Protein 7XNZ (pdb70)

CATH classification: 3.40.50.1100 (+1 more: 3.10.580.10)

GO terms:
  GO:0005576 extracellular region (C, HDA)
  GO:0005886 plasma membrane (C, HDA)

Organism: Mycobacterium tuberculosis (strain ATCC 25618 / H37Rv) (NCBI:txid83332)

Solvent-accessible surface area: 71153 Å² total; per-residue (Å²): 86,24,93,9,1,8,85,43,27,25,52,6,31,7,0,70,0,76,61,4,22,75,150,65,28,7,40,0,0,0,0,0,0,34,26,5,1,1,21,2,5,59,0,5,10,0,39,63,1,2,84,32,1,57,96,82,36,118,6,131,120,44,5,17,0,0,1,17,3,65,5,41,2,0,1,0,0,2,0,12,0,37,87,118,50,24,141,9,20,0,0,1,15,76,122,21,59,101,69,50,51,19,4,1,31,4,2,38,5,113,25,55,75,20,62,44,39,16,51,71,155,26,120,26,8,40,82,38,12,0,64,114,23,44,174,108,75,116,38,24,20,51,0,57,21,63,50,28,102,52,7,12,32,2,4,74,77,41,0,0,42,42,0,55,66,53,4,148,26,115,0,35,21,0,0,0,12,1,11,26,2,11,24,0,0,0,0,0,82,46,0,51,116,59,12,65,64,147,0,90,0,0,0,0,0,0,90,21,0,24,13,36,68,38,80,50,55,34,51,25,4,68,53,11,5,20,88,96,134,8,86,14,9,67,86,96,13,18,70,80,46,25,33,11,38,18,29,62,0,8,51,14,0,28,93,0,0,125,65,5,0,1,3,0,0,3,5,0,0,1,0,0,31,0,0,18,116,8,1,78,141,15,39,110,142,6,13,0,0,0,1,0,30,10,23,1,70,51,21,7,60,57,4,1,50,32,22,38,5,19,3,15,53,39,38,138,61,74,18,81,40,90,74,55,113,32,27,0,1,51,0,14,82,130,120,107,52,42,69,51,82,14,24,22,0,1,49,60,45,12,0,66,59,0,5,16,28,2,52,121,138,66,42,61,27,0,1,0,3,30,25,64,45,69,92,36,69,28,120,18,47,1,7,2,24,32,116,61,1,4,19,3,17,30,68,61,139,5,140,25,24,49,22,0,53,76,46,60,38,109,70,20,134,88,24,28,9,73,84,73,11,52,32,0,20,148,31,0,136,96,116,62,6,2,2,0,30,53,150,44,78,4,16,6,19,0,34,22,93,41,1,11,12,31,56,19,122,66,87,24,94,9,1,9,85,43,28,25,52,6,32,6,0,69,0,76,60,4,23,76,150,65,28,7,41,0,0,0,0,0,0,35,26,6,2,2,22,3,5,57,0,5,10,0,39,63,1,2,84,33,1,58,95,81,36,117,6,131,120,45,5,17,0,0,1,17,4,65,5,40,2,0,1,0,0,2,0,11,0,38,88,118,51,24,141,9,20,0,0,1,15,76,122,21,58,101,70,49,50,20,4,1,31,5,2,38,5,114,26,55,74,20,64,45,40,16,50,72,156,26,119,26,8,40,83,38,11,0,64,114,22,44,175,109,75,116,38,23,19,51,0,57,20,63,51,29,103,52,7,13,31,2,5,74,77,41,0,0,42,42,0,56,66,53,4,147,26,115,0,35,20,0,0,0,12,1,11,26,2,11,23,0,0,0,0,0,82,46,0,51,117,60,12,64,64,145,0,90,0,0,0,0,0,0,90,21,0,24,14,37,68,39,81,50,55,34,52,26,4,67,54,11,5,20,88,96,135,7,85,14,8,67,85,96,12,18,70,79,47,25,33,10,38,17,29,62,0,8,51,14,0,28,92,0,0,123,64,4,0,1,3,0,0,3,5,0,0,1,0,0,32,0,0,19,118,8,1,79,141,14,39,110,143,6,14,0,0,0,1,0,30,10,23,1,72,51,20,7,60,55,4,0,49,32,21,38,5,20,2,15,53,40,36,140,61,75,17,77,40,90,75,53,113,32,27,0,2,52,0,19,82,128,113,107,49,48,61,82,65,14,29,25,0,1,49,60,45,12,0,66,58,0,4,15,28,2,52,121,137,66,42,62,28,0,1,0,4,30,24,65,45,69,92,36,69,28,120,17,48,1,7,2,24,32,116,62,1,4,19,3,17,29,67,61,140,4,138,23,23,48,21,0,53,75,46,60,39,108,69,20,134,88,23,28,10,73,83,73,10,52,31,0,19,147,32,0,136,96,116,62,5,2,1,0,30,59,152,44,78,5,22,9,19,0,34,22,94,41,1,12,12,31,56,20,124,66,85,24,96,9,1,9,86,43,27,25,53,6,30,6,0,69,0,78,61,4,23,76,152,68,31,7,41,0,0,0,0,0,0,33,25,5,1,2,20,3,6,58,0,4,10,0,38,62,1,2,84,31,2,58,95,81,37,118,5,132,121,44,6,17,0,0,1,17,4,67,5,41,2,0,1,0,0,3,0,10,0,40,88,116,50,23,142,9,20,0,0,1,14,77,121,22,59,100,70,51,50,19,4,2,30,5,2,37,5,112,24,57,73,20,63,44,39,17,50,73,157,26,118,26,7,40,85,39,12,0,64,114,23,45,172,108,74,117,37,23,19,51,0,56,20,66,51,29,103,52,6,12,31,2,5,73,75,40,0,0,42,41,0,54,66,51,4,147,26,114,0,35,22,0,0,0,12,1,11,26,3,11,21,0,1,0,0,0,85,46,0,50,116,59,12,65,65,146,0,90,0,0,0,0,0,0,88,21,0,23,13,35,69,38,82,50,56,34,53,26,3,67,56,11,5,19,88,96,136,8,85,14,8,67,86,97,12,18,69,80,48,26,32,10,38,17,29,62,0,8,52,15,0,30,94,0,0,127,63,5,0,2,4,0,0,4,6,0,0,1,0,0,33,0,0,19,118,9,1,78,141,15,39,112,142,5,14,0,0,0,1,0,30,11,22,0,68,52,22,7,61,55,4,1,51,30,22,39,5,19,3,15,53,39,37,137,61,73,19,82,40,89,74,55,114,33,27,0,2,53,0,21,76,128,117,110,52,44,79,68,78,12,29,20,0,0,53,61,44,12,0,66,59,0,4,15,30,2,52,121,144,65,38,60,29,0,4,0,0,31,22,64,46,58,91,36,70,29,118,17,46,1,8,2,24,32,115,64,1,4,18,2,16,30,70,62,139,4,139,24,24,50,22,0,52,75,47,62,39,111,72,21,133,91,24,28,8,72,85,73,12,51,32,0,19,148,32,0,137,95,116,64,4,2,1,0,28,57,150,46,76,2,15,13,18,0,33,21,96,42,1,12,14,33,56,18,123,68,86,24,96,9,1,9,86,43,27,25,53,6,30,6,0,70,0,79,62,4,22,75,151,68,30,6,41,0,0,0,0,0,0,33,25,5,1,2,22,3,5,59,0,4,10,0,39,62,1,2,83,32,2,58,95,81,37,119,5,132,121,44,6,17,0,0,1,17,4,67,5,41,2,0,2,0,0,3,0,11,0,42,88,116,50,23,142,8,20,0,0,1,14,77,122,22,59,101,70,50,50,20,4,2,32,6,2,39,5,115,25,58,74,20,64,45,40,16,50,74,158,27,119,25,7,41,85,39,11,0,64,113,22,45,173,109,76,117,36,23,20,51,1,56,19,66,51,29,104,51,6,12,31,2,4,72,74,42,0,0,42,41,0,54,66,52,3,146,26,113,0,35,22,0,0,0,12,1,11,26,3,11,22,0,1,0,0,0,84,46,0,50,116,60,12,65,65,149,0,90,0,0,0,0,0,0,89,21,0,23,14,35,69,39,82,50,56,35,53,26,4,67,56,11,5,19,89,95,136,8,85,13,8,67,86,98,12,18,70,80,48,26,32,10,38,17,29,62,0,9,52,14,0,28,93,0,0,125,63,4,0,1,3,0,0,3,5,0,0,1,0,0,32,0,0,19,118,9,1,79,142,15,40,112,142,6,14,0,0,0,1,0,30,11,22,0,70,52,22,6,61,56,4,1,50,30,23,40,5,19,4,15,53,38,38,138,61,75,20,80,40,82,74,55,120,32,30,0,2,59,0,17,82,127,120,109,54,42,64,56,78,14,24,22,0,0,52,61,45,11,0,67,60,0,4,15,28,2,52,121,138,66,42,59,29,0,0,0,8,30,22,66,46,68,91,37,69,29,120,18,46,1,8,2,24,32,117,64,1,4,19,2,16,29,68,63,139,4,140,24,23,49,20,0,52,76,47,61,40,110,71,22,132,90,24,28,8,69,85,72,10,52,32,0,18,147,33,0,137,96,116,64,5,2,1,0,27,54,150,45,77,8,17,5,18,0,33,22,96,41,2,12,13,35,56,19,123,68

Sequence (1832 aa):
IAQHISELIGGTPLVRLNSVVPDGAGTVAAKVEYLNPGGSSKDRIAVKMIEAAEASGQLKPGGTIVEPTSGNTGVGLALVAQRRGYKCVFVCPDKVSEDKRNVLIAYGAEVVVCPTAVPPHDPASYYSVSDRLVRDIDGAWKPDQYANPEGPASHYVTTGPEIWADTEGKVTHFVAGIGTGGTITGAGRYLKEVSGGRVRIVGADPEGSVYSGGAGRPYLVEGVGEDFWPAAYDPSVPDEIIAVSDSDSFDMTRRLAREEAMLVGGSCGMAVVAALKVAEEAGPDALIVVLLPDGGRGYMSKIFNDAWMSSYGFLRSRLDGSTEQSTVGDVLRRKSGALPALVHTHPSETVRDAIGILREYGVSQMPVVGAEPPVMAGEVAGSVSERELLSAVFEGRAKLADAVSAHMSPPLRMIGAGELVSAAGKALRDWDALMVVEEGKPVGVITRYDLLGFLSEGIAQHISELIGGTPLVRLNSVVPDGAGTVAAKVEYLNPGGSSKDRIAVKMIEAAEASGQLKPGGTIVEPTSGNTGVGLALVAQRRGYKCVFVCPDKVSEDKRNVLIAYGAEVVVCPTAVPPHDPASYYSVSDRLVRDIDGAWKPDQYANPEGPASHYVTTGPEIWADTEGKVTHFVAGIGTGGTITGAGRYLKEVSGGRVRIVGADPEGSVYSGGAGRPYLVEGVGEDFWPAAYDPSVPDEIIAVSDSDSFDMTRRLAREEAMLVGGSCGMAVVAALKVAEEAGPDALIVVLLPDGGRGYMSKIFNDAWMSSYGFLRSRLDGSTEQSTVGDVLRRKSGALPALVHTHPSETVRDAIGILREYGVSQMPVVGAEPPVMAGEVAGSVSERELLSAVFEGRAKLADAVSAHMSPPLRMIGAGELVSAAGKALRDWDALMVVEEGKPVGVITRYDLLGFLSEGIAQHISELIGGTPLVRLNSVVPDGAGTVAAKVEYLNPGGSSKDRIAVKMIEAAEASGQLKPGGTIVEPTSGNTGVGLALVAQRRGYKCVFVCPDKVSEDKRNVLIAYGAEVVVCPTAVPPHDPASYYSVSDRLVRDIDGAWKPDQYANPEGPASHYVTTGPEIWADTEGKVTHFVAGIGTGGTITGAGRYLKEVSGGRVRIVGADPEGSVYSGGAGRPYLVEGVGEDFWPAAYDPSVPDEIIAVSDSDSFDMTRRLAREEAMLVGGSCGMAVVAALKVAEEAGPDALIVVLLPDGGRGYMSKIFNDAWMSSYGFLRSRLDGSTEQSTVGDVLRRKSGALPALVHTHPSETVRDAIGILREYGVSQMPVVGAEPPVMAGEVAGSVSERELLSAVFEGRAKLADAVSAHMSPPLRMIGAGELVSAAGKALRDWDALMVVEEGKPVGVITRYDLLGFLSEGIAQHISELIGGTPLVRLNSVVPDGAGTVAAKVEYLNPGGSSKDRIAVKMIEAAEASGQLKPGGTIVEPTSGNTGVGLALVAQRRGYKCVFVCPDKVSEDKRNVLIAYGAEVVVCPTAVPPHDPASYYSVSDRLVRDIDGAWKPDQYANPEGPASHYVTTGPEIWADTEGKVTHFVAGIGTGGTITGAGRYLKEVSGGRVRIVGADPEGSVYSGGAGRPYLVEGVGEDFWPAAYDPSVPDEIIAVSDSDSFDMTRRLAREEAMLVGGSCGMAVVAALKVAEEAGPDALIVVLLPDGGRGYMSKIFNDAWMSSYGFLRSRLDGSTEQSTVGDVLRRKSGALPALVHTHPSETVRDAIGILREYGVSQMPVVGAEPPVMAGEVAGSVSERELLSAVFEGRAKLADAVSAHMSPPLRMIGAGELVSAAGKALRDWDALMVVEEGKPVGVITRYDLLGFLSEG

Foldseek 3Di:
DDPALLVQQALQDWAWDDPPQDPQFATEIERDRLPRSLRFNLLLLLVLLVVCCVVVVLQPQQEEEEEADQQRNLSNNLRVCVVSVHAYEYEYEPVDDPVSVVSSCVSPYHYHYFYDPPDCPDCGHRNVVSVVCQVPGPSYDYSPCQQHQSQLLSCLVGVQVSVCVSVVNQAQEEEEEAASARNQNSNQVNNCVVNVCRYAYEYEAEPAAVLVPHADDDDDQRGHGDHDNGNRHDNVRHDYHHYDYQLQQLVQQLVCCVRPVAQFGRSLSRRVVVCSVVRVVVGYSHYYYYYRTGGNPVCCVPRLPQLNCQLVVHDPAHNPDDRFQDFQLVLCCPVPSDLDLQQEAAQFAFLLVVLVSCVVVVHFKHFHAHDSPQFDQPPGPAMDGNVQSVVCPVVVVGPRGDGCNVRGHHHFAEDARRHTLVVVVVVLVPPAKHFHAYPRTTRYIGGPVSSSVVSNPD/DDPALLVQQALQDWAWDDPPQDPQFATEIERDRLPRSLRFNLLLLLVLLVVCCVVVVLQPQQEEEEEADQQRNLSNNLRVCVVSVHAYEYEYEPVDDPVSVVSSCVSPYHYHYFYDPPDCPDCGHRNVVSVVCQVPGPSYDYSPCQQHQSQLLSCLVGVQVSVCVSVVNQAQEEEEEAASARNQNSNQVNNCVVNVCRYAYEYEAEPAAVLVPHADDDDDQRGHGDHDNGNRHDNVRHDYHHYDYQLQQLVQQLVCCVRPVAQFGRSLSRRVVVCSVVRVVVGYSHYYYYYRTGGNPVCCVPRLPQLNCQLVVHDPAHNPDDRFQDFQLVLCCPVPSCLVFAQEAAQFAFLLVVLVSCVVVVHFKHFHAHDPPQFDQPPGPAMDGNVQSVVCPVVVVGPRGDGCNVRGHHHFAEDARRHTLVVVVVVLVPPAKHFHAYPRTTRYIGGPVSSSVVSNPD/DDPALLVQQALQDWAWDDPPQDPQFATEIERDRLPRSLRFNLLLLLVLLVVCCVVVVLQPQQEEEEEADQQRNLSNNLRVCVVSVHAYEYEYEPVDDPVSVVSSCVSPYHYHYFYDPPDCPDCGHRNVVSVVCQVPGPSYDYSPCQQHQSQLLSCLVGVQVSVCVSVVNQAQEEEEEAASARNQNSNQVNNCVVNVCRYAYEYEAEPAAVLVPHADDDDDQRGHGDHDNGNRHDNVRHDYHHYDYQLQQLVQQLVCCVRPVAQFGRSLSRRVVVCSVVRVVVGYSHYYYYYRTGGNPVCCVPRLPQLNCQLVVHDPAHNPDDRFQDFQLVLCCPVPSCLDQQLEAAQFAFLLVVLVSCVVVVHFKGFHAHDSPQFAQPPGPAMDGNVQSVVCPVVVVGPRGDGCNVRGHHHFAEDARRHTLVVVVVVLVPPAKHFHAYPRTTRYIGGPVSSSVVSNPD/DDPALLVQQALQDWAWDDPPQDPQFATEIERDRLPRSLRFNLLLLLVLLVVCCVVVVLQPQQEEEEEADQQRNLSNNLRVCVVSVHAYEYEYEPVDDPVSVVSSCVSPYHYHYFYDPPDCPDCGHRNVVSVVCQVPGPSYDYSPCQQHQSQLLSCLVGVQVSVCVSVVNQAQEEEEEAASARNQNSNQVNNCVVNVCRYAYEYEAEPAAVLVPHADDDDDQRGHGDHDNGNRHDNVRHDYHHYDYQLQQLVQQLVCCVRPVAQFGRSLSRRVVVCSVVRVVVGYSHYYYYYRTGGNPVCCVPRLPQLNCQLVVHDPAHNPDDRFQPFQLVLCCPVPSCQDQFQEAAQFAFLLVVLVSCVVVVHFKGFHAHDSRQFDQPPGPAMDGNVQSVVCPVVVVGPRGDGCNVRGHHHFAEDARRDTLVVVVVVLVPPAKHFHAYPRTTRYIGGPVSSSVVSNPD

Radius of gyration: 43.23 Å; Cα contacts (8 Å, |Δi|>4): 4034; chains: 4; bounding box: 70×131×69 Å

Structure (mmCIF, N/CA/C/O backbone):
data_7XNZ
#
_entry.id   7XNZ
#
_cell.length_a   1.00
_cell.length_b   1.00
_cell.length_c   1.00
_cell.angle_alpha   90.00
_cell.angle_beta   90.00
_cell.angle_gamma   90.00
#
_symmetry.space_group_name_H-M   'P 1'
#
loop_
_entity.id
_entity.type
_entity.pdbx_description
1 polymer 'Putative cystathionine beta-synthase Rv1077'
2 non-polymer "PYRIDOXAL-5'-PHOSPHATE"
#
loop_
_atom_site.group_PDB
_atom_site.id
_atom_site.type_symbol
_atom_site.label_atom_id
_atom_site.label_alt_id
_atom_site.label_comp_id
_atom_site.label_asym_id
_atom_site.label_entity_id
_atom_site.label_seq_id
_atom_site.pdbx_PDB_ins_code
_atom_site.Cartn_x
_atom_site.Cartn_y
_atom_site.Cartn_z
_atom_site.occupancy
_atom_site.B_iso_or_equiv
_atom_site.auth_seq_id
_atom_site.auth_comp_id
_atom_site.auth_asym_id
_atom_site.auth_atom_id
_atom_site.pdbx_PDB_model_num
ATOM 1 N N . ILE A 1 4 ? 114.633 70.148 138.189 1.00 46.13 3 ILE B N 1
ATOM 2 C CA . ILE A 1 4 ? 114.308 71.497 138.632 1.00 46.13 3 ILE B CA 1
ATOM 3 C C . ILE A 1 4 ? 115.179 71.899 139.809 1.00 46.13 3 ILE B C 1
ATOM 4 O O . ILE A 1 4 ? 114.970 71.435 140.927 1.00 46.13 3 ILE B O 1
ATOM 9 N N . ALA A 1 5 ? 116.152 72.770 139.557 1.00 49.34 4 ALA B N 1
ATOM 10 C CA . ALA A 1 5 ? 117.011 73.253 140.626 1.00 49.34 4 ALA B CA 1
ATOM 11 C C . ALA A 1 5 ? 116.169 73.881 141.727 1.00 49.34 4 ALA B C 1
ATOM 12 O O . ALA A 1 5 ? 115.056 74.356 141.491 1.00 49.34 4 ALA B O 1
ATOM 14 N N . GLN A 1 6 ? 116.701 73.871 142.946 1.00 50.95 5 GLN B N 1
ATOM 15 C CA . GLN A 1 6 ? 115.973 74.401 144.091 1.00 50.95 5 GLN B CA 1
ATOM 16 C C . GLN A 1 6 ? 116.194 75.893 144.286 1.00 50.95 5 GLN B C 1
ATOM 17 O O . GLN A 1 6 ? 115.263 76.604 144.676 1.00 50.95 5 GLN B O 1
ATOM 23 N N . HIS A 1 7 ? 117.405 76.377 144.031 1.00 47.75 6 HIS B N 1
ATOM 24 C CA . HIS A 1 7 ? 117.721 77.794 144.091 1.00 47.75 6 HIS B CA 1
ATOM 25 C C . HIS A 1 7 ? 118.612 78.128 142.905 1.00 47.75 6 HIS B C 1
ATOM 26 O O . HIS A 1 7 ? 119.158 77.240 142.246 1.00 47.75 6 HIS B O 1
ATOM 33 N N . ILE A 1 8 ? 118.749 79.424 142.621 1.00 45.27 7 ILE B N 1
ATOM 34 C CA . ILE A 1 8 ? 119.608 79.838 141.520 1.00 45.27 7 ILE B CA 1
ATOM 35 C C . ILE A 1 8 ? 121.078 79.605 141.821 1.00 45.27 7 ILE B C 1
ATOM 36 O O . ILE A 1 8 ? 121.889 79.547 140.891 1.00 45.27 7 ILE B O 1
ATOM 41 N N . SER A 1 9 ? 121.449 79.470 143.092 1.00 47.20 8 SER B N 1
ATOM 42 C CA . SER A 1 9 ? 122.834 79.232 143.471 1.00 47.20 8 SER B CA 1
ATOM 43 C C . SER A 1 9 ? 123.186 77.754 143.517 1.00 47.20 8 SER B C 1
ATOM 44 O O . SER A 1 9 ? 124.203 77.391 144.115 1.00 47.20 8 SER B O 1
ATOM 47 N N . GLU A 1 10 ? 122.366 76.893 142.920 1.00 48.93 9 GLU B N 1
ATOM 48 C CA . GLU A 1 10 ? 122.710 75.488 142.765 1.00 48.93 9 GLU B CA 1
ATOM 49 C C . GLU A 1 10 ? 123.364 75.191 141.427 1.00 48.93 9 GLU B C 1
ATOM 50 O O . GLU A 1 10 ? 123.982 74.132 141.277 1.00 48.93 9 GLU B O 1
ATOM 56 N N . LEU A 1 11 ? 123.241 76.095 140.461 1.00 46.57 10 LEU B N 1
ATOM 57 C CA . LEU A 1 11 ? 123.813 75.920 139.136 1.00 46.57 10 LEU B CA 1
ATOM 58 C C . LEU A 1 11 ? 125.240 76.439 139.046 1.00 46.57 10 LEU B C 1
ATOM 59 O O . LEU A 1 11 ? 125.767 76.578 137.938 1.00 46.57 10 LEU B O 1
ATOM 64 N N . ILE A 1 12 ? 125.870 76.732 140.181 1.00 45.58 11 ILE B N 1
ATOM 65 C CA . ILE A 1 12 ? 127.225 77.277 140.204 1.00 45.58 11 ILE B CA 1
ATOM 66 C C . ILE A 1 12 ? 128.204 76.117 140.070 1.00 45.58 11 ILE B C 1
ATOM 67 O O . ILE A 1 12 ? 128.464 75.401 141.040 1.00 45.58 11 ILE B O 1
ATOM 72 N N . GLY A 1 13 ? 128.754 75.933 138.879 1.00 46.90 12 GLY B N 1
ATOM 73 C CA . GLY A 1 13 ? 129.753 74.909 138.651 1.00 46.90 12 GLY B CA 1
ATOM 74 C C . GLY A 1 13 ? 129.562 74.223 137.316 1.00 46.90 12 GLY B C 1
ATOM 75 O O . GLY A 1 13 ? 128.618 74.492 136.572 1.00 46.90 12 GLY B O 1
ATOM 76 N N . GLY A 1 14 ? 130.487 73.316 137.016 1.00 47.30 13 GLY B N 1
ATOM 77 C CA . GLY A 1 14 ? 130.421 72.568 135.772 1.00 47.30 13 GLY B CA 1
ATOM 78 C C . GLY A 1 14 ? 130.426 73.440 134.539 1.00 47.30 13 GLY B C 1
ATOM 79 O O . GLY A 1 14 ? 129.864 73.053 133.508 1.00 47.30 13 GLY B O 1
ATOM 80 N N . THR A 1 15 ? 131.051 74.609 134.616 1.00 45.50 14 THR B N 1
ATOM 81 C CA . THR A 1 15 ? 131.070 75.513 133.481 1.00 45.50 14 THR B CA 1
ATOM 82 C C . THR A 1 15 ? 131.808 74.870 132.310 1.00 45.50 14 THR B C 1
ATOM 83 O O . THR A 1 15 ? 132.792 74.151 132.507 1.00 45.50 14 THR B O 1
ATOM 87 N N . PRO A 1 16 ? 131.362 75.117 131.084 1.00 44.26 15 PRO B N 1
ATOM 88 C CA . PRO A 1 16 ? 131.913 74.396 129.931 1.00 44.26 15 PRO B CA 1
ATOM 89 C C . PRO A 1 16 ? 133.386 74.686 129.712 1.00 44.26 15 PRO B C 1
ATOM 90 O O . PRO A 1 16 ? 133.984 75.520 130.394 1.00 44.26 15 PRO B O 1
ATOM 94 N N . LEU A 1 17 ? 133.976 73.989 128.741 1.00 44.02 16 LEU B N 1
ATOM 95 C CA . LEU A 1 17 ? 135.395 74.113 128.408 1.00 44.02 16 LEU B CA 1
ATOM 96 C C . LEU A 1 17 ? 135.500 74.197 126.889 1.00 44.02 16 LEU B C 1
ATOM 97 O O . LEU A 1 17 ? 135.622 73.176 126.209 1.00 44.02 16 LEU B O 1
ATOM 102 N N . VAL A 1 18 ? 135.457 75.412 126.364 1.00 43.77 17 VAL B N 1
ATOM 103 C CA . VAL A 1 18 ? 135.526 75.638 124.931 1.00 43.77 17 VAL B CA 1
ATOM 104 C C . VAL A 1 18 ? 136.965 75.954 124.551 1.00 43.77 17 VAL B C 1
ATOM 105 O O . VAL A 1 18 ? 137.783 76.352 125.382 1.00 43.77 17 VAL B O 1
ATOM 109 N N . ARG A 1 19 ? 137.282 75.776 123.273 1.00 48.19 18 ARG B N 1
ATOM 110 C CA . ARG A 1 19 ? 138.636 75.956 122.772 1.00 48.19 18 ARG B CA 1
ATOM 111 C C . ARG A 1 19 ? 138.723 77.192 121.889 1.00 48.19 18 ARG B C 1
ATOM 112 O O . ARG A 1 19 ? 137.762 77.553 121.204 1.00 48.19 18 ARG B O 1
ATOM 120 N N . LEU A 1 20 ? 139.887 77.833 121.910 1.00 48.63 19 LEU B N 1
ATOM 121 C CA . LEU A 1 20 ? 140.176 78.970 121.049 1.00 48.63 19 LEU B CA 1
ATOM 122 C C . LEU A 1 20 ? 140.858 78.467 119.785 1.00 48.63 19 LEU B C 1
ATOM 123 O O . LEU A 1 20 ? 141.866 77.759 119.859 1.00 48.63 19 LEU B O 1
ATOM 128 N N . ASN A 1 21 ? 140.313 78.833 118.627 1.00 53.02 20 ASN B N 1
ATOM 129 C CA . ASN A 1 21 ? 140.806 78.300 117.366 1.00 53.02 20 ASN B CA 1
ATOM 130 C C . ASN A 1 21 ? 141.208 79.363 116.354 1.00 53.02 20 ASN B C 1
ATOM 131 O O . ASN A 1 21 ? 141.495 79.015 115.204 1.00 53.02 20 ASN B O 1
ATOM 136 N N . SER A 1 22 ? 141.245 80.637 116.736 1.00 51.94 21 SER B N 1
ATOM 137 C CA . SER A 1 22 ? 141.637 81.688 115.811 1.00 51.94 21 SER B CA 1
ATOM 138 C C . SER A 1 22 ? 142.677 82.648 116.367 1.00 51.94 21 SER B C 1
ATOM 139 O O . SER A 1 22 ? 143.257 83.411 115.588 1.00 51.94 21 SER B O 1
ATOM 142 N N . VAL A 1 23 ? 142.932 82.642 117.671 1.00 51.47 22 VAL B N 1
ATOM 143 C CA . VAL A 1 23 ? 143.934 83.522 118.258 1.00 51.47 22 VAL B CA 1
ATOM 144 C C . VAL A 1 23 ? 145.289 82.834 118.363 1.00 51.47 22 VAL B C 1
ATOM 145 O O . VAL A 1 23 ? 146.324 83.456 118.121 1.00 51.47 22 VAL B O 1
ATOM 149 N N . VAL A 1 24 ? 145.306 81.557 118.721 1.00 54.04 23 VAL B N 1
ATOM 150 C CA . VAL A 1 24 ? 146.576 80.827 118.799 1.00 54.04 23 VAL B CA 1
ATOM 151 C C . VAL A 1 24 ? 147.141 80.656 117.395 1.00 54.04 23 VAL B C 1
ATOM 152 O O . VAL A 1 24 ? 146.383 80.339 116.461 1.00 54.04 23 VAL B O 1
ATOM 156 N N . PRO A 1 25 ? 148.442 80.846 117.191 1.00 61.65 24 PRO B N 1
ATOM 157 C CA . PRO A 1 25 ? 148.998 80.727 115.839 1.00 61.65 24 PRO B CA 1
ATOM 158 C C . PRO A 1 25 ? 148.928 79.299 115.326 1.00 61.65 24 PRO B C 1
ATOM 159 O O . PRO A 1 25 ? 148.523 78.376 116.036 1.00 61.65 24 PRO B O 1
ATOM 163 N N . ASP A 1 26 ? 149.330 79.122 114.072 1.00 69.32 25 ASP B N 1
ATOM 164 C CA . ASP A 1 26 ? 149.358 77.797 113.475 1.00 69.32 25 ASP B CA 1
ATOM 165 C C . ASP A 1 26 ? 150.606 77.045 113.922 1.00 69.32 25 ASP B C 1
ATOM 166 O O . ASP A 1 26 ? 151.645 77.641 114.218 1.00 69.32 25 ASP B O 1
ATOM 171 N N . GLY A 1 27 ? 150.494 75.720 113.972 1.00 72.05 26 GLY B N 1
ATOM 172 C CA . GLY A 1 27 ? 151.607 74.894 114.404 1.00 72.05 26 GLY B CA 1
ATOM 173 C C . GLY A 1 27 ? 151.872 74.933 115.891 1.00 72.05 26 GLY B C 1
ATOM 174 O O . GLY A 1 27 ? 153.028 74.821 116.312 1.00 72.05 26 GLY B O 1
ATOM 175 N N . ALA A 1 28 ? 150.830 75.090 116.703 1.00 69.40 27 ALA B N 1
ATOM 176 C CA . ALA A 1 28 ? 150.959 75.122 118.150 1.00 69.40 27 ALA B CA 1
ATOM 177 C C . ALA A 1 28 ? 149.908 74.215 118.772 1.00 69.40 27 ALA B C 1
ATOM 178 O O . ALA A 1 28 ? 148.924 73.837 118.130 1.00 69.40 27 ALA B O 1
ATOM 180 N N . GLY A 1 29 ? 150.128 73.870 120.036 1.00 63.85 28 GLY B N 1
ATOM 181 C CA . GLY A 1 29 ? 149.237 72.968 120.739 1.00 63.85 28 GLY B CA 1
ATOM 182 C C . GLY A 1 29 ? 147.815 73.484 120.817 1.00 63.85 28 GLY B C 1
ATOM 183 O O . GLY A 1 29 ? 147.489 74.557 120.307 1.00 63.85 28 GLY B O 1
ATOM 184 N N . THR A 1 30 ? 146.953 72.706 121.462 1.00 57.01 29 THR B N 1
ATOM 185 C CA . THR A 1 30 ? 145.555 73.078 121.622 1.00 57.01 29 THR B CA 1
ATOM 186 C C . THR A 1 30 ? 145.396 73.984 122.835 1.00 57.01 29 THR B C 1
ATOM 187 O O . THR A 1 30 ? 146.020 73.760 123.877 1.00 57.01 29 THR B O 1
ATOM 191 N N . VAL A 1 31 ? 144.569 75.014 122.691 1.00 49.92 30 VAL B N 1
ATOM 192 C CA . VAL A 1 31 ? 144.274 75.944 123.771 1.00 49.92 30 VAL B CA 1
ATOM 193 C C . VAL A 1 31 ? 142.783 75.845 124.057 1.00 49.92 30 VAL B C 1
ATOM 194 O O . VAL A 1 31 ? 141.956 76.305 123.263 1.00 49.92 30 VAL B O 1
ATOM 198 N N . ALA A 1 32 ? 142.438 75.244 125.186 1.00 44.94 31 ALA B N 1
ATOM 199 C CA . ALA A 1 32 ? 141.061 75.173 125.649 1.00 44.94 31 ALA B CA 1
ATOM 200 C C . ALA A 1 32 ? 140.862 76.244 126.711 1.00 44.94 31 ALA B C 1
ATOM 201 O O . ALA A 1 32 ? 141.582 76.272 127.714 1.00 44.94 31 ALA B O 1
ATOM 203 N N . ALA A 1 33 ? 139.899 77.128 126.488 1.00 41.46 32 ALA B N 1
ATOM 204 C CA . ALA A 1 33 ? 139.608 78.217 127.408 1.00 41.46 32 ALA B CA 1
ATOM 205 C C . ALA A 1 33 ? 138.390 77.835 128.233 1.00 41.46 32 ALA B C 1
ATOM 206 O O . ALA A 1 33 ? 137.272 77.792 127.712 1.00 41.46 32 ALA B O 1
ATOM 208 N N . LYS A 1 34 ? 138.602 77.559 129.517 1.00 40.25 33 LYS B N 1
ATOM 209 C CA . LYS A 1 34 ? 137.503 77.155 130.390 1.00 40.25 33 LYS B CA 1
ATOM 210 C C . LYS A 1 34 ? 136.658 78.384 130.698 1.00 40.25 33 LYS B C 1
ATOM 211 O O . LYS A 1 34 ? 136.796 79.035 131.736 1.00 40.25 33 LYS B O 1
ATOM 217 N N . VAL A 1 35 ? 135.760 78.703 129.768 1.00 41.12 34 VAL B N 1
ATOM 218 C CA . VAL A 1 35 ? 134.848 79.826 129.934 1.00 41.12 34 VAL B CA 1
ATOM 219 C C . VAL A 1 35 ? 134.146 79.690 131.272 1.00 41.12 34 VAL B C 1
ATOM 220 O O . VAL A 1 35 ? 133.450 78.701 131.525 1.00 41.12 34 VAL B O 1
ATOM 224 N N . GLU A 1 36 ? 134.316 80.686 132.137 1.00 43.98 35 GLU B N 1
ATOM 225 C CA . GLU A 1 36 ? 133.785 80.618 133.490 1.00 43.98 35 GLU B CA 1
ATOM 226 C C . GLU A 1 36 ? 132.843 81.768 133.811 1.00 43.98 35 GLU B C 1
ATOM 227 O O . GLU A 1 36 ? 132.518 81.976 134.982 1.00 43.98 35 GLU B O 1
ATOM 233 N N . TYR A 1 37 ? 132.395 82.517 132.808 1.00 40.98 36 TYR B N 1
ATOM 234 C CA . TYR A 1 37 ? 131.439 83.590 133.028 1.00 40.98 36 TYR B CA 1
ATOM 235 C C . TYR A 1 37 ? 130.003 83.134 132.833 1.00 40.98 36 TYR B C 1
ATOM 236 O O . TYR A 1 37 ? 129.097 83.970 132.813 1.00 40.98 36 TYR B O 1
ATOM 245 N N . LEU A 1 38 ? 129.777 81.830 132.687 1.00 38.95 37 LEU B N 1
ATOM 246 C CA . LEU A 1 38 ? 128.440 81.268 132.577 1.00 38.95 37 LEU B CA 1
ATOM 247 C C . LEU A 1 38 ? 127.835 80.908 133.926 1.00 38.95 37 LEU B C 1
ATOM 248 O O . LEU A 1 38 ? 126.699 80.427 133.971 1.00 38.95 37 LEU B O 1
ATOM 253 N N . ASN A 1 39 ? 128.557 81.117 135.020 1.00 42.38 38 ASN B N 1
ATOM 254 C CA . ASN A 1 39 ? 127.982 80.884 136.331 1.00 42.38 38 ASN B CA 1
ATOM 255 C C . ASN A 1 39 ? 126.820 81.844 136.553 1.00 42.38 38 ASN B C 1
ATOM 256 O O . ASN A 1 39 ? 126.794 82.945 135.999 1.00 42.38 38 ASN B O 1
ATOM 261 N N . PRO A 1 40 ? 125.837 81.451 137.360 1.00 43.04 39 PRO B N 1
ATOM 262 C CA . PRO A 1 40 ? 124.702 82.351 137.602 1.00 43.04 39 PRO B CA 1
ATOM 263 C C . PRO A 1 40 ? 125.118 83.696 138.162 1.00 43.04 39 PRO B C 1
ATOM 264 O O . PRO A 1 40 ? 124.460 84.704 137.876 1.00 43.04 39 PRO B O 1
ATOM 268 N N . GLY A 1 41 ? 126.188 83.747 138.946 1.00 45.79 40 GLY B N 1
ATOM 269 C CA . GLY A 1 41 ? 126.669 84.997 139.491 1.00 45.79 40 GLY B CA 1
ATOM 270 C C . GLY A 1 41 ? 127.520 85.827 138.562 1.00 45.79 40 GLY B C 1
ATOM 271 O O . GLY A 1 41 ? 127.935 86.926 138.938 1.00 45.79 40 GLY B O 1
ATOM 272 N N . GLY A 1 42 ? 127.806 85.333 137.362 1.00 43.34 41 GLY B N 1
ATOM 273 C CA . GLY A 1 42 ? 128.537 86.093 136.373 1.00 43.34 41 GLY B CA 1
ATOM 274 C C . GLY A 1 42 ? 130.028 85.833 136.306 1.00 43.34 41 GLY B C 1
ATOM 275 O O . GLY A 1 42 ? 130.601 85.895 135.216 1.00 43.34 41 GLY B O 1
ATOM 276 N N . SER A 1 43 ? 130.675 85.545 137.430 1.00 45.05 42 SER B N 1
ATOM 277 C CA . SER A 1 43 ? 132.122 85.385 137.460 1.00 45.05 42 SER B CA 1
ATOM 278 C C . SER A 1 43 ? 132.489 84.024 138.036 1.00 45.05 42 SER B C 1
ATOM 279 O O . SER A 1 43 ? 131.629 83.193 138.336 1.00 45.05 42 SER B O 1
ATOM 282 N N . SER A 1 44 ? 133.792 83.806 138.198 1.00 44.73 43 SER B N 1
ATOM 283 C CA . SER A 1 44 ? 134.294 82.583 138.807 1.00 44.73 43 SER B CA 1
ATOM 284 C C . SER A 1 44 ? 134.203 82.605 140.325 1.00 44.73 43 SER B C 1
ATOM 285 O O . SER A 1 44 ? 134.170 81.539 140.951 1.00 44.73 43 SER B O 1
ATOM 288 N N . LYS A 1 45 ? 134.132 83.791 140.930 1.00 46.48 44 LYS B N 1
ATOM 289 C CA . LYS A 1 45 ? 134.162 83.892 142.381 1.00 46.48 44 LYS B CA 1
ATOM 290 C C . LYS A 1 45 ? 133.022 83.136 143.029 1.00 46.48 44 LYS B C 1
ATOM 291 O O . LYS A 1 45 ? 133.140 82.744 144.196 1.00 46.48 44 LYS B O 1
ATOM 297 N N . ASP A 1 46 ? 131.948 82.880 142.286 1.00 47.85 45 ASP B N 1
ATOM 298 C CA . ASP A 1 46 ? 130.845 82.117 142.839 1.00 47.85 45 ASP B CA 1
ATOM 299 C C . ASP A 1 46 ? 131.340 80.838 143.480 1.00 47.85 45 ASP B C 1
ATOM 300 O O . ASP A 1 46 ? 130.962 80.536 144.617 1.00 47.85 45 ASP B O 1
ATOM 305 N N . ARG A 1 47 ? 132.222 80.106 142.794 1.00 45.94 46 ARG B N 1
ATOM 306 C CA . ARG A 1 47 ? 132.727 78.863 143.361 1.00 45.94 46 ARG B CA 1
ATOM 307 C C . ARG A 1 47 ? 133.157 79.073 144.807 1.00 45.94 46 ARG B C 1
ATOM 308 O O . ARG A 1 47 ? 132.529 78.545 145.734 1.00 45.94 46 ARG B O 1
ATOM 316 N N . ILE A 1 48 ? 134.162 79.924 145.026 1.00 47.39 47 ILE B N 1
ATOM 317 C CA . ILE A 1 48 ? 134.657 80.126 146.384 1.00 47.39 47 ILE B CA 1
ATOM 318 C C . ILE A 1 48 ? 133.515 80.549 147.292 1.00 47.39 47 ILE B C 1
ATOM 319 O O . ILE A 1 48 ? 133.324 79.988 148.378 1.00 47.39 47 ILE B O 1
ATOM 324 N N . ALA A 1 49 ? 132.708 81.512 146.837 1.00 48.25 48 ALA B N 1
ATOM 325 C CA . ALA A 1 49 ? 131.597 81.999 147.642 1.00 48.25 48 ALA B CA 1
ATOM 326 C C . ALA A 1 49 ? 130.853 80.839 148.279 1.00 48.25 48 ALA B C 1
ATOM 327 O O . ALA A 1 49 ? 130.820 80.703 149.508 1.00 48.25 48 ALA B O 1
ATOM 329 N N . VAL A 1 50 ? 130.301 79.956 147.444 1.00 49.50 49 VAL B N 1
ATOM 330 C CA . VAL A 1 50 ? 129.525 78.840 147.976 1.00 49.50 49 VAL B CA 1
ATOM 331 C C . VAL A 1 50 ? 130.306 78.164 149.088 1.00 49.50 49 VAL B C 1
ATOM 332 O O . VAL A 1 50 ? 129.882 78.135 150.251 1.00 49.50 49 VAL B O 1
ATOM 336 N N . LYS A 1 51 ? 131.505 77.685 148.757 1.00 51.34 50 LYS B N 1
ATOM 337 C CA . LYS A 1 51 ? 132.293 76.949 149.734 1.00 51.34 50 LYS B CA 1
ATOM 338 C C . LYS A 1 51 ? 132.410 77.739 151.027 1.00 51.34 50 LYS B C 1
ATOM 339 O O . LYS A 1 51 ? 132.095 77.232 152.110 1.00 51.34 50 LYS B O 1
ATOM 345 N N . MET A 1 52 ? 132.804 79.010 150.926 1.00 53.38 51 MET B N 1
ATOM 346 C CA . MET A 1 52 ? 133.008 79.794 152.137 1.00 53.38 51 MET B CA 1
ATOM 347 C C . MET A 1 52 ? 131.758 79.779 153.001 1.00 53.38 51 MET B C 1
ATOM 348 O O . MET A 1 52 ? 131.816 79.458 154.194 1.00 53.38 51 MET B O 1
ATOM 353 N N . ILE A 1 53 ? 130.601 80.062 152.400 1.00 54.75 52 ILE B N 1
ATOM 354 C CA . ILE A 1 53 ? 129.375 80.102 153.188 1.00 54.75 52 ILE B CA 1
ATOM 355 C C . ILE A 1 53 ? 129.167 78.770 153.888 1.00 54.75 52 ILE B C 1
ATOM 356 O O . ILE A 1 53 ? 128.862 78.720 155.086 1.00 54.75 52 ILE B O 1
ATOM 361 N N . GLU A 1 54 ? 129.374 77.669 153.163 1.00 59.39 53 GLU B N 1
ATOM 362 C CA . GLU A 1 54 ? 129.194 76.354 153.762 1.00 59.39 53 GLU B CA 1
ATOM 363 C C . GLU A 1 54 ? 130.001 76.230 155.045 1.00 59.39 53 GLU B C 1
ATOM 364 O O . GLU A 1 54 ? 129.494 75.756 156.068 1.00 59.39 53 GLU B O 1
ATOM 370 N N . ALA A 1 55 ? 131.256 76.682 155.018 1.00 61.32 54 ALA B N 1
ATOM 371 C CA . ALA A 1 55 ? 132.080 76.594 156.216 1.00 61.32 54 ALA B CA 1
ATOM 372 C C . ALA A 1 55 ? 131.407 77.297 157.384 1.00 61.32 54 ALA B C 1
ATOM 373 O O . ALA A 1 55 ? 131.257 76.719 158.468 1.00 61.32 54 ALA B O 1
ATOM 375 N N . ALA A 1 56 ? 130.936 78.525 157.163 1.00 64.88 55 ALA B N 1
ATOM 376 C CA . ALA A 1 56 ? 130.333 79.287 158.247 1.00 64.88 55 ALA B CA 1
ATOM 377 C C . ALA A 1 56 ? 129.107 78.596 158.818 1.00 64.88 55 ALA B C 1
ATOM 378 O O . ALA A 1 56 ? 128.678 78.937 159.926 1.00 64.88 55 ALA B O 1
ATOM 380 N N . GLU A 1 57 ? 128.533 77.641 158.093 1.00 64.42 56 GLU B N 1
ATOM 381 C CA . GLU A 1 57 ? 127.406 76.872 158.598 1.00 64.42 56 GLU B CA 1
ATOM 382 C C . GLU A 1 57 ? 127.830 75.580 159.276 1.00 64.42 56 GLU B C 1
ATOM 383 O O . GLU A 1 57 ? 127.163 75.139 160.217 1.00 64.42 56 GLU B O 1
ATOM 389 N N . ALA A 1 58 ? 128.924 74.963 158.825 1.00 68.96 57 ALA B N 1
ATOM 390 C CA . ALA A 1 58 ? 129.395 73.743 159.469 1.00 68.96 57 ALA B CA 1
ATOM 391 C C . ALA A 1 58 ? 130.204 74.067 160.716 1.00 68.96 57 ALA B C 1
ATOM 392 O O . ALA A 1 58 ? 129.970 73.498 161.788 1.00 68.96 57 ALA B O 1
ATOM 394 N N . SER A 1 59 ? 131.157 74.989 160.597 1.00 73.41 58 SER B N 1
ATOM 395 C CA . SER A 1 59 ? 131.949 75.435 161.734 1.00 73.41 58 SER B CA 1
ATOM 396 C C . SER A 1 59 ? 131.134 76.216 162.752 1.00 73.41 58 SER B C 1
ATOM 397 O O . SER A 1 59 ? 131.690 76.626 163.776 1.00 73.41 58 SER B O 1
ATOM 400 N N . GLY A 1 60 ? 129.848 76.445 162.499 1.00 71.70 59 GLY B N 1
ATOM 401 C CA . GLY A 1 60 ? 129.030 77.182 163.441 1.00 71.70 59 GLY B CA 1
ATOM 402 C C . GLY A 1 60 ? 129.512 78.586 163.705 1.00 71.70 59 GLY B C 1
ATOM 403 O O . GLY A 1 60 ? 129.113 79.195 164.701 1.00 71.70 59 GLY B O 1
ATOM 404 N N . GLN A 1 61 ? 130.361 79.124 162.833 1.00 72.79 60 GLN B N 1
ATOM 405 C CA . GLN A 1 61 ? 130.943 80.443 163.026 1.00 72.79 60 GLN B CA 1
ATOM 406 C C . GLN A 1 61 ? 130.061 81.562 162.494 1.00 72.79 60 GLN B C 1
ATOM 407 O O . GLN A 1 61 ? 130.403 82.735 162.673 1.00 72.79 60 GLN B O 1
ATOM 413 N N . LEU A 1 62 ? 128.942 81.235 161.850 1.00 69.55 61 LEU B N 1
ATOM 414 C CA . LEU A 1 62 ? 128.000 82.223 161.324 1.00 69.55 61 LEU B CA 1
ATOM 415 C C . LEU A 1 62 ? 126.609 81.810 161.793 1.00 69.55 61 LEU B C 1
ATOM 416 O O . LEU A 1 62 ? 125.917 81.043 161.118 1.00 69.55 61 LEU B O 1
ATOM 421 N N . LYS A 1 63 ? 126.204 82.321 162.948 1.00 70.38 62 LYS B N 1
ATOM 422 C CA . LYS A 1 63 ? 124.921 81.942 163.519 1.00 70.38 62 LYS B CA 1
ATOM 423 C C . LYS A 1 63 ? 123.792 82.396 162.600 1.00 70.38 62 LYS B C 1
ATOM 424 O O . LYS A 1 63 ? 123.885 83.467 161.990 1.00 70.38 62 LYS B O 1
ATOM 430 N N . PRO A 1 64 ? 122.717 81.620 162.479 1.00 68.89 63 PRO B N 1
ATOM 431 C CA . PRO A 1 64 ? 121.630 82.004 161.574 1.00 68.89 63 PRO B CA 1
ATOM 432 C C . PRO A 1 64 ? 121.092 83.386 161.912 1.00 68.89 63 PRO B C 1
ATOM 433 O O . PRO A 1 64 ? 120.977 83.762 163.080 1.00 68.89 63 PRO B O 1
ATOM 437 N N . GLY A 1 65 ? 120.763 84.145 160.871 1.00 68.09 64 GLY B N 1
ATOM 438 C CA . GLY A 1 65 ? 120.370 85.526 161.023 1.00 68.09 64 GLY B CA 1
ATOM 439 C C . GLY A 1 65 ? 121.520 86.502 161.112 1.00 68.09 64 GLY B C 1
ATOM 440 O O . GLY A 1 65 ? 121.278 87.712 161.209 1.00 68.09 64 GLY B O 1
ATOM 441 N N . GLY A 1 66 ? 122.758 86.022 161.084 1.00 67.98 65 GLY B N 1
ATOM 442 C CA . GLY A 1 66 ? 123.900 86.903 161.158 1.00 67.98 65 GLY B CA 1
ATOM 443 C C . GLY A 1 66 ? 124.150 87.638 159.858 1.00 67.98 65 GLY B C 1
ATOM 444 O O . GLY A 1 66 ? 123.629 87.300 158.796 1.00 67.98 65 GLY B O 1
ATOM 445 N N . THR A 1 67 ? 124.975 88.673 159.954 1.00 66.32 66 THR B N 1
ATOM 446 C CA . THR A 1 67 ? 125.296 89.527 158.824 1.00 66.32 66 THR B CA 1
ATOM 447 C C . THR A 1 67 ? 126.693 89.212 158.312 1.00 66.32 66 THR B C 1
ATOM 448 O O . THR A 1 67 ? 127.610 88.950 159.094 1.00 66.32 66 THR B O 1
ATOM 452 N N . ILE A 1 68 ? 126.847 89.239 156.994 1.00 60.36 67 ILE B N 1
ATOM 453 C CA . ILE A 1 68 ? 128.140 89.044 156.351 1.00 60.36 67 ILE B CA 1
ATOM 454 C C . ILE A 1 68 ? 128.731 90.410 156.049 1.00 60.36 67 ILE B C 1
ATOM 455 O O . ILE A 1 68 ? 128.122 91.218 155.337 1.00 60.36 67 ILE B O 1
ATOM 460 N N . VAL A 1 69 ? 129.912 90.675 156.594 1.00 64.50 68 VAL B N 1
ATOM 461 C CA . VAL A 1 69 ? 130.638 91.912 156.347 1.00 64.50 68 VAL B CA 1
ATOM 462 C C . VAL A 1 69 ? 131.862 91.580 155.512 1.00 64.50 68 VAL B C 1
ATOM 463 O O . VAL A 1 69 ? 132.526 90.564 155.747 1.00 64.50 68 VAL B O 1
ATOM 467 N N . GLU A 1 70 ? 132.156 92.425 154.536 1.00 65.67 69 GLU B N 1
ATOM 468 C CA . GLU A 1 70 ? 133.259 92.122 153.638 1.00 65.67 69 GLU B CA 1
ATOM 469 C C . GLU A 1 70 ? 133.699 93.358 152.867 1.00 65.67 69 GLU B C 1
ATOM 470 O O . GLU A 1 70 ? 132.863 94.047 152.271 1.00 65.67 69 GLU B O 1
ATOM 476 N N . PRO A 1 71 ? 134.990 93.677 152.858 1.00 67.88 70 PRO B N 1
ATOM 477 C CA . PRO A 1 71 ? 135.483 94.703 151.933 1.00 67.88 70 PRO B CA 1
ATOM 478 C C . PRO A 1 71 ? 135.541 94.129 150.530 1.00 67.88 70 PRO B C 1
ATOM 479 O O . PRO A 1 71 ? 136.440 93.351 150.200 1.00 67.88 70 PRO B O 1
ATOM 483 N N . THR A 1 72 ? 134.587 94.522 149.696 1.00 67.48 71 THR B N 1
ATOM 484 C CA . THR A 1 72 ? 134.374 93.830 148.438 1.00 67.48 71 THR B CA 1
ATOM 485 C C . THR A 1 72 ? 135.270 94.380 147.341 1.00 67.48 71 THR B C 1
ATOM 486 O O . THR A 1 72 ? 135.828 95.475 147.445 1.00 67.48 71 THR B O 1
ATOM 490 N N . SER A 1 73 ? 135.395 93.598 146.273 1.00 68.43 72 SER B N 1
ATOM 491 C CA . SER A 1 73 ? 136.042 94.052 145.053 1.00 68.43 72 SER B CA 1
ATOM 492 C C . SER A 1 73 ? 135.051 94.339 143.934 1.00 68.43 72 SER B C 1
ATOM 493 O O . SER A 1 73 ? 135.279 95.259 143.142 1.00 68.43 72 SER B O 1
ATOM 496 N N . GLY A 1 74 ? 133.949 93.598 143.865 1.00 58.37 73 GLY B N 1
ATOM 497 C CA . GLY A 1 74 ? 132.977 93.796 142.810 1.00 58.37 73 GLY B CA 1
ATOM 498 C C . GLY A 1 74 ? 132.445 92.493 142.257 1.00 58.37 73 GLY B C 1
ATOM 499 O O . GLY A 1 74 ? 131.299 92.424 141.803 1.00 58.37 73 GLY B O 1
ATOM 500 N N . ASN A 1 75 ? 133.272 91.451 142.281 1.00 49.57 74 ASN B N 1
ATOM 501 C CA . ASN A 1 75 ? 132.850 90.119 141.869 1.00 49.57 74 ASN B CA 1
ATOM 502 C C . ASN A 1 75 ? 132.546 89.206 143.043 1.00 49.57 74 ASN B C 1
ATOM 503 O O . ASN A 1 75 ? 131.512 88.533 143.039 1.00 49.57 74 ASN B O 1
ATOM 508 N N . THR A 1 76 ? 133.419 89.167 144.049 1.00 50.77 75 THR B N 1
ATOM 509 C CA . THR A 1 76 ? 133.121 88.380 145.238 1.00 50.77 75 THR B CA 1
ATOM 510 C C . THR A 1 76 ? 131.822 88.840 145.880 1.00 50.77 75 THR B C 1
ATOM 511 O O . THR A 1 76 ? 131.070 88.025 146.428 1.00 50.77 75 THR B O 1
ATOM 515 N N . GLY A 1 77 ? 131.543 90.140 145.823 1.00 51.48 76 GLY B N 1
ATOM 516 C CA . GLY A 1 77 ? 130.281 90.634 146.338 1.00 51.48 76 GLY B CA 1
ATOM 517 C C . GLY A 1 77 ? 129.087 90.035 145.628 1.00 51.48 76 GLY B C 1
ATOM 518 O O . GLY A 1 77 ? 128.092 89.685 146.263 1.00 51.48 76 GLY B O 1
ATOM 519 N N . VAL A 1 78 ? 129.168 89.898 144.304 1.00 50.36 77 VAL B N 1
ATOM 520 C CA . VAL A 1 78 ? 128.043 89.357 143.548 1.00 50.36 77 VAL B CA 1
ATOM 521 C C . VAL A 1 78 ? 127.726 87.941 144.009 1.00 50.36 77 VAL B C 1
ATOM 522 O O . VAL A 1 78 ? 126.576 87.615 144.315 1.00 50.36 77 VAL B O 1
ATOM 526 N N . GLY A 1 79 ? 128.743 87.082 144.082 1.00 49.02 78 GLY B N 1
ATOM 527 C CA . GLY A 1 79 ? 128.503 85.711 144.505 1.00 49.02 78 GLY B CA 1
ATOM 528 C C . GLY A 1 79 ? 128.057 85.613 145.951 1.00 49.02 78 GLY B C 1
ATOM 529 O O . GLY A 1 79 ? 127.129 84.863 146.282 1.00 49.02 78 GLY B O 1
ATOM 530 N N . LEU A 1 80 ? 128.709 86.370 146.837 1.00 47.78 79 LEU B N 1
ATOM 531 C CA . LEU A 1 80 ? 128.322 86.338 148.240 1.00 47.78 79 LEU B CA 1
ATOM 532 C C . LEU A 1 80 ? 126.871 86.755 148.414 1.00 47.78 79 LEU B C 1
ATOM 533 O O . LEU A 1 80 ? 126.125 86.122 149.167 1.00 47.78 79 LEU B O 1
ATOM 538 N N . ALA A 1 81 ? 126.449 87.820 147.732 1.00 46.61 80 ALA B N 1
ATOM 539 C CA . ALA A 1 81 ? 125.051 88.222 147.798 1.00 46.61 80 ALA B CA 1
ATOM 540 C C . ALA A 1 81 ? 124.150 87.138 147.225 1.00 46.61 80 ALA B C 1
ATOM 541 O O . ALA A 1 81 ? 123.154 86.751 147.844 1.00 46.61 80 ALA B O 1
ATOM 543 N N . LEU A 1 82 ? 124.509 86.610 146.054 1.00 44.67 81 LEU B N 1
ATOM 544 C CA . LEU A 1 82 ? 123.671 85.622 145.387 1.00 44.67 81 LEU B CA 1
ATOM 545 C C . LEU A 1 82 ? 123.423 84.403 146.263 1.00 44.67 81 LEU B C 1
ATOM 546 O O . LEU A 1 82 ? 122.367 83.770 146.154 1.00 44.67 81 LEU B O 1
ATOM 551 N N . VAL A 1 83 ? 124.373 84.050 147.123 1.00 45.85 82 VAL B N 1
ATOM 552 C CA . VAL A 1 83 ? 124.218 82.856 147.958 1.00 45.85 82 VAL B CA 1
ATOM 553 C C . VAL A 1 83 ? 123.615 83.190 149.320 1.00 45.85 82 VAL B C 1
ATOM 554 O O . VAL A 1 83 ? 122.647 82.559 149.767 1.00 45.85 82 VAL B O 1
ATOM 558 N N . ALA A 1 84 ? 124.176 84.182 150.011 1.00 49.76 83 ALA B N 1
ATOM 559 C CA . ALA A 1 84 ? 123.631 84.577 151.299 1.00 49.76 83 ALA B CA 1
ATOM 560 C C . ALA A 1 84 ? 122.184 85.020 151.183 1.00 49.76 83 ALA B C 1
ATOM 561 O O . ALA A 1 84 ? 121.467 85.025 152.188 1.00 49.76 83 ALA B O 1
ATOM 563 N N . GLN A 1 85 ? 121.737 85.395 149.985 1.00 47.69 84 GLN B N 1
ATOM 564 C CA . GLN A 1 85 ? 120.327 85.677 149.777 1.00 47.69 84 GLN B CA 1
ATOM 565 C C . GLN A 1 85 ? 119.499 84.403 149.727 1.00 47.69 84 GLN B C 1
ATOM 566 O O . GLN A 1 85 ? 118.312 84.427 150.071 1.00 47.69 84 GLN B O 1
ATOM 572 N N . ARG A 1 86 ? 120.093 83.287 149.301 1.00 52.17 85 ARG B N 1
ATOM 573 C CA . ARG A 1 86 ? 119.391 82.014 149.412 1.00 52.17 85 ARG B CA 1
ATOM 574 C C . ARG A 1 86 ? 119.258 81.604 150.868 1.00 52.17 85 ARG B C 1
ATOM 575 O O . ARG A 1 86 ? 118.175 81.210 151.314 1.00 52.17 85 ARG B O 1
ATOM 583 N N . ARG A 1 87 ? 120.350 81.680 151.626 1.00 57.76 86 ARG B N 1
ATOM 584 C CA . ARG A 1 87 ? 120.236 81.322 153.036 1.00 57.76 86 ARG B CA 1
ATOM 585 C C . ARG A 1 87 ? 119.398 82.330 153.810 1.00 57.76 86 ARG B C 1
ATOM 586 O O . ARG A 1 87 ? 118.700 81.956 154.759 1.00 57.76 86 ARG B O 1
ATOM 594 N N . GLY A 1 88 ? 119.438 83.596 153.417 1.00 56.35 87 GLY B N 1
ATOM 595 C CA . GLY A 1 88 ? 118.735 84.644 154.116 1.00 56.35 87 GLY B CA 1
ATOM 596 C C . GLY A 1 88 ? 119.583 85.480 155.048 1.00 56.35 87 GLY B C 1
ATOM 597 O O . GLY A 1 88 ? 119.030 86.117 155.951 1.00 56.35 87 GLY B O 1
ATOM 598 N N . TYR A 1 89 ? 120.899 85.500 154.863 1.00 60.98 88 TYR B N 1
ATOM 599 C CA . TYR A 1 89 ? 121.795 86.244 155.736 1.00 60.98 88 TYR B CA 1
ATOM 600 C C . TYR A 1 89 ? 121.955 87.660 155.200 1.00 60.98 88 TYR B C 1
ATOM 601 O O . TYR A 1 89 ? 122.348 87.850 154.045 1.00 60.98 88 TYR B O 1
ATOM 610 N N . LYS A 1 90 ? 121.653 88.649 156.035 1.00 61.63 89 LYS B N 1
ATOM 611 C CA . LYS A 1 90 ? 121.856 90.035 155.641 1.00 61.63 89 LYS B CA 1
ATOM 612 C C . LYS A 1 90 ? 123.323 90.263 155.309 1.00 61.63 89 LYS B C 1
ATOM 613 O O . LYS A 1 90 ? 124.211 89.857 156.063 1.00 61.63 89 LYS B O 1
ATOM 619 N N . CYS A 1 91 ? 123.577 90.910 154.177 1.00 57.47 90 CYS B N 1
ATOM 620 C CA . CYS A 1 91 ? 124.928 91.120 153.678 1.00 57.47 90 CYS B CA 1
ATOM 621 C C . CYS A 1 91 ? 125.208 92.611 153.578 1.00 57.47 90 CYS B C 1
ATOM 622 O O . CYS A 1 91 ? 124.396 93.362 153.029 1.00 57.47 90 CYS B O 1
ATOM 625 N N . VAL A 1 92 ? 126.354 93.036 154.108 1.00 54.68 91 VAL B N 1
ATOM 626 C CA . VAL A 1 92 ? 126.748 94.440 154.106 1.00 54.68 91 VAL B CA 1
ATOM 627 C C . VAL A 1 92 ? 128.200 94.539 153.666 1.00 54.68 91 VAL B C 1
ATOM 628 O O . VAL A 1 92 ? 129.087 93.971 154.311 1.00 54.68 91 VAL B O 1
ATOM 632 N N . PHE A 1 93 ? 128.447 95.274 152.588 1.00 57.14 92 PHE B N 1
ATOM 633 C CA . PHE A 1 93 ? 129.783 95.470 152.045 1.00 57.14 92 PHE B CA 1
ATOM 634 C C . PHE A 1 93 ? 130.306 96.857 152.395 1.00 57.14 92 PHE B C 1
ATOM 635 O O . PHE A 1 93 ? 129.551 97.767 152.741 1.00 57.14 92 PHE B O 1
ATOM 643 N N . VAL A 1 94 ? 131.624 97.009 152.294 1.00 70.18 93 VAL B N 1
ATOM 644 C CA . VAL A 1 94 ? 132.281 98.300 152.466 1.00 70.18 93 VAL B CA 1
ATOM 645 C C . VAL A 1 94 ? 133.210 98.498 151.278 1.00 70.18 93 VAL B C 1
ATOM 646 O O . VAL A 1 94 ? 134.266 97.861 151.193 1.00 70.18 93 VAL B O 1
ATOM 650 N N . CYS A 1 95 ? 132.831 99.385 150.366 1.00 84.73 94 CYS B N 1
ATOM 651 C CA . CYS A 1 95 ? 133.483 99.420 149.073 1.00 84.73 94 CYS B CA 1
ATOM 652 C C . CYS A 1 95 ? 134.280 100.704 148.886 1.00 84.73 94 CYS B C 1
ATOM 653 O O . CYS A 1 95 ? 133.853 101.776 149.324 1.00 84.73 94 CYS B O 1
ATOM 656 N N . PRO A 1 96 ? 135.442 100.623 148.243 1.00 89.96 95 PRO B N 1
ATOM 657 C CA . PRO A 1 96 ? 136.168 101.843 147.881 1.00 89.96 95 PRO B CA 1
ATOM 658 C C . PRO A 1 96 ? 135.421 102.618 146.810 1.00 89.96 95 PRO B C 1
ATOM 659 O O . PRO A 1 96 ? 134.854 102.044 145.878 1.00 89.96 95 PRO B O 1
ATOM 663 N N . ASP A 1 97 ? 135.436 103.946 146.943 1.00 90.63 96 ASP B N 1
ATOM 664 C CA . ASP A 1 97 ? 134.755 104.787 145.964 1.00 90.63 96 ASP B CA 1
ATOM 665 C C . ASP A 1 97 ? 135.320 104.629 144.560 1.00 90.63 96 ASP B C 1
ATOM 666 O O . ASP A 1 97 ? 134.747 105.177 143.612 1.00 90.63 96 ASP B O 1
ATOM 671 N N . LYS A 1 98 ? 136.427 103.902 144.401 1.00 86.42 97 LYS B N 1
ATOM 672 C CA . LYS A 1 98 ? 136.976 103.672 143.072 1.00 86.42 97 LYS B CA 1
ATOM 673 C C . LYS A 1 98 ? 136.023 102.870 142.196 1.00 86.42 97 LYS B C 1
ATOM 674 O O . LYS A 1 98 ? 136.104 102.952 140.966 1.00 86.42 97 LYS B O 1
ATOM 680 N N . VAL A 1 99 ? 135.118 102.098 142.800 1.00 76.99 98 VAL B N 1
ATOM 681 C CA . VAL A 1 99 ? 134.187 101.282 142.030 1.00 76.99 98 VAL B CA 1
ATOM 682 C C . VAL A 1 99 ? 133.107 102.164 141.422 1.00 76.99 98 VAL B C 1
ATOM 683 O O . VAL A 1 99 ? 132.597 103.090 142.065 1.00 76.99 98 VAL B O 1
ATOM 687 N N . SER A 1 100 ? 132.747 101.873 140.174 1.00 68.03 99 SER B N 1
ATOM 688 C CA . SER A 1 100 ? 131.786 102.689 139.448 1.00 68.03 99 SER B CA 1
ATOM 689 C C . SER A 1 100 ? 130.402 102.575 140.073 1.00 68.03 99 SER B C 1
ATOM 690 O O . SER A 1 100 ? 130.189 101.836 141.039 1.00 68.03 99 SER B O 1
ATOM 693 N N . GLU A 1 101 ? 129.447 103.321 139.517 1.00 65.72 100 GLU B N 1
ATOM 694 C CA . GLU A 1 101 ? 128.089 103.287 140.044 1.00 65.72 100 GLU B CA 1
ATOM 695 C C . GLU A 1 101 ? 127.355 102.024 139.613 1.00 65.72 100 GLU B C 1
ATOM 696 O O . GLU A 1 101 ? 126.564 101.471 140.381 1.00 65.72 100 GLU B O 1
ATOM 702 N N . ASP A 1 102 ? 127.594 101.557 138.386 1.00 65.23 101 ASP B N 1
ATOM 703 C CA . ASP A 1 102 ? 126.905 100.360 137.916 1.00 65.23 101 ASP B CA 1
ATOM 704 C C . ASP A 1 102 ? 127.284 99.136 138.738 1.00 65.23 101 ASP B C 1
ATOM 705 O O . ASP A 1 102 ? 126.421 98.313 139.065 1.00 65.23 101 ASP B O 1
ATOM 710 N N . LYS A 1 103 ? 128.564 98.993 139.083 1.00 60.52 102 LYS B N 1
ATOM 711 C CA . LYS A 1 103 ? 129.002 97.808 139.812 1.00 60.52 102 LYS B CA 1
ATOM 712 C C . LYS A 1 103 ? 128.321 97.712 141.172 1.00 60.52 102 LYS B C 1
ATOM 713 O O . LYS A 1 103 ? 127.686 96.701 141.495 1.00 60.52 102 LYS B O 1
ATOM 719 N N . ARG A 1 104 ? 128.426 98.763 141.986 1.00 60.62 103 ARG B N 1
ATOM 720 C CA . ARG A 1 104 ? 127.794 98.704 143.296 1.00 60.62 103 ARG B CA 1
ATOM 721 C C . ARG A 1 104 ? 126.280 98.790 143.201 1.00 60.62 103 ARG B C 1
ATOM 722 O O . ARG A 1 104 ? 125.587 98.329 144.110 1.00 60.62 103 ARG B O 1
ATOM 730 N N . ASN A 1 105 ? 125.747 99.340 142.113 1.00 53.23 104 ASN B N 1
ATOM 731 C CA . ASN A 1 105 ? 124.306 99.298 141.911 1.00 53.23 104 ASN B CA 1
ATOM 732 C C . ASN A 1 105 ? 123.831 97.866 141.714 1.00 53.23 104 ASN B C 1
ATOM 733 O O . ASN A 1 105 ? 122.804 97.462 142.270 1.00 53.23 104 ASN B O 1
ATOM 738 N N . VAL A 1 106 ? 124.569 97.082 140.929 1.00 49.70 105 VAL B N 1
ATOM 739 C CA . VAL A 1 106 ? 124.309 95.647 140.857 1.00 49.70 105 VAL B CA 1
ATOM 740 C C . VAL A 1 106 ? 124.429 95.028 142.239 1.00 49.70 105 VAL B C 1
ATOM 741 O O . VAL A 1 106 ? 123.549 94.289 142.694 1.00 49.70 105 VAL B O 1
ATOM 745 N N . LEU A 1 107 ? 125.523 95.339 142.934 1.00 50.32 106 LEU B N 1
ATOM 746 C CA . LEU A 1 107 ? 125.762 94.778 144.257 1.00 50.32 106 LEU B CA 1
ATOM 747 C C . LEU A 1 107 ? 124.605 95.053 145.206 1.00 50.32 106 LEU B C 1
ATOM 748 O O . LEU A 1 107 ? 124.339 94.248 146.104 1.00 50.32 106 LEU B O 1
ATOM 753 N N . ILE A 1 108 ? 123.924 96.182 145.034 1.00 46.85 107 ILE B N 1
ATOM 754 C CA . ILE A 1 108 ? 122.743 96.490 145.833 1.00 46.85 107 ILE B CA 1
ATOM 755 C C . ILE A 1 108 ? 121.532 95.713 145.342 1.00 46.85 107 ILE B C 1
ATOM 756 O O . ILE A 1 108 ? 120.776 95.150 146.139 1.00 46.85 107 ILE B O 1
ATOM 761 N N . ALA A 1 109 ? 121.331 95.667 144.022 1.00 44.41 108 ALA B N 1
ATOM 762 C CA . ALA A 1 109 ? 120.124 95.052 143.482 1.00 44.41 108 ALA B CA 1
ATOM 763 C C . ALA A 1 109 ? 119.953 93.631 143.986 1.00 44.41 108 ALA B C 1
ATOM 764 O O . ALA A 1 109 ? 118.824 93.149 144.126 1.00 44.41 108 ALA B O 1
ATOM 766 N N . TYR A 1 110 ? 121.057 92.945 144.269 1.00 41.64 109 TYR B N 1
ATOM 767 C CA . TYR A 1 110 ? 120.993 91.604 144.828 1.00 41.64 109 TYR B CA 1
ATOM 768 C C . TYR A 1 110 ? 120.583 91.592 146.291 1.00 41.64 109 TYR B C 1
ATOM 769 O O . TYR A 1 110 ? 120.436 90.509 146.865 1.00 41.64 109 TYR B O 1
ATOM 778 N N . GLY A 1 111 ? 120.412 92.753 146.909 1.00 45.50 110 GLY B N 1
ATOM 779 C CA . GLY A 1 111 ? 120.025 92.823 148.300 1.00 45.50 110 GLY B CA 1
ATOM 780 C C . GLY A 1 111 ? 121.174 93.001 149.265 1.00 45.50 110 GLY B C 1
ATOM 781 O O . GLY A 1 111 ? 121.082 92.544 150.409 1.00 45.50 110 GLY B O 1
ATOM 782 N N . ALA A 1 112 ? 122.250 93.649 148.838 1.00 48.15 111 ALA B N 1
ATOM 783 C CA . ALA A 1 112 ? 123.409 93.889 149.683 1.00 48.15 111 ALA B CA 1
ATOM 784 C C . ALA A 1 112 ? 123.458 95.360 150.065 1.00 48.15 111 ALA B C 1
ATOM 785 O O . ALA A 1 112 ? 123.133 96.234 149.258 1.00 48.15 111 ALA B O 1
ATOM 787 N N . GLU A 1 113 ? 123.851 95.626 151.304 1.00 53.55 112 GLU B N 1
ATOM 788 C CA . GLU A 1 113 ? 123.979 96.989 151.802 1.00 53.55 112 GLU B CA 1
ATOM 789 C C . GLU A 1 113 ? 125.429 97.425 151.657 1.00 53.55 112 GLU B C 1
ATOM 790 O O . GLU A 1 113 ? 126.316 96.884 152.325 1.00 53.55 112 GLU B O 1
ATOM 796 N N . VAL A 1 114 ? 125.673 98.392 150.780 1.00 56.85 113 VAL B N 1
ATOM 797 C CA . VAL A 1 114 ? 127.020 98.848 150.462 1.00 56.85 113 VAL B CA 1
ATOM 798 C C . VAL A 1 114 ? 127.229 100.206 151.114 1.00 56.85 113 VAL B C 1
ATOM 799 O O . VAL A 1 114 ? 126.548 101.180 150.773 1.00 56.85 113 VAL B O 1
ATOM 803 N N . VAL A 1 115 ? 128.172 100.272 152.050 1.00 65.59 114 VAL B N 1
ATOM 804 C CA . VAL A 1 115 ? 128.572 101.519 152.691 1.00 65.59 114 VAL B CA 1
ATOM 805 C C . VAL A 1 115 ? 129.934 101.901 152.133 1.00 65.59 114 VAL B C 1
ATOM 806 O O . VAL A 1 115 ? 130.897 101.133 152.243 1.00 65.59 114 VAL B O 1
ATOM 810 N N . VAL A 1 116 ? 130.015 103.077 151.531 1.00 82.55 115 VAL B N 1
ATOM 811 C CA . VAL A 1 116 ? 131.210 103.507 150.816 1.00 82.55 115 VAL B CA 1
ATOM 812 C C . VAL A 1 116 ? 132.087 104.344 151.735 1.00 82.55 115 VAL B C 1
ATOM 813 O O . VAL A 1 116 ? 131.605 105.047 152.631 1.00 82.55 115 VAL B O 1
ATOM 817 N N . CYS A 1 117 ? 133.391 104.263 151.506 1.00 97.01 116 CYS B N 1
ATOM 818 C CA . CYS A 1 117 ? 134.385 105.038 152.228 1.00 97.01 116 CYS B CA 1
ATOM 819 C C . CYS A 1 117 ? 135.410 105.563 151.234 1.00 97.01 116 CYS B C 1
ATOM 820 O O . CYS A 1 117 ? 135.595 104.980 150.161 1.00 97.01 116 CYS B O 1
ATOM 823 N N . PRO A 1 118 ? 136.086 106.662 151.564 1.00 101.93 117 PRO B N 1
ATOM 824 C CA . PRO A 1 118 ? 137.107 107.200 150.657 1.00 101.93 117 PRO B CA 1
ATOM 825 C C . PRO A 1 118 ? 138.204 106.183 150.385 1.00 101.93 117 PRO B C 1
ATOM 826 O O . PRO A 1 118 ? 138.389 105.212 151.124 1.00 101.93 117 PRO B O 1
ATOM 830 N N . THR A 1 119 ? 138.940 106.413 149.302 1.00 100.30 118 THR B N 1
ATOM 831 C CA . THR A 1 119 ? 139.967 105.491 148.841 1.00 100.30 118 THR B CA 1
ATOM 832 C C . THR A 1 119 ? 141.297 106.226 148.712 1.00 100.30 118 THR B C 1
ATOM 833 O O . THR A 1 119 ? 141.392 107.436 148.934 1.00 100.30 118 THR B O 1
ATOM 837 N N . ALA A 1 120 ? 142.337 105.469 148.358 1.00 99.44 119 ALA B N 1
ATOM 838 C CA . ALA A 1 120 ? 143.686 105.990 148.174 1.00 99.44 119 ALA B CA 1
ATOM 839 C C . ALA A 1 120 ? 144.348 106.298 149.510 1.00 99.44 119 ALA B C 1
ATOM 840 O O . ALA A 1 120 ? 145.536 106.634 149.551 1.00 99.44 119 ALA B O 1
ATOM 842 N N . VAL A 1 121 ? 143.600 106.189 150.602 1.00 110.75 120 VAL B N 1
ATOM 843 C CA . VAL A 1 121 ? 144.138 106.367 151.947 1.00 110.75 120 VAL B CA 1
ATOM 844 C C . VAL A 1 121 ? 144.822 105.062 152.340 1.00 110.75 120 VAL B C 1
ATOM 845 O O . VAL A 1 121 ? 144.464 104.000 151.812 1.00 110.75 120 VAL B O 1
ATOM 849 N N . PRO A 1 122 ? 145.804 105.086 153.236 1.00 117.50 121 PRO B N 1
ATOM 850 C CA . PRO A 1 122 ? 146.489 103.848 153.624 1.00 117.50 121 PRO B CA 1
ATOM 851 C C . PRO A 1 122 ? 145.505 102.812 154.137 1.00 117.50 121 PRO B C 1
ATOM 852 O O . PRO A 1 122 ? 144.526 103.148 154.819 1.00 117.50 121 PRO B O 1
ATOM 856 N N . PRO A 1 123 ? 145.727 101.534 153.822 1.00 116.75 122 PRO B N 1
ATOM 857 C CA . PRO A 1 123 ? 144.774 100.502 154.257 1.00 116.75 122 PRO B CA 1
ATOM 858 C C . PRO A 1 123 ? 144.672 100.371 155.766 1.00 116.75 122 PRO B C 1
ATOM 859 O O . PRO A 1 123 ? 143.621 99.966 156.278 1.00 116.75 122 PRO B O 1
ATOM 863 N N . HIS A 1 124 ? 145.735 100.700 156.493 1.00 119.14 123 HIS B N 1
ATOM 864 C CA . HIS A 1 124 ? 145.807 100.470 157.930 1.00 119.14 123 HIS B CA 1
ATOM 865 C C . HIS A 1 124 ? 145.213 101.600 158.759 1.00 119.14 123 HIS B C 1
ATOM 866 O O . HIS A 1 124 ? 145.231 101.510 159.991 1.00 119.14 123 HIS B O 1
ATOM 873 N N . ASP A 1 125 ? 144.697 102.652 158.140 1.00 118.16 124 ASP B N 1
ATOM 874 C CA . ASP A 1 125 ? 144.137 103.781 158.864 1.00 118.16 124 ASP B CA 1
ATOM 875 C C . ASP A 1 125 ? 142.617 103.721 158.874 1.00 118.16 124 ASP B C 1
ATOM 876 O O . ASP A 1 125 ? 142.002 102.951 158.129 1.00 118.16 124 ASP B O 1
ATOM 881 N N . PRO A 1 126 ? 141.971 104.540 159.709 1.00 119.50 125 PRO B N 1
ATOM 882 C CA . PRO A 1 126 ? 140.509 104.460 159.848 1.00 119.50 125 PRO B CA 1
ATOM 883 C C . PRO A 1 126 ? 139.737 104.896 158.613 1.00 119.50 125 PRO B C 1
ATOM 884 O O . PRO A 1 126 ? 138.510 104.741 158.591 1.00 119.50 125 PRO B O 1
ATOM 888 N N . ALA A 1 127 ? 140.402 105.440 157.594 1.00 116.28 126 ALA B N 1
ATOM 889 C CA . ALA A 1 127 ? 139.703 105.899 156.399 1.00 116.28 126 ALA B CA 1
ATOM 890 C C . ALA A 1 127 ? 139.528 104.793 155.367 1.00 116.28 126 ALA B C 1
ATOM 891 O O . ALA A 1 127 ? 138.436 104.641 154.809 1.00 116.28 126 ALA B O 1
ATOM 893 N N . SER A 1 128 ? 140.576 104.014 155.107 1.00 113.31 127 SER B N 1
ATOM 894 C CA . SER A 1 128 ? 140.473 102.919 154.157 1.00 113.31 127 SER B CA 1
ATOM 895 C C . SER A 1 128 ? 139.445 101.901 154.643 1.00 113.31 127 SER B C 1
ATOM 896 O O . SER A 1 128 ? 139.064 101.871 155.816 1.00 113.31 127 SER B O 1
ATOM 899 N N . TYR A 1 129 ? 138.993 101.049 153.722 1.00 97.97 128 TYR B N 1
ATOM 900 C CA . TYR A 1 129 ? 137.854 100.195 154.027 1.00 97.97 128 TYR B CA 1
ATOM 901 C C . TYR A 1 129 ? 138.211 98.971 154.862 1.00 97.97 128 TYR B C 1
ATOM 902 O O . TYR A 1 129 ? 137.305 98.325 155.394 1.00 97.97 128 TYR B O 1
ATOM 911 N N . TYR A 1 130 ? 139.493 98.638 155.012 1.00 100.94 129 TYR B N 1
ATOM 912 C CA . TYR A 1 130 ? 139.853 97.507 155.865 1.00 100.94 129 TYR B CA 1
ATOM 913 C C . TYR A 1 130 ? 139.521 97.794 157.327 1.00 100.94 129 TYR B C 1
ATOM 914 O O . TYR A 1 130 ? 138.864 96.988 158.003 1.00 100.94 129 TYR B O 1
ATOM 923 N N . SER A 1 131 ? 139.962 98.949 157.831 1.00 100.64 130 SER B N 1
ATOM 924 C CA . SER A 1 131 ? 139.689 99.303 159.220 1.00 100.64 130 SER B CA 1
ATOM 925 C C . SER A 1 131 ? 138.196 99.477 159.464 1.00 100.64 130 SER B C 1
ATOM 926 O O . SER A 1 131 ? 137.682 99.076 160.513 1.00 100.64 130 SER B O 1
ATOM 929 N N . VAL A 1 132 ? 137.484 100.082 158.511 1.00 94.23 131 VAL B N 1
ATOM 930 C CA . VAL A 1 132 ? 136.045 100.265 158.674 1.00 94.23 131 VAL B CA 1
ATOM 931 C C . VAL A 1 132 ? 135.331 98.920 158.655 1.00 94.23 131 VAL B C 1
ATOM 932 O O . VAL A 1 132 ? 134.347 98.714 159.375 1.00 94.23 131 VAL B O 1
ATOM 936 N N . SER A 1 133 ? 135.805 97.987 157.829 1.00 92.92 132 SER B N 1
ATOM 937 C CA . SER A 1 133 ? 135.240 96.643 157.840 1.00 92.92 132 SER B CA 1
ATOM 938 C C . SER A 1 133 ? 135.445 95.982 159.195 1.00 92.92 132 SER B C 1
ATOM 939 O O . SER A 1 133 ? 134.536 95.337 159.728 1.00 92.92 132 SER B O 1
ATOM 942 N N . ASP A 1 134 ? 136.638 96.136 159.772 1.00 95.29 133 ASP B N 1
ATOM 943 C CA . ASP A 1 134 ? 136.874 95.594 161.108 1.00 95.29 133 ASP B CA 1
ATOM 944 C C . ASP A 1 134 ? 135.955 96.243 162.139 1.00 95.29 133 ASP B C 1
ATOM 945 O O . ASP A 1 134 ? 135.418 95.563 163.024 1.00 95.29 133 ASP B O 1
ATOM 950 N N . ARG A 1 135 ? 135.762 97.558 162.038 1.00 93.99 134 ARG B N 1
ATOM 951 C CA . ARG A 1 135 ? 134.875 98.251 162.967 1.00 93.99 134 ARG B CA 1
ATOM 952 C C . ARG A 1 135 ? 133.446 97.735 162.851 1.00 93.99 134 ARG B C 1
ATOM 953 O O . ARG A 1 135 ? 132.764 97.535 163.863 1.00 93.99 134 ARG B O 1
ATOM 961 N N . LEU A 1 136 ? 132.972 97.523 161.621 1.00 89.47 135 LEU B N 1
ATOM 962 C CA . LEU A 1 136 ? 131.648 96.941 161.434 1.00 89.47 135 LEU B CA 1
ATOM 963 C C . LEU A 1 136 ? 131.582 95.540 162.025 1.00 89.47 135 LEU B C 1
ATOM 964 O O . LEU A 1 136 ? 130.583 95.166 162.649 1.00 89.47 135 LEU B O 1
ATOM 969 N N . VAL A 1 137 ? 132.641 94.751 161.839 1.00 90.12 136 VAL B N 1
ATOM 970 C CA . VAL A 1 137 ? 132.681 93.420 162.437 1.00 90.12 136 VAL B CA 1
ATOM 971 C C . VAL A 1 137 ? 132.509 93.520 163.944 1.00 90.12 136 VAL B C 1
ATOM 972 O O . VAL A 1 137 ? 131.820 92.701 164.564 1.00 90.12 136 VAL B O 1
ATOM 976 N N . ARG A 1 138 ? 133.143 94.518 164.559 1.00 92.84 137 ARG B N 1
ATOM 977 C CA . ARG A 1 138 ? 133.007 94.694 166.002 1.00 92.84 137 ARG B CA 1
ATOM 978 C C . ARG A 1 138 ? 131.582 95.087 166.381 1.00 92.84 137 ARG B C 1
ATOM 979 O O . ARG A 1 138 ? 130.932 94.409 167.186 1.00 92.84 137 ARG B O 1
ATOM 987 N N . ASP A 1 139 ? 131.075 96.177 165.803 1.00 90.19 138 ASP B N 1
ATOM 988 C CA . ASP A 1 139 ? 129.781 96.712 166.221 1.00 90.19 138 ASP B CA 1
ATOM 989 C C . ASP A 1 139 ? 128.661 95.702 166.002 1.00 90.19 138 ASP B C 1
ATOM 990 O O . ASP A 1 139 ? 128.021 95.249 166.957 1.00 90.19 138 ASP B O 1
ATOM 995 N N . ILE A 1 140 ? 128.408 95.341 164.742 1.00 83.77 139 ILE B N 1
ATOM 996 C CA . ILE A 1 140 ? 127.304 94.442 164.438 1.00 83.77 139 ILE B CA 1
ATOM 997 C C . ILE A 1 140 ? 127.482 93.129 165.195 1.00 83.77 139 ILE B C 1
ATOM 998 O O . ILE A 1 140 ? 128.592 92.746 165.582 1.00 83.77 139 ILE B O 1
ATOM 1003 N N . ASP A 1 141 ? 126.370 92.439 165.418 1.00 82.34 140 ASP B N 1
ATOM 1004 C CA . ASP A 1 141 ? 126.387 91.143 166.077 1.00 82.34 140 ASP B CA 1
ATOM 1005 C C . ASP A 1 141 ? 126.291 90.025 165.046 1.00 82.34 140 ASP B C 1
ATOM 1006 O O . ASP A 1 141 ? 125.714 90.189 163.970 1.00 82.34 140 ASP B O 1
ATOM 1011 N N . GLY A 1 142 ? 126.872 88.878 165.388 1.00 74.72 141 GLY B N 1
ATOM 1012 C CA . GLY A 1 142 ? 126.866 87.743 164.487 1.00 74.72 141 GLY B CA 1
ATOM 1013 C C . GLY A 1 142 ? 127.593 87.993 163.186 1.00 74.72 141 GLY B C 1
ATOM 1014 O O . GLY A 1 142 ? 127.393 87.260 162.215 1.00 74.72 141 GLY B O 1
ATOM 1015 N N . ALA A 1 143 ? 128.444 89.014 163.146 1.00 72.58 142 ALA B N 1
ATOM 1016 C CA . ALA A 1 143 ? 129.193 89.321 161.940 1.00 72.58 142 ALA B CA 1
ATOM 1017 C C . ALA A 1 143 ? 130.187 88.208 161.632 1.00 72.58 142 ALA B C 1
ATOM 1018 O O . ALA A 1 143 ? 130.657 87.494 162.520 1.00 72.58 142 ALA B O 1
ATOM 1020 N N . TRP A 1 144 ? 130.504 88.065 160.348 1.00 67.46 143 TRP B N 1
ATOM 1021 C CA . TRP A 1 144 ? 131.458 87.049 159.909 1.00 67.46 143 TRP B CA 1
ATOM 1022 C C . TRP A 1 144 ? 132.186 87.588 158.684 1.00 67.46 143 TRP B C 1
ATOM 1023 O O . TRP A 1 144 ? 131.681 87.495 157.563 1.00 67.46 143 TRP B O 1
ATOM 1034 N N . LYS A 1 145 ? 133.372 88.145 158.905 1.00 70.03 144 LYS B N 1
ATOM 1035 C CA . LYS A 1 145 ? 134.182 88.674 157.820 1.00 70.03 144 LYS B CA 1
ATOM 1036 C C . LYS A 1 145 ? 134.840 87.514 157.089 1.00 70.03 144 LYS B C 1
ATOM 1037 O O . LYS A 1 145 ? 135.816 86.946 157.598 1.00 70.03 144 LYS B O 1
ATOM 1043 N N . PRO A 1 146 ? 134.353 87.130 155.908 1.00 65.09 145 PRO B N 1
ATOM 1044 C CA . PRO A 1 146 ? 134.911 85.945 155.240 1.00 65.09 145 PRO B CA 1
ATOM 1045 C C . PRO A 1 146 ? 136.397 86.052 154.972 1.00 65.09 145 PRO B C 1
ATOM 1046 O O . PRO A 1 146 ? 137.089 85.027 154.978 1.00 65.09 145 PRO B O 1
ATOM 1050 N N . ASP A 1 147 ? 136.915 87.256 154.743 1.00 66.84 146 ASP B N 1
ATOM 1051 C CA . ASP A 1 147 ? 138.348 87.474 154.569 1.00 66.84 146 ASP B CA 1
ATOM 1052 C C . ASP A 1 147 ? 138.892 86.612 153.426 1.00 66.84 146 ASP B C 1
ATOM 1053 O O . ASP A 1 147 ? 139.697 85.701 153.612 1.00 66.84 146 ASP B O 1
ATOM 1058 N N . GLN A 1 148 ? 138.419 86.938 152.224 1.00 62.57 147 GLN B N 1
ATOM 1059 C CA . GLN A 1 148 ? 138.736 86.146 151.041 1.00 62.57 147 GLN B CA 1
ATOM 1060 C C . GLN A 1 148 ? 140.230 86.053 150.764 1.00 62.57 147 GLN B C 1
ATOM 1061 O O . GLN A 1 148 ? 140.637 85.295 149.877 1.00 62.57 147 GLN B O 1
ATOM 1067 N N . TYR A 1 149 ? 141.057 86.799 151.492 1.00 60.96 148 TYR B N 1
ATOM 1068 C CA . TYR A 1 149 ? 142.492 86.809 151.239 1.00 60.96 148 TYR B CA 1
ATOM 1069 C C . TYR A 1 149 ? 143.277 85.865 152.136 1.00 60.96 148 TYR B C 1
ATOM 1070 O O . TYR A 1 149 ? 144.399 85.491 151.780 1.00 60.96 148 TYR B O 1
ATOM 1079 N N . ALA A 1 150 ? 142.730 85.472 153.281 1.00 59.06 149 ALA B N 1
ATOM 1080 C CA . ALA A 1 150 ? 143.407 84.567 154.204 1.00 59.06 149 ALA B CA 1
ATOM 1081 C C . ALA A 1 150 ? 142.456 83.469 154.652 1.00 59.06 149 ALA B C 1
ATOM 1082 O O . ALA A 1 150 ? 142.353 83.140 155.835 1.00 59.06 149 ALA B O 1
ATOM 1084 N N . ASN A 1 151 ? 141.742 82.885 153.696 1.00 56.45 150 ASN B N 1
ATOM 1085 C CA . ASN A 1 151 ? 140.736 81.867 153.985 1.00 56.45 150 ASN B CA 1
ATOM 1086 C C . ASN A 1 151 ? 141.081 80.592 153.230 1.00 56.45 150 ASN B C 1
ATOM 1087 O O . ASN A 1 151 ? 140.976 80.564 151.988 1.00 56.45 150 ASN B O 1
ATOM 1092 N N . PRO A 1 152 ? 141.494 79.522 153.914 1.00 54.33 151 PRO B N 1
ATOM 1093 C CA . PRO A 1 152 ? 141.838 78.286 153.194 1.00 54.33 151 PRO B CA 1
ATOM 1094 C C . PRO A 1 152 ? 140.688 77.734 152.378 1.00 54.33 151 PRO B C 1
ATOM 1095 O O . PRO A 1 152 ? 140.917 77.111 151.331 1.00 54.33 151 PRO B O 1
ATOM 1099 N N . GLU A 1 153 ? 139.450 77.944 152.829 1.00 54.55 152 GLU B N 1
ATOM 1100 C CA . GLU A 1 153 ? 138.305 77.443 152.082 1.00 54.55 152 GLU B CA 1
ATOM 1101 C C . GLU A 1 153 ? 138.273 78.010 150.671 1.00 54.55 152 GLU B C 1
ATOM 1102 O O . GLU A 1 153 ? 137.777 77.353 149.752 1.00 54.55 152 GLU B O 1
ATOM 1108 N N . GLY A 1 154 ? 138.806 79.212 150.476 1.00 51.69 153 GLY B N 1
ATOM 1109 C CA . GLY A 1 154 ? 138.892 79.800 149.162 1.00 51.69 153 GLY B CA 1
ATOM 1110 C C . GLY A 1 154 ? 139.547 78.864 148.168 1.00 51.69 153 GLY B C 1
ATOM 1111 O O . GLY A 1 154 ? 138.910 78.366 147.236 1.00 51.69 153 GLY B O 1
ATOM 1112 N N . PRO A 1 155 ? 140.844 78.605 148.351 1.00 50.27 154 PRO B N 1
ATOM 1113 C CA . PRO A 1 155 ? 141.526 77.661 147.454 1.00 50.27 154 PRO B CA 1
ATOM 1114 C C . PRO A 1 155 ? 140.994 76.244 147.553 1.00 50.27 154 PRO B C 1
ATOM 1115 O O . PRO A 1 155 ? 141.050 75.507 146.560 1.00 50.27 154 PRO B O 1
ATOM 1119 N N . ALA A 1 156 ? 140.486 75.830 148.715 1.00 51.59 155 ALA B N 1
ATOM 1120 C CA . ALA A 1 156 ? 139.950 74.478 148.828 1.00 51.59 155 ALA B CA 1
ATOM 1121 C C . ALA A 1 156 ? 138.761 74.278 147.897 1.00 51.59 155 ALA B C 1
ATOM 1122 O O . ALA A 1 156 ? 138.576 73.192 147.334 1.00 51.59 155 ALA B O 1
ATOM 1124 N N . SER A 1 157 ? 137.937 75.312 147.726 1.00 50.29 156 SER B N 1
ATOM 1125 C CA . SER A 1 157 ? 136.773 75.187 146.856 1.00 50.29 156 SER B CA 1
ATOM 1126 C C . SER A 1 157 ? 137.189 74.926 145.416 1.00 50.29 156 SER B C 1
ATOM 1127 O O . SER A 1 157 ? 136.596 74.084 144.734 1.00 50.29 156 SER B O 1
ATOM 1130 N N . HIS A 1 158 ? 138.203 75.643 144.930 1.00 49.36 157 HIS B N 1
ATOM 1131 C CA . HIS A 1 158 ? 138.717 75.361 143.596 1.00 49.36 157 HIS B CA 1
ATOM 1132 C C . HIS A 1 158 ? 139.382 73.996 143.535 1.00 49.36 157 HIS B C 1
ATOM 1133 O O . HIS A 1 158 ? 139.310 73.317 142.506 1.00 49.36 157 HIS B O 1
ATOM 1140 N N . TYR A 1 159 ? 140.036 73.580 144.620 1.00 50.86 158 TYR B N 1
ATOM 1141 C CA . TYR A 1 159 ? 140.614 72.243 144.665 1.00 50.86 158 TYR B CA 1
ATOM 1142 C C . TYR A 1 159 ? 139.542 71.174 144.518 1.00 50.86 158 TYR B C 1
ATOM 1143 O O . TYR A 1 159 ? 139.798 70.106 143.954 1.00 50.86 158 TYR B O 1
ATOM 1152 N N . VAL A 1 160 ? 138.342 71.444 145.022 1.00 50.19 159 VAL B N 1
ATOM 1153 C CA . VAL A 1 160 ? 137.276 70.449 144.980 1.00 50.19 159 VAL B CA 1
ATOM 1154 C C . VAL A 1 160 ? 136.519 70.491 143.658 1.00 50.19 159 VAL B C 1
ATOM 1155 O O . VAL A 1 160 ? 136.176 69.445 143.101 1.00 50.19 159 VAL B O 1
ATOM 1159 N N . THR A 1 161 ? 136.237 71.687 143.131 1.00 49.76 160 THR B N 1
ATOM 1160 C CA . THR A 1 161 ? 135.295 71.816 142.024 1.00 49.76 160 THR B CA 1
ATOM 1161 C C . THR A 1 161 ? 135.825 72.659 140.868 1.00 49.76 160 THR B C 1
ATOM 1162 O O . THR A 1 161 ? 135.030 73.221 140.110 1.00 49.76 160 THR B O 1
ATOM 1166 N N . THR A 1 162 ? 137.140 72.772 140.713 1.00 51.34 161 THR B N 1
ATOM 1167 C CA . THR A 1 162 ? 137.705 73.402 139.526 1.00 51.34 161 THR B CA 1
ATOM 1168 C C . THR A 1 162 ? 138.789 72.559 138.879 1.00 51.34 161 THR B C 1
ATOM 1169 O O . THR A 1 162 ? 139.005 72.660 137.669 1.00 51.34 161 THR B O 1
ATOM 1173 N N . GLY A 1 163 ? 139.481 71.738 139.661 1.00 56.17 162 GLY B N 1
ATOM 1174 C CA . GLY A 1 163 ? 140.437 70.801 139.130 1.00 56.17 162 GLY B CA 1
ATOM 1175 C C . GLY A 1 163 ? 139.744 69.602 138.521 1.00 56.17 162 GLY B C 1
ATOM 1176 O O . GLY A 1 163 ? 140.034 69.196 137.391 1.00 56.17 162 GLY B O 1
ATOM 1177 N N . PRO A 1 164 ? 138.804 69.009 139.260 1.00 55.08 163 PRO B N 1
ATOM 1178 C CA . PRO A 1 164 ? 138.066 67.866 138.704 1.00 55.08 163 PRO B CA 1
ATOM 1179 C C . PRO A 1 164 ? 137.400 68.166 137.374 1.00 55.08 163 PRO B C 1
ATOM 1180 O O . PRO A 1 164 ? 137.403 67.307 136.487 1.00 55.08 163 PRO B O 1
ATOM 1184 N N . GLU A 1 165 ? 136.831 69.360 137.199 1.00 56.55 164 GLU B N 1
ATOM 1185 C CA . GLU A 1 165 ? 136.267 69.714 135.901 1.00 56.55 164 GLU B CA 1
ATOM 1186 C C . GLU A 1 165 ? 137.352 69.782 134.836 1.00 56.55 164 GLU B C 1
ATOM 1187 O O . GLU A 1 165 ? 137.188 69.253 133.731 1.00 56.55 164 GLU B O 1
ATOM 1193 N N . ILE A 1 166 ? 138.476 70.426 135.155 1.00 52.57 165 ILE B N 1
ATOM 1194 C CA . ILE A 1 166 ? 139.570 70.524 134.193 1.00 52.57 165 ILE B CA 1
ATOM 1195 C C . ILE A 1 166 ? 140.109 69.143 133.860 1.00 52.57 165 ILE B C 1
ATOM 1196 O O . ILE A 1 166 ? 140.474 68.862 132.713 1.00 52.57 165 ILE B O 1
ATOM 1201 N N . TRP A 1 167 ? 140.177 68.262 134.857 1.00 58.90 166 TRP B N 1
ATOM 1202 C CA . TRP A 1 167 ? 140.750 66.940 134.644 1.00 58.90 166 TRP B CA 1
ATOM 1203 C C . TRP A 1 167 ? 139.789 65.995 133.935 1.00 58.90 166 TRP B C 1
ATOM 1204 O O . TRP A 1 167 ? 140.236 65.046 133.282 1.00 58.90 166 TRP B O 1
ATOM 1215 N N . ALA A 1 168 ? 138.484 66.225 134.049 1.00 61.30 167 ALA B N 1
ATOM 1216 C CA . ALA A 1 168 ? 137.503 65.328 133.453 1.00 61.30 167 ALA B CA 1
ATOM 1217 C C . ALA A 1 168 ? 137.090 65.765 132.055 1.00 61.30 167 ALA B C 1
ATOM 1218 O O . ALA A 1 168 ? 136.939 64.922 131.166 1.00 61.30 167 ALA B O 1
ATOM 1220 N N . ASP A 1 169 ? 136.906 67.067 131.835 1.00 63.17 168 ASP B N 1
ATOM 1221 C CA . ASP A 1 169 ? 136.517 67.540 130.513 1.00 63.17 168 ASP B CA 1
ATOM 1222 C C . ASP A 1 169 ? 137.574 67.238 129.463 1.00 63.17 168 ASP B C 1
ATOM 1223 O O . ASP A 1 169 ? 137.256 67.219 128.269 1.00 63.17 168 ASP B O 1
ATOM 1228 N N . THR A 1 170 ? 138.817 67.003 129.874 1.00 62.94 169 THR B N 1
ATOM 1229 C CA . THR A 1 170 ? 139.892 66.672 128.952 1.00 62.94 169 THR B CA 1
ATOM 1230 C C . THR A 1 170 ? 140.335 65.220 129.049 1.00 62.94 169 THR B C 1
ATOM 1231 O O . THR A 1 170 ? 141.182 64.794 128.258 1.00 62.94 169 THR B O 1
ATOM 1235 N N . GLU A 1 171 ? 139.790 64.452 129.991 1.00 66.56 170 GLU B N 1
ATOM 1236 C CA . GLU A 1 171 ? 140.113 63.035 130.136 1.00 66.56 170 GLU B CA 1
ATOM 1237 C C . GLU A 1 171 ? 141.583 62.838 130.513 1.00 66.56 170 GLU B C 1
ATOM 1238 O O . GLU A 1 171 ? 142.340 62.135 129.845 1.00 66.56 170 GLU B O 1
ATOM 1244 N N . GLY A 1 172 ? 141.976 63.491 131.604 1.00 65.22 171 GLY B N 1
ATOM 1245 C CA . GLY A 1 172 ? 143.297 63.298 132.172 1.00 65.22 171 GLY B CA 1
ATOM 1246 C C . GLY A 1 172 ? 144.441 63.626 131.241 1.00 65.22 171 GLY B C 1
ATOM 1247 O O . GLY A 1 172 ? 145.561 63.153 131.450 1.00 65.22 171 GLY B O 1
ATOM 1248 N N . LYS A 1 173 ? 144.189 64.435 130.214 1.00 62.40 172 LYS B N 1
ATOM 1249 C CA . LYS A 1 173 ? 145.192 64.787 129.210 1.00 62.40 172 LYS B CA 1
ATOM 1250 C C . LYS A 1 173 ? 145.279 66.308 129.126 1.00 62.40 172 LYS B C 1
ATOM 1251 O O . LYS A 1 173 ? 144.620 66.937 128.295 1.00 62.40 172 LYS B O 1
ATOM 1257 N N . VAL A 1 174 ? 146.101 66.897 129.991 1.00 60.11 173 VAL B N 1
ATOM 1258 C CA . VAL A 1 174 ? 146.318 68.340 130.009 1.00 60.11 173 VAL B CA 1
ATOM 1259 C C . VAL A 1 174 ? 147.781 68.600 130.330 1.00 60.11 173 VAL B C 1
ATOM 1260 O O . VAL A 1 174 ? 148.244 68.296 131.435 1.00 60.11 173 VAL B O 1
ATOM 1264 N N . THR A 1 175 ? 148.513 69.161 129.369 1.00 55.87 174 THR B N 1
ATOM 1265 C CA . THR A 1 175 ? 149.937 69.402 129.569 1.00 55.87 174 THR B CA 1
ATOM 1266 C C . THR A 1 175 ? 150.180 70.546 130.546 1.00 55.87 174 THR B C 1
ATOM 1267 O O . THR A 1 175 ? 151.034 70.444 131.431 1.00 55.87 174 THR B O 1
ATOM 1271 N N . HIS A 1 176 ? 149.434 71.639 130.406 1.00 52.12 175 HIS B N 1
ATOM 1272 C CA . HIS A 1 176 ? 149.617 72.819 131.236 1.00 52.12 175 HIS B CA 1
ATOM 1273 C C . HIS A 1 176 ? 148.273 73.316 131.750 1.00 52.12 175 HIS B C 1
ATOM 1274 O O . HIS A 1 176 ? 147.209 72.850 131.338 1.00 52.12 175 HIS B O 1
ATOM 1281 N N . PHE A 1 177 ? 148.337 74.274 132.672 1.00 44.26 176 PHE B N 1
ATOM 1282 C CA . PHE A 1 177 ? 147.140 74.947 133.173 1.00 44.26 176 PHE B CA 1
ATOM 1283 C C . PHE A 1 177 ? 147.540 76.365 133.562 1.00 44.26 176 PHE B C 1
ATOM 1284 O O . PHE A 1 177 ? 148.027 76.591 134.672 1.00 44.26 176 PHE B O 1
ATOM 1292 N N . VAL A 1 178 ? 147.332 77.306 132.653 1.00 41.42 177 VAL B N 1
ATOM 1293 C CA . VAL A 1 178 ? 147.649 78.704 132.896 1.00 41.42 177 VAL B CA 1
ATOM 1294 C C . VAL A 1 178 ? 146.401 79.401 133.412 1.00 41.42 177 VAL B C 1
ATOM 1295 O O . VAL A 1 178 ? 145.290 79.171 132.928 1.00 41.42 177 VAL B O 1
ATOM 1299 N N . ALA A 1 179 ? 146.581 80.265 134.406 1.00 42.28 178 ALA B N 1
ATOM 1300 C CA . ALA A 1 179 ? 145.445 80.927 135.028 1.00 42.28 178 ALA B CA 1
ATOM 1301 C C . ALA A 1 179 ? 145.906 82.204 135.711 1.00 42.28 178 ALA B C 1
ATOM 1302 O O . ALA A 1 179 ? 146.953 82.225 136.360 1.00 42.28 178 ALA B O 1
ATOM 1304 N N . GLY A 1 180 ? 145.117 83.265 135.562 1.00 45.76 179 GLY B N 1
ATOM 1305 C CA . GLY A 1 180 ? 145.451 84.521 136.202 1.00 45.76 179 GLY B CA 1
ATOM 1306 C C . GLY A 1 180 ? 145.569 84.364 137.704 1.00 45.76 179 GLY B C 1
ATOM 1307 O O . GLY A 1 180 ? 144.742 83.713 138.346 1.00 45.76 179 GLY B O 1
ATOM 1308 N N . ILE A 1 181 ? 146.615 84.956 138.271 1.00 49.48 180 ILE B N 1
ATOM 1309 C CA . ILE A 1 181 ? 146.903 84.838 139.696 1.00 49.48 180 ILE B CA 1
ATOM 1310 C C . ILE A 1 181 ? 146.693 86.217 140.311 1.00 49.48 180 ILE B C 1
ATOM 1311 O O . ILE A 1 181 ? 147.548 87.099 140.206 1.00 49.48 180 ILE B O 1
ATOM 1316 N N . GLY A 1 182 ? 145.547 86.404 140.955 1.00 56.00 181 GLY B N 1
ATOM 1317 C CA . GLY A 1 182 ? 145.240 87.646 141.631 1.00 56.00 181 GLY B CA 1
ATOM 1318 C C . GLY A 1 182 ? 145.418 87.530 143.126 1.00 56.00 181 GLY B C 1
ATOM 1319 O O . GLY A 1 182 ? 146.547 87.595 143.623 1.00 56.00 181 GLY B O 1
ATOM 1320 N N . THR A 1 183 ? 144.305 87.364 143.849 1.00 54.60 182 THR B N 1
ATOM 1321 C CA . THR A 1 183 ? 144.379 87.125 145.286 1.00 54.60 182 THR B CA 1
ATOM 1322 C C . THR A 1 183 ? 144.965 85.755 145.594 1.00 54.60 182 THR B C 1
ATOM 1323 O O . THR A 1 183 ? 145.340 85.481 146.745 1.00 54.60 182 THR B O 1
ATOM 1327 N N . GLY A 1 184 ? 145.065 84.892 144.583 1.00 49.93 183 GLY B N 1
ATOM 1328 C CA . GLY A 1 184 ? 145.667 83.591 144.784 1.00 49.93 183 GLY B CA 1
ATOM 1329 C C . GLY A 1 184 ? 144.781 82.503 145.367 1.00 49.93 183 GLY B C 1
ATOM 1330 O O . GLY A 1 184 ? 145.052 81.991 146.463 1.00 49.93 183 GLY B O 1
ATOM 1331 N N . GLY A 1 185 ? 143.701 82.166 144.649 1.00 47.85 184 GLY B N 1
ATOM 1332 C CA . GLY A 1 185 ? 143.046 80.901 144.880 1.00 47.85 184 GLY B CA 1
ATOM 1333 C C . GLY A 1 185 ? 142.950 80.021 143.641 1.00 47.85 184 GLY B C 1
ATOM 1334 O O . GLY A 1 185 ? 143.128 78.803 143.749 1.00 47.85 184 GLY B O 1
ATOM 1335 N N . THR A 1 186 ? 142.764 80.596 142.445 1.00 47.07 185 THR B N 1
ATOM 1336 C CA . THR A 1 186 ? 142.477 79.742 141.294 1.00 47.07 185 THR B CA 1
ATOM 1337 C C . THR A 1 186 ? 143.663 78.869 140.924 1.00 47.07 185 THR B C 1
ATOM 1338 O O . THR A 1 186 ? 143.501 77.664 140.700 1.00 47.07 185 THR B O 1
ATOM 1342 N N . ILE A 1 187 ? 144.861 79.444 140.893 1.00 46.51 186 ILE B N 1
ATOM 1343 C CA . ILE A 1 187 ? 146.057 78.689 140.548 1.00 46.51 186 ILE B CA 1
ATOM 1344 C C . ILE A 1 187 ? 146.423 77.706 141.649 1.00 46.51 186 ILE B C 1
ATOM 1345 O O . ILE A 1 187 ? 146.740 76.550 141.365 1.00 46.51 186 ILE B O 1
ATOM 1350 N N . THR A 1 188 ? 146.362 78.128 142.911 1.00 50.32 187 THR B N 1
ATOM 1351 C CA . THR A 1 188 ? 146.754 77.238 143.995 1.00 50.32 187 THR B CA 1
ATOM 1352 C C . THR A 1 188 ? 145.839 76.023 144.056 1.00 50.32 187 THR B C 1
ATOM 1353 O O . THR A 1 188 ? 146.286 74.881 143.898 1.00 50.32 187 THR B O 1
ATOM 1357 N N . GLY A 1 189 ? 144.544 76.257 144.271 1.00 51.92 188 GLY B N 1
ATOM 1358 C CA . GLY A 1 189 ? 143.607 75.161 144.441 1.00 51.92 188 GLY B CA 1
ATOM 1359 C C . GLY A 1 189 ? 143.414 74.303 143.210 1.00 51.92 188 GLY B C 1
ATOM 1360 O O . GLY A 1 189 ? 142.936 73.171 143.326 1.00 51.92 188 GLY B O 1
ATOM 1361 N N . ALA A 1 190 ? 143.755 74.814 142.028 1.00 53.17 189 ALA B N 1
ATOM 1362 C CA . ALA A 1 190 ? 143.653 74.013 140.817 1.00 53.17 189 ALA B CA 1
ATOM 1363 C C . ALA A 1 190 ? 144.934 73.249 140.514 1.00 53.17 189 ALA B C 1
ATOM 1364 O O . ALA A 1 190 ? 144.886 72.044 140.249 1.00 53.17 189 ALA B O 1
ATOM 1366 N N . GLY A 1 191 ? 146.083 73.926 140.544 1.00 53.16 190 GLY B N 1
ATOM 1367 C CA . GLY A 1 191 ? 147.336 73.254 140.268 1.00 53.16 190 GLY B CA 1
ATOM 1368 C C . GLY A 1 191 ? 147.684 72.213 141.309 1.00 53.16 190 GLY B C 1
ATOM 1369 O O . GLY A 1 191 ? 148.256 71.171 140.982 1.00 53.16 190 GLY B O 1
ATOM 1370 N N . ARG A 1 192 ? 147.351 72.470 142.577 1.00 56.70 191 ARG B N 1
ATOM 1371 C CA . ARG A 1 192 ? 147.616 71.468 143.600 1.00 56.70 191 ARG B CA 1
ATOM 1372 C C . ARG A 1 192 ? 146.953 70.146 143.240 1.00 56.70 191 ARG B C 1
ATOM 1373 O O . ARG A 1 192 ? 147.585 69.085 143.307 1.00 56.70 191 ARG B O 1
ATOM 1381 N N . TYR A 1 193 ? 145.687 70.191 142.825 1.00 54.31 192 TYR B N 1
ATOM 1382 C CA . TYR A 1 193 ? 144.991 68.967 142.441 1.00 54.31 192 TYR B CA 1
ATOM 1383 C C . TYR A 1 193 ? 145.529 68.400 141.134 1.00 54.31 192 TYR B C 1
ATOM 1384 O O . TYR A 1 193 ? 145.692 67.182 141.006 1.00 54.31 192 TYR B O 1
ATOM 1393 N N . LEU A 1 194 ? 145.774 69.253 140.138 1.00 53.14 193 LEU B N 1
ATOM 1394 C CA . LEU A 1 194 ? 146.312 68.749 138.880 1.00 53.14 193 LEU B CA 1
ATOM 1395 C C . LEU A 1 194 ? 147.615 67.994 139.099 1.00 53.14 193 LEU B C 1
ATOM 1396 O O . LEU A 1 194 ? 147.874 66.993 138.421 1.00 53.14 193 LEU B O 1
ATOM 1401 N N . LYS A 1 195 ? 148.433 68.443 140.049 1.00 55.71 194 LYS B N 1
ATOM 1402 C CA . LYS A 1 195 ? 149.669 67.747 140.382 1.00 55.71 194 LYS B CA 1
ATOM 1403 C C . LYS A 1 195 ? 149.428 66.499 141.221 1.00 55.71 194 LYS B C 1
ATOM 1404 O O . LYS A 1 195 ? 150.038 65.456 140.965 1.00 55.71 194 LYS B O 1
ATOM 1410 N N . GLU A 1 196 ? 148.545 66.575 142.220 1.00 59.66 195 GLU B N 1
ATOM 1411 C CA . GLU A 1 196 ? 148.253 65.394 143.024 1.00 59.66 195 GLU B CA 1
ATOM 1412 C C . GLU A 1 196 ? 147.725 64.258 142.161 1.00 59.66 195 GLU B C 1
ATOM 1413 O O . GLU A 1 196 ? 147.953 63.082 142.464 1.00 59.66 195 GLU B O 1
ATOM 1419 N N . VAL A 1 197 ? 147.018 64.587 141.080 1.00 57.25 196 VAL B N 1
ATOM 1420 C CA . VAL A 1 197 ? 146.386 63.572 140.248 1.00 57.25 196 VAL B CA 1
ATOM 1421 C C . VAL A 1 197 ? 147.186 63.273 138.988 1.00 57.25 196 VAL B C 1
ATOM 1422 O O . VAL A 1 197 ? 146.806 62.392 138.209 1.00 57.25 196 VAL B O 1
ATOM 1426 N N . SER A 1 198 ? 148.291 63.984 138.763 1.00 59.27 197 SER B N 1
ATOM 1427 C CA . SER A 1 198 ? 149.114 63.698 137.594 1.00 59.27 197 SER B CA 1
ATOM 1428 C C . SER A 1 198 ? 150.593 63.628 137.945 1.00 59.27 197 SER B C 1
ATOM 1429 O O . SER A 1 198 ? 151.444 63.947 137.108 1.00 59.27 197 SER B O 1
ATOM 1432 N N . GLY A 1 199 ? 150.924 63.212 139.162 1.00 60.37 198 GLY B N 1
ATOM 1433 C CA . GLY A 1 199 ? 152.314 63.219 139.563 1.00 60.37 198 GLY B CA 1
ATOM 1434 C C . GLY A 1 199 ? 152.868 64.626 139.498 1.00 60.37 198 GLY B C 1
ATOM 1435 O O . GLY A 1 199 ? 152.571 65.458 140.359 1.00 60.37 198 GLY B O 1
ATOM 1436 N N . GLY A 1 200 ? 153.682 64.902 138.485 1.00 60.59 199 GLY B N 1
ATOM 1437 C CA . GLY A 1 200 ? 154.165 66.250 138.265 1.00 60.59 199 GLY B CA 1
ATOM 1438 C C . GLY A 1 200 ? 154.129 66.647 136.805 1.00 60.59 199 GLY B C 1
ATOM 1439 O O . GLY A 1 200 ? 154.887 67.521 136.373 1.00 60.59 199 GLY B O 1
ATOM 1440 N N . ARG A 1 201 ? 153.244 66.016 136.033 1.00 60.41 200 ARG B N 1
ATOM 1441 C CA . ARG A 1 201 ? 153.241 66.230 134.590 1.00 60.41 200 ARG B CA 1
ATOM 1442 C C . ARG A 1 201 ? 152.774 67.634 134.234 1.00 60.41 200 ARG B C 1
ATOM 1443 O O . ARG A 1 201 ? 153.530 68.430 133.665 1.00 60.41 200 ARG B O 1
ATOM 1451 N N . VAL A 1 202 ? 151.526 67.958 134.564 1.00 55.59 201 VAL B N 1
ATOM 1452 C CA . VAL A 1 202 ? 150.932 69.205 134.097 1.00 55.59 201 VAL B CA 1
ATOM 1453 C C . VAL A 1 202 ? 151.597 70.365 134.826 1.00 55.59 201 VAL B C 1
ATOM 1454 O O . VAL A 1 202 ? 151.390 70.564 136.028 1.00 55.59 201 VAL B O 1
ATOM 1458 N N . ARG A 1 203 ? 152.401 71.136 134.101 1.00 53.85 202 ARG B N 1
ATOM 1459 C CA . ARG A 1 203 ? 153.137 72.247 134.688 1.00 53.85 202 ARG B CA 1
ATOM 1460 C C . ARG A 1 203 ? 152.201 73.438 134.842 1.00 53.85 202 ARG B C 1
ATOM 1461 O O . ARG A 1 203 ? 151.711 73.984 133.850 1.00 53.85 202 ARG B O 1
ATOM 1469 N N . ILE A 1 204 ? 151.957 73.839 136.086 1.00 49.55 203 ILE B N 1
ATOM 1470 C CA . ILE A 1 204 ? 151.088 74.975 136.364 1.00 49.55 203 ILE B CA 1
ATOM 1471 C C . ILE A 1 204 ? 151.821 76.265 136.035 1.00 49.55 203 ILE B C 1
ATOM 1472 O O . ILE A 1 204 ? 152.977 76.460 136.428 1.00 49.55 203 ILE B O 1
ATOM 1477 N N . VAL A 1 205 ? 151.148 77.156 135.317 1.00 45.54 204 VAL B N 1
ATOM 1478 C CA . VAL A 1 205 ? 151.683 78.469 134.989 1.00 45.54 204 VAL B CA 1
ATOM 1479 C C . VAL A 1 205 ? 150.703 79.520 135.487 1.00 45.54 204 VAL B C 1
ATOM 1480 O O . VAL A 1 205 ? 149.488 79.311 135.496 1.00 45.54 204 VAL B O 1
ATOM 1484 N N . GLY A 1 206 ? 151.240 80.658 135.912 1.00 46.79 205 GLY B N 1
ATOM 1485 C CA . GLY A 1 206 ? 150.394 81.722 136.412 1.00 46.79 205 GLY B CA 1
ATOM 1486 C C . GLY A 1 206 ? 150.745 83.085 135.857 1.00 46.79 205 GLY B C 1
ATOM 1487 O O . GLY A 1 206 ? 151.868 83.561 136.033 1.00 46.79 205 GLY B O 1
ATOM 1488 N N . ALA A 1 207 ? 149.790 83.725 135.188 1.00 47.31 206 ALA B N 1
ATOM 1489 C CA . ALA A 1 207 ? 150.005 85.047 134.621 1.00 47.31 206 ALA B CA 1
ATOM 1490 C C . ALA A 1 207 ? 149.752 86.117 135.671 1.00 47.31 206 ALA B C 1
ATOM 1491 O O . ALA A 1 207 ? 148.839 85.998 136.490 1.00 47.31 206 ALA B O 1
ATOM 1493 N N . ASP A 1 208 ? 150.565 87.170 135.637 1.00 50.98 207 ASP B N 1
ATOM 1494 C CA . ASP A 1 208 ? 150.477 88.249 136.598 1.00 50.98 207 ASP B CA 1
ATOM 1495 C C . ASP A 1 208 ? 150.699 89.571 135.878 1.00 50.98 207 ASP B C 1
ATOM 1496 O O . ASP A 1 208 ? 151.594 89.661 135.023 1.00 50.98 207 ASP B O 1
ATOM 1501 N N . PRO A 1 209 ? 149.922 90.604 136.196 1.00 50.38 208 PRO B N 1
ATOM 1502 C CA . PRO A 1 209 ? 150.121 91.895 135.531 1.00 50.38 208 PRO B CA 1
ATOM 1503 C C . PRO A 1 209 ? 151.538 92.402 135.739 1.00 50.38 208 PRO B C 1
ATOM 1504 O O . PRO A 1 209 ? 152.125 92.239 136.809 1.00 50.38 208 PRO B O 1
ATOM 1508 N N . GLU A 1 210 ? 152.082 93.025 134.696 1.00 55.71 209 GLU B N 1
ATOM 1509 C CA . GLU A 1 210 ? 153.471 93.460 134.717 1.00 55.71 209 GLU B CA 1
ATOM 1510 C C . GLU A 1 210 ? 153.740 94.361 135.912 1.00 55.71 209 GLU B C 1
ATOM 1511 O O . GLU A 1 210 ? 153.045 95.357 136.126 1.00 55.71 209 GLU B O 1
ATOM 1517 N N . GLY A 1 211 ? 154.762 94.011 136.685 1.00 56.51 210 GLY B N 1
ATOM 1518 C CA . GLY A 1 211 ? 155.173 94.828 137.808 1.00 56.51 210 GLY B CA 1
ATOM 1519 C C . GLY A 1 211 ? 154.355 94.644 139.067 1.00 56.51 210 GLY B C 1
ATOM 1520 O O . GLY A 1 211 ? 153.993 95.630 139.716 1.00 56.51 210 GLY B O 1
ATOM 1521 N N . SER A 1 212 ? 154.055 93.405 139.434 1.00 55.77 211 SER B N 1
ATOM 1522 C CA . SER A 1 212 ? 153.345 93.110 140.669 1.00 55.77 211 SER B CA 1
ATOM 1523 C C . SER A 1 212 ? 154.267 92.364 141.624 1.00 55.77 211 SER B C 1
ATOM 1524 O O . SER A 1 212 ? 155.437 92.115 141.329 1.00 55.77 211 SER B O 1
ATOM 1527 N N . VAL A 1 213 ? 153.727 92.007 142.790 1.00 58.74 212 VAL B N 1
ATOM 1528 C CA . VAL A 1 213 ? 154.532 91.312 143.789 1.00 58.74 212 VAL B CA 1
ATOM 1529 C C . VAL A 1 213 ? 154.940 89.938 143.280 1.00 58.74 212 VAL B C 1
ATOM 1530 O O . VAL A 1 213 ? 156.107 89.543 143.375 1.00 58.74 212 VAL B O 1
ATOM 1534 N N . TYR A 1 214 ? 153.984 89.188 142.732 1.00 57.21 213 TYR B N 1
ATOM 1535 C CA . TYR A 1 214 ? 154.275 87.831 142.285 1.00 57.21 213 TYR B CA 1
ATOM 1536 C C . TYR A 1 214 ? 155.305 87.832 141.164 1.00 57.21 213 TYR B C 1
ATOM 1537 O O . TYR A 1 214 ? 156.223 87.005 141.152 1.00 57.21 213 TYR B O 1
ATOM 1546 N N . SER A 1 215 ? 155.173 88.756 140.217 1.00 58.51 214 SER B N 1
ATOM 1547 C CA . SER A 1 215 ? 156.111 88.837 139.107 1.00 58.51 214 SER B CA 1
ATOM 1548 C C . SER A 1 215 ? 157.479 89.352 139.522 1.00 58.51 214 SER B C 1
ATOM 1549 O O . SER A 1 215 ? 158.320 89.582 138.646 1.00 58.51 214 SER B O 1
ATOM 1552 N N . GLY A 1 216 ? 157.725 89.545 140.815 1.00 60.76 215 GLY B N 1
ATOM 1553 C CA . GLY A 1 216 ? 159.027 89.947 141.300 1.00 60.76 215 GLY B CA 1
ATOM 1554 C C . GLY A 1 216 ? 159.249 91.438 141.415 1.00 60.76 215 GLY B C 1
ATOM 1555 O O . GLY A 1 216 ? 160.238 91.854 142.026 1.00 60.76 215 GLY B O 1
ATOM 1556 N N . GLY A 1 217 ? 158.363 92.257 140.857 1.00 58.91 216 GLY B N 1
ATOM 1557 C CA . GLY A 1 217 ? 158.496 93.693 140.919 1.00 58.91 216 GLY B CA 1
ATOM 1558 C C . GLY A 1 217 ? 157.946 94.267 142.208 1.00 58.91 216 GLY B C 1
ATOM 1559 O O . GLY A 1 217 ? 157.623 93.551 143.161 1.00 58.91 216 GLY B O 1
ATOM 1560 N N . ALA A 1 218 ? 157.847 95.591 142.238 1.00 56.98 217 ALA B N 1
ATOM 1561 C CA . ALA A 1 218 ? 157.286 96.314 143.365 1.00 56.98 217 ALA B CA 1
ATOM 1562 C C . ALA A 1 218 ? 155.846 96.708 143.060 1.00 56.98 217 ALA B C 1
ATOM 1563 O O . ALA A 1 218 ? 155.280 96.342 142.028 1.00 56.98 217 ALA B O 1
ATOM 1565 N N . GLY A 1 219 ? 155.250 97.472 143.967 1.00 56.73 218 GLY B N 1
ATOM 1566 C CA . GLY A 1 219 ? 153.878 97.904 143.796 1.00 56.73 218 GLY B CA 1
ATOM 1567 C C . GLY A 1 219 ? 153.666 98.651 142.494 1.00 56.73 218 GLY B C 1
ATOM 1568 O O . GLY A 1 219 ? 154.602 99.014 141.781 1.00 56.73 218 GLY B O 1
ATOM 1569 N N . ARG A 1 220 ? 152.397 98.876 142.177 1.00 55.04 219 ARG B N 1
ATOM 1570 C CA . ARG A 1 220 ? 152.023 99.567 140.951 1.00 55.04 219 ARG B CA 1
ATOM 1571 C C . ARG A 1 220 ? 150.534 99.887 140.969 1.00 55.04 219 ARG B C 1
ATOM 1572 O O . ARG A 1 220 ? 149.746 99.134 141.553 1.00 55.04 219 ARG B O 1
ATOM 1580 N N . PRO A 1 221 ? 150.110 100.989 140.353 1.00 53.95 220 PRO B N 1
ATOM 1581 C CA . PRO A 1 221 ? 148.672 101.217 140.162 1.00 53.95 220 PRO B CA 1
ATOM 1582 C C . PRO A 1 221 ? 148.124 100.248 139.126 1.00 53.95 220 PRO B C 1
ATOM 1583 O O . PRO A 1 221 ? 148.582 100.211 137.983 1.00 53.95 220 PRO B O 1
ATOM 1587 N N . TYR A 1 222 ? 147.135 99.461 139.534 1.00 53.11 221 TYR B N 1
ATOM 1588 C CA . TYR A 1 222 ? 146.612 98.371 138.724 1.00 53.11 221 TYR B CA 1
ATOM 1589 C C . TYR A 1 222 ? 145.326 98.790 138.029 1.00 53.11 221 TYR B C 1
ATOM 1590 O O . TYR A 1 222 ? 144.454 99.416 138.636 1.00 53.11 221 TYR B O 1
ATOM 1599 N N . LEU A 1 223 ? 145.213 98.432 136.752 1.00 50.24 222 LEU B N 1
ATOM 1600 C CA . LEU A 1 223 ? 144.030 98.721 135.952 1.00 50.24 222 LEU B CA 1
ATOM 1601 C C . LEU A 1 223 ? 143.159 97.503 135.699 1.00 50.24 222 LEU B C 1
ATOM 1602 O O . LEU A 1 223 ? 141.934 97.607 135.771 1.00 50.24 222 LEU B O 1
ATOM 1607 N N . VAL A 1 224 ? 143.756 96.352 135.401 1.00 50.36 223 VAL B N 1
ATOM 1608 C CA . VAL A 1 224 ? 142.981 95.140 135.166 1.00 50.36 223 VAL B CA 1
ATOM 1609 C C . VAL A 1 224 ? 142.320 94.743 136.481 1.00 50.36 223 VAL B C 1
ATOM 1610 O O . VAL A 1 224 ? 142.990 94.288 137.412 1.00 50.36 223 VAL B O 1
ATOM 1614 N N . GLU A 1 225 ? 141.004 94.912 136.564 1.00 53.74 224 GLU B N 1
ATOM 1615 C CA . GLU A 1 225 ? 140.299 94.617 137.802 1.00 53.74 224 GLU B CA 1
ATOM 1616 C C . GLU A 1 225 ? 140.436 93.142 138.147 1.00 53.74 224 GLU B C 1
ATOM 1617 O O . GLU A 1 225 ? 140.287 92.270 137.288 1.00 53.74 224 GLU B O 1
ATOM 1623 N N . GLY A 1 226 ? 140.717 92.863 139.416 1.00 52.83 225 GLY B N 1
ATOM 1624 C CA . GLY A 1 226 ? 141.002 91.507 139.835 1.00 52.83 225 GLY B CA 1
ATOM 1625 C C . GLY A 1 226 ? 142.476 91.252 140.076 1.00 52.83 225 GLY B C 1
ATOM 1626 O O . GLY A 1 226 ? 143.007 91.588 141.138 1.00 52.83 225 GLY B O 1
ATOM 1627 N N . VAL A 1 227 ? 143.141 90.653 139.091 1.00 50.24 226 VAL B N 1
ATOM 1628 C CA . VAL A 1 227 ? 144.530 90.222 139.205 1.00 50.24 226 VAL B CA 1
ATOM 1629 C C . VAL A 1 227 ? 145.418 91.352 139.705 1.00 50.24 226 VAL B C 1
ATOM 1630 O O . VAL A 1 227 ? 145.146 92.531 139.458 1.00 50.24 226 VAL B O 1
ATOM 1634 N N . GLY A 1 228 ? 146.476 90.997 140.411 1.00 57.31 227 GLY B N 1
ATOM 1635 C CA . GLY A 1 228 ? 147.457 91.936 140.911 1.00 57.31 227 GLY B CA 1
ATOM 1636 C C . GLY A 1 228 ? 147.338 92.133 142.411 1.00 57.31 227 GLY B C 1
ATOM 1637 O O .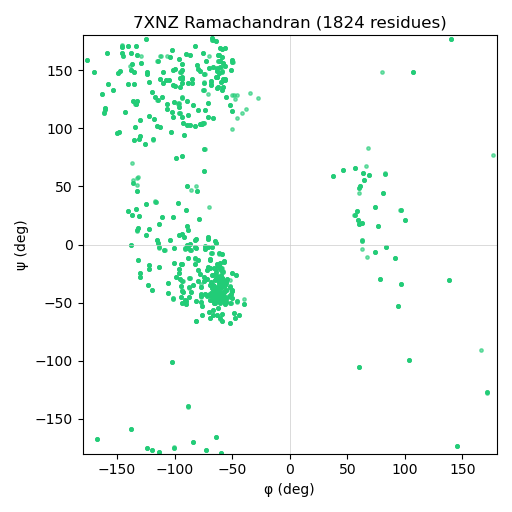 GLY A 1 228 ? 146.252 92.053 142.997 1.00 57.31 227 GLY B O 1
ATOM 1638 N N . GLU A 1 229 ? 148.477 92.396 143.045 1.00 62.26 228 GLU B N 1
ATOM 1639 C CA . GLU A 1 229 ? 148.507 92.620 144.483 1.00 62.26 228 GLU B CA 1
ATOM 1640 C C . GLU A 1 229 ? 149.762 93.397 144.850 1.00 62.26 228 GLU B C 1
ATOM 1641 O O . GLU A 1 229 ? 150.705 93.506 144.063 1.00 62.26 228 GLU B O 1
ATOM 1647 N N . ASP A 1 230 ? 149.752 93.943 146.065 1.00 62.28 229 ASP B N 1
ATOM 1648 C CA . ASP A 1 230 ? 150.895 94.649 146.628 1.00 62.28 229 ASP B CA 1
ATOM 1649 C C . ASP A 1 230 ? 151.503 93.924 147.819 1.00 62.28 229 ASP B C 1
ATOM 1650 O O . ASP A 1 230 ? 152.506 94.392 148.367 1.00 62.28 229 ASP B O 1
ATOM 1655 N N . PHE A 1 231 ? 150.924 92.803 148.235 1.00 62.19 230 PHE B N 1
ATOM 1656 C CA . PHE A 1 231 ? 151.443 92.019 149.345 1.00 62.19 230 PHE B CA 1
ATOM 1657 C C . PHE A 1 231 ? 151.174 90.553 149.049 1.00 62.19 230 PHE B C 1
ATOM 1658 O O . PHE A 1 231 ? 150.453 90.212 148.110 1.00 62.19 230 PHE B O 1
ATOM 1666 N N . TRP A 1 232 ? 151.764 89.680 149.861 1.00 59.45 231 TRP B N 1
ATOM 1667 C CA . TRP A 1 232 ? 151.581 88.249 149.679 1.00 59.45 231 TRP B CA 1
ATOM 1668 C C . TRP A 1 232 ? 150.345 87.806 150.447 1.00 59.45 231 TRP B C 1
ATOM 1669 O O . TRP A 1 232 ? 150.364 87.817 151.687 1.00 59.45 231 TRP B O 1
ATOM 1680 N N . PRO A 1 233 ? 149.268 87.411 149.775 1.00 57.94 232 PRO B N 1
ATOM 1681 C CA . PRO A 1 233 ? 148.082 86.950 150.498 1.00 57.94 232 PRO B CA 1
ATOM 1682 C C . PRO A 1 233 ? 148.402 85.721 151.330 1.00 57.94 232 PRO B C 1
ATOM 1683 O O . PRO A 1 233 ? 149.245 84.899 150.969 1.00 57.94 232 PRO B O 1
ATOM 1687 N N . ALA A 1 234 ? 147.714 85.603 152.459 1.00 58.46 233 ALA B N 1
ATOM 1688 C CA . ALA A 1 234 ? 147.923 84.454 153.327 1.00 58.46 233 ALA B CA 1
ATOM 1689 C C . ALA A 1 234 ? 147.379 83.165 152.739 1.00 58.46 233 ALA B C 1
ATOM 1690 O O . ALA A 1 234 ? 147.535 82.112 153.365 1.00 58.46 233 ALA B O 1
ATOM 1692 N N . ALA A 1 235 ? 146.755 83.207 151.564 1.00 56.94 234 ALA B N 1
ATOM 1693 C CA . ALA A 1 235 ? 146.125 82.036 150.969 1.00 56.94 234 ALA B CA 1
ATOM 1694 C C . ALA A 1 235 ? 146.655 81.768 149.567 1.00 56.94 234 ALA B C 1
ATOM 1695 O O . ALA A 1 235 ? 145.916 81.324 148.687 1.00 56.94 234 ALA B O 1
ATOM 1697 N N . TYR A 1 236 ? 147.939 82.033 149.338 1.00 56.64 235 TYR B N 1
ATOM 1698 C CA . TYR A 1 236 ? 148.583 81.714 148.064 1.00 56.64 235 TYR B CA 1
ATOM 1699 C C . TYR A 1 236 ? 149.920 81.054 148.378 1.00 56.64 235 TYR B C 1
ATOM 1700 O O . TYR A 1 236 ? 150.892 81.739 148.707 1.00 56.64 235 TYR B O 1
ATOM 1709 N N . ASP A 1 237 ? 149.965 79.731 148.276 1.00 58.86 236 ASP B N 1
ATOM 1710 C CA . ASP A 1 237 ? 151.198 79.005 148.540 1.00 58.86 236 ASP B CA 1
ATOM 1711 C C . ASP A 1 237 ? 152.116 79.124 147.332 1.00 58.86 236 ASP B C 1
ATOM 1712 O O . ASP A 1 237 ? 151.909 78.441 146.323 1.00 58.86 236 ASP B O 1
ATOM 1717 N N . PRO A 1 238 ? 153.148 79.969 147.403 1.00 55.57 237 PRO B N 1
ATOM 1718 C CA . PRO A 1 238 ? 153.970 80.236 146.214 1.00 55.57 237 PRO B CA 1
ATOM 1719 C C . PRO A 1 238 ? 154.727 79.028 145.698 1.00 55.57 237 PRO B C 1
ATOM 1720 O O . PRO A 1 238 ? 155.473 79.164 144.721 1.00 55.57 237 PRO B O 1
ATOM 1724 N N . SER A 1 239 ? 154.574 77.858 146.317 1.00 55.09 238 SER B N 1
ATOM 1725 C CA . SER A 1 239 ? 155.283 76.674 145.851 1.00 55.09 238 SER B CA 1
ATOM 1726 C C . SER A 1 239 ? 154.590 75.992 144.681 1.00 55.09 238 SER B C 1
ATOM 1727 O O . SER A 1 239 ? 155.219 75.176 144.001 1.00 55.09 238 SER B O 1
ATOM 1730 N N . VAL A 1 240 ? 153.320 76.296 144.432 1.00 52.90 239 VAL B N 1
ATOM 1731 C CA . VAL A 1 240 ? 152.543 75.577 143.426 1.00 52.90 239 VAL B CA 1
ATOM 1732 C C . VAL A 1 240 ? 152.926 76.028 142.021 1.00 52.90 239 VAL B C 1
ATOM 1733 O O . VAL A 1 240 ? 153.391 75.208 141.218 1.00 52.90 239 VAL B O 1
ATOM 1737 N N . PRO A 1 241 ? 152.750 77.302 141.676 1.00 52.82 240 PRO B N 1
ATOM 1738 C CA . PRO A 1 241 ? 153.025 77.730 140.299 1.00 52.82 240 PRO B CA 1
ATOM 1739 C C . PRO A 1 241 ? 154.473 77.474 139.914 1.00 52.82 240 PRO B C 1
ATOM 1740 O O . PRO A 1 241 ? 155.393 77.682 140.707 1.00 52.82 240 PRO B O 1
ATOM 1744 N N . ASP A 1 242 ? 154.669 77.023 138.676 1.00 53.09 241 ASP B N 1
ATOM 1745 C CA . ASP A 1 242 ? 155.995 76.681 138.182 1.00 53.09 241 ASP B CA 1
ATOM 1746 C C . ASP A 1 242 ? 156.608 77.769 137.317 1.00 53.09 241 ASP B C 1
ATOM 1747 O O . ASP A 1 242 ? 157.818 77.739 137.074 1.00 53.09 241 ASP B O 1
ATOM 1752 N N . GLU A 1 243 ? 155.810 78.719 136.838 1.00 51.88 242 GLU B N 1
ATOM 1753 C CA . GLU A 1 243 ? 156.347 79.846 136.080 1.00 51.88 242 GLU B CA 1
ATOM 1754 C C . GLU A 1 243 ? 155.307 80.960 136.082 1.00 51.88 242 GLU B C 1
ATOM 1755 O O . GLU A 1 243 ? 154.226 80.811 135.507 1.00 51.88 242 GLU B O 1
ATOM 1761 N N . ILE A 1 244 ? 155.635 82.068 136.735 1.00 49.13 243 ILE B N 1
ATOM 1762 C CA . ILE A 1 244 ? 154.772 83.243 136.746 1.00 49.13 243 ILE B CA 1
ATOM 1763 C C . ILE A 1 244 ? 155.198 84.131 135.584 1.00 49.13 243 ILE B C 1
ATOM 1764 O O . ILE A 1 244 ? 156.116 84.945 135.707 1.00 49.13 243 ILE B O 1
ATOM 1769 N N . ILE A 1 245 ? 154.530 83.970 134.445 1.00 48.30 244 ILE B N 1
ATOM 1770 C CA . ILE A 1 245 ? 154.827 84.733 133.237 1.00 48.30 244 ILE B CA 1
ATOM 1771 C C . ILE A 1 245 ? 154.041 86.037 133.299 1.00 48.30 244 ILE B C 1
ATOM 1772 O O . ILE A 1 245 ? 152.834 86.058 133.039 1.00 48.30 244 ILE B O 1
ATOM 1777 N N . ALA A 1 246 ? 154.724 87.125 133.638 1.00 47.58 245 ALA B N 1
ATOM 1778 C CA . ALA A 1 246 ? 154.089 88.429 133.752 1.00 47.58 245 ALA B CA 1
ATOM 1779 C C . ALA A 1 246 ? 153.776 88.999 132.375 1.00 47.58 245 ALA B C 1
ATOM 1780 O O . ALA A 1 246 ? 154.512 88.783 131.410 1.00 47.58 245 ALA B O 1
ATOM 1782 N N . VAL A 1 247 ? 152.672 89.738 132.292 1.00 47.27 246 VAL B N 1
ATOM 1783 C CA . VAL A 1 247 ? 152.221 90.335 131.042 1.00 47.27 246 VAL B CA 1
ATOM 1784 C C . VAL A 1 247 ? 151.810 91.777 131.300 1.00 47.27 246 VAL B C 1
ATOM 1785 O O . VAL A 1 247 ? 151.321 92.116 132.381 1.00 47.27 246 VAL B O 1
ATOM 1789 N N . SER A 1 248 ? 151.996 92.622 130.290 1.00 49.03 247 SER B N 1
ATOM 1790 C CA . SER A 1 248 ? 151.740 94.047 130.425 1.00 49.03 247 SER B CA 1
ATOM 1791 C C . SER A 1 248 ? 150.237 94.314 130.481 1.00 49.03 247 SER B C 1
ATOM 1792 O O . SER A 1 248 ? 149.410 93.399 130.479 1.00 49.03 247 SER B O 1
ATOM 1795 N N . ASP A 1 249 ? 149.878 95.598 130.533 1.00 48.49 248 ASP B N 1
ATOM 1796 C CA . ASP A 1 249 ? 148.473 95.991 130.574 1.00 48.49 248 ASP B CA 1
ATOM 1797 C C . ASP A 1 249 ? 147.910 96.219 129.179 1.00 48.49 248 ASP B C 1
ATOM 1798 O O . ASP A 1 249 ? 146.821 95.731 128.855 1.00 48.49 248 ASP B O 1
ATOM 1803 N N . SER A 1 250 ? 148.631 96.966 128.343 1.00 46.80 249 SER B N 1
ATOM 1804 C CA . SER A 1 250 ? 148.169 97.179 126.978 1.00 46.80 249 SER B CA 1
ATOM 1805 C C . SER A 1 250 ? 147.997 95.852 126.257 1.00 46.80 249 SER B C 1
ATOM 1806 O O . SER A 1 250 ? 147.018 95.650 125.531 1.00 46.80 249 SER B O 1
ATOM 1809 N N . ASP A 1 251 ? 148.942 94.931 126.451 1.00 46.32 250 ASP B N 1
ATOM 1810 C CA . ASP A 1 251 ? 148.831 93.620 125.823 1.00 46.32 250 ASP B CA 1
ATOM 1811 C C . ASP A 1 251 ? 147.573 92.897 126.279 1.00 46.32 250 ASP B C 1
ATOM 1812 O O . ASP A 1 251 ? 146.854 92.317 125.461 1.00 46.32 250 ASP B O 1
ATOM 1817 N N . SER A 1 252 ? 147.289 92.916 127.581 1.00 43.58 251 SER B N 1
ATOM 1818 C CA . SER A 1 252 ? 146.119 92.202 128.078 1.00 43.58 251 SER B CA 1
ATOM 1819 C C . SER A 1 252 ? 144.830 92.814 127.544 1.00 43.58 251 SER B C 1
ATOM 1820 O O . SER A 1 252 ? 143.915 92.092 127.135 1.00 43.58 251 SER B O 1
ATOM 1823 N N . PHE A 1 253 ? 144.734 94.144 127.542 1.00 41.62 252 PHE B N 1
ATOM 1824 C CA . PHE A 1 253 ? 143.524 94.778 127.026 1.00 41.62 252 PHE B CA 1
ATOM 1825 C C . PHE A 1 253 ? 143.336 94.484 125.544 1.00 41.62 252 PHE B C 1
ATOM 1826 O O . PHE A 1 253 ? 142.223 94.167 125.099 1.00 41.62 252 PHE B O 1
ATOM 1834 N N . ASP A 1 254 ? 144.412 94.579 124.760 1.00 43.36 253 ASP B N 1
ATOM 1835 C CA . ASP A 1 254 ? 144.301 94.281 123.339 1.00 43.36 253 ASP B CA 1
ATOM 1836 C C . ASP A 1 254 ? 143.920 92.828 123.113 1.00 43.36 253 ASP B C 1
ATOM 1837 O O . ASP A 1 254 ? 143.138 92.520 122.209 1.00 43.36 253 ASP B O 1
ATOM 1842 N N . MET A 1 255 ? 144.476 91.916 123.911 1.00 43.66 254 MET B N 1
ATOM 1843 C CA . MET A 1 255 ? 144.117 90.513 123.769 1.00 43.66 254 MET B CA 1
ATOM 1844 C C . MET A 1 255 ? 142.654 90.287 124.109 1.00 43.66 254 MET B C 1
ATOM 1845 O O . MET A 1 255 ? 141.981 89.498 123.447 1.00 43.66 254 MET B O 1
ATOM 1850 N N . THR A 1 256 ? 142.140 90.966 125.135 1.00 41.20 255 THR B N 1
ATOM 1851 C CA . THR A 1 256 ? 140.721 90.843 125.456 1.00 41.20 255 THR B CA 1
ATOM 1852 C C . THR A 1 256 ? 139.858 91.308 124.293 1.00 41.20 255 THR B C 1
ATOM 1853 O O . THR A 1 256 ? 138.884 90.643 123.915 1.00 41.20 255 THR B O 1
ATOM 1857 N N . ARG A 1 257 ? 140.196 92.461 123.717 1.00 41.99 256 ARG B N 1
ATOM 1858 C CA . ARG A 1 257 ? 139.402 92.980 122.608 1.00 41.99 256 ARG B CA 1
ATOM 1859 C C . ARG A 1 257 ? 139.457 92.041 121.407 1.00 41.99 256 ARG B C 1
ATOM 1860 O O . ARG A 1 257 ? 138.423 91.695 120.820 1.00 41.99 256 ARG B O 1
ATOM 1868 N N . ARG A 1 258 ? 140.662 91.604 121.036 1.00 44.19 257 ARG B N 1
ATOM 1869 C CA . ARG A 1 258 ? 140.810 90.702 119.900 1.00 44.19 257 ARG B CA 1
ATOM 1870 C C . ARG A 1 258 ? 140.152 89.356 120.162 1.00 44.19 257 ARG B C 1
ATOM 1871 O O . ARG A 1 258 ? 139.688 88.701 119.225 1.00 44.19 257 ARG B O 1
ATOM 1879 N N . LEU A 1 259 ? 140.111 88.923 121.421 1.00 41.15 258 LEU B N 1
ATOM 1880 C CA . LEU A 1 259 ? 139.432 87.683 121.767 1.00 41.15 258 LEU B CA 1
ATOM 1881 C C . LEU A 1 259 ? 137.933 87.819 121.566 1.00 41.15 258 LEU B C 1
ATOM 1882 O O . LEU A 1 259 ? 137.296 86.961 120.948 1.00 41.15 258 LEU B O 1
ATOM 1887 N N . ALA A 1 260 ? 137.353 88.905 122.078 1.00 41.35 259 ALA B N 1
ATOM 1888 C CA . ALA A 1 260 ? 135.931 89.137 121.865 1.00 41.35 259 ALA B CA 1
ATOM 1889 C C . ALA A 1 260 ? 135.603 89.277 120.387 1.00 41.35 259 ALA B C 1
ATOM 1890 O O . ALA A 1 260 ? 134.489 88.953 119.967 1.00 41.35 259 ALA B O 1
ATOM 1892 N N . ARG A 1 261 ? 136.549 89.755 119.581 1.00 46.79 260 ARG B N 1
ATOM 1893 C CA . ARG A 1 261 ? 136.251 89.954 118.168 1.00 46.79 260 ARG B CA 1
ATOM 1894 C C . ARG A 1 261 ? 136.485 88.717 117.309 1.00 46.79 260 ARG B C 1
ATOM 1895 O O . ARG A 1 261 ? 135.816 88.559 116.282 1.00 46.79 260 ARG B O 1
ATOM 1903 N N . GLU A 1 262 ? 137.409 87.835 117.690 1.00 48.01 261 GLU B N 1
ATOM 1904 C CA . GLU A 1 262 ? 137.772 86.695 116.859 1.00 48.01 261 GLU B CA 1
ATOM 1905 C C . GLU A 1 262 ? 137.434 85.347 117.478 1.00 48.01 261 GLU B C 1
ATOM 1906 O O . GLU A 1 262 ? 137.771 84.315 116.891 1.00 48.01 261 GLU B O 1
ATOM 1912 N N . GLU A 1 263 ? 136.788 85.319 118.643 1.00 48.35 262 GLU B N 1
ATOM 1913 C CA . GLU A 1 263 ? 136.388 84.062 119.258 1.00 48.35 262 GLU B CA 1
ATOM 1914 C C . GLU A 1 263 ? 134.991 84.101 119.857 1.00 48.35 262 GLU B C 1
ATOM 1915 O O . GLU A 1 263 ? 134.546 83.090 120.407 1.00 48.35 262 GLU B O 1
ATOM 1921 N N . ALA A 1 264 ? 134.288 85.224 119.773 1.00 46.10 263 ALA B N 1
ATOM 1922 C CA . ALA A 1 264 ? 132.930 85.330 120.290 1.00 46.10 263 ALA B CA 1
ATOM 1923 C C . ALA A 1 264 ? 132.892 85.065 121.794 1.00 46.10 263 ALA B C 1
ATOM 1924 O O . ALA A 1 264 ? 132.103 84.262 122.292 1.00 46.10 263 ALA B O 1
ATOM 1926 N N . MET A 1 265 ? 133.769 85.752 122.520 1.00 41.94 264 MET B N 1
ATOM 1927 C CA . MET A 1 265 ? 133.789 85.694 123.977 1.00 41.94 264 MET B CA 1
ATOM 1928 C C . MET A 1 265 ? 133.970 87.102 124.516 1.00 41.94 264 MET B C 1
ATOM 1929 O O . MET A 1 265 ? 134.948 87.773 124.176 1.00 41.94 264 MET B O 1
ATOM 1934 N N . LEU A 1 266 ? 133.040 87.546 125.360 1.00 40.79 265 LEU B N 1
ATOM 1935 C CA . LEU A 1 266 ? 133.166 88.841 126.026 1.00 40.79 265 LEU B CA 1
ATOM 1936 C C . LEU A 1 266 ? 133.820 88.627 127.386 1.00 40.79 265 LEU B C 1
ATOM 1937 O O . LEU A 1 266 ? 133.181 88.650 128.439 1.00 40.79 265 LEU B O 1
ATOM 1942 N N . VAL A 1 267 ? 135.126 88.405 127.351 1.00 39.82 266 VAL B N 1
ATOM 1943 C CA . VAL A 1 267 ? 135.916 88.239 128.555 1.00 39.82 266 VAL B CA 1
ATOM 1944 C C . VAL A 1 267 ? 136.429 89.603 129.001 1.00 39.82 266 VAL B C 1
ATOM 1945 O O . VAL A 1 267 ? 136.419 90.572 128.244 1.00 39.82 266 VAL B O 1
ATOM 1949 N N . GLY A 1 268 ? 136.880 89.687 130.249 1.00 43.22 267 GLY B N 1
ATOM 1950 C CA . GLY A 1 268 ? 137.312 90.955 130.805 1.00 43.22 267 GLY B CA 1
ATOM 1951 C C . GLY A 1 268 ? 138.769 91.282 130.560 1.00 43.22 267 GLY B C 1
ATOM 1952 O O . GLY A 1 268 ? 139.289 91.050 129.467 1.00 43.22 267 GLY B O 1
ATOM 1953 N N . GLY A 1 269 ? 139.439 91.833 131.568 1.00 42.61 268 GLY B N 1
ATOM 1954 C CA . GLY A 1 269 ? 140.847 92.154 131.453 1.00 42.61 268 GLY B CA 1
ATOM 1955 C C . GLY A 1 269 ? 141.728 91.004 131.888 1.00 42.61 268 GLY B C 1
ATOM 1956 O O . GLY A 1 269 ? 142.635 90.590 131.159 1.00 42.61 268 GLY B O 1
ATOM 1957 N N . SER A 1 270 ? 141.464 90.475 133.082 1.00 42.95 269 SER B N 1
ATOM 1958 C CA . SER A 1 270 ? 142.204 89.309 133.544 1.00 42.95 269 SER B CA 1
ATOM 1959 C C . SER A 1 270 ? 142.082 88.153 132.564 1.00 42.95 269 SER B C 1
ATOM 1960 O O . SER A 1 270 ? 143.017 87.359 132.421 1.00 42.95 269 SER B O 1
ATOM 1963 N N . CYS A 1 271 ? 140.945 88.038 131.880 1.00 42.75 270 CYS B N 1
ATOM 1964 C CA . CYS A 1 271 ? 140.799 86.995 130.872 1.00 42.75 270 CYS B CA 1
ATOM 1965 C C . CYS A 1 271 ? 141.804 87.185 129.747 1.00 42.75 270 CYS B C 1
ATOM 1966 O O . CYS A 1 271 ? 142.459 86.231 129.312 1.00 42.75 270 CYS B O 1
ATOM 1969 N N . GLY A 1 272 ? 141.940 88.417 129.259 1.00 40.04 271 GLY B N 1
ATOM 1970 C CA . GLY A 1 272 ? 142.928 88.681 128.229 1.00 40.04 271 GLY B CA 1
ATOM 1971 C C . GLY A 1 272 ? 144.342 88.434 128.713 1.00 40.04 271 GLY B C 1
ATOM 1972 O O . GLY A 1 272 ? 145.179 87.912 127.975 1.00 40.04 271 GLY B O 1
ATOM 1973 N N . MET A 1 273 ? 144.628 88.804 129.960 1.00 41.62 272 MET B N 1
ATOM 1974 C CA . MET A 1 273 ? 145.952 88.548 130.515 1.00 41.62 272 MET B CA 1
ATOM 1975 C C . MET A 1 273 ? 146.249 87.054 130.544 1.00 41.62 272 MET B C 1
ATOM 1976 O O . MET A 1 273 ? 147.330 86.610 130.139 1.00 41.62 272 MET B O 1
ATOM 1981 N N . ALA A 1 274 ? 145.290 86.257 131.016 1.00 38.28 273 ALA B N 1
ATOM 1982 C CA . ALA A 1 274 ? 145.487 84.814 131.055 1.00 38.28 273 ALA B CA 1
ATOM 1983 C C . ALA A 1 274 ? 145.656 84.246 129.654 1.00 38.28 273 ALA B C 1
ATOM 1984 O O . ALA A 1 274 ? 146.493 83.365 129.431 1.00 38.28 273 ALA B O 1
ATOM 1986 N N . VAL A 1 275 ? 144.870 84.733 128.694 1.00 39.09 274 VAL B N 1
ATOM 1987 C CA . VAL A 1 275 ? 144.960 84.203 127.338 1.00 39.09 274 VAL B CA 1
ATOM 1988 C C . VAL A 1 275 ? 146.304 84.543 126.712 1.00 39.09 274 VAL B C 1
ATOM 1989 O O . VAL A 1 275 ? 146.870 83.740 125.964 1.00 39.09 274 VAL B O 1
ATOM 1993 N N . VAL A 1 276 ? 146.827 85.742 126.976 1.00 40.77 275 VAL B N 1
ATOM 1994 C CA . VAL A 1 276 ? 148.134 86.093 126.429 1.00 40.77 275 VAL B CA 1
ATOM 1995 C C . VAL A 1 276 ? 149.224 85.258 127.085 1.00 40.77 275 VAL B C 1
ATOM 1996 O O . VAL A 1 276 ? 150.143 84.772 126.414 1.00 40.77 275 VAL B O 1
ATOM 2000 N N . ALA A 1 277 ? 149.135 85.061 128.402 1.00 41.84 276 ALA B N 1
ATOM 2001 C CA . ALA A 1 277 ? 150.101 84.196 129.067 1.00 41.84 276 ALA B CA 1
ATOM 2002 C C . ALA A 1 277 ? 150.076 82.798 128.467 1.00 41.84 276 ALA B C 1
ATOM 2003 O O . ALA A 1 277 ? 151.129 82.192 128.233 1.00 41.84 276 ALA B O 1
ATOM 2005 N N . ALA A 1 278 ? 148.881 82.269 128.208 1.00 41.93 277 ALA B N 1
ATOM 2006 C CA . ALA A 1 278 ? 148.780 80.982 127.535 1.00 41.93 277 ALA B CA 1
ATOM 2007 C C . ALA A 1 278 ? 149.460 81.044 126.177 1.00 41.93 277 ALA B C 1
ATOM 2008 O O . ALA A 1 278 ? 150.508 80.433 125.976 1.00 41.93 277 ALA B O 1
ATOM 2010 N N . LEU A 1 279 ? 148.920 81.848 125.259 1.00 45.06 278 LEU B N 1
ATOM 2011 C CA . LEU A 1 279 ? 149.484 81.928 123.915 1.00 45.06 278 LEU B CA 1
ATOM 2012 C C . LEU A 1 279 ? 150.998 82.071 123.933 1.00 45.06 278 LEU B C 1
ATOM 2013 O O . LEU A 1 279 ? 151.669 81.689 122.969 1.00 45.06 278 LEU B O 1
ATOM 2018 N N . LYS A 1 280 ? 151.559 82.620 125.011 1.00 47.53 279 LYS B N 1
ATOM 2019 C CA . LYS A 1 280 ? 153.012 82.643 125.137 1.00 47.53 279 LYS B CA 1
ATOM 2020 C C . LYS A 1 280 ? 153.561 81.274 125.522 1.00 47.53 279 LYS B C 1
ATOM 2021 O O . LYS A 1 280 ? 154.458 80.750 124.855 1.00 47.53 279 LYS B O 1
ATOM 2027 N N . VAL A 1 281 ? 153.035 80.679 126.596 1.00 48.22 280 VAL B N 1
ATOM 2028 C CA . VAL A 1 281 ? 153.558 79.393 127.057 1.00 48.22 280 VAL B CA 1
ATOM 2029 C C . VAL A 1 281 ? 153.353 78.309 126.008 1.00 48.22 280 VAL B C 1
ATOM 2030 O O . VAL A 1 281 ? 154.101 77.326 125.963 1.00 48.22 280 VAL B O 1
ATOM 2034 N N . ALA A 1 282 ? 152.342 78.461 125.163 1.00 50.87 281 ALA B N 1
ATOM 2035 C CA . ALA A 1 282 ? 152.001 77.495 124.129 1.00 50.87 281 ALA B CA 1
ATOM 2036 C C . ALA A 1 282 ? 153.018 77.462 123.004 1.00 50.87 281 ALA B C 1
ATOM 2037 O O . ALA A 1 282 ? 152.799 76.763 122.009 1.00 50.87 281 ALA B O 1
ATOM 2039 N N . GLU A 1 283 ? 154.115 78.206 123.130 1.00 54.90 282 GLU B N 1
ATOM 2040 C CA . GLU A 1 283 ? 155.199 78.146 122.159 1.00 54.90 282 GLU B CA 1
ATOM 2041 C C . GLU A 1 283 ? 156.281 77.163 122.581 1.00 54.90 282 GLU B C 1
ATOM 2042 O O . GLU A 1 283 ? 156.746 76.362 121.765 1.00 54.90 282 GLU B O 1
ATOM 2048 N N . GLU A 1 284 ? 156.684 77.203 123.850 1.00 60.48 283 GLU B N 1
ATOM 2049 C CA . GLU A 1 284 ? 157.672 76.260 124.357 1.00 60.48 283 GLU B CA 1
ATOM 2050 C C . GLU A 1 284 ? 157.099 74.866 124.550 1.00 60.48 283 GLU B C 1
ATOM 2051 O O . GLU A 1 284 ? 157.833 73.963 124.963 1.00 60.48 283 GLU B O 1
ATOM 2057 N N . ALA A 1 285 ? 155.812 74.677 124.280 1.00 59.95 284 ALA B N 1
ATOM 2058 C CA . ALA A 1 285 ? 155.178 73.363 124.273 1.00 59.95 284 ALA B CA 1
ATOM 2059 C C . ALA A 1 285 ? 154.725 73.101 122.842 1.00 59.95 284 ALA B C 1
ATOM 2060 O O . ALA A 1 285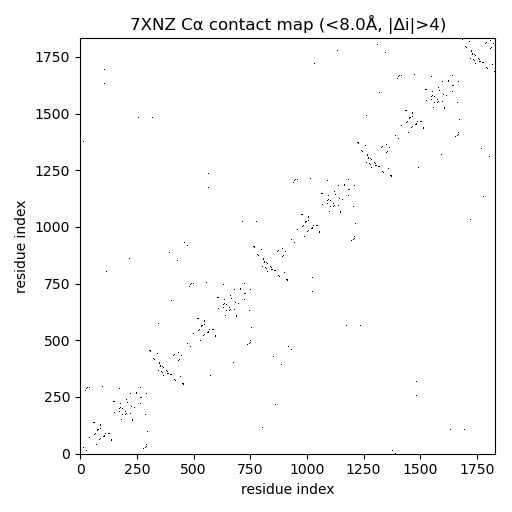 ? 153.705 73.637 122.397 1.00 59.95 284 ALA B O 1
ATOM 2062 N N . GLY A 1 286 ? 155.484 72.280 122.122 1.00 66.06 285 GLY B N 1
ATOM 2063 C CA . GLY A 1 286 ? 155.190 71.997 120.740 1.00 66.06 285 GLY B CA 1
ATOM 2064 C C . GLY A 1 286 ? 153.867 71.280 120.583 1.00 66.06 285 GLY B C 1
ATOM 2065 O O . GLY A 1 286 ? 153.050 71.230 121.506 1.00 66.06 285 GLY B O 1
ATOM 2066 N N . PRO A 1 287 ? 153.627 70.717 119.401 1.00 68.87 286 PRO B N 1
ATOM 2067 C CA . PRO A 1 287 ? 152.362 70.009 119.166 1.00 68.87 286 PRO B CA 1
ATOM 2068 C C . PRO A 1 287 ? 152.051 69.002 120.260 1.00 68.87 286 PRO B C 1
ATOM 2069 O O . PRO A 1 287 ? 152.950 68.561 120.983 1.00 68.87 286 PRO B O 1
ATOM 2073 N N . ASP A 1 288 ? 150.777 68.639 120.390 1.00 69.62 287 ASP B N 1
ATOM 2074 C CA . ASP A 1 288 ? 150.265 67.719 121.401 1.00 69.62 287 ASP B CA 1
ATOM 2075 C C . ASP A 1 288 ? 150.152 68.361 122.776 1.00 69.62 287 ASP B C 1
ATOM 2076 O O . ASP A 1 288 ? 150.027 67.641 123.774 1.00 69.62 287 ASP B O 1
ATOM 2081 N N . ALA A 1 289 ? 150.192 69.685 122.866 1.00 63.05 288 ALA B N 1
ATOM 2082 C CA . ALA A 1 289 ? 150.011 70.383 124.129 1.00 63.05 288 ALA B CA 1
ATOM 2083 C C . ALA A 1 289 ? 148.555 70.799 124.279 1.00 63.05 288 ALA B C 1
ATOM 2084 O O . ALA A 1 289 ? 147.899 71.166 123.300 1.00 63.05 288 ALA B O 1
ATOM 2086 N N . LEU A 1 290 ? 148.052 70.734 125.509 1.00 56.78 289 LEU B N 1
ATOM 2087 C CA . LEU A 1 290 ? 146.663 71.072 125.811 1.00 56.78 289 LEU B CA 1
ATOM 2088 C C . LEU A 1 290 ? 146.666 72.038 126.990 1.00 56.78 289 LEU B C 1
ATOM 2089 O O . LEU A 1 290 ? 146.679 71.616 128.150 1.00 56.78 289 LEU B O 1
ATOM 2094 N N . ILE A 1 291 ? 146.654 73.331 126.688 1.00 49.68 290 ILE B N 1
ATOM 2095 C CA . ILE A 1 291 ? 146.698 74.377 127.702 1.00 49.68 290 ILE B CA 1
ATOM 2096 C C . ILE A 1 291 ? 145.272 74.820 127.984 1.00 49.68 290 ILE B C 1
ATOM 2097 O O . ILE A 1 291 ? 144.586 75.325 127.090 1.00 49.68 290 ILE B O 1
ATOM 2102 N N . VAL A 1 292 ? 144.823 74.645 129.221 1.00 43.79 291 VAL B N 1
ATOM 2103 C CA . VAL A 1 292 ? 143.471 75.021 129.617 1.00 43.79 291 VAL B CA 1
ATOM 2104 C C . VAL A 1 292 ? 143.573 76.323 130.401 1.00 43.79 291 VAL B C 1
ATOM 2105 O O . VAL A 1 292 ? 143.845 76.332 131.605 1.00 43.79 291 VAL B O 1
ATOM 2109 N N . VAL A 1 293 ? 143.340 77.430 129.709 1.00 39.24 292 VAL B N 1
ATOM 2110 C CA . VAL A 1 293 ? 143.295 78.730 130.362 1.00 39.24 292 VAL B CA 1
ATOM 2111 C C . VAL A 1 293 ? 142.011 78.845 131.167 1.00 39.24 292 VAL B C 1
ATOM 2112 O O . VAL A 1 293 ? 141.019 78.157 130.904 1.00 39.24 292 VAL B O 1
ATOM 2116 N N . LEU A 1 294 ? 142.021 79.731 132.156 1.00 38.95 293 LEU B N 1
ATOM 2117 C CA . LEU A 1 294 ? 140.869 79.948 133.025 1.00 38.95 293 LEU B CA 1
ATOM 2118 C C . LEU A 1 294 ? 140.411 81.394 132.867 1.00 38.95 293 LEU B C 1
ATOM 2119 O O . LEU A 1 294 ? 140.874 82.285 133.581 1.00 38.95 293 LEU B O 1
ATOM 2124 N N . LEU A 1 295 ? 139.498 81.622 131.924 1.00 38.97 294 LEU B N 1
ATOM 2125 C CA . LEU A 1 295 ? 138.907 82.938 131.728 1.00 38.97 294 LEU B CA 1
ATOM 2126 C C . LEU A 1 295 ? 137.890 83.173 132.833 1.00 38.97 294 LEU B C 1
ATOM 2127 O O . LEU A 1 295 ? 136.790 82.613 132.783 1.00 38.97 294 LEU B O 1
ATOM 2132 N N . PRO A 1 296 ? 138.205 83.991 133.846 1.00 41.44 295 PRO B N 1
ATOM 2133 C CA . PRO A 1 296 ? 137.398 84.011 135.079 1.00 41.44 295 PRO B CA 1
ATOM 2134 C C . PRO A 1 296 ? 136.326 85.091 135.162 1.00 41.44 295 PRO B C 1
ATOM 2135 O O . PRO A 1 296 ? 135.732 85.236 136.235 1.00 41.44 295 PRO B O 1
ATOM 2139 N N . ASP A 1 297 ? 136.056 85.840 134.098 1.00 44.54 296 ASP B N 1
ATOM 2140 C CA . ASP A 1 297 ? 135.094 86.931 134.176 1.00 44.54 296 ASP B CA 1
ATOM 2141 C C . ASP A 1 297 ? 134.340 87.066 132.864 1.00 44.54 296 ASP B C 1
ATOM 2142 O O . ASP A 1 297 ? 134.730 86.514 131.833 1.00 44.54 296 ASP B O 1
ATOM 2147 N N . GLY A 1 298 ? 133.238 87.810 132.921 1.00 44.62 297 GLY B N 1
ATOM 2148 C CA . GLY A 1 298 ? 132.442 88.126 131.751 1.00 44.62 297 GLY B CA 1
ATOM 2149 C C . GLY A 1 298 ? 132.552 89.607 131.422 1.00 44.62 297 GLY B C 1
ATOM 2150 O O . GLY A 1 298 ? 132.321 90.460 132.279 1.00 44.62 297 GLY B O 1
ATOM 2151 N N . GLY A 1 299 ? 132.902 89.894 130.174 1.00 42.65 298 GLY B N 1
ATOM 2152 C CA . GLY A 1 299 ? 133.191 91.255 129.774 1.00 42.65 298 GLY B CA 1
ATOM 2153 C C . GLY A 1 299 ? 131.979 92.109 129.475 1.00 42.65 298 GLY B C 1
ATOM 2154 O O . GLY A 1 299 ? 131.945 92.809 128.461 1.00 42.65 298 GLY B O 1
ATOM 2155 N N . ARG A 1 300 ? 130.974 92.063 130.344 1.00 43.86 299 ARG B N 1
ATOM 2156 C CA . ARG A 1 300 ? 129.823 92.943 130.198 1.00 43.86 299 ARG B CA 1
ATOM 2157 C C . ARG A 1 300 ? 129.906 94.164 131.098 1.00 43.86 299 ARG B C 1
ATOM 2158 O O . ARG A 1 300 ? 129.347 95.210 130.755 1.00 43.86 299 ARG B O 1
ATOM 2166 N N . GLY A 1 301 ? 130.591 94.057 132.234 1.00 46.28 300 GLY B N 1
ATOM 2167 C CA . GLY A 1 301 ? 130.755 95.206 133.105 1.00 46.28 300 GLY B CA 1
ATOM 2168 C C . GLY A 1 301 ? 131.758 96.208 132.571 1.00 46.28 300 GLY B C 1
ATOM 2169 O O . GLY A 1 301 ? 131.624 97.413 132.800 1.00 46.28 300 GLY B O 1
ATOM 2170 N N . TYR A 1 302 ? 132.772 95.730 131.857 1.00 43.76 301 TYR B N 1
ATOM 2171 C CA . TYR A 1 302 ? 133.785 96.603 131.284 1.00 43.76 301 TYR B CA 1
ATOM 2172 C C . TYR A 1 302 ? 133.341 97.229 129.974 1.00 43.76 301 TYR B C 1
ATOM 2173 O O . TYR A 1 302 ? 134.130 97.944 129.351 1.00 43.76 301 TYR B O 1
ATOM 2182 N N . MET A 1 303 ? 132.102 96.984 129.546 1.00 45.93 302 MET B N 1
ATOM 2183 C CA . MET A 1 303 ? 131.655 97.430 128.233 1.00 45.93 302 MET B CA 1
ATOM 2184 C C . MET A 1 303 ? 131.945 98.901 127.981 1.00 45.93 302 MET B C 1
ATOM 2185 O O . MET A 1 303 ? 132.050 99.310 126.820 1.00 45.93 302 MET B O 1
ATOM 2190 N N . SER A 1 304 ? 132.073 99.708 129.033 1.00 46.21 303 SER B N 1
ATOM 2191 C CA . SER A 1 304 ? 132.455 101.106 128.895 1.00 46.21 303 SER B CA 1
ATOM 2192 C C . SER A 1 304 ? 133.820 101.390 129.505 1.00 46.21 303 SER B C 1
ATOM 2193 O O . SER A 1 304 ? 134.142 102.551 129.771 1.00 46.21 303 SER B O 1
ATOM 2196 N N . LYS A 1 305 ? 134.629 100.360 129.738 1.00 42.59 304 LYS B N 1
ATOM 2197 C CA . LYS A 1 305 ? 135.918 100.550 130.387 1.00 42.59 304 LYS B CA 1
ATOM 2198 C C . LYS A 1 305 ? 137.077 100.101 129.507 1.00 42.59 304 LYS B C 1
ATOM 2199 O O . LYS A 1 305 ? 138.116 100.759 129.485 1.00 42.59 304 LYS B O 1
ATOM 2205 N N . ILE A 1 306 ? 136.937 98.995 128.779 1.00 38.67 305 ILE B N 1
ATOM 2206 C CA . ILE A 1 306 ? 137.990 98.580 127.857 1.00 38.67 305 ILE B CA 1
ATOM 2207 C C . ILE A 1 306 ? 137.511 98.454 126.420 1.00 38.67 305 ILE B C 1
ATOM 2208 O O . ILE A 1 306 ? 138.348 98.428 125.505 1.00 38.67 305 ILE B O 1
ATOM 2213 N N . PHE A 1 307 ? 136.208 98.373 126.179 1.00 39.96 306 PHE B N 1
ATOM 2214 C CA . PHE A 1 307 ? 135.675 98.382 124.826 1.00 39.96 306 PHE B CA 1
ATOM 2215 C C . PHE A 1 307 ? 135.329 99.782 124.354 1.00 39.96 306 PHE B C 1
ATOM 2216 O O . PHE A 1 307 ? 134.753 99.935 123.274 1.00 39.96 306 PHE B O 1
ATOM 2224 N N . ASN A 1 308 ? 135.662 100.801 125.138 1.00 43.66 307 ASN B N 1
ATOM 2225 C CA . ASN A 1 308 ? 135.359 102.187 124.806 1.00 43.66 307 ASN B CA 1
ATOM 2226 C C . ASN A 1 308 ? 136.630 102.850 124.291 1.00 43.66 307 ASN B C 1
ATOM 2227 O O . ASN A 1 308 ? 137.591 103.030 125.044 1.00 43.66 307 ASN B O 1
ATOM 2232 N N . ASP A 1 309 ? 136.632 103.224 123.012 1.00 47.51 308 ASP B N 1
ATOM 2233 C CA . ASP A 1 309 ? 137.835 103.789 122.412 1.00 47.51 308 ASP B CA 1
ATOM 2234 C C . ASP A 1 309 ? 138.290 105.051 123.129 1.00 47.51 308 ASP B C 1
ATOM 2235 O O . ASP A 1 309 ? 139.481 105.379 123.100 1.00 47.51 308 ASP B O 1
ATOM 2240 N N . ALA A 1 310 ? 137.370 105.775 123.767 1.00 43.48 309 ALA B N 1
ATOM 2241 C CA . ALA A 1 310 ? 137.752 106.985 124.486 1.00 43.48 309 ALA B CA 1
ATOM 2242 C C . ALA A 1 310 ? 138.623 106.651 125.689 1.00 43.48 309 ALA B C 1
ATOM 2243 O O . ALA A 1 310 ? 139.776 107.086 125.781 1.00 43.48 309 ALA B O 1
ATOM 2245 N N . TRP A 1 311 ? 138.085 105.871 126.626 1.00 40.02 310 TRP B N 1
ATOM 2246 C CA . TRP A 1 311 ? 138.854 105.462 127.795 1.00 40.02 310 TRP B CA 1
ATOM 2247 C C . TRP A 1 311 ? 140.139 104.760 127.381 1.00 40.02 310 TRP B C 1
ATOM 2248 O O . TRP A 1 311 ? 141.233 105.122 127.824 1.00 40.02 310 TRP B O 1
ATOM 2259 N N . MET A 1 312 ? 140.023 103.764 126.504 1.00 39.76 311 MET B N 1
ATOM 2260 C CA . MET A 1 312 ? 141.187 103.000 126.083 1.00 39.76 311 MET B CA 1
ATOM 2261 C C . MET A 1 312 ? 142.228 103.875 125.408 1.00 39.76 311 MET B C 1
ATOM 2262 O O . MET A 1 312 ? 143.372 103.444 125.248 1.00 39.76 311 MET B O 1
ATOM 2267 N N . SER A 1 313 ? 141.863 105.088 124.997 1.00 42.10 312 SER B N 1
ATOM 2268 C CA . SER A 1 313 ? 142.825 106.007 124.406 1.00 42.10 312 SER B CA 1
ATOM 2269 C C . SER A 1 313 ? 143.397 107.001 125.404 1.00 42.10 312 SER B C 1
ATOM 2270 O O . SER A 1 313 ? 144.496 107.516 125.182 1.00 42.10 312 SER B O 1
ATOM 2273 N N . SER A 1 314 ? 142.681 107.291 126.492 1.00 40.50 313 SER B N 1
ATOM 2274 C CA . SER A 1 314 ? 143.214 108.205 127.495 1.00 40.50 313 SER B CA 1
ATOM 2275 C C . SER A 1 314 ? 144.458 107.633 128.157 1.00 40.50 313 SER B C 1
ATOM 2276 O O . SER A 1 314 ? 145.415 108.365 128.428 1.00 40.50 313 SER B O 1
ATOM 2279 N N . TYR A 1 315 ? 144.464 106.332 128.433 1.00 39.68 314 TYR B N 1
ATOM 2280 C CA . TYR A 1 315 ? 145.611 105.677 129.057 1.00 39.68 314 TYR B CA 1
ATOM 2281 C C . TYR A 1 315 ? 146.619 105.171 128.032 1.00 39.68 314 TYR B C 1
ATOM 2282 O O . TYR A 1 315 ? 147.043 104.020 128.112 1.00 39.68 314 TYR B O 1
ATOM 2291 N N . GLY A 1 316 ? 147.039 106.016 127.095 1.00 40.63 315 GLY B N 1
ATOM 2292 C CA . GLY A 1 316 ? 148.020 105.614 126.102 1.00 40.63 315 GLY B CA 1
ATOM 2293 C C . GLY A 1 316 ? 147.882 104.185 125.613 1.00 40.63 315 GLY B C 1
ATOM 2294 O O . GLY A 1 316 ? 148.823 103.396 125.723 1.00 40.63 315 GLY B O 1
ATOM 2295 N N . PHE A 1 317 ? 146.726 103.852 125.049 1.00 40.78 316 PHE B N 1
ATOM 2296 C CA . PHE A 1 317 ? 146.380 102.489 124.649 1.00 40.78 316 PHE B CA 1
ATOM 2297 C C . PHE A 1 317 ? 145.697 102.577 123.289 1.00 40.78 316 PHE B C 1
ATOM 2298 O O . PHE A 1 317 ? 145.867 103.546 122.542 1.00 40.78 316 PHE B O 1
ATOM 2306 N N . LEU A 1 318 ? 144.930 101.546 122.945 1.00 45.84 317 LEU B N 1
ATOM 2307 C CA . LEU A 1 318 ? 144.098 101.598 121.750 1.00 45.84 317 LEU B CA 1
ATOM 2308 C C . LEU A 1 318 ? 144.904 101.586 120.459 1.00 45.84 317 LEU B C 1
ATOM 2309 O O . LEU A 1 318 ? 144.836 102.534 119.672 1.00 45.84 317 LEU B O 1
ATOM 2314 N N . ARG A 1 319 ? 145.685 100.524 120.250 1.00 49.22 318 ARG B N 1
ATOM 2315 C CA . ARG A 1 319 ? 146.342 100.306 118.965 1.00 49.22 318 ARG B CA 1
ATOM 2316 C C . ARG A 1 319 ? 145.431 100.665 117.799 1.00 49.22 318 ARG B C 1
ATOM 2317 O O . ARG A 1 319 ? 145.818 101.418 116.900 1.00 49.22 318 ARG B O 1
ATOM 2325 N N . SER A 1 320 ? 144.212 100.130 117.797 1.00 53.46 319 SER B N 1
ATOM 2326 C CA . SER A 1 320 ? 143.260 100.378 116.726 1.00 53.46 319 SER B CA 1
ATOM 2327 C C . SER A 1 320 ? 141.872 100.549 117.321 1.00 53.46 319 SER B C 1
ATOM 2328 O O . SER A 1 320 ? 141.644 100.299 118.506 1.00 53.46 319 SER B O 1
ATOM 2331 N N . ARG A 1 321 ? 140.940 100.974 116.478 1.00 63.16 320 ARG B N 1
ATOM 2332 C CA . ARG A 1 321 ? 139.561 101.172 116.891 1.00 63.16 320 ARG B CA 1
ATOM 2333 C C . ARG A 1 321 ? 138.744 99.916 116.610 1.00 63.16 320 ARG B C 1
ATOM 2334 O O . ARG A 1 321 ? 139.081 99.109 115.740 1.00 63.16 320 ARG B O 1
ATOM 2342 N N . LEU A 1 322 ? 137.655 99.755 117.363 1.00 53.69 321 LEU B N 1
ATOM 2343 C CA . LEU A 1 322 ? 136.871 98.527 117.271 1.00 53.69 321 LEU B CA 1
ATOM 2344 C C . LEU A 1 322 ? 136.335 98.308 115.863 1.00 53.69 321 LEU B C 1
ATOM 2345 O O . LEU A 1 322 ? 136.374 97.189 115.340 1.00 53.69 321 LEU B O 1
ATOM 2350 N N . ASP A 1 323 ? 135.828 99.364 115.233 1.00 66.98 322 ASP B N 1
ATOM 2351 C CA . ASP A 1 323 ? 135.037 99.191 114.023 1.00 66.98 322 ASP B CA 1
ATOM 2352 C C . ASP A 1 323 ? 135.882 99.078 112.760 1.00 66.98 322 ASP B C 1
ATOM 2353 O O . ASP A 1 323 ? 135.517 98.330 111.847 1.00 66.98 322 ASP B O 1
ATOM 2358 N N . GLY A 1 324 ? 137.003 99.792 112.674 1.00 69.88 323 GLY B N 1
ATOM 2359 C CA . GLY A 1 324 ? 137.710 99.847 111.408 1.00 69.88 323 GLY B CA 1
ATOM 2360 C C . GLY A 1 324 ? 138.854 100.835 111.318 1.00 69.88 323 GLY B C 1
ATOM 2361 O O . GLY A 1 324 ? 139.765 100.818 112.149 1.00 69.88 323 GLY B O 1
ATOM 2362 N N . SER A 1 325 ? 138.823 101.687 110.291 1.00 82.51 324 SER B N 1
ATOM 2363 C CA . SER A 1 325 ? 139.944 102.563 109.965 1.00 82.51 324 SER B CA 1
ATOM 2364 C C . SER A 1 325 ? 140.435 103.316 111.192 1.00 82.51 324 SER B C 1
ATOM 2365 O O . SER A 1 325 ? 139.697 103.499 112.165 1.00 82.51 324 SER B O 1
ATOM 2368 N N . THR A 1 326 ? 141.694 103.755 111.141 1.00 84.12 325 THR B N 1
ATOM 2369 C CA . THR A 1 326 ? 142.406 104.131 112.359 1.00 84.12 325 THR B CA 1
ATOM 2370 C C . THR A 1 326 ? 142.076 105.546 112.834 1.00 84.12 325 THR B C 1
ATOM 2371 O O . THR A 1 326 ? 141.487 105.726 113.905 1.00 84.12 325 THR B O 1
ATOM 2375 N N . GLU A 1 327 ? 142.455 106.563 112.063 1.00 83.27 326 GLU B N 1
ATOM 2376 C CA . GLU A 1 327 ? 142.510 107.933 112.581 1.00 83.27 326 GLU B CA 1
ATOM 2377 C C . GLU A 1 327 ? 141.913 108.932 111.592 1.00 83.27 326 GLU B C 1
ATOM 2378 O O . GLU A 1 327 ? 142.544 109.922 111.218 1.00 83.27 326 GLU B O 1
ATOM 2384 N N . GLN A 1 328 ? 140.681 108.676 111.152 1.00 84.56 327 GLN B N 1
ATOM 2385 C CA . GLN A 1 328 ? 140.019 109.567 110.203 1.00 84.56 327 GLN B CA 1
ATOM 2386 C C . GLN A 1 328 ? 140.020 111.029 110.662 1.00 84.56 327 GLN B C 1
ATOM 2387 O O . GLN A 1 328 ? 140.013 111.944 109.833 1.00 84.56 327 GLN B O 1
ATOM 2393 N N . SER A 1 329 ? 139.892 111.253 111.957 1.00 76.52 328 SER B N 1
ATOM 2394 C CA . SER A 1 329 ? 139.952 112.627 112.412 1.00 76.52 328 SER B CA 1
ATOM 2395 C C . SER A 1 329 ? 141.362 113.170 112.237 1.00 76.52 328 SER B C 1
ATOM 2396 O O . SER A 1 329 ? 142.353 112.488 112.474 1.00 76.52 328 SER B O 1
ATOM 2399 N N . THR A 1 330 ? 141.422 114.406 111.788 1.00 75.11 329 THR B N 1
ATOM 2400 C CA . THR A 1 330 ? 142.518 115.281 111.401 1.00 75.11 329 THR B CA 1
ATOM 2401 C C . THR A 1 330 ? 142.593 116.422 112.409 1.00 75.11 329 THR B C 1
ATOM 2402 O O . THR A 1 330 ? 141.643 116.679 113.161 1.00 75.11 329 THR B O 1
ATOM 2406 N N . VAL A 1 331 ? 143.738 117.107 112.430 1.00 71.63 330 VAL B N 1
ATOM 2407 C CA . VAL A 1 331 ? 144.011 118.085 113.480 1.00 71.63 330 VAL B CA 1
ATOM 2408 C C . VAL A 1 331 ? 142.986 119.211 113.466 1.00 71.63 330 VAL B C 1
ATOM 2409 O O . VAL A 1 331 ? 142.641 119.759 114.517 1.00 71.63 330 VAL B O 1
ATOM 2413 N N . GLY A 1 332 ? 142.494 119.582 112.285 1.00 73.41 331 GLY B N 1
ATOM 2414 C CA . GLY A 1 332 ? 141.508 120.646 112.217 1.00 73.41 331 GLY B CA 1
ATOM 2415 C C . GLY A 1 332 ? 140.286 120.373 113.071 1.00 73.41 331 GLY B C 1
ATOM 2416 O O . GLY A 1 332 ? 139.690 121.298 113.628 1.00 73.41 331 GLY B O 1
ATOM 2417 N N . ASP A 1 333 ? 139.898 119.102 113.198 1.00 74.89 332 ASP B N 1
ATOM 2418 C CA . ASP A 1 333 ? 138.722 118.780 114.000 1.00 74.89 332 ASP B CA 1
ATOM 2419 C C . ASP A 1 333 ? 138.953 119.071 115.475 1.00 74.89 332 ASP B C 1
ATOM 2420 O O . ASP A 1 333 ? 137.997 119.319 116.217 1.00 74.89 332 ASP B O 1
ATOM 2425 N N . VAL A 1 334 ? 140.210 119.043 115.921 1.00 69.82 333 VAL B N 1
ATOM 2426 C CA . VAL A 1 334 ? 140.509 119.449 117.287 1.00 69.82 333 VAL B CA 1
ATOM 2427 C C . VAL A 1 334 ? 140.054 120.878 117.529 1.00 69.82 333 VAL B C 1
ATOM 2428 O O . VAL A 1 334 ? 139.719 121.245 118.661 1.00 69.82 333 VAL B O 1
ATOM 2432 N N . LEU A 1 335 ? 140.036 121.704 116.484 1.00 74.74 334 LEU B N 1
ATOM 2433 C CA . LEU A 1 335 ? 139.573 123.079 116.594 1.00 74.74 334 LEU B CA 1
ATOM 2434 C C . LEU A 1 335 ? 138.058 123.204 116.521 1.00 74.74 334 LEU B C 1
ATOM 2435 O O . LEU A 1 335 ? 137.525 124.273 116.835 1.00 74.74 334 LEU B O 1
ATOM 2440 N N . ARG A 1 336 ? 137.350 122.146 116.131 1.00 79.07 335 ARG B N 1
ATOM 2441 C CA . ARG A 1 336 ? 135.915 122.224 115.879 1.00 79.07 335 ARG B CA 1
ATOM 2442 C C . ARG A 1 336 ? 135.094 121.929 117.127 1.00 79.07 335 ARG B C 1
ATOM 2443 O O . ARG A 1 336 ? 133.975 121.413 117.029 1.00 79.07 335 ARG B O 1
ATOM 2451 N N . ARG A 1 337 ? 135.630 122.240 118.311 1.00 80.41 336 ARG B N 1
ATOM 2452 C CA . ARG A 1 337 ? 134.881 122.053 119.548 1.00 80.41 336 ARG B CA 1
ATOM 2453 C C . ARG A 1 337 ? 133.578 122.838 119.546 1.00 80.41 336 ARG B C 1
ATOM 2454 O O . ARG A 1 337 ? 132.643 122.479 120.269 1.00 80.41 336 ARG B O 1
ATOM 2462 N N . LYS A 1 338 ? 133.497 123.897 118.741 1.00 87.76 337 LYS B N 1
ATOM 2463 C CA . LYS A 1 338 ? 132.283 124.688 118.592 1.00 87.76 337 LYS B CA 1
ATOM 2464 C C . LYS A 1 338 ? 131.493 124.258 117.365 1.00 87.76 337 LYS B C 1
ATOM 2465 O O . LYS A 1 338 ? 130.890 125.095 116.687 1.00 87.76 337 LYS B O 1
ATOM 2471 N N . SER A 1 339 ? 131.504 122.959 117.067 1.00 88.72 338 SER B N 1
ATOM 2472 C CA . SER A 1 339 ? 130.778 122.399 115.931 1.00 88.72 338 SER B CA 1
ATOM 2473 C C . SER A 1 339 ? 131.316 122.940 114.606 1.00 88.72 338 SER B C 1
ATOM 2474 O O . SER A 1 339 ? 130.598 123.586 113.841 1.00 88.72 338 SER B O 1
ATOM 2477 N N . GLY A 1 340 ? 132.594 122.669 114.339 1.00 89.14 339 GLY B N 1
ATOM 2478 C CA . GLY A 1 340 ? 133.209 123.105 113.099 1.00 89.14 339 GLY B CA 1
ATOM 2479 C C . GLY A 1 340 ? 133.174 124.610 112.947 1.00 89.14 339 GLY B C 1
ATOM 2480 O O . GLY A 1 340 ? 132.788 125.135 111.899 1.00 89.14 339 GLY B O 1
ATOM 2481 N N . ALA A 1 341 ? 133.578 125.313 114.001 1.00 86.98 340 ALA B N 1
ATOM 2482 C CA . ALA A 1 341 ? 133.375 126.751 114.129 1.00 86.98 340 ALA B CA 1
ATOM 2483 C C . ALA A 1 341 ? 134.664 127.438 114.558 1.00 86.98 340 ALA B C 1
ATOM 2484 O O . ALA A 1 341 ? 134.684 128.138 115.574 1.00 86.98 340 ALA B O 1
ATOM 2486 N N . LEU A 1 342 ? 135.735 127.274 113.774 1.00 80.57 341 LEU B N 1
ATOM 2487 C CA . LEU A 1 342 ? 137.041 127.921 114.090 1.00 80.57 341 LEU B CA 1
ATOM 2488 C C . LEU A 1 342 ? 136.808 129.212 114.884 1.00 80.57 341 LEU B C 1
ATOM 2489 O O . LEU A 1 342 ? 136.080 130.090 114.381 1.00 80.57 341 LEU B O 1
ATOM 2494 N N . PRO A 1 343 ? 137.430 129.394 116.070 1.00 80.01 342 PRO B N 1
ATOM 2495 C CA . PRO A 1 343 ? 137.138 130.558 116.938 1.00 80.01 342 PRO B CA 1
ATOM 2496 C C . PRO A 1 343 ? 137.796 131.920 116.651 1.00 80.01 342 PRO B C 1
ATOM 2497 O O . PRO A 1 343 ? 138.359 132.473 117.580 1.00 80.01 342 PRO B O 1
ATOM 2501 N N . ALA A 1 344 ? 137.735 132.423 115.414 1.00 68.23 343 ALA B N 1
ATOM 2502 C CA . ALA A 1 344 ? 138.211 133.799 115.101 1.00 68.23 343 ALA B CA 1
ATOM 2503 C C . ALA A 1 344 ? 139.728 134.001 115.252 1.00 68.23 343 ALA B C 1
ATOM 2504 O O . ALA A 1 344 ? 140.191 135.080 114.834 1.00 68.23 343 ALA B O 1
ATOM 2506 N N . LEU A 1 345 ? 140.471 133.059 115.840 1.00 61.80 344 LEU B N 1
ATOM 2507 C CA . LEU A 1 345 ? 141.923 133.211 115.886 1.00 61.80 344 LEU B CA 1
ATOM 2508 C C . LEU A 1 345 ? 142.317 134.406 116.761 1.00 61.80 344 LEU B C 1
ATOM 2509 O O . LEU A 1 345 ? 142.798 135.434 116.287 1.00 61.80 344 LEU B O 1
ATOM 2514 N N . VAL A 1 346 ? 142.056 134.255 118.061 1.00 54.58 345 VAL B N 1
ATOM 2515 C CA . VAL A 1 346 ? 142.445 135.279 119.024 1.00 54.58 345 VAL B CA 1
ATOM 2516 C C . VAL A 1 346 ? 143.877 135.708 118.744 1.00 54.58 345 VAL B C 1
ATOM 2517 O O . VAL A 1 346 ? 144.775 134.868 118.625 1.00 54.58 345 VAL B O 1
ATOM 2521 N N . HIS A 1 347 ? 144.097 137.015 118.630 1.00 58.01 346 HIS B N 1
ATOM 2522 C CA . HIS A 1 347 ? 145.402 137.531 118.248 1.00 58.01 346 HIS B CA 1
ATOM 2523 C C . HIS A 1 347 ? 145.667 138.850 118.956 1.00 58.01 346 HIS B C 1
ATOM 2524 O O . HIS A 1 347 ? 144.788 139.427 119.599 1.00 58.01 346 HIS B O 1
ATOM 2531 N N . THR A 1 348 ? 146.903 139.319 118.823 1.00 57.11 347 THR B N 1
ATOM 2532 C CA . THR A 1 348 ? 147.317 140.617 119.327 1.00 57.11 347 THR B CA 1
ATOM 2533 C C . THR A 1 348 ? 148.338 141.199 118.364 1.00 57.11 347 THR B C 1
ATOM 2534 O O . THR A 1 348 ? 148.926 140.476 117.556 1.00 57.11 347 THR B O 1
ATOM 2538 N N . HIS A 1 349 ? 148.549 142.502 118.451 1.00 57.83 348 HIS B N 1
ATOM 2539 C CA . HIS A 1 349 ? 149.394 143.192 117.493 1.00 57.83 348 HIS B CA 1
ATOM 2540 C C . HIS A 1 349 ? 150.638 143.751 118.160 1.00 57.83 348 HIS B C 1
ATOM 2541 O O . HIS A 1 349 ? 150.664 143.970 119.376 1.00 57.83 348 HIS B O 1
ATOM 2548 N N . PRO A 1 350 ? 151.695 144.006 117.385 1.00 55.45 349 PRO B N 1
ATOM 2549 C CA . PRO A 1 350 ? 152.954 144.476 117.976 1.00 55.45 349 PRO B CA 1
ATOM 2550 C C . PRO A 1 350 ? 152.862 145.839 118.638 1.00 55.45 349 PRO B C 1
ATOM 2551 O O . PRO A 1 350 ? 153.886 146.340 119.115 1.00 55.45 349 PRO B O 1
ATOM 2555 N N . SER A 1 351 ? 151.684 146.463 118.688 1.00 54.48 350 SER B N 1
ATOM 2556 C CA . SER A 1 351 ? 151.530 147.749 119.352 1.00 54.48 350 SER B CA 1
ATOM 2557 C C . SER A 1 351 ? 150.660 147.697 120.597 1.00 54.48 350 SER B C 1
ATOM 2558 O O . SER A 1 351 ? 150.750 148.609 121.424 1.00 54.48 350 SER B O 1
ATOM 2561 N N . GLU A 1 352 ? 149.826 146.673 120.754 1.00 52.76 351 GLU B N 1
ATOM 2562 C CA . GLU A 1 352 ? 148.983 146.579 121.933 1.00 52.76 351 GLU B CA 1
ATOM 2563 C C . GLU A 1 352 ? 149.835 146.511 123.195 1.00 52.76 351 GLU B C 1
ATOM 2564 O O . GLU A 1 352 ? 151.056 146.344 123.152 1.00 52.76 351 GLU B O 1
ATOM 2570 N N . THR A 1 353 ? 149.171 146.650 124.334 1.00 45.01 352 THR B N 1
ATOM 2571 C CA . THR A 1 353 ? 149.837 146.701 125.625 1.00 45.01 352 THR B CA 1
ATOM 2572 C C . THR A 1 353 ? 149.899 145.311 126.240 1.00 45.01 352 THR B C 1
ATOM 2573 O O . THR A 1 353 ? 148.965 144.517 126.100 1.00 45.01 352 THR B O 1
ATOM 2577 N N . VAL A 1 354 ? 151.005 145.026 126.931 1.00 41.84 353 VAL B N 1
ATOM 2578 C CA . VAL A 1 354 ? 151.152 143.741 127.608 1.00 41.84 353 VAL B CA 1
ATOM 2579 C C . VAL A 1 354 ? 149.924 143.452 128.454 1.00 41.84 353 VAL B C 1
ATOM 2580 O O . VAL A 1 354 ? 149.445 142.313 128.517 1.00 41.84 353 VAL B O 1
ATOM 2584 N N . ARG A 1 355 ? 149.392 144.480 129.116 1.00 39.50 354 ARG B N 1
ATOM 2585 C CA . ARG A 1 355 ? 148.173 144.292 129.892 1.00 39.50 354 ARG B CA 1
ATOM 2586 C C . ARG A 1 355 ? 147.031 143.832 129.001 1.00 39.50 354 ARG B C 1
ATOM 2587 O O . ARG A 1 355 ? 146.253 142.952 129.382 1.00 39.50 354 ARG B O 1
ATOM 2595 N N . ASP A 1 356 ? 146.922 144.402 127.803 1.00 43.05 355 ASP B N 1
ATOM 2596 C CA . ASP A 1 356 ? 145.855 143.997 126.896 1.00 43.05 355 ASP B CA 1
ATOM 2597 C C . ASP A 1 356 ? 146.063 142.584 126.366 1.00 43.05 355 ASP B C 1
ATOM 2598 O O . ASP A 1 356 ? 145.088 141.854 126.150 1.00 43.05 355 ASP B O 1
ATOM 2603 N N . ALA A 1 357 ? 147.313 142.180 126.135 1.00 40.99 356 ALA B N 1
ATOM 2604 C CA . ALA A 1 357 ? 147.570 140.806 125.717 1.00 40.99 356 ALA B CA 1
ATOM 2605 C C . ALA A 1 357 ? 147.171 139.824 126.811 1.00 40.99 356 ALA B C 1
ATOM 2606 O O . ALA A 1 357 ? 146.505 138.814 126.546 1.00 40.99 356 ALA B O 1
ATOM 2608 N N . ILE A 1 358 ? 147.566 140.108 128.052 1.00 37.57 357 ILE B N 1
ATOM 2609 C CA . ILE A 1 358 ? 147.139 139.262 129.160 1.00 37.57 357 ILE B CA 1
ATOM 2610 C C . ILE A 1 358 ? 145.623 139.256 129.259 1.00 37.57 357 ILE B C 1
ATOM 2611 O O . ILE A 1 358 ? 145.011 138.233 129.580 1.00 37.57 357 ILE B O 1
ATOM 2616 N N . GLY A 1 359 ? 144.995 140.397 128.997 1.00 40.15 358 GLY B N 1
ATOM 2617 C CA . GLY A 1 359 ? 143.552 140.483 129.019 1.00 40.15 358 GLY B CA 1
ATOM 2618 C C . GLY A 1 359 ? 142.890 139.566 128.014 1.00 40.15 358 GLY B C 1
ATOM 2619 O O . GLY A 1 359 ? 141.969 138.830 128.365 1.00 40.15 358 GLY B O 1
ATOM 2620 N N . ILE A 1 360 ? 143.343 139.600 126.761 1.00 43.02 359 ILE B N 1
ATOM 2621 C CA . ILE A 1 360 ? 142.760 138.716 125.752 1.00 43.02 359 ILE B CA 1
ATOM 2622 C C . ILE A 1 360 ? 142.990 137.258 126.129 1.00 43.02 359 ILE B C 1
ATOM 2623 O O . ILE A 1 360 ? 142.078 136.422 126.039 1.00 43.02 359 ILE B O 1
ATOM 2628 N N . LEU A 1 361 ? 144.206 136.932 126.574 1.00 41.79 360 LEU B N 1
ATOM 2629 C CA . LEU A 1 361 ? 144.498 135.563 126.987 1.00 41.79 360 LEU B CA 1
ATOM 2630 C C . LEU A 1 361 ? 143.530 135.098 128.067 1.00 41.79 360 LEU B C 1
ATOM 2631 O O . LEU A 1 361 ? 142.940 134.018 127.967 1.00 41.79 360 LEU B O 1
ATOM 2636 N N . ARG A 1 362 ? 143.354 135.905 129.113 1.00 45.11 361 ARG B N 1
ATOM 2637 C CA . ARG A 1 362 ? 142.436 135.529 130.182 1.00 45.11 361 ARG B CA 1
ATOM 2638 C C . ARG A 1 362 ? 141.006 135.420 129.672 1.00 45.11 361 ARG B C 1
ATOM 2639 O O . ARG A 1 362 ? 140.276 134.494 130.043 1.00 45.11 361 ARG B O 1
ATOM 2647 N N . GLU A 1 363 ? 140.586 136.356 128.819 1.00 47.34 362 GLU B N 1
ATOM 2648 C CA . GLU A 1 363 ? 139.184 136.429 128.428 1.00 47.34 362 GLU B CA 1
ATOM 2649 C C . GLU A 1 363 ? 138.778 135.287 127.511 1.00 47.34 362 GLU B C 1
ATOM 2650 O O . GLU A 1 363 ? 137.610 134.886 127.517 1.00 47.34 362 GLU B O 1
ATOM 2656 N N . TYR A 1 364 ? 139.700 134.760 126.711 1.00 47.39 363 TYR B N 1
ATOM 2657 C CA . TYR A 1 364 ? 139.351 133.695 125.780 1.00 47.39 363 TYR B CA 1
ATOM 2658 C C . TYR A 1 364 ? 139.830 132.321 126.231 1.00 47.39 363 TYR B C 1
ATOM 2659 O O . TYR A 1 364 ? 139.663 131.348 125.491 1.00 47.39 363 TYR B O 1
ATOM 2668 N N . GLY A 1 365 ? 140.418 132.215 127.417 1.00 44.09 364 GLY B N 1
ATOM 2669 C CA . GLY A 1 365 ? 140.799 130.923 127.951 1.00 44.09 364 GLY B CA 1
ATOM 2670 C C . GLY A 1 365 ? 142.069 130.361 127.351 1.00 44.09 364 GL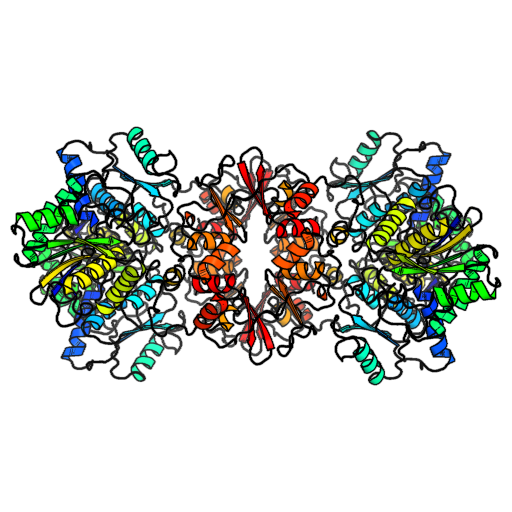Y B C 1
ATOM 2671 O O . GLY A 1 365 ? 142.800 129.620 128.014 1.00 44.09 364 GLY B O 1
ATOM 2672 N N . VAL A 1 366 ? 142.344 130.708 126.092 1.00 42.31 365 VAL B N 1
ATOM 2673 C CA . VAL A 1 366 ? 143.533 130.194 125.429 1.00 42.31 365 VAL B CA 1
ATOM 2674 C C . VAL A 1 366 ? 144.786 130.629 126.186 1.00 42.31 365 VAL B C 1
ATOM 2675 O O . VAL A 1 366 ? 144.786 131.609 126.939 1.00 42.31 365 VAL B O 1
ATOM 2679 N N . SER A 1 367 ? 145.869 129.879 125.982 1.00 42.25 366 SER B N 1
ATOM 2680 C CA . SER A 1 367 ? 147.132 130.146 126.653 1.00 42.25 366 SER B CA 1
ATOM 2681 C C . SER A 1 367 ? 148.254 130.563 125.714 1.00 42.25 366 SER B C 1
ATOM 2682 O O . SER A 1 367 ? 149.377 130.780 126.181 1.00 42.25 366 SER B O 1
ATOM 2685 N N . GLN A 1 368 ? 147.997 130.670 124.415 1.00 44.33 367 GLN B N 1
ATOM 2686 C CA . GLN A 1 368 ? 148.997 131.140 123.469 1.00 44.33 367 GLN B CA 1
ATOM 2687 C C . GLN A 1 368 ? 148.295 131.900 122.358 1.00 44.33 367 GLN B C 1
ATOM 2688 O O . GLN A 1 368 ? 147.152 131.598 122.008 1.00 44.33 367 GLN B O 1
ATOM 2694 N N . MET A 1 369 ? 148.989 132.889 121.796 1.00 48.80 368 MET B N 1
ATOM 2695 C CA . MET A 1 369 ? 148.341 133.701 120.790 1.00 48.80 368 MET B CA 1
ATOM 2696 C C . MET A 1 369 ? 149.367 134.286 119.833 1.00 48.80 368 MET B C 1
ATOM 2697 O O . MET A 1 369 ? 150.387 134.821 120.286 1.00 48.80 368 MET B O 1
ATOM 2702 N N . PRO A 1 370 ? 149.133 134.211 118.522 1.00 51.49 369 PRO B N 1
ATOM 2703 C CA . PRO A 1 370 ? 150.094 134.768 117.562 1.00 51.49 369 PRO B CA 1
ATOM 2704 C C . PRO A 1 370 ? 149.869 136.261 117.375 1.00 51.49 369 PRO B C 1
ATOM 2705 O O . PRO A 1 370 ? 148.792 136.689 116.958 1.00 51.49 369 PRO B O 1
ATOM 2709 N N . VAL A 1 371 ? 150.893 137.054 117.680 1.00 55.25 370 VAL B N 1
ATOM 2710 C CA . VAL A 1 371 ? 150.854 138.478 117.378 1.00 55.25 370 VAL B CA 1
ATOM 2711 C C . VAL A 1 371 ? 151.031 138.654 115.877 1.00 55.25 370 VAL B C 1
ATOM 2712 O O . VAL A 1 371 ? 152.079 138.309 115.315 1.00 55.25 370 VAL B O 1
ATOM 2716 N N . VAL A 1 372 ? 149.997 139.186 115.225 1.00 60.59 371 VAL B N 1
ATOM 2717 C CA . VAL A 1 372 ? 149.918 139.290 113.775 1.00 60.59 371 VAL B CA 1
ATOM 2718 C C . VAL A 1 372 ? 149.724 140.752 113.402 1.00 60.59 371 VAL B C 1
ATOM 2719 O O . VAL A 1 372 ? 148.969 141.481 114.051 1.00 60.59 371 VAL B O 1
ATOM 2723 N N . GLY A 1 373 ? 150.404 141.175 112.341 1.00 65.17 372 GLY B N 1
ATOM 2724 C CA . GLY A 1 373 ? 150.461 142.582 111.991 1.00 65.17 372 GLY B CA 1
ATOM 2725 C C . GLY A 1 373 ? 149.244 143.143 111.283 1.00 65.17 372 GLY B C 1
ATOM 2726 O O . GLY A 1 373 ? 149.342 144.172 110.608 1.00 65.17 372 GLY B O 1
ATOM 2727 N N . ALA A 1 374 ? 148.093 142.489 111.423 1.00 67.34 373 ALA B N 1
ATOM 2728 C CA . ALA A 1 374 ? 146.861 142.996 110.821 1.00 67.34 373 ALA B CA 1
ATOM 2729 C C . ALA A 1 374 ? 145.676 142.353 111.524 1.00 67.34 373 ALA B C 1
ATOM 2730 O O . ALA A 1 374 ? 145.499 141.133 111.442 1.00 67.34 373 ALA B O 1
ATOM 2732 N N . GLU A 1 375 ? 144.865 143.168 112.197 1.00 68.84 374 GLU B N 1
ATOM 2733 C CA . GLU A 1 375 ? 143.681 142.645 112.872 1.00 68.84 374 GLU B CA 1
ATOM 2734 C C . GLU A 1 375 ? 142.838 141.775 111.955 1.00 68.84 374 GLU B C 1
ATOM 2735 O O . GLU A 1 375 ? 142.310 140.756 112.431 1.00 68.84 374 GLU B O 1
ATOM 2741 N N . PRO A 1 376 ? 142.658 142.104 110.680 1.00 77.26 375 PRO B N 1
ATOM 2742 C CA . PRO A 1 376 ? 142.026 141.165 109.757 1.00 77.26 375 PRO B CA 1
ATOM 2743 C C . PRO A 1 376 ? 142.684 139.801 109.852 1.00 77.26 375 PRO B C 1
ATOM 2744 O O . PRO A 1 376 ? 143.872 139.646 109.531 1.00 77.26 375 PRO B O 1
ATOM 2748 N N . PRO A 1 377 ? 141.948 138.790 110.303 1.00 80.39 376 PRO B N 1
ATOM 2749 C CA . PRO A 1 377 ? 142.518 137.441 110.426 1.00 80.39 376 PRO B CA 1
ATOM 2750 C C . PRO A 1 377 ? 142.690 136.755 109.076 1.00 80.39 376 PRO B C 1
ATOM 2751 O O . PRO A 1 377 ? 142.074 135.723 108.798 1.00 80.39 376 PRO B O 1
ATOM 2755 N N . VAL A 1 378 ? 143.534 137.335 108.224 1.00 81.48 377 VAL B N 1
ATOM 2756 C CA . VAL A 1 378 ? 143.783 136.791 106.896 1.00 81.48 377 VAL B CA 1
ATOM 2757 C C . VAL A 1 378 ? 145.273 136.714 106.600 1.00 81.48 377 VAL B C 1
ATOM 2758 O O . VAL A 1 378 ? 145.668 136.526 105.446 1.00 81.48 377 VAL B O 1
ATOM 2762 N N . MET A 1 379 ? 146.107 136.849 107.628 1.00 78.60 378 MET B N 1
ATOM 2763 C CA . MET A 1 379 ? 147.548 136.877 107.423 1.00 78.60 378 MET B CA 1
ATOM 2764 C C . MET A 1 379 ? 148.021 135.610 106.719 1.00 78.60 378 MET B C 1
ATOM 2765 O O . MET A 1 379 ? 147.525 134.509 106.973 1.00 78.60 378 MET B O 1
ATOM 2770 N N . ALA A 1 380 ? 148.983 135.778 105.815 1.00 76.70 379 ALA B N 1
ATOM 2771 C CA . ALA A 1 380 ? 149.559 134.669 105.059 1.00 76.70 379 ALA B CA 1
ATOM 2772 C C . ALA A 1 380 ? 150.877 134.249 105.708 1.00 76.70 379 ALA B C 1
ATOM 2773 O O . ALA A 1 380 ? 151.965 134.532 105.204 1.00 76.70 379 ALA B O 1
ATOM 2775 N N . GLY A 1 381 ? 150.766 133.564 106.842 1.00 73.69 380 GLY B N 1
ATOM 2776 C CA . GLY A 1 381 ? 151.932 133.001 107.498 1.00 73.69 380 GLY B CA 1
ATOM 2777 C C . GLY A 1 381 ? 153.017 134.000 107.828 1.00 73.69 380 GLY B C 1
ATOM 2778 O O . GLY A 1 381 ? 154.186 133.619 107.944 1.00 73.69 380 GLY B O 1
ATOM 2779 N N . GLU A 1 382 ? 152.664 135.276 107.986 1.00 73.44 381 GLU B N 1
ATOM 2780 C CA . GLU A 1 382 ? 153.625 136.318 108.324 1.00 73.44 381 GLU B CA 1
ATOM 2781 C C . GLU A 1 382 ? 153.321 136.941 109.683 1.00 73.44 381 GLU B C 1
ATOM 2782 O O . GLU A 1 382 ? 153.483 138.149 109.873 1.00 73.44 381 GLU B O 1
ATOM 2788 N N . VAL A 1 383 ? 152.872 136.120 110.633 1.00 63.84 382 VAL B N 1
ATOM 2789 C CA . VAL A 1 383 ? 152.611 136.603 111.981 1.00 63.84 382 VAL B CA 1
ATOM 2790 C C . VAL A 1 383 ? 153.912 137.080 112.607 1.00 63.84 382 VAL B C 1
ATOM 2791 O O . VAL A 1 383 ? 154.951 136.414 112.514 1.00 63.84 382 VAL B O 1
ATOM 2795 N N . ALA A 1 384 ? 153.860 138.245 113.254 1.00 58.95 383 ALA B N 1
ATOM 2796 C CA . ALA A 1 384 ? 155.079 138.864 113.761 1.00 58.95 383 ALA B CA 1
ATOM 2797 C C . ALA A 1 384 ? 155.704 138.060 114.894 1.00 58.95 383 ALA B C 1
ATOM 2798 O O . ALA A 1 384 ? 156.933 137.980 114.987 1.00 58.95 383 ALA B O 1
ATOM 2800 N N . GLY A 1 385 ? 154.895 137.471 115.765 1.00 57.56 384 GLY B N 1
ATOM 2801 C CA . GLY A 1 385 ? 155.469 136.735 116.875 1.00 57.56 384 GLY B CA 1
ATOM 2802 C C . GLY A 1 385 ? 154.435 135.893 117.583 1.00 57.56 384 GLY B C 1
ATOM 2803 O O . GLY A 1 385 ? 153.325 135.703 117.091 1.00 57.56 384 GLY B O 1
ATOM 2804 N N . SER A 1 386 ? 154.808 135.396 118.758 1.00 53.33 385 SER B N 1
ATOM 2805 C CA . SER A 1 386 ? 153.894 134.625 119.589 1.00 53.33 385 SER B CA 1
ATOM 2806 C C . SER A 1 386 ? 154.007 135.082 121.032 1.00 53.33 385 SER B C 1
ATOM 2807 O O . SER A 1 386 ? 155.113 135.294 121.536 1.00 53.33 385 SER B O 1
ATOM 2810 N N . VAL A 1 387 ? 152.862 135.212 121.697 1.00 47.74 386 VAL B N 1
ATOM 2811 C CA . VAL A 1 387 ? 152.785 135.605 123.096 1.00 47.74 386 VAL B CA 1
ATOM 2812 C C . VAL A 1 387 ? 152.175 134.452 123.877 1.00 47.74 386 VAL B C 1
ATOM 2813 O O . VAL A 1 387 ? 151.100 133.952 123.522 1.00 47.74 386 VAL B O 1
ATOM 2817 N N . SER A 1 388 ? 152.858 134.034 124.936 1.00 47.45 387 SER B N 1
ATOM 2818 C CA . SER A 1 388 ? 152.411 132.940 125.786 1.00 47.45 387 SER B CA 1
ATOM 2819 C C . SER A 1 388 ? 152.109 133.496 127.168 1.00 47.45 387 SER B C 1
ATOM 2820 O O . SER A 1 388 ? 152.973 134.125 127.788 1.00 47.45 387 SER B O 1
ATOM 2823 N N . GLU A 1 389 ? 150.888 133.259 127.648 1.00 46.82 388 GLU B N 1
ATOM 2824 C CA . GLU A 1 389 ? 150.442 133.859 128.900 1.00 46.82 388 GLU B CA 1
ATOM 2825 C C . GLU A 1 389 ? 151.444 133.628 130.020 1.00 46.82 388 GLU B C 1
ATOM 2826 O O . GLU A 1 389 ? 151.720 134.532 130.815 1.00 46.82 388 GLU B O 1
ATOM 2832 N N . ARG A 1 390 ? 151.987 132.415 130.109 1.00 48.32 389 ARG B N 1
ATOM 2833 C CA . ARG A 1 390 ? 152.982 132.135 131.137 1.00 48.32 389 ARG B CA 1
ATOM 2834 C C . ARG A 1 390 ? 154.174 133.073 131.013 1.00 48.32 389 ARG B C 1
ATOM 2835 O O . ARG A 1 390 ? 154.623 133.663 132.004 1.00 48.32 389 ARG B O 1
ATOM 2843 N N . GLU A 1 391 ? 154.706 133.219 129.799 1.00 48.23 390 GLU B N 1
ATOM 2844 C CA . GLU A 1 391 ? 155.881 134.059 129.604 1.00 48.23 390 GLU B CA 1
ATOM 2845 C C . GLU A 1 391 ? 155.585 135.507 129.967 1.00 48.23 390 GLU B C 1
ATOM 2846 O O . GLU A 1 391 ? 156.401 136.177 130.611 1.00 48.23 390 GLU B O 1
ATOM 2852 N N . LEU A 1 392 ? 154.422 136.010 129.555 1.00 44.76 391 LEU B N 1
ATOM 2853 C CA . LEU A 1 392 ? 154.036 137.366 129.918 1.00 44.76 391 LEU B CA 1
ATOM 2854 C C . LEU A 1 392 ? 153.993 137.517 131.428 1.00 44.76 391 LEU B C 1
ATOM 2855 O O . LEU A 1 392 ? 154.736 138.326 131.984 1.00 44.76 391 LEU B O 1
ATOM 2860 N N . LEU A 1 393 ? 153.156 136.723 132.101 1.00 44.08 392 LEU B N 1
ATOM 2861 C CA . LEU A 1 393 ? 153.031 136.825 133.549 1.00 44.08 392 LEU B CA 1
ATOM 2862 C C . LEU A 1 393 ? 154.388 136.757 134.229 1.00 44.08 392 LEU B C 1
ATOM 2863 O O . LEU A 1 393 ? 154.615 137.453 135.225 1.00 44.08 392 LEU B O 1
ATOM 2868 N N . SER A 1 394 ? 155.301 135.938 133.706 1.00 46.36 393 SER B N 1
ATOM 2869 C CA . SER A 1 394 ? 156.644 135.884 134.272 1.00 46.36 393 SER B CA 1
ATOM 2870 C C . SER A 1 394 ? 157.370 137.212 134.093 1.00 46.36 393 SER B C 1
ATOM 2871 O O . SER A 1 394 ? 157.920 137.764 135.052 1.00 46.36 393 SER B O 1
ATOM 2874 N N . ALA A 1 395 ? 157.379 137.743 132.871 1.00 48.09 394 ALA B N 1
ATOM 2875 C CA . ALA A 1 395 ? 158.074 139.000 132.619 1.00 48.09 394 ALA B CA 1
ATOM 2876 C C . ALA A 1 395 ? 157.390 140.187 133.282 1.00 48.09 394 ALA B C 1
ATOM 2877 O O . ALA A 1 395 ? 157.976 141.272 133.336 1.00 48.09 394 ALA B O 1
ATOM 2879 N N . VAL A 1 396 ? 156.167 140.008 133.767 1.00 46.92 395 VAL B N 1
ATOM 2880 C CA . VAL A 1 396 ? 155.425 141.082 134.411 1.00 46.92 395 VAL B CA 1
ATOM 2881 C C . VAL A 1 396 ? 155.602 141.055 135.921 1.00 46.92 395 VAL B C 1
ATOM 2882 O O . VAL A 1 396 ? 155.651 142.110 136.557 1.00 46.92 395 VAL B O 1
ATOM 2886 N N . PHE A 1 397 ? 155.691 139.867 136.513 1.00 48.02 396 PHE B N 1
ATOM 2887 C CA . PHE A 1 397 ? 155.912 139.750 137.946 1.00 48.02 396 PHE B CA 1
ATOM 2888 C C . PHE A 1 397 ? 157.384 139.730 138.321 1.00 48.02 396 PHE B C 1
ATOM 2889 O O . PHE A 1 397 ? 157.702 139.695 139.513 1.00 48.02 396 PHE B O 1
ATOM 2897 N N . GLU A 1 398 ? 158.285 139.750 137.343 1.00 51.77 397 GLU B N 1
ATOM 2898 C CA . GLU A 1 398 ? 159.712 139.859 137.603 1.00 51.77 397 GLU B CA 1
ATOM 2899 C C . GLU A 1 398 ? 160.282 141.200 137.155 1.00 51.77 397 GLU B C 1
ATOM 2900 O O . GLU A 1 398 ? 161.483 141.302 136.886 1.00 51.77 397 GLU B O 1
ATOM 2906 N N . GLY A 1 399 ? 159.441 142.226 137.064 1.00 53.45 398 GLY B N 1
ATOM 2907 C CA . GLY A 1 399 ? 159.901 143.570 136.772 1.00 53.45 398 GLY B CA 1
ATOM 2908 C C . GLY A 1 399 ? 160.568 143.742 135.427 1.00 53.45 398 GLY B C 1
ATOM 2909 O O . GLY A 1 399 ? 161.043 144.837 135.112 1.00 53.45 398 GLY B O 1
ATOM 2910 N N . ARG A 1 400 ? 160.610 142.689 134.617 1.00 55.09 399 ARG B N 1
ATOM 2911 C CA . ARG A 1 400 ? 161.247 142.759 133.313 1.00 55.09 399 ARG B CA 1
ATOM 2912 C C . ARG A 1 400 ? 160.342 143.358 132.249 1.00 55.09 399 ARG B C 1
ATOM 2913 O O . ARG A 1 400 ? 160.779 143.516 131.105 1.00 55.09 399 ARG B O 1
ATOM 2921 N N . ALA A 1 401 ? 159.102 143.699 132.591 1.00 52.16 400 ALA B N 1
ATOM 2922 C CA . ALA A 1 401 ? 158.194 144.316 131.630 1.00 52.16 400 ALA B CA 1
ATOM 2923 C C . ALA A 1 401 ? 157.082 145.014 132.392 1.00 52.16 400 ALA B C 1
ATOM 2924 O O . ALA A 1 401 ? 156.318 144.357 133.104 1.00 52.16 400 ALA B O 1
ATOM 2926 N N . LYS A 1 402 ? 156.993 146.332 132.253 1.00 50.90 401 LYS B N 1
ATOM 2927 C CA . LYS A 1 402 ? 155.879 147.060 132.838 1.00 50.90 401 LYS B CA 1
ATOM 2928 C C . LYS A 1 402 ? 154.579 146.605 132.194 1.00 50.90 401 LYS B C 1
ATOM 2929 O O . LYS A 1 402 ? 154.549 146.215 131.024 1.00 50.90 401 LYS B O 1
ATOM 2935 N N . LEU A 1 403 ? 153.494 146.649 132.969 1.00 46.16 402 LEU B N 1
ATOM 2936 C CA . LEU A 1 403 ? 152.196 146.273 132.422 1.00 46.16 402 LEU B CA 1
ATOM 2937 C C . LEU A 1 403 ? 151.862 147.076 131.177 1.00 46.16 402 LEU B C 1
ATOM 2938 O O . LEU A 1 403 ? 151.205 146.563 130.266 1.00 46.16 402 LEU B O 1
ATOM 2943 N N . ALA A 1 404 ? 152.306 148.329 131.113 1.00 46.40 403 ALA B N 1
ATOM 2944 C CA . ALA A 1 404 ? 151.949 149.210 130.011 1.00 46.40 403 ALA B CA 1
ATOM 2945 C C . ALA A 1 404 ? 152.900 149.120 128.825 1.00 46.40 403 ALA B C 1
ATOM 2946 O O . ALA A 1 404 ? 152.580 149.653 127.758 1.00 46.40 403 ALA B O 1
ATOM 2948 N N . ASP A 1 405 ? 154.047 148.463 128.976 1.00 50.21 404 ASP B N 1
ATOM 2949 C CA . ASP A 1 405 ? 155.006 148.389 127.884 1.00 50.21 404 ASP B CA 1
ATOM 2950 C C . ASP A 1 405 ? 154.375 147.731 126.664 1.00 50.21 404 ASP B C 1
ATOM 2951 O O . ASP A 1 405 ? 153.496 146.874 126.773 1.00 50.21 404 ASP B O 1
ATOM 2956 N N . ALA A 1 406 ? 154.830 148.147 125.487 1.00 51.29 405 ALA B N 1
ATOM 2957 C CA . ALA A 1 406 ? 154.330 147.557 124.256 1.00 51.29 405 ALA B CA 1
ATOM 2958 C C . ALA A 1 406 ? 154.695 146.081 124.196 1.00 51.29 405 ALA B C 1
ATOM 2959 O O . ALA A 1 406 ? 155.760 145.665 124.658 1.00 51.29 405 ALA B O 1
ATOM 2961 N N . VAL A 1 407 ? 153.792 145.280 123.625 1.00 50.84 406 VAL B N 1
ATOM 2962 C CA . VAL A 1 407 ? 154.004 143.837 123.595 1.00 50.84 406 VAL B CA 1
ATOM 2963 C C . VAL A 1 407 ? 155.182 143.474 122.705 1.00 50.84 406 VAL B C 1
ATOM 2964 O O . VAL A 1 407 ? 155.817 142.433 122.902 1.00 50.84 406 VAL B O 1
ATOM 2968 N N . SER A 1 408 ? 155.498 144.314 121.719 1.00 51.33 407 SER B N 1
ATOM 2969 C CA . SER A 1 408 ? 156.535 143.961 120.755 1.00 51.33 407 SER B CA 1
ATOM 2970 C C . SER A 1 408 ? 157.901 143.803 121.405 1.00 51.33 407 SER B C 1
ATOM 2971 O O . SER A 1 408 ? 158.803 143.223 120.793 1.00 51.33 407 SER B O 1
ATOM 2974 N N . ALA A 1 409 ? 158.082 144.309 122.620 1.00 50.32 408 ALA B N 1
ATOM 2975 C CA . ALA A 1 409 ? 159.362 144.205 123.305 1.00 50.32 408 ALA B CA 1
ATOM 2976 C C . ALA A 1 409 ? 159.478 142.959 124.170 1.00 50.32 408 ALA B C 1
ATOM 2977 O O . ALA A 1 409 ? 160.543 142.727 124.751 1.00 50.32 408 ALA B O 1
ATOM 2979 N N . HIS A 1 410 ? 158.420 142.152 124.274 1.00 52.03 409 HIS B N 1
ATOM 2980 C CA . HIS A 1 410 ? 158.445 140.976 125.135 1.00 52.03 409 HIS B CA 1
ATOM 2981 C C . HIS A 1 410 ? 157.747 139.787 124.487 1.00 52.03 409 HIS B C 1
ATOM 2982 O O . HIS A 1 410 ? 157.199 138.928 125.185 1.00 52.03 409 HIS B O 1
ATOM 2989 N N . MET A 1 411 ? 157.754 139.716 123.160 1.00 55.24 410 MET B N 1
ATOM 2990 C CA . MET A 1 411 ? 157.108 138.630 122.439 1.00 55.24 410 MET B CA 1
ATOM 2991 C C . MET A 1 411 ? 158.157 137.626 121.983 1.00 55.24 410 MET B C 1
ATOM 2992 O O . MET A 1 411 ? 159.229 138.010 121.507 1.00 55.24 410 MET B O 1
ATOM 2997 N N . SER A 1 412 ? 157.842 136.345 122.130 1.00 57.01 411 SER B N 1
ATOM 2998 C CA . SER A 1 412 ? 158.769 135.277 121.800 1.00 57.01 411 SER B CA 1
ATOM 2999 C C . SER A 1 412 ? 158.736 134.983 120.306 1.00 57.01 411 SER B C 1
ATOM 3000 O O . SER A 1 412 ? 157.878 135.485 119.578 1.00 57.01 411 SER B O 1
ATOM 3003 N N . PRO A 1 413 ? 159.662 134.161 119.823 1.00 57.23 412 PRO B N 1
ATOM 3004 C CA . PRO A 1 413 ? 159.689 133.824 118.399 1.00 57.23 412 PRO B CA 1
ATOM 3005 C C . PRO A 1 413 ? 158.414 133.114 117.990 1.00 57.23 412 PRO B C 1
ATOM 3006 O O . PRO A 1 413 ? 157.720 132.530 118.835 1.00 57.23 412 PRO B O 1
ATOM 3010 N N . PRO A 1 414 ? 158.069 133.143 116.705 1.00 58.75 413 PRO B N 1
ATOM 3011 C CA . PRO A 1 414 ? 156.838 132.484 116.258 1.00 58.75 413 PRO B CA 1
ATOM 3012 C C . PRO A 1 414 ? 156.869 130.995 116.560 1.00 58.75 413 PRO B C 1
ATOM 3013 O O . PRO A 1 414 ? 157.928 130.372 116.654 1.00 58.75 413 PRO B O 1
ATOM 3017 N N . LEU A 1 415 ? 155.681 130.427 116.728 1.00 57.89 414 LEU B N 1
ATOM 3018 C CA . LEU A 1 415 ? 155.532 129.003 116.978 1.00 57.89 414 LEU B CA 1
ATOM 3019 C C . LEU A 1 415 ? 155.300 128.269 115.663 1.00 57.89 414 LEU B C 1
ATOM 3020 O O . LEU A 1 415 ? 154.611 128.767 114.770 1.00 57.89 414 LEU B O 1
ATOM 3025 N N . ARG A 1 416 ? 155.887 127.080 115.554 1.00 63.11 415 ARG B N 1
ATOM 3026 C CA . ARG A 1 416 ? 155.891 126.343 114.301 1.00 63.11 415 ARG B CA 1
ATOM 3027 C C . ARG A 1 416 ? 154.464 126.074 113.828 1.00 63.11 415 ARG B C 1
ATOM 3028 O O . ARG A 1 416 ? 153.488 126.261 114.557 1.00 63.11 415 ARG B O 1
ATOM 3036 N N . MET A 1 417 ? 154.350 125.624 112.581 1.00 64.71 416 MET B N 1
ATOM 3037 C CA . MET A 1 417 ? 153.057 125.442 111.942 1.00 64.71 416 MET B CA 1
ATOM 3038 C C . MET A 1 417 ? 152.897 124.009 111.456 1.00 64.71 416 MET B C 1
ATOM 3039 O O . MET A 1 417 ? 153.867 123.345 111.081 1.00 64.71 416 MET B O 1
ATOM 3044 N N . ILE A 1 418 ? 151.651 123.540 111.474 1.00 65.48 417 ILE B N 1
ATOM 3045 C CA . ILE A 1 418 ? 151.286 122.246 110.915 1.00 65.48 417 ILE B CA 1
ATOM 3046 C C . ILE A 1 418 ? 149.979 122.414 110.158 1.00 65.48 417 ILE B C 1
ATOM 3047 O O . ILE A 1 418 ? 149.143 123.251 110.509 1.00 65.48 417 ILE B O 1
ATOM 3052 N N . GLY A 1 419 ? 149.799 121.605 109.121 1.00 68.79 418 GLY B N 1
ATOM 3053 C CA . GLY A 1 419 ? 148.592 121.690 108.324 1.00 68.79 418 GLY B CA 1
ATOM 3054 C C . GLY A 1 419 ? 147.349 121.392 109.137 1.00 68.79 418 GLY B C 1
ATOM 3055 O O . GLY A 1 419 ? 147.403 120.840 110.236 1.00 68.79 418 GLY B O 1
ATOM 3056 N N . ALA A 1 420 ? 146.202 121.780 108.584 1.00 71.70 419 ALA B N 1
ATOM 3057 C CA . ALA A 1 420 ? 144.924 121.549 109.238 1.00 71.70 419 ALA B CA 1
ATOM 3058 C C . ALA A 1 420 ? 144.237 120.275 108.772 1.00 71.70 419 ALA B C 1
ATOM 3059 O O . ALA A 1 420 ? 143.321 119.801 109.452 1.00 71.70 419 ALA B O 1
ATOM 3061 N N . GLY A 1 421 ? 144.649 119.718 107.639 1.00 74.11 420 GLY B N 1
ATOM 3062 C CA . GLY A 1 421 ? 144.068 118.490 107.137 1.00 74.11 420 GLY B CA 1
ATOM 3063 C C . GLY A 1 421 ? 144.939 117.283 107.409 1.00 74.11 420 GLY B C 1
ATOM 3064 O O . GLY A 1 421 ? 144.844 116.270 106.711 1.00 74.11 420 GLY B O 1
ATOM 3065 N N . GLU A 1 422 ? 145.794 117.381 108.420 1.00 76.15 421 GLU B N 1
ATOM 3066 C CA . GLU A 1 422 ? 146.712 116.308 108.765 1.00 76.15 421 GLU B CA 1
ATOM 3067 C C . GLU A 1 422 ? 146.194 115.535 109.972 1.00 76.15 421 GLU B C 1
ATOM 3068 O O . GLU A 1 422 ? 145.508 116.087 110.837 1.00 76.15 421 GLU B O 1
ATOM 3074 N N . LEU A 1 423 ? 146.526 114.249 110.020 1.00 75.27 422 LEU B N 1
ATOM 3075 C CA . LEU A 1 423 ? 145.958 113.359 111.021 1.00 75.27 422 LEU B CA 1
ATOM 3076 C C . LEU A 1 423 ? 146.483 113.682 112.416 1.00 75.27 422 LEU B C 1
ATOM 3077 O O . LEU A 1 423 ? 147.600 114.175 112.588 1.00 75.27 422 LEU B O 1
ATOM 3082 N N . VAL A 1 424 ? 145.658 113.380 113.421 1.00 68.05 423 VAL B N 1
ATOM 3083 C CA . VAL A 1 424 ? 145.991 113.706 114.803 1.00 68.05 423 VAL B CA 1
ATOM 3084 C C . VAL A 1 424 ? 147.261 112.998 115.251 1.00 68.05 423 VAL B C 1
ATOM 3085 O O . VAL A 1 424 ? 147.975 113.496 116.128 1.00 68.05 423 VAL B O 1
ATOM 3089 N N . SER A 1 425 ? 147.562 111.833 114.677 1.00 70.20 424 SER B N 1
ATOM 3090 C CA . SER A 1 425 ? 148.810 111.160 115.020 1.00 70.20 424 SER B CA 1
ATOM 3091 C C . SER A 1 425 ? 150.007 112.018 114.634 1.00 70.20 424 SER B C 1
ATOM 3092 O O . SER A 1 425 ? 150.994 112.101 115.375 1.00 70.20 424 SER B O 1
ATOM 3095 N N . ALA A 1 426 ? 149.938 112.663 113.468 1.00 68.16 425 ALA B N 1
ATOM 3096 C CA . ALA A 1 426 ? 150.987 113.599 113.085 1.00 68.16 425 ALA B CA 1
ATOM 3097 C C . ALA A 1 426 ? 151.074 114.752 114.075 1.00 68.16 425 ALA B C 1
ATOM 3098 O O . ALA A 1 426 ? 152.171 115.221 114.399 1.00 68.16 425 ALA B O 1
ATOM 3100 N N . ALA A 1 427 ? 149.927 115.228 114.563 1.00 67.26 426 ALA B N 1
ATOM 3101 C CA . ALA A 1 427 ? 149.940 116.299 115.552 1.00 67.26 426 ALA B CA 1
ATOM 3102 C C . ALA A 1 427 ? 150.640 115.858 116.829 1.00 67.26 426 ALA B C 1
ATOM 3103 O O . ALA A 1 427 ? 151.392 116.630 117.432 1.00 67.26 426 ALA B O 1
ATOM 3105 N N . GLY A 1 428 ? 150.391 114.626 117.270 1.00 65.30 427 GLY B N 1
ATOM 3106 C CA . GLY A 1 428 ? 151.109 114.118 118.427 1.00 65.30 427 GLY B CA 1
ATOM 3107 C C . GLY A 1 428 ? 152.601 114.032 118.177 1.00 65.30 427 GLY B C 1
ATOM 3108 O O . GLY A 1 428 ? 153.412 114.472 118.998 1.00 65.30 427 GLY B O 1
ATOM 3109 N N . LYS A 1 429 ? 152.983 113.480 117.023 1.00 67.41 428 LYS B N 1
ATOM 3110 C CA . LYS A 1 429 ? 154.398 113.389 116.683 1.00 67.41 428 LYS B CA 1
ATOM 3111 C C . LYS A 1 429 ? 155.054 114.763 116.705 1.00 67.41 428 LYS B C 1
ATOM 3112 O O . LYS A 1 429 ? 156.191 114.909 117.167 1.00 67.41 428 LYS B O 1
ATOM 3118 N N . ALA A 1 430 ? 154.350 115.781 116.210 1.00 64.58 429 ALA B N 1
ATOM 3119 C CA . ALA A 1 430 ? 154.902 117.131 116.181 1.00 64.58 429 ALA B CA 1
ATOM 3120 C C . ALA A 1 430 ? 155.005 117.713 117.585 1.00 64.58 429 ALA B C 1
ATOM 3121 O O . ALA A 1 430 ? 156.093 118.090 118.035 1.00 64.58 429 ALA B O 1
ATOM 3123 N N . LEU A 1 431 ? 153.880 117.790 118.298 1.00 59.91 430 LEU B N 1
ATOM 3124 C CA . LEU A 1 431 ? 153.889 118.331 119.651 1.00 59.91 430 LEU B CA 1
ATOM 3125 C C . LEU A 1 431 ? 154.840 117.582 120.570 1.00 59.91 430 LEU B C 1
ATOM 3126 O O . LEU A 1 431 ? 155.146 118.081 121.658 1.00 59.91 430 LEU B O 1
ATOM 3131 N N . ARG A 1 432 ? 155.311 116.402 120.168 1.00 68.23 431 ARG B N 1
ATOM 3132 C CA . ARG A 1 432 ? 156.308 115.706 120.970 1.00 68.23 431 ARG B CA 1
ATOM 3133 C C . ARG A 1 432 ? 157.562 116.538 121.208 1.00 68.23 431 ARG B C 1
ATOM 3134 O O . ARG A 1 432 ? 158.354 116.199 122.092 1.00 68.23 431 ARG B O 1
ATOM 3142 N N . ASP A 1 433 ? 157.766 117.616 120.453 1.00 67.39 432 ASP B N 1
ATOM 3143 C CA . ASP A 1 433 ? 159.001 118.380 120.545 1.00 67.39 432 ASP B CA 1
ATOM 3144 C C . ASP A 1 433 ? 158.808 119.849 120.903 1.00 67.39 432 ASP B C 1
ATOM 3145 O O . ASP A 1 433 ? 159.757 120.473 121.388 1.00 67.39 432 ASP B O 1
ATOM 3150 N N . TRP A 1 434 ? 157.627 120.418 120.684 1.00 63.26 433 TRP B N 1
ATOM 3151 C CA . TRP A 1 434 ? 157.364 121.809 121.029 1.00 63.26 433 TRP B CA 1
ATOM 3152 C C . TRP A 1 434 ? 156.229 121.867 122.045 1.00 63.26 433 TRP B C 1
ATOM 3153 O O . TRP A 1 434 ? 155.719 120.840 122.499 1.00 63.26 433 TRP B O 1
ATOM 3164 N N . ASP A 1 435 ? 155.834 123.086 122.404 1.00 54.85 434 ASP B N 1
ATOM 3165 C CA . ASP A 1 435 ? 154.798 123.288 123.407 1.00 54.85 434 ASP B CA 1
ATOM 3166 C C . ASP A 1 435 ? 153.415 123.476 122.802 1.00 54.85 434 ASP B C 1
ATOM 3167 O O . ASP A 1 435 ? 152.420 123.116 123.439 1.00 54.85 434 ASP B O 1
ATOM 3172 N N . ALA A 1 436 ? 153.329 124.031 121.599 1.00 52.20 435 ALA B N 1
ATOM 3173 C CA . ALA A 1 436 ? 152.071 124.194 120.885 1.00 52.20 435 ALA B CA 1
ATOM 3174 C C . ALA A 1 436 ? 152.400 124.770 119.518 1.00 52.20 435 ALA B C 1
ATOM 3175 O O . ALA A 1 436 ? 153.463 125.365 119.324 1.00 52.20 435 ALA B O 1
ATOM 3177 N N . LEU A 1 437 ? 151.482 124.593 118.571 1.00 54.91 436 LEU B N 1
ATOM 3178 C CA . LEU A 1 437 ? 151.773 125.026 117.213 1.00 54.91 436 LEU B CA 1
ATOM 3179 C C . LEU A 1 437 ? 150.489 125.442 116.515 1.00 54.91 436 LEU B C 1
ATOM 3180 O O . LEU A 1 437 ? 149.420 124.890 116.780 1.00 54.91 436 LEU B O 1
ATOM 3185 N N . MET A 1 438 ? 150.608 126.422 115.623 1.00 61.27 437 MET B N 1
ATOM 3186 C CA . MET A 1 438 ? 149.462 126.978 114.921 1.00 61.27 437 MET B CA 1
ATOM 3187 C C . MET A 1 438 ? 149.193 126.195 113.647 1.00 61.27 437 MET B C 1
ATOM 3188 O O . MET A 1 438 ? 150.122 125.821 112.925 1.00 61.27 437 MET B O 1
ATOM 3193 N N . VAL A 1 439 ? 147.916 125.960 113.371 1.00 64.19 438 VAL B N 1
ATOM 3194 C CA . VAL A 1 439 ? 147.493 125.176 112.218 1.00 64.19 438 VAL B CA 1
ATOM 3195 C C . VAL A 1 439 ? 147.229 126.136 111.064 1.00 64.19 438 VAL B C 1
ATOM 3196 O O . VAL A 1 439 ? 146.257 126.896 111.080 1.00 64.19 438 VAL B O 1
ATOM 3200 N N . VAL A 1 440 ? 148.099 126.105 110.059 1.00 68.97 439 VAL B N 1
ATOM 3201 C CA . VAL A 1 440 ? 147.989 126.976 108.895 1.00 68.97 439 VAL B CA 1
ATOM 3202 C C . VAL A 1 440 ? 147.122 126.255 107.869 1.00 68.97 439 VAL B C 1
ATOM 3203 O O . VAL A 1 440 ? 147.580 125.343 107.179 1.00 68.97 439 VAL B O 1
ATOM 3207 N N . GLU A 1 441 ? 145.863 126.671 107.763 1.00 75.99 440 GLU B N 1
ATOM 3208 C CA . GLU A 1 441 ? 144.885 126.015 106.900 1.00 75.99 440 GLU B CA 1
ATOM 3209 C C . GLU A 1 441 ? 144.881 126.712 105.544 1.00 75.99 440 GLU B C 1
ATOM 3210 O O . GLU A 1 441 ? 144.337 127.811 105.401 1.00 75.99 440 GLU B O 1
ATOM 3216 N N . GLU A 1 442 ? 145.485 126.065 104.551 1.00 78.13 441 GLU B N 1
ATOM 3217 C CA . GLU A 1 442 ? 145.608 126.590 103.191 1.00 78.13 441 GLU B CA 1
ATOM 3218 C C . GLU A 1 442 ? 146.067 128.050 103.204 1.00 78.13 441 GLU B C 1
ATOM 3219 O O . GLU A 1 442 ? 145.363 128.966 102.779 1.00 78.13 441 GLU B O 1
ATOM 3225 N N . GLY A 1 443 ? 147.278 128.245 103.711 1.00 75.78 442 GLY B N 1
ATOM 3226 C CA . GLY A 1 443 ? 147.916 129.551 103.739 1.00 75.78 442 GLY B CA 1
ATOM 3227 C C . GLY A 1 443 ? 147.735 130.356 105.010 1.00 75.78 442 GLY B C 1
ATOM 3228 O O . GLY A 1 443 ? 148.716 130.810 105.600 1.00 75.78 442 GLY B O 1
ATOM 3229 N N . LYS A 1 444 ? 146.493 130.543 105.442 1.00 76.51 443 LYS B N 1
ATOM 3230 C CA . LYS A 1 444 ? 146.265 131.393 106.602 1.00 76.51 443 LYS B CA 1
ATOM 3231 C C . LYS A 1 444 ? 146.208 130.570 107.885 1.00 76.51 443 LYS B C 1
ATOM 3232 O O . LYS A 1 444 ? 145.809 129.402 107.861 1.00 76.51 443 LYS B O 1
ATOM 3238 N N . PRO A 1 445 ? 146.609 131.152 109.014 1.00 71.00 444 PRO B N 1
ATOM 3239 C CA . PRO A 1 445 ? 146.458 130.460 110.297 1.00 71.00 444 PRO B CA 1
ATOM 3240 C C . PRO A 1 445 ? 145.022 130.526 110.790 1.00 71.00 444 PRO B C 1
ATOM 3241 O O . PRO A 1 445 ? 144.293 131.483 110.524 1.00 71.00 444 PRO B O 1
ATOM 3245 N N . VAL A 1 446 ? 144.617 129.490 111.522 1.00 69.36 445 VAL B N 1
ATOM 3246 C CA . VAL A 1 446 ? 143.243 129.407 112.005 1.00 69.36 445 VAL B CA 1
ATOM 3247 C C . VAL A 1 446 ? 143.190 129.035 113.480 1.00 69.36 445 VAL B C 1
ATOM 3248 O O . VAL A 1 446 ? 142.121 128.704 114.004 1.00 69.36 445 VAL B O 1
ATOM 3252 N N . GLY A 1 447 ? 144.322 129.085 114.159 1.00 63.26 446 GLY B N 1
ATOM 3253 C CA . GLY A 1 447 ? 144.352 128.817 115.582 1.00 63.26 446 GLY B CA 1
ATOM 3254 C C . GLY A 1 447 ? 145.636 128.116 115.972 1.00 63.26 446 GLY B C 1
ATOM 3255 O O . GLY A 1 447 ? 146.550 127.958 115.170 1.00 63.26 446 GLY B O 1
ATOM 3256 N N . VAL A 1 448 ? 145.683 127.704 117.236 1.00 55.35 447 VAL B N 1
ATOM 3257 C CA . VAL A 1 448 ? 146.846 127.029 117.796 1.00 55.35 447 VAL B CA 1
ATOM 3258 C C . VAL A 1 448 ? 146.379 125.792 118.547 1.00 55.35 447 VAL B C 1
ATOM 3259 O O . VAL A 1 448 ? 145.543 125.887 119.453 1.00 55.35 447 VAL B O 1
ATOM 3263 N N . ILE A 1 449 ? 146.910 124.636 118.172 1.00 54.52 448 ILE B N 1
ATOM 3264 C CA . ILE A 1 449 ? 146.666 123.398 118.898 1.00 54.52 448 ILE B CA 1
ATOM 3265 C C . ILE A 1 449 ? 147.813 123.182 119.872 1.00 54.52 448 ILE B C 1
ATOM 3266 O O . ILE A 1 449 ? 148.988 123.355 119.520 1.00 54.52 448 ILE B O 1
ATOM 3271 N N . THR A 1 450 ? 147.477 122.807 121.102 1.00 51.62 449 THR B N 1
ATOM 3272 C CA . THR A 1 450 ? 148.452 122.719 122.175 1.00 51.62 449 THR B CA 1
ATOM 3273 C C . THR A 1 450 ? 148.347 121.363 122.854 1.00 51.62 449 THR B C 1
ATOM 3274 O O . THR A 1 450 ? 147.301 120.712 122.811 1.00 51.62 449 THR B O 1
ATOM 3278 N N . ARG A 1 451 ? 149.447 120.946 123.488 1.00 50.86 450 ARG B N 1
ATOM 3279 C CA . ARG A 1 451 ? 149.497 119.638 124.132 1.00 50.86 450 ARG B CA 1
ATOM 3280 C C . ARG A 1 451 ? 148.249 119.383 124.964 1.00 50.86 450 ARG B C 1
ATOM 3281 O O . ARG A 1 451 ? 147.617 118.327 124.863 1.00 50.86 450 ARG B O 1
ATOM 3289 N N . TYR A 1 452 ? 147.885 120.351 125.800 1.00 50.38 451 TYR B N 1
ATOM 3290 C CA . TYR A 1 452 ? 146.732 120.189 126.674 1.00 50.38 451 TYR B CA 1
ATOM 3291 C C . TYR A 1 452 ? 145.467 119.950 125.864 1.00 50.38 451 TYR B C 1
ATOM 3292 O O . TYR A 1 452 ? 144.659 119.078 126.201 1.00 50.38 451 TYR B O 1
ATOM 3301 N N . ASP A 1 453 ? 145.298 120.688 124.769 1.00 52.97 452 ASP B N 1
ATOM 3302 C CA . ASP A 1 453 ? 144.107 120.537 123.942 1.00 52.97 452 ASP B CA 1
ATOM 3303 C C . ASP A 1 453 ? 144.082 119.195 123.220 1.00 52.97 452 ASP B C 1
ATOM 3304 O O . ASP A 1 453 ? 143.037 118.542 123.161 1.00 52.97 452 ASP B O 1
ATOM 3309 N N . LEU A 1 454 ? 145.212 118.769 122.655 1.00 48.09 453 LEU B N 1
ATOM 3310 C CA . LEU A 1 454 ? 145.236 117.485 121.962 1.00 48.09 453 LEU B CA 1
ATOM 3311 C C . LEU A 1 454 ? 144.954 116.339 122.924 1.00 48.09 453 LEU B C 1
ATOM 3312 O O . LEU A 1 454 ? 144.150 115.446 122.629 1.00 48.09 453 LEU B O 1
ATOM 3317 N N . LEU A 1 455 ? 145.604 116.352 124.088 1.00 47.40 454 LEU B N 1
ATOM 3318 C CA . LEU A 1 455 ? 145.395 115.288 125.059 1.00 47.40 454 LEU B CA 1
ATOM 3319 C C . LEU A 1 455 ? 144.022 115.370 125.710 1.00 47.40 454 LEU B C 1
ATOM 3320 O O . LEU A 1 455 ? 143.560 114.377 126.280 1.00 47.40 454 LEU B O 1
ATOM 3325 N N . GLY A 1 456 ? 143.367 116.529 125.653 1.00 51.68 455 GLY B N 1
ATOM 3326 C CA . GLY A 1 456 ? 141.986 116.611 126.088 1.00 51.68 455 GLY B CA 1
ATOM 3327 C C . GLY A 1 456 ? 141.016 116.102 125.046 1.00 51.68 455 GLY B C 1
ATOM 3328 O O . GLY A 1 456 ? 139.955 115.575 125.386 1.00 51.68 455 GLY B O 1
ATOM 3329 N N . PHE A 1 457 ? 141.362 116.256 123.768 1.00 53.79 456 PHE B N 1
ATOM 3330 C CA . PHE A 1 457 ? 140.505 115.736 122.709 1.00 53.79 456 PHE B CA 1
ATOM 3331 C C . PHE A 1 457 ? 140.595 114.220 122.615 1.00 53.79 456 PHE B C 1
ATOM 3332 O O . PHE A 1 457 ? 139.576 113.543 122.443 1.00 53.79 456 PHE B O 1
ATOM 3340 N N . LEU A 1 458 ? 141.806 113.666 122.718 1.00 50.53 457 LEU B N 1
ATOM 3341 C CA . LEU A 1 458 ? 141.950 112.216 122.632 1.00 50.53 457 LEU B CA 1
ATOM 3342 C C . LEU A 1 458 ? 141.090 111.511 123.671 1.00 50.53 457 LEU B C 1
ATOM 3343 O O . LEU A 1 458 ? 140.546 110.433 123.412 1.00 50.53 457 LEU B O 1
ATOM 3348 N N . SER A 1 459 ? 140.944 112.111 124.847 1.00 53.74 458 SER B N 1
ATOM 3349 C CA . SER A 1 459 ? 140.246 111.489 125.962 1.00 53.74 458 SER B CA 1
ATOM 3350 C C . SER A 1 459 ? 138.732 111.616 125.874 1.00 53.74 458 SER B C 1
ATOM 3351 O O . SER A 1 459 ? 138.042 111.209 126.814 1.00 53.74 458 SER B O 1
ATOM 3354 N N . GLU A 1 460 ? 138.197 112.166 124.790 1.00 58.40 459 GLU B N 1
ATOM 3355 C CA . GLU A 1 460 ? 136.751 112.283 124.648 1.00 58.40 459 GLU B CA 1
ATOM 3356 C C . GLU A 1 460 ? 136.231 111.773 123.315 1.00 58.40 459 GLU B C 1
ATOM 3357 O O . GLU A 1 460 ? 135.061 111.389 123.229 1.00 58.40 459 GLU B O 1
ATOM 3363 N N . GLY A 1 461 ? 137.060 111.756 122.278 1.00 62.59 460 GLY B N 1
ATOM 3364 C CA . GLY A 1 461 ? 136.630 111.306 120.968 1.00 62.59 460 GLY B CA 1
ATOM 3365 C C . GLY A 1 461 ? 137.617 110.367 120.304 1.00 62.59 460 GLY B C 1
ATOM 3366 O O . GLY A 1 461 ? 138.680 110.072 120.848 1.00 62.59 460 GLY B O 1
ATOM 3367 N N . ILE B 1 4 ? 121.594 187.912 125.217 1.00 49.42 3 ILE A N 1
ATOM 3368 C CA . ILE B 1 4 ? 121.113 186.611 124.772 1.00 49.42 3 ILE A CA 1
ATOM 3369 C C . ILE B 1 4 ? 121.932 186.109 123.596 1.00 49.42 3 ILE A C 1
ATOM 3370 O O . ILE B 1 4 ? 121.783 186.596 122.478 1.00 49.42 3 ILE A O 1
ATOM 3375 N N . ALA B 1 5 ? 122.795 185.129 123.850 1.00 49.17 4 ALA A N 1
ATOM 3376 C CA . ALA B 1 5 ? 123.592 184.548 122.782 1.00 49.17 4 ALA A CA 1
ATOM 3377 C C . ALA B 1 5 ? 122.684 184.025 121.678 1.00 49.17 4 ALA A C 1
ATOM 3378 O O . ALA B 1 5 ? 121.522 183.685 121.912 1.00 49.17 4 ALA A O 1
ATOM 3380 N N . GLN B 1 6 ? 123.217 183.972 120.461 1.00 52.18 5 GLN A N 1
ATOM 3381 C CA . GLN B 1 6 ? 122.433 183.533 119.314 1.00 52.18 5 GLN A CA 1
ATOM 3382 C C . GLN B 1 6 ? 122.475 182.025 119.119 1.00 52.18 5 GLN A C 1
ATOM 3383 O O . GLN B 1 6 ? 121.467 181.430 118.726 1.00 52.18 5 GLN A O 1
ATOM 3389 N N . HIS B 1 7 ? 123.620 181.401 119.375 1.00 49.56 6 HIS A N 1
ATOM 3390 C CA . HIS B 1 7 ? 123.766 179.957 119.315 1.00 49.56 6 HIS A CA 1
ATOM 3391 C C . HIS B 1 7 ? 124.608 179.519 120.503 1.00 49.56 6 HIS A C 1
ATOM 3392 O O . HIS B 1 7 ? 125.254 180.335 121.163 1.00 49.56 6 HIS A O 1
ATOM 3399 N N . ILE B 1 8 ? 124.590 178.215 120.785 1.00 47.01 7 ILE A N 1
ATOM 3400 C CA . ILE B 1 8 ? 125.392 177.702 121.888 1.00 47.01 7 ILE A CA 1
ATOM 3401 C C . ILE B 1 8 ? 126.880 177.759 121.590 1.00 47.01 7 ILE A C 1
ATOM 3402 O O . ILE B 1 8 ? 127.690 177.720 122.521 1.00 47.01 7 ILE A O 1
ATOM 3407 N N . SER B 1 9 ? 127.266 177.850 120.320 1.00 50.15 8 SER A N 1
ATOM 3408 C CA . SER B 1 9 ? 128.670 177.921 119.944 1.00 50.15 8 SER A CA 1
ATOM 3409 C C . SER B 1 9 ? 129.196 179.348 119.900 1.00 50.15 8 SER A C 1
ATOM 3410 O O . SER B 1 9 ? 130.250 179.588 119.304 1.00 50.15 8 SER A O 1
ATOM 3413 N N . GLU B 1 10 ? 128.482 180.299 120.496 1.00 52.14 9 GLU A N 1
ATOM 3414 C CA . GLU B 1 10 ? 128.990 181.654 120.653 1.00 52.14 9 GLU A CA 1
ATOM 3415 C C . GLU B 1 10 ? 129.672 181.871 121.992 1.00 52.14 9 GLU A C 1
ATOM 3416 O O . GLU B 1 10 ? 130.412 182.848 122.144 1.00 52.14 9 GLU A O 1
ATOM 3422 N N . LEU B 1 11 ? 129.441 180.987 122.957 1.00 46.83 10 LEU A N 1
ATOM 3423 C CA . LEU B 1 11 ? 130.027 181.092 124.283 1.00 46.83 10 LEU A CA 1
ATOM 3424 C C . LEU B 1 11 ? 131.382 180.407 124.376 1.00 46.83 10 LEU A C 1
ATOM 3425 O O . LEU B 1 11 ? 131.887 180.206 125.485 1.00 46.83 10 LEU A O 1
ATOM 3430 N N . ILE B 1 12 ? 131.975 180.042 123.242 1.00 45.92 11 ILE A N 1
ATOM 3431 C CA . ILE B 1 12 ? 133.255 179.340 123.221 1.00 45.92 11 ILE A CA 1
ATOM 3432 C C . ILE B 1 12 ? 134.366 180.376 123.358 1.00 45.92 11 ILE A C 1
ATOM 3433 O O . ILE B 1 12 ? 134.711 181.056 122.389 1.00 45.92 11 ILE A O 1
ATOM 3438 N N . GLY B 1 13 ? 134.931 180.493 124.550 1.00 48.12 12 GLY A N 1
ATOM 3439 C CA . GLY B 1 13 ? 136.044 181.391 124.781 1.00 48.12 12 GLY A CA 1
ATOM 3440 C C . GLY B 1 13 ? 135.933 182.094 126.116 1.00 48.12 12 GLY A C 1
ATOM 3441 O O . GLY B 1 13 ? 134.963 181.938 126.858 1.00 48.12 12 GLY A O 1
ATOM 3442 N N . GLY B 1 14 ? 136.958 182.884 126.419 1.00 48.64 13 GLY A N 1
ATOM 3443 C CA . GLY B 1 14 ? 136.979 183.635 127.663 1.00 48.64 13 GLY A CA 1
ATOM 3444 C C . GLY B 1 14 ? 136.878 182.767 128.896 1.00 48.64 13 GLY A C 1
ATOM 3445 O O . GLY B 1 14 ? 136.364 183.218 129.926 1.00 48.64 13 GLY A O 1
ATOM 3446 N N . THR B 1 15 ? 137.360 181.532 128.819 1.00 46.86 14 THR A N 1
ATOM 3447 C CA . THR B 1 15 ? 137.269 180.631 129.953 1.00 46.86 14 THR A CA 1
ATOM 3448 C C . THR B 1 15 ? 138.076 181.182 131.125 1.00 46.86 14 THR A C 1
ATOM 3449 O O . THR B 1 15 ? 139.138 181.779 130.931 1.00 46.86 14 THR A O 1
ATOM 3453 N N . PRO B 1 16 ? 137.601 180.989 132.351 1.00 44.34 15 PRO A N 1
ATOM 3454 C CA . PRO B 1 16 ? 138.232 181.639 133.506 1.00 44.34 15 PRO A CA 1
ATOM 3455 C C . PRO B 1 16 ? 139.660 181.176 133.728 1.00 44.34 15 PRO A C 1
ATOM 3456 O O . PRO B 1 16 ? 140.156 180.277 133.045 1.00 44.34 15 PRO A O 1
ATOM 3460 N N . LEU B 1 17 ? 140.325 181.798 134.700 1.00 44.58 16 LEU A N 1
ATOM 3461 C CA . LEU B 1 17 ? 141.720 181.506 135.035 1.00 44.58 16 LEU A CA 1
ATOM 3462 C C . LEU B 1 17 ? 141.811 181.409 136.555 1.00 44.58 16 LEU A C 1
ATOM 3463 O O . LEU B 1 17 ? 142.051 182.409 137.236 1.00 44.58 16 LEU A O 1
ATOM 3468 N N . VAL B 1 18 ? 141.623 180.207 137.079 1.00 43.34 17 VAL A N 1
ATOM 3469 C CA . VAL B 1 18 ? 141.661 179.975 138.511 1.00 43.34 17 VAL A CA 1
ATOM 3470 C C . VAL B 1 18 ? 143.052 179.490 138.895 1.00 43.34 17 VAL A C 1
ATOM 3471 O O . VAL B 1 18 ? 143.819 178.998 138.064 1.00 43.34 17 VAL A O 1
ATOM 3475 N N . ARG B 1 19 ? 143.385 179.628 140.173 1.00 46.28 18 ARG A N 1
ATOM 3476 C CA . ARG B 1 19 ? 144.707 179.288 140.676 1.00 46.28 18 ARG A CA 1
ATOM 3477 C C . ARG B 1 19 ? 144.645 178.050 141.559 1.00 46.28 18 ARG A C 1
ATOM 3478 O O . ARG B 1 19 ? 143.647 177.805 142.242 1.00 46.28 18 ARG A O 1
ATOM 3486 N N . LEU B 1 20 ? 145.725 177.275 141.540 1.00 44.66 19 LEU A N 1
ATOM 3487 C CA . LEU B 1 20 ? 145.875 176.112 142.400 1.00 44.66 19 LEU A CA 1
ATOM 3488 C C . LEU B 1 20 ? 146.609 176.530 143.666 1.00 44.66 19 LEU A C 1
ATOM 3489 O O . LEU B 1 20 ? 147.695 177.113 143.595 1.00 44.66 19 LEU A O 1
ATOM 3494 N N . ASN B 1 21 ? 146.022 176.231 144.823 1.00 50.61 20 ASN A N 1
ATOM 3495 C CA . ASN B 1 21 ? 146.572 176.700 146.085 1.00 50.61 20 ASN A CA 1
ATOM 3496 C C . ASN B 1 21 ? 146.843 175.597 147.097 1.00 50.61 20 ASN A C 1
ATOM 3497 O O . ASN B 1 21 ? 147.167 175.908 148.248 1.00 50.61 20 ASN A O 1
ATOM 3502 N N . SER B 1 22 ? 146.729 174.327 146.714 1.00 51.73 21 SER A N 1
ATOM 3503 C CA . SER B 1 22 ? 146.992 173.237 147.640 1.00 51.73 21 SER A CA 1
ATOM 3504 C C . SER B 1 22 ? 147.912 172.160 147.085 1.00 51.73 21 SER A C 1
ATOM 3505 O O . SER B 1 22 ? 148.396 171.334 147.864 1.00 51.73 21 SER A O 1
ATOM 3508 N N . VAL B 1 23 ? 148.169 172.137 145.781 1.00 51.25 22 VAL A N 1
ATOM 3509 C CA . VAL B 1 23 ? 149.061 171.145 145.195 1.00 51.25 22 VAL A CA 1
ATOM 3510 C C . VAL B 1 23 ? 150.488 171.667 145.093 1.00 51.25 22 VAL A C 1
ATOM 3511 O O . VAL B 1 23 ? 151.441 170.927 145.337 1.00 51.25 22 VAL A O 1
ATOM 3515 N N . VAL B 1 24 ? 150.657 172.933 144.737 1.00 54.99 23 VAL A N 1
ATOM 3516 C CA . VAL B 1 24 ? 152.005 173.507 144.662 1.00 54.99 23 VAL A CA 1
ATOM 3517 C C . VAL B 1 24 ? 152.584 173.610 146.067 1.00 54.99 23 VAL A C 1
ATOM 3518 O O . VAL B 1 24 ? 151.866 174.014 146.999 1.00 54.99 23 VAL A O 1
ATOM 3522 N N . PRO B 1 25 ? 153.852 173.267 146.274 1.00 63.47 24 PRO A N 1
ATOM 3523 C CA . PRO B 1 25 ? 154.415 173.317 147.626 1.00 63.47 24 PRO A CA 1
ATOM 3524 C C . PRO B 1 25 ? 154.515 174.743 148.140 1.00 63.47 24 PRO A C 1
ATOM 3525 O O . PRO B 1 25 ? 154.223 175.709 147.430 1.00 63.47 24 PRO A O 1
ATOM 3529 N N . ASP B 1 26 ? 154.931 174.871 149.396 1.00 71.43 25 ASP A N 1
ATOM 3530 C CA . ASP B 1 26 ? 155.116 176.183 149.993 1.00 71.43 25 ASP A CA 1
ATOM 3531 C C . ASP B 1 26 ? 156.445 176.782 149.549 1.00 71.43 25 ASP A C 1
ATOM 3532 O O . ASP B 1 26 ? 157.407 176.067 149.255 1.00 71.43 25 ASP A O 1
ATOM 3537 N N . GLY B 1 27 ? 156.491 178.110 149.500 1.00 71.39 26 GLY A N 1
ATOM 3538 C CA . GLY B 1 27 ? 157.695 178.799 149.071 1.00 71.39 26 GLY A CA 1
ATOM 3539 C C . GLY B 1 27 ? 157.957 178.729 147.584 1.00 71.39 26 GLY A C 1
ATOM 3540 O O . GLY B 1 27 ? 159.119 178.703 147.166 1.00 71.39 26 GLY A O 1
ATOM 3541 N N . ALA B 1 28 ? 156.905 178.697 146.770 1.00 69.69 27 ALA A N 1
ATOM 3542 C CA . ALA B 1 28 ? 157.033 178.651 145.323 1.00 69.69 27 ALA A CA 1
ATOM 3543 C C . ALA B 1 28 ? 156.097 179.677 144.701 1.00 69.69 27 ALA A C 1
ATOM 3544 O O . ALA B 1 28 ? 155.165 180.169 145.341 1.00 69.69 27 ALA A O 1
ATOM 3546 N N . GLY B 1 29 ? 156.360 179.995 143.437 1.00 61.66 28 GLY A N 1
ATOM 3547 C CA . GLY B 1 29 ? 155.583 180.995 142.733 1.00 61.66 28 GLY A CA 1
ATOM 3548 C C . GLY B 1 29 ? 154.111 180.652 142.651 1.00 61.66 28 GLY A C 1
ATOM 3549 O O . GLY B 1 29 ? 153.659 179.625 143.160 1.00 61.66 28 GLY A O 1
ATOM 3550 N N . THR B 1 30 ? 153.348 181.528 142.005 1.00 54.46 29 THR A N 1
ATOM 3551 C CA . THR B 1 30 ? 151.916 181.324 141.842 1.00 54.46 29 THR A CA 1
ATOM 3552 C C . THR B 1 30 ? 151.653 180.444 140.629 1.00 54.46 29 THR A C 1
ATOM 3553 O O . THR B 1 30 ? 152.302 180.593 139.588 1.00 54.46 29 THR A O 1
ATOM 3557 N N . VAL B 1 31 ? 150.710 179.519 140.770 1.00 46.95 30 VAL A N 1
ATOM 3558 C CA . VAL B 1 31 ? 150.309 178.631 139.689 1.00 46.95 30 VAL A CA 1
ATOM 3559 C C . VAL B 1 31 ? 148.840 178.907 139.400 1.00 46.95 30 VAL A C 1
ATOM 3560 O O . VAL B 1 31 ? 147.963 178.548 140.192 1.00 46.95 30 VAL A O 1
ATOM 3564 N N . ALA B 1 32 ? 148.572 179.546 138.270 1.00 42.87 31 ALA A N 1
ATOM 3565 C CA . ALA B 1 32 ? 147.214 179.779 137.805 1.00 42.87 31 ALA A CA 1
ATOM 3566 C C . ALA B 1 32 ? 146.891 178.740 136.741 1.00 42.87 31 ALA A C 1
ATOM 3567 O O . ALA B 1 32 ? 147.605 178.627 135.741 1.00 42.87 31 ALA A O 1
ATOM 3569 N N . ALA B 1 33 ? 145.829 177.977 136.962 1.00 41.92 32 ALA A N 1
ATOM 3570 C CA . ALA B 1 33 ? 145.414 176.930 136.041 1.00 41.92 32 ALA A CA 1
ATOM 3571 C C . ALA B 1 33 ? 144.251 177.455 135.213 1.00 41.92 32 ALA A C 1
ATOM 3572 O O . ALA B 1 33 ? 143.145 177.630 135.732 1.00 41.92 32 ALA A O 1
ATOM 3574 N N . LYS B 1 34 ? 144.497 177.705 133.930 1.00 40.41 33 LYS A N 1
ATOM 3575 C CA . LYS B 1 34 ? 143.456 178.236 133.056 1.00 40.41 33 LYS A CA 1
ATOM 3576 C C . LYS B 1 34 ? 142.471 177.116 132.745 1.00 40.41 33 LYS A C 1
ATOM 3577 O O . LYS B 1 34 ? 142.533 176.455 131.707 1.00 40.41 33 LYS A O 1
ATOM 3583 N N . VAL B 1 35 ? 141.540 176.906 133.673 1.00 41.64 34 VAL A N 1
ATOM 3584 C CA . VAL B 1 35 ? 140.501 175.899 133.505 1.00 41.64 34 VAL A CA 1
ATOM 3585 C C . VAL B 1 35 ? 139.823 176.118 132.164 1.00 41.64 34 VAL A C 1
ATOM 3586 O O . VAL B 1 35 ? 139.250 177.183 131.912 1.00 41.64 34 VAL A O 1
ATOM 3590 N N . GLU B 1 36 ? 139.876 175.110 131.300 1.00 44.50 35 GLU A N 1
ATOM 3591 C CA . GLU B 1 36 ? 139.359 175.240 129.946 1.00 44.50 35 GLU A CA 1
ATOM 3592 C C . GLU B 1 36 ? 138.288 174.210 129.622 1.00 44.50 35 GLU A C 1
ATOM 3593 O O . GLU B 1 36 ? 137.943 174.043 128.450 1.00 44.50 35 GLU A O 1
ATOM 3599 N N . TYR B 1 37 ? 137.752 173.520 130.623 1.00 39.96 36 TYR A N 1
ATOM 3600 C CA . TYR B 1 37 ? 136.676 172.568 130.400 1.00 39.96 36 TYR A CA 1
ATOM 3601 C C . TYR B 1 37 ? 135.304 173.191 130.593 1.00 39.96 36 TYR A C 1
ATOM 3602 O O . TYR B 1 37 ? 134.305 172.468 130.610 1.00 39.96 36 TYR A O 1
ATOM 3611 N N . LEU B 1 38 ? 135.234 174.513 130.739 1.00 38.91 37 LEU A N 1
ATOM 3612 C CA . LEU B 1 38 ? 133.973 175.229 130.848 1.00 38.91 37 LEU A CA 1
ATOM 3613 C C . LEU B 1 38 ? 133.417 175.660 129.497 1.00 38.91 37 LEU A C 1
ATOM 3614 O O . LEU B 1 38 ? 132.347 176.272 129.450 1.00 38.91 37 LEU A O 1
ATOM 3619 N N . ASN B 1 39 ? 134.112 175.367 128.405 1.00 43.73 38 ASN A N 1
ATOM 3620 C CA . ASN B 1 39 ? 133.572 175.666 127.093 1.00 43.73 38 ASN A CA 1
ATOM 3621 C C . ASN B 1 39 ? 132.304 174.852 126.868 1.00 43.73 38 ASN A C 1
ATOM 3622 O O . ASN B 1 39 ? 132.146 173.761 127.421 1.00 43.73 38 ASN A O 1
ATOM 3627 N N . PRO B 1 40 ? 131.376 175.359 126.059 1.00 43.41 39 PRO A N 1
ATOM 3628 C CA . PRO B 1 40 ? 130.143 174.600 125.815 1.00 43.41 39 PRO A CA 1
ATOM 3629 C C . PRO B 1 40 ? 130.397 173.215 125.254 1.00 43.41 39 PRO A C 1
ATOM 3630 O O . PRO B 1 40 ? 129.624 172.293 125.538 1.00 43.41 39 PRO A O 1
ATOM 3634 N N . GLY B 1 41 ? 131.456 173.038 124.472 1.00 45.25 40 GLY A N 1
ATOM 3635 C CA . GLY B 1 41 ? 131.786 171.740 123.927 1.00 45.25 40 GLY A CA 1
ATOM 3636 C C . GLY B 1 41 ? 132.531 170.814 124.857 1.00 45.25 40 GLY A C 1
ATOM 3637 O O . GLY B 1 41 ? 132.813 169.674 124.481 1.00 45.25 40 GLY A O 1
ATOM 3638 N N . GLY B 1 42 ? 132.871 171.271 126.058 1.00 43.88 41 GLY A N 1
ATOM 3639 C CA . GLY B 1 42 ? 133.504 170.429 127.048 1.00 43.88 41 GLY A CA 1
ATOM 3640 C C . GLY B 1 42 ? 135.015 170.510 127.119 1.00 43.88 41 GLY A C 1
ATOM 3641 O O . GLY B 1 42 ? 135.575 170.380 128.210 1.00 43.88 41 GLY A O 1
ATOM 3642 N N . SER B 1 43 ? 135.694 170.720 125.995 1.00 45.31 42 SER A N 1
ATOM 3643 C CA . SER B 1 43 ? 137.150 170.707 125.969 1.00 45.31 42 SER A CA 1
ATOM 3644 C C . SER B 1 43 ? 137.678 172.015 125.395 1.00 45.31 42 SER A C 1
ATOM 3645 O O . SER B 1 43 ? 136.923 172.942 125.094 1.00 45.31 42 SER A O 1
ATOM 3648 N N . SER B 1 44 ? 138.997 172.077 125.235 1.00 46.32 43 SER A N 1
ATOM 3649 C CA . SER B 1 44 ? 139.642 173.232 124.628 1.00 46.32 43 SER A CA 1
ATOM 3650 C C . SER B 1 44 ? 139.552 173.221 123.110 1.00 46.32 43 SER A C 1
ATOM 3651 O O . SER B 1 44 ? 139.647 174.285 122.485 1.00 46.32 43 SER A O 1
ATOM 3654 N N . LYS B 1 45 ? 139.342 172.053 122.504 1.00 47.48 44 LYS A N 1
ATOM 3655 C CA . LYS B 1 45 ? 139.363 171.950 121.053 1.00 47.48 44 LYS A CA 1
ATOM 3656 C C . LYS B 1 45 ? 138.322 172.836 120.403 1.00 47.48 44 LYS A C 1
ATOM 3657 O O . LYS B 1 45 ? 138.488 173.212 119.237 1.00 47.48 44 LYS A O 1
ATOM 3663 N N . ASP B 1 46 ? 137.284 173.217 121.144 1.00 48.91 45 ASP A N 1
ATOM 3664 C CA . ASP B 1 46 ? 136.281 174.106 120.589 1.00 48.91 45 ASP A CA 1
ATOM 3665 C C . ASP B 1 46 ? 136.926 175.318 119.951 1.00 48.91 45 ASP A C 1
ATOM 3666 O O . ASP B 1 46 ? 136.589 175.662 118.813 1.00 48.91 45 ASP A O 1
ATOM 3671 N N . ARG B 1 47 ? 137.887 175.940 120.639 1.00 47.49 46 ARG A N 1
ATOM 3672 C CA . ARG B 1 47 ? 138.537 177.114 120.073 1.00 47.49 46 ARG A CA 1
ATOM 3673 C C . ARG B 1 47 ? 138.942 176.855 118.629 1.00 47.49 46 ARG A C 1
ATOM 3674 O O . ARG B 1 47 ? 138.383 177.455 117.701 1.00 47.49 46 ARG A O 1
ATOM 3682 N N . ILE B 1 48 ? 139.840 175.891 118.411 1.00 50.52 47 ILE A N 1
ATOM 3683 C CA . ILE B 1 48 ? 140.309 175.632 117.054 1.00 50.52 47 ILE A CA 1
ATOM 3684 C C . ILE B 1 48 ? 139.127 175.348 116.143 1.00 50.52 47 ILE A C 1
ATOM 3685 O O . ILE B 1 48 ? 139.007 175.928 115.057 1.00 50.52 47 ILE A O 1
ATOM 3690 N N . ALA B 1 49 ? 138.211 174.488 116.595 1.00 51.83 48 ALA A N 1
ATOM 3691 C CA . ALA B 1 49 ? 137.051 174.136 115.789 1.00 51.83 48 ALA A CA 1
ATOM 3692 C C . ALA B 1 49 ? 136.452 175.376 115.151 1.00 51.83 48 ALA A C 1
ATOM 3693 O O . ALA B 1 49 ? 136.438 175.516 113.922 1.00 51.83 48 ALA A O 1
ATOM 3695 N N . VAL B 1 50 ? 136.007 176.319 115.985 1.00 52.63 49 VAL A N 1
ATOM 3696 C CA . VAL B 1 50 ? 135.370 177.519 115.453 1.00 52.63 49 VAL A CA 1
ATOM 3697 C C . VAL B 1 50 ? 136.228 178.098 114.342 1.00 52.63 49 VAL A C 1
ATOM 3698 O O . VAL B 1 50 ? 135.813 178.177 113.179 1.00 52.63 49 VAL A O 1
ATOM 3702 N N . LYS B 1 51 ? 137.475 178.431 114.676 1.00 53.62 50 LYS A N 1
ATOM 3703 C CA . LYS B 1 51 ? 138.346 179.069 113.702 1.00 53.62 50 LYS A CA 1
ATOM 3704 C C . LYS B 1 51 ? 138.372 178.272 112.408 1.00 53.62 50 LYS A C 1
ATOM 3705 O O . LYS B 1 51 ? 138.122 178.813 111.325 1.00 53.62 50 LYS A O 1
ATOM 3711 N N . MET B 1 52 ? 138.612 176.962 112.509 1.00 57.19 51 MET A N 1
ATOM 3712 C CA . MET B 1 52 ? 138.724 176.160 111.298 1.00 57.19 51 MET A CA 1
ATOM 3713 C C . MET B 1 52 ? 137.486 176.324 110.431 1.00 57.19 51 MET A C 1
ATOM 3714 O O . MET B 1 52 ? 137.585 176.637 109.239 1.00 57.19 51 MET A O 1
ATOM 3719 N N . ILE B 1 53 ? 136.302 176.180 111.030 1.00 56.65 52 ILE A N 1
ATOM 3720 C CA . ILE B 1 53 ? 135.081 176.286 110.239 1.00 56.65 52 ILE A CA 1
ATOM 3721 C C . ILE B 1 53 ? 135.035 177.634 109.540 1.00 56.65 52 ILE A C 1
ATOM 3722 O O . ILE B 1 53 ? 134.741 177.721 108.341 1.00 56.65 52 ILE A O 1
ATOM 3727 N N . GLU B 1 54 ? 135.370 178.702 110.266 1.00 61.57 53 GLU A N 1
ATOM 3728 C CA . GLU B 1 54 ? 135.348 180.030 109.667 1.00 61.57 53 GLU A CA 1
ATOM 3729 C C . GLU B 1 54 ? 136.167 180.058 108.387 1.00 61.57 53 GLU A C 1
ATOM 3730 O O . GLU B 1 54 ? 135.722 180.589 107.363 1.00 61.57 53 GLU A O 1
ATOM 3736 N N . ALA B 1 55 ? 137.360 179.460 108.415 1.00 61.12 54 ALA A N 1
ATOM 3737 C CA . ALA B 1 55 ? 138.191 179.450 107.219 1.00 61.12 54 ALA A CA 1
ATOM 3738 C C . ALA B 1 55 ? 137.441 178.833 106.049 1.00 61.12 54 ALA A C 1
ATOM 3739 O O . ALA B 1 55 ? 137.363 179.425 104.966 1.00 61.12 54 ALA A O 1
ATOM 3741 N N . ALA B 1 56 ? 136.827 177.669 106.269 1.00 63.13 55 ALA A N 1
ATOM 3742 C CA . ALA B 1 56 ? 136.140 176.984 105.183 1.00 63.13 55 ALA A CA 1
ATOM 3743 C C . ALA B 1 56 ? 135.006 177.816 104.610 1.00 63.13 55 ALA A C 1
ATOM 3744 O O . ALA B 1 56 ? 134.542 177.529 103.501 1.00 63.13 55 ALA A O 1
ATOM 3746 N N . GLU B 1 57 ? 134.548 178.833 105.335 1.00 63.57 56 GLU A N 1
ATOM 3747 C CA . GLU B 1 57 ? 133.522 179.730 104.827 1.00 63.57 56 GLU A CA 1
ATOM 3748 C C . GLU B 1 57 ? 134.097 180.963 104.151 1.00 63.57 56 GLU A C 1
ATOM 3749 O O . GLU B 1 57 ? 133.489 181.480 103.209 1.00 63.57 56 GLU A O 1
ATOM 3755 N N . ALA B 1 58 ? 135.255 181.445 104.605 1.00 62.77 57 ALA A N 1
ATOM 3756 C CA . ALA B 1 58 ? 135.869 182.601 103.963 1.00 62.77 57 ALA A CA 1
ATOM 3757 C C . ALA B 1 58 ? 136.637 182.184 102.717 1.00 62.77 57 ALA A C 1
ATOM 3758 O O . ALA B 1 58 ? 136.474 182.778 101.646 1.00 62.77 57 ALA A O 1
ATOM 3760 N N . SER B 1 59 ? 137.473 181.156 102.838 1.00 64.88 58 SER A N 1
ATOM 3761 C CA . SER B 1 59 ? 138.209 180.619 101.701 1.00 64.88 58 SER A CA 1
ATOM 3762 C C . SER B 1 59 ? 137.309 179.941 100.681 1.00 64.88 58 SER A C 1
ATOM 3763 O O . SER B 1 59 ? 137.815 179.468 99.659 1.00 64.88 58 SER A O 1
ATOM 3766 N N . GLY B 1 60 ? 136.005 179.867 100.932 1.00 65.18 59 GLY A N 1
ATOM 3767 C CA . GLY B 1 60 ? 135.107 179.232 99.988 1.00 65.18 59 GLY A CA 1
ATOM 3768 C C . GLY B 1 60 ? 135.420 177.780 99.724 1.00 65.18 59 GLY A C 1
ATOM 3769 O O . GLY B 1 60 ? 134.953 177.224 98.727 1.00 65.18 59 GLY A O 1
ATOM 3770 N N . GLN B 1 61 ? 136.197 177.146 100.597 1.00 64.83 60 GLN A N 1
ATOM 3771 C CA . GLN B 1 61 ? 136.618 175.767 100.404 1.00 64.83 60 GLN A CA 1
ATOM 3772 C C . GLN B 1 61 ? 135.609 174.760 100.934 1.00 64.83 60 GLN A C 1
ATOM 3773 O O . GLN B 1 61 ? 135.809 173.555 100.754 1.00 64.83 60 GLN A O 1
ATOM 3779 N N . LEU B 1 62 ? 134.535 175.218 101.576 1.00 65.47 61 LEU A N 1
ATOM 3780 C CA . LEU B 1 62 ? 133.482 174.347 102.099 1.00 65.47 61 LEU A CA 1
ATOM 3781 C C . LEU B 1 62 ? 132.150 174.923 101.628 1.00 65.47 61 LEU A C 1
ATOM 3782 O O . LEU B 1 62 ? 131.553 175.767 102.302 1.00 65.47 61 LEU A O 1
ATOM 3787 N N . LYS B 1 63 ? 131.690 174.464 100.471 1.00 68.38 62 LYS A N 1
ATOM 3788 C CA . LYS B 1 63 ? 130.463 174.994 99.898 1.00 68.38 62 LYS A CA 1
ATOM 3789 C C . LYS B 1 63 ? 129.285 174.676 100.814 1.00 68.38 62 LYS A C 1
ATOM 3790 O O . LYS B 1 63 ? 129.250 173.602 101.424 1.00 68.38 62 LYS A O 1
ATOM 3796 N N . PRO B 1 64 ? 128.310 175.574 100.934 1.00 66.73 63 PRO A N 1
ATOM 3797 C CA . PRO B 1 64 ? 127.183 175.322 101.836 1.00 66.73 63 PRO A CA 1
ATOM 3798 C C . PRO B 1 64 ? 126.486 174.014 101.496 1.00 66.73 63 PRO A C 1
ATOM 3799 O O . PRO B 1 64 ? 126.329 173.654 100.328 1.00 66.73 63 PRO A O 1
ATOM 3803 N N . GLY B 1 65 ? 126.067 173.298 102.536 1.00 65.55 64 GLY A N 1
ATOM 3804 C CA . GLY B 1 65 ? 125.513 171.974 102.382 1.00 65.55 64 GLY A CA 1
ATOM 3805 C C . GLY B 1 65 ? 126.539 170.868 102.295 1.00 65.55 64 GLY A C 1
ATOM 3806 O O . GLY B 1 65 ? 126.155 169.696 102.197 1.00 65.55 64 GLY A O 1
ATOM 3807 N N . GLY B 1 66 ? 127.825 171.198 102.325 1.00 65.38 65 GLY A N 1
ATOM 3808 C CA . GLY B 1 66 ? 128.854 170.188 102.253 1.00 65.38 65 GLY A CA 1
ATOM 3809 C C . GLY B 1 66 ? 129.013 169.427 103.553 1.00 65.38 65 GLY A C 1
ATOM 3810 O O . GLY B 1 66 ? 128.534 169.825 104.614 1.00 65.38 65 GLY A O 1
ATOM 3811 N N . THR B 1 67 ? 129.709 168.302 103.458 1.00 66.59 66 THR A N 1
ATOM 3812 C CA . THR B 1 67 ? 129.924 167.415 104.589 1.00 66.59 66 THR A CA 1
ATOM 3813 C C . THR B 1 67 ? 131.348 167.562 105.103 1.00 66.59 66 THR A C 1
ATOM 3814 O O . THR B 1 67 ? 132.291 167.713 104.323 1.00 66.59 66 THR A O 1
ATOM 3818 N N . ILE B 1 68 ? 131.495 167.516 106.422 1.00 60.64 67 ILE A N 1
ATOM 3819 C CA . ILE B 1 68 ? 132.801 167.556 107.067 1.00 60.64 67 ILE A CA 1
ATOM 3820 C C . ILE B 1 68 ? 133.225 166.129 107.369 1.00 60.64 67 ILE A C 1
ATOM 3821 O O . ILE B 1 68 ? 132.523 165.399 108.080 1.00 60.64 67 ILE A O 1
ATOM 3826 N N . VAL B 1 69 ? 134.367 165.726 106.826 1.00 64.81 68 VAL A N 1
ATOM 3827 C CA . VAL B 1 69 ? 134.941 164.411 107.074 1.00 64.81 68 VAL A CA 1
ATOM 3828 C C . VAL B 1 69 ? 136.194 164.596 107.911 1.00 64.81 68 VAL A C 1
ATOM 3829 O O . VAL B 1 69 ? 136.974 165.526 107.679 1.00 64.81 68 VAL A O 1
ATOM 3833 N N . GLU B 1 70 ? 136.384 163.721 108.888 1.00 65.65 69 GLU A N 1
ATOM 3834 C CA . GLU B 1 70 ? 137.512 163.890 109.788 1.00 65.65 69 GLU A CA 1
ATOM 3835 C C . GLU B 1 70 ? 137.801 162.611 110.559 1.00 65.65 69 GLU A C 1
ATOM 3836 O O . GLU B 1 70 ? 136.888 162.025 111.153 1.00 65.65 69 GLU A O 1
ATOM 3842 N N . PRO B 1 71 ? 139.045 162.140 110.570 1.00 69.32 70 PRO A N 1
ATOM 3843 C CA . PRO B 1 71 ? 139.411 161.063 111.495 1.00 69.32 70 PRO A CA 1
ATOM 3844 C C . PRO B 1 71 ? 139.534 161.625 112.898 1.00 69.32 70 PRO A C 1
ATOM 3845 O O . PRO B 1 71 ? 140.518 162.291 113.232 1.00 69.32 70 PRO A O 1
ATOM 3849 N N . THR B 1 72 ? 138.539 161.348 113.730 1.00 68.04 71 THR A N 1
ATOM 3850 C CA . THR B 1 72 ? 138.406 162.060 114.989 1.00 68.04 71 THR A CA 1
ATOM 3851 C C . THR B 1 72 ? 139.228 161.406 116.087 1.00 68.04 71 THR A C 1
ATOM 3852 O O . THR B 1 72 ? 139.653 160.253 115.983 1.00 68.04 71 THR A O 1
ATOM 3856 N N . SER B 1 73 ? 139.443 162.168 117.156 1.00 70.81 72 SER A N 1
ATOM 3857 C CA . SER B 1 73 ? 140.029 161.640 118.377 1.00 70.81 72 SER A CA 1
ATOM 3858 C C . SER B 1 73 ? 139.009 161.472 119.494 1.00 70.81 72 SER A C 1
ATOM 3859 O O . SER B 1 73 ? 139.125 160.531 120.285 1.00 70.81 72 SER A O 1
ATOM 3862 N N . GLY B 1 74 ? 138.002 162.338 119.562 1.00 59.56 73 GLY A N 1
ATOM 3863 C CA . GLY B 1 74 ? 137.012 162.257 120.614 1.00 59.56 73 GLY A CA 1
ATOM 3864 C C . GLY B 1 74 ? 136.637 163.614 121.167 1.00 59.56 73 GLY A C 1
ATOM 3865 O O . GLY B 1 74 ? 135.507 163.818 121.619 1.00 59.56 73 GLY A O 1
ATOM 3866 N N . ASN B 1 75 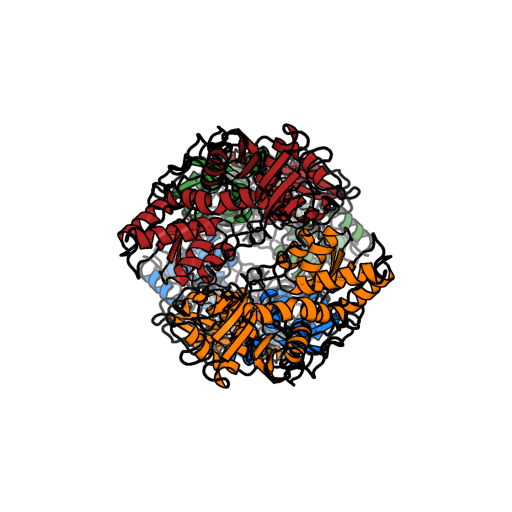? 137.582 164.550 121.145 1.00 49.70 74 ASN A N 1
ATOM 3867 C CA . ASN B 1 75 ? 137.320 165.922 121.557 1.00 49.70 74 ASN A CA 1
ATOM 3868 C C . ASN B 1 75 ? 137.129 166.866 120.384 1.00 49.70 74 ASN A C 1
ATOM 3869 O O . ASN B 1 75 ? 136.182 167.656 120.386 1.00 49.70 74 ASN A O 1
ATOM 3874 N N . THR B 1 76 ? 138.003 166.800 119.379 1.00 49.70 75 THR A N 1
ATOM 3875 C CA . THR B 1 76 ? 137.802 167.619 118.191 1.00 49.70 75 THR A CA 1
ATOM 3876 C C . THR B 1 76 ? 136.460 167.316 117.546 1.00 49.70 75 THR A C 1
ATOM 3877 O O . THR B 1 76 ? 135.811 168.214 116.997 1.00 49.70 75 THR A O 1
ATOM 3881 N N . GLY B 1 77 ? 136.028 166.058 117.601 1.00 49.44 76 GLY A N 1
ATOM 3882 C CA . GLY B 1 77 ? 134.718 165.718 117.083 1.00 49.44 76 GLY A CA 1
ATOM 3883 C C . GLY B 1 77 ? 133.601 166.454 117.791 1.00 49.44 76 GLY A C 1
ATOM 3884 O O . GLY B 1 77 ? 132.656 166.920 117.154 1.00 49.44 76 GLY A O 1
ATOM 3885 N N . VAL B 1 78 ? 133.696 166.579 119.115 1.00 49.06 77 VAL A N 1
ATOM 3886 C CA . VAL B 1 78 ? 132.641 167.250 119.869 1.00 49.06 77 VAL A CA 1
ATOM 3887 C C . VAL B 1 78 ? 132.496 168.694 119.409 1.00 49.06 77 VAL A C 1
ATOM 3888 O O . VAL B 1 78 ? 131.392 169.154 119.101 1.00 49.06 77 VAL A O 1
ATOM 3892 N N . GLY B 1 79 ? 133.608 169.426 119.338 1.00 46.23 78 GLY A N 1
ATOM 3893 C CA . GLY B 1 79 ? 133.533 170.817 118.916 1.00 46.23 78 GLY A CA 1
ATOM 3894 C C . GLY B 1 79 ? 133.104 170.967 117.469 1.00 46.23 78 GLY A C 1
ATOM 3895 O O . GLY B 1 79 ? 132.272 171.822 117.137 1.00 46.23 78 GLY A O 1
ATOM 3896 N N . LEU B 1 80 ? 133.664 170.139 116.585 1.00 45.31 79 LEU A N 1
ATOM 3897 C CA . LEU B 1 80 ? 133.286 170.217 115.180 1.00 45.31 79 LEU A CA 1
ATOM 3898 C C . LEU B 1 80 ? 131.796 169.975 115.004 1.00 45.31 79 LEU A C 1
ATOM 3899 O O . LEU B 1 80 ? 131.132 170.692 114.250 1.00 45.31 79 LEU A O 1
ATOM 3904 N N . ALA B 1 81 ? 131.249 168.968 115.684 1.00 45.18 80 ALA A N 1
ATOM 3905 C CA . ALA B 1 81 ? 129.813 168.734 115.615 1.00 45.18 80 ALA A CA 1
ATOM 3906 C C . ALA B 1 81 ? 129.046 169.917 116.187 1.00 45.18 80 ALA A C 1
ATOM 3907 O O . ALA B 1 81 ? 128.105 170.420 115.566 1.00 45.18 80 ALA A O 1
ATOM 3909 N N . LEU B 1 82 ? 129.463 170.398 117.359 1.00 44.91 81 LEU A N 1
ATOM 3910 C CA . LEU B 1 82 ? 128.747 171.478 118.024 1.00 44.91 81 LEU A CA 1
ATOM 3911 C C . LEU B 1 82 ? 128.647 172.719 117.149 1.00 44.91 81 LEU A C 1
ATOM 3912 O O . LEU B 1 82 ? 127.674 173.473 117.256 1.00 44.91 81 LEU A O 1
ATOM 3917 N N . VAL B 1 83 ? 129.635 172.957 116.291 1.00 46.21 82 VAL A N 1
ATOM 3918 C CA . VAL B 1 83 ? 129.623 174.162 115.457 1.00 46.21 82 VAL A CA 1
ATOM 3919 C C . VAL B 1 83 ? 128.988 173.902 114.094 1.00 46.21 82 VAL A C 1
ATOM 3920 O O . VAL B 1 83 ? 128.103 174.644 113.645 1.00 46.21 82 VAL A O 1
ATOM 3924 N N . ALA B 1 84 ? 129.428 172.850 113.403 1.00 48.25 83 ALA A N 1
ATOM 3925 C CA . ALA B 1 84 ? 128.843 172.524 112.113 1.00 48.25 83 ALA A CA 1
ATOM 3926 C C . ALA B 1 84 ? 127.354 172.256 112.226 1.00 48.25 83 ALA A C 1
ATOM 3927 O O . ALA B 1 84 ? 126.643 172.336 111.220 1.00 48.25 83 ALA A O 1
ATOM 3929 N N . GLN B 1 85 ? 126.863 171.935 113.423 1.00 48.40 84 GLN A N 1
ATOM 3930 C CA . GLN B 1 85 ? 125.429 171.823 113.628 1.00 48.40 84 GLN A CA 1
ATOM 3931 C C . GLN B 1 85 ? 124.758 173.186 113.678 1.00 48.40 84 GLN A C 1
ATOM 3932 O O . GLN B 1 85 ? 123.578 173.304 113.331 1.00 48.40 84 GLN A O 1
ATOM 3938 N N . ARG B 1 86 ? 125.479 174.224 114.105 1.00 51.48 85 ARG A N 1
ATOM 3939 C CA . ARG B 1 86 ? 124.934 175.571 113.994 1.00 51.48 85 ARG A CA 1
ATOM 3940 C C . ARG B 1 86 ? 124.854 175.995 112.539 1.00 51.48 85 ARG A C 1
ATOM 3941 O O . ARG B 1 86 ? 123.826 176.514 112.090 1.00 51.48 85 ARG A O 1
ATOM 3949 N N . ARG B 1 87 ? 125.930 175.790 111.782 1.00 57.81 86 ARG A N 1
ATOM 3950 C CA . ARG B 1 87 ? 125.862 176.160 110.372 1.00 57.81 86 ARG A CA 1
ATOM 3951 C C . ARG B 1 87 ? 124.912 175.258 109.596 1.00 57.81 86 ARG A C 1
ATOM 3952 O O . ARG B 1 87 ? 124.266 175.714 108.646 1.00 57.81 86 ARG A O 1
ATOM 3960 N N . GLY B 1 88 ? 124.801 173.997 109.988 1.00 56.42 87 GLY A N 1
ATOM 3961 C CA . GLY B 1 88 ? 123.980 173.040 109.287 1.00 56.42 87 GLY A CA 1
ATOM 3962 C C . GLY B 1 88 ? 124.724 172.110 108.356 1.00 56.42 87 GLY A C 1
ATOM 3963 O O . GLY B 1 88 ? 124.102 171.544 107.451 1.00 56.42 87 GLY A O 1
ATOM 3964 N N . TYR B 1 89 ? 126.028 171.934 108.543 1.00 59.45 88 TYR A N 1
ATOM 3965 C CA . TYR B 1 89 ? 126.832 171.089 107.672 1.00 59.45 88 TYR A CA 1
ATOM 3966 C C . TYR B 1 89 ? 126.822 169.663 108.207 1.00 59.45 88 TYR A C 1
ATOM 3967 O O . TYR B 1 89 ? 127.187 169.427 109.363 1.00 59.45 88 TYR A O 1
ATOM 3976 N N . LYS B 1 90 ? 126.406 168.718 107.371 1.00 62.72 89 LYS A N 1
ATOM 3977 C CA . LYS B 1 90 ? 126.442 167.318 107.764 1.00 62.72 89 LYS A CA 1
ATOM 3978 C C . LYS B 1 90 ? 127.871 166.917 108.098 1.00 62.72 89 LYS A C 1
ATOM 3979 O O . LYS B 1 90 ? 128.802 167.215 107.346 1.00 62.72 89 LYS A O 1
ATOM 3985 N N . CYS B 1 91 ? 128.044 166.243 109.231 1.00 57.43 90 CYS A N 1
ATOM 3986 C CA . CYS B 1 91 ? 129.359 165.874 109.732 1.00 57.43 90 CYS A CA 1
ATOM 3987 C C . CYS B 1 91 ? 129.460 164.360 109.831 1.00 57.43 90 CYS A C 1
ATOM 3988 O O . CYS B 1 91 ? 128.564 163.711 110.378 1.00 57.43 90 CYS A O 1
ATOM 3991 N N . VAL B 1 92 ? 130.549 163.803 109.303 1.00 57.91 91 VAL A N 1
ATOM 3992 C CA . VAL B 1 92 ? 130.774 162.362 109.305 1.00 57.91 91 VAL A CA 1
ATOM 3993 C C . VAL B 1 92 ? 132.203 162.091 109.748 1.00 57.91 91 VAL A C 1
ATOM 3994 O O . VAL B 1 92 ? 133.152 162.550 109.105 1.00 57.91 91 VAL A O 1
ATOM 3998 N N . PHE B 1 93 ? 132.358 161.331 110.826 1.00 58.06 92 PHE A N 1
ATOM 3999 C CA . PHE B 1 93 ? 133.660 160.978 111.371 1.00 58.06 92 PHE A CA 1
ATOM 4000 C C . PHE B 1 93 ? 134.015 159.539 111.022 1.00 58.06 92 PHE A C 1
ATOM 4001 O O . PHE B 1 93 ? 133.158 158.725 110.673 1.00 58.06 92 PHE A O 1
ATOM 4009 N N . VAL B 1 94 ? 135.306 159.231 111.125 1.00 71.72 93 VAL A N 1
ATOM 4010 C CA . VAL B 1 94 ? 135.806 157.872 110.954 1.00 71.72 93 VAL A CA 1
ATOM 4011 C C . VAL B 1 94 ? 136.702 157.565 112.144 1.00 71.72 93 VAL A C 1
ATOM 4012 O O . VAL B 1 94 ? 137.826 158.072 112.231 1.00 71.72 93 VAL A O 1
ATOM 4016 N N . CYS B 1 95 ? 136.218 156.728 113.054 1.00 87.03 94 CYS A N 1
ATOM 4017 C CA . CYS B 1 95 ? 136.859 156.616 114.348 1.00 87.03 94 CYS A CA 1
ATOM 4018 C C . CYS B 1 95 ? 137.498 155.246 114.536 1.00 87.03 94 CYS A C 1
ATOM 4019 O O . CYS B 1 95 ? 136.947 154.232 114.095 1.00 87.03 94 CYS A O 1
ATOM 4022 N N . PRO B 1 96 ? 138.660 155.188 115.181 1.00 93.13 95 PRO A N 1
ATOM 4023 C CA . PRO B 1 96 ? 139.236 153.890 115.544 1.00 93.13 95 PRO A CA 1
ATOM 4024 C C . PRO B 1 96 ? 138.399 153.208 116.612 1.00 93.13 95 PRO A C 1
ATOM 4025 O O . PRO B 1 96 ? 137.903 153.846 117.543 1.00 93.13 95 PRO A O 1
ATOM 4029 N N . ASP B 1 97 ? 138.257 151.889 116.479 1.00 94.80 96 ASP A N 1
ATOM 4030 C CA . ASP B 1 97 ? 137.479 151.134 117.455 1.00 94.80 96 ASP A CA 1
ATOM 4031 C C . ASP B 1 97 ? 138.056 151.223 118.861 1.00 94.80 96 ASP A C 1
ATOM 4032 O O . ASP B 1 97 ? 137.420 150.746 119.807 1.00 94.80 96 ASP A O 1
ATOM 4037 N N . LYS B 1 98 ? 139.241 151.813 119.022 1.00 90.71 97 LYS A N 1
ATOM 4038 C CA . LYS B 1 98 ? 139.811 151.976 120.353 1.00 90.71 97 LYS A CA 1
ATOM 4039 C C . LYS B 1 98 ? 138.957 152.885 121.227 1.00 90.71 97 LYS A C 1
ATOM 4040 O O . LYS B 1 98 ? 139.025 152.793 122.458 1.00 90.71 97 LYS A O 1
ATOM 4046 N N . VAL B 1 99 ? 138.152 153.759 120.622 1.00 82.06 98 VAL A N 1
ATOM 4047 C CA . VAL B 1 99 ? 137.323 154.680 121.391 1.00 82.06 98 VAL A CA 1
ATOM 4048 C C . VAL B 1 99 ? 136.145 153.931 121.997 1.00 82.06 98 VAL A C 1
ATOM 4049 O O . VAL B 1 99 ? 135.529 153.073 121.352 1.00 82.06 98 VAL A O 1
ATOM 4053 N N . SER B 1 100 ? 135.820 154.263 123.243 1.00 71.51 99 SER A N 1
ATOM 4054 C CA . SER B 1 100 ? 134.766 153.566 123.967 1.00 71.51 99 SER A CA 1
ATOM 4055 C C . SER B 1 100 ? 133.407 153.844 123.339 1.00 71.51 99 SER A C 1
ATOM 4056 O O . SER B 1 100 ? 133.285 154.603 122.374 1.00 71.51 99 SER A O 1
ATOM 4059 N N . GLU B 1 101 ? 132.369 153.217 123.893 1.00 68.08 100 GLU A N 1
ATOM 4060 C CA . GLU B 1 101 ? 131.026 153.412 123.363 1.00 68.08 100 GLU A CA 1
ATOM 4061 C C . GLU B 1 101 ? 130.446 154.752 123.794 1.00 68.08 100 GLU A C 1
ATOM 4062 O O . GLU B 1 101 ? 129.728 155.396 123.025 1.00 68.08 100 GLU A O 1
ATOM 4068 N N . ASP B 1 102 ? 130.736 155.187 125.021 1.00 67.14 101 ASP A N 1
ATOM 4069 C CA . ASP B 1 102 ? 130.193 156.457 125.491 1.00 67.14 101 ASP A CA 1
ATOM 4070 C C . ASP B 1 102 ? 130.716 157.628 124.670 1.00 67.14 101 ASP A C 1
ATOM 4071 O O . ASP B 1 102 ? 129.958 158.548 124.343 1.00 67.14 101 ASP A O 1
ATOM 4076 N N . LYS B 1 103 ? 132.006 157.618 124.329 1.00 62.43 102 LYS A N 1
ATOM 4077 C CA . LYS B 1 103 ? 132.582 158.743 123.601 1.00 62.43 102 LYS A CA 1
ATOM 4078 C C . LYS B 1 103 ? 131.920 158.920 122.239 1.00 62.43 102 LYS A C 1
ATOM 4079 O O . LYS B 1 103 ? 131.410 159.999 121.916 1.00 62.43 102 LYS A O 1
ATOM 4085 N N . ARG B 1 104 ? 131.902 157.864 121.426 1.00 61.58 103 ARG A N 1
ATOM 4086 C CA . ARG B 1 104 ? 131.284 157.999 120.114 1.00 61.58 103 ARG A CA 1
ATOM 4087 C C . ARG B 1 104 ? 129.770 158.093 120.206 1.00 61.58 103 ARG A C 1
ATOM 4088 O O . ARG B 1 104 ? 129.139 158.633 119.296 1.00 61.58 103 ARG A O 1
ATOM 4096 N N . ASN B 1 105 ? 129.174 157.609 121.293 1.00 53.05 104 ASN A N 1
ATOM 4097 C CA . ASN B 1 105 ? 127.747 157.822 121.492 1.00 53.05 104 ASN A CA 1
ATOM 4098 C C . ASN B 1 105 ? 127.445 159.300 121.688 1.00 53.05 104 ASN A C 1
ATOM 4099 O O . ASN B 1 105 ? 126.474 159.824 121.131 1.00 53.05 104 ASN A O 1
ATOM 4104 N N . VAL B 1 106 ? 128.269 159.990 122.476 1.00 51.26 105 VAL A N 1
ATOM 4105 C CA . VAL B 1 106 ? 128.181 161.446 122.549 1.00 51.26 105 VAL A CA 1
ATOM 4106 C C . VAL B 1 106 ? 128.377 162.047 121.167 1.00 51.26 105 VAL A C 1
ATOM 4107 O O . VAL B 1 106 ? 127.591 162.886 120.711 1.00 51.26 105 VAL A O 1
ATOM 4111 N N . LEU B 1 107 ? 129.427 161.609 120.474 1.00 50.10 106 LEU A N 1
ATOM 4112 C CA . LEU B 1 107 ? 129.734 162.138 119.152 1.00 50.10 106 LEU A CA 1
ATOM 4113 C C . LEU B 1 107 ? 128.554 162.004 118.201 1.00 50.10 106 LEU A C 1
ATOM 4114 O O . LEU B 1 107 ? 128.388 162.835 117.302 1.00 50.10 106 LEU A O 1
ATOM 4119 N N . ILE B 1 108 ? 127.744 160.963 118.370 1.00 47.17 107 ILE A N 1
ATOM 4120 C CA . ILE B 1 108 ? 126.536 160.798 117.569 1.00 47.17 107 ILE A CA 1
ATOM 4121 C C . ILE B 1 108 ? 125.426 161.713 118.058 1.00 47.17 107 ILE A C 1
ATOM 4122 O O . ILE B 1 108 ? 124.743 162.362 117.260 1.00 47.17 107 ILE A O 1
ATOM 4127 N N . ALA B 1 109 ? 125.228 161.781 119.377 1.00 41.99 108 ALA A N 1
ATOM 4128 C CA . ALA B 1 109 ? 124.102 162.535 119.916 1.00 41.99 108 ALA A CA 1
ATOM 4129 C C . ALA B 1 109 ? 124.102 163.967 119.412 1.00 41.99 108 ALA A C 1
ATOM 4130 O O . ALA B 1 109 ? 123.038 164.579 119.271 1.00 41.99 108 ALA A O 1
ATOM 4132 N N . TYR B 1 110 ? 125.279 164.517 119.132 1.00 41.66 109 TYR A N 1
ATOM 4133 C CA . TYR B 1 110 ? 125.376 165.857 118.574 1.00 41.66 109 TYR A CA 1
ATOM 4134 C C . TYR B 1 110 ? 124.974 165.918 117.110 1.00 41.66 109 TYR A C 1
ATOM 4135 O O . TYR B 1 110 ? 124.958 167.011 116.537 1.00 41.66 109 TYR A O 1
ATOM 4144 N N . GLY B 1 111 ? 124.668 164.785 116.491 1.00 45.32 110 GLY A N 1
ATOM 4145 C CA . GLY B 1 111 ? 124.278 164.763 115.099 1.00 45.32 110 GLY A CA 1
ATOM 4146 C C . GLY B 1 111 ? 125.400 164.450 114.136 1.00 45.32 110 GLY A C 1
ATOM 4147 O O . GLY B 1 111 ? 125.365 164.916 112.993 1.00 45.32 110 GLY A O 1
ATOM 4148 N N . ALA B 1 112 ? 126.391 163.679 114.565 1.00 49.77 111 ALA A N 1
ATOM 4149 C CA . ALA B 1 112 ? 127.514 163.303 113.722 1.00 49.77 111 ALA A CA 1
ATOM 4150 C C . ALA B 1 112 ? 127.389 161.837 113.339 1.00 49.77 111 ALA A C 1
ATOM 4151 O O . ALA B 1 112 ? 126.961 161.008 114.145 1.00 49.77 111 ALA A O 1
ATOM 4153 N N . GLU B 1 113 ? 127.750 161.527 112.101 1.00 57.99 112 GLU A N 1
ATOM 4154 C CA . GLU B 1 113 ? 127.716 160.159 111.602 1.00 57.99 112 GLU A CA 1
ATOM 4155 C C . GLU B 1 113 ? 129.105 159.554 111.750 1.00 57.99 112 GLU A C 1
ATOM 4156 O O . GLU B 1 113 ? 130.051 159.986 111.084 1.00 57.99 112 GLU A O 1
ATOM 4162 N N . VAL B 1 114 ? 129.230 158.564 112.626 1.00 57.57 113 VAL A N 1
ATOM 4163 C CA . VAL B 1 114 ? 130.513 157.951 112.947 1.00 57.57 113 VAL A CA 1
ATOM 4164 C C . VAL B 1 114 ? 130.561 156.579 112.294 1.00 57.57 113 VAL A C 1
ATOM 4165 O O . VAL B 1 114 ? 129.768 155.692 112.633 1.00 57.57 113 VAL A O 1
ATOM 4169 N N . VAL B 1 115 ? 131.491 156.401 111.360 1.00 66.88 114 VAL A N 1
ATOM 4170 C CA . VAL B 1 115 ? 131.741 155.116 110.719 1.00 66.88 114 VAL A CA 1
ATOM 4171 C C . VAL B 1 115 ? 133.048 154.575 111.279 1.00 66.88 114 VAL A C 1
ATOM 4172 O O . VAL B 1 115 ? 134.095 155.223 111.172 1.00 66.88 114 VAL A O 1
ATOM 4176 N N . VAL B 1 116 ? 132.987 153.397 111.881 1.00 82.22 115 VAL A N 1
ATOM 4177 C CA . VAL B 1 116 ? 134.120 152.828 112.597 1.00 82.22 115 VAL A CA 1
ATOM 4178 C C . VAL B 1 116 ? 134.894 151.893 111.680 1.00 82.22 115 VAL A C 1
ATOM 4179 O O . VAL B 1 116 ? 134.334 151.253 110.782 1.00 82.22 115 VAL A O 1
ATOM 4183 N N . CYS B 1 117 ? 136.198 151.818 111.911 1.00 96.92 116 CYS A N 1
ATOM 4184 C CA . CYS B 1 117 ? 137.095 150.932 111.190 1.00 96.92 116 CYS A CA 1
ATOM 4185 C C . CYS B 1 117 ? 138.048 150.288 112.186 1.00 96.92 116 CYS A C 1
ATOM 4186 O O . CYS B 1 117 ? 138.299 150.844 113.260 1.00 96.92 116 CYS A O 1
ATOM 4189 N N . PRO B 1 118 ? 138.590 149.117 111.856 1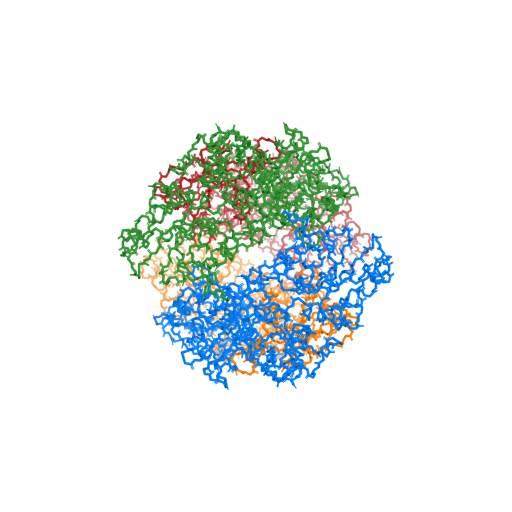.00 103.08 117 PRO A N 1
ATOM 4190 C CA . PRO B 1 118 ? 139.538 148.461 112.765 1.00 103.08 117 PRO A CA 1
ATOM 4191 C C . PRO B 1 118 ? 140.747 149.341 113.040 1.00 103.08 117 PRO A C 1
ATOM 4192 O O . PRO B 1 118 ? 141.048 150.282 112.302 1.00 103.08 117 PRO A O 1
ATOM 4196 N N . THR B 1 119 ? 141.448 149.025 114.125 1.00 103.89 118 THR A N 1
ATOM 4197 C CA . THR B 1 119 ? 142.576 149.817 114.588 1.00 103.89 118 THR A CA 1
ATOM 4198 C C . THR B 1 119 ? 143.810 148.930 114.720 1.00 103.89 118 THR A C 1
ATOM 4199 O O . THR B 1 119 ? 143.760 147.717 114.497 1.00 103.89 118 THR A O 1
ATOM 4203 N N . ALA B 1 120 ? 144.931 149.558 115.075 1.00 104.54 119 ALA A N 1
ATOM 4204 C CA . ALA B 1 120 ? 146.208 148.880 115.262 1.00 104.54 119 ALA A CA 1
ATOM 4205 C C . ALA B 1 120 ? 146.832 148.496 113.928 1.00 104.54 119 ALA A C 1
ATOM 4206 O O . ALA B 1 120 ? 147.972 148.022 113.888 1.00 104.54 119 ALA A O 1
ATOM 4208 N N . VAL B 1 121 ? 146.105 148.694 112.834 1.00 115.04 120 VAL A N 1
ATOM 4209 C CA . VAL B 1 121 ? 146.620 148.455 111.490 1.00 115.04 120 VAL A CA 1
ATOM 4210 C C . VAL B 1 121 ? 147.455 149.668 111.099 1.00 115.04 120 VAL A C 1
ATOM 4211 O O . VAL B 1 121 ? 147.225 150.766 111.628 1.00 115.04 120 VAL A O 1
ATOM 4215 N N . PRO B 1 122 ? 148.429 149.529 110.205 1.00 122.73 121 PRO A N 1
ATOM 4216 C CA . PRO B 1 122 ? 149.257 150.677 109.819 1.00 122.73 121 PRO A CA 1
ATOM 4217 C C . PRO B 1 122 ? 148.405 151.823 109.305 1.00 122.73 121 PRO A C 1
ATOM 4218 O O . PRO B 1 122 ? 147.393 151.605 108.621 1.00 122.73 121 PRO A O 1
ATOM 4222 N N . PRO B 1 123 ? 148.775 153.065 109.621 1.00 122.39 122 PRO A N 1
ATOM 4223 C CA . PRO B 1 123 ? 147.952 154.204 109.186 1.00 122.39 122 PRO A CA 1
ATOM 4224 C C . PRO B 1 123 ? 147.870 154.346 107.676 1.00 122.39 122 PRO A C 1
ATOM 4225 O O . PRO B 1 123 ? 146.876 154.873 107.163 1.00 122.39 122 PRO A O 1
ATOM 4229 N N . HIS B 1 124 ? 148.888 153.894 106.951 1.00 126.31 123 HIS A N 1
ATOM 4230 C CA . HIS B 1 124 ? 148.990 154.114 105.514 1.00 126.31 123 HIS A CA 1
ATOM 4231 C C . HIS B 1 124 ? 148.267 153.063 104.683 1.00 126.31 123 HIS A C 1
ATOM 4232 O O . HIS B 1 124 ? 148.299 153.151 103.452 1.00 126.31 123 HIS A O 1
ATOM 4239 N N . ASP B 1 125 ? 147.629 152.080 105.301 1.00 121.53 124 ASP A N 1
ATOM 4240 C CA . ASP B 1 125 ? 146.940 151.026 104.575 1.00 121.53 124 ASP A CA 1
ATOM 4241 C C . ASP B 1 125 ? 145.438 151.265 104.562 1.00 121.53 124 ASP A C 1
ATOM 4242 O O . ASP B 1 125 ? 144.918 152.103 105.306 1.00 121.53 124 ASP A O 1
ATOM 4247 N N . PRO B 1 126 ? 144.701 150.529 103.725 1.00 120.15 125 PRO A N 1
ATOM 4248 C CA . PRO B 1 126 ? 143.259 150.783 103.583 1.00 120.15 125 PRO A CA 1
ATOM 4249 C C . PRO B 1 126 ? 142.439 150.440 104.816 1.00 120.15 125 PRO A C 1
ATOM 4250 O O . PRO B 1 126 ? 141.239 150.740 104.836 1.00 120.15 125 PRO A O 1
ATOM 4254 N N . ALA B 1 127 ? 143.032 149.821 105.837 1.00 120.00 126 ALA A N 1
ATOM 4255 C CA . ALA B 1 127 ? 142.282 149.447 107.029 1.00 120.00 126 ALA A CA 1
ATOM 4256 C C . ALA B 1 127 ? 142.237 150.566 108.062 1.00 120.00 126 ALA A C 1
ATOM 4257 O O . ALA B 1 127 ? 141.170 150.846 108.617 1.00 120.00 126 ALA A O 1
ATOM 4259 N N . SER B 1 128 ? 143.369 151.215 108.325 1.00 116.18 127 SER A N 1
ATOM 4260 C CA . SER B 1 128 ? 143.395 152.314 109.275 1.00 116.18 127 SER A CA 1
ATOM 4261 C C . SER B 1 128 ? 142.496 153.447 108.788 1.00 116.18 127 SER A C 1
ATOM 4262 O O . SER B 1 128 ? 142.124 153.522 107.614 1.00 116.18 127 SER A O 1
ATOM 4265 N N . TYR B 1 129 ? 142.147 154.346 109.709 1.00 101.40 128 TYR A N 1
ATOM 4266 C CA . TYR B 1 129 ? 141.117 155.330 109.402 1.00 101.40 128 TYR A CA 1
ATOM 4267 C C . TYR B 1 129 ? 141.619 156.503 108.568 1.00 101.40 128 TYR A C 1
ATOM 4268 O O . TYR B 1 129 ? 140.797 157.253 108.035 1.00 101.40 128 TYR A O 1
ATOM 4277 N N . TYR B 1 130 ? 142.932 156.682 108.421 1.00 102.32 129 TYR A N 1
ATOM 4278 C CA . TYR B 1 130 ? 143.425 157.762 107.570 1.00 102.32 129 TYR A CA 1
ATOM 4279 C C . TYR B 1 130 ? 143.065 157.517 106.107 1.00 102.32 129 TYR A C 1
ATOM 4280 O O . TYR B 1 130 ? 142.509 158.396 105.431 1.00 102.32 129 TYR A O 1
ATOM 4289 N N . SER B 1 131 ? 143.366 156.318 105.603 1.00 102.41 130 SER A N 1
ATOM 4290 C CA . SER B 1 131 ? 143.057 156.000 104.213 1.00 102.41 130 SER A CA 1
ATOM 4291 C C . SER B 1 131 ? 141.554 156.004 103.967 1.00 102.41 130 SER A C 1
ATOM 4292 O O . SER B 1 131 ? 141.093 156.464 102.916 1.00 102.41 130 SER A O 1
ATOM 4295 N N . VAL B 1 132 ? 140.772 155.488 104.918 1.00 96.04 131 VAL A N 1
ATOM 4296 C CA . VAL B 1 132 ? 139.322 155.477 104.751 1.00 96.04 131 VAL A CA 1
ATOM 4297 C C . VAL B 1 132 ? 138.773 156.897 104.770 1.00 96.04 131 VAL A C 1
ATOM 4298 O O . VAL B 1 132 ? 137.823 157.219 104.048 1.00 96.04 131 VAL A O 1
ATOM 4302 N N . SER B 1 133 ? 139.353 157.767 105.598 1.00 94.64 132 SER A N 1
ATOM 4303 C CA . SER B 1 133 ? 138.951 159.169 105.587 1.00 94.64 132 SER A CA 1
ATOM 4304 C C . SER B 1 133 ? 139.237 159.802 104.233 1.00 94.64 132 SER A C 1
ATOM 4305 O O . SER B 1 133 ? 138.411 160.550 103.698 1.00 94.64 132 SER A O 1
ATOM 4308 N N . ASP B 1 134 ? 140.403 159.507 103.658 1.00 95.34 133 ASP A N 1
ATOM 4309 C CA . ASP B 1 134 ? 140.706 160.018 102.323 1.00 95.34 133 ASP A CA 1
ATOM 4310 C C . ASP B 1 134 ? 139.718 159.483 101.289 1.00 95.34 133 ASP A C 1
ATOM 4311 O O . ASP B 1 134 ? 139.267 160.222 100.403 1.00 95.34 133 ASP A O 1
ATOM 4316 N N . ARG B 1 135 ? 139.370 158.200 101.389 1.00 95.31 134 ARG A N 1
ATOM 4317 C CA . ARG B 1 135 ? 138.409 157.618 100.457 1.00 95.31 134 ARG A CA 1
ATOM 4318 C C . ARG B 1 135 ? 137.051 158.299 100.572 1.00 95.31 134 ARG A C 1
ATOM 4319 O O . ARG B 1 135 ? 136.400 158.580 99.558 1.00 95.31 134 ARG A O 1
ATOM 4327 N N . LEU B 1 136 ? 136.603 158.566 101.800 1.00 90.53 135 LEU A N 1
ATOM 4328 C CA . LEU B 1 136 ? 135.357 159.301 101.985 1.00 90.53 135 LEU A CA 1
ATOM 4329 C C . LEU B 1 136 ? 135.459 160.700 101.396 1.00 90.53 135 LEU A C 1
ATOM 4330 O O . LEU B 1 136 ? 134.513 161.190 100.769 1.00 90.53 135 LEU A O 1
ATOM 4335 N N . VAL B 1 137 ? 136.604 161.358 101.583 1.00 90.63 136 VAL A N 1
ATOM 4336 C CA . VAL B 1 137 ? 136.802 162.675 100.987 1.00 90.63 136 VAL A CA 1
ATOM 4337 C C . VAL B 1 137 ? 136.623 162.597 99.479 1.00 90.63 136 VAL A C 1
ATOM 4338 O O . VAL B 1 137 ? 136.037 163.492 98.858 1.00 90.63 136 VAL A O 1
ATOM 4342 N N . ARG B 1 138 ? 137.135 161.531 98.865 1.00 94.35 137 ARG A N 1
ATOM 4343 C CA . ARG B 1 138 ? 136.982 161.373 97.421 1.00 94.35 137 ARG A CA 1
ATOM 4344 C C . ARG B 1 138 ? 135.522 161.153 97.039 1.00 94.35 137 ARG A C 1
ATOM 4345 O O . ARG B 1 138 ? 134.958 161.903 96.234 1.00 94.35 137 ARG A O 1
ATOM 4353 N N . ASP B 1 139 ? 134.888 160.130 97.616 1.00 94.21 138 ASP A N 1
ATOM 4354 C CA . ASP B 1 139 ? 133.540 159.753 97.195 1.00 94.21 138 ASP A CA 1
ATOM 4355 C C . ASP B 1 139 ? 132.547 160.888 97.412 1.00 94.21 138 ASP A C 1
ATOM 4356 O O . ASP B 1 139 ? 131.968 161.414 96.456 1.00 94.21 138 ASP A O 1
ATOM 4361 N N . ILE B 1 140 ? 132.337 161.276 98.672 1.00 87.70 139 ILE A N 1
ATOM 4362 C CA . ILE B 1 140 ? 131.346 162.299 98.975 1.00 87.70 139 ILE A CA 1
ATOM 4363 C C . ILE B 1 140 ? 131.681 163.582 98.219 1.00 87.70 139 ILE A C 1
ATOM 4364 O O . ILE B 1 140 ? 132.829 163.831 97.834 1.00 87.70 139 ILE A O 1
ATOM 4369 N N . ASP B 1 141 ? 130.659 164.400 97.994 1.00 84.75 140 ASP A N 1
ATOM 4370 C CA . ASP B 1 141 ? 130.831 165.685 97.336 1.00 84.75 140 ASP A CA 1
ATOM 4371 C C . ASP B 1 141 ? 130.867 166.806 98.368 1.00 84.75 140 ASP A C 1
ATOM 4372 O O . ASP B 1 141 ? 130.271 166.711 99.443 1.00 84.75 140 ASP A O 1
ATOM 4377 N N . GLY B 1 142 ? 131.580 167.875 98.028 1.00 75.89 141 GLY A N 1
ATOM 4378 C CA . GLY B 1 142 ? 131.707 169.003 98.930 1.00 75.89 141 GLY A CA 1
ATOM 4379 C C . GLY B 1 142 ? 132.397 168.668 100.232 1.00 75.89 141 GLY A C 1
ATOM 4380 O O . GLY B 1 142 ? 132.283 169.419 101.203 1.00 75.89 141 GLY A O 1
ATOM 4381 N N . ALA B 1 143 ? 133.120 167.553 100.272 1.00 70.68 142 ALA A N 1
ATOM 4382 C CA . ALA B 1 143 ? 133.825 167.159 101.480 1.00 70.68 142 ALA A CA 1
ATOM 4383 C C . ALA B 1 143 ? 134.943 168.146 101.791 1.00 70.68 142 ALA A C 1
ATOM 4384 O O . ALA B 1 143 ? 135.496 168.800 100.904 1.00 70.68 142 ALA A O 1
ATOM 4386 N N . TRP B 1 144 ? 135.273 168.249 103.075 1.00 65.03 143 TRP A N 1
ATOM 4387 C CA . TRP B 1 144 ? 136.340 169.144 103.517 1.00 65.03 143 TRP A CA 1
ATOM 4388 C C . TRP B 1 144 ? 136.996 168.523 104.743 1.00 65.03 143 TRP A C 1
ATOM 4389 O O . TRP B 1 144 ? 136.503 168.674 105.863 1.00 65.03 143 TRP A O 1
ATOM 4400 N N . LYS B 1 145 ? 138.108 167.829 104.524 1.00 69.81 144 LYS A N 1
ATOM 4401 C CA . LYS B 1 145 ? 138.847 167.206 105.610 1.00 69.81 144 LYS A CA 1
ATOM 4402 C C . LYS B 1 145 ? 139.637 168.280 106.344 1.00 69.81 144 LYS A C 1
ATOM 4403 O O . LYS B 1 145 ? 140.674 168.729 105.837 1.00 69.81 144 LYS A O 1
ATOM 4409 N N . PRO B 1 146 ? 139.196 168.718 107.524 1.00 64.25 145 PRO A N 1
ATOM 4410 C CA . PRO B 1 146 ? 139.889 169.828 108.194 1.00 64.25 145 PRO A CA 1
ATOM 4411 C C . PRO B 1 146 ? 141.352 169.546 108.465 1.00 64.25 145 PRO A C 1
ATOM 4412 O O . PRO B 1 146 ? 142.161 170.482 108.461 1.00 64.25 145 PRO A O 1
ATOM 4416 N N . ASP B 1 147 ? 141.723 168.289 108.694 1.00 65.62 146 ASP A N 1
ATOM 4417 C CA . ASP B 1 147 ? 143.120 167.902 108.870 1.00 65.62 146 ASP A CA 1
ATOM 4418 C C . ASP B 1 147 ? 143.760 168.692 110.015 1.00 65.62 146 ASP A C 1
ATOM 4419 O O . ASP B 1 147 ? 144.667 169.502 109.831 1.00 65.62 146 ASP A O 1
ATOM 4424 N N . GLN B 1 148 ? 143.249 168.424 111.216 1.00 62.11 147 GLN A N 1
ATOM 4425 C CA . GLN B 1 148 ? 143.655 169.172 112.400 1.00 62.11 147 GLN A CA 1
ATOM 4426 C C . GLN B 1 148 ? 145.149 169.088 112.681 1.00 62.11 147 GLN A C 1
ATOM 4427 O O . GLN B 1 148 ? 145.641 169.791 113.569 1.00 62.11 147 GLN A O 1
ATOM 4433 N N . TYR B 1 149 ? 145.883 168.249 111.953 1.00 60.52 148 TYR A N 1
ATOM 4434 C CA . TYR B 1 149 ? 147.306 168.069 112.209 1.00 60.52 148 TYR A CA 1
ATOM 4435 C C . TYR B 1 149 ? 148.199 168.914 111.314 1.00 60.52 148 TYR A C 1
ATOM 4436 O O . TYR B 1 149 ? 149.357 169.151 111.673 1.00 60.52 148 TYR A O 1
ATOM 4445 N N . ALA B 1 150 ? 147.705 169.369 110.168 1.00 60.04 149 ALA A N 1
ATOM 4446 C CA . ALA B 1 150 ? 148.487 170.187 109.248 1.00 60.04 149 ALA A CA 1
ATOM 4447 C C . ALA B 1 150 ? 147.673 171.391 108.798 1.00 60.04 149 ALA A C 1
ATOM 4448 O O . ALA B 1 150 ? 147.613 171.731 107.616 1.00 60.04 149 ALA A O 1
ATOM 4450 N N . ASN B 1 151 ? 147.032 172.055 109.754 1.00 59.22 150 ASN A N 1
ATOM 4451 C CA . ASN B 1 151 ? 146.155 173.186 109.463 1.00 59.22 150 ASN A CA 1
ATOM 4452 C C . ASN B 1 151 ? 146.647 174.410 110.220 1.00 59.22 150 ASN A C 1
ATOM 4453 O O . ASN B 1 151 ? 146.544 174.450 111.462 1.00 59.22 150 ASN A O 1
ATOM 4458 N N . PRO B 1 152 ? 147.185 175.424 109.537 1.00 56.30 151 PRO A N 1
ATOM 4459 C CA . PRO B 1 152 ? 147.672 176.610 110.259 1.00 56.30 151 PRO A CA 1
ATOM 4460 C C . PRO B 1 152 ? 146.594 177.294 111.074 1.00 56.30 151 PRO A C 1
ATOM 4461 O O . PRO B 1 152 ? 146.894 177.885 112.121 1.00 56.30 151 PRO A O 1
ATOM 4465 N N . GLU B 1 153 ? 145.341 177.233 110.620 1.00 56.74 152 GLU A N 1
ATOM 4466 C CA . GLU B 1 153 ? 144.262 177.866 111.365 1.00 56.74 152 GLU A CA 1
ATOM 4467 C C . GLU B 1 153 ? 144.160 177.306 112.775 1.00 56.74 152 GLU A C 1
ATOM 4468 O O . GLU B 1 153 ? 143.743 178.017 113.694 1.00 56.74 152 GLU A O 1
ATOM 4474 N N . GLY B 1 154 ? 144.547 176.049 112.971 1.00 55.76 153 GLY A N 1
ATOM 4475 C CA . GLY B 1 154 ? 144.559 175.455 114.284 1.00 55.76 153 GLY A CA 1
ATOM 4476 C C . GLY B 1 154 ? 145.319 176.306 115.280 1.00 55.76 153 GLY A C 1
ATOM 4477 O O . GLY B 1 154 ? 144.743 176.875 116.211 1.00 55.76 153 GLY A O 1
ATOM 4478 N N . PRO B 1 155 ? 146.638 176.409 115.101 1.00 51.64 154 PRO A N 1
ATOM 4479 C CA . PRO B 1 155 ? 147.425 177.264 115.999 1.00 51.64 154 PRO A CA 1
ATOM 4480 C C . PRO B 1 155 ? 147.066 178.735 115.901 1.00 51.64 154 PRO A C 1
ATOM 4481 O O . PRO B 1 155 ? 147.206 179.460 116.893 1.00 51.64 154 PRO A O 1
ATOM 4485 N N . ALA B 1 156 ? 146.612 179.207 114.737 1.00 52.71 155 ALA A N 1
ATOM 4486 C CA . ALA B 1 156 ? 146.240 180.613 114.624 1.00 52.71 155 ALA A CA 1
ATOM 4487 C C . ALA B 1 156 ? 145.082 180.952 115.553 1.00 52.71 155 ALA A C 1
ATOM 4488 O O . ALA B 1 156 ? 145.026 182.052 116.117 1.00 52.71 155 ALA A O 1
ATOM 4490 N N . SER B 1 157 ? 144.140 180.023 115.721 1.00 52.36 156 SER A N 1
ATOM 4491 C CA . SER B 1 157 ? 142.998 180.285 116.589 1.00 52.36 156 SER A CA 1
ATOM 4492 C C . SER B 1 157 ? 143.439 180.495 118.031 1.00 52.36 156 SER A C 1
ATOM 4493 O O . SER B 1 157 ? 142.948 181.401 118.712 1.00 52.36 156 SER A O 1
ATOM 4496 N N . HIS B 1 158 ? 144.360 179.662 118.518 1.00 50.58 157 HIS A N 1
ATOM 4497 C CA . HIS B 1 158 ? 144.900 179.880 119.854 1.00 50.58 157 HIS A CA 1
ATOM 4498 C C . HIS B 1 158 ? 145.724 181.156 119.916 1.00 50.58 157 HIS A C 1
ATOM 4499 O O . HIS B 1 158 ? 145.730 181.838 120.946 1.00 50.58 157 HIS A O 1
ATOM 4506 N N . TYR B 1 159 ? 146.424 181.492 118.833 1.00 53.00 158 TYR A N 1
ATOM 4507 C CA . TYR B 1 159 ? 147.156 182.752 118.791 1.00 53.00 158 TYR A CA 1
ATOM 4508 C C . TYR B 1 159 ? 146.219 183.940 118.936 1.00 53.00 158 TYR A C 1
ATOM 4509 O O . TYR B 1 159 ? 146.599 184.970 119.501 1.00 53.00 158 TYR A O 1
ATOM 4518 N N . VAL B 1 160 ? 144.997 183.815 118.430 1.00 53.37 159 VAL A N 1
ATOM 4519 C CA . VAL B 1 160 ? 144.056 184.929 118.470 1.00 53.37 159 VAL A CA 1
ATOM 4520 C C . VAL B 1 160 ? 143.297 184.976 119.791 1.00 53.37 159 VAL A C 1
ATOM 4521 O O . VAL B 1 160 ? 143.079 186.056 120.348 1.00 53.37 159 VAL A O 1
ATOM 4525 N N . THR B 1 161 ? 142.873 183.822 120.316 1.00 51.45 160 THR A N 1
ATOM 4526 C CA . THR B 1 161 ? 141.920 183.805 121.421 1.00 51.45 160 THR A CA 1
ATOM 4527 C C . THR B 1 161 ? 142.344 182.905 122.577 1.00 51.45 160 THR A C 1
ATOM 4528 O O . THR B 1 161 ? 141.486 182.441 123.334 1.00 51.45 160 THR A O 1
ATOM 4532 N N . THR B 1 162 ? 143.637 182.637 122.735 1.00 51.37 161 THR A N 1
ATOM 4533 C CA . THR B 1 162 ? 144.120 181.944 123.923 1.00 51.37 161 THR A CA 1
ATOM 4534 C C . THR B 1 162 ? 145.296 182.652 124.572 1.00 51.37 161 THR A C 1
ATOM 4535 O O . THR B 1 162 ? 145.495 182.524 125.782 1.00 51.37 161 THR A O 1
ATOM 4539 N N . GLY B 1 163 ? 146.081 183.385 123.792 1.00 54.59 162 GLY A N 1
ATOM 4540 C CA . GLY B 1 163 ? 147.141 184.201 124.326 1.00 54.59 162 GLY A CA 1
ATOM 4541 C C . GLY B 1 163 ? 146.594 185.474 124.935 1.00 54.59 162 GLY A C 1
ATOM 4542 O O . GLY B 1 163 ? 146.928 185.843 126.065 1.00 54.59 162 GLY A O 1
ATOM 4543 N N . PRO B 1 164 ? 145.733 186.174 124.194 1.00 55.72 163 PRO A N 1
ATOM 4544 C CA . PRO B 1 164 ? 145.134 187.397 124.749 1.00 55.72 163 PRO A CA 1
ATOM 4545 C C . PRO B 1 164 ? 144.434 187.178 126.078 1.00 55.72 163 PRO A C 1
ATOM 4546 O O . PRO B 1 164 ? 144.538 188.030 126.966 1.00 55.72 163 PRO A O 1
ATOM 4550 N N . GLU B 1 165 ? 143.727 186.060 126.251 1.00 54.89 164 GLU A N 1
ATOM 4551 C CA . GLU B 1 165 ? 143.122 185.774 127.547 1.00 54.89 164 GLU A CA 1
ATOM 4552 C C . GLU B 1 165 ? 144.190 185.577 128.615 1.00 54.89 164 GLU A C 1
ATOM 4553 O O . GLU B 1 165 ? 144.088 186.121 129.720 1.00 54.89 164 GLU A O 1
ATOM 4559 N N . ILE B 1 166 ? 145.230 184.805 128.298 1.00 50.19 165 ILE A N 1
ATOM 4560 C CA . ILE B 1 166 ? 146.302 184.577 129.261 1.00 50.19 165 ILE A CA 1
ATOM 4561 C C . ILE B 1 166 ? 147.001 185.884 129.597 1.00 50.19 165 ILE A C 1
ATOM 4562 O O . ILE B 1 166 ? 147.395 186.119 130.745 1.00 50.19 165 ILE A O 1
ATOM 4567 N N . TRP B 1 167 ? 147.175 186.751 128.601 1.00 56.24 166 TRP A N 1
ATOM 4568 C CA . TRP B 1 167 ? 147.900 187.996 128.815 1.00 56.24 166 TRP A CA 1
ATOM 4569 C C . TRP B 1 167 ? 147.058 189.048 129.524 1.00 56.24 166 TRP A C 1
ATOM 4570 O O . TRP B 1 167 ? 147.612 189.937 130.178 1.00 56.24 166 TRP A O 1
ATOM 4581 N N . ALA B 1 168 ? 145.734 188.975 129.406 1.00 57.45 167 ALA A N 1
ATOM 4582 C CA . ALA B 1 168 ? 144.865 189.981 130.001 1.00 57.45 167 ALA A CA 1
ATOM 4583 C C . ALA B 1 168 ? 144.401 189.596 131.399 1.00 57.45 167 ALA A C 1
ATOM 4584 O O . ALA B 1 168 ? 144.349 190.451 132.288 1.00 57.45 167 ALA A O 1
ATOM 4586 N N . ASP B 1 169 ? 144.063 188.324 131.617 1.00 58.50 168 ASP A N 1
ATOM 4587 C CA . ASP B 1 169 ? 143.618 187.900 132.937 1.00 58.50 168 ASP A CA 1
ATOM 4588 C C . ASP B 1 169 ? 144.701 188.074 133.990 1.00 58.50 168 ASP A C 1
ATOM 4589 O O . ASP B 1 169 ? 144.386 188.130 135.183 1.00 58.50 168 ASP A O 1
ATOM 4594 N N . THR B 1 170 ? 145.964 188.161 133.581 1.00 57.95 169 THR A N 1
ATOM 4595 C CA . THR B 1 170 ? 147.069 188.361 134.506 1.00 57.95 169 THR A CA 1
ATOM 4596 C C . THR B 1 170 ? 147.681 189.750 134.411 1.00 57.95 169 THR A C 1
ATOM 4597 O O . THR B 1 170 ? 148.572 190.072 135.204 1.00 57.95 169 THR A O 1
ATOM 4601 N N . GLU B 1 171 ? 147.233 190.578 133.469 1.00 58.60 170 GLU A N 1
ATOM 4602 C CA . GLU B 1 171 ? 147.722 191.946 133.326 1.00 58.60 170 GLU A CA 1
ATOM 4603 C C . GLU B 1 171 ? 149.206 191.967 132.951 1.00 58.60 170 GLU A C 1
ATOM 4604 O O . GLU B 1 171 ? 150.040 192.575 133.622 1.00 58.60 170 GLU A O 1
ATOM 4610 N N . GLY B 1 172 ? 149.521 191.273 131.860 1.00 58.75 171 GLY A N 1
ATOM 4611 C CA . GLY B 1 172 ? 150.857 191.309 131.295 1.00 58.75 171 GLY A CA 1
ATOM 4612 C C . GLY B 1 172 ? 151.952 190.846 132.229 1.00 58.75 171 GLY A C 1
ATOM 4613 O O . GLY B 1 172 ? 153.121 191.183 132.022 1.00 58.75 171 GLY A O 1
ATOM 4614 N N . LYS B 1 173 ? 151.604 190.073 133.254 1.00 58.99 172 LYS A N 1
ATOM 4615 C CA . LYS B 1 173 ? 152.555 189.604 134.260 1.00 58.99 172 LYS A CA 1
ATOM 4616 C C . LYS B 1 173 ? 152.461 188.083 134.343 1.00 58.99 172 LYS A C 1
ATOM 4617 O O . LYS B 1 173 ? 151.731 187.536 135.172 1.00 58.99 172 LYS A O 1
ATOM 4623 N N . VAL B 1 174 ? 153.210 187.400 133.479 1.00 57.23 173 VAL A N 1
ATOM 4624 C CA . VAL B 1 174 ? 153.254 185.943 133.460 1.00 57.23 173 VAL A CA 1
ATOM 4625 C C . VAL B 1 174 ? 154.676 185.511 133.142 1.00 57.23 173 VAL A C 1
ATOM 4626 O O . VAL B 1 174 ? 155.174 185.758 132.039 1.00 57.23 173 VAL A O 1
ATOM 4630 N N . THR B 1 175 ? 155.335 184.866 134.104 1.00 55.02 174 THR A N 1
ATOM 4631 C CA . THR B 1 175 ? 156.720 184.458 133.907 1.00 55.02 174 THR A CA 1
ATOM 4632 C C . THR B 1 175 ? 156.827 183.294 132.930 1.00 55.02 174 THR A C 1
ATOM 4633 O O . THR B 1 175 ? 157.690 183.294 132.046 1.00 55.02 174 THR A O 1
ATOM 4637 N N . HIS B 1 176 ? 155.957 182.297 133.067 1.00 53.48 175 HIS A N 1
ATOM 4638 C CA . HIS B 1 176 ? 156.000 181.104 132.236 1.00 53.48 175 HIS A CA 1
ATOM 4639 C C . HIS B 1 176 ? 154.608 180.771 131.720 1.00 53.48 175 HIS A C 1
ATOM 4640 O O . HIS B 1 176 ? 153.606 181.359 132.130 1.00 53.48 175 HIS A O 1
ATOM 4647 N N . PHE B 1 177 ? 154.560 179.812 130.797 1.00 46.85 176 PHE A N 1
ATOM 4648 C CA . PHE B 1 177 ? 153.292 179.286 130.294 1.00 46.85 176 PHE A CA 1
ATOM 4649 C C . PHE B 1 177 ? 153.522 177.831 129.904 1.00 46.85 176 PHE A C 1
ATOM 4650 O O . PHE B 1 177 ? 153.980 177.549 128.795 1.00 46.85 176 PHE A O 1
ATOM 4658 N N . VAL B 1 178 ? 153.202 176.921 130.812 1.00 44.86 177 VAL A N 1
ATOM 4659 C CA . VAL B 1 178 ? 153.351 175.495 130.569 1.00 44.86 177 VAL A CA 1
ATOM 4660 C C . VAL B 1 178 ? 152.030 174.951 130.050 1.00 44.86 177 VAL A C 1
ATOM 4661 O O . VAL B 1 178 ? 150.953 175.311 130.532 1.00 44.86 177 VAL A O 1
ATOM 4665 N N . ALA B 1 179 ? 152.108 174.072 129.055 1.00 45.95 178 ALA A N 1
ATOM 4666 C CA . ALA B 1 179 ? 150.903 173.550 128.430 1.00 45.95 178 ALA A CA 1
ATOM 4667 C C . ALA B 1 179 ? 151.210 172.228 127.748 1.00 45.95 178 ALA A C 1
ATOM 4668 O O . ALA B 1 179 ? 152.249 172.083 127.100 1.00 45.95 178 ALA A O 1
ATOM 4670 N N . GLY B 1 180 ? 150.301 171.268 127.894 1.00 50.13 179 GLY A N 1
ATOM 4671 C CA . GLY B 1 180 ? 150.484 169.982 127.253 1.00 50.13 179 GLY A CA 1
ATOM 4672 C C . GLY B 1 180 ? 150.623 170.125 125.752 1.00 50.13 179 GLY A C 1
ATOM 4673 O O . GLY B 1 180 ? 149.881 170.869 125.109 1.00 50.13 179 GLY A O 1
ATOM 4674 N N . ILE B 1 181 ? 151.593 169.413 125.187 1.00 52.56 180 ILE A N 1
ATOM 4675 C CA . ILE B 1 181 ? 151.896 169.497 123.762 1.00 52.56 180 ILE A CA 1
ATOM 4676 C C . ILE B 1 181 ? 151.525 168.153 123.146 1.00 52.56 180 ILE A C 1
ATOM 4677 O O . ILE B 1 181 ? 152.269 167.175 123.252 1.00 52.56 180 ILE A O 1
ATOM 4682 N N . GLY B 1 182 ? 150.367 168.103 122.499 1.00 56.93 181 GLY A N 1
ATOM 4683 C CA . GLY B 1 182 ? 149.915 166.906 121.822 1.00 56.93 181 GLY A CA 1
ATOM 4684 C C . GLY B 1 182 ? 150.109 167.002 120.327 1.00 56.93 181 GLY A C 1
ATOM 4685 O O . GLY B 1 182 ? 151.224 166.803 119.832 1.00 56.93 181 GLY A O 1
ATOM 4686 N N . THR B 1 183 ? 149.025 167.298 119.602 1.00 55.52 182 THR A N 1
ATOM 4687 C CA . THR B 1 183 ? 149.130 167.528 118.165 1.00 55.52 182 THR A CA 1
ATOM 4688 C C . THR B 1 183 ? 149.875 168.819 117.860 1.00 55.52 182 THR A C 1
ATOM 4689 O O . THR B 1 183 ? 150.283 169.047 116.710 1.00 55.52 182 THR A O 1
ATOM 4693 N N . GLY B 1 184 ? 150.075 169.663 118.872 1.00 51.02 183 GLY A N 1
ATOM 4694 C CA . GLY B 1 184 ? 150.828 170.884 118.673 1.00 51.02 183 GLY A CA 1
ATOM 4695 C C . GLY B 1 184 ? 150.078 172.069 118.089 1.00 51.02 183 GLY A C 1
ATOM 4696 O O . GLY B 1 184 ? 150.410 172.547 116.994 1.00 51.02 183 GLY A O 1
ATOM 4697 N N . GLY B 1 185 ? 149.044 172.532 118.805 1.00 50.74 184 GLY A N 1
ATOM 4698 C CA . GLY B 1 185 ? 148.545 173.866 118.574 1.00 50.74 184 GLY A CA 1
ATOM 4699 C C . GLY B 1 185 ? 148.551 174.751 119.813 1.00 50.74 184 GLY A C 1
ATOM 4700 O O . GLY B 1 185 ? 148.873 175.939 119.707 1.00 50.74 184 GLY A O 1
ATOM 4701 N N . THR B 1 186 ? 148.295 174.201 121.009 1.00 49.23 185 THR A N 1
ATOM 4702 C CA . THR B 1 186 ? 148.110 175.083 122.160 1.00 49.23 185 THR A CA 1
ATOM 4703 C C . THR B 1 186 ? 149.390 175.809 122.532 1.00 49.23 185 THR A C 1
ATOM 4704 O O . THR B 1 186 ? 149.372 177.024 122.757 1.00 49.23 185 THR A O 1
ATOM 4708 N N . ILE B 1 187 ? 150.511 175.096 122.566 1.00 49.47 186 ILE A N 1
ATOM 4709 C CA . ILE B 1 187 ? 151.788 175.703 122.913 1.00 49.47 186 ILE A CA 1
ATOM 4710 C C . ILE B 1 187 ? 152.270 176.636 121.814 1.00 49.47 186 ILE A C 1
ATOM 4711 O O . ILE B 1 187 ? 152.721 177.746 122.099 1.00 49.47 186 ILE A O 1
ATOM 4716 N N . THR B 1 188 ? 152.162 176.225 120.552 1.00 51.32 187 THR A N 1
ATOM 4717 C CA . THR B 1 188 ? 152.659 177.063 119.469 1.00 51.32 187 THR A CA 1
ATOM 4718 C C . THR B 1 188 ? 151.895 178.378 119.406 1.00 51.32 187 THR A C 1
ATOM 4719 O O . THR B 1 188 ? 152.474 179.458 119.567 1.00 51.32 187 THR A O 1
ATOM 4723 N N . GLY B 1 189 ? 150.582 178.300 119.189 1.00 51.60 188 GLY A N 1
ATOM 4724 C CA . GLY B 1 189 ? 149.782 179.498 119.018 1.00 51.60 188 GLY A CA 1
ATOM 4725 C C . GLY B 1 189 ? 149.689 180.373 120.250 1.00 51.60 188 GLY A C 1
ATOM 4726 O O . GLY B 1 189 ? 149.349 181.554 120.134 1.00 51.60 188 GLY A O 1
ATOM 4727 N N . ALA B 1 190 ? 149.965 179.824 121.431 1.00 52.86 189 ALA A N 1
ATOM 4728 C CA . ALA B 1 190 ? 149.956 180.631 122.643 1.00 52.86 189 ALA A CA 1
ATOM 4729 C C . ALA B 1 190 ? 151.318 181.237 122.950 1.00 52.86 189 ALA A C 1
ATOM 4730 O O . ALA B 1 190 ? 151.414 182.439 123.215 1.00 52.86 189 ALA A O 1
ATOM 4732 N N . GLY B 1 191 ? 152.378 180.429 122.920 1.00 53.65 190 GLY A N 1
ATOM 4733 C CA . GLY B 1 191 ? 153.702 180.947 123.200 1.00 53.65 190 GLY A CA 1
ATOM 4734 C C . GLY B 1 191 ? 154.174 181.940 122.160 1.00 53.65 190 GLY A C 1
ATOM 4735 O O . GLY B 1 191 ? 154.865 182.907 122.490 1.00 53.65 190 GLY A O 1
ATOM 4736 N N . ARG B 1 192 ? 153.815 181.726 120.892 1.00 54.79 191 ARG A N 1
ATOM 4737 C CA . ARG B 1 192 ? 154.199 182.689 119.870 1.00 54.79 191 ARG A CA 1
ATOM 4738 C C . ARG B 1 192 ? 153.697 184.081 120.230 1.00 54.79 191 ARG A C 1
ATOM 4739 O O . ARG B 1 192 ? 154.450 185.059 120.164 1.00 54.79 191 ARG A O 1
ATOM 4747 N N . TYR B 1 193 ? 152.433 184.186 120.642 1.00 53.68 192 TYR A N 1
ATOM 4748 C CA . TYR B 1 193 ? 151.887 185.483 121.025 1.00 53.68 192 TYR A CA 1
ATOM 4749 C C . TYR B 1 193 ? 152.486 185.982 122.334 1.00 53.68 192 TYR A C 1
ATOM 4750 O O . TYR B 1 193 ? 152.793 187.172 122.463 1.00 53.68 192 TYR A O 1
ATOM 4759 N N . LEU B 1 194 ? 152.626 185.105 123.330 1.00 53.53 193 LEU A N 1
ATOM 4760 C CA . LEU B 1 194 ? 153.217 185.542 124.590 1.00 53.53 193 LEU A CA 1
ATOM 4761 C C . LEU B 1 194 ? 154.602 186.136 124.373 1.00 53.53 193 LEU A C 1
ATOM 4762 O O . LEU B 1 194 ? 154.976 187.100 125.052 1.00 53.53 193 LEU A O 1
ATOM 4767 N N . LYS B 1 195 ? 155.363 185.594 123.424 1.00 55.65 194 LYS A N 1
ATOM 4768 C CA . LYS B 1 195 ? 156.673 186.138 123.094 1.00 55.65 194 LYS A CA 1
ATOM 4769 C C . LYS B 1 195 ? 156.583 187.407 122.256 1.00 55.65 194 LYS A C 1
ATOM 4770 O O . LYS B 1 195 ? 157.312 188.370 122.514 1.00 55.65 194 LYS A O 1
ATOM 4776 N N . GLU B 1 196 ? 155.700 187.436 121.256 1.00 59.66 195 GLU A N 1
ATOM 4777 C CA . GLU B 1 196 ? 155.552 188.644 120.452 1.00 59.66 195 GLU A CA 1
ATOM 4778 C C . GLU B 1 196 ? 155.161 189.835 121.315 1.00 59.66 195 GLU A C 1
ATOM 4779 O O . GLU B 1 196 ? 155.526 190.975 121.013 1.00 59.66 195 GLU A O 1
ATOM 4785 N N . VAL B 1 197 ? 154.417 189.591 122.393 1.00 55.94 196 VAL A N 1
ATOM 4786 C CA . VAL B 1 197 ? 153.908 190.674 123.225 1.00 55.94 196 VAL A CA 1
ATOM 4787 C C . VAL B 1 197 ? 154.736 190.875 124.487 1.00 55.94 196 VAL A C 1
ATOM 4788 O O . VAL B 1 197 ? 154.462 191.795 125.266 1.00 55.94 196 VAL A O 1
ATOM 4792 N N . SER B 1 198 ? 155.748 190.037 124.714 1.00 59.55 197 SER A N 1
ATOM 4793 C CA . SER B 1 198 ? 156.597 190.223 125.884 1.00 59.55 197 SER A CA 1
ATOM 4794 C C . SER B 1 198 ? 158.074 190.118 125.536 1.00 59.55 197 SER A C 1
ATOM 4795 O O . SER B 1 198 ? 158.879 189.699 126.375 1.00 59.55 197 SER A O 1
ATOM 4798 N N . GLY B 1 199 ? 158.455 190.492 124.320 1.00 64.69 198 GLY A N 1
ATOM 4799 C CA . GLY B 1 199 ? 159.835 190.320 123.923 1.00 64.69 198 GLY A CA 1
ATOM 4800 C C . GLY B 1 199 ? 160.218 188.858 123.987 1.00 64.69 198 GLY A C 1
ATOM 4801 O O . GLY B 1 199 ? 159.826 188.067 123.125 1.00 64.69 198 GLY A O 1
ATOM 4802 N N . GLY B 1 200 ? 160.991 188.486 125.002 1.00 64.80 199 GLY A N 1
ATOM 4803 C CA . GLY B 1 200 ? 161.310 187.091 125.222 1.00 64.80 199 GLY A CA 1
ATOM 4804 C C . GLY B 1 200 ? 161.224 186.699 126.681 1.00 64.80 199 GLY A C 1
ATOM 4805 O O . GLY B 1 200 ? 161.872 185.742 127.114 1.00 64.80 199 GLY A O 1
ATOM 4806 N N . ARG B 1 201 ? 160.419 187.431 127.452 1.00 63.64 200 ARG A N 1
ATOM 4807 C CA . ARG B 1 201 ? 160.387 187.218 128.895 1.00 63.64 200 ARG A CA 1
ATOM 4808 C C . ARG B 1 201 ? 159.756 185.879 129.249 1.00 63.64 200 ARG A C 1
ATOM 4809 O O . ARG B 1 201 ? 160.411 184.999 129.818 1.00 63.64 200 ARG A O 1
ATOM 4817 N N . VAL B 1 202 ? 158.480 185.705 128.916 1.00 57.67 201 VAL A N 1
ATOM 4818 C CA . VAL B 1 202 ? 157.741 184.537 129.381 1.00 57.67 201 VAL A CA 1
ATOM 4819 C C . VAL B 1 202 ? 158.265 183.307 128.652 1.00 57.67 201 VAL A C 1
ATOM 4820 O O . VAL B 1 202 ? 158.038 183.135 127.450 1.00 57.67 201 VAL A O 1
ATOM 4824 N N . ARG B 1 203 ? 158.970 182.446 129.379 1.00 57.20 202 ARG A N 1
ATOM 4825 C CA . ARG B 1 203 ? 159.570 181.256 128.792 1.00 57.20 202 ARG A CA 1
ATOM 4826 C C . ARG B 1 203 ? 158.500 180.185 128.635 1.00 57.20 202 ARG A C 1
ATOM 4827 O O . ARG B 1 203 ? 157.946 179.700 129.626 1.00 57.20 202 ARG A O 1
ATOM 4835 N N . ILE B 1 204 ? 158.212 179.816 127.390 1.00 52.64 203 ILE A N 1
ATOM 4836 C CA . ILE B 1 204 ? 157.216 178.792 127.110 1.00 52.64 203 ILE A CA 1
ATOM 4837 C C . ILE B 1 204 ? 157.789 177.423 127.439 1.00 52.64 203 ILE A C 1
ATOM 4838 O O . ILE B 1 204 ? 158.915 177.093 127.049 1.00 52.64 203 ILE A O 1
ATOM 4843 N N . VAL B 1 205 ? 157.014 176.618 128.156 1.00 49.90 204 VAL A N 1
ATOM 4844 C CA . VAL B 1 205 ? 157.389 175.251 128.483 1.00 49.90 204 VAL A CA 1
ATOM 4845 C C . VAL B 1 205 ? 156.292 174.323 127.982 1.00 49.90 204 VAL A C 1
ATOM 4846 O O . VAL B 1 205 ? 155.111 174.675 127.971 1.00 49.90 204 VAL A O 1
ATOM 4850 N N . GLY B 1 206 ? 156.691 173.130 127.558 1.00 49.54 205 GLY A N 1
ATOM 4851 C CA . GLY B 1 206 ? 155.726 172.175 127.055 1.00 49.54 205 GLY A CA 1
ATOM 4852 C C . GLY B 1 206 ? 155.911 170.779 127.611 1.00 49.54 205 GLY A C 1
ATOM 4853 O O . GLY B 1 206 ? 156.970 170.173 127.436 1.00 49.54 205 GLY A O 1
ATOM 4854 N N . ALA B 1 207 ? 154.886 170.257 128.277 1.00 50.32 206 ALA A N 1
ATOM 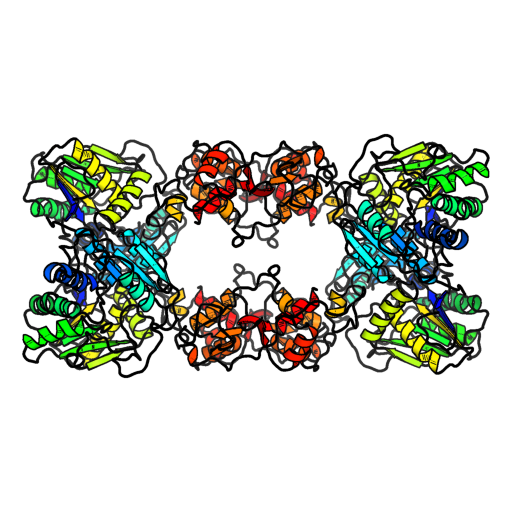4855 C CA . ALA B 1 207 ? 154.941 168.918 128.843 1.00 50.32 206 ALA A CA 1
ATOM 4856 C C . ALA B 1 207 ? 154.565 167.886 127.792 1.00 50.32 206 ALA A C 1
ATOM 4857 O O . ALA B 1 207 ? 153.674 168.113 126.971 1.00 50.32 206 ALA A O 1
ATOM 4859 N N . ASP B 1 208 ? 155.247 166.744 127.827 1.00 53.11 207 ASP A N 1
ATOM 4860 C CA . ASP B 1 208 ? 155.034 165.683 126.865 1.00 53.11 207 ASP A CA 1
ATOM 4861 C C . ASP B 1 208 ? 155.096 164.345 127.585 1.00 53.11 207 ASP A C 1
ATOM 4862 O O . ASP B 1 208 ? 155.971 164.149 128.441 1.00 53.11 207 ASP A O 1
ATOM 4867 N N . PRO B 1 209 ? 154.202 163.411 127.264 1.00 54.25 208 PRO A N 1
ATOM 4868 C CA . PRO B 1 209 ? 154.245 162.105 127.929 1.00 54.25 208 PRO A CA 1
ATOM 4869 C C . PRO B 1 209 ? 155.592 161.434 127.723 1.00 54.25 208 PRO A C 1
ATOM 4870 O O . PRO B 1 209 ? 156.197 161.527 126.654 1.00 54.25 208 PRO A O 1
ATOM 4874 N N . GLU B 1 210 ? 156.056 160.750 128.766 1.00 60.09 209 GLU A N 1
ATOM 4875 C CA . GLU B 1 210 ? 157.384 160.153 128.748 1.00 60.09 209 GLU A CA 1
ATOM 4876 C C . GLU B 1 210 ? 157.547 159.227 127.552 1.00 60.09 209 GLU A C 1
ATOM 4877 O O . GLU B 1 210 ? 156.739 158.320 127.337 1.00 60.09 209 GLU A O 1
ATOM 4883 N N . GLY B 1 211 ? 158.605 159.454 126.782 1.00 59.04 210 GLY A N 1
ATOM 4884 C CA . GLY B 1 211 ? 158.918 158.594 125.659 1.00 59.04 210 GLY A CA 1
ATOM 4885 C C . GLY B 1 211 ? 158.130 158.875 124.399 1.00 59.04 210 GLY A C 1
ATOM 4886 O O . GLY B 1 211 ? 157.655 157.939 123.748 1.00 59.04 210 GLY A O 1
ATOM 4887 N N . SER B 1 212 ? 157.980 160.141 124.032 1.00 58.11 211 SER A N 1
ATOM 4888 C CA . SER B 1 212 ? 157.313 160.519 122.796 1.00 58.11 211 SER A CA 1
ATOM 4889 C C . SER B 1 212 ? 158.319 161.151 121.843 1.00 58.11 211 SER A C 1
ATOM 4890 O O . SER B 1 212 ? 159.509 161.258 122.141 1.00 58.11 211 SER A O 1
ATOM 4893 N N . VAL B 1 213 ? 157.827 161.570 120.677 1.00 59.28 212 VAL A N 1
ATOM 4894 C CA . VAL B 1 213 ? 158.711 162.165 119.679 1.00 59.28 212 VAL A CA 1
ATOM 4895 C C . VAL B 1 213 ? 159.278 163.480 120.190 1.00 59.28 212 VAL A C 1
ATOM 4896 O O . VAL B 1 213 ? 160.484 163.734 120.098 1.00 59.28 212 VAL A O 1
ATOM 4900 N N . TYR B 1 214 ? 158.416 164.338 120.737 1.00 58.51 213 TYR A N 1
ATOM 4901 C CA . TYR B 1 214 ? 158.866 165.651 121.186 1.00 58.51 213 TYR A CA 1
ATOM 4902 C C . TYR B 1 214 ? 159.886 165.527 122.309 1.00 58.51 213 TYR A C 1
ATOM 4903 O O . TYR B 1 214 ? 160.896 166.239 122.324 1.00 58.51 213 TYR A O 1
ATOM 4912 N N . SER B 1 215 ? 159.643 164.625 123.255 1.00 60.22 214 SER A N 1
ATOM 4913 C CA . SER B 1 215 ? 160.563 164.432 124.367 1.00 60.22 214 SER A CA 1
ATOM 4914 C C . SER B 1 215 ? 161.862 163.759 123.954 1.00 60.22 214 SER A C 1
ATOM 4915 O O . SER B 1 215 ? 162.667 163.430 124.831 1.00 60.22 214 SER A O 1
ATOM 4918 N N . GLY B 1 216 ? 162.085 163.539 122.661 1.00 58.72 215 GLY A N 1
ATOM 4919 C CA . GLY B 1 216 ? 163.331 162.985 122.179 1.00 58.72 215 GLY A CA 1
ATOM 4920 C C . GLY B 1 216 ? 163.375 161.478 122.063 1.00 58.72 215 GLY A C 1
ATOM 4921 O O . GLY B 1 216 ? 164.309 160.949 121.454 1.00 58.72 215 GLY A O 1
ATOM 4922 N N . GLY B 1 217 ? 162.396 160.770 122.618 1.00 58.16 216 GLY A N 1
ATOM 4923 C CA . GLY B 1 217 ? 162.359 159.328 122.556 1.00 58.16 216 GLY A CA 1
ATOM 4924 C C . GLY B 1 217 ? 161.747 158.825 121.265 1.00 58.16 216 GLY A C 1
ATOM 4925 O O . GLY B 1 217 ? 161.514 159.575 120.312 1.00 58.16 216 GLY A O 1
ATOM 4926 N N . ALA B 1 218 ? 161.492 157.522 121.234 1.00 59.65 217 ALA A N 1
ATOM 4927 C CA . ALA B 1 218 ? 160.851 156.871 120.105 1.00 59.65 217 ALA A CA 1
ATOM 4928 C C . ALA B 1 218 ? 159.374 156.650 120.407 1.00 59.65 217 ALA A C 1
ATOM 4929 O O . ALA B 1 218 ? 158.853 157.080 121.439 1.00 59.65 217 ALA A O 1
ATOM 4931 N N . GLY B 1 219 ? 158.693 155.964 119.498 1.00 58.37 218 GLY A N 1
ATOM 4932 C CA . GLY B 1 219 ? 157.279 155.697 119.667 1.00 58.37 218 GLY A CA 1
ATOM 4933 C C . GLY B 1 219 ? 156.978 154.979 120.968 1.00 58.37 218 GLY A C 1
ATOM 4934 O O . GLY B 1 219 ? 157.862 154.508 121.682 1.00 58.37 218 GLY A O 1
ATOM 4935 N N . ARG B 1 220 ? 155.690 154.907 121.282 1.00 57.98 219 ARG A N 1
ATOM 4936 C CA . ARG B 1 220 ? 155.234 154.265 122.506 1.00 57.98 219 ARG A CA 1
ATOM 4937 C C . ARG B 1 220 ? 153.718 154.124 122.485 1.00 57.98 219 ARG A C 1
ATOM 4938 O O . ARG B 1 220 ? 153.026 154.965 121.900 1.00 57.98 219 ARG A O 1
ATOM 4946 N N . PRO B 1 221 ? 153.164 153.080 123.100 1.00 55.04 220 PRO A N 1
ATOM 4947 C CA . PRO B 1 221 ? 151.710 153.024 123.287 1.00 55.04 220 PRO A CA 1
ATOM 4948 C C . PRO B 1 221 ? 151.278 154.050 124.323 1.00 55.04 220 PRO A C 1
ATOM 4949 O O . PRO B 1 221 ? 151.735 154.032 125.468 1.00 55.04 220 PRO A O 1
ATOM 4953 N N . TYR B 1 222 ? 150.390 154.949 123.914 1.00 57.55 221 TYR A N 1
ATOM 4954 C CA . TYR B 1 222 ? 149.999 156.093 124.723 1.00 57.55 221 TYR A CA 1
ATOM 4955 C C . TYR B 1 222 ? 148.671 155.830 125.416 1.00 57.55 221 TYR A C 1
ATOM 4956 O O . TYR B 1 222 ? 147.731 155.311 124.806 1.00 57.55 221 TYR A O 1
ATOM 4965 N N . LEU B 1 223 ? 148.599 156.198 126.692 1.00 50.63 222 LEU A N 1
ATOM 4966 C CA . LEU B 1 223 ? 147.388 156.051 127.490 1.00 50.63 222 LEU A CA 1
ATOM 4967 C C . LEU B 1 223 ? 146.667 157.363 127.742 1.00 50.63 222 LEU A C 1
ATOM 4968 O O . LEU B 1 223 ? 145.438 157.406 127.668 1.00 50.63 222 LEU A O 1
ATOM 4973 N N . VAL B 1 224 ? 147.396 158.435 128.043 1.00 52.15 223 VAL A N 1
ATOM 4974 C CA . VAL B 1 224 ? 146.770 159.731 128.277 1.00 52.15 223 VAL A CA 1
ATOM 4975 C C . VAL B 1 224 ? 146.163 160.204 126.961 1.00 52.15 223 VAL A C 1
ATOM 4976 O O . VAL B 1 224 ? 146.885 160.576 126.032 1.00 52.15 223 VAL A O 1
ATOM 4980 N N . GLU B 1 225 ? 144.837 160.192 126.875 1.00 55.72 224 GLU A N 1
ATOM 4981 C CA . GLU B 1 225 ? 144.175 160.570 125.636 1.00 55.72 224 GLU A CA 1
ATOM 4982 C C . GLU B 1 225 ? 144.486 162.018 125.292 1.00 55.72 224 GLU A C 1
ATOM 4983 O O . GLU B 1 225 ? 144.439 162.901 126.151 1.00 55.72 224 GLU A O 1
ATOM 4989 N N . GLY B 1 226 ? 144.800 162.262 124.024 1.00 55.24 225 GLY A N 1
ATOM 4990 C CA . GLY B 1 226 ? 145.246 163.575 123.607 1.00 55.24 225 GLY A CA 1
ATOM 4991 C C . GLY B 1 226 ? 146.739 163.653 123.368 1.00 55.24 225 GLY A C 1
ATOM 4992 O O . GLY B 1 226 ? 147.230 163.257 122.308 1.00 55.24 225 GLY A O 1
ATOM 4993 N N . VAL B 1 227 ? 147.469 164.169 124.355 1.00 53.47 226 VAL A N 1
ATOM 4994 C CA . VAL B 1 227 ? 148.899 164.432 124.244 1.00 53.47 226 VAL A CA 1
ATOM 4995 C C . VAL B 1 227 ? 149.648 163.205 123.745 1.00 53.47 226 VAL A C 1
ATOM 4996 O O . VAL B 1 227 ? 149.238 162.066 123.991 1.00 53.47 226 VAL A O 1
ATOM 5000 N N . GLY B 1 228 ? 150.743 163.432 123.041 1.00 57.34 227 GLY A N 1
ATOM 5001 C CA . GLY B 1 228 ? 151.606 162.384 122.543 1.00 57.34 227 GLY A CA 1
ATOM 5002 C C . GLY B 1 228 ? 151.467 162.203 121.043 1.00 57.34 227 GLY A C 1
ATOM 5003 O O . GLY B 1 228 ? 150.400 162.411 120.455 1.00 57.34 227 GLY A O 1
ATOM 5004 N N . GLU B 1 229 ? 152.569 161.806 120.411 1.00 60.54 228 GLU A N 1
ATOM 5005 C CA . GLU B 1 229 ? 152.575 161.582 118.973 1.00 60.54 228 GLU A CA 1
ATOM 5006 C C . GLU B 1 229 ? 153.729 160.661 118.608 1.00 60.54 228 GLU A C 1
ATOM 5007 O O . GLU B 1 229 ? 154.651 160.441 119.397 1.00 60.54 228 GLU A O 1
ATOM 5013 N N . ASP B 1 230 ? 153.657 160.120 117.392 1.00 64.41 229 ASP A N 1
ATOM 5014 C CA . ASP B 1 230 ? 154.709 159.285 116.830 1.00 64.41 229 ASP A CA 1
ATOM 5015 C C . ASP B 1 230 ? 155.402 159.933 115.642 1.00 64.41 229 ASP A C 1
ATOM 5016 O O . ASP B 1 230 ? 156.344 159.349 115.095 1.00 64.41 229 ASP A O 1
ATOM 5021 N N . PHE B 1 231 ? 154.961 161.114 115.225 1.00 64.58 230 PHE A N 1
ATOM 5022 C CA . PHE B 1 231 ? 155.571 161.832 114.117 1.00 64.58 230 PHE A CA 1
ATOM 5023 C C . PHE B 1 231 ? 155.478 163.320 114.414 1.00 64.58 230 PHE A C 1
ATOM 5024 O O . PHE B 1 231 ? 154.800 163.743 115.352 1.00 64.58 230 PHE A O 1
ATOM 5032 N N . TRP B 1 232 ? 156.169 164.117 113.603 1.00 62.46 231 TRP A N 1
ATOM 5033 C CA . TRP B 1 232 ? 156.156 165.560 113.786 1.00 62.46 231 TRP A CA 1
ATOM 5034 C C . TRP B 1 232 ? 154.984 166.147 113.016 1.00 62.46 231 TRP A C 1
ATOM 5035 O O . TRP B 1 232 ? 155.004 166.134 111.776 1.00 62.46 231 TRP A O 1
ATOM 5046 N N . PRO B 1 233 ? 153.959 166.666 113.686 1.00 59.79 232 PRO A N 1
ATOM 5047 C CA . PRO B 1 233 ? 152.838 167.265 112.961 1.00 59.79 232 PRO A CA 1
ATOM 5048 C C . PRO B 1 233 ? 153.303 168.448 112.130 1.00 59.79 232 PRO A C 1
ATOM 5049 O O . PRO B 1 233 ? 154.238 169.164 112.494 1.00 59.79 232 PRO A O 1
ATOM 5053 N N . ALA B 1 234 ? 152.637 168.647 111.001 1.00 58.05 233 ALA A N 1
ATOM 5054 C CA . ALA B 1 234 ? 152.982 169.763 110.134 1.00 58.05 233 ALA A CA 1
ATOM 5055 C C . ALA B 1 234 ? 152.594 171.108 110.722 1.00 58.05 233 ALA A C 1
ATOM 5056 O O . ALA B 1 234 ? 152.875 172.135 110.097 1.00 58.05 233 ALA A O 1
ATOM 5058 N N . ALA B 1 235 ? 151.967 171.139 111.895 1.00 55.08 234 ALA A N 1
ATOM 5059 C CA . ALA B 1 235 ? 151.479 172.377 112.490 1.00 55.08 234 ALA A CA 1
ATOM 5060 C C . ALA B 1 235 ? 152.035 172.579 113.893 1.00 55.08 234 ALA A C 1
ATOM 5061 O O . ALA B 1 235 ? 151.352 173.107 114.772 1.00 55.08 234 ALA A O 1
ATOM 5063 N N . TYR B 1 236 ? 153.278 172.164 114.125 1.00 57.21 235 TYR A N 1
ATOM 5064 C CA . TYR B 1 236 ? 153.952 172.403 115.400 1.00 57.21 235 TYR A CA 1
ATOM 5065 C C . TYR B 1 236 ? 155.359 172.900 115.089 1.00 57.21 235 TYR A C 1
ATOM 5066 O O . TYR B 1 236 ? 156.244 172.105 114.762 1.00 57.21 235 TYR A O 1
ATOM 5075 N N . ASP B 1 237 ? 155.560 174.209 115.192 1.00 60.55 236 ASP A N 1
ATOM 5076 C CA . ASP B 1 237 ? 156.871 174.783 114.931 1.00 60.55 236 ASP A CA 1
ATOM 5077 C C . ASP B 1 237 ? 157.766 174.555 116.141 1.00 60.55 236 ASP A C 1
ATOM 5078 O O . ASP B 1 237 ? 157.640 175.258 117.150 1.00 60.55 236 ASP A O 1
ATOM 5083 N N . PRO B 1 238 ? 158.690 173.594 116.071 1.00 57.17 237 PRO A N 1
ATOM 5084 C CA . PRO B 1 238 ? 159.473 173.230 117.262 1.00 57.17 237 PRO A CA 1
ATOM 5085 C C . PRO B 1 238 ? 160.367 174.340 117.781 1.00 57.17 237 PRO A C 1
ATOM 5086 O O . PRO B 1 238 ? 161.090 174.116 118.759 1.00 57.17 237 PRO A O 1
ATOM 5090 N N . SER B 1 239 ? 160.355 175.520 117.162 1.00 57.88 238 SER A N 1
ATOM 5091 C CA . SER B 1 239 ? 161.199 176.611 117.630 1.00 57.88 238 SER A CA 1
ATOM 5092 C C . SER B 1 239 ? 160.589 177.370 118.799 1.00 57.88 238 SER A C 1
ATOM 5093 O O . SER B 1 239 ? 161.309 178.105 119.481 1.00 57.88 238 SER A O 1
ATOM 5096 N N . VAL B 1 240 ? 159.292 177.218 119.045 1.00 55.40 239 VAL A N 1
ATOM 5097 C CA . VAL B 1 240 ? 158.603 178.025 120.051 1.00 55.40 239 VAL A CA 1
ATOM 5098 C C . VAL B 1 240 ? 158.927 177.530 121.456 1.00 55.40 239 VAL A C 1
ATOM 5099 O O . VAL B 1 240 ? 159.485 178.289 122.261 1.00 55.40 239 VAL A O 1
ATOM 5103 N N . PRO B 1 241 ? 158.600 176.286 121.800 1.00 54.46 240 PRO A N 1
ATOM 5104 C CA . PRO B 1 241 ? 158.820 175.827 123.177 1.00 54.46 240 PRO A CA 1
ATOM 5105 C C . PRO B 1 241 ? 160.287 175.910 123.564 1.00 54.46 240 PRO A C 1
ATOM 5106 O O . PRO B 1 241 ? 161.178 175.595 122.773 1.00 54.46 240 PRO A O 1
ATOM 5110 N N . ASP B 1 242 ? 160.532 176.333 124.803 1.00 55.36 241 ASP A N 1
ATOM 5111 C CA . ASP B 1 242 ? 161.889 176.516 125.300 1.00 55.36 241 ASP A CA 1
ATOM 5112 C C . ASP B 1 242 ? 162.367 175.362 126.166 1.00 55.36 241 ASP A C 1
ATOM 5113 O O . ASP B 1 242 ? 163.572 175.248 126.411 1.00 55.36 241 ASP A O 1
ATOM 5118 N N . GLU B 1 243 ? 161.461 174.513 126.642 1.00 57.24 242 GLU A N 1
ATOM 5119 C CA . GLU B 1 243 ? 161.858 173.331 127.401 1.00 57.24 242 GLU A CA 1
ATOM 5120 C C . GLU B 1 243 ? 160.693 172.347 127.396 1.00 57.24 242 GLU A C 1
ATOM 5121 O O . GLU B 1 243 ? 159.637 172.623 127.969 1.00 57.24 242 GLU A O 1
ATOM 5127 N N . ILE B 1 244 ? 160.889 171.209 126.742 1.00 53.40 243 ILE A N 1
ATOM 5128 C CA . ILE B 1 244 ? 159.893 170.144 126.729 1.00 53.40 243 ILE A CA 1
ATOM 5129 C C . ILE B 1 244 ? 160.208 169.212 127.891 1.00 53.40 243 ILE A C 1
ATOM 5130 O O . ILE B 1 244 ? 161.023 168.294 127.770 1.00 53.40 243 ILE A O 1
ATOM 5135 N N . ILE B 1 245 ? 159.561 169.450 129.029 1.00 51.40 244 ILE A N 1
ATOM 5136 C CA . ILE B 1 245 ? 159.764 168.656 130.237 1.00 51.40 244 ILE A CA 1
ATOM 5137 C C . ILE B 1 245 ? 158.828 167.455 130.173 1.00 51.40 244 ILE A C 1
ATOM 5138 O O . ILE B 1 245 ? 157.627 167.577 130.430 1.00 51.40 244 ILE A O 1
ATOM 5143 N N . ALA B 1 246 ? 159.378 166.294 129.834 1.00 51.15 245 ALA A N 1
ATOM 5144 C CA . ALA B 1 246 ? 158.593 165.075 129.718 1.00 51.15 245 ALA A CA 1
ATOM 5145 C C . ALA B 1 246 ? 158.211 164.545 131.094 1.00 51.15 245 ALA A C 1
ATOM 5146 O O . ALA B 1 246 ? 158.966 164.672 132.061 1.00 51.15 245 ALA A O 1
ATOM 5148 N N . VAL B 1 247 ? 157.028 163.942 131.174 1.00 51.60 246 VAL A N 1
ATOM 5149 C CA . VAL B 1 247 ? 156.506 163.402 132.423 1.00 51.60 246 VAL A CA 1
ATOM 5150 C C . VAL B 1 247 ? 155.927 162.020 132.163 1.00 51.60 246 VAL A C 1
ATOM 5151 O O . VAL B 1 247 ? 155.404 161.741 131.080 1.00 51.60 246 VAL A O 1
ATOM 5155 N N . SER B 1 248 ? 156.010 161.158 133.172 1.00 52.15 247 SER A N 1
ATOM 5156 C CA . SER B 1 248 ? 155.586 159.773 133.036 1.00 52.15 247 SER A CA 1
ATOM 5157 C C . SER B 1 248 ? 154.062 159.687 132.977 1.00 52.15 247 SER A C 1
ATOM 5158 O O . SER B 1 248 ? 153.350 160.694 132.978 1.00 52.15 247 SER A O 1
ATOM 5161 N N . ASP B 1 249 ? 153.554 158.455 132.923 1.00 51.55 248 ASP A N 1
ATOM 5162 C CA . ASP B 1 249 ? 152.113 158.231 132.879 1.00 51.55 248 ASP A CA 1
ATOM 5163 C C . ASP B 1 249 ? 151.523 158.071 134.273 1.00 51.55 248 ASP A C 1
ATOM 5164 O O . ASP B 1 249 ? 150.500 158.685 134.595 1.00 51.55 248 ASP A O 1
ATOM 5169 N N . SER B 1 250 ? 152.148 157.243 135.109 1.00 48.63 249 SER A N 1
ATOM 5170 C CA . SER B 1 250 ? 151.663 157.086 136.473 1.00 48.63 249 SER A CA 1
ATOM 5171 C C . SER B 1 250 ? 151.647 158.424 137.195 1.00 48.63 249 SER A C 1
ATOM 5172 O O . SER B 1 250 ? 150.697 158.740 137.920 1.00 48.63 249 SER A O 1
ATOM 5175 N N . ASP B 1 251 ? 152.695 159.226 137.004 1.00 48.56 250 ASP A N 1
ATOM 5176 C CA . ASP B 1 251 ? 152.739 160.540 137.632 1.00 48.56 250 ASP A CA 1
ATOM 5177 C C . ASP B 1 251 ? 151.577 161.408 137.175 1.00 48.56 250 ASP A C 1
ATOM 5178 O O . ASP B 1 251 ? 150.930 162.068 137.992 1.00 48.56 250 ASP A O 1
ATOM 5183 N N . SER B 1 252 ? 151.296 161.423 135.872 1.00 45.43 251 SER A N 1
ATOM 5184 C CA . SER B 1 252 ? 150.220 162.272 135.373 1.00 45.43 251 SER A CA 1
ATOM 5185 C C . SER B 1 252 ? 148.867 161.817 135.904 1.00 45.43 251 SER A C 1
ATOM 5186 O O . SER B 1 252 ? 148.042 162.642 136.312 1.00 45.43 251 SER A O 1
ATOM 5189 N N . PHE B 1 253 ? 148.613 160.507 135.905 1.00 42.43 252 PHE A N 1
ATOM 5190 C CA . PHE B 1 253 ? 147.336 160.022 136.418 1.00 42.43 252 PHE A CA 1
ATOM 5191 C C . PHE B 1 253 ? 147.181 160.335 137.900 1.00 42.43 252 PHE A C 1
ATOM 5192 O O . PHE B 1 253 ? 146.112 160.782 138.343 1.00 42.43 252 PHE A O 1
ATOM 5200 N N . ASP B 1 254 ? 148.236 160.112 138.686 1.00 45.27 253 ASP A N 1
ATOM 5201 C CA . ASP B 1 254 ? 148.158 160.421 140.107 1.00 45.27 253 ASP A CA 1
ATOM 5202 C C . ASP B 1 254 ? 147.952 161.908 140.333 1.00 45.27 253 ASP A C 1
ATOM 5203 O O . ASP B 1 254 ? 147.210 162.307 141.236 1.00 45.27 253 ASP A O 1
ATOM 5208 N N . MET B 1 255 ? 148.614 162.748 139.537 1.00 45.02 254 MET A N 1
ATOM 5209 C CA . MET B 1 255 ? 148.423 164.184 139.680 1.00 45.02 254 MET A CA 1
ATOM 5210 C C . MET B 1 255 ? 146.998 164.582 139.336 1.00 45.02 254 MET A C 1
ATOM 5211 O O . MET B 1 255 ? 146.423 165.445 139.999 1.00 45.02 254 MET A O 1
ATOM 5216 N N . THR B 1 256 ? 146.410 163.969 138.309 1.00 41.48 255 THR A N 1
ATOM 5217 C CA . THR B 1 256 ? 145.016 164.260 137.985 1.00 41.48 255 THR A CA 1
ATOM 5218 C C . THR B 1 256 ? 144.101 163.900 139.146 1.00 41.48 255 THR A C 1
ATOM 5219 O O . THR B 1 256 ? 143.213 164.677 139.523 1.00 41.48 255 THR A O 1
ATOM 5223 N N . ARG B 1 257 ? 144.299 162.715 139.723 1.00 42.77 256 ARG A N 1
ATOM 5224 C CA . ARG B 1 257 ? 143.447 162.294 140.830 1.00 42.77 256 ARG A CA 1
ATOM 5225 C C . ARG B 1 257 ? 143.611 163.219 142.031 1.00 42.77 256 ARG A C 1
ATOM 5226 O O . ARG B 1 257 ? 142.623 163.685 142.616 1.00 42.77 256 ARG A O 1
ATOM 5234 N N . ARG B 1 258 ? 144.858 163.510 142.405 1.00 43.84 257 ARG A N 1
ATOM 5235 C CA . ARG B 1 258 ? 145.109 164.387 143.542 1.00 43.84 257 ARG A CA 1
ATOM 5236 C C . ARG B 1 258 ? 144.617 165.802 143.280 1.00 43.84 257 ARG A C 1
ATOM 5237 O O . ARG B 1 258 ? 144.231 166.507 144.216 1.00 43.84 257 ARG A O 1
ATOM 5245 N N . LEU B 1 259 ? 144.630 166.237 142.021 1.00 41.29 258 LEU A N 1
ATOM 5246 C CA . LEU B 1 259 ? 144.104 167.549 141.674 1.00 41.29 258 LEU A CA 1
ATOM 5247 C C . LEU B 1 259 ? 142.599 167.592 141.872 1.00 41.29 258 LEU A C 1
ATOM 5248 O O . LEU B 1 259 ? 142.066 168.520 142.490 1.00 41.29 258 LEU A O 1
ATOM 5253 N N . ALA B 1 260 ? 141.895 166.582 141.358 1.00 43.50 259 ALA A N 1
ATOM 5254 C CA . ALA B 1 260 ? 140.455 166.521 141.568 1.00 43.50 259 ALA A CA 1
ATOM 5255 C C . ALA B 1 260 ? 140.110 166.421 143.046 1.00 43.50 259 ALA A C 1
ATOM 5256 O O . ALA B 1 260 ? 139.040 166.874 143.463 1.00 43.50 259 ALA A O 1
ATOM 5258 N N . ARG B 1 261 ? 140.990 165.833 143.853 1.00 47.52 260 ARG A N 1
ATOM 5259 C CA . ARG B 1 261 ? 140.668 165.670 145.266 1.00 47.52 260 ARG A CA 1
ATOM 5260 C C . ARG B 1 261 ? 141.045 166.870 146.126 1.00 47.52 260 ARG A C 1
ATOM 5261 O O . ARG B 1 261 ? 140.398 167.105 147.152 1.00 47.52 260 ARG A O 1
ATOM 5269 N N . GLU B 1 262 ? 142.068 167.636 145.747 1.00 48.58 261 GLU A N 1
ATOM 5270 C CA . GLU B 1 262 ? 142.563 168.725 146.580 1.00 48.58 261 GLU A CA 1
ATOM 5271 C C . GLU B 1 262 ? 142.388 170.104 145.961 1.00 48.58 261 GLU A C 1
ATOM 5272 O O . GLU B 1 262 ? 142.844 171.088 146.550 1.00 48.58 261 GLU A O 1
ATOM 5278 N N . GLU B 1 263 ? 141.753 170.208 144.795 1.00 47.20 262 GLU A N 1
ATOM 5279 C CA . GLU B 1 263 ? 141.506 171.505 144.180 1.00 47.20 262 GLU A CA 1
ATOM 5280 C C . GLU B 1 263 ? 140.115 171.632 143.578 1.00 47.20 262 GLU A C 1
ATOM 5281 O O . GLU B 1 263 ? 139.794 172.689 143.029 1.00 47.20 262 GLU A O 1
ATOM 5287 N N . ALA B 1 264 ? 139.284 170.600 143.660 1.00 44.59 263 ALA A N 1
ATOM 5288 C CA . ALA B 1 264 ? 137.924 170.657 143.140 1.00 44.59 263 ALA A CA 1
ATOM 5289 C C . ALA B 1 264 ? 137.920 170.925 141.636 1.00 44.59 263 ALA A C 1
ATOM 5290 O O . ALA B 1 264 ? 137.234 171.817 141.138 1.00 44.59 263 ALA A O 1
ATOM 5292 N N . MET B 1 265 ? 138.712 170.139 140.911 1.00 40.88 264 MET A N 1
ATOM 5293 C CA . MET B 1 265 ? 138.741 170.196 139.454 1.00 40.88 264 MET A CA 1
ATOM 5294 C C . MET B 1 265 ? 138.754 168.776 138.915 1.00 40.88 264 MET A C 1
ATOM 5295 O O . MET B 1 265 ? 139.645 167.994 139.257 1.00 40.88 264 MET A O 1
ATOM 5300 N N . LEU B 1 266 ? 137.780 168.446 138.069 1.00 39.88 265 LEU A N 1
ATOM 5301 C CA . LEU B 1 266 ? 137.753 167.146 137.402 1.00 39.88 265 LEU A CA 1
ATOM 5302 C C . LEU B 1 266 ? 138.431 167.281 136.043 1.00 39.88 265 LEU A C 1
ATOM 5303 O O . LEU B 1 266 ? 137.795 167.335 134.989 1.00 39.88 265 LEU A O 1
ATOM 5308 N N . VAL B 1 267 ? 139.754 167.347 136.082 1.00 40.42 266 VAL A N 1
ATOM 5309 C CA . VAL B 1 267 ? 140.560 167.418 134.879 1.00 40.42 266 VAL A CA 1
ATOM 5310 C C . VAL B 1 267 ? 140.909 166.003 134.433 1.00 40.42 266 VAL A C 1
ATOM 5311 O O . VAL B 1 267 ? 140.782 165.042 135.189 1.00 40.42 266 VAL A O 1
ATOM 5315 N N . GLY B 1 268 ? 141.349 165.867 133.186 1.00 42.66 267 GLY A N 1
ATOM 5316 C CA . GLY B 1 268 ? 141.628 164.557 132.630 1.00 42.66 267 GLY A CA 1
ATOM 5317 C C . GLY B 1 268 ? 143.036 164.059 132.877 1.00 42.66 267 GLY A C 1
ATOM 5318 O O . GLY B 1 268 ? 143.577 164.227 133.972 1.00 42.66 267 GLY A O 1
ATOM 5319 N N . GLY B 1 269 ? 143.638 163.432 131.870 1.00 42.51 268 GLY A N 1
ATOM 5320 C CA . GLY B 1 269 ? 144.998 162.947 131.987 1.00 42.51 268 GLY A CA 1
ATOM 5321 C C . GLY B 1 269 ? 146.010 163.985 131.556 1.00 42.51 268 GLY A C 1
ATOM 5322 O O . GLY B 1 269 ? 146.958 164.288 132.287 1.00 42.51 268 GLY A O 1
ATOM 5323 N N . SER B 1 270 ? 145.813 164.542 130.361 1.00 43.78 269 SER A N 1
ATOM 5324 C CA . SER B 1 270 ? 146.687 165.612 129.901 1.00 43.78 269 SER A CA 1
ATOM 5325 C C . SER B 1 270 ? 146.702 166.774 130.882 1.00 43.78 269 SER A C 1
ATOM 5326 O O . SER B 1 270 ? 147.724 167.451 131.027 1.00 43.78 269 SER A O 1
ATOM 5329 N N . CYS B 1 271 ? 145.584 167.023 131.564 1.00 43.02 270 CYS A N 1
ATOM 5330 C CA . CYS B 1 271 ? 145.561 168.075 132.572 1.00 43.02 270 CYS A CA 1
ATOM 5331 C C . CYS B 1 271 ? 146.534 167.766 133.700 1.00 43.02 270 CYS A C 1
ATOM 5332 O O . CYS B 1 271 ? 147.296 168.635 134.136 1.00 43.02 270 CYS A O 1
ATOM 5335 N N . GLY B 1 272 ? 146.522 166.526 134.187 1.00 42.22 271 GLY A N 1
ATOM 5336 C CA . GLY B 1 272 ? 147.470 166.146 135.218 1.00 42.22 271 GLY A CA 1
ATOM 5337 C C . GLY B 1 272 ? 148.904 166.225 134.738 1.00 42.22 271 GLY A C 1
ATOM 5338 O O . GLY B 1 272 ? 149.796 166.643 135.478 1.00 42.22 271 GLY A O 1
ATOM 5339 N N . MET B 1 273 ? 149.146 165.823 133.491 1.00 43.49 272 MET A N 1
ATOM 5340 C CA . MET B 1 273 ? 150.493 165.921 132.939 1.00 43.49 272 MET A CA 1
ATOM 5341 C C . MET B 1 273 ? 150.965 167.369 132.911 1.00 43.49 272 MET A C 1
ATOM 5342 O O . MET B 1 273 ? 152.090 167.681 133.319 1.00 43.49 272 MET A O 1
ATOM 5347 N N . ALA B 1 274 ? 150.108 168.274 132.438 1.00 40.84 273 ALA A N 1
ATOM 5348 C CA . ALA B 1 274 ? 150.475 169.684 132.401 1.00 40.84 273 ALA A CA 1
ATOM 5349 C C . ALA B 1 274 ? 150.707 170.228 133.802 1.00 40.84 273 ALA A C 1
ATOM 5350 O O . ALA B 1 274 ? 151.643 171.002 134.027 1.00 40.84 273 ALA A O 1
ATOM 5352 N N . VAL B 1 275 ? 149.867 169.836 134.761 1.00 40.74 274 VAL A N 1
ATOM 5353 C CA . VAL B 1 275 ? 150.017 170.352 136.117 1.00 40.74 274 VAL A CA 1
ATOM 5354 C C . VAL B 1 275 ? 151.310 169.854 136.745 1.00 40.74 274 VAL A C 1
ATOM 5355 O O . VAL B 1 275 ? 151.965 170.584 137.495 1.00 40.74 274 VAL A O 1
ATOM 5359 N N . VAL B 1 276 ? 151.687 168.602 136.482 1.00 41.63 275 VAL A N 1
ATOM 5360 C CA . VAL B 1 276 ? 152.943 168.097 137.031 1.00 41.63 275 VAL A CA 1
ATOM 5361 C C . VAL B 1 276 ? 154.125 168.798 136.378 1.00 41.63 275 VAL A C 1
ATOM 5362 O O . VAL B 1 276 ? 155.094 169.170 137.051 1.00 41.63 275 VAL A O 1
ATOM 5366 N N . ALA B 1 277 ? 154.062 169.004 135.061 1.00 44.31 276 ALA A N 1
ATOM 5367 C CA . ALA B 1 277 ? 155.126 169.749 134.398 1.00 44.31 276 ALA A CA 1
ATOM 5368 C C . ALA B 1 277 ? 155.265 171.140 134.999 1.00 44.31 276 ALA A C 1
ATOM 5369 O O . ALA B 1 277 ? 156.383 171.616 135.235 1.00 44.31 276 ALA A O 1
ATOM 5371 N N . ALA B 1 278 ? 154.142 171.807 135.256 1.00 44.63 277 ALA A N 1
ATOM 5372 C CA . ALA B 1 278 ? 154.193 173.096 135.930 1.00 44.63 277 ALA A CA 1
ATOM 5373 C C . ALA B 1 278 ? 154.857 172.953 137.289 1.00 44.63 277 ALA A C 1
ATOM 5374 O O . ALA B 1 278 ? 155.970 173.436 137.493 1.00 44.63 277 ALA A O 1
ATOM 5376 N N . LEU B 1 279 ? 154.225 172.218 138.205 1.00 46.52 278 LEU A N 1
ATOM 5377 C CA . LEU B 1 279 ? 154.771 172.072 139.551 1.00 46.52 278 LEU A CA 1
ATOM 5378 C C . LEU B 1 279 ? 156.259 171.750 139.535 1.00 46.52 278 LEU A C 1
ATOM 5379 O O . LEU B 1 279 ? 156.968 172.049 140.501 1.00 46.52 278 LEU A O 1
ATOM 5384 N N . LYS B 1 280 ? 156.752 171.139 138.458 1.00 49.09 279 LYS A N 1
ATOM 5385 C CA . LYS B 1 280 ? 158.192 170.943 138.335 1.00 49.09 279 LYS A CA 1
ATOM 5386 C C . LYS B 1 280 ? 158.901 172.237 137.952 1.00 49.09 279 LYS A C 1
ATOM 5387 O O . LYS B 1 280 ? 159.853 172.651 138.622 1.00 49.09 279 LYS A O 1
ATOM 5393 N N . VAL B 1 281 ? 158.452 172.891 136.878 1.00 50.29 280 VAL A N 1
ATOM 5394 C CA . VAL B 1 281 ? 159.124 174.106 136.419 1.00 50.29 280 VAL A CA 1
ATOM 5395 C C . VAL B 1 281 ? 159.047 175.206 137.468 1.00 50.29 280 VAL A C 1
ATOM 5396 O O . VAL B 1 281 ? 159.906 176.093 137.515 1.00 50.29 280 VAL A O 1
ATOM 5400 N N . ALA B 1 282 ? 158.024 175.176 138.310 1.00 53.46 281 ALA A N 1
ATOM 5401 C CA . ALA B 1 282 ? 157.798 176.175 139.345 1.00 53.46 281 ALA A CA 1
ATOM 5402 C C . ALA B 1 282 ? 158.809 176.086 140.472 1.00 53.46 281 ALA A C 1
ATOM 5403 O O . ALA B 1 282 ? 158.673 176.805 141.467 1.00 53.46 281 ALA A O 1
ATOM 5405 N N . GLU B 1 283 ? 159.810 175.217 140.347 1.00 58.35 282 GLU A N 1
ATOM 5406 C CA . GLU B 1 283 ? 160.891 175.147 141.320 1.00 58.35 282 GLU A CA 1
ATOM 5407 C C . GLU B 1 283 ? 162.084 175.995 140.902 1.00 58.35 282 GLU A C 1
ATOM 5408 O O . GLU B 1 283 ? 162.639 176.735 141.719 1.00 58.35 282 GLU A O 1
ATOM 5414 N N . GLU B 1 284 ? 162.482 175.909 139.633 1.00 63.58 283 GLU A N 1
ATOM 5415 C CA . GLU B 1 284 ? 163.575 176.727 139.129 1.00 63.58 283 GLU A CA 1
ATOM 5416 C C . GLU B 1 284 ? 163.172 178.180 138.936 1.00 63.58 283 GLU A C 1
ATOM 5417 O O . GLU B 1 284 ? 164.010 178.990 138.525 1.00 63.58 283 GLU A O 1
ATOM 5423 N N . ALA B 1 285 ? 161.916 178.520 139.204 1.00 63.52 284 ALA A N 1
ATOM 5424 C CA . ALA B 1 285 ? 161.443 179.901 139.211 1.00 63.52 284 ALA A CA 1
ATOM 5425 C C . ALA B 1 285 ? 161.022 180.213 140.641 1.00 63.52 284 ALA A C 1
ATOM 5426 O O . ALA B 1 285 ? 159.944 179.802 141.083 1.00 63.52 284 ALA A O 1
ATOM 5428 N N . GLY B 1 286 ? 161.871 180.938 141.362 1.00 71.25 285 GLY A N 1
ATOM 5429 C CA . GLY B 1 286 ? 161.610 181.253 142.744 1.00 71.25 285 GLY A CA 1
ATOM 5430 C C . GLY B 1 286 ? 160.381 182.122 142.900 1.00 71.25 285 GLY A C 1
ATOM 5431 O O . GLY B 1 286 ? 159.577 182.269 141.975 1.00 71.25 285 GLY A O 1
ATOM 5432 N N . PRO B 1 287 ? 160.207 182.709 144.081 1.00 71.82 286 PRO A N 1
ATOM 5433 C CA . PRO B 1 287 ? 159.035 183.562 144.314 1.00 71.82 286 PRO A CA 1
ATOM 5434 C C . PRO B 1 287 ? 158.848 184.600 143.220 1.00 71.82 286 PRO A C 1
ATOM 5435 O O . PRO B 1 287 ? 159.794 184.931 142.500 1.00 71.82 286 PRO A O 1
ATOM 5439 N N . ASP B 1 288 ? 157.626 185.112 143.089 1.00 71.56 287 ASP A N 1
ATOM 5440 C CA . ASP B 1 288 ? 157.229 186.086 142.077 1.00 71.56 287 ASP A CA 1
ATOM 5441 C C . ASP B 1 288 ? 157.043 185.463 140.701 1.00 71.56 287 ASP A C 1
ATOM 5442 O O . ASP B 1 288 ? 157.007 186.193 139.703 1.00 71.56 287 ASP A O 1
ATOM 5447 N N . ALA B 1 289 ? 156.926 184.143 140.610 1.00 63.03 288 ALA A N 1
ATOM 5448 C CA . ALA B 1 289 ? 156.666 183.472 139.346 1.00 63.03 288 ALA A CA 1
ATOM 5449 C C . ALA B 1 289 ? 155.172 183.232 139.193 1.00 63.03 288 ALA A C 1
ATOM 5450 O O . ALA B 1 289 ? 154.474 182.945 140.170 1.00 63.03 288 ALA A O 1
ATOM 5452 N N . LEU B 1 290 ? 154.682 183.357 137.962 1.00 55.82 289 LEU A N 1
ATOM 5453 C CA . LEU B 1 290 ? 153.264 183.187 137.658 1.00 55.82 289 LEU A CA 1
ATOM 5454 C C . LEU B 1 290 ? 153.154 182.228 136.477 1.00 55.82 289 LEU A C 1
ATOM 5455 O O . LEU B 1 290 ? 153.220 182.646 135.318 1.00 55.82 289 LEU A O 1
ATOM 5460 N N . ILE B 1 291 ? 152.988 180.945 136.778 1.00 50.05 290 ILE A N 1
ATOM 5461 C CA . ILE B 1 291 ? 152.909 179.902 135.763 1.00 50.05 290 ILE A CA 1
ATOM 5462 C C . ILE B 1 291 ? 151.442 179.631 135.478 1.00 50.05 290 ILE A C 1
ATOM 5463 O O . ILE B 1 291 ? 150.699 179.211 136.371 1.00 50.05 290 ILE A O 1
ATOM 5468 N N . VAL B 1 292 ? 151.019 179.859 134.241 1.00 45.49 291 VAL A N 1
ATOM 5469 C CA . VAL B 1 292 ? 149.633 179.646 133.842 1.00 45.49 291 VAL A CA 1
ATOM 5470 C C . VAL B 1 292 ? 149.581 178.342 133.057 1.00 45.49 291 VAL A C 1
ATOM 5471 O O . VAL B 1 292 ? 149.853 178.301 131.853 1.00 45.49 291 VAL A O 1
ATOM 5475 N N . VAL B 1 293 ? 149.217 177.270 133.747 1.00 41.54 292 VAL A N 1
ATOM 5476 C CA . VAL B 1 293 ? 149.020 175.985 133.094 1.00 41.54 292 VAL A CA 1
ATOM 5477 C C . VAL B 1 293 ? 147.732 176.024 132.287 1.00 41.54 292 VAL A C 1
ATOM 5478 O O . VAL B 1 293 ? 146.829 176.824 132.547 1.00 41.54 292 VAL A O 1
ATOM 5482 N N . LEU B 1 294 ? 147.640 175.143 131.297 1.00 39.62 293 LEU A N 1
ATOM 5483 C CA . LEU B 1 294 ? 146.471 175.065 130.425 1.00 39.62 293 LEU A CA 1
ATOM 5484 C C . LEU B 1 294 ? 145.845 173.683 130.581 1.00 39.62 293 LEU A C 1
ATOM 5485 O O . LEU B 1 294 ? 146.200 172.744 129.867 1.00 39.62 293 LEU A O 1
ATOM 5490 N N . LEU B 1 295 ? 144.909 173.565 131.522 1.00 40.21 294 LEU A N 1
ATOM 5491 C CA . LEU B 1 295 ? 144.165 172.328 131.716 1.00 40.21 294 LEU A CA 1
ATOM 5492 C C . LEU B 1 295 ? 143.130 172.216 130.609 1.00 40.21 294 LEU A C 1
ATOM 5493 O O . LEU B 1 295 ? 142.104 172.903 130.657 1.00 40.21 294 LEU A O 1
ATOM 5498 N N . PRO B 1 296 ? 143.348 171.367 129.596 1.00 41.06 295 PRO A N 1
ATOM 5499 C CA . PRO B 1 296 ? 142.547 171.444 128.361 1.00 41.06 295 PRO A CA 1
ATOM 5500 C C . PRO B 1 296 ? 141.355 170.499 128.275 1.00 41.06 295 PRO A C 1
ATOM 5501 O O . PRO B 1 296 ? 140.750 170.426 127.201 1.00 41.06 295 PRO A O 1
ATOM 5505 N N . ASP B 1 297 ? 140.995 169.786 129.338 1.00 44.80 296 ASP A N 1
ATOM 5506 C CA . ASP B 1 297 ? 139.911 168.818 129.258 1.00 44.80 296 ASP A CA 1
ATOM 5507 C C . ASP B 1 297 ? 139.143 168.772 130.568 1.00 44.80 296 ASP A C 1
ATOM 5508 O O . ASP B 1 297 ? 139.594 169.273 131.600 1.00 44.80 296 ASP A O 1
ATOM 5513 N N . GLY B 1 298 ? 137.961 168.164 130.508 1.00 44.51 297 GLY A N 1
ATOM 5514 C CA . GLY B 1 298 ? 137.130 167.944 131.677 1.00 44.51 297 GLY A CA 1
ATOM 5515 C C . GLY B 1 298 ? 137.063 166.461 132.005 1.00 44.51 297 GLY A C 1
ATOM 5516 O O . GLY B 1 298 ? 136.735 165.642 131.146 1.00 44.51 297 GLY A O 1
ATOM 5517 N N . GLY B 1 299 ? 137.374 166.134 133.252 1.00 43.68 298 GLY A N 1
ATOM 5518 C CA . GLY B 1 299 ? 137.499 164.747 133.652 1.00 43.68 298 GLY A CA 1
ATOM 5519 C C . GLY B 1 299 ? 136.193 164.044 133.948 1.00 43.68 298 GLY A C 1
ATOM 5520 O O . GLY B 1 299 ? 136.075 163.352 134.962 1.00 43.68 298 GLY A O 1
ATOM 5521 N N . ARG B 1 300 ? 135.203 164.209 133.077 1.00 43.85 299 ARG A N 1
ATOM 5522 C CA . ARG B 1 300 ? 133.955 163.472 133.220 1.00 43.85 299 ARG A CA 1
ATOM 5523 C C . ARG B 1 300 ? 133.895 162.249 132.320 1.00 43.85 299 ARG A C 1
ATOM 5524 O O . ARG B 1 300 ? 133.214 161.277 132.661 1.00 43.85 299 ARG A O 1
ATOM 5532 N N . GLY B 1 301 ? 134.590 162.275 131.185 1.00 44.24 300 GLY A N 1
ATOM 5533 C CA . GLY B 1 301 ? 134.619 161.116 130.314 1.00 44.24 300 GLY A CA 1
ATOM 5534 C C . GLY B 1 301 ? 135.494 160.001 130.848 1.00 44.24 300 GLY A C 1
ATOM 5535 O O . GLY B 1 301 ? 135.218 158.821 130.619 1.00 44.24 300 GLY A O 1
ATOM 5536 N N . TYR B 1 302 ? 136.556 160.355 131.565 1.00 44.53 301 TYR A N 1
ATOM 5537 C CA . TYR B 1 302 ? 137.457 159.367 132.140 1.00 44.53 301 TYR A CA 1
ATOM 5538 C C . TYR B 1 302 ? 136.939 158.798 133.448 1.00 44.53 301 TYR A C 1
ATOM 5539 O O . TYR B 1 302 ? 137.636 157.994 134.072 1.00 44.53 301 TYR A O 1
ATOM 5548 N N . MET B 1 303 ? 135.737 159.188 133.874 1.00 45.76 302 MET A N 1
ATOM 5549 C CA . MET B 1 303 ? 135.238 158.797 135.186 1.00 45.76 302 MET A CA 1
ATOM 5550 C C . MET B 1 303 ? 135.350 157.302 135.437 1.00 45.76 302 MET A C 1
ATOM 5551 O O . MET B 1 303 ? 135.404 156.884 136.598 1.00 45.76 302 MET A O 1
ATOM 5556 N N . SER B 1 304 ? 135.384 156.487 134.385 1.00 45.30 303 SER A N 1
ATOM 5557 C CA . SER B 1 304 ? 135.597 155.053 134.523 1.00 45.30 303 SER A CA 1
ATOM 5558 C C . SER B 1 304 ? 136.920 154.610 133.915 1.00 45.30 303 SER A C 1
ATOM 5559 O O . SER B 1 304 ? 137.102 153.419 133.649 1.00 45.30 303 SER A O 1
ATOM 5562 N N . LYS B 1 305 ? 137.846 155.536 133.685 1.00 44.81 304 LYS A N 1
ATOM 5563 C CA . LYS B 1 305 ? 139.104 155.195 133.038 1.00 44.81 304 LYS A CA 1
ATOM 5564 C C . LYS B 1 305 ? 140.307 155.503 133.920 1.00 44.81 304 LYS A C 1
ATOM 5565 O O . LYS B 1 305 ? 141.260 154.726 133.944 1.00 44.81 304 LYS A O 1
ATOM 5571 N N . ILE B 1 306 ? 140.298 156.617 134.649 1.00 41.04 305 ILE A N 1
ATOM 5572 C CA . ILE B 1 306 ? 141.390 156.903 135.573 1.00 41.04 305 ILE A CA 1
ATOM 5573 C C . ILE B 1 306 ? 140.927 157.085 137.009 1.00 41.04 305 ILE A C 1
ATOM 5574 O O . ILE B 1 306 ? 141.759 157.011 137.926 1.00 41.04 305 ILE A O 1
ATOM 5579 N N . PHE B 1 307 ? 139.642 157.320 137.248 1.00 42.16 306 PHE A N 1
ATOM 5580 C CA . PHE B 1 307 ? 139.109 157.373 138.600 1.00 42.16 306 PHE A CA 1
ATOM 5581 C C . PHE B 1 307 ? 138.599 156.024 139.070 1.00 42.16 306 PHE A C 1
ATOM 5582 O O . PHE B 1 307 ? 138.006 155.940 140.149 1.00 42.16 306 PHE A O 1
ATOM 5590 N N . ASN B 1 308 ? 138.810 154.973 138.286 1.00 45.63 307 ASN A N 1
ATOM 5591 C CA . ASN B 1 308 ? 138.344 153.633 138.616 1.00 45.63 307 ASN A CA 1
ATOM 5592 C C . ASN B 1 308 ? 139.526 152.824 139.133 1.00 45.63 307 ASN A C 1
ATOM 5593 O O . ASN B 1 308 ? 140.461 152.531 138.382 1.00 45.63 307 ASN A O 1
ATOM 5598 N N . ASP B 1 309 ? 139.481 152.451 140.413 1.00 49.23 308 ASP A N 1
ATOM 5599 C CA . ASP B 1 309 ? 140.607 151.747 141.014 1.00 49.23 308 ASP A CA 1
ATOM 5600 C C . ASP B 1 309 ? 140.911 150.440 140.298 1.00 49.23 308 ASP A C 1
ATOM 5601 O O . ASP B 1 309 ? 142.054 149.974 140.328 1.00 49.23 308 ASP A O 1
ATOM 5606 N N . ALA B 1 310 ? 139.913 149.831 139.657 1.00 46.05 309 ALA A N 1
ATOM 5607 C CA . ALA B 1 310 ? 140.150 148.584 138.938 1.00 46.05 309 ALA A CA 1
ATOM 5608 C C . ALA B 1 310 ? 141.057 148.813 137.736 1.00 46.05 309 ALA A C 1
ATOM 5609 O O . ALA B 1 310 ? 142.150 148.244 137.647 1.00 46.05 309 ALA A O 1
ATOM 5611 N N . TRP B 1 311 ? 140.617 149.653 136.800 1.00 41.46 310 TRP A N 1
ATOM 5612 C CA . TRP B 1 311 ? 141.432 149.968 135.632 1.00 41.46 310 TRP A CA 1
ATOM 5613 C C . TRP B 1 311 ? 142.789 150.512 136.049 1.00 41.46 310 TRP A C 1
ATOM 5614 O O . TRP B 1 311 ? 143.834 150.023 135.608 1.00 41.46 310 TRP A O 1
ATOM 5625 N N . MET B 1 312 ? 142.791 151.514 136.927 1.00 41.95 311 MET A N 1
ATOM 5626 C CA . MET B 1 312 ? 144.037 152.135 137.351 1.00 41.95 311 MET A CA 1
ATOM 5627 C C . MET B 1 312 ? 144.965 151.141 138.027 1.00 41.95 311 MET A C 1
ATOM 5628 O O . MET B 1 312 ? 146.152 151.434 138.189 1.00 41.95 311 MET A O 1
ATOM 5633 N N . SER B 1 313 ? 144.458 149.981 138.436 1.00 42.03 312 SER A N 1
ATOM 5634 C CA . SER B 1 313 ? 145.303 148.953 139.028 1.00 42.03 312 SER A CA 1
ATOM 5635 C C . SER B 1 313 ? 145.754 147.899 138.031 1.00 42.03 312 SER A C 1
ATOM 5636 O O . SER B 1 313 ? 146.784 147.258 138.255 1.00 42.03 312 SER A O 1
ATOM 5639 N N . SER B 1 314 ? 145.012 147.697 136.941 1.00 40.82 313 SER A N 1
ATOM 5640 C CA . SER B 1 314 ? 145.434 146.726 135.939 1.00 40.82 313 SER A CA 1
ATOM 5641 C C . SER B 1 314 ? 146.739 147.147 135.279 1.00 40.82 313 SER A C 1
ATOM 5642 O O . SER B 1 314 ? 147.603 146.307 135.010 1.00 40.82 313 SER A O 1
ATOM 5645 N N . TYR B 1 315 ? 146.899 148.438 135.005 1.00 40.27 314 TYR A N 1
ATOM 5646 C CA . TYR B 1 315 ? 148.118 148.953 134.383 1.00 40.27 314 TYR A CA 1
ATOM 5647 C C . TYR B 1 315 ? 149.176 149.335 135.411 1.00 40.27 314 TYR A C 1
ATOM 5648 O O . TYR B 1 315 ? 149.734 150.428 135.332 1.00 40.27 314 TYR A O 1
ATOM 5657 N N . GLY B 1 316 ? 149.492 148.446 136.348 1.00 39.67 315 GLY A N 1
ATOM 5658 C CA . GLY B 1 316 ? 150.511 148.728 137.343 1.00 39.67 315 GLY A CA 1
ATOM 5659 C C . GLY B 1 316 ? 150.542 150.163 137.833 1.00 39.67 315 GLY A C 1
ATOM 5660 O O . GLY B 1 316 ? 151.571 150.834 137.725 1.00 39.67 315 GLY A O 1
ATOM 5661 N N . PHE B 1 317 ? 149.433 150.630 138.394 1.00 42.37 316 PHE A N 1
ATOM 5662 C CA . PHE B 1 317 ? 149.250 152.025 138.795 1.00 42.37 316 PHE A CA 1
ATOM 5663 C C . PHE B 1 317 ? 148.560 152.018 140.154 1.00 42.37 316 PHE A C 1
ATOM 5664 O O . PHE B 1 317 ? 148.611 151.035 140.900 1.00 42.37 316 PHE A O 1
ATOM 5672 N N . LEU B 1 318 ? 147.919 153.132 140.496 1.00 48.57 317 LEU A N 1
ATOM 5673 C CA . LEU B 1 318 ? 147.085 153.179 141.690 1.00 48.57 317 LEU A CA 1
ATOM 5674 C C . LEU B 1 318 ? 147.884 153.094 142.983 1.00 48.57 317 LEU A C 1
ATOM 5675 O O . LEU B 1 318 ? 147.702 152.160 143.769 1.00 48.57 317 LEU A O 1
ATOM 5680 N N . ARG B 1 319 ? 148.785 154.056 143.195 1.00 54.46 318 ARG A N 1
ATOM 5681 C CA . ARG B 1 319 ? 149.461 154.194 144.480 1.00 54.46 318 ARG A CA 1
ATOM 5682 C C . ARG B 1 319 ? 148.511 153.945 145.645 1.00 54.46 318 ARG A C 1
ATOM 5683 O O . ARG B 1 319 ? 148.804 153.151 146.544 1.00 54.46 318 ARG A O 1
ATOM 5691 N N . SER B 1 320 ? 147.364 154.621 145.644 1.00 56.24 319 SER A N 1
ATOM 5692 C CA . SER B 1 320 ? 146.388 154.487 146.714 1.00 56.24 319 SER A CA 1
ATOM 5693 C C . SER B 1 320 ? 144.990 154.482 146.116 1.00 56.24 319 SER A C 1
ATOM 5694 O O . SER B 1 320 ? 144.796 154.758 144.930 1.00 56.24 319 SER A O 1
ATOM 5697 N N . ARG B 1 321 ? 144.012 154.170 146.956 1.00 64.79 320 ARG A N 1
ATOM 5698 C CA . ARG B 1 321 ? 142.621 154.138 146.540 1.00 64.79 320 ARG A CA 1
ATOM 5699 C C . ARG B 1 321 ? 141.957 155.482 146.821 1.00 64.79 320 ARG A C 1
ATOM 5700 O O . ARG B 1 321 ? 142.386 156.242 147.692 1.00 64.79 320 ARG A O 1
ATOM 5708 N N . LEU B 1 322 ? 140.896 155.771 146.066 1.00 54.58 321 LEU A N 1
ATOM 5709 C CA . LEU B 1 322 ? 140.264 157.084 146.157 1.00 54.58 321 LEU A CA 1
ATOM 5710 C C . LEU B 1 322 ? 139.755 157.364 147.564 1.00 54.58 321 LEU A C 1
ATOM 5711 O O . LEU B 1 322 ? 139.926 158.470 148.088 1.00 54.58 321 LEU A O 1
ATOM 5716 N N . ASP B 1 323 ? 139.125 156.375 148.193 1.00 65.14 322 ASP A N 1
ATOM 5717 C CA . ASP B 1 323 ? 138.357 156.641 149.402 1.00 65.14 322 ASP A CA 1
ATOM 5718 C C . ASP B 1 323 ? 139.208 156.652 150.666 1.00 65.14 322 ASP A C 1
ATOM 5719 O O . ASP B 1 323 ? 138.932 157.438 151.579 1.00 65.14 322 ASP A O 1
ATOM 5724 N N . GLY B 1 324 ? 140.236 155.810 150.754 1.00 67.03 323 GLY A N 1
ATOM 5725 C CA . GLY B 1 324 ? 140.928 155.671 152.021 1.00 67.03 323 GLY A CA 1
ATOM 5726 C C . GLY B 1 324 ? 141.947 154.554 152.113 1.00 67.03 323 GLY A C 1
ATOM 5727 O O . GLY B 1 324 ? 142.855 154.463 151.283 1.00 67.03 323 GLY A O 1
ATOM 5728 N N . SER B 1 325 ? 141.812 153.710 153.139 1.00 78.48 324 SER A N 1
ATOM 5729 C CA . SER B 1 325 ? 142.821 152.708 153.467 1.00 78.48 324 SER A CA 1
ATOM 5730 C C . SER B 1 325 ? 143.222 151.902 152.239 1.00 78.48 324 SER A C 1
ATOM 5731 O O . SER B 1 325 ? 142.470 151.809 151.265 1.00 78.48 324 SER A O 1
ATOM 5734 N N . THR B 1 326 ? 144.419 151.317 152.293 1.00 83.67 325 THR A N 1
ATOM 5735 C CA . THR B 1 326 ? 145.085 150.859 151.076 1.00 83.67 325 THR A CA 1
ATOM 5736 C C . THR B 1 326 ? 144.590 149.495 150.599 1.00 83.67 325 THR A C 1
ATOM 5737 O O . THR B 1 326 ? 143.986 149.386 149.527 1.00 83.67 325 THR A O 1
ATOM 5741 N N . GLU B 1 327 ? 144.844 148.439 151.371 1.00 84.17 326 GLU A N 1
ATOM 5742 C CA . GLU B 1 327 ? 144.737 147.072 150.852 1.00 84.17 326 GLU A CA 1
ATOM 5743 C C . GLU B 1 327 ? 144.024 146.151 151.838 1.00 84.17 326 GLU A C 1
ATOM 5744 O O . GLU B 1 327 ? 144.532 145.093 152.212 1.00 84.17 326 GLU A O 1
ATOM 5750 N N . GLN B 1 328 ? 142.830 146.551 152.276 1.00 82.01 327 GLN A N 1
ATOM 5751 C CA . GLN B 1 328 ? 142.064 145.745 153.224 1.00 82.01 327 GLN A CA 1
ATOM 5752 C C . GLN B 1 328 ? 141.893 144.293 152.763 1.00 82.01 327 GLN A C 1
ATOM 5753 O O . GLN B 1 328 ? 141.776 143.384 153.592 1.00 82.01 327 GLN A O 1
ATOM 5759 N N . SER B 1 329 ? 141.847 144.055 151.443 1.00 77.76 328 SER A N 1
ATOM 5760 C CA . SER B 1 329 ? 141.726 142.716 150.888 1.00 77.76 328 SER A CA 1
ATOM 5761 C C . SER B 1 329 ? 143.036 141.952 151.094 1.00 77.76 328 SER A C 1
ATOM 5762 O O . SER B 1 329 ? 144.125 142.418 150.770 1.00 77.76 328 SER A O 1
ATOM 5765 N N . THR B 1 330 ? 142.886 140.774 151.637 1.00 75.01 329 THR A N 1
ATOM 5766 C CA . THR B 1 330 ? 143.871 139.775 152.026 1.00 75.01 329 THR A CA 1
ATOM 5767 C C . THR B 1 330 ? 143.812 138.634 151.017 1.00 75.01 329 THR A C 1
ATOM 5768 O O . THR B 1 330 ? 142.839 138.491 150.263 1.00 75.01 329 THR A O 1
ATOM 5772 N N . VAL B 1 331 ? 144.867 137.817 150.997 1.00 69.60 330 VAL A N 1
ATOM 5773 C CA . VAL B 1 331 ? 145.024 136.814 149.947 1.00 69.60 330 VAL A CA 1
ATOM 5774 C C . VAL B 1 331 ? 143.873 135.818 149.959 1.00 69.60 330 VAL A C 1
ATOM 5775 O O . VAL B 1 331 ? 143.467 135.315 148.906 1.00 69.60 330 VAL A O 1
ATOM 5779 N N . GLY B 1 332 ? 143.338 135.507 151.138 1.00 72.21 331 GLY A N 1
ATOM 5780 C CA . GLY B 1 332 ? 142.232 134.568 151.204 1.00 72.21 331 GLY A CA 1
ATOM 5781 C C . GLY B 1 332 ? 141.053 134.985 150.347 1.00 72.21 331 GLY A C 1
ATOM 5782 O O . GLY B 1 332 ? 140.353 134.137 149.789 1.00 72.21 331 GLY A O 1
ATOM 5783 N N . ASP B 1 333 ? 140.819 136.293 150.221 1.00 74.74 332 ASP A N 1
ATOM 5784 C CA . ASP B 1 333 ? 139.691 136.753 149.416 1.00 74.74 332 ASP A CA 1
ATOM 5785 C C . ASP B 1 333 ? 139.889 136.437 147.942 1.00 74.74 332 ASP A C 1
ATOM 5786 O O . ASP B 1 333 ? 138.911 136.304 147.198 1.00 74.74 332 ASP A O 1
ATOM 5791 N N . VAL B 1 334 ? 141.141 136.315 147.499 1.00 68.56 333 VAL A N 1
ATOM 5792 C CA . VAL B 1 334 ? 141.393 135.878 146.133 1.00 68.56 333 VAL A CA 1
ATOM 5793 C C . VAL B 1 334 ? 140.772 134.513 145.889 1.00 68.56 333 VAL A C 1
ATOM 5794 O O . VAL B 1 334 ? 140.398 134.189 144.756 1.00 68.56 333 VAL A O 1
ATOM 5798 N N . LEU B 1 335 ? 140.654 133.695 146.933 1.00 74.53 334 LEU A N 1
ATOM 5799 C CA . LEU B 1 335 ? 140.031 132.384 146.821 1.00 74.53 334 LEU A CA 1
ATOM 5800 C C . LEU B 1 335 ? 138.511 132.439 146.891 1.00 74.53 334 LEU A C 1
ATOM 5801 O O . LEU B 1 335 ? 137.856 131.442 146.575 1.00 74.53 334 LEU A O 1
ATOM 5806 N N . ARG B 1 336 ? 137.933 133.574 147.280 1.00 78.56 335 ARG A N 1
ATOM 5807 C CA . ARG B 1 336 ? 136.499 133.667 147.530 1.00 78.56 335 ARG A CA 1
ATOM 5808 C C . ARG B 1 336 ? 135.722 134.058 146.280 1.00 78.56 335 ARG A C 1
ATOM 5809 O O . ARG B 1 336 ? 134.671 134.703 146.376 1.00 78.56 335 ARG A O 1
ATOM 5817 N N . ARG B 1 337 ? 136.220 133.686 145.097 1.00 81.97 336 ARG A N 1
ATOM 5818 C CA . ARG B 1 337 ? 135.500 133.962 143.859 1.00 81.97 336 ARG A CA 1
ATOM 5819 C C . ARG B 1 337 ? 134.114 133.337 143.858 1.00 81.97 336 ARG A C 1
ATOM 5820 O O . ARG B 1 337 ? 133.229 133.805 143.133 1.00 81.97 336 ARG A O 1
ATOM 5828 N N . LYS B 1 338 ? 133.905 132.295 144.662 1.00 90.18 337 LYS A N 1
ATOM 5829 C CA . LYS B 1 338 ? 132.606 131.653 144.807 1.00 90.18 337 LYS A CA 1
ATOM 5830 C C . LYS B 1 338 ? 131.870 132.173 146.033 1.00 90.18 337 LYS A C 1
ATOM 5831 O O . LYS B 1 338 ? 131.170 131.413 146.710 1.00 90.18 337 LYS A O 1
ATOM 5837 N N . SER B 1 339 ? 132.034 133.462 146.332 1.00 93.15 338 SER A N 1
ATOM 5838 C CA . SER B 1 339 ? 131.378 134.103 147.467 1.00 93.15 338 SER A CA 1
ATOM 5839 C C . SER B 1 339 ? 131.845 133.501 148.793 1.00 93.15 338 SER A C 1
ATOM 5840 O O . SER B 1 339 ? 131.054 132.944 149.556 1.00 93.15 338 SER A O 1
ATOM 5843 N N . GLY B 1 340 ? 133.145 133.618 149.062 1.00 90.72 339 GLY A N 1
ATOM 5844 C CA . GLY B 1 340 ? 133.702 133.112 150.304 1.00 90.72 339 GLY A CA 1
ATOM 5845 C C . GLY B 1 340 ? 133.489 131.621 150.454 1.00 90.72 339 GLY A C 1
ATOM 5846 O O . GLY B 1 340 ? 133.040 131.146 151.501 1.00 90.72 339 GLY A O 1
ATOM 5847 N N . ALA B 1 341 ? 133.739 130.882 149.374 1.00 89.61 340 ALA A N 1
ATOM 5848 C CA . ALA B 1 341 ? 133.491 129.425 149.411 1.00 89.61 340 ALA A CA 1
ATOM 5849 C C . ALA B 1 341 ? 134.651 128.700 148.730 1.00 89.61 340 ALA A C 1
ATOM 5850 O O . ALA B 1 341 ? 134.445 128.178 147.617 1.00 89.61 340 ALA A O 1
ATOM 5852 N N . LEU B 1 342 ? 135.826 128.696 149.365 1.00 82.35 341 LEU A N 1
ATOM 5853 C CA . LEU B 1 342 ? 136.959 127.925 148.799 1.00 82.35 341 LEU A CA 1
ATOM 5854 C C . LEU B 1 342 ? 136.359 126.639 148.238 1.00 82.35 341 LEU A C 1
ATOM 5855 O O . LEU B 1 342 ? 135.806 125.863 149.039 1.00 82.35 341 LEU A O 1
ATOM 5860 N N . PRO B 1 343 ? 136.428 126.375 146.916 1.00 82.01 342 PRO A N 1
ATOM 5861 C CA . PRO B 1 343 ? 135.765 125.208 146.332 1.00 82.01 342 PRO A CA 1
ATOM 5862 C C . PRO B 1 343 ? 135.929 124.027 147.291 1.00 82.01 342 PRO A C 1
ATOM 5863 O O . PRO B 1 343 ? 134.936 123.382 147.573 1.00 82.01 342 PRO A O 1
ATOM 5867 N N . ALA B 1 344 ? 137.149 123.811 147.782 1.00 75.22 343 ALA A N 1
ATOM 5868 C CA . ALA B 1 344 ? 137.467 122.716 148.726 1.00 75.22 343 ALA A CA 1
ATOM 5869 C C . ALA B 1 344 ? 138.987 122.657 148.724 1.00 75.22 343 ALA A C 1
ATOM 5870 O O . ALA B 1 344 ? 139.598 123.402 149.516 1.00 75.22 343 ALA A O 1
ATOM 5872 N N . LEU B 1 345 ? 139.560 121.845 147.835 1.00 66.39 344 LEU A N 1
ATOM 5873 C CA . LEU B 1 345 ? 141.036 121.833 147.655 1.00 66.39 344 LEU A CA 1
ATOM 5874 C C . LEU B 1 345 ? 141.382 120.738 146.644 1.00 66.39 344 LEU A C 1
ATOM 5875 O O . LEU B 1 345 ? 141.804 119.650 147.078 1.00 66.39 344 LEU A O 1
ATOM 5880 N N . VAL B 1 346 ? 141.173 120.993 145.351 1.00 59.32 345 VAL A N 1
ATOM 5881 C CA . VAL B 1 346 ? 141.440 119.930 144.387 1.00 59.32 345 VAL A CA 1
ATOM 5882 C C . VAL B 1 346 ? 142.810 119.335 144.670 1.00 59.32 345 VAL A C 1
ATOM 5883 O O . VAL B 1 346 ? 143.801 120.062 144.791 1.00 59.32 345 VAL A O 1
ATOM 5887 N N . HIS B 1 347 ? 142.873 118.011 144.783 1.00 60.91 346 HIS A N 1
ATOM 5888 C CA . HIS B 1 347 ? 144.107 117.343 145.168 1.00 60.91 346 HIS A CA 1
ATOM 5889 C C . HIS B 1 347 ? 144.215 116.003 144.459 1.00 60.91 346 HIS A C 1
ATOM 5890 O O . HIS B 1 347 ? 143.275 115.534 143.814 1.00 60.91 346 HIS A O 1
ATOM 5897 N N . THR B 1 348 ? 145.386 115.390 144.595 1.00 58.29 347 THR A N 1
ATOM 5898 C CA . THR B 1 348 ? 145.644 114.052 144.090 1.00 58.29 347 THR A CA 1
ATOM 5899 C C . THR B 1 348 ? 146.587 113.353 145.055 1.00 58.29 347 THR A C 1
ATOM 5900 O O . THR B 1 348 ? 147.254 114.000 145.865 1.00 58.29 347 THR A O 1
ATOM 5904 N N . HIS B 1 349 ? 146.642 112.034 144.967 1.00 56.57 348 HIS A N 1
ATOM 5905 C CA . HIS B 1 349 ? 147.397 111.248 145.926 1.00 56.57 348 HIS A CA 1
ATOM 5906 C C . HIS B 1 349 ? 148.568 110.546 145.261 1.00 56.57 348 HIS A C 1
ATOM 5907 O O . HIS B 1 349 ? 148.570 110.326 144.046 1.00 56.57 348 HIS A O 1
ATOM 5914 N N . PRO B 1 350 ? 149.584 110.166 146.038 1.00 54.74 349 PRO A N 1
ATOM 5915 C CA . PRO B 1 350 ? 150.781 109.551 145.449 1.00 54.74 349 PRO A CA 1
ATOM 5916 C C . PRO B 1 350 ? 150.529 108.208 144.787 1.00 54.74 349 PRO A C 1
ATOM 5917 O O . PRO B 1 350 ? 151.487 107.590 144.311 1.00 54.74 349 PRO A O 1
ATOM 5921 N N . SER B 1 351 ? 149.285 107.729 144.734 1.00 55.27 350 SER A N 1
ATOM 5922 C CA . SER B 1 351 ? 148.981 106.471 144.068 1.00 55.27 350 SER A CA 1
ATOM 5923 C C . SER B 1 351 ? 148.125 106.626 142.822 1.00 55.27 350 SER A C 1
ATOM 5924 O O . SER B 1 351 ? 148.109 105.711 141.994 1.00 55.27 350 SER A O 1
ATOM 5927 N N . GLU B 1 352 ? 147.419 107.742 142.664 1.00 52.06 351 GLU A N 1
ATOM 5928 C CA . GLU B 1 352 ? 146.596 107.936 141.483 1.00 52.06 351 GLU A CA 1
ATOM 5929 C C . GLU B 1 352 ? 147.453 107.903 140.222 1.00 52.06 351 GLU A C 1
ATOM 5930 O O . GLU B 1 352 ? 148.684 107.924 140.269 1.00 52.06 351 GLU A O 1
ATOM 5936 N N . THR B 1 353 ? 146.779 107.844 139.082 1.00 46.94 352 THR A N 1
ATOM 5937 C CA . THR B 1 353 ? 147.437 107.716 137.793 1.00 46.94 352 THR A CA 1
ATOM 5938 C C . THR B 1 353 ? 147.665 109.088 137.179 1.00 46.94 352 THR A C 1
ATOM 5939 O O . THR B 1 353 ? 146.832 109.988 137.318 1.00 46.94 352 THR A O 1
ATOM 5943 N N . VAL B 1 354 ? 148.798 109.241 136.491 1.00 42.77 353 VAL A N 1
ATOM 5944 C CA . VAL B 1 354 ? 149.098 110.499 135.815 1.00 42.77 353 VAL A CA 1
ATOM 5945 C C . VAL B 1 354 ? 147.915 110.932 134.966 1.00 42.77 353 VAL A C 1
ATOM 5946 O O . VAL B 1 354 ? 147.575 112.121 134.904 1.00 42.77 353 VAL A O 1
ATOM 5950 N N . ARG B 1 355 ? 147.266 109.975 134.302 1.00 41.61 354 ARG A N 1
ATOM 5951 C CA . ARG B 1 355 ? 146.080 110.307 133.525 1.00 41.61 354 ARG A CA 1
ATOM 5952 C C . ARG B 1 355 ? 144.998 110.899 134.413 1.00 41.61 354 ARG A C 1
ATOM 5953 O O . ARG B 1 355 ? 144.331 111.865 134.032 1.00 41.61 354 ARG A O 1
ATOM 5961 N N . ASP B 1 356 ? 144.820 110.346 135.611 1.00 44.36 355 ASP A N 1
ATOM 5962 C CA . ASP B 1 356 ? 143.807 110.873 136.516 1.00 44.36 355 ASP A CA 1
ATOM 5963 C C . ASP B 1 356 ? 144.180 112.252 137.048 1.00 44.36 355 ASP A C 1
ATOM 5964 O O . ASP B 1 356 ? 143.298 113.092 137.263 1.00 44.36 355 ASP A O 1
ATOM 5969 N N . ALA B 1 357 ? 145.469 112.505 137.282 1.00 42.44 356 ALA A N 1
ATOM 5970 C CA . ALA B 1 357 ? 145.886 113.838 137.701 1.00 42.44 356 ALA A CA 1
ATOM 5971 C C . ALA B 1 357 ? 145.609 114.861 136.607 1.00 42.44 356 ALA A C 1
ATOM 5972 O O . ALA B 1 357 ? 145.067 115.943 136.871 1.00 42.44 356 ALA A O 1
ATOM 5974 N N . ILE B 1 358 ? 145.970 114.533 135.366 1.00 38.75 357 ILE A N 1
ATOM 5975 C CA . ILE B 1 358 ? 145.649 115.424 134.258 1.00 38.75 357 ILE A CA 1
ATOM 5976 C C . ILE B 1 358 ? 144.144 115.609 134.156 1.00 38.75 357 ILE A C 1
ATOM 5977 O O . ILE B 1 358 ? 143.658 116.698 133.835 1.00 38.75 357 ILE A O 1
ATOM 5982 N N . GLY B 1 359 ? 143.384 114.551 134.416 1.00 40.77 358 GLY A N 1
ATOM 5983 C CA . GLY B 1 359 ? 141.941 114.637 134.391 1.00 40.77 358 GLY A CA 1
ATOM 5984 C C . GLY B 1 359 ? 141.391 115.625 135.395 1.00 40.77 358 GLY A C 1
ATOM 5985 O O . GLY B 1 359 ? 140.564 116.466 135.043 1.00 40.77 358 GLY A O 1
ATOM 5986 N N . ILE B 1 360 ? 141.834 115.538 136.649 1.00 43.38 359 ILE A N 1
ATOM 5987 C CA . ILE B 1 360 ? 141.359 116.484 137.658 1.00 43.38 359 ILE A CA 1
ATOM 5988 C C . ILE B 1 360 ? 141.760 117.905 137.282 1.00 43.38 359 ILE A C 1
ATOM 5989 O O . ILE B 1 360 ? 140.954 118.843 137.372 1.00 43.38 359 ILE A O 1
ATOM 5994 N N . LEU B 1 361 ? 143.008 118.085 136.840 1.00 41.88 360 LEU A N 1
ATOM 5995 C CA . LEU B 1 361 ? 143.461 119.409 136.428 1.00 41.88 360 LEU A CA 1
ATOM 5996 C C . LEU B 1 361 ? 142.557 119.986 135.347 1.00 41.88 360 LEU A C 1
ATOM 5997 O O . LEU B 1 361 ? 142.099 121.129 135.447 1.00 41.88 360 LEU A O 1
ATOM 6002 N N . ARG B 1 362 ? 142.289 119.206 134.300 1.00 45.51 361 ARG A N 1
ATOM 6003 C CA . ARG B 1 362 ? 141.424 119.689 133.230 1.00 45.51 361 ARG A CA 1
ATOM 6004 C C . ARG B 1 362 ? 140.016 119.967 133.737 1.00 45.51 361 ARG A C 1
ATOM 6005 O O . ARG B 1 362 ? 139.402 120.973 133.365 1.00 45.51 361 ARG A O 1
ATOM 6013 N N . GLU B 1 363 ? 139.486 119.087 134.588 1.00 48.41 362 GLU A N 1
ATOM 6014 C CA . GLU B 1 363 ? 138.085 119.181 134.976 1.00 48.41 362 GLU A CA 1
ATOM 6015 C C . GLU B 1 363 ? 137.815 120.362 135.893 1.00 48.41 362 GLU A C 1
ATOM 6016 O O . GLU B 1 363 ? 136.703 120.899 135.885 1.00 48.41 362 GLU A O 1
ATOM 6022 N N . TYR B 1 364 ? 138.792 120.776 136.696 1.00 47.68 363 TYR A N 1
ATOM 6023 C CA . TYR B 1 364 ? 138.570 121.874 137.627 1.00 47.68 363 TYR A CA 1
ATOM 6024 C C . TYR B 1 364 ? 139.209 123.181 137.178 1.00 47.68 363 TYR A C 1
ATOM 6025 O O . TYR B 1 364 ? 139.158 124.167 137.918 1.00 47.68 363 TYR A O 1
ATOM 6034 N N . GLY B 1 365 ? 139.808 123.218 135.993 1.00 46.57 364 GLY A N 1
ATOM 6035 C CA . GLY B 1 365 ? 140.341 124.455 135.460 1.00 46.57 364 GLY A CA 1
ATOM 6036 C C . GLY B 1 365 ? 141.668 124.863 136.063 1.00 46.57 364 GLY A C 1
ATOM 6037 O O . GLY B 1 365 ? 142.482 125.512 135.403 1.00 46.57 364 GLY A O 1
ATOM 6038 N N . VAL B 1 366 ? 141.896 124.486 137.323 1.00 43.91 365 VAL A N 1
ATOM 6039 C CA . VAL B 1 366 ? 143.136 124.854 137.989 1.00 43.91 365 VAL A CA 1
ATOM 6040 C C . VAL B 1 366 ? 144.330 124.274 137.234 1.00 43.91 365 VAL A C 1
ATOM 6041 O O . VAL B 1 366 ? 144.216 123.301 136.480 1.00 43.91 365 VAL A O 1
ATOM 6045 N N . SER B 1 367 ? 145.495 124.890 137.441 1.00 43.48 366 SER A N 1
ATOM 6046 C CA . SER B 1 367 ? 146.719 124.475 136.772 1.00 43.48 366 SER A CA 1
ATOM 6047 C C . SER B 1 367 ? 147.781 123.927 137.713 1.00 43.48 366 SER A C 1
ATOM 6048 O O . SER B 1 367 ? 148.871 123.579 137.248 1.00 43.48 366 SER A O 1
ATOM 6051 N N . GLN B 1 368 ? 147.511 123.851 139.012 1.00 44.32 367 GLN A N 1
ATOM 6052 C CA . GLN B 1 368 ? 148.445 123.265 139.958 1.00 44.32 367 GLN A CA 1
ATOM 6053 C C . GLN B 1 368 ? 147.656 122.593 141.068 1.00 44.32 367 GLN A C 1
ATOM 6054 O O . GLN B 1 368 ? 146.557 123.028 141.416 1.00 44.32 367 GLN A O 1
ATOM 6060 N N . MET B 1 369 ? 148.226 121.528 141.630 1.00 50.32 368 MET A N 1
ATOM 6061 C CA . MET B 1 369 ? 147.485 120.799 142.635 1.00 50.32 368 MET A CA 1
ATOM 6062 C C . MET B 1 369 ? 148.432 120.095 143.593 1.00 50.32 368 MET A C 1
ATOM 6063 O O . MET B 1 369 ? 149.382 119.443 143.141 1.00 50.32 368 MET A O 1
ATOM 6068 N N . PRO B 1 370 ? 148.206 120.197 144.903 1.00 53.42 369 PRO A N 1
ATOM 6069 C CA . PRO B 1 370 ? 149.092 119.529 145.865 1.00 53.42 369 PRO A CA 1
ATOM 6070 C C . PRO B 1 370 ? 148.691 118.074 146.051 1.00 53.42 369 PRO A C 1
ATOM 6071 O O . PRO B 1 370 ? 147.570 117.776 146.465 1.00 53.42 369 PRO A O 1
ATOM 6075 N N . VAL B 1 371 ? 149.615 117.165 145.747 1.00 54.97 370 VAL A N 1
ATOM 6076 C CA . VAL B 1 371 ? 149.406 115.755 146.048 1.00 54.97 370 VAL A CA 1
ATOM 6077 C C . VAL B 1 371 ? 149.557 115.559 147.549 1.00 54.97 370 VAL A C 1
ATOM 6078 O O . VAL B 1 371 ? 150.638 115.776 148.114 1.00 54.97 370 VAL A O 1
ATOM 6082 N N . VAL B 1 372 ? 148.467 115.153 148.199 1.00 60.95 371 VAL A N 1
ATOM 6083 C CA . VAL B 1 372 ? 148.373 115.059 149.648 1.00 60.95 371 VAL A CA 1
ATOM 6084 C C . VAL B 1 372 ? 148.006 113.630 150.020 1.00 60.95 371 VAL A C 1
ATOM 6085 O O . VAL B 1 372 ? 147.171 112.996 149.369 1.00 60.95 371 VAL A O 1
ATOM 6089 N N . GLY B 1 373 ? 148.629 113.128 151.082 1.00 67.48 372 GLY A N 1
ATOM 6090 C CA . GLY B 1 373 ? 148.517 111.725 151.432 1.00 67.48 372 GLY A CA 1
ATOM 6091 C C . GLY B 1 373 ? 147.241 111.311 152.137 1.00 67.48 372 GLY A C 1
ATOM 6092 O O . GLY B 1 373 ? 147.215 110.278 152.810 1.00 67.48 372 GLY A O 1
ATOM 6093 N N . ALA B 1 374 ? 146.176 112.097 151.995 1.00 68.88 373 ALA A N 1
ATOM 6094 C CA . ALA B 1 374 ? 144.892 111.740 152.593 1.00 68.88 373 ALA A CA 1
ATOM 6095 C C . ALA B 1 374 ? 143.793 112.520 151.889 1.00 68.88 373 ALA A C 1
ATOM 6096 O O . ALA B 1 374 ? 143.762 113.752 151.971 1.00 68.88 373 ALA A O 1
ATOM 6098 N N . GLU B 1 375 ? 142.892 111.807 151.214 1.00 70.95 374 GLU A N 1
ATOM 6099 C CA . GLU B 1 375 ? 141.780 112.467 150.537 1.00 70.95 374 GLU A CA 1
ATOM 6100 C C . GLU B 1 375 ? 141.044 113.430 151.452 1.00 70.95 374 GLU A C 1
ATOM 6101 O O . GLU B 1 375 ? 140.642 114.506 150.976 1.00 70.95 374 GLU A O 1
ATOM 6107 N N . PRO B 1 376 ? 140.824 113.125 152.727 1.00 80.65 375 PRO A N 1
ATOM 6108 C CA . PRO B 1 376 ? 140.306 114.132 153.649 1.00 80.65 375 PRO A CA 1
ATOM 6109 C C . PRO B 1 376 ? 141.121 115.408 153.557 1.00 80.65 375 PRO A C 1
ATOM 6110 O O . PRO B 1 376 ? 142.319 115.420 153.881 1.00 80.65 375 PRO A O 1
ATOM 6114 N N . PRO B 1 377 ? 140.512 116.500 153.105 1.00 83.46 376 PRO A N 1
ATOM 6115 C CA . PRO B 1 377 ? 141.238 117.771 152.985 1.00 83.46 376 PRO A CA 1
ATOM 6116 C C . PRO B 1 377 ? 141.488 118.431 154.335 1.00 83.46 376 PRO A C 1
ATOM 6117 O O . PRO B 1 377 ? 140.997 119.528 154.612 1.00 83.46 376 PRO A O 1
ATOM 6121 N N . VAL B 1 378 ? 142.255 117.754 155.188 1.00 84.86 377 VAL A N 1
ATOM 6122 C CA . VAL B 1 378 ? 142.563 118.265 156.518 1.00 84.86 377 VAL A CA 1
ATOM 6123 C C . VAL B 1 378 ? 144.051 118.164 156.816 1.00 84.86 377 VAL A C 1
ATOM 6124 O O . VAL B 1 378 ? 144.464 118.303 157.971 1.00 84.86 377 VAL A O 1
ATOM 6128 N N . MET B 1 379 ? 144.866 117.931 155.790 1.00 79.83 378 MET A N 1
ATOM 6129 C CA . MET B 1 379 ? 146.293 117.732 155.997 1.00 79.83 378 MET A CA 1
ATOM 6130 C C . MET B 1 379 ? 146.911 118.934 156.703 1.00 79.83 378 MET A C 1
ATOM 6131 O O . MET B 1 379 ? 146.551 120.086 156.450 1.00 79.83 378 MET A O 1
ATOM 6136 N N . ALA B 1 380 ? 147.845 118.652 157.609 1.00 80.66 379 ALA A N 1
ATOM 6137 C CA . ALA B 1 380 ? 148.547 119.685 158.367 1.00 80.66 379 ALA A CA 1
ATOM 6138 C C . ALA B 1 380 ? 149.907 119.946 157.722 1.00 80.66 379 ALA A C 1
ATOM 6139 O O . ALA B 1 380 ? 150.953 119.535 158.227 1.00 80.66 379 ALA A O 1
ATOM 6141 N N . GLY B 1 381 ? 149.881 120.640 156.587 1.00 77.69 380 GLY A N 1
ATOM 6142 C CA . GLY B 1 381 ? 151.106 121.061 155.934 1.00 77.69 380 GLY A CA 1
ATOM 6143 C C . GLY B 1 381 ? 152.066 119.940 155.605 1.00 77.69 380 GLY A C 1
ATOM 6144 O O . GLY B 1 381 ? 153.272 120.179 155.493 1.00 77.69 380 GLY A O 1
ATOM 6145 N N . GLU B 1 382 ? 151.564 118.716 155.446 1.00 76.00 381 GLU A N 1
ATOM 6146 C CA . GLU B 1 382 ? 152.395 117.566 155.109 1.00 76.00 381 GLU A CA 1
ATOM 6147 C C . GLU B 1 382 ? 152.023 116.985 153.749 1.00 76.00 381 GLU A C 1
ATOM 6148 O O . GLU B 1 382 ? 152.040 115.766 153.558 1.00 76.00 381 GLU A O 1
ATOM 6154 N N . VAL B 1 383 ? 151.676 117.853 152.799 1.00 65.74 382 VAL A N 1
ATOM 6155 C CA . VAL B 1 383 ? 151.362 117.406 151.449 1.00 65.74 382 VAL A CA 1
ATOM 6156 C C . VAL B 1 383 ? 152.599 116.778 150.826 1.00 65.74 382 VAL A C 1
ATOM 6157 O O . VAL B 1 383 ? 153.710 117.315 150.922 1.00 65.74 382 VAL A O 1
ATOM 6161 N N . ALA B 1 384 ? 152.410 115.628 150.178 1.00 59.53 383 ALA A N 1
ATOM 6162 C CA . ALA B 1 384 ? 153.548 114.868 149.673 1.00 59.53 383 ALA A CA 1
ATOM 6163 C C . ALA B 1 384 ? 154.266 115.593 148.542 1.00 59.53 383 ALA A C 1
ATOM 6164 O O . ALA B 1 384 ? 155.497 115.527 148.451 1.00 59.53 383 ALA A O 1
ATOM 6166 N N . GLY B 1 385 ? 153.535 116.275 147.670 1.00 57.36 384 GLY A N 1
ATOM 6167 C CA . GLY B 1 385 ? 154.194 116.938 146.561 1.00 57.36 384 GLY A CA 1
ATOM 6168 C C . GLY B 1 385 ? 153.269 117.897 145.852 1.00 57.36 384 GLY A C 1
ATOM 6169 O O . GLY B 1 385 ? 152.188 118.217 146.342 1.00 57.36 384 GLY A O 1
ATOM 6170 N N . SER B 1 386 ? 153.700 118.347 144.678 1.00 50.67 385 SER A N 1
ATOM 6171 C CA . SER B 1 386 ? 152.886 119.221 143.846 1.00 50.67 385 SER A CA 1
ATOM 6172 C C . SER B 1 386 ? 152.947 118.755 142.403 1.00 50.67 385 SER A C 1
ATOM 6173 O O . SER B 1 386 ? 154.021 118.413 141.901 1.00 50.67 385 SER A O 1
ATOM 6176 N N . VAL B 1 387 ? 151.797 118.762 141.735 1.00 45.36 386 VAL A N 1
ATOM 6177 C CA . VAL B 1 387 ? 151.676 118.382 140.335 1.00 45.36 386 VAL A CA 1
ATOM 6178 C C . VAL B 1 387 ? 151.209 119.599 139.554 1.00 45.36 386 VAL A C 1
ATOM 6179 O O . VAL B 1 387 ? 150.200 120.223 139.908 1.00 45.36 386 VAL A O 1
ATOM 6183 N N . SER B 1 388 ? 151.939 119.934 138.497 1.00 45.51 387 SER A N 1
ATOM 6184 C CA . SER B 1 388 ? 151.627 121.074 137.647 1.00 45.51 387 SER A CA 1
ATOM 6185 C C . SER B 1 388 ? 151.263 120.558 136.264 1.00 45.51 387 SER A C 1
ATOM 6186 O O . SER B 1 388 ? 152.048 119.832 135.646 1.00 45.51 387 SER A O 1
ATOM 6189 N N . GLU B 1 389 ? 150.080 120.938 135.782 1.00 47.81 388 GLU A N 1
ATOM 6190 C CA . GLU B 1 389 ? 149.569 120.397 134.529 1.00 47.81 388 GLU A CA 1
ATOM 6191 C C . GLU B 1 389 ? 150.594 120.508 133.411 1.00 47.81 388 GLU A C 1
ATOM 6192 O O . GLU B 1 389 ? 150.762 119.578 132.616 1.00 47.81 388 GLU A O 1
ATOM 6198 N N . ARG B 1 390 ? 151.277 121.647 133.324 1.00 48.40 389 ARG A N 1
ATOM 6199 C CA . ARG B 1 390 ? 152.300 121.808 132.298 1.00 48.40 389 ARG A CA 1
ATOM 6200 C C . ARG B 1 390 ? 153.373 120.735 132.423 1.00 48.40 389 ARG A C 1
ATOM 6201 O O . ARG B 1 390 ? 153.750 120.097 131.433 1.00 48.40 389 ARG A O 1
ATOM 6209 N N . GLU B 1 391 ? 153.880 120.527 133.639 1.00 47.75 390 GLU A N 1
ATOM 6210 C CA . GLU B 1 391 ? 154.947 119.552 133.835 1.00 47.75 390 GLU A CA 1
ATOM 6211 C C . GLU B 1 391 ? 154.482 118.150 133.471 1.00 47.75 390 GLU A C 1
ATOM 6212 O O . GLU B 1 391 ? 155.214 117.388 132.828 1.00 47.75 390 GLU A O 1
ATOM 6218 N N . LEU B 1 392 ? 153.267 117.788 133.880 1.00 42.18 391 LEU A N 1
ATOM 6219 C CA . LEU B 1 392 ? 152.723 116.489 133.515 1.00 42.18 391 LEU A CA 1
ATOM 6220 C C . LEU B 1 392 ? 152.666 116.344 132.005 1.00 42.18 391 LEU A C 1
ATOM 6221 O O . LEU B 1 392 ? 153.308 115.453 131.450 1.00 42.18 391 LEU A O 1
ATOM 6226 N N . LEU B 1 393 ? 151.930 117.232 131.331 1.00 43.18 392 LEU A N 1
ATOM 6227 C CA . LEU B 1 393 ? 151.797 117.147 129.882 1.00 43.18 392 LEU A CA 1
ATOM 6228 C C . LEU B 1 393 ? 153.154 117.054 129.205 1.00 43.18 392 LEU A C 1
ATOM 6229 O O . LEU B 1 393 ? 153.299 116.336 128.210 1.00 43.18 392 LEU A O 1
ATOM 6234 N N . SER B 1 394 ? 154.157 117.758 129.731 1.00 46.73 393 SER A N 1
ATOM 6235 C CA . SER B 1 394 ? 155.497 117.652 129.168 1.00 46.73 393 SER A CA 1
ATOM 6236 C C . SER B 1 394 ? 156.061 116.248 129.346 1.00 46.73 393 SER A C 1
ATOM 6237 O O . SER B 1 394 ? 156.543 115.635 128.389 1.00 46.73 393 SER A O 1
ATOM 6240 N N . ALA B 1 395 ? 156.004 115.719 130.569 1.00 47.63 394 ALA A N 1
ATOM 6241 C CA . ALA B 1 395 ? 156.544 114.388 130.821 1.00 47.63 394 ALA A CA 1
ATOM 6242 C C . ALA B 1 395 ? 155.726 113.291 130.155 1.00 47.63 394 ALA A C 1
ATOM 6243 O O . ALA B 1 395 ? 156.179 112.144 130.102 1.00 47.63 394 ALA A O 1
ATOM 6245 N N . VAL B 1 396 ? 154.533 113.613 129.668 1.00 45.96 395 VAL A N 1
ATOM 6246 C CA . VAL B 1 396 ? 153.670 112.636 129.022 1.00 45.96 395 VAL A CA 1
ATOM 6247 C C . VAL B 1 396 ? 153.853 112.642 127.512 1.00 45.96 395 VAL A C 1
ATOM 6248 O O . VAL B 1 396 ? 153.777 111.589 126.876 1.00 45.96 395 VAL A O 1
ATOM 6252 N N . PHE B 1 397 ? 154.083 113.812 126.922 1.00 49.85 396 PHE A N 1
ATOM 6253 C CA . PHE B 1 397 ? 154.320 113.902 125.489 1.00 49.85 396 PHE A CA 1
ATOM 6254 C C . PHE B 1 397 ? 155.784 113.748 125.117 1.00 49.85 396 PHE A C 1
ATOM 6255 O O . PHE B 1 397 ? 156.107 113.745 123.925 1.00 49.85 396 PHE A O 1
ATOM 6263 N N . GLU B 1 398 ? 156.674 113.620 126.097 1.00 53.93 397 GLU A N 1
ATOM 6264 C CA . GLU B 1 398 ? 158.079 113.342 125.839 1.00 53.93 397 GLU A CA 1
ATOM 6265 C C . GLU B 1 398 ? 158.485 111.944 126.287 1.00 53.93 397 GLU A C 1
ATOM 6266 O O . GLU B 1 398 ? 159.664 111.700 126.559 1.00 53.93 397 GLU A O 1
ATOM 6272 N N . GLY B 1 399 ? 157.527 111.024 126.376 1.00 53.72 398 GLY A N 1
ATOM 6273 C CA . GLY B 1 399 ? 157.824 109.635 126.668 1.00 53.72 398 GLY A CA 1
ATOM 6274 C C . GLY B 1 399 ? 158.464 109.385 128.015 1.00 53.72 398 GLY A C 1
ATOM 6275 O O . GLY B 1 399 ? 158.805 108.241 128.330 1.00 53.72 398 GLY A O 1
ATOM 6276 N N . ARG B 1 400 ? 158.629 110.424 128.825 1.00 52.48 399 ARG A N 1
ATOM 6277 C CA . ARG B 1 400 ? 159.250 110.279 130.131 1.00 52.48 399 ARG A CA 1
ATOM 6278 C C . ARG B 1 400 ? 158.278 109.791 131.192 1.00 52.48 399 ARG A C 1
ATOM 6279 O O . ARG B 1 400 ? 158.691 109.582 132.337 1.00 52.48 399 ARG A O 1
ATOM 6287 N N . ALA B 1 401 ? 157.008 109.600 130.848 1.00 49.23 400 ALA A N 1
ATOM 6288 C CA . ALA B 1 401 ? 156.030 109.094 131.807 1.00 49.23 400 ALA A CA 1
ATOM 6289 C C . ALA B 1 401 ? 154.845 108.534 131.042 1.00 49.23 400 ALA A C 1
ATOM 6290 O O . ALA B 1 401 ? 154.166 109.277 130.329 1.00 49.23 400 ALA A O 1
ATOM 6292 N N . LYS B 1 402 ? 154.600 107.236 131.179 1.00 47.48 401 LYS A N 1
ATOM 6293 C CA . LYS B 1 402 ? 153.409 106.645 130.591 1.00 47.48 401 LYS A CA 1
ATOM 6294 C C . LYS B 1 402 ? 152.170 107.251 131.233 1.00 47.48 401 LYS A C 1
ATOM 6295 O O . LYS B 1 402 ? 152.185 107.641 132.403 1.00 47.48 401 LYS A O 1
ATOM 6301 N N . LEU B 1 403 ? 151.090 107.337 130.456 1.00 45.10 402 LEU A N 1
ATOM 6302 C CA . LEU B 1 403 ? 149.845 107.864 131.000 1.00 45.10 402 LEU A CA 1
ATOM 6303 C C . LEU B 1 403 ? 149.415 107.105 132.245 1.00 45.10 402 LEU A C 1
ATOM 6304 O O . LEU B 1 403 ? 148.821 107.692 133.155 1.00 45.10 402 LEU A O 1
ATOM 6309 N N . ALA B 1 404 ? 149.707 105.809 132.309 1.00 45.71 403 ALA A N 1
ATOM 6310 C CA . ALA B 1 404 ? 149.246 104.975 133.409 1.00 45.71 403 ALA A CA 1
ATOM 6311 C C . ALA B 1 404 ? 150.198 104.952 134.597 1.00 45.71 403 ALA A C 1
ATOM 6312 O O . ALA B 1 404 ? 149.815 104.460 135.663 1.00 45.71 403 ALA A O 1
ATOM 6314 N N . ASP B 1 405 ? 151.415 105.468 134.449 1.00 48.59 404 ASP A N 1
ATOM 6315 C CA . ASP B 1 405 ? 152.374 105.427 135.542 1.00 48.59 404 ASP A CA 1
ATOM 6316 C C . ASP B 1 405 ? 151.823 106.155 136.762 1.00 48.59 404 ASP A C 1
ATOM 6317 O O . ASP B 1 405 ? 151.052 107.110 136.652 1.00 48.59 404 ASP A O 1
ATOM 6322 N N . ALA B 1 406 ? 152.223 105.687 137.939 1.00 48.02 405 ALA A N 1
ATOM 6323 C CA . ALA B 1 406 ? 151.794 106.331 139.170 1.00 48.02 405 ALA A CA 1
ATOM 6324 C C . ALA B 1 406 ? 152.331 107.754 139.232 1.00 48.02 405 ALA A C 1
ATOM 6325 O O . ALA B 1 406 ? 153.439 108.041 138.773 1.00 48.02 405 ALA A O 1
ATOM 6327 N N . VAL B 1 407 ? 151.529 108.655 139.802 1.00 49.55 406 VAL A N 1
ATOM 6328 C CA . VAL B 1 407 ? 151.910 110.064 139.833 1.00 49.55 406 VAL A CA 1
ATOM 6329 C C . VAL B 1 407 ? 153.121 110.283 140.726 1.00 49.55 406 VAL A C 1
ATOM 6330 O O . VAL B 1 407 ? 153.876 111.242 140.530 1.00 49.55 406 VAL A O 1
ATOM 6334 N N . SER B 1 408 ? 153.334 109.411 141.712 1.00 50.70 407 SER A N 1
ATOM 6335 C CA . SER B 1 408 ? 154.403 109.638 142.678 1.00 50.70 407 SER A CA 1
ATOM 6336 C C . SER B 1 408 ? 155.779 109.634 142.031 1.00 50.70 407 SER A C 1
ATOM 6337 O O . SER B 1 408 ? 156.743 110.102 142.645 1.00 50.70 407 SER A O 1
ATOM 6340 N N . ALA B 1 409 ? 155.902 109.110 140.816 1.00 51.37 408 ALA A N 1
ATOM 6341 C CA . ALA B 1 409 ? 157.186 109.062 140.134 1.00 51.37 408 ALA A CA 1
ATOM 6342 C C . ALA B 1 409 ? 157.451 110.286 139.269 1.00 51.37 408 ALA A C 1
ATOM 6343 O O . ALA B 1 409 ? 158.537 110.390 138.691 1.00 51.37 408 ALA A O 1
ATOM 6345 N N . HIS B 1 410 ? 156.497 111.213 139.164 1.00 51.91 409 HIS A N 1
ATOM 6346 C CA . HIS B 1 410 ? 156.662 112.378 138.304 1.00 51.91 409 HIS A CA 1
ATOM 6347 C C . HIS B 1 410 ? 156.110 113.641 138.952 1.00 51.91 409 HIS A C 1
ATOM 6348 O O . HIS B 1 410 ? 155.669 114.559 138.253 1.00 51.91 409 HIS A O 1
ATOM 6355 N N . MET B 1 411 ? 156.122 113.710 140.278 1.00 53.72 410 MET A N 1
ATOM 6356 C CA . MET B 1 411 ? 155.608 114.865 140.999 1.00 53.72 410 MET A CA 1
ATOM 6357 C C . MET B 1 411 ? 156.768 115.737 141.458 1.00 53.72 410 MET A C 1
ATOM 6358 O O . MET B 1 411 ? 157.786 115.228 141.936 1.00 53.72 410 MET A O 1
ATOM 6363 N N . SER B 1 412 ? 156.608 117.047 141.311 1.00 57.67 411 SER A N 1
ATOM 6364 C CA . SER B 1 412 ? 157.655 117.997 141.644 1.00 57.67 411 SER A CA 1
ATOM 6365 C C . SER B 1 412 ? 157.654 118.292 143.138 1.00 57.67 411 SER A C 1
ATOM 6366 O O . SER B 1 412 ? 156.740 117.894 143.864 1.00 57.67 411 SER A O 1
ATOM 6369 N N . PRO B 1 413 ? 158.669 118.997 143.624 1.00 58.60 412 PRO A N 1
ATOM 6370 C CA . PRO B 1 413 ? 158.733 119.328 145.048 1.00 58.60 412 PRO A CA 1
ATOM 6371 C C . PRO B 1 413 ? 157.551 120.184 145.455 1.00 58.60 412 PRO A C 1
ATOM 6372 O O . PRO B 1 413 ? 156.933 120.847 144.609 1.00 58.60 412 PRO A O 1
ATOM 6376 N N . PRO B 1 414 ? 157.202 120.196 146.739 1.00 58.94 413 PRO A N 1
ATOM 6377 C CA . PRO B 1 414 ? 156.057 120.996 147.184 1.00 58.94 413 PRO A CA 1
ATOM 6378 C C . PRO B 1 414 ? 156.265 122.471 146.883 1.00 58.94 413 PRO A C 1
ATOM 6379 O O . PRO B 1 414 ? 157.391 122.963 146.792 1.00 58.94 413 PRO A O 1
ATOM 6383 N N . LEU B 1 415 ? 155.153 123.176 146.713 1.00 58.87 414 LEU A N 1
ATOM 6384 C CA . LEU B 1 415 ? 155.175 124.608 146.465 1.00 58.87 414 LEU A CA 1
ATOM 6385 C C . LEU B 1 415 ? 155.029 125.364 147.779 1.00 58.87 414 LEU A C 1
ATOM 6386 O O . LEU B 1 415 ? 154.284 124.950 148.670 1.00 58.87 414 LEU A O 1
ATOM 6391 N N . ARG B 1 416 ? 155.753 126.475 147.891 1.00 64.21 415 ARG A N 1
ATOM 6392 C CA . ARG B 1 416 ? 155.842 127.205 149.144 1.00 64.21 415 ARG A CA 1
ATOM 6393 C C . ARG B 1 416 ? 154.455 127.641 149.614 1.00 64.21 415 ARG A C 1
ATOM 6394 O O . ARG B 1 416 ? 153.466 127.572 148.883 1.00 64.21 415 ARG A O 1
ATOM 6402 N N . MET B 1 417 ? 154.393 128.101 150.861 1.00 66.22 416 MET A N 1
ATOM 6403 C CA . MET B 1 417 ? 153.130 128.435 151.498 1.00 66.22 416 MET A CA 1
ATOM 6404 C C . MET B 1 417 ? 153.140 129.877 151.984 1.00 66.22 416 MET A C 1
ATOM 6405 O O . MET B 1 417 ? 154.181 130.421 152.362 1.00 66.22 416 MET A O 1
ATOM 6410 N N . ILE B 1 418 ? 151.958 130.490 151.964 1.00 67.07 417 ILE A N 1
ATOM 6411 C CA . ILE B 1 418 ? 151.749 131.818 152.524 1.00 67.07 417 ILE A CA 1
ATOM 6412 C C . ILE B 1 418 ? 150.429 131.805 153.278 1.00 67.07 417 ILE A C 1
ATOM 6413 O O . ILE B 1 418 ? 149.500 131.075 152.925 1.00 67.07 417 ILE A O 1
ATOM 6418 N N . GLY B 1 419 ? 150.345 132.630 154.316 1.00 73.39 418 GLY A N 1
ATOM 6419 C CA . GLY B 1 419 ? 149.135 132.689 155.110 1.00 73.39 418 GLY A CA 1
ATOM 6420 C C . GLY B 1 419 ? 147.937 133.132 154.295 1.00 73.39 418 GLY A C 1
ATOM 6421 O O . GLY B 1 419 ? 148.058 133.674 153.197 1.00 73.39 418 GLY A O 1
ATOM 6422 N N . ALA B 1 420 ? 146.751 132.883 154.845 1.00 71.58 419 ALA A N 1
ATOM 6423 C CA . ALA B 1 420 ? 145.511 133.265 154.189 1.00 71.58 419 ALA A CA 1
ATOM 6424 C C . ALA B 1 420 ? 144.979 134.611 154.654 1.00 71.58 419 ALA A C 1
ATOM 6425 O O . ALA B 1 420 ? 144.127 135.191 153.973 1.00 71.58 419 ALA A O 1
ATOM 6427 N N . GLY B 1 421 ? 145.452 135.115 155.789 1.00 73.75 420 GLY A N 1
ATOM 6428 C CA . GLY B 1 421 ? 145.019 136.402 156.291 1.00 73.75 420 GLY A CA 1
ATOM 6429 C C . GLY B 1 421 ? 146.028 137.497 156.021 1.00 73.75 420 GLY A C 1
ATOM 6430 O O . GLY B 1 421 ? 146.053 138.514 156.719 1.00 73.75 420 GLY A O 1
ATOM 6431 N N . GLU B 1 422 ? 146.868 137.299 155.011 1.00 75.74 421 GLU A N 1
ATOM 6432 C CA . GLU B 1 422 ? 147.907 138.256 154.669 1.00 75.74 421 GLU A CA 1
ATOM 6433 C C . GLU B 1 422 ? 147.487 139.085 153.461 1.00 75.74 421 GLU A C 1
ATOM 6434 O O . GLU B 1 422 ? 146.742 138.619 152.596 1.00 75.74 421 GLU A O 1
ATOM 6440 N N . LEU B 1 423 ? 147.970 140.323 153.415 1.00 73.94 422 LEU A N 1
ATOM 6441 C CA . LEU B 1 423 ? 147.513 141.275 152.414 1.00 73.94 422 LEU A CA 1
ATOM 6442 C C . LEU B 1 423 ? 147.999 140.892 151.020 1.00 73.94 422 LEU A C 1
ATOM 6443 O O . LEU B 1 423 ? 149.050 140.270 150.849 1.00 73.94 422 LEU A O 1
ATOM 6448 N N . VAL B 1 424 ? 147.218 141.291 150.014 1.00 67.25 423 VAL A N 1
ATOM 6449 C CA . VAL B 1 424 ? 147.513 140.928 148.632 1.00 67.25 423 VAL A CA 1
ATOM 6450 C C . VAL B 1 424 ? 148.859 141.481 148.187 1.00 67.25 423 VAL A C 1
ATOM 6451 O O . VAL B 1 424 ? 149.511 140.902 147.311 1.00 67.25 423 VAL A O 1
ATOM 6455 N N . SER B 1 425 ? 149.294 142.602 148.763 1.00 70.72 424 SER A N 1
ATOM 6456 C CA . SER B 1 425 ? 150.615 143.122 148.423 1.00 70.72 424 SER A CA 1
ATOM 6457 C C . SER B 1 425 ? 151.701 142.128 148.811 1.00 70.72 424 SER A C 1
ATOM 6458 O O . SER B 1 425 ? 152.672 141.928 148.071 1.00 70.72 424 SER A O 1
ATOM 6461 N N . ALA B 1 426 ? 151.553 141.494 149.975 1.00 69.72 425 ALA A N 1
ATOM 6462 C CA . ALA B 1 426 ? 152.483 140.440 150.360 1.00 69.72 425 ALA A CA 1
ATOM 6463 C C . ALA B 1 426 ? 152.435 139.286 149.369 1.00 69.72 425 ALA A C 1
ATOM 6464 O O . ALA B 1 426 ? 153.468 138.690 149.047 1.00 69.72 425 ALA A O 1
ATOM 6466 N N . ALA B 1 427 ? 151.240 138.950 148.878 1.00 67.20 426 ALA A N 1
ATOM 6467 C CA . ALA B 1 427 ? 151.128 137.885 147.889 1.00 67.20 426 ALA A CA 1
ATOM 6468 C C . ALA B 1 427 ? 151.877 138.241 146.613 1.00 67.20 426 ALA A C 1
ATOM 6469 O O . ALA B 1 427 ? 152.533 137.385 146.012 1.00 67.20 426 ALA A O 1
ATOM 6471 N N . GLY B 1 428 ? 151.777 139.494 146.173 1.00 64.81 427 GLY A N 1
ATOM 6472 C CA . GLY B 1 428 ? 152.553 139.913 145.017 1.00 64.81 427 GLY A CA 1
ATOM 6473 C C . GLY B 1 428 ? 154.044 139.822 145.270 1.00 64.81 427 GLY A C 1
ATOM 6474 O O . GLY B 1 428 ? 154.799 139.289 144.451 1.00 64.81 427 GLY A O 1
ATOM 6475 N N . LYS B 1 429 ? 154.486 140.324 146.425 1.00 67.10 428 LYS A N 1
ATOM 6476 C CA . LYS B 1 429 ? 155.902 140.246 146.769 1.00 67.10 428 LYS A CA 1
ATOM 6477 C C . LYS B 1 429 ? 156.390 138.804 146.747 1.00 67.10 428 LYS A C 1
ATOM 6478 O O . LYS B 1 429 ? 157.502 138.524 146.287 1.00 67.10 428 LYS A O 1
ATOM 6484 N N . ALA B 1 430 ? 155.569 137.876 147.240 1.00 64.02 429 ALA A N 1
ATOM 6485 C CA . ALA B 1 430 ? 155.957 136.471 147.269 1.00 64.02 429 ALA A CA 1
ATOM 6486 C C . ALA B 1 430 ? 155.993 135.881 145.864 1.00 64.02 429 ALA A C 1
ATOM 6487 O O . ALA B 1 430 ? 157.029 135.377 145.417 1.00 64.02 429 ALA A O 1
ATOM 6489 N N . LEU B 1 431 ? 154.868 135.938 145.149 1.00 58.42 430 LEU A N 1
ATOM 6490 C CA . LEU B 1 431 ? 154.816 135.401 143.796 1.00 58.42 430 LEU A CA 1
ATOM 6491 C C . LEU B 1 431 ? 155.851 136.032 142.880 1.00 58.42 430 LEU A C 1
ATOM 6492 O O . LEU B 1 431 ? 156.098 135.501 141.792 1.00 58.42 430 LEU A O 1
ATOM 6497 N N . ARG B 1 432 ? 156.458 137.147 143.283 1.00 64.91 431 ARG A N 1
ATOM 6498 C CA . ARG B 1 432 ? 157.532 137.721 142.484 1.00 64.91 431 ARG A CA 1
ATOM 6499 C C . ARG B 1 432 ? 158.679 136.746 142.247 1.00 64.91 431 ARG A C 1
ATOM 6500 O O . ARG B 1 432 ? 159.507 136.989 141.365 1.00 64.91 431 ARG A O 1
ATOM 6508 N N . ASP B 1 433 ? 158.752 135.651 143.002 1.00 65.12 432 ASP A N 1
ATOM 6509 C CA . ASP B 1 433 ? 159.887 134.745 142.912 1.00 65.12 432 ASP A CA 1
ATOM 6510 C C . ASP B 1 433 ? 159.523 133.311 142.553 1.00 65.12 432 ASP A C 1
ATOM 6511 O O . ASP B 1 433 ? 160.392 132.578 142.069 1.00 65.12 432 ASP A O 1
ATOM 6516 N N . TRP B 1 434 ? 158.281 132.885 142.769 1.00 61.11 433 TRP A N 1
ATOM 6517 C CA . TRP B 1 434 ? 157.856 131.536 142.422 1.00 61.11 433 TRP A CA 1
ATOM 6518 C C . TRP B 1 434 ? 156.724 131.613 141.404 1.00 61.11 433 TRP A C 1
ATOM 6519 O O . TRP B 1 434 ? 156.341 132.693 140.950 1.00 61.11 433 TRP A O 1
ATOM 6530 N N . ASP B 1 435 ? 156.189 130.450 141.043 1.00 53.02 434 ASP A N 1
ATOM 6531 C CA . ASP B 1 435 ? 155.138 130.373 140.038 1.00 53.02 434 ASP A CA 1
ATOM 6532 C C . ASP B 1 435 ? 153.741 130.350 140.640 1.00 53.02 434 ASP A C 1
ATOM 6533 O O . ASP B 1 435 ? 152.797 130.826 140.001 1.00 53.02 434 ASP A O 1
ATOM 6538 N N . ALA B 1 436 ? 153.587 129.808 141.843 1.00 51.54 435 ALA A N 1
ATOM 6539 C CA . ALA B 1 436 ? 152.318 129.795 142.554 1.00 51.54 435 ALA A CA 1
ATOM 6540 C C . ALA B 1 436 ? 152.572 129.184 143.921 1.00 51.54 435 ALA A C 1
ATOM 6541 O O . ALA B 1 436 ? 153.557 128.467 144.117 1.00 51.54 435 ALA A O 1
ATOM 6543 N N . LEU B 1 437 ? 151.681 129.468 144.867 1.00 54.57 436 LEU A N 1
ATOM 6544 C CA . LEU B 1 437 ? 151.915 129.003 146.225 1.00 54.57 436 LEU A CA 1
ATOM 6545 C C . LEU B 1 437 ? 150.589 128.742 146.920 1.00 54.57 436 LEU A C 1
ATOM 6546 O O . LEU B 1 437 ? 149.594 129.417 146.653 1.00 54.57 436 LEU A O 1
ATOM 6551 N N . MET B 1 438 ? 150.590 127.755 147.812 1.00 60.40 437 MET A N 1
ATOM 6552 C CA . MET B 1 438 ? 149.384 127.338 148.510 1.00 60.40 437 MET A CA 1
ATOM 6553 C C . MET B 1 438 ? 149.208 128.147 149.785 1.00 60.40 437 MET A C 1
ATOM 6554 O O . MET B 1 438 ? 150.172 128.407 150.509 1.00 60.40 437 MET A O 1
ATOM 6559 N N . VAL B 1 439 ? 147.966 128.532 150.058 1.00 65.45 438 VAL A N 1
ATOM 6560 C CA . VAL B 1 439 ? 147.637 129.360 151.211 1.00 65.45 438 VAL A CA 1
ATOM 6561 C C . VAL B 1 439 ? 147.259 128.437 152.364 1.00 65.45 438 VAL A C 1
ATOM 6562 O O . VAL B 1 439 ? 146.204 127.798 152.345 1.00 65.45 438 VAL A O 1
ATOM 6566 N N . VAL B 1 440 ? 148.124 128.364 153.371 1.00 72.22 439 VAL A N 1
ATOM 6567 C CA . VAL B 1 440 ? 147.909 127.512 154.534 1.00 72.22 439 VAL A CA 1
ATOM 6568 C C . VAL B 1 440 ? 147.131 128.330 155.558 1.00 72.22 439 VAL A C 1
ATOM 6569 O O . VAL B 1 440 ? 147.694 129.181 156.251 1.00 72.22 439 VAL A O 1
ATOM 6573 N N . GLU B 1 441 ? 145.832 128.066 155.662 1.00 79.82 440 GLU A N 1
ATOM 6574 C CA . GLU B 1 441 ? 144.937 128.833 156.523 1.00 79.82 440 GLU A CA 1
ATOM 6575 C C . GLU B 1 441 ? 144.847 128.141 157.879 1.00 79.82 440 GLU A C 1
ATOM 6576 O O . GLU B 1 441 ? 144.177 127.115 158.020 1.00 79.82 440 GLU A O 1
ATOM 6582 N N . GLU B 1 442 ? 145.522 128.711 158.873 1.00 81.89 441 GLU A N 1
ATOM 6583 C CA . GLU B 1 442 ? 145.579 128.174 160.233 1.00 81.89 441 GLU A CA 1
ATOM 6584 C C . GLU B 1 442 ? 145.861 126.670 160.220 1.00 81.89 441 GLU A C 1
ATOM 6585 O O . GLU B 1 442 ? 145.053 125.844 160.644 1.00 81.89 441 GLU A O 1
ATOM 6591 N N . GLY B 1 443 ? 147.042 126.334 159.716 1.00 80.24 442 GLY A N 1
ATOM 6592 C CA . GLY B 1 443 ? 147.521 124.961 159.688 1.00 80.24 442 GLY A CA 1
ATOM 6593 C C . GLY B 1 443 ? 147.248 124.184 158.416 1.00 80.24 442 GLY A C 1
ATOM 6594 O O . GLY B 1 443 ? 148.170 123.617 157.827 1.00 80.24 442 GLY A O 1
ATOM 6595 N N . LYS B 1 444 ? 145.994 124.146 157.981 1.00 79.99 443 LYS A N 1
ATOM 6596 C CA . LYS B 1 444 ? 145.668 123.330 156.820 1.00 79.99 443 LYS A CA 1
ATOM 6597 C C . LYS B 1 444 ? 145.712 124.154 155.537 1.00 79.99 443 LYS A C 1
ATOM 6598 O O . LYS B 1 444 ? 145.454 125.361 155.561 1.00 79.99 443 LYS A O 1
ATOM 6604 N N . PRO B 1 445 ? 146.043 123.529 154.409 1.00 72.49 444 PRO A N 1
ATOM 6605 C CA . PRO B 1 445 ? 145.978 124.235 153.127 1.00 72.49 444 PRO A CA 1
ATOM 6606 C C . PRO B 1 445 ? 144.546 124.340 152.630 1.00 72.49 444 PRO A C 1
ATOM 6607 O O . PRO B 1 445 ? 143.708 123.476 152.894 1.00 72.49 444 PRO A O 1
ATOM 6611 N N . VAL B 1 446 ? 144.268 125.417 151.898 1.00 70.64 445 VAL A N 1
ATOM 6612 C CA . VAL B 1 446 ? 142.915 125.663 151.413 1.00 70.64 445 VAL A CA 1
ATOM 6613 C C . VAL B 1 446 ? 142.909 126.039 149.937 1.00 70.64 445 VAL A C 1
ATOM 6614 O O . VAL B 1 446 ? 141.888 126.495 149.412 1.00 70.64 445 VAL A O 1
ATOM 6618 N N . GLY B 1 447 ? 144.029 125.856 149.261 1.00 63.13 446 GLY A N 1
ATOM 6619 C CA . GLY B 1 447 ? 144.093 126.119 147.838 1.00 63.13 446 GLY A CA 1
ATOM 6620 C C . GLY B 1 447 ? 145.452 126.663 147.451 1.00 63.13 446 GLY A C 1
ATOM 6621 O O . GLY B 1 447 ? 146.377 126.710 148.256 1.00 63.13 446 GLY A O 1
ATOM 6622 N N . VAL B 1 448 ? 145.550 127.067 146.188 1.00 56.62 447 VAL A N 1
ATOM 6623 C CA . VAL B 1 448 ? 146.786 127.600 145.630 1.00 56.62 447 VAL A CA 1
ATOM 6624 C C . VAL B 1 448 ? 146.471 128.883 144.879 1.00 56.62 447 VAL A C 1
ATOM 6625 O O . VAL B 1 448 ? 145.631 128.889 143.972 1.00 56.62 447 VAL A O 1
ATOM 6629 N N . ILE B 1 449 ? 147.135 129.969 145.257 1.00 53.00 448 ILE A N 1
ATOM 6630 C CA . ILE B 1 449 ? 147.041 131.226 144.531 1.00 53.00 448 ILE A CA 1
ATOM 6631 C C . ILE B 1 449 ? 148.207 131.306 143.560 1.00 53.00 448 ILE A C 1
ATOM 6632 O O . ILE B 1 449 ? 149.353 130.994 143.913 1.00 53.00 448 ILE A O 1
ATOM 6637 N N . THR B 1 450 ? 147.920 131.718 142.329 1.00 50.13 449 THR A N 1
ATOM 6638 C CA . THR B 1 450 ? 148.902 131.691 141.258 1.00 50.13 449 THR A CA 1
ATOM 6639 C C . THR B 1 450 ? 148.960 133.050 140.580 1.00 50.13 449 THR A C 1
ATOM 6640 O O . THR B 1 450 ? 147.998 133.821 140.621 1.00 50.13 449 THR A O 1
ATOM 6644 N N . ARG B 1 451 ? 150.102 133.333 139.949 1.00 48.74 450 ARG A N 1
ATOM 6645 C CA . ARG B 1 451 ? 150.309 134.626 139.306 1.00 48.74 450 ARG A CA 1
ATOM 6646 C C . ARG B 1 451 ? 149.102 135.028 138.471 1.00 48.74 450 ARG A C 1
ATOM 6647 O O . ARG B 1 451 ? 148.599 136.152 138.572 1.00 48.74 450 ARG A O 1
ATOM 6655 N N . TYR B 1 452 ? 148.627 134.111 137.634 1.00 47.79 451 TYR A N 1
ATOM 6656 C CA . TYR B 1 452 ? 147.504 134.409 136.757 1.00 47.79 451 TYR A CA 1
ATOM 6657 C C . TYR B 1 452 ? 146.274 134.796 137.565 1.00 47.79 451 TYR A C 1
ATOM 6658 O O . TYR B 1 452 ? 145.576 135.758 137.227 1.00 47.79 451 TYR A O 1
ATOM 6667 N N . ASP B 1 453 ? 146.016 134.083 138.659 1.00 51.07 452 ASP A N 1
ATOM 6668 C CA . ASP B 1 453 ? 144.850 134.374 139.484 1.00 51.07 452 ASP A CA 1
ATOM 6669 C C . ASP B 1 453 ? 144.983 135.708 140.207 1.00 51.07 452 ASP A C 1
ATOM 6670 O O . ASP B 1 453 ? 144.023 136.481 140.265 1.00 51.07 452 ASP A O 1
ATOM 6675 N N . LEU B 1 454 ? 146.155 135.998 140.774 1.00 47.80 453 LEU A N 1
ATOM 6676 C CA . LEU B 1 454 ? 146.329 137.269 141.468 1.00 47.80 453 LEU A CA 1
ATOM 6677 C C . LEU B 1 454 ? 146.187 138.441 140.507 1.00 47.80 453 LEU A C 1
ATOM 6678 O O . LEU B 1 454 ? 145.494 139.423 140.801 1.00 47.80 453 LEU A O 1
ATOM 6683 N N . LEU B 1 455 ? 146.834 138.351 139.344 1.00 45.65 454 LEU A N 1
ATOM 6684 C CA . LEU B 1 455 ? 146.754 139.433 138.373 1.00 45.65 454 LEU A CA 1
ATOM 6685 C C . LEU B 1 455 ? 145.383 139.515 137.720 1.00 45.65 454 LEU A C 1
ATOM 6686 O O . LEU B 1 455 ? 145.043 140.556 137.150 1.00 45.65 454 LEU A O 1
ATOM 6691 N N . GLY B 1 456 ? 144.594 138.442 137.775 1.00 48.70 455 GLY A N 1
ATOM 6692 C CA . GLY B 1 456 ? 143.215 138.525 137.336 1.00 48.70 455 GLY A CA 1
ATOM 6693 C C . GLY B 1 456 ? 142.310 139.145 138.377 1.00 48.70 455 GLY A C 1
ATOM 6694 O O . GLY B 1 456 ? 141.319 139.795 138.035 1.00 48.70 455 GLY A O 1
ATOM 6695 N N . PHE B 1 457 ? 142.632 138.950 139.656 1.00 51.72 456 PHE A N 1
ATOM 6696 C CA . PHE B 1 457 ? 141.840 139.568 140.714 1.00 51.72 456 PHE A CA 1
ATOM 6697 C C . PHE B 1 457 ? 142.110 141.063 140.808 1.00 51.72 456 PHE A C 1
ATOM 6698 O O . PHE B 1 457 ? 141.178 141.855 140.980 1.00 51.72 456 PHE A O 1
ATOM 6706 N N . LEU B 1 458 ? 143.378 141.469 140.709 1.00 46.86 457 LEU A N 1
ATOM 6707 C CA . LEU B 1 458 ? 143.693 142.892 140.796 1.00 46.86 457 LEU A CA 1
ATOM 6708 C C . LEU B 1 458 ? 142.925 143.694 139.756 1.00 46.86 457 LEU A C 1
ATOM 6709 O O . LEU B 1 458 ? 142.512 144.829 140.015 1.00 46.86 457 LEU A O 1
ATOM 6714 N N . SER B 1 459 ? 142.712 143.116 138.579 1.00 50.61 458 SER A N 1
ATOM 6715 C CA . SER B 1 459 ? 142.094 143.817 137.463 1.00 50.61 458 SER A CA 1
ATOM 6716 C C . SER B 1 459 ? 140.576 143.871 137.548 1.00 50.61 458 SER A C 1
ATOM 6717 O O . SER B 1 459 ? 139.941 144.358 136.607 1.00 50.61 458 SER A O 1
ATOM 6720 N N . GLU B 1 460 ? 139.978 143.387 138.631 1.00 53.75 459 GLU A N 1
ATOM 6721 C CA . GLU B 1 460 ? 138.527 143.443 138.769 1.00 53.75 459 GLU A CA 1
ATOM 6722 C C . GLU B 1 460 ? 138.069 144.011 140.102 1.00 53.75 459 GLU A C 1
ATOM 6723 O O . GLU B 1 460 ? 136.952 144.531 140.186 1.00 53.75 459 GLU A O 1
ATOM 6729 N N . GLY B 1 461 ? 138.892 143.928 141.140 1.00 53.70 460 GLY A N 1
ATOM 6730 C CA . GLY B 1 461 ? 138.516 144.426 142.450 1.00 53.70 460 GLY A CA 1
ATOM 6731 C C . GLY B 1 461 ? 139.606 145.240 143.117 1.00 53.70 460 GLY A C 1
ATOM 6732 O O . GLY B 1 461 ? 140.698 145.408 142.575 1.00 53.70 460 GLY A O 1
ATOM 6733 N N . ILE C 1 4 ? 142.171 186.642 138.200 1.00 46.57 3 ILE C N 1
ATOM 6734 C CA . ILE C 1 4 ? 142.496 185.293 138.643 1.00 46.57 3 ILE C CA 1
ATOM 6735 C C . ILE C 1 4 ? 141.625 184.891 139.821 1.00 46.57 3 ILE C C 1
ATOM 6736 O O . ILE C 1 4 ? 141.834 185.356 140.939 1.00 46.57 3 ILE C O 1
ATOM 6741 N N . ALA C 1 5 ? 140.652 184.021 139.568 1.00 49.50 4 ALA C N 1
ATOM 6742 C CA . ALA C 1 5 ? 139.793 183.537 140.637 1.00 49.50 4 ALA C CA 1
ATOM 6743 C C . ALA C 1 5 ? 140.635 182.909 141.739 1.00 49.50 4 ALA C C 1
ATOM 6744 O O . ALA C 1 5 ? 141.748 182.434 141.503 1.00 49.50 4 ALA C O 1
ATOM 6746 N N . GLN C 1 6 ? 140.103 182.919 142.958 1.00 50.53 5 GLN C N 1
ATOM 6747 C CA . GLN C 1 6 ? 140.831 182.389 144.102 1.00 50.53 5 GLN C CA 1
ATOM 6748 C C . GLN C 1 6 ? 140.610 180.897 144.297 1.00 50.53 5 GLN C C 1
ATOM 6749 O O . GLN C 1 6 ? 141.542 180.186 144.688 1.00 50.53 5 GLN C O 1
ATOM 6755 N N . HIS C 1 7 ? 139.400 180.413 144.042 1.00 47.82 6 HIS C N 1
ATOM 6756 C CA . HIS C 1 7 ? 139.083 178.996 144.102 1.00 47.82 6 HIS C CA 1
ATOM 6757 C C . HIS C 1 7 ? 138.192 178.662 142.916 1.00 47.82 6 HIS C C 1
ATOM 6758 O O . HIS C 1 7 ? 137.646 179.550 142.257 1.00 47.82 6 HIS C O 1
ATOM 6765 N N . ILE C 1 8 ? 138.056 177.366 142.633 1.00 45.16 7 ILE C N 1
ATOM 6766 C CA . ILE C 1 8 ? 137.197 176.952 141.532 1.00 45.16 7 ILE C CA 1
ATOM 6767 C C . ILE C 1 8 ? 135.726 177.184 141.832 1.00 45.16 7 ILE C C 1
ATOM 6768 O O . ILE C 1 8 ? 134.916 177.243 140.903 1.00 45.16 7 ILE C O 1
ATOM 6773 N N . SER C 1 9 ? 135.356 177.320 143.103 1.00 46.99 8 SER C N 1
ATOM 6774 C CA . SER C 1 9 ? 133.971 177.557 143.482 1.00 46.99 8 SER C CA 1
ATOM 6775 C C . SER C 1 9 ? 133.618 179.036 143.528 1.00 46.99 8 SER C C 1
ATOM 6776 O O . SER C 1 9 ? 132.601 179.399 144.126 1.00 46.99 8 SER C O 1
ATOM 6779 N N . GLU C 1 10 ? 134.439 179.897 142.931 1.00 48.72 9 GLU C N 1
ATOM 6780 C CA . GLU C 1 10 ? 134.094 181.302 142.776 1.00 48.72 9 GLU C CA 1
ATOM 6781 C C . GLU C 1 10 ? 133.441 181.599 141.438 1.00 48.72 9 GLU C C 1
ATOM 6782 O O . GLU C 1 10 ? 132.822 182.657 141.288 1.00 48.72 9 GLU C O 1
ATOM 6788 N N . LEU C 1 11 ? 133.563 180.695 140.472 1.00 46.15 10 LEU C N 1
ATOM 6789 C CA . LEU C 1 11 ? 132.991 180.870 139.148 1.00 46.15 10 LEU C CA 1
ATOM 6790 C C . LEU C 1 11 ? 131.564 180.351 139.057 1.00 46.15 10 LEU C C 1
ATOM 6791 O O . LEU C 1 11 ? 131.037 180.211 137.949 1.00 46.15 10 LEU C O 1
ATOM 6796 N N . ILE C 1 12 ? 130.934 180.057 140.193 1.00 45.24 11 ILE C N 1
ATOM 6797 C CA . ILE C 1 12 ? 129.580 179.512 140.216 1.00 45.24 11 ILE C CA 1
ATOM 6798 C C . ILE C 1 12 ? 128.600 180.672 140.082 1.00 45.24 11 ILE C C 1
ATOM 6799 O O . ILE C 1 12 ? 128.340 181.388 141.051 1.00 45.24 11 ILE C O 1
ATOM 6804 N N . GLY C 1 13 ? 128.050 180.856 138.890 1.00 46.82 12 GLY C N 1
ATOM 6805 C CA . GLY C 1 13 ? 127.051 181.880 138.662 1.00 46.82 12 GLY C CA 1
ATOM 6806 C C . GLY C 1 13 ? 127.242 182.566 137.327 1.00 46.82 12 GLY C C 1
ATOM 6807 O O . GLY C 1 13 ? 128.186 182.297 136.584 1.00 46.82 12 GLY C O 1
ATOM 6808 N N . GLY C 1 14 ? 126.317 183.473 137.027 1.00 47.17 13 GLY C N 1
ATOM 6809 C CA . GLY C 1 14 ? 126.383 184.222 135.784 1.00 47.17 13 GLY C CA 1
ATOM 6810 C C . GLY C 1 14 ? 126.378 183.350 134.550 1.00 47.17 13 GLY C C 1
ATOM 6811 O O . GLY C 1 14 ? 126.940 183.736 133.519 1.00 47.17 13 GLY C O 1
ATOM 6812 N N . THR C 1 15 ? 125.753 182.180 134.628 1.00 45.14 14 THR C N 1
ATOM 6813 C CA . THR C 1 15 ? 125.734 181.276 133.492 1.00 45.14 14 THR C CA 1
ATOM 6814 C C . THR C 1 15 ? 124.996 181.919 132.322 1.00 45.14 14 THR C C 1
ATOM 6815 O O . THR C 1 15 ? 124.012 182.638 132.519 1.00 45.14 14 THR C O 1
ATOM 6819 N N . PRO C 1 16 ? 125.443 181.672 131.095 1.00 44.52 15 PRO C N 1
ATOM 6820 C CA . PRO C 1 16 ? 124.891 182.394 129.942 1.00 44.52 15 PRO C CA 1
ATOM 6821 C C . PRO C 1 16 ? 123.418 182.103 129.723 1.00 44.52 15 PRO C C 1
ATOM 6822 O O . PRO C 1 16 ? 122.820 181.269 130.406 1.00 44.52 15 PRO C O 1
ATOM 6826 N N . LEU C 1 17 ? 122.828 182.800 128.752 1.00 43.65 16 LEU C N 1
ATOM 6827 C CA . LEU C 1 17 ? 121.409 182.676 128.420 1.00 43.65 16 LEU C CA 1
ATOM 6828 C C . LEU C 1 17 ? 121.304 182.592 126.900 1.00 43.65 16 LEU C C 1
ATOM 6829 O O . LEU C 1 17 ? 121.182 183.613 126.220 1.00 43.65 16 LEU C O 1
ATOM 6834 N N . VAL C 1 18 ? 121.347 181.377 126.375 1.00 43.74 17 VAL C N 1
ATOM 6835 C CA . VAL C 1 18 ? 121.278 181.151 124.943 1.00 43.74 17 VAL C CA 1
ATOM 6836 C C . VAL C 1 18 ? 119.839 180.835 124.562 1.00 43.74 17 VAL C C 1
ATOM 6837 O O . VAL C 1 18 ? 119.021 180.437 125.394 1.00 43.74 17 VAL C O 1
ATOM 6841 N N . ARG C 1 19 ? 119.522 181.012 123.284 1.00 48.14 18 ARG C N 1
ATOM 6842 C CA . ARG C 1 19 ? 118.169 180.833 122.784 1.00 48.14 18 ARG C CA 1
ATOM 6843 C C . ARG C 1 19 ? 118.082 179.597 121.900 1.00 48.14 18 ARG C C 1
ATOM 6844 O O . ARG C 1 19 ? 119.042 179.236 121.215 1.00 48.14 18 ARG C O 1
ATOM 6852 N N . LEU C 1 20 ? 116.918 178.955 121.921 1.00 47.93 19 LEU C N 1
ATOM 6853 C CA . LEU C 1 20 ? 116.628 177.819 121.060 1.00 47.93 19 LEU C CA 1
ATOM 6854 C C . LEU C 1 20 ? 115.946 178.321 119.796 1.00 47.93 19 LEU C C 1
ATOM 6855 O O . LEU C 1 20 ? 114.938 179.030 119.870 1.00 47.93 19 LEU C O 1
ATOM 6860 N N . ASN C 1 21 ? 116.492 177.956 118.638 1.00 52.18 20 ASN C N 1
ATOM 6861 C CA . ASN C 1 21 ? 115.999 178.488 117.378 1.00 52.18 20 ASN C CA 1
ATOM 6862 C C . ASN C 1 21 ? 115.597 177.426 116.365 1.00 52.18 20 ASN C C 1
ATOM 6863 O O . ASN C 1 21 ? 115.310 177.774 115.216 1.00 52.18 20 ASN C O 1
ATOM 6868 N N . SER C 1 22 ? 115.560 176.151 116.747 1.00 51.71 21 SER C N 1
ATOM 6869 C CA . SER C 1 22 ? 115.168 175.101 115.822 1.00 51.71 21 SER C CA 1
ATOM 6870 C C . SER C 1 22 ? 114.128 174.140 116.378 1.00 51.71 21 SER C C 1
ATOM 6871 O O . SER C 1 22 ? 113.548 173.377 115.599 1.00 51.71 21 SER C O 1
ATOM 6874 N N . VAL C 1 23 ? 113.872 174.147 117.682 1.00 51.58 22 VAL C N 1
ATOM 6875 C CA . VAL C 1 23 ? 112.871 173.266 118.269 1.00 51.58 22 VAL C CA 1
ATOM 6876 C C . VAL C 1 23 ? 111.516 173.954 118.375 1.00 51.58 22 VAL C C 1
ATOM 6877 O O . VAL C 1 23 ? 110.481 173.332 118.132 1.00 51.58 22 VAL C O 1
ATOM 6881 N N . VAL C 1 24 ? 111.499 175.231 118.732 1.00 54.85 23 VAL C N 1
ATOM 6882 C CA . VAL C 1 24 ? 110.228 175.961 118.810 1.00 54.85 23 VAL C CA 1
ATOM 6883 C C . VAL C 1 24 ? 109.663 176.133 117.406 1.00 54.85 23 VAL C C 1
ATOM 6884 O O . VAL C 1 24 ? 110.422 176.450 116.473 1.00 54.85 23 VAL C O 1
ATOM 6888 N N . PRO C 1 25 ? 108.363 175.942 117.202 1.00 62.12 24 PRO C N 1
ATOM 6889 C CA . PRO C 1 25 ? 107.807 176.061 115.851 1.00 62.12 24 PRO C CA 1
ATOM 6890 C C . PRO C 1 25 ? 107.876 177.489 115.338 1.00 62.12 24 PRO C C 1
ATOM 6891 O O . PRO C 1 25 ? 108.281 178.412 116.048 1.00 62.12 24 PRO C O 1
ATOM 6895 N N . ASP C 1 26 ? 107.475 177.666 114.083 1.00 69.85 25 ASP C N 1
ATOM 6896 C CA . ASP C 1 26 ? 107.446 178.991 113.487 1.00 69.85 25 ASP C CA 1
ATOM 6897 C C . ASP C 1 26 ? 106.198 179.743 113.934 1.00 69.85 25 ASP C C 1
ATOM 6898 O O . ASP C 1 26 ? 105.159 179.147 114.230 1.00 69.85 25 ASP C O 1
ATOM 6903 N N . GLY C 1 27 ? 106.310 181.068 113.984 1.00 72.19 26 GLY C N 1
ATOM 6904 C CA . GLY C 1 27 ? 105.197 181.894 114.416 1.00 72.19 26 GLY C CA 1
ATOM 6905 C C . GLY C 1 27 ? 104.932 181.854 115.903 1.00 72.19 26 GLY C C 1
ATOM 6906 O O . GLY C 1 27 ? 103.776 181.966 116.323 1.00 72.19 26 GLY C O 1
ATOM 6907 N N . ALA C 1 28 ? 105.974 181.697 116.715 1.00 69.82 27 ALA C N 1
ATOM 6908 C CA . ALA C 1 28 ? 105.845 181.665 118.162 1.00 69.82 27 ALA C CA 1
ATOM 6909 C C . ALA C 1 28 ? 106.897 182.573 118.783 1.00 69.82 27 ALA C C 1
ATOM 6910 O O . ALA C 1 28 ? 107.880 182.951 118.141 1.00 69.82 27 ALA C O 1
ATOM 6912 N N . GLY C 1 29 ? 106.676 182.918 120.048 1.00 63.82 28 GLY C N 1
ATOM 6913 C CA . GLY C 1 29 ? 107.567 183.819 120.750 1.00 63.82 28 GLY C CA 1
ATOM 6914 C C . GLY C 1 29 ? 108.989 183.304 120.829 1.00 63.82 28 GLY C C 1
ATOM 6915 O O . GLY C 1 29 ? 109.315 182.230 120.318 1.00 63.82 28 GLY C O 1
ATOM 6916 N N . THR C 1 30 ? 109.851 184.082 121.474 1.00 56.52 29 THR C N 1
ATOM 6917 C CA . THR C 1 30 ? 111.249 183.710 121.634 1.00 56.52 29 THR C CA 1
ATOM 6918 C C . THR C 1 30 ? 111.408 182.804 122.846 1.00 56.52 29 THR C C 1
ATOM 6919 O O . THR C 1 30 ? 110.784 183.028 123.888 1.00 56.52 29 THR C O 1
ATOM 6923 N N . VAL C 1 31 ? 112.235 181.774 122.702 1.00 49.14 30 VAL C N 1
ATOM 6924 C CA . VAL C 1 31 ? 112.530 180.844 123.783 1.00 49.14 30 VAL C CA 1
ATOM 6925 C C . VAL C 1 31 ? 114.021 180.943 124.068 1.00 49.14 30 VAL C C 1
ATOM 6926 O O . VAL C 1 31 ? 114.849 180.483 123.275 1.00 49.14 30 VAL C O 1
ATOM 6930 N N . ALA C 1 32 ? 114.366 181.545 125.198 1.00 44.38 31 ALA C N 1
ATOM 6931 C CA . ALA C 1 32 ? 115.743 181.615 125.661 1.00 44.38 31 ALA C CA 1
ATOM 6932 C C . ALA C 1 32 ? 115.943 180.544 126.723 1.00 44.38 31 ALA C C 1
ATOM 6933 O O . ALA C 1 32 ? 115.223 180.516 127.725 1.00 44.38 31 ALA C O 1
ATOM 6935 N N . ALA C 1 33 ? 116.906 179.661 126.499 1.00 41.01 32 ALA C N 1
ATOM 6936 C CA . ALA C 1 33 ? 117.196 178.572 127.420 1.00 41.01 32 ALA C CA 1
ATOM 6937 C C . ALA C 1 33 ? 118.414 178.954 128.245 1.00 41.01 32 ALA C C 1
ATOM 6938 O O . ALA C 1 33 ? 119.532 178.997 127.724 1.00 41.01 32 ALA C O 1
ATOM 6940 N N . LYS C 1 34 ? 118.203 179.230 129.529 1.00 39.81 33 LYS C N 1
ATOM 6941 C CA . LYS C 1 34 ? 119.301 179.633 130.401 1.00 39.81 33 LYS C CA 1
ATOM 6942 C C . LYS C 1 34 ? 120.147 178.405 130.709 1.00 39.81 33 LYS C C 1
ATOM 6943 O O . LYS C 1 34 ? 120.009 177.754 131.747 1.00 39.81 33 LYS C O 1
ATOM 6949 N N . VAL C 1 35 ? 121.044 178.086 129.779 1.00 40.89 34 VAL C N 1
ATOM 6950 C CA . VAL C 1 35 ? 121.957 176.962 129.945 1.00 40.89 34 VAL C CA 1
ATOM 6951 C C . VAL C 1 35 ? 122.659 177.099 131.284 1.00 40.89 34 VAL C C 1
ATOM 6952 O O . VAL C 1 35 ? 123.354 178.088 131.536 1.00 40.89 34 VAL C O 1
ATOM 6956 N N . GLU C 1 36 ? 122.489 176.103 132.148 1.00 43.31 35 GLU C N 1
ATOM 6957 C CA . GLU C 1 36 ? 123.020 176.171 133.501 1.00 43.31 35 GLU C CA 1
ATOM 6958 C C . GLU C 1 36 ? 123.962 175.021 133.822 1.00 43.31 35 GLU C C 1
ATOM 6959 O O . GLU C 1 36 ? 124.287 174.812 134.993 1.00 43.31 35 GLU C O 1
ATOM 6965 N N . TYR C 1 37 ? 124.410 174.272 132.819 1.00 40.43 36 TYR C N 1
ATOM 6966 C CA . TYR C 1 37 ? 125.366 173.199 133.039 1.00 40.43 36 TYR C CA 1
ATOM 6967 C C . TYR C 1 37 ? 126.802 173.656 132.844 1.00 40.43 36 TYR C C 1
ATOM 6968 O O . TYR C 1 37 ? 127.708 172.819 132.824 1.00 40.43 36 TYR C O 1
ATOM 6977 N N . LEU C 1 38 ? 127.028 174.959 132.699 1.00 38.41 37 LEU C N 1
ATOM 6978 C CA . LEU C 1 38 ? 128.365 175.522 132.588 1.00 38.41 37 LEU C CA 1
ATOM 6979 C C . LEU C 1 38 ? 128.970 175.882 133.937 1.00 38.41 37 LEU C C 1
ATOM 6980 O O . LEU C 1 38 ? 130.106 176.363 133.983 1.00 38.41 37 LEU C O 1
ATOM 6985 N N . ASN C 1 39 ? 128.248 175.673 135.031 1.00 41.85 38 ASN C N 1
ATOM 6986 C CA . ASN C 1 39 ? 128.823 175.905 136.342 1.00 41.85 38 ASN C CA 1
ATOM 6987 C C . ASN C 1 39 ? 129.985 174.946 136.564 1.00 41.85 38 ASN C C 1
ATOM 6988 O O . ASN C 1 39 ? 130.011 173.844 136.010 1.00 41.85 38 ASN C O 1
ATOM 6993 N N . PRO C 1 40 ? 130.968 175.339 137.372 1.00 42.41 39 PRO C N 1
ATOM 6994 C CA . PRO C 1 40 ? 132.103 174.439 137.613 1.00 42.41 39 PRO C CA 1
ATOM 6995 C C . PRO C 1 40 ? 131.688 173.093 138.173 1.00 42.41 39 PRO C C 1
ATOM 6996 O O . PRO C 1 40 ? 132.346 172.086 137.887 1.00 42.41 39 PRO C O 1
ATOM 7000 N N . GLY C 1 41 ? 130.617 173.042 138.957 1.00 45.10 40 GLY C N 1
ATOM 7001 C CA . GLY C 1 41 ? 130.136 171.792 139.502 1.00 45.10 40 GLY C CA 1
ATOM 7002 C C . GLY C 1 41 ? 129.285 170.962 138.573 1.00 45.10 40 GLY C C 1
ATOM 7003 O O . GLY C 1 41 ? 128.870 169.863 138.949 1.00 45.10 40 GLY C O 1
ATOM 7004 N N . GLY C 1 42 ? 128.999 171.456 137.373 1.00 42.30 41 GLY C N 1
ATOM 7005 C CA . GLY C 1 42 ? 128.268 170.697 136.384 1.00 42.30 41 GLY C CA 1
ATOM 7006 C C . GLY C 1 42 ? 126.778 170.956 136.317 1.00 42.30 41 GLY C C 1
ATOM 7007 O O . GLY C 1 42 ? 126.205 170.894 135.227 1.00 42.30 41 GLY C O 1
ATOM 7008 N N . SER C 1 43 ? 126.130 171.244 137.441 1.00 44.26 42 SER C N 1
ATOM 7009 C CA . SER C 1 43 ? 124.683 171.404 137.471 1.00 44.26 42 SER C CA 1
ATOM 7010 C C . SER C 1 43 ? 124.316 172.765 138.047 1.00 44.26 42 SER C C 1
ATOM 7011 O O . SER C 1 43 ? 125.176 173.596 138.347 1.00 44.26 42 SER C O 1
ATOM 7014 N N . SER C 1 44 ? 123.013 172.983 138.209 1.00 44.23 43 SER C N 1
ATOM 7015 C CA . SER C 1 44 ? 122.511 174.206 138.818 1.00 44.23 43 SER C CA 1
ATOM 7016 C C . SER C 1 44 ? 122.602 174.183 140.336 1.00 44.23 43 SER C C 1
ATOM 7017 O O . SER C 1 44 ? 122.635 175.250 140.962 1.00 44.23 43 SER C O 1
ATOM 7020 N N . LYS C 1 45 ? 122.673 172.998 140.94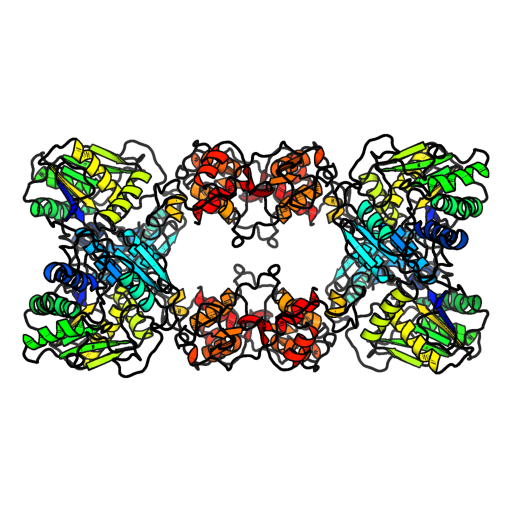1 1.00 45.78 44 LYS C N 1
ATOM 7021 C CA . LYS C 1 45 ? 122.643 172.897 142.392 1.00 45.78 44 LYS C CA 1
ATOM 7022 C C . LYS C 1 45 ? 123.783 173.653 143.040 1.00 45.78 44 LYS C C 1
ATOM 7023 O O . LYS C 1 45 ? 123.665 174.045 144.207 1.00 45.78 44 LYS C O 1
ATOM 7029 N N . ASP C 1 46 ? 124.857 173.908 142.297 1.00 47.17 45 ASP C N 1
ATOM 7030 C CA . ASP C 1 46 ? 125.960 174.672 142.851 1.00 47.17 45 ASP C CA 1
ATOM 7031 C C . ASP C 1 46 ? 125.465 175.951 143.491 1.00 47.17 45 ASP C C 1
ATOM 7032 O O . ASP C 1 46 ? 125.843 176.252 144.629 1.00 47.17 45 ASP C O 1
ATOM 7037 N N . ARG C 1 47 ? 124.583 176.683 142.805 1.00 45.30 46 ARG C N 1
ATOM 7038 C CA . ARG C 1 47 ? 124.077 177.926 143.373 1.00 45.30 46 ARG C CA 1
ATOM 7039 C C . ARG C 1 47 ? 123.648 177.716 144.818 1.00 45.30 46 ARG C C 1
ATOM 7040 O O . ARG C 1 47 ? 124.276 178.244 145.745 1.00 45.30 46 ARG C O 1
ATOM 7048 N N . ILE C 1 48 ? 122.643 176.864 145.037 1.00 46.93 47 ILE C N 1
ATOM 7049 C CA . ILE C 1 48 ? 122.148 176.662 146.395 1.00 46.93 47 ILE C CA 1
ATOM 7050 C C . ILE C 1 48 ? 123.290 176.239 147.304 1.00 46.93 47 ILE C C 1
ATOM 7051 O O . ILE C 1 48 ? 123.480 176.800 148.390 1.00 46.93 47 ILE C O 1
ATOM 7056 N N . ALA C 1 49 ? 124.097 175.276 146.849 1.00 47.79 48 ALA C N 1
ATOM 7057 C CA . ALA C 1 49 ? 125.208 174.789 147.653 1.00 47.79 48 ALA C CA 1
ATOM 7058 C C . ALA C 1 49 ? 125.952 175.949 148.290 1.00 47.79 48 ALA C C 1
ATOM 7059 O O . ALA C 1 49 ? 125.984 176.086 149.519 1.00 47.79 48 ALA C O 1
ATOM 7061 N N . VAL C 1 50 ? 126.504 176.833 147.455 1.00 48.85 49 VAL C N 1
ATOM 7062 C CA . VAL C 1 50 ? 127.280 177.949 147.987 1.00 48.85 49 VAL C CA 1
ATOM 7063 C C . VAL C 1 50 ? 126.498 178.625 149.100 1.00 48.85 49 VAL C C 1
ATOM 7064 O O . VAL C 1 50 ? 126.922 178.653 150.262 1.00 48.85 49 VAL C O 1
ATOM 7068 N N . LYS C 1 51 ? 125.299 179.103 148.769 1.00 50.59 50 LYS C N 1
ATOM 7069 C CA . LYS C 1 51 ? 124.512 179.840 149.745 1.00 50.59 50 LYS C CA 1
ATOM 7070 C C . LYS C 1 51 ? 124.394 179.049 151.038 1.00 50.59 50 LYS C C 1
ATOM 7071 O O . LYS C 1 51 ? 124.709 179.556 152.121 1.00 50.59 50 LYS C O 1
ATOM 7077 N N . MET C 1 52 ? 124.001 177.778 150.937 1.00 53.03 51 MET C N 1
ATOM 7078 C CA . MET C 1 52 ? 123.796 176.994 152.148 1.00 53.03 51 MET C CA 1
ATOM 7079 C C . MET C 1 52 ? 125.047 177.009 153.012 1.00 53.03 51 MET C C 1
ATOM 7080 O O . MET C 1 52 ? 124.988 177.331 154.205 1.00 53.03 51 MET C O 1
ATOM 7085 N N . ILE C 1 53 ? 126.204 176.726 152.411 1.00 54.68 52 ILE C N 1
ATOM 7086 C CA . ILE C 1 53 ? 127.430 176.686 153.199 1.00 54.68 52 ILE C CA 1
ATOM 7087 C C . ILE C 1 53 ? 127.638 178.018 153.899 1.00 54.68 52 ILE C C 1
ATOM 7088 O O . ILE C 1 53 ? 127.943 178.069 155.098 1.00 54.68 52 ILE C O 1
ATOM 7093 N N . GLU C 1 54 ? 127.430 179.119 153.174 1.00 59.33 53 GLU C N 1
ATOM 7094 C CA . GLU C 1 54 ? 127.611 180.435 153.774 1.00 59.33 53 GLU C CA 1
ATOM 7095 C C . GLU C 1 54 ? 126.804 180.558 155.056 1.00 59.33 53 GLU C C 1
ATOM 7096 O O . GLU C 1 54 ? 127.311 181.033 156.079 1.00 59.33 53 GLU C O 1
ATOM 7102 N N . ALA C 1 55 ? 125.548 180.106 155.030 1.00 60.91 54 ALA C N 1
ATOM 7103 C CA . ALA C 1 55 ? 124.724 180.195 156.228 1.00 60.91 54 ALA C CA 1
ATOM 7104 C C . ALA C 1 55 ? 125.398 179.491 157.396 1.00 60.91 54 ALA C C 1
ATOM 7105 O O . ALA C 1 55 ? 125.548 180.069 158.479 1.00 60.91 54 ALA C O 1
ATOM 7107 N N . ALA C 1 56 ? 125.869 178.263 157.174 1.00 64.40 55 ALA C N 1
ATOM 7108 C CA . ALA C 1 56 ? 126.472 177.501 158.258 1.00 64.40 55 ALA C CA 1
ATOM 7109 C C . ALA C 1 56 ? 127.698 178.192 158.830 1.00 64.40 55 ALA C C 1
ATOM 7110 O O . ALA C 1 56 ? 128.127 177.851 159.937 1.00 64.40 55 ALA C O 1
ATOM 7112 N N . GLU C 1 57 ? 128.272 179.148 158.104 1.00 64.17 56 GLU C N 1
ATOM 7113 C CA . GLU C 1 57 ? 129.398 179.916 158.610 1.00 64.17 56 GLU C CA 1
ATOM 7114 C C . GLU C 1 57 ? 128.974 181.209 159.288 1.00 64.17 56 GLU C C 1
ATOM 7115 O O . GLU C 1 57 ? 129.641 181.649 160.229 1.00 64.17 56 GLU C O 1
ATOM 7121 N N . ALA C 1 58 ? 127.881 181.825 158.837 1.00 68.80 57 ALA C N 1
ATOM 7122 C CA . ALA C 1 58 ? 127.410 183.045 159.481 1.00 68.80 57 ALA C CA 1
ATOM 7123 C C . ALA C 1 58 ? 126.600 182.721 160.728 1.00 68.80 57 ALA C C 1
ATOM 7124 O O . ALA C 1 58 ? 126.835 183.290 161.799 1.00 68.80 57 ALA C O 1
ATOM 7126 N N . SER C 1 59 ? 125.648 181.799 160.608 1.00 73.26 58 SER C N 1
ATOM 7127 C CA . SER C 1 59 ? 124.856 181.353 161.746 1.00 73.26 58 SER C CA 1
ATOM 7128 C C . SER C 1 59 ? 125.671 180.572 162.764 1.00 73.26 58 SER C C 1
ATOM 7129 O O . SER C 1 59 ? 125.114 180.162 163.787 1.00 73.26 58 SER C O 1
ATOM 7132 N N . GLY C 1 60 ? 126.957 180.344 162.510 1.00 71.22 59 GLY C N 1
ATOM 7133 C CA . GLY C 1 60 ? 127.774 179.606 163.452 1.00 71.22 59 GLY C CA 1
ATOM 7134 C C . GLY C 1 60 ? 127.293 178.202 163.716 1.00 71.22 59 GLY C C 1
ATOM 7135 O O . GLY C 1 60 ? 127.692 177.593 164.712 1.00 71.22 59 GLY C O 1
ATOM 7136 N N . GLN C 1 61 ? 126.444 177.664 162.845 1.00 71.91 60 GLN C N 1
ATOM 7137 C CA . GLN C 1 61 ? 125.862 176.345 163.037 1.00 71.91 60 GLN C CA 1
ATOM 7138 C C . GLN C 1 61 ? 126.744 175.226 162.505 1.00 71.91 60 GLN C C 1
ATOM 7139 O O . GLN C 1 61 ? 126.403 174.053 162.684 1.00 71.91 60 GLN C O 1
ATOM 7145 N N . LEU C 1 62 ? 127.863 175.554 161.861 1.00 69.08 61 LEU C N 1
ATOM 7146 C CA . LEU C 1 62 ? 128.805 174.565 161.335 1.00 69.08 61 LEU C CA 1
ATOM 7147 C C . LEU C 1 62 ? 130.197 174.978 161.804 1.00 69.08 61 LEU C C 1
ATOM 7148 O O . LEU C 1 62 ? 130.888 175.746 161.129 1.00 69.08 61 LEU C O 1
ATOM 7153 N N . LYS C 1 63 ? 130.601 174.467 162.960 1.00 69.91 62 LYS C N 1
ATOM 7154 C CA . LYS C 1 63 ? 131.884 174.847 163.530 1.00 69.91 62 LYS C CA 1
ATOM 7155 C C . LYS C 1 63 ? 133.014 174.393 162.611 1.00 69.91 62 LYS C C 1
ATOM 7156 O O . LYS C 1 63 ? 132.920 173.322 162.001 1.00 69.91 62 LYS C O 1
ATOM 7162 N N . PRO C 1 64 ? 134.088 175.169 162.490 1.00 68.70 63 PRO C N 1
ATOM 7163 C CA . PRO C 1 64 ? 135.176 174.785 161.585 1.00 68.70 63 PRO C CA 1
ATOM 7164 C C . PRO C 1 64 ? 135.713 173.404 161.923 1.00 68.70 63 PRO C C 1
ATOM 7165 O O . PRO C 1 64 ? 135.829 173.027 163.091 1.00 68.70 63 PRO C O 1
ATOM 7169 N N . GLY C 1 65 ? 136.042 172.644 160.882 1.00 67.14 64 GLY C N 1
ATOM 7170 C CA . GLY C 1 65 ? 136.436 171.263 161.034 1.00 67.14 64 GLY C CA 1
ATOM 7171 C C . GLY C 1 65 ? 135.286 170.287 161.123 1.00 67.14 64 GLY C C 1
ATOM 7172 O O . GLY C 1 65 ? 135.528 169.077 161.219 1.00 67.14 64 GLY C O 1
ATOM 7173 N N . GLY C 1 66 ? 134.048 170.767 161.095 1.00 67.17 65 GLY C N 1
ATOM 7174 C CA . GLY C 1 66 ? 132.906 169.886 161.169 1.00 67.17 65 GLY C CA 1
ATOM 7175 C C . GLY C 1 66 ? 132.656 169.151 159.869 1.00 67.17 65 GLY C C 1
ATOM 7176 O O . GLY C 1 66 ? 133.177 169.489 158.807 1.00 67.17 65 GLY C O 1
ATOM 7177 N N . THR C 1 67 ? 131.831 168.116 159.965 1.00 65.90 66 THR C N 1
ATOM 7178 C CA . THR C 1 67 ? 131.510 167.261 158.834 1.00 65.90 66 THR C CA 1
ATOM 7179 C C . THR C 1 67 ? 130.113 167.576 158.323 1.00 65.90 66 THR C C 1
ATOM 7180 O O . THR C 1 67 ? 129.196 167.838 159.105 1.00 65.90 66 THR C O 1
ATOM 7184 N N . ILE C 1 68 ? 129.959 167.550 157.005 1.00 60.17 67 ILE C N 1
ATOM 7185 C CA . ILE C 1 68 ? 128.666 167.745 156.362 1.00 60.17 67 ILE C CA 1
ATOM 7186 C C . ILE C 1 68 ? 128.075 166.378 156.060 1.00 60.17 67 ILE C C 1
ATOM 7187 O O . ILE C 1 68 ? 128.684 165.571 155.347 1.00 60.17 67 ILE C O 1
ATOM 7192 N N . VAL C 1 69 ? 126.894 166.113 156.605 1.00 63.77 68 VAL C N 1
ATOM 7193 C CA . VAL C 1 69 ? 126.168 164.876 156.357 1.00 63.77 68 VAL C CA 1
ATOM 7194 C C . VAL C 1 69 ? 124.944 165.209 155.523 1.00 63.77 68 VAL C C 1
ATOM 7195 O O . VAL C 1 69 ? 124.280 166.224 155.758 1.00 63.77 68 VAL C O 1
ATOM 7199 N N . GLU C 1 70 ? 124.650 164.363 154.547 1.00 64.86 69 GLU C N 1
ATOM 7200 C CA . GLU C 1 70 ? 123.548 164.666 153.648 1.00 64.86 69 GLU C CA 1
ATOM 7201 C C . GLU C 1 70 ? 123.108 163.430 152.878 1.00 64.86 69 GLU C C 1
ATOM 7202 O O . GLU C 1 70 ? 123.944 162.741 152.281 1.00 64.86 69 GLU C O 1
ATOM 7208 N N . PRO C 1 71 ? 121.816 163.111 152.869 1.00 66.96 70 PRO C N 1
ATOM 7209 C CA . PRO C 1 71 ? 121.323 162.085 151.944 1.00 66.96 70 PRO C CA 1
ATOM 7210 C C . PRO C 1 71 ? 121.265 162.659 150.541 1.00 66.96 70 PRO C C 1
ATOM 7211 O O . PRO C 1 71 ? 120.366 163.437 150.210 1.00 66.96 70 PRO C O 1
ATOM 7215 N N . THR C 1 72 ? 122.219 162.266 149.707 1.00 67.16 71 THR C N 1
ATOM 7216 C CA . THR C 1 72 ? 122.433 162.959 148.449 1.00 67.16 71 THR C CA 1
ATOM 7217 C C . THR C 1 72 ? 121.537 162.408 147.352 1.00 67.16 71 THR C C 1
ATOM 7218 O O . THR C 1 72 ? 120.979 161.313 147.456 1.00 67.16 71 THR C O 1
ATOM 7222 N N . SER C 1 73 ? 121.411 163.190 146.284 1.00 68.75 72 SER C N 1
ATOM 7223 C CA . SER C 1 73 ? 120.764 162.737 145.063 1.00 68.75 72 SER C CA 1
ATOM 7224 C C . SER C 1 73 ? 121.755 162.450 143.944 1.00 68.75 72 SER C C 1
ATOM 7225 O O . SER C 1 73 ? 121.527 161.530 143.153 1.00 68.75 72 SER C O 1
ATOM 7228 N N . GLY C 1 74 ? 122.857 163.190 143.875 1.00 58.63 73 GLY C N 1
ATOM 7229 C CA . GLY C 1 74 ? 123.829 162.993 142.821 1.00 58.63 73 GLY C CA 1
ATOM 7230 C C . GLY C 1 74 ? 124.361 164.296 142.268 1.00 58.63 73 GLY C C 1
ATOM 7231 O O . GLY C 1 74 ? 125.507 164.365 141.813 1.00 58.63 73 GLY C O 1
ATOM 7232 N N . ASN C 1 75 ? 123.534 165.338 142.292 1.00 50.01 74 ASN C N 1
ATOM 7233 C CA . ASN C 1 75 ? 123.956 166.669 141.880 1.00 50.01 74 ASN C CA 1
ATOM 7234 C C . ASN C 1 75 ? 124.260 167.583 143.054 1.00 50.01 74 ASN C C 1
ATOM 7235 O O . ASN C 1 75 ? 125.294 168.256 143.050 1.00 50.01 74 ASN C O 1
ATOM 7240 N N . THR C 1 76 ? 123.386 167.621 144.060 1.00 51.35 75 THR C N 1
ATOM 7241 C CA . THR C 1 76 ? 123.685 168.409 145.249 1.00 51.35 75 THR C CA 1
ATOM 7242 C C . THR C 1 76 ? 124.984 167.949 145.891 1.00 51.35 75 THR C C 1
ATOM 7243 O O . THR C 1 76 ? 125.735 168.763 146.438 1.00 51.35 75 THR C O 1
ATOM 7247 N N . GLY C 1 77 ? 125.263 166.649 145.834 1.00 51.62 76 GLY C N 1
ATOM 7248 C CA . GLY C 1 77 ? 126.525 166.154 146.349 1.00 51.62 76 GLY C CA 1
ATOM 7249 C C . GLY C 1 77 ? 127.719 166.754 145.639 1.00 51.62 76 GLY C C 1
ATOM 7250 O O . GLY C 1 77 ? 128.714 167.104 146.274 1.00 51.62 76 GLY C O 1
ATOM 7251 N N . VAL C 1 78 ? 127.637 166.891 144.315 1.00 50.61 77 VAL C N 1
ATOM 7252 C CA . VAL C 1 78 ? 128.763 167.432 143.559 1.00 50.61 77 VAL C CA 1
ATOM 7253 C C . VAL C 1 78 ? 129.079 168.848 144.020 1.00 50.61 77 VAL C C 1
ATOM 7254 O O . VAL C 1 78 ? 130.230 169.174 144.326 1.00 50.61 77 VAL C O 1
ATOM 7258 N N . GLY C 1 79 ? 128.062 169.707 144.093 1.00 49.37 78 GLY C N 1
ATOM 7259 C CA . GLY C 1 79 ? 128.302 171.078 144.516 1.00 49.37 78 GLY C CA 1
ATOM 7260 C C . GLY C 1 79 ? 128.749 171.176 145.962 1.00 49.37 78 GLY C C 1
ATOM 7261 O O . GLY C 1 79 ? 129.677 171.926 146.293 1.00 49.37 78 GLY C O 1
ATOM 7262 N N . LEU C 1 80 ? 128.096 170.419 146.848 1.00 48.19 79 LEU C N 1
ATOM 7263 C CA . LEU C 1 80 ? 128.483 170.451 148.251 1.00 48.19 79 LEU C CA 1
ATOM 7264 C C . LEU C 1 80 ? 129.935 170.034 148.425 1.00 48.19 79 LEU C C 1
ATOM 7265 O O . LEU C 1 80 ? 130.680 170.667 149.178 1.00 48.19 79 LEU C O 1
ATOM 7270 N N . ALA C 1 81 ? 130.357 168.969 147.743 1.00 46.96 80 ALA C N 1
ATOM 7271 C CA . ALA C 1 81 ? 131.755 168.567 147.808 1.00 46.96 80 ALA C CA 1
ATOM 7272 C C . ALA C 1 81 ? 132.656 169.651 147.236 1.00 46.96 80 ALA C C 1
ATOM 7273 O O . ALA C 1 81 ? 133.652 170.038 147.855 1.00 46.96 80 ALA C O 1
ATOM 7275 N N . LEU C 1 82 ? 132.297 170.179 146.065 1.00 44.72 81 LEU C N 1
ATOM 7276 C CA . LEU C 1 82 ? 133.134 171.167 145.398 1.00 44.72 81 LEU C CA 1
ATOM 7277 C C . LEU C 1 82 ? 133.383 172.386 146.274 1.00 44.72 81 LEU C C 1
ATOM 7278 O O . LEU C 1 82 ? 134.438 173.019 146.165 1.00 44.72 81 LEU C O 1
ATOM 7283 N N . VAL C 1 83 ? 132.432 172.739 147.134 1.00 45.95 82 VAL C N 1
ATOM 7284 C CA . VAL C 1 83 ? 132.587 173.933 147.969 1.00 45.95 82 VAL C CA 1
ATOM 7285 C C . VAL C 1 83 ? 133.190 173.599 149.331 1.00 45.95 82 VAL C C 1
ATOM 7286 O O . VAL C 1 83 ? 134.158 174.230 149.778 1.00 45.95 82 VAL C O 1
ATOM 7290 N N . ALA C 1 84 ? 132.630 172.607 150.022 1.00 50.02 83 ALA C N 1
ATOM 7291 C CA . ALA C 1 84 ? 133.175 172.212 151.310 1.00 50.02 83 ALA C CA 1
ATOM 7292 C C . ALA C 1 84 ? 134.621 171.769 151.194 1.00 50.02 83 ALA C C 1
ATOM 7293 O O . ALA C 1 84 ? 135.338 171.764 152.199 1.00 50.02 83 ALA C O 1
ATOM 7295 N N . GLN C 1 85 ? 135.069 171.394 149.996 1.00 47.86 84 GLN C N 1
ATOM 7296 C CA . GLN C 1 85 ? 136.479 171.113 149.788 1.00 47.86 84 GLN C CA 1
ATOM 7297 C C . GLN C 1 85 ? 137.306 172.387 149.738 1.00 47.86 84 GLN C C 1
ATOM 7298 O O . GLN C 1 85 ? 138.493 172.363 150.082 1.00 47.86 84 GLN C O 1
ATOM 7304 N N . ARG C 1 86 ? 136.713 173.503 149.312 1.00 52.35 85 ARG C N 1
ATOM 7305 C CA . ARG C 1 86 ? 137.414 174.775 149.423 1.00 52.35 85 ARG C CA 1
ATOM 7306 C C . ARG C 1 86 ? 137.547 175.186 150.879 1.00 52.35 85 ARG C C 1
ATOM 7307 O O . ARG C 1 86 ? 138.630 175.579 151.325 1.00 52.35 85 ARG C O 1
ATOM 7315 N N . ARG C 1 87 ? 136.455 175.109 151.637 1.00 57.94 86 ARG C N 1
ATOM 7316 C CA . ARG C 1 87 ? 136.569 175.468 153.047 1.00 57.94 86 ARG C CA 1
ATOM 7317 C C . ARG C 1 87 ? 137.407 174.459 153.821 1.00 57.94 86 ARG C C 1
ATOM 7318 O O . ARG C 1 87 ? 138.105 174.834 154.770 1.00 57.94 86 ARG C O 1
ATOM 7326 N N . GLY C 1 88 ? 137.367 173.194 153.428 1.00 56.61 87 GLY C N 1
ATOM 7327 C CA . GLY C 1 88 ? 138.070 172.145 154.127 1.00 56.61 87 GLY C CA 1
ATOM 7328 C C . GLY C 1 88 ? 137.223 171.309 155.059 1.00 56.61 87 GLY C C 1
ATOM 7329 O O . GLY C 1 88 ? 137.776 170.673 155.962 1.00 56.61 87 GLY C O 1
ATOM 7330 N N . TYR C 1 89 ? 135.907 171.290 154.874 1.00 60.85 88 TYR C N 1
ATOM 7331 C CA . TYR C 1 89 ? 135.010 170.545 155.747 1.00 60.85 88 TYR C CA 1
ATOM 7332 C C . TYR C 1 89 ? 134.851 169.129 155.211 1.00 60.85 88 TYR C C 1
ATOM 7333 O O . TYR C 1 89 ? 134.457 168.939 154.056 1.00 60.85 88 TYR C O 1
ATOM 7342 N N . LYS C 1 90 ? 135.153 168.140 156.046 1.00 61.59 89 LYS C N 1
ATOM 7343 C CA . LYS C 1 90 ? 134.950 166.754 155.652 1.00 61.59 89 LYS C CA 1
ATOM 7344 C C . LYS C 1 90 ? 133.483 166.526 155.320 1.00 61.59 89 LYS C C 1
ATOM 7345 O O . LYS C 1 90 ? 132.595 166.932 156.074 1.00 61.59 89 LYS C O 1
ATOM 7351 N N . CYS C 1 91 ? 133.229 165.879 154.188 1.00 57.84 90 CYS C N 1
ATOM 7352 C CA . CYS C 1 91 ? 131.878 165.669 153.689 1.00 57.84 90 CYS C CA 1
ATOM 7353 C C . CYS C 1 91 ? 131.598 164.178 153.589 1.00 57.84 90 CYS C C 1
ATOM 7354 O O . CYS C 1 91 ? 132.410 163.427 153.040 1.00 57.84 90 CYS C O 1
ATOM 7357 N N . VAL C 1 92 ? 130.453 163.753 154.119 1.00 54.51 91 VAL C N 1
ATOM 7358 C CA . VAL C 1 92 ? 130.058 162.348 154.117 1.00 54.51 91 VAL C CA 1
ATOM 7359 C C . VAL C 1 92 ? 128.606 162.249 153.677 1.00 54.51 91 VAL C C 1
ATOM 7360 O O . VAL C 1 92 ? 127.719 162.817 154.322 1.00 54.51 91 VAL C O 1
ATOM 7364 N N . PHE C 1 93 ? 128.360 161.514 152.598 1.00 56.72 92 PHE C N 1
ATOM 7365 C CA . PHE C 1 93 ? 127.024 161.318 152.056 1.00 56.72 92 PHE C CA 1
ATOM 7366 C C . PHE C 1 93 ? 126.501 159.931 152.405 1.00 56.72 92 PHE C C 1
ATOM 7367 O O . PHE C 1 93 ? 127.256 159.021 152.752 1.00 56.72 92 PHE C O 1
ATOM 7375 N N . VAL C 1 94 ? 125.183 159.779 152.305 1.00 69.14 93 VAL C N 1
ATOM 7376 C CA . VAL C 1 94 ? 124.526 158.489 152.476 1.00 69.14 93 VAL C CA 1
ATOM 7377 C C . VAL C 1 94 ? 123.597 158.291 151.288 1.00 69.14 93 VAL C C 1
ATOM 7378 O O . VAL C 1 94 ? 122.541 158.927 151.204 1.00 69.14 93 VAL C O 1
ATOM 7382 N N . CYS C 1 95 ? 123.976 157.403 150.377 1.00 83.24 94 CYS C N 1
ATOM 7383 C CA . CYS C 1 95 ? 123.324 157.369 149.083 1.00 83.24 94 CYS C CA 1
ATOM 7384 C C . CYS C 1 95 ? 122.527 156.085 148.896 1.00 83.24 94 CYS C C 1
ATOM 7385 O O . CYS C 1 95 ? 122.954 155.012 149.335 1.00 83.24 94 CYS C O 1
ATOM 7388 N N . PRO C 1 96 ? 121.365 156.165 148.253 1.00 88.69 95 PRO C N 1
ATOM 7389 C CA . PRO C 1 96 ? 120.639 154.945 147.891 1.00 88.69 95 PRO C CA 1
ATOM 7390 C C . PRO C 1 96 ? 121.386 154.170 146.820 1.00 88.69 95 PRO C C 1
ATOM 7391 O O . PRO C 1 96 ? 121.953 154.744 145.889 1.00 88.69 95 PRO C O 1
ATOM 7395 N N . ASP C 1 97 ? 121.371 152.842 146.953 1.00 88.91 96 ASP C N 1
ATOM 7396 C CA . ASP C 1 97 ? 122.052 152.002 145.975 1.00 88.91 96 ASP C CA 1
ATOM 7397 C C . ASP C 1 97 ? 121.487 152.160 144.570 1.00 88.91 96 ASP C C 1
ATOM 7398 O O . ASP C 1 97 ? 122.060 151.611 143.623 1.00 88.91 96 ASP C O 1
ATOM 7403 N N . LYS C 1 98 ? 120.381 152.886 144.412 1.00 84.92 97 LYS C N 1
ATOM 7404 C CA . LYS C 1 98 ? 119.831 153.116 143.082 1.00 84.92 97 LYS C CA 1
ATOM 7405 C C . LYS C 1 98 ? 120.785 153.919 142.206 1.00 84.92 97 LYS C C 1
ATOM 7406 O O . LYS C 1 98 ? 120.704 153.836 140.976 1.00 84.92 97 LYS C O 1
ATOM 7412 N N . VAL C 1 99 ? 121.689 154.691 142.810 1.00 76.06 98 VAL C N 1
ATOM 7413 C CA . VAL C 1 99 ? 122.620 155.507 142.040 1.00 76.06 98 VAL C CA 1
ATOM 7414 C C . VAL C 1 99 ? 123.700 154.625 141.432 1.00 76.06 98 VAL C C 1
ATOM 7415 O O . VAL C 1 99 ? 124.211 153.698 142.075 1.00 76.06 98 VAL C O 1
ATOM 7419 N N . SER C 1 100 ? 124.060 154.916 140.184 1.00 67.52 99 SER C N 1
ATOM 7420 C CA . SER C 1 100 ? 125.021 154.100 139.459 1.00 67.52 99 SER C CA 1
ATOM 7421 C C . SER C 1 100 ? 126.405 154.214 140.084 1.00 67.52 99 SER C C 1
ATOM 7422 O O . SER C 1 100 ? 126.618 154.952 141.049 1.00 67.52 99 SER C O 1
ATOM 7425 N N . GLU C 1 101 ? 127.360 153.468 139.527 1.00 65.45 100 GLU C N 1
ATOM 7426 C CA . GLU C 1 101 ? 128.718 153.503 140.054 1.00 65.45 100 GLU C CA 1
ATOM 7427 C C . GLU C 1 101 ? 129.452 154.765 139.623 1.00 65.45 100 GLU C C 1
ATOM 7428 O O . GLU C 1 101 ? 130.243 155.319 140.391 1.00 65.45 100 GLU C O 1
ATOM 7434 N N . ASP C 1 102 ? 129.213 155.232 138.397 1.00 65.29 101 ASP C N 1
ATOM 7435 C CA . ASP C 1 102 ? 129.902 156.429 137.927 1.00 65.29 101 ASP C CA 1
ATOM 7436 C C . ASP C 1 102 ? 129.523 157.654 138.749 1.00 65.29 101 ASP C C 1
ATOM 7437 O O . ASP C 1 102 ? 130.386 158.477 139.075 1.00 65.29 101 ASP C O 1
ATOM 7442 N N . LYS C 1 103 ? 128.242 157.796 139.093 1.00 60.67 102 LYS C N 1
ATOM 7443 C CA . LYS C 1 103 ? 127.805 158.981 139.823 1.00 60.67 102 LYS C CA 1
ATOM 7444 C C . LYS C 1 103 ? 128.486 159.077 141.183 1.00 60.67 102 LYS C C 1
ATOM 7445 O O . LYS C 1 103 ? 129.121 160.088 141.506 1.00 60.67 102 LYS C O 1
ATOM 7451 N N . ARG C 1 104 ? 128.381 158.026 141.996 1.00 59.95 103 ARG C N 1
ATOM 7452 C CA . ARG C 1 104 ? 129.013 158.085 143.307 1.00 59.95 103 ARG C CA 1
ATOM 7453 C C . ARG C 1 104 ? 130.527 157.999 143.212 1.00 59.95 103 ARG C C 1
ATOM 7454 O O . ARG C 1 104 ? 131.220 158.460 144.121 1.00 59.95 103 ARG C O 1
ATOM 7462 N N . ASN C 1 105 ? 131.060 157.449 142.124 1.00 52.73 104 ASN C N 1
ATOM 7463 C CA . ASN C 1 105 ? 132.501 157.491 141.921 1.00 52.73 104 ASN C CA 1
ATOM 7464 C C . ASN C 1 105 ? 132.976 158.923 141.725 1.00 52.73 104 ASN C C 1
ATOM 7465 O O . ASN C 1 105 ? 134.003 159.328 142.281 1.00 52.73 104 ASN C O 1
ATOM 7470 N N . VAL C 1 106 ? 132.237 159.707 140.939 1.00 49.37 105 VAL C N 1
ATOM 7471 C CA . VAL C 1 106 ? 132.498 161.142 140.867 1.00 49.37 105 VAL C CA 1
ATOM 7472 C C . VAL C 1 106 ? 132.377 161.761 142.250 1.00 49.37 105 VAL C C 1
ATOM 7473 O O . VAL C 1 106 ? 133.258 162.500 142.704 1.00 49.37 105 VAL C O 1
ATOM 7477 N N . LEU C 1 107 ? 131.284 161.450 142.944 1.00 50.40 106 LEU C N 1
ATOM 7478 C CA . LEU C 1 107 ? 131.044 162.011 144.268 1.00 50.40 106 LEU C CA 1
ATOM 7479 C C . LEU C 1 107 ? 132.202 161.737 145.216 1.00 50.40 106 LEU C C 1
ATOM 7480 O O . LEU C 1 107 ? 132.467 162.542 146.115 1.00 50.40 106 LEU C O 1
ATOM 7485 N N . ILE C 1 108 ? 132.883 160.608 145.045 1.00 46.77 107 ILE C N 1
ATOM 7486 C CA . ILE C 1 108 ? 134.064 160.299 145.844 1.00 46.77 107 ILE C CA 1
ATOM 7487 C C . ILE C 1 108 ? 135.274 161.077 145.352 1.00 46.77 107 ILE C C 1
ATOM 7488 O O . ILE C 1 108 ? 136.030 161.640 146.149 1.00 46.77 107 ILE C O 1
ATOM 7493 N N . ALA C 1 109 ? 135.476 161.122 144.033 1.00 44.32 108 ALA C N 1
ATOM 7494 C CA . ALA C 1 109 ? 136.682 161.738 143.493 1.00 44.32 108 ALA C CA 1
ATOM 7495 C C . ALA C 1 109 ? 136.853 163.159 143.997 1.00 44.32 108 ALA C C 1
ATOM 7496 O O . ALA C 1 109 ? 137.982 163.641 144.136 1.00 44.32 108 ALA C O 1
ATOM 7498 N N . TYR C 1 110 ? 135.750 163.845 144.280 1.00 41.82 109 TYR C N 1
ATOM 7499 C CA . TYR C 1 110 ? 135.813 165.186 144.838 1.00 41.82 109 TYR C CA 1
ATOM 7500 C C . TYR C 1 110 ? 136.223 165.198 146.302 1.00 41.82 109 TYR C C 1
ATOM 7501 O O . TYR C 1 110 ? 136.370 166.281 146.876 1.00 41.82 109 TYR C O 1
ATOM 7510 N N . GLY C 1 111 ? 136.394 164.036 146.919 1.00 45.61 110 GLY C N 1
ATOM 7511 C CA . GLY C 1 111 ? 136.781 163.967 148.311 1.00 45.61 110 GLY C CA 1
ATOM 7512 C C . GLY C 1 111 ? 135.632 163.789 149.276 1.00 45.61 110 GLY C C 1
ATOM 7513 O O . GLY C 1 111 ? 135.724 164.246 150.419 1.00 45.61 110 GLY C O 1
ATOM 7514 N N . ALA C 1 112 ? 134.556 163.141 148.849 1.00 48.30 111 ALA C N 1
ATOM 7515 C CA . ALA C 1 112 ? 133.397 162.900 149.693 1.00 48.30 111 ALA C CA 1
ATOM 7516 C C . ALA C 1 112 ? 133.349 161.429 150.076 1.00 48.30 111 ALA C C 1
ATOM 7517 O O . ALA C 1 112 ? 133.674 160.556 149.268 1.00 48.30 111 ALA C O 1
ATOM 7519 N N . GLU C 1 113 ? 132.956 161.163 151.315 1.00 53.23 112 GLU C N 1
ATOM 7520 C CA . GLU C 1 113 ? 132.828 159.800 151.812 1.00 53.23 112 GLU C CA 1
ATOM 7521 C C . GLU C 1 113 ? 131.378 159.364 151.667 1.00 53.23 112 GLU C C 1
ATOM 7522 O O . GLU C 1 113 ? 130.491 159.905 152.335 1.00 53.23 112 GLU C O 1
ATOM 7528 N N . VAL C 1 114 ? 131.134 158.397 150.791 1.00 56.34 113 VAL C N 1
ATOM 7529 C CA . VAL C 1 114 ? 129.787 157.941 150.472 1.00 56.34 113 VAL C CA 1
ATOM 7530 C C . VAL C 1 114 ? 129.578 156.583 151.125 1.00 56.34 113 VAL C C 1
ATOM 7531 O O . VAL C 1 114 ? 130.260 155.609 150.783 1.00 56.34 113 VAL C O 1
ATOM 7535 N N . VAL C 1 115 ? 128.635 156.517 152.060 1.00 64.54 114 VAL C N 1
ATOM 7536 C CA . VAL C 1 115 ? 128.235 155.270 152.701 1.00 64.54 114 VAL C CA 1
ATOM 7537 C C . VAL C 1 115 ? 126.873 154.888 152.143 1.00 64.54 114 VAL C C 1
ATOM 7538 O O . VAL C 1 115 ? 125.910 155.656 152.253 1.00 64.54 114 VAL C O 1
ATOM 7542 N N . VAL C 1 116 ? 126.793 153.712 151.541 1.00 80.66 115 VAL C N 1
ATOM 7543 C CA . VAL C 1 116 ? 125.598 153.281 150.827 1.00 80.66 115 VAL C CA 1
ATOM 7544 C C . VAL C 1 116 ? 124.721 152.445 151.745 1.00 80.66 115 VAL C C 1
ATOM 7545 O O . VAL C 1 116 ? 125.202 151.742 152.641 1.00 80.66 115 VAL C O 1
ATOM 7549 N N . CYS C 1 117 ? 123.417 152.525 151.516 1.00 94.49 116 CYS C N 1
ATOM 7550 C CA . CYS C 1 117 ? 122.422 151.750 152.238 1.00 94.49 116 CYS C CA 1
ATOM 7551 C C . CYS C 1 117 ? 121.398 151.225 151.244 1.00 94.49 116 CYS C C 1
ATOM 7552 O O . CYS C 1 117 ? 121.213 151.808 150.171 1.00 94.49 116 CYS C O 1
ATOM 7555 N N . PRO C 1 118 ? 120.721 150.126 151.575 1.00 99.54 117 PRO C N 1
ATOM 7556 C CA . PRO C 1 118 ? 119.700 149.588 150.667 1.00 99.54 117 PRO C CA 1
ATOM 7557 C C . PRO C 1 118 ? 118.603 150.605 150.395 1.00 99.54 117 PRO C C 1
ATOM 7558 O O . PRO C 1 118 ? 118.418 151.575 151.134 1.00 99.54 117 PRO C O 1
ATOM 7562 N N . THR C 1 119 ? 117.868 150.375 149.312 1.00 99.19 118 THR C N 1
ATOM 7563 C CA . THR C 1 119 ? 116.841 151.296 148.851 1.00 99.19 118 THR C CA 1
ATOM 7564 C C . THR C 1 119 ? 115.511 150.562 148.722 1.00 99.19 118 THR C C 1
ATOM 7565 O O . THR C 1 119 ? 115.416 149.351 148.944 1.00 99.19 118 THR C O 1
ATOM 7569 N N . ALA C 1 120 ? 114.471 151.319 148.369 1.00 98.47 119 ALA C N 1
ATOM 7570 C CA . ALA C 1 120 ? 113.122 150.797 148.184 1.00 98.47 119 ALA C CA 1
ATOM 7571 C C . ALA C 1 120 ? 112.459 150.489 149.520 1.00 98.47 119 ALA C C 1
ATOM 7572 O O . ALA C 1 120 ? 111.271 150.153 149.562 1.00 98.47 119 ALA C O 1
ATOM 7574 N N . VAL C 1 121 ? 113.208 150.598 150.612 1.00 108.91 120 VAL C N 1
ATOM 7575 C CA . VAL C 1 121 ? 112.670 150.420 151.957 1.00 108.91 120 VAL C CA 1
ATOM 7576 C C . VAL C 1 121 ? 111.986 151.724 152.350 1.00 108.91 120 VAL C C 1
ATOM 7577 O O . VAL C 1 121 ? 112.343 152.787 151.822 1.00 108.91 120 VAL C O 1
ATOM 7581 N N . PRO C 1 122 ? 111.004 151.700 153.247 1.00 115.24 121 PRO C N 1
ATOM 7582 C CA . PRO C 1 122 ? 110.319 152.939 153.634 1.00 115.24 121 PRO C CA 1
ATOM 7583 C C . PRO C 1 122 ? 111.302 153.975 154.148 1.00 115.24 121 PRO C C 1
ATOM 7584 O O . PRO C 1 122 ? 112.282 153.639 154.830 1.00 115.24 121 PRO C O 1
ATOM 7588 N N . PRO C 1 123 ? 111.080 155.252 153.833 1.00 114.17 122 PRO C N 1
ATOM 7589 C CA . PRO C 1 123 ? 112.033 156.285 154.267 1.00 114.17 122 PRO C CA 1
ATOM 7590 C C . PRO C 1 123 ? 112.135 156.416 155.776 1.00 114.17 122 PRO C C 1
ATOM 7591 O O . PRO C 1 123 ? 113.186 156.821 156.288 1.00 114.17 122 PRO C O 1
ATOM 7595 N N . HIS C 1 124 ? 111.072 156.087 156.503 1.00 116.95 123 HIS C N 1
ATOM 7596 C CA . HIS C 1 124 ? 111.000 156.317 157.941 1.00 116.95 123 HIS C CA 1
ATOM 7597 C C . HIS C 1 124 ? 111.595 155.186 158.769 1.00 116.95 123 HIS C C 1
ATOM 7598 O O . HIS C 1 124 ? 111.576 155.276 160.002 1.00 116.95 123 HIS C O 1
ATOM 7605 N N . ASP C 1 125 ? 112.110 154.135 158.151 1.00 115.94 124 ASP C N 1
ATOM 7606 C CA . ASP C 1 125 ? 112.671 153.006 158.874 1.00 115.94 124 ASP C CA 1
ATOM 7607 C C . ASP C 1 125 ? 114.190 153.066 158.884 1.00 115.94 124 ASP C C 1
ATOM 7608 O O . ASP C 1 125 ? 114.805 153.836 158.140 1.00 115.94 124 ASP C O 1
ATOM 7613 N N . PRO C 1 126 ? 114.837 152.247 159.719 1.00 117.52 125 PRO C N 1
ATOM 7614 C CA . PRO C 1 126 ? 116.299 152.327 159.858 1.00 117.52 125 PRO C CA 1
ATOM 7615 C C . PRO C 1 126 ? 117.070 151.891 158.623 1.00 117.52 125 PRO C C 1
ATOM 7616 O O . PRO C 1 126 ? 118.298 152.047 158.601 1.00 117.52 125 PRO C O 1
ATOM 7620 N N . ALA C 1 127 ? 116.406 151.347 157.604 1.00 114.34 126 ALA C N 1
ATOM 7621 C CA . ALA C 1 127 ? 117.104 150.888 156.410 1.00 114.34 126 ALA C CA 1
ATOM 7622 C C . ALA C 1 127 ? 117.279 151.994 155.377 1.00 114.34 126 ALA C C 1
ATOM 7623 O O . ALA C 1 127 ? 118.371 152.147 154.820 1.00 114.34 126 ALA C O 1
ATOM 7625 N N . SER C 1 128 ? 116.232 152.773 155.117 1.00 111.39 127 SER C N 1
ATOM 7626 C CA . SER C 1 128 ? 116.335 153.868 154.167 1.00 111.39 127 SER C CA 1
ATOM 7627 C C . SER C 1 128 ? 117.362 154.887 154.653 1.00 111.39 127 SER C C 1
ATOM 7628 O O . SER C 1 128 ? 117.743 154.916 155.826 1.00 111.39 127 SER C O 1
ATOM 7631 N N . TYR C 1 129 ? 117.814 155.739 153.732 1.00 96.59 128 TYR C N 1
ATOM 7632 C CA . TYR C 1 129 ? 118.953 156.593 154.038 1.00 96.59 128 TYR C CA 1
ATOM 7633 C C . TYR C 1 129 ? 118.596 157.816 154.873 1.00 96.59 128 TYR C C 1
ATOM 7634 O O . TYR C 1 129 ? 119.502 158.463 155.405 1.00 96.59 128 TYR C O 1
ATOM 7643 N N . TYR C 1 130 ? 117.314 158.150 155.023 1.00 100.20 129 TYR C N 1
ATOM 7644 C CA . TYR C 1 130 ? 116.954 159.280 155.875 1.00 100.20 129 TYR C CA 1
ATOM 7645 C C . TYR C 1 130 ? 117.286 158.993 157.338 1.00 100.20 129 TYR C C 1
ATOM 7646 O O . TYR C 1 130 ? 117.943 159.799 158.013 1.00 100.20 129 TYR C O 1
ATOM 7655 N N . SER C 1 131 ? 116.845 157.838 157.841 1.00 98.75 130 SER C N 1
ATOM 7656 C CA . SER C 1 131 ? 117.118 157.485 159.230 1.00 98.75 130 SER C CA 1
ATOM 7657 C C . SER C 1 131 ? 118.611 157.310 159.474 1.00 98.75 130 SER C C 1
ATOM 7658 O O . SER C 1 131 ? 119.125 157.711 160.524 1.00 98.75 130 SER C O 1
ATOM 7661 N N . VAL C 1 132 ? 119.324 156.706 158.521 1.00 92.99 131 VAL C N 1
ATOM 7662 C CA . VAL C 1 132 ? 120.763 156.523 158.685 1.00 92.99 131 VAL C CA 1
ATOM 7663 C C . VAL C 1 132 ? 121.476 157.867 158.666 1.00 92.99 131 VAL C C 1
ATOM 7664 O O . VAL C 1 132 ? 122.460 158.074 159.386 1.00 92.99 131 VAL C O 1
ATOM 7668 N N . SER C 1 133 ? 121.002 158.801 157.840 1.00 91.71 132 SER C N 1
ATOM 7669 C CA . SER C 1 133 ? 121.567 160.145 157.850 1.00 91.71 132 SER C CA 1
ATOM 7670 C C . SER C 1 133 ? 121.361 160.806 159.205 1.00 91.71 132 SER C C 1
ATOM 7671 O O . SER C 1 133 ? 122.271 161.451 159.738 1.00 91.71 132 SER C O 1
ATOM 7674 N N . ASP C 1 134 ? 120.169 160.651 159.782 1.00 93.60 133 ASP C N 1
ATOM 7675 C CA . ASP C 1 134 ? 119.932 161.194 161.118 1.00 93.60 133 ASP C CA 1
ATOM 7676 C C . ASP C 1 134 ? 120.852 160.545 162.149 1.00 93.60 133 ASP C C 1
ATOM 7677 O O . ASP C 1 134 ? 121.389 161.224 163.035 1.00 93.60 133 ASP C O 1
ATOM 7682 N N . ARG C 1 135 ? 121.045 159.229 162.049 1.00 92.87 134 ARG C N 1
ATOM 7683 C CA . ARG C 1 135 ? 121.932 158.536 162.978 1.00 92.87 134 ARG C CA 1
ATOM 7684 C C . ARG C 1 135 ? 123.361 159.052 162.861 1.00 92.87 134 ARG C C 1
ATOM 7685 O O . ARG C 1 135 ? 124.043 159.253 163.873 1.00 92.87 134 ARG C O 1
ATOM 7693 N N . LEU C 1 136 ? 123.835 159.264 161.632 1.00 88.83 135 LEU C N 1
ATOM 7694 C CA . LEU C 1 136 ? 125.159 159.847 161.445 1.00 88.83 135 LEU C CA 1
ATOM 7695 C C . LEU C 1 136 ? 125.224 161.248 162.035 1.00 88.83 135 LEU C C 1
ATOM 7696 O O . LEU C 1 136 ? 126.224 161.622 162.660 1.00 88.83 135 LEU C O 1
ATOM 7701 N N . VAL C 1 137 ? 124.166 162.037 161.850 1.00 89.77 136 VAL C N 1
ATOM 7702 C CA . VAL C 1 137 ? 124.126 163.367 162.448 1.00 89.77 136 VAL C CA 1
ATOM 7703 C C . VAL C 1 137 ? 124.297 163.268 163.955 1.00 89.77 136 VAL C C 1
ATOM 7704 O O . VAL C 1 137 ? 124.987 164.086 164.575 1.00 89.77 136 VAL C O 1
ATOM 7708 N N . ARG C 1 138 ? 123.664 162.270 164.570 1.00 92.40 137 ARG C N 1
ATOM 7709 C CA . ARG C 1 138 ? 123.800 162.094 166.013 1.00 92.40 137 ARG C CA 1
ATOM 7710 C C . ARG C 1 138 ? 125.225 161.701 166.392 1.00 92.40 137 ARG C C 1
ATOM 7711 O O . ARG C 1 138 ? 125.875 162.379 167.197 1.00 92.40 137 ARG C O 1
ATOM 7719 N N . ASP C 1 139 ? 125.732 160.611 165.814 1.00 89.74 138 ASP C N 1
ATOM 7720 C CA . ASP C 1 139 ? 127.026 160.076 166.232 1.00 89.74 138 ASP C CA 1
ATOM 7721 C C . ASP C 1 139 ? 128.146 161.086 166.012 1.00 89.74 138 ASP C C 1
ATOM 7722 O O . ASP C 1 139 ? 128.786 161.539 166.968 1.00 89.74 138 ASP C O 1
ATOM 7727 N N . ILE C 1 140 ? 128.399 161.447 164.753 1.00 83.24 139 ILE C N 1
ATOM 7728 C CA . ILE C 1 140 ? 129.503 162.346 164.448 1.00 83.24 139 ILE C CA 1
ATOM 7729 C C . ILE C 1 140 ? 129.324 163.659 165.206 1.00 83.24 139 ILE C C 1
ATOM 7730 O O . ILE C 1 140 ? 128.214 164.042 165.593 1.00 83.24 139 ILE C O 1
ATOM 7735 N N . ASP C 1 141 ? 130.437 164.350 165.428 1.00 81.97 140 ASP C N 1
ATOM 7736 C CA . ASP C 1 141 ? 130.419 165.646 166.088 1.00 81.97 140 ASP C CA 1
ATOM 7737 C C . ASP C 1 141 ? 130.515 166.764 165.057 1.00 81.97 140 ASP C C 1
ATOM 7738 O O . ASP C 1 141 ? 131.092 166.599 163.981 1.00 81.97 140 ASP C O 1
ATOM 7743 N N . GLY C 1 142 ? 129.934 167.910 165.398 1.00 74.61 141 GLY C N 1
ATOM 7744 C CA . GLY C 1 142 ? 129.940 169.046 164.498 1.00 74.61 141 GLY C CA 1
ATOM 7745 C C . GLY C 1 142 ? 129.212 168.796 163.197 1.00 74.61 141 GLY C C 1
ATOM 7746 O O . GLY C 1 142 ? 129.413 169.529 162.226 1.00 74.61 141 GLY C O 1
ATOM 7747 N N . ALA C 1 143 ? 128.362 167.774 163.157 1.00 72.61 142 ALA C N 1
ATOM 7748 C CA . ALA C 1 143 ? 127.613 167.467 161.951 1.00 72.61 142 ALA C CA 1
ATOM 7749 C C . ALA C 1 143 ? 126.619 168.580 161.643 1.00 72.61 142 ALA C C 1
ATOM 7750 O O . ALA C 1 143 ? 126.149 169.294 162.531 1.00 72.61 142 ALA C O 1
ATOM 7752 N N . TRP C 1 144 ? 126.302 168.723 160.359 1.00 67.15 143 TRP C N 1
ATOM 7753 C CA . TRP C 1 144 ? 125.347 169.739 159.920 1.00 67.15 143 TRP C CA 1
ATOM 7754 C C . TRP C 1 144 ? 124.619 169.200 158.695 1.00 67.15 143 TRP C C 1
ATOM 7755 O O . TRP C 1 144 ? 125.125 169.293 157.574 1.00 67.15 143 TRP C O 1
ATOM 7766 N N . LYS C 1 145 ? 123.434 168.643 158.916 1.00 69.46 144 LYS C N 1
ATOM 7767 C CA . LYS C 1 145 ? 122.624 168.113 157.831 1.00 69.46 144 LYS C CA 1
ATOM 7768 C C . LYS C 1 145 ? 121.965 169.274 157.100 1.00 69.46 144 LYS C C 1
ATOM 7769 O O . LYS C 1 145 ? 120.990 169.842 157.609 1.00 69.46 144 LYS C O 1
ATOM 7775 N N . PRO C 1 146 ? 122.453 169.658 155.919 1.00 64.85 145 PRO C N 1
ATOM 7776 C CA . PRO C 1 146 ? 121.895 170.842 155.251 1.00 64.85 145 PRO C CA 1
ATOM 7777 C C . PRO C 1 146 ? 120.408 170.736 154.983 1.00 64.85 145 PRO C C 1
ATOM 7778 O O . PRO C 1 146 ? 119.716 171.761 154.989 1.00 64.85 145 PRO C O 1
ATOM 7782 N N . ASP C 1 147 ? 119.891 169.532 154.754 1.00 67.01 146 ASP C N 1
ATOM 7783 C CA . ASP C 1 147 ? 118.457 169.314 154.580 1.00 67.01 146 ASP C CA 1
ATOM 7784 C C . ASP C 1 147 ? 117.913 170.175 153.437 1.00 67.01 146 ASP C C 1
ATOM 7785 O O . ASP C 1 147 ? 117.109 171.087 153.623 1.00 67.01 146 ASP C O 1
ATOM 7790 N N . GLN C 1 148 ? 118.386 169.849 152.235 1.00 62.76 147 GLN C N 1
ATOM 7791 C CA . GLN C 1 148 ? 118.070 170.641 151.052 1.00 62.76 147 GLN C CA 1
ATOM 7792 C C . GLN C 1 148 ? 116.575 170.735 150.775 1.00 62.76 147 GLN C C 1
ATOM 7793 O O . GLN C 1 148 ? 116.169 171.492 149.888 1.00 62.76 147 GLN C O 1
ATOM 7799 N N . TYR C 1 149 ? 115.748 169.988 151.503 1.00 61.10 148 TYR C N 1
ATOM 7800 C CA . TYR C 1 149 ? 114.314 169.979 151.250 1.00 61.10 148 TYR C CA 1
ATOM 7801 C C . TYR C 1 149 ? 113.529 170.922 152.147 1.00 61.10 148 TYR C C 1
ATOM 7802 O O . TYR C 1 149 ? 112.407 171.296 151.791 1.00 61.10 148 TYR C O 1
ATOM 7811 N N . ALA C 1 150 ? 114.076 171.315 153.292 1.00 59.12 149 ALA C N 1
ATOM 7812 C CA . ALA C 1 150 ? 113.398 172.220 154.215 1.00 59.12 149 ALA C CA 1
ATOM 7813 C C . ALA C 1 150 ? 114.350 173.318 154.663 1.00 59.12 149 ALA C C 1
ATOM 7814 O O . ALA C 1 150 ? 114.452 173.647 155.846 1.00 59.12 149 ALA C O 1
ATOM 7816 N N . ASN C 1 151 ? 115.063 173.902 153.707 1.00 56.63 150 ASN C N 1
ATOM 7817 C CA . ASN C 1 151 ? 116.069 174.920 153.996 1.00 56.63 150 ASN C CA 1
ATOM 7818 C C . ASN C 1 151 ? 115.724 176.195 153.241 1.00 56.63 150 ASN C C 1
ATOM 7819 O O . ASN C 1 151 ? 115.829 176.223 152.000 1.00 56.63 150 ASN C O 1
ATOM 7824 N N . PRO C 1 152 ? 115.311 177.265 153.926 1.00 54.28 151 PRO C N 1
ATOM 7825 C CA . PRO C 1 152 ? 114.967 178.501 153.205 1.00 54.28 151 PRO C CA 1
ATOM 7826 C C . PRO C 1 152 ? 116.117 179.053 152.389 1.00 54.28 151 PRO C C 1
ATOM 7827 O O . PRO C 1 152 ? 115.887 179.676 151.342 1.00 54.28 151 PRO C O 1
ATOM 7831 N N . GLU C 1 153 ? 117.354 178.844 152.840 1.00 54.06 152 GLU C N 1
ATOM 7832 C CA . GLU C 1 153 ? 118.500 179.345 152.093 1.00 54.06 152 GLU C CA 1
ATOM 7833 C C . GLU C 1 153 ? 118.532 178.777 150.683 1.00 54.06 152 GLU C C 1
ATOM 7834 O O . GLU C 1 153 ? 119.028 179.435 149.763 1.00 54.06 152 GLU C O 1
ATOM 7840 N N . GLY C 1 154 ? 117.998 177.575 150.487 1.00 51.13 153 GLY C N 1
ATOM 7841 C CA . GLY C 1 154 ? 117.913 176.988 149.173 1.00 51.13 153 GLY C CA 1
ATOM 7842 C C . GLY C 1 154 ? 117.258 177.924 148.179 1.00 51.13 153 GLY C C 1
ATOM 7843 O O . GLY C 1 154 ? 117.895 178.422 147.247 1.00 51.13 153 GLY C O 1
ATOM 7844 N N . PRO C 1 155 ? 115.961 178.182 148.362 1.00 49.66 154 PRO C N 1
ATOM 7845 C CA . PRO C 1 155 ? 115.278 179.126 147.465 1.00 49.66 154 PRO C CA 1
ATOM 7846 C C . PRO C 1 155 ? 115.810 180.544 147.564 1.00 49.66 154 PRO C C 1
ATOM 7847 O O . PRO C 1 155 ? 115.755 181.281 146.572 1.00 49.66 154 PRO C O 1
ATOM 7851 N N . ALA C 1 156 ? 116.319 180.957 148.727 1.00 50.69 155 ALA C N 1
ATOM 7852 C CA . ALA C 1 156 ? 116.855 182.310 148.840 1.00 50.69 155 ALA C CA 1
ATOM 7853 C C . ALA C 1 156 ? 118.043 182.510 147.908 1.00 50.69 155 ALA C C 1
ATOM 7854 O O . ALA C 1 156 ? 118.228 183.595 147.346 1.00 50.69 155 ALA C O 1
ATOM 7856 N N . SER C 1 157 ? 118.868 181.476 147.738 1.00 49.57 156 SER C N 1
ATOM 7857 C CA . SER C 1 157 ? 120.031 181.601 146.868 1.00 49.57 156 SER C CA 1
ATOM 7858 C C . SER C 1 157 ? 119.615 181.862 145.427 1.00 49.57 156 SER C C 1
ATOM 7859 O O . SER C 1 157 ? 120.209 182.704 144.745 1.00 49.57 156 SER C O 1
ATOM 7862 N N . HIS C 1 158 ? 118.601 181.145 144.942 1.00 48.79 157 HIS C N 1
ATOM 7863 C CA . HIS C 1 158 ? 118.088 181.426 143.607 1.00 48.79 157 HIS C CA 1
ATOM 7864 C C . HIS C 1 158 ? 117.422 182.792 143.547 1.00 48.79 157 HIS C C 1
ATOM 7865 O O . HIS C 1 158 ? 117.494 183.471 142.517 1.00 48.79 157 HIS C O 1
ATOM 7872 N N . TYR C 1 159 ? 116.768 183.207 144.632 1.00 50.76 158 TYR C N 1
ATOM 7873 C CA . TYR C 1 159 ? 116.190 184.545 144.676 1.00 50.76 158 TYR C CA 1
ATOM 7874 C C . TYR C 1 159 ? 117.262 185.613 144.530 1.00 50.76 158 TYR C C 1
ATOM 7875 O O . TYR C 1 159 ? 117.006 186.682 143.966 1.00 50.76 158 TYR C O 1
ATOM 7884 N N . VAL C 1 160 ? 118.462 185.344 145.033 1.00 49.97 159 VAL C N 1
ATOM 7885 C CA . VAL C 1 160 ? 119.528 186.339 144.992 1.00 49.97 159 VAL C CA 1
ATOM 7886 C C . VAL C 1 160 ? 120.285 186.297 143.669 1.00 49.97 159 VAL C C 1
ATOM 7887 O O . VAL C 1 160 ? 120.628 187.343 143.113 1.00 49.97 159 VAL C O 1
ATOM 7891 N N . THR C 1 161 ? 120.567 185.101 143.142 1.00 49.00 160 THR C N 1
ATOM 7892 C CA . THR C 1 161 ? 121.509 184.972 142.035 1.00 49.00 160 THR C CA 1
ATOM 7893 C C . THR C 1 161 ? 120.979 184.129 140.880 1.00 49.00 160 THR C C 1
ATOM 7894 O O . THR C 1 161 ? 121.775 183.568 140.121 1.00 49.00 160 THR C O 1
ATOM 7898 N N . THR C 1 162 ? 119.664 184.016 140.725 1.00 50.93 161 THR C N 1
ATOM 7899 C CA . THR C 1 162 ? 119.099 183.386 139.537 1.00 50.93 161 THR C CA 1
ATOM 7900 C C . THR C 1 162 ? 118.015 184.229 138.891 1.00 50.93 161 THR C C 1
ATOM 7901 O O . THR C 1 162 ? 117.799 184.128 137.681 1.00 50.93 161 THR C O 1
ATOM 7905 N N . GLY C 1 163 ? 117.323 185.050 139.673 1.00 55.70 162 GLY C N 1
ATOM 7906 C CA . GLY C 1 163 ? 116.367 185.987 139.142 1.00 55.70 162 GLY C CA 1
ATOM 7907 C C . GLY C 1 163 ? 117.059 187.186 138.533 1.00 55.70 162 GLY C C 1
ATOM 7908 O O . GLY C 1 163 ? 116.770 187.592 137.403 1.00 55.70 162 GLY C O 1
ATOM 7909 N N . PRO C 1 164 ? 117.999 187.779 139.272 1.00 54.48 163 PRO C N 1
ATOM 7910 C CA . PRO C 1 164 ? 118.738 188.922 138.716 1.00 54.48 163 PRO C CA 1
ATOM 7911 C C . PRO C 1 164 ? 119.404 188.622 137.385 1.00 54.48 163 PRO C C 1
ATOM 7912 O O . PRO C 1 164 ? 119.400 189.482 136.499 1.00 54.48 163 PRO C O 1
ATOM 7916 N N . GLU C 1 165 ? 119.973 187.429 137.211 1.00 56.31 164 GLU C N 1
ATOM 7917 C CA . GLU C 1 165 ? 120.537 187.074 135.913 1.00 56.31 164 GLU C CA 1
ATOM 7918 C C . GLU C 1 165 ? 119.451 187.006 134.848 1.00 56.31 164 GLU C C 1
ATOM 7919 O O . GLU C 1 165 ? 119.616 187.536 133.743 1.00 56.31 164 GLU C O 1
ATOM 7925 N N . ILE C 1 166 ? 118.327 186.363 135.166 1.00 52.02 165 ILE C N 1
ATOM 7926 C CA . ILE C 1 166 ? 117.234 186.264 134.205 1.00 52.02 165 ILE C CA 1
ATOM 7927 C C . ILE C 1 166 ? 116.694 187.645 133.871 1.00 52.02 165 ILE C C 1
ATOM 7928 O O . ILE C 1 166 ? 116.329 187.926 132.724 1.00 52.02 165 ILE C O 1
ATOM 7933 N N . TRP C 1 167 ? 116.626 188.526 134.868 1.00 58.87 166 TRP C N 1
ATOM 7934 C CA . TRP C 1 167 ? 116.054 189.848 134.656 1.00 58.87 166 TRP C CA 1
ATOM 7935 C C . TRP C 1 167 ? 117.014 190.793 133.946 1.00 58.87 166 TRP C C 1
ATOM 7936 O O . TRP C 1 167 ? 116.567 191.742 133.294 1.00 58.87 166 TRP C O 1
ATOM 7947 N N . ALA C 1 168 ? 118.320 190.564 134.061 1.00 61.55 167 ALA C N 1
ATOM 7948 C CA . ALA C 1 168 ? 119.300 191.461 133.465 1.00 61.55 167 ALA C CA 1
ATOM 7949 C C . ALA C 1 168 ? 119.713 191.024 132.066 1.00 61.55 167 ALA C C 1
ATOM 7950 O O . ALA C 1 168 ? 119.865 191.867 131.177 1.00 61.55 167 ALA C O 1
ATOM 7952 N N . ASP C 1 169 ? 119.897 189.721 131.847 1.00 63.15 168 ASP C N 1
ATOM 7953 C CA . ASP C 1 169 ? 120.287 189.249 130.525 1.00 63.15 168 ASP C CA 1
ATOM 7954 C C . ASP C 1 169 ? 119.230 189.551 129.474 1.00 63.15 168 ASP C C 1
ATOM 7955 O O . ASP C 1 169 ? 119.547 189.570 128.281 1.00 63.15 168 ASP C O 1
ATOM 7960 N N . THR C 1 170 ? 117.986 189.786 129.886 1.00 62.74 169 THR C N 1
ATOM 7961 C CA . THR C 1 170 ? 116.912 190.117 128.964 1.00 62.74 169 THR C CA 1
ATOM 7962 C C . THR C 1 170 ? 116.468 191.568 129.061 1.00 62.74 169 THR C C 1
ATOM 7963 O O . THR C 1 170 ? 115.621 191.994 128.270 1.00 62.74 169 THR C O 1
ATOM 7967 N N . GLU C 1 171 ? 117.013 192.336 130.003 1.00 67.03 170 GLU C N 1
ATOM 7968 C CA . GLU C 1 171 ? 116.690 193.753 130.148 1.00 67.03 170 GLU C CA 1
ATOM 7969 C C . GLU C 1 171 ? 115.220 193.950 130.525 1.00 67.03 170 GLU C C 1
ATOM 7970 O O . GLU C 1 171 ? 114.463 194.653 129.857 1.00 67.03 170 GLU C O 1
ATOM 7976 N N . GLY C 1 172 ? 114.827 193.297 131.616 1.00 65.53 171 GLY C N 1
ATOM 7977 C CA . GLY C 1 172 ? 113.506 193.490 132.184 1.00 65.53 171 GLY C CA 1
ATOM 7978 C C . GLY C 1 172 ? 112.362 193.162 131.253 1.00 65.53 171 GLY C C 1
ATOM 7979 O O . GLY C 1 172 ? 111.242 193.635 131.462 1.00 65.53 171 GLY C O 1
ATOM 7980 N N . LYS C 1 173 ? 112.614 192.353 130.226 1.00 63.14 172 LYS C N 1
ATOM 7981 C CA . LYS C 1 173 ? 111.611 192.001 129.222 1.00 63.14 172 LYS C CA 1
ATOM 7982 C C . LYS C 1 173 ? 111.525 190.480 129.138 1.00 63.14 172 LYS C C 1
ATOM 7983 O O . LYS C 1 173 ? 112.183 189.851 128.307 1.00 63.14 172 LYS C O 1
ATOM 7989 N N . VAL C 1 174 ? 110.702 189.890 130.003 1.00 59.94 173 VAL C N 1
ATOM 7990 C CA . VAL C 1 174 ? 110.486 188.448 130.021 1.00 59.94 173 VAL C CA 1
ATOM 7991 C C . VAL C 1 174 ? 109.022 188.188 130.342 1.00 59.94 173 VAL C C 1
ATOM 7992 O O . VAL C 1 174 ? 108.560 188.491 131.446 1.00 59.94 173 VAL C O 1
ATOM 7996 N N . THR C 1 175 ? 108.290 187.627 129.381 1.00 55.37 174 THR C N 1
ATOM 7997 C CA . THR C 1 175 ? 106.866 187.386 129.581 1.00 55.37 174 THR C CA 1
ATOM 7998 C C . THR C 1 175 ? 106.624 186.241 130.557 1.00 55.37 174 THR C C 1
ATOM 7999 O O . THR C 1 175 ? 105.769 186.343 131.443 1.00 55.37 174 THR C O 1
ATOM 8003 N N . HIS C 1 176 ? 107.369 185.149 130.418 1.00 51.46 175 HIS C N 1
ATOM 8004 C CA . HIS C 1 176 ? 107.187 183.968 131.248 1.00 51.46 175 HIS C CA 1
ATOM 8005 C C . HIS C 1 176 ? 108.531 183.472 131.761 1.00 51.46 175 HIS C C 1
ATOM 8006 O O . HIS C 1 176 ? 109.595 183.938 131.350 1.00 51.46 175 HIS C O 1
ATOM 8013 N N . PHE C 1 177 ? 108.467 182.513 132.684 1.00 44.17 176 PHE C N 1
ATOM 8014 C CA . PHE C 1 177 ? 109.664 181.841 133.184 1.00 44.17 176 PHE C CA 1
ATOM 8015 C C . PHE C 1 177 ? 109.264 180.423 133.573 1.00 44.17 176 PHE C C 1
ATOM 8016 O O . PHE C 1 177 ? 108.778 180.196 134.684 1.00 44.17 176 PHE C O 1
ATOM 8024 N N . VAL C 1 178 ? 109.473 179.482 132.664 1.00 41.37 177 VAL C N 1
ATOM 8025 C CA . VAL C 1 178 ? 109.156 178.083 132.907 1.00 41.37 177 VAL C CA 1
ATOM 8026 C C . VAL C 1 178 ? 110.404 177.386 133.423 1.00 41.37 177 VAL C C 1
ATOM 8027 O O . VAL C 1 178 ? 111.515 177.616 132.939 1.00 41.37 177 VAL C O 1
ATOM 8031 N N . ALA C 1 179 ? 110.224 176.522 134.417 1.00 42.29 178 ALA C N 1
ATOM 8032 C CA . ALA C 1 179 ? 111.360 175.860 135.039 1.00 42.29 178 ALA C CA 1
ATOM 8033 C C . ALA C 1 179 ? 110.899 174.583 135.722 1.00 42.29 178 ALA C C 1
ATOM 8034 O O . ALA C 1 179 ? 109.852 174.562 136.371 1.00 42.29 178 ALA C O 1
ATOM 8036 N N . GLY C 1 180 ? 111.688 173.523 135.573 1.00 45.37 179 GLY C N 1
ATOM 8037 C CA . GLY C 1 180 ? 111.355 172.267 136.213 1.00 45.37 179 GLY C CA 1
ATOM 8038 C C . GLY C 1 180 ? 111.237 172.424 137.715 1.00 45.37 179 GLY C C 1
ATOM 8039 O O . GLY C 1 180 ? 112.063 173.074 138.357 1.00 45.37 179 GLY C O 1
ATOM 8040 N N . ILE C 1 181 ? 110.190 171.831 138.282 1.00 49.12 180 ILE C N 1
ATOM 8041 C CA . ILE C 1 181 ? 109.903 171.950 139.708 1.00 49.12 180 ILE C CA 1
ATOM 8042 C C . ILE C 1 181 ? 110.112 170.571 140.322 1.00 49.12 180 ILE C C 1
ATOM 8043 O O . ILE C 1 181 ? 109.257 169.688 140.217 1.00 49.12 180 ILE C O 1
ATOM 8048 N N . GLY C 1 182 ? 111.258 170.383 140.966 1.00 55.47 181 GLY C N 1
ATOM 8049 C CA . GLY C 1 182 ? 111.566 169.141 141.642 1.00 55.47 181 GLY C CA 1
ATOM 8050 C C . GLY C 1 182 ? 111.388 169.258 143.137 1.00 55.47 181 GLY C C 1
ATOM 8051 O O . GLY C 1 182 ? 110.258 169.192 143.635 1.00 55.47 181 GLY C O 1
ATOM 8052 N N . THR C 1 183 ? 112.501 169.423 143.860 1.00 54.19 182 THR C N 1
ATOM 8053 C CA . THR C 1 183 ? 112.427 169.663 145.298 1.00 54.19 182 THR C CA 1
ATOM 8054 C C . THR C 1 183 ? 111.841 171.032 145.605 1.00 54.19 182 THR C C 1
ATOM 8055 O O . THR C 1 183 ? 111.465 171.306 146.756 1.00 54.19 182 THR C O 1
ATOM 8059 N N . GLY C 1 184 ? 111.740 171.895 144.594 1.00 49.71 183 GLY C N 1
ATOM 8060 C CA . GLY C 1 184 ? 111.138 173.196 144.795 1.00 49.71 183 GLY C CA 1
ATOM 8061 C C . GLY C 1 184 ? 112.024 174.284 145.378 1.00 49.71 183 GLY C C 1
ATOM 8062 O O . GLY C 1 184 ? 111.753 174.796 146.475 1.00 49.71 183 GLY C O 1
ATOM 8063 N N . GLY C 1 185 ? 113.104 174.621 144.660 1.00 47.37 184 GLY C N 1
ATOM 8064 C CA . GLY C 1 185 ? 113.759 175.887 144.891 1.00 47.37 184 GLY C CA 1
ATOM 8065 C C . GLY C 1 185 ? 113.855 176.767 143.652 1.00 47.37 184 GLY C C 1
ATOM 8066 O O . GLY C 1 185 ? 113.676 177.984 143.760 1.00 47.37 184 GLY C O 1
ATOM 8067 N N . THR C 1 186 ? 114.041 176.192 142.456 1.00 46.37 185 THR C N 1
ATOM 8068 C CA . THR C 1 186 ? 114.328 177.046 141.305 1.00 46.37 185 THR C CA 1
ATOM 8069 C C . THR C 1 186 ? 113.141 177.919 140.935 1.00 46.37 185 THR C C 1
ATOM 8070 O O . THR C 1 186 ? 113.304 179.124 140.711 1.00 46.37 185 THR C O 1
ATOM 8074 N N . ILE C 1 187 ? 111.944 177.344 140.904 1.00 46.17 186 ILE C N 1
ATOM 8075 C CA . ILE C 1 187 ? 110.747 178.098 140.560 1.00 46.17 186 ILE C CA 1
ATOM 8076 C C . ILE C 1 187 ? 110.382 179.081 141.660 1.00 46.17 186 ILE C C 1
ATOM 8077 O O . ILE C 1 187 ? 110.065 180.237 141.376 1.00 46.17 186 ILE C O 1
ATOM 8082 N N . THR C 1 188 ? 110.443 178.659 142.922 1.00 50.22 187 THR C N 1
ATOM 8083 C CA . THR C 1 188 ? 110.051 179.550 144.007 1.00 50.22 187 THR C CA 1
ATOM 8084 C C . THR C 1 188 ? 110.966 180.764 144.068 1.00 50.22 187 THR C C 1
ATOM 8085 O O . THR C 1 188 ? 110.518 181.906 143.909 1.00 50.22 187 THR C O 1
ATOM 8089 N N . GLY C 1 189 ? 112.261 180.531 144.283 1.00 51.60 188 GLY C N 1
ATOM 8090 C CA . GLY C 1 189 ? 113.197 181.626 144.453 1.00 51.60 188 GLY C CA 1
ATOM 8091 C C . GLY C 1 189 ? 113.391 182.485 143.221 1.00 51.60 188 GLY C C 1
ATOM 8092 O O . GLY C 1 189 ? 113.869 183.617 143.337 1.00 51.60 188 GLY C O 1
ATOM 8093 N N . ALA C 1 190 ? 113.049 181.973 142.040 1.00 52.92 189 ALA C N 1
ATOM 8094 C CA . ALA C 1 190 ? 113.151 182.774 140.828 1.00 52.92 189 ALA C CA 1
ATOM 8095 C C . ALA C 1 190 ? 111.870 183.538 140.525 1.00 52.92 189 ALA C C 1
ATOM 8096 O O . ALA C 1 190 ? 111.918 184.743 140.261 1.00 52.92 189 ALA C O 1
ATOM 8098 N N . GLY C 1 191 ? 110.722 182.861 140.556 1.00 52.55 190 GLY C N 1
ATOM 8099 C CA . GLY C 1 191 ? 109.468 183.533 140.280 1.00 52.55 190 GLY C CA 1
ATOM 8100 C C . GLY C 1 191 ? 109.120 184.574 141.321 1.00 52.55 190 GLY C C 1
ATOM 8101 O O . GLY C 1 191 ? 108.547 185.616 140.993 1.00 52.55 190 GLY C O 1
ATOM 8102 N N . ARG C 1 192 ? 109.453 184.317 142.588 1.00 55.90 191 ARG C N 1
ATOM 8103 C CA . ARG C 1 192 ? 109.188 185.319 143.611 1.00 55.90 191 ARG C CA 1
ATOM 8104 C C . ARG C 1 192 ? 109.850 186.642 143.251 1.00 55.90 191 ARG C C 1
ATOM 8105 O O . ARG C 1 192 ? 109.219 187.702 143.319 1.00 55.90 191 ARG C O 1
ATOM 8113 N N . TYR C 1 193 ? 111.117 186.596 142.836 1.00 53.95 192 TYR C N 1
ATOM 8114 C CA . TYR C 1 193 ? 111.812 187.820 142.453 1.00 53.95 192 TYR C CA 1
ATOM 8115 C C . TYR C 1 193 ? 111.275 188.388 141.146 1.00 53.95 192 TYR C C 1
ATOM 8116 O O . TYR C 1 193 ? 111.111 189.606 141.018 1.00 53.95 192 TYR C O 1
ATOM 8125 N N . LEU C 1 194 ? 111.030 187.534 140.150 1.00 52.79 193 LEU C N 1
ATOM 8126 C CA . LEU C 1 194 ? 110.492 188.039 138.891 1.00 52.79 193 LEU C CA 1
ATOM 8127 C C . LEU C 1 194 ? 109.188 188.793 139.111 1.00 52.79 193 LEU C C 1
ATOM 8128 O O . LEU C 1 194 ? 108.929 189.795 138.433 1.00 52.79 193 LEU C O 1
ATOM 8133 N N . LYS C 1 195 ? 108.370 188.344 140.061 1.00 55.24 194 LYS C N 1
ATOM 8134 C CA . LYS C 1 195 ? 107.134 189.039 140.394 1.00 55.24 194 LYS C CA 1
ATOM 8135 C C . LYS C 1 195 ? 107.376 190.288 141.233 1.00 55.24 194 LYS C C 1
ATOM 8136 O O . LYS C 1 195 ? 106.766 191.331 140.977 1.00 55.24 194 LYS C O 1
ATOM 8142 N N . GLU C 1 196 ? 108.258 190.212 142.232 1.00 59.27 195 GLU C N 1
ATOM 8143 C CA . GLU C 1 196 ? 108.550 191.393 143.036 1.00 59.27 195 GLU C CA 1
ATOM 8144 C C . GLU C 1 196 ? 109.078 192.529 142.173 1.00 59.27 195 GLU C C 1
ATOM 8145 O O . GLU C 1 196 ? 108.850 193.705 142.476 1.00 59.27 195 GLU C O 1
ATOM 8151 N N . VAL C 1 197 ? 109.785 192.200 141.092 1.00 57.14 196 VAL C N 1
ATOM 8152 C CA . VAL C 1 197 ? 110.417 193.216 140.260 1.00 57.14 196 VAL C CA 1
ATOM 8153 C C . VAL C 1 197 ? 109.617 193.514 139.000 1.00 57.14 196 VAL C C 1
ATOM 8154 O O . VAL C 1 197 ? 109.997 194.396 138.221 1.00 57.14 196 VAL C O 1
ATOM 8158 N N . SER C 1 198 ? 108.512 192.803 138.775 1.00 59.41 197 SER C N 1
ATOM 8159 C CA . SER C 1 198 ? 107.689 193.089 137.606 1.00 59.41 197 SER C CA 1
ATOM 8160 C C . SER C 1 198 ? 106.210 193.159 137.957 1.00 59.41 197 SER C C 1
ATOM 8161 O O . SER C 1 198 ? 105.359 192.840 137.120 1.00 59.41 197 SER C O 1
ATOM 8164 N N . GLY C 1 199 ? 105.879 193.575 139.175 1.00 60.46 198 GLY C N 1
ATOM 8165 C CA . GLY C 1 199 ? 104.489 193.567 139.575 1.00 60.46 198 GLY C CA 1
ATOM 8166 C C . GLY C 1 199 ? 103.935 192.161 139.510 1.00 60.46 198 GLY C C 1
ATOM 8167 O O . GLY C 1 199 ? 104.232 191.329 140.371 1.00 60.46 198 GLY C O 1
ATOM 8168 N N . GLY C 1 200 ? 103.122 191.884 138.497 1.00 60.58 199 GLY C N 1
ATOM 8169 C CA . GLY C 1 200 ? 102.638 190.537 138.276 1.00 60.58 199 GLY C CA 1
ATOM 8170 C C . GLY C 1 200 ? 102.675 190.139 136.817 1.00 60.58 199 GLY C C 1
ATOM 8171 O O . GLY C 1 200 ? 101.917 189.266 136.385 1.00 60.58 199 GLY C O 1
ATOM 8172 N N . ARG C 1 201 ? 103.559 190.771 136.045 1.00 60.98 200 ARG C N 1
ATOM 8173 C CA . ARG C 1 201 ? 103.563 190.557 134.602 1.00 60.98 200 ARG C CA 1
ATOM 8174 C C . ARG C 1 201 ? 104.030 189.153 134.246 1.00 60.98 200 ARG C C 1
ATOM 8175 O O . ARG C 1 201 ? 103.274 188.357 133.677 1.00 60.98 200 ARG C O 1
ATOM 8183 N N . VAL C 1 202 ? 105.277 188.828 134.576 1.00 55.27 201 VAL C N 1
ATOM 8184 C CA . VAL C 1 202 ? 105.872 187.582 134.109 1.00 55.27 201 VAL C CA 1
ATOM 8185 C C . VAL C 1 202 ? 105.206 186.422 134.838 1.00 55.27 201 VAL C C 1
ATOM 8186 O O . VAL C 1 202 ? 105.414 186.223 136.039 1.00 55.27 201 VAL C O 1
ATOM 8190 N N . ARG C 1 203 ? 104.403 185.651 134.112 1.00 53.57 202 ARG C N 1
ATOM 8191 C CA . ARG C 1 203 ? 103.667 184.540 134.700 1.00 53.57 202 ARG C CA 1
ATOM 8192 C C . ARG C 1 203 ? 104.603 183.349 134.854 1.00 53.57 202 ARG C C 1
A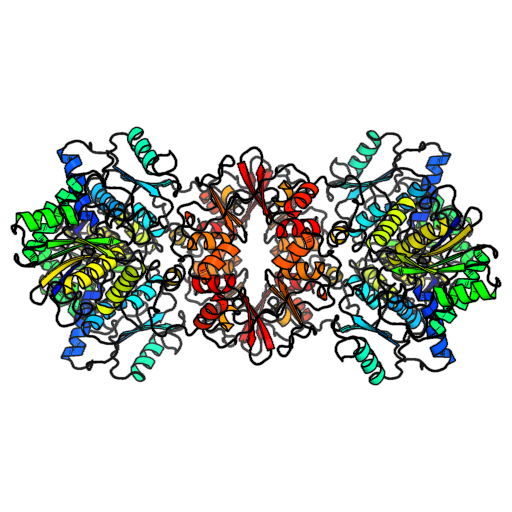TOM 8193 O O . ARG C 1 203 ? 105.093 182.803 133.861 1.00 53.57 202 ARG C O 1
ATOM 8201 N N . ILE C 1 204 ? 104.847 182.948 136.098 1.00 49.37 203 ILE C N 1
ATOM 8202 C CA . ILE C 1 204 ? 105.716 181.812 136.375 1.00 49.37 203 ILE C CA 1
ATOM 8203 C C . ILE C 1 204 ? 104.984 180.522 136.047 1.00 49.37 203 ILE C C 1
ATOM 8204 O O . ILE C 1 204 ? 103.827 180.327 136.439 1.00 49.37 203 ILE C O 1
ATOM 8209 N N . VAL C 1 205 ? 105.657 179.630 135.328 1.00 45.31 204 VAL C N 1
ATOM 8210 C CA . VAL C 1 205 ? 105.121 178.318 135.001 1.00 45.31 204 VAL C CA 1
ATOM 8211 C C . VAL C 1 205 ? 106.101 177.267 135.499 1.00 45.31 204 VAL C C 1
ATOM 8212 O O . VAL C 1 205 ? 107.316 177.476 135.508 1.00 45.31 204 VAL C O 1
ATOM 8216 N N . GLY C 1 206 ? 105.565 176.129 135.924 1.00 46.14 205 GLY C N 1
ATOM 8217 C CA . GLY C 1 206 ? 106.411 175.065 136.424 1.00 46.14 205 GLY C CA 1
ATOM 8218 C C . GLY C 1 206 ? 106.060 173.702 135.868 1.00 46.14 205 GLY C C 1
ATOM 8219 O O . GLY C 1 206 ? 104.937 173.226 136.045 1.00 46.14 205 GLY C O 1
ATOM 8220 N N . ALA C 1 207 ? 107.015 173.062 135.199 1.00 47.12 206 ALA C N 1
ATOM 8221 C CA . ALA C 1 207 ? 106.800 171.740 134.632 1.00 47.12 206 ALA C CA 1
ATOM 8222 C C . ALA C 1 207 ? 107.054 170.670 135.682 1.00 47.12 206 ALA C C 1
ATOM 8223 O O . ALA C 1 207 ? 107.967 170.789 136.502 1.00 47.12 206 ALA C O 1
ATOM 8225 N N . ASP C 1 208 ? 106.240 169.617 135.648 1.00 50.99 207 ASP C N 1
ATOM 8226 C CA . ASP C 1 208 ? 106.328 168.538 136.609 1.00 50.99 207 ASP C CA 1
ATOM 8227 C C . ASP C 1 208 ? 106.106 167.216 135.889 1.00 50.99 207 ASP C C 1
ATOM 8228 O O . ASP C 1 208 ? 105.212 167.126 135.034 1.00 50.99 207 ASP C O 1
ATOM 8233 N N . PRO C 1 209 ? 106.884 166.183 136.207 1.00 50.39 208 PRO C N 1
ATOM 8234 C CA . PRO C 1 209 ? 106.685 164.892 135.541 1.00 50.39 208 PRO C CA 1
ATOM 8235 C C . PRO C 1 209 ? 105.268 164.385 135.749 1.00 50.39 208 PRO C C 1
ATOM 8236 O O . PRO C 1 209 ? 104.681 164.548 136.820 1.00 50.39 208 PRO C O 1
ATOM 8240 N N . GLU C 1 210 ? 104.724 163.762 134.707 1.00 55.36 209 GLU C N 1
ATOM 8241 C CA . GLU C 1 210 ? 103.335 163.327 134.728 1.00 55.36 209 GLU C CA 1
ATOM 8242 C C . GLU C 1 210 ? 103.066 162.426 135.923 1.00 55.36 209 GLU C C 1
ATOM 8243 O O . GLU C 1 210 ? 103.761 161.429 136.137 1.00 55.36 209 GLU C O 1
ATOM 8249 N N . GLY C 1 211 ? 102.044 162.776 136.696 1.00 56.27 210 GLY C N 1
ATOM 8250 C CA . GLY C 1 211 ? 101.633 161.958 137.819 1.00 56.27 210 GLY C CA 1
ATOM 8251 C C . GLY C 1 211 ? 102.451 162.142 139.078 1.00 56.27 210 GLY C C 1
ATOM 8252 O O . GLY C 1 211 ? 102.813 161.156 139.727 1.00 56.27 210 GLY C O 1
ATOM 8253 N N . SER C 1 212 ? 102.751 163.382 139.445 1.00 55.85 211 SER C N 1
ATOM 8254 C CA . SER C 1 212 ? 103.461 163.677 140.680 1.00 55.85 211 SER C CA 1
ATOM 8255 C C . SER C 1 212 ? 102.539 164.422 141.635 1.00 55.85 211 SER C C 1
ATOM 8256 O O . SER C 1 212 ? 101.369 164.671 141.340 1.00 55.85 211 SER C O 1
ATOM 8259 N N . VAL C 1 213 ? 103.079 164.779 142.801 1.00 58.54 212 VAL C N 1
ATOM 8260 C CA . VAL C 1 213 ? 102.274 165.475 143.800 1.00 58.54 212 VAL C CA 1
ATOM 8261 C C . VAL C 1 213 ? 101.866 166.848 143.291 1.00 58.54 212 VAL C C 1
ATOM 8262 O O . VAL C 1 213 ? 100.699 167.243 143.386 1.00 58.54 212 VAL C O 1
ATOM 8266 N N . TYR C 1 214 ? 102.822 167.598 142.743 1.00 56.73 213 TYR C N 1
ATOM 8267 C CA . TYR C 1 214 ? 102.530 168.955 142.296 1.00 56.73 213 TYR C CA 1
ATOM 8268 C C . TYR C 1 214 ? 101.501 168.954 141.175 1.00 56.73 213 TYR C C 1
ATOM 8269 O O . TYR C 1 214 ? 100.583 169.781 141.163 1.00 56.73 213 TYR C O 1
ATOM 8278 N N . SER C 1 215 ? 101.633 168.031 140.228 1.00 57.86 214 SER C N 1
ATOM 8279 C CA . SER C 1 215 ? 100.695 167.949 139.118 1.00 57.86 214 SER C CA 1
ATOM 8280 C C . SER C 1 215 ? 99.326 167.434 139.533 1.00 57.86 214 SER C C 1
ATOM 8281 O O . SER C 1 215 ? 98.486 167.204 138.657 1.00 57.86 214 SER C O 1
ATOM 8284 N N . GLY C 1 216 ? 99.081 167.241 140.826 1.00 60.23 215 GLY C N 1
ATOM 8285 C CA . GLY C 1 216 ? 97.779 166.839 141.311 1.00 60.23 215 GLY C CA 1
ATOM 8286 C C . GLY C 1 216 ? 97.557 165.348 141.426 1.00 60.23 215 GLY C C 1
ATOM 8287 O O . GLY C 1 216 ? 96.568 164.932 142.037 1.00 60.23 215 GLY C O 1
ATOM 8288 N N . GLY C 1 217 ? 98.444 164.528 140.868 1.00 58.27 216 GLY C N 1
ATOM 8289 C CA . GLY C 1 217 ? 98.310 163.093 140.930 1.00 58.27 216 GLY C CA 1
ATOM 8290 C C . GLY C 1 217 ? 98.860 162.519 142.219 1.00 58.27 216 GLY C C 1
ATOM 8291 O O . GLY C 1 217 ? 99.183 163.235 143.172 1.00 58.27 216 GLY C O 1
ATOM 8292 N N . ALA C 1 218 ? 98.959 161.195 142.248 1.00 56.08 217 ALA C N 1
ATOM 8293 C CA . ALA C 1 218 ? 99.520 160.472 143.376 1.00 56.08 217 ALA C CA 1
ATOM 8294 C C . ALA C 1 218 ? 100.961 160.078 143.071 1.00 56.08 217 ALA C C 1
ATOM 8295 O O . ALA C 1 218 ? 101.526 160.444 142.038 1.00 56.08 217 ALA C O 1
ATOM 8297 N N . GLY C 1 219 ? 101.556 159.315 143.978 1.00 56.40 218 GLY C N 1
ATOM 8298 C CA . GLY C 1 219 ? 102.929 158.882 143.806 1.00 56.40 218 GLY C CA 1
ATOM 8299 C C . GLY C 1 219 ? 103.140 158.135 142.504 1.00 56.40 218 GLY C C 1
ATOM 8300 O O . GLY C 1 219 ? 102.205 157.772 141.792 1.00 56.40 218 GLY C O 1
ATOM 8301 N N . ARG C 1 220 ? 104.410 157.911 142.187 1.00 55.20 219 ARG C N 1
ATOM 8302 C CA . ARG C 1 220 ? 104.784 157.220 140.962 1.00 55.20 219 ARG C CA 1
ATOM 8303 C C . ARG C 1 220 ? 106.272 156.900 140.980 1.00 55.20 219 ARG C C 1
ATOM 8304 O O . ARG C 1 220 ? 107.061 157.653 141.564 1.00 55.20 219 ARG C O 1
ATOM 8312 N N . PRO C 1 221 ? 106.697 155.798 140.364 1.00 54.15 220 PRO C N 1
ATOM 8313 C CA . PRO C 1 221 ? 108.135 155.570 140.173 1.00 54.15 220 PRO C CA 1
ATOM 8314 C C . PRO C 1 221 ? 108.683 156.539 139.137 1.00 54.15 220 PRO C C 1
ATOM 8315 O O . PRO C 1 221 ? 108.225 156.576 137.993 1.00 54.15 220 PRO C O 1
ATOM 8319 N N . TYR C 1 222 ? 109.672 157.326 139.545 1.00 53.23 221 TYR C N 1
ATOM 8320 C CA . TYR C 1 222 ? 110.194 158.416 138.735 1.00 53.23 221 TYR C CA 1
ATOM 8321 C C . TYR C 1 222 ? 111.481 157.998 138.040 1.00 53.23 221 TYR C C 1
ATOM 8322 O O . TYR C 1 222 ? 112.353 157.371 138.647 1.00 53.23 221 TYR C O 1
ATOM 8331 N N . LEU C 1 223 ? 111.594 158.355 136.763 1.00 49.65 222 LEU C N 1
ATOM 8332 C CA . LEU C 1 223 ? 112.777 158.067 135.963 1.00 49.65 222 LEU C CA 1
ATOM 8333 C C . LEU C 1 223 ? 113.647 159.285 135.710 1.00 49.65 222 LEU C C 1
ATOM 8334 O O . LEU C 1 223 ? 114.873 159.181 135.781 1.00 49.65 222 LEU C O 1
ATOM 8339 N N . VAL C 1 224 ? 113.050 160.435 135.412 1.00 49.57 223 VAL C N 1
ATOM 8340 C CA . VAL C 1 224 ? 113.825 161.648 135.177 1.00 49.57 223 VAL C CA 1
ATOM 8341 C C . VAL C 1 224 ? 114.486 162.045 136.492 1.00 49.57 223 VAL C C 1
ATOM 8342 O O . VAL C 1 224 ? 113.816 162.499 137.423 1.00 49.57 223 VAL C O 1
ATOM 8346 N N . GLU C 1 225 ? 115.802 161.876 136.574 1.00 53.48 224 GLU C N 1
ATOM 8347 C CA . GLU C 1 225 ? 116.507 162.171 137.813 1.00 53.48 224 GLU C CA 1
ATOM 8348 C C . GLU C 1 225 ? 116.370 163.646 138.158 1.00 53.48 224 GLU C C 1
ATOM 8349 O O . GLU C 1 225 ? 116.519 164.518 137.299 1.00 53.48 224 GLU C O 1
ATOM 8355 N N . GLY C 1 226 ? 116.089 163.924 139.427 1.00 53.17 225 GLY C N 1
ATOM 8356 C CA . GLY C 1 226 ? 115.804 165.281 139.846 1.00 53.17 225 GLY C CA 1
ATOM 8357 C C . GLY C 1 226 ? 114.330 165.535 140.087 1.00 53.17 225 GLY C C 1
ATOM 8358 O O . GLY C 1 226 ? 113.799 165.199 141.149 1.00 53.17 225 GLY C O 1
ATOM 8359 N N . VAL C 1 227 ? 113.665 166.134 139.102 1.00 50.15 226 VAL C N 1
ATOM 8360 C CA . VAL C 1 227 ? 112.276 166.566 139.216 1.00 50.15 226 VAL C CA 1
ATOM 8361 C C . VAL C 1 227 ? 111.388 165.435 139.716 1.00 50.15 226 VAL C C 1
ATOM 8362 O O . VAL C 1 227 ? 111.660 164.256 139.469 1.00 50.15 226 VAL C O 1
ATOM 8366 N N . GLY C 1 228 ? 110.330 165.791 140.422 1.00 57.14 227 GLY C N 1
ATOM 8367 C CA . GLY C 1 228 ? 109.349 164.852 140.922 1.00 57.14 227 GLY C CA 1
ATOM 8368 C C . GLY C 1 228 ? 109.468 164.654 142.422 1.00 57.14 227 GLY C C 1
ATOM 8369 O O . GLY C 1 228 ? 110.554 164.734 143.007 1.00 57.14 227 GLY C O 1
ATOM 8370 N N . GLU C 1 229 ? 108.329 164.391 143.056 1.00 62.16 228 GLU C N 1
ATOM 8371 C CA . GLU C 1 229 ? 108.299 164.167 144.494 1.00 62.16 228 GLU C CA 1
ATOM 8372 C C . GLU C 1 229 ? 107.044 163.389 144.861 1.00 62.16 228 GLU C C 1
ATOM 8373 O O . GLU C 1 229 ? 106.101 163.281 144.074 1.00 62.16 228 GLU C O 1
ATOM 8379 N N . ASP C 1 230 ? 107.054 162.843 146.076 1.00 62.48 229 ASP C N 1
ATOM 8380 C CA . ASP C 1 230 ? 105.912 162.138 146.639 1.00 62.48 229 ASP C CA 1
ATOM 8381 C C . ASP C 1 230 ? 105.303 162.862 147.830 1.00 62.48 229 ASP C C 1
ATOM 8382 O O . ASP C 1 230 ? 104.300 162.394 148.378 1.00 62.48 229 ASP C O 1
ATOM 8387 N N . PHE C 1 231 ? 105.882 163.983 148.246 1.00 62.21 230 PHE C N 1
ATOM 8388 C CA . PHE C 1 231 ? 105.364 164.767 149.356 1.00 62.21 230 PHE C CA 1
ATOM 8389 C C . PHE C 1 231 ? 105.632 166.233 149.060 1.00 62.21 230 PHE C C 1
ATOM 8390 O O . PHE C 1 231 ? 106.353 166.575 148.121 1.00 62.21 230 PHE C O 1
ATOM 8398 N N . TRP C 1 232 ? 105.042 167.106 149.872 1.00 59.10 231 TRP C N 1
ATOM 8399 C CA . TRP C 1 232 ? 105.225 168.538 149.690 1.00 59.10 231 TRP C CA 1
ATOM 8400 C C . TRP C 1 232 ? 106.460 168.981 150.458 1.00 59.10 231 TRP C C 1
ATOM 8401 O O . TRP C 1 232 ? 106.442 168.970 151.698 1.00 59.10 231 TRP C O 1
ATOM 8412 N N . PRO C 1 233 ? 107.538 169.375 149.786 1.00 57.98 232 PRO C N 1
ATOM 8413 C CA . PRO C 1 233 ? 108.723 169.837 150.509 1.00 57.98 232 PRO C CA 1
ATOM 8414 C C . PRO C 1 233 ? 108.404 171.065 151.341 1.00 57.98 232 PRO C C 1
ATOM 8415 O O . PRO C 1 233 ? 107.560 171.888 150.980 1.00 57.98 232 PRO C O 1
ATOM 8419 N N . ALA C 1 234 ? 109.091 171.184 152.470 1.00 58.63 233 ALA C N 1
ATOM 8420 C CA . ALA C 1 234 ? 108.882 172.332 153.338 1.00 58.63 233 ALA C CA 1
ATOM 8421 C C . ALA C 1 234 ? 109.426 173.622 152.750 1.00 58.63 233 ALA C C 1
ATOM 8422 O O . ALA C 1 234 ? 109.270 174.674 153.376 1.00 58.63 233 ALA C O 1
ATOM 8424 N N . ALA C 1 235 ? 110.050 173.579 151.575 1.00 56.88 234 ALA C N 1
ATOM 8425 C CA . ALA C 1 235 ? 110.680 174.751 150.980 1.00 56.88 234 ALA C CA 1
ATOM 8426 C C . ALA C 1 235 ? 110.150 175.019 149.578 1.00 56.88 234 ALA C C 1
ATOM 8427 O O . ALA C 1 235 ? 110.889 175.463 148.699 1.00 56.88 234 ALA C O 1
ATOM 8429 N N . TYR C 1 236 ? 108.866 174.754 149.349 1.00 56.51 235 TYR C N 1
ATOM 8430 C CA . TYR C 1 236 ? 108.222 175.072 148.075 1.00 56.51 235 TYR C CA 1
ATOM 8431 C C . TYR C 1 236 ? 106.885 175.733 148.389 1.00 56.51 235 TYR C C 1
ATOM 8432 O O . TYR C 1 236 ? 105.913 175.048 148.718 1.00 56.51 235 TYR C O 1
ATOM 8441 N N . ASP C 1 237 ? 106.840 177.056 148.287 1.00 58.53 236 ASP C N 1
ATOM 8442 C CA . ASP C 1 237 ? 105.607 177.782 148.551 1.00 58.53 236 ASP C CA 1
ATOM 8443 C C . ASP C 1 237 ? 104.689 177.662 147.344 1.00 58.53 236 ASP C C 1
ATOM 8444 O O . ASP C 1 237 ? 104.895 178.346 146.334 1.00 58.53 236 ASP C O 1
ATOM 8449 N N . PRO C 1 238 ? 103.657 176.817 147.414 1.00 55.43 237 PRO C N 1
ATOM 8450 C CA . PRO C 1 238 ? 102.835 176.550 146.225 1.00 55.43 237 PRO C CA 1
ATOM 8451 C C . PRO C 1 238 ? 102.077 177.758 145.709 1.00 55.43 237 PRO C C 1
ATOM 8452 O O . PRO C 1 238 ? 101.332 177.622 144.732 1.00 55.43 237 PRO C O 1
ATOM 8456 N N . SER C 1 239 ? 102.230 178.928 146.328 1.00 54.88 238 SER C N 1
ATOM 8457 C CA . SER C 1 239 ? 101.521 180.112 145.863 1.00 54.88 238 SER C CA 1
ATOM 8458 C C . SER C 1 239 ? 102.214 180.794 144.692 1.00 54.88 238 SER C C 1
ATOM 8459 O O . SER C 1 239 ? 101.585 181.610 144.012 1.00 54.88 238 SER C O 1
ATOM 8462 N N . VAL C 1 240 ? 103.484 180.490 144.444 1.00 52.73 239 VAL C N 1
ATOM 8463 C CA . VAL C 1 240 ? 104.261 181.210 143.437 1.00 52.73 239 VAL C CA 1
ATOM 8464 C C . VAL C 1 240 ? 103.879 180.758 142.033 1.00 52.73 239 VAL C C 1
ATOM 8465 O O . VAL C 1 240 ? 103.413 181.578 141.229 1.00 52.73 239 VAL C O 1
ATOM 8469 N N . PRO C 1 241 ? 104.054 179.484 141.687 1.00 52.64 240 PRO C N 1
ATOM 8470 C CA . PRO C 1 241 ? 103.780 179.056 140.310 1.00 52.64 240 PRO C CA 1
ATOM 8471 C C . PRO C 1 241 ? 102.331 179.313 139.926 1.00 52.64 240 PRO C C 1
ATOM 8472 O O . PRO C 1 241 ? 101.412 179.105 140.719 1.00 52.64 240 PRO C O 1
ATOM 8476 N N . ASP C 1 242 ? 102.136 179.763 138.688 1.00 53.04 241 ASP C N 1
ATOM 8477 C CA . ASP C 1 242 ? 100.810 180.105 138.194 1.00 53.04 241 ASP C CA 1
ATOM 8478 C C . ASP C 1 242 ? 100.196 179.017 137.329 1.00 53.04 241 ASP C C 1
ATOM 8479 O O . ASP C 1 242 ? 98.986 179.047 137.085 1.00 53.04 241 ASP C O 1
ATOM 8484 N N . GLU C 1 243 ? 100.994 178.067 136.850 1.00 51.56 242 GLU C N 1
ATOM 8485 C CA . GLU C 1 243 ? 100.458 176.941 136.091 1.00 51.56 242 GLU C CA 1
ATOM 8486 C C . GLU C 1 243 ? 101.498 175.826 136.093 1.00 51.56 242 GLU C C 1
ATOM 8487 O O . GLU C 1 243 ? 102.579 175.975 135.518 1.00 51.56 242 GLU C O 1
ATOM 8493 N N . ILE C 1 244 ? 101.170 174.719 136.747 1.00 48.64 243 ILE C N 1
ATOM 8494 C CA . ILE C 1 244 ? 102.033 173.543 136.758 1.00 48.64 243 ILE C CA 1
ATOM 8495 C C . ILE C 1 244 ? 101.607 172.655 135.595 1.00 48.64 243 ILE C C 1
ATOM 8496 O O . ILE C 1 244 ? 100.689 171.841 135.718 1.00 48.64 243 ILE C O 1
ATOM 8501 N N . ILE C 1 245 ? 102.275 172.817 134.456 1.00 47.87 244 ILE C N 1
ATOM 8502 C CA . ILE C 1 245 ? 101.978 172.053 133.249 1.00 47.87 244 ILE C CA 1
ATOM 8503 C C . ILE C 1 245 ? 102.764 170.749 133.310 1.00 47.87 244 ILE C C 1
ATOM 8504 O O . ILE C 1 245 ? 103.971 170.729 133.050 1.00 47.87 244 ILE C O 1
ATOM 8509 N N . ALA C 1 246 ? 102.081 169.661 133.649 1.00 46.88 245 ALA C N 1
ATOM 8510 C CA . ALA C 1 246 ? 102.717 168.357 133.763 1.00 46.88 245 ALA C CA 1
ATOM 8511 C C . ALA C 1 246 ? 103.030 167.787 132.386 1.00 46.88 245 ALA C C 1
ATOM 8512 O O . ALA C 1 246 ? 102.293 168.004 131.421 1.00 46.88 245 ALA C O 1
ATOM 8514 N N . VAL C 1 247 ? 104.133 167.048 132.303 1.00 47.01 246 VAL C N 1
ATOM 8515 C CA . VAL C 1 247 ? 104.585 166.452 131.053 1.00 47.01 246 VAL C CA 1
ATOM 8516 C C . VAL C 1 247 ? 104.996 165.010 131.310 1.00 47.01 246 VAL C C 1
ATOM 8517 O O . VAL C 1 247 ? 105.485 164.671 132.392 1.00 47.01 246 VAL C O 1
ATOM 8521 N N . SER C 1 248 ? 104.810 164.165 130.301 1.00 48.82 247 SER C N 1
ATOM 8522 C CA . SER C 1 248 ? 105.067 162.740 130.436 1.00 48.82 247 SER C CA 1
ATOM 8523 C C . SER C 1 248 ? 106.570 162.473 130.491 1.00 48.82 247 SER C C 1
ATOM 8524 O O . SER C 1 248 ? 107.396 163.388 130.489 1.00 48.82 247 SER C O 1
ATOM 8527 N N . ASP C 1 249 ? 106.929 161.189 130.544 1.00 48.40 248 ASP C N 1
ATOM 8528 C CA . ASP C 1 249 ? 108.333 160.797 130.585 1.00 48.40 248 ASP C CA 1
ATOM 8529 C C . ASP C 1 249 ? 108.897 160.568 129.189 1.00 48.40 248 ASP C C 1
ATOM 8530 O O . ASP C 1 249 ? 109.985 161.057 128.866 1.00 48.40 248 ASP C O 1
ATOM 8535 N N . SER C 1 250 ? 108.176 159.821 128.354 1.00 46.71 249 SER C N 1
ATOM 8536 C CA . SER C 1 250 ? 108.637 159.609 126.989 1.00 46.71 249 SER C CA 1
ATOM 8537 C C . SER C 1 250 ? 108.809 160.936 126.268 1.00 46.71 249 SER C C 1
ATOM 8538 O O . SER C 1 250 ? 109.789 161.137 125.541 1.00 46.71 249 SER C O 1
ATOM 8541 N N . ASP C 1 251 ? 107.864 161.857 126.461 1.00 45.70 250 ASP C N 1
ATOM 8542 C CA . ASP C 1 251 ? 107.975 163.167 125.834 1.00 45.70 250 ASP C CA 1
ATOM 8543 C C . ASP C 1 251 ? 109.233 163.891 126.289 1.00 45.70 250 ASP C C 1
ATOM 8544 O O . ASP C 1 251 ? 109.952 164.470 125.472 1.00 45.70 250 ASP C O 1
ATOM 8549 N N . SER C 1 252 ? 109.517 163.872 127.592 1.00 42.93 251 SER C N 1
ATOM 8550 C CA . SER C 1 252 ? 110.687 164.586 128.089 1.00 42.93 251 SER C CA 1
ATOM 8551 C C . SER C 1 252 ? 111.976 163.974 127.555 1.00 42.93 251 SER C C 1
ATOM 8552 O O . SER C 1 252 ? 112.891 164.696 127.146 1.00 42.93 251 SER C O 1
ATOM 8555 N N . PHE C 1 253 ? 112.072 162.644 127.553 1.00 41.33 252 PHE C N 1
ATOM 8556 C CA . PHE C 1 253 ? 113.282 162.010 127.037 1.00 41.33 252 PHE C CA 1
ATOM 8557 C C . PHE C 1 253 ? 113.470 162.305 125.555 1.00 41.33 252 PHE C C 1
ATOM 8558 O O . PHE C 1 253 ? 114.583 162.622 125.110 1.00 41.33 252 PHE C O 1
ATOM 8566 N N . ASP C 1 254 ? 112.394 162.209 124.771 1.00 42.89 253 ASP C N 1
ATOM 8567 C CA . ASP C 1 254 ? 112.505 162.507 123.350 1.00 42.89 253 ASP C CA 1
ATOM 8568 C C . ASP C 1 254 ? 112.886 163.960 123.124 1.00 42.89 253 ASP C C 1
ATOM 8569 O O . ASP C 1 254 ? 113.668 164.268 122.220 1.00 42.89 253 ASP C O 1
ATOM 8574 N N . MET C 1 255 ? 112.330 164.872 123.922 1.00 42.98 254 MET C N 1
ATOM 8575 C CA . MET C 1 255 ? 112.689 166.275 123.780 1.00 42.98 254 MET C CA 1
ATOM 8576 C C . MET C 1 255 ? 114.152 166.501 124.120 1.00 42.98 254 MET C C 1
ATOM 8577 O O . MET C 1 255 ? 114.824 167.290 123.457 1.00 42.98 254 MET C O 1
ATOM 8582 N N . THR C 1 256 ? 114.666 165.822 125.146 1.00 40.73 255 THR C N 1
ATOM 8583 C CA . THR C 1 256 ? 116.085 165.945 125.467 1.00 40.73 255 THR C CA 1
ATOM 8584 C C . THR C 1 256 ? 116.948 165.480 124.304 1.00 40.73 255 THR C C 1
ATOM 8585 O O . THR C 1 256 ? 117.922 166.146 123.926 1.00 40.73 255 THR C O 1
ATOM 8589 N N . ARG C 1 257 ? 116.610 164.328 123.727 1.00 41.33 256 ARG C N 1
ATOM 8590 C CA . ARG C 1 257 ? 117.404 163.809 122.618 1.00 41.33 256 ARG C CA 1
ATOM 8591 C C . ARG C 1 257 ? 117.349 164.748 121.418 1.00 41.33 256 ARG C C 1
ATOM 8592 O O . ARG C 1 257 ? 118.383 165.094 120.831 1.00 41.33 256 ARG C O 1
ATOM 8600 N N . ARG C 1 258 ? 116.144 165.185 121.047 1.00 44.02 257 ARG C N 1
ATOM 8601 C CA . ARG C 1 258 ? 115.996 166.087 119.911 1.00 44.02 257 ARG C CA 1
ATOM 8602 C C . ARG C 1 258 ? 116.653 167.433 120.173 1.00 44.02 257 ARG C C 1
ATOM 8603 O O . ARG C 1 258 ? 117.118 168.088 119.236 1.00 44.02 257 ARG C O 1
ATOM 8611 N N . LEU C 1 259 ? 116.694 167.866 121.432 1.00 40.78 258 LEU C N 1
ATOM 8612 C CA . LEU C 1 259 ? 117.373 169.106 121.778 1.00 40.78 258 LEU C CA 1
ATOM 8613 C C . LEU C 1 259 ? 118.872 168.969 121.577 1.00 40.78 258 LEU C C 1
ATOM 8614 O O . LEU C 1 259 ? 119.510 169.828 120.959 1.00 40.78 258 LEU C O 1
ATOM 8619 N N . ALA C 1 260 ? 119.452 167.884 122.089 1.00 40.91 259 ALA C N 1
ATOM 8620 C CA . ALA C 1 260 ? 120.875 167.652 121.876 1.00 40.91 259 ALA C CA 1
ATOM 8621 C C . ALA C 1 260 ? 121.202 167.512 120.398 1.00 40.91 259 ALA C C 1
ATOM 8622 O O . ALA C 1 260 ? 122.317 167.836 119.978 1.00 40.91 259 ALA C O 1
ATOM 8624 N N . ARG C 1 261 ? 120.257 167.034 119.592 1.00 46.24 260 ARG C N 1
ATOM 8625 C CA . ARG C 1 261 ? 120.555 166.835 118.178 1.00 46.24 260 ARG C CA 1
ATOM 8626 C C . ARG C 1 261 ? 120.321 168.072 117.320 1.00 46.24 260 ARG C C 1
ATOM 8627 O O . ARG C 1 261 ? 120.989 168.230 116.293 1.00 46.24 260 ARG C O 1
ATOM 8635 N N . GLU C 1 262 ? 119.396 168.954 117.701 1.00 47.40 261 GLU C N 1
ATOM 8636 C CA . GLU C 1 262 ? 119.033 170.094 116.870 1.00 47.40 261 GLU C CA 1
ATOM 8637 C C . GLU C 1 262 ? 119.372 171.442 117.489 1.00 47.40 261 GLU C C 1
ATOM 8638 O O . GLU C 1 262 ? 119.034 172.474 116.902 1.00 47.40 261 GLU C O 1
ATOM 8644 N N . GLU C 1 263 ? 120.017 171.470 118.654 1.00 47.88 262 GLU C N 1
ATOM 8645 C CA . GLU C 1 263 ? 120.417 172.727 119.269 1.00 47.88 262 GLU C CA 1
ATOM 8646 C C . GLU C 1 263 ? 121.814 172.688 119.868 1.00 47.88 262 GLU C C 1
ATOM 8647 O O . GLU C 1 263 ? 122.259 173.699 120.418 1.00 47.88 262 GLU C O 1
ATOM 8653 N N . ALA C 1 264 ? 122.517 171.565 119.784 1.00 45.27 263 ALA C N 1
ATOM 8654 C CA . ALA C 1 264 ? 123.875 171.460 120.301 1.00 45.27 263 ALA C CA 1
ATOM 8655 C C . ALA C 1 264 ? 123.914 171.724 121.806 1.00 45.27 263 ALA C C 1
ATOM 8656 O O . ALA C 1 264 ? 124.702 172.528 122.303 1.00 45.27 263 ALA C O 1
ATOM 8658 N N . MET C 1 265 ? 123.036 171.037 122.531 1.00 41.49 264 MET C N 1
ATOM 8659 C CA . MET C 1 265 ? 123.016 171.096 123.988 1.00 41.49 264 MET C CA 1
ATOM 8660 C C . MET C 1 265 ? 122.836 169.687 124.527 1.00 41.49 264 MET C C 1
ATOM 8661 O O . MET C 1 265 ? 121.858 169.016 124.187 1.00 41.49 264 MET C O 1
ATOM 8666 N N . LEU C 1 266 ? 123.766 169.243 125.371 1.00 40.51 265 LEU C N 1
ATOM 8667 C CA . LEU C 1 266 ? 123.640 167.948 126.037 1.00 40.51 265 LEU C CA 1
ATOM 8668 C C . LEU C 1 266 ? 122.986 168.162 127.397 1.00 40.51 265 LEU C C 1
ATOM 8669 O O . LEU C 1 266 ? 123.625 168.139 128.450 1.00 40.51 265 LEU C O 1
ATOM 8674 N N . VAL C 1 267 ? 121.679 168.384 127.361 1.00 39.59 266 VAL C N 1
ATOM 8675 C CA . VAL C 1 267 ? 120.890 168.550 128.566 1.00 39.59 266 VAL C CA 1
ATOM 8676 C C . VAL C 1 267 ? 120.377 167.186 129.012 1.00 39.59 266 VAL C C 1
ATOM 8677 O O . VAL C 1 267 ? 120.387 166.217 128.255 1.00 39.59 266 VAL C O 1
ATOM 8681 N N . GLY C 1 268 ? 119.926 167.101 130.259 1.00 42.97 267 GLY C N 1
ATOM 8682 C CA . GLY C 1 268 ? 119.494 165.834 130.816 1.00 42.97 267 GLY C CA 1
ATOM 8683 C C . GLY C 1 268 ? 118.036 165.507 130.571 1.00 42.97 267 GLY C C 1
ATOM 8684 O O . GLY C 1 268 ? 117.517 165.739 129.478 1.00 42.97 267 GLY C O 1
ATOM 8685 N N . GLY C 1 269 ? 117.367 164.955 131.579 1.00 41.61 268 GLY C N 1
ATOM 8686 C CA . GLY C 1 269 ? 115.959 164.635 131.464 1.00 41.61 268 GLY C CA 1
ATOM 8687 C C . GLY C 1 269 ? 115.078 165.784 131.898 1.00 41.61 268 GLY C C 1
ATOM 8688 O O . GLY C 1 269 ? 114.171 166.198 131.170 1.00 41.61 268 GLY C O 1
ATOM 8689 N N . SER C 1 270 ? 115.342 166.313 133.093 1.00 42.34 269 SER C N 1
ATOM 8690 C CA . SER C 1 270 ? 114.602 167.479 133.555 1.00 42.34 269 SER C CA 1
ATOM 8691 C C . SER C 1 270 ? 114.723 168.635 132.575 1.00 42.34 269 SER C C 1
ATOM 8692 O O . SER C 1 270 ? 113.788 169.429 132.432 1.00 42.34 269 SER C O 1
ATOM 8695 N N . CYS C 1 271 ? 115.861 168.750 131.891 1.00 42.22 270 CYS C N 1
ATOM 8696 C CA . CYS C 1 271 ? 116.007 169.793 130.883 1.00 42.22 270 CYS C CA 1
ATOM 8697 C C . CYS C 1 271 ? 115.001 169.603 129.758 1.00 42.22 270 CYS C C 1
ATOM 8698 O O . CYS C 1 271 ? 114.347 170.557 129.323 1.00 42.22 270 CYS C O 1
ATOM 8701 N N . GLY C 1 272 ? 114.865 168.371 129.270 1.00 39.46 271 GLY C N 1
ATOM 8702 C CA . GLY C 1 272 ? 113.877 168.107 128.240 1.00 39.46 271 GLY C CA 1
ATOM 8703 C C . GLY C 1 272 ? 112.464 168.354 128.724 1.00 39.46 271 GLY C C 1
ATOM 8704 O O . GLY C 1 272 ? 111.626 168.876 127.986 1.00 39.46 271 GLY C O 1
ATOM 8705 N N . MET C 1 273 ? 112.178 167.983 129.971 1.00 41.29 272 MET C N 1
ATOM 8706 C CA . MET C 1 273 ? 110.854 168.240 130.526 1.00 41.29 272 MET C CA 1
ATOM 8707 C C . MET C 1 273 ? 110.557 169.734 130.555 1.00 41.29 272 MET C C 1
ATOM 8708 O O . MET C 1 273 ? 109.475 170.177 130.150 1.00 41.29 272 MET C O 1
ATOM 8713 N N . ALA C 1 274 ? 111.515 170.531 131.027 1.00 37.85 273 ALA C N 1
ATOM 8714 C CA . ALA C 1 274 ? 111.319 171.974 131.066 1.00 37.85 273 ALA C CA 1
ATOM 8715 C C . ALA C 1 274 ? 111.149 172.542 129.665 1.00 37.85 273 ALA C C 1
ATOM 8716 O O . ALA C 1 274 ? 110.312 173.422 129.443 1.00 37.85 273 ALA C O 1
ATOM 8718 N N . VAL C 1 275 ? 111.935 172.054 128.705 1.00 38.53 274 VAL C N 1
ATOM 8719 C CA . VAL C 1 275 ? 111.845 172.585 127.349 1.00 38.53 274 VAL C CA 1
ATOM 8720 C C . VAL C 1 275 ? 110.501 172.245 126.723 1.00 38.53 274 VAL C C 1
ATOM 8721 O O . VAL C 1 275 ? 109.935 173.048 125.975 1.00 38.53 274 VAL C O 1
ATOM 8725 N N . VAL C 1 276 ? 109.979 171.046 126.987 1.00 40.49 275 VAL C N 1
ATOM 8726 C CA . VAL C 1 276 ? 108.671 170.695 126.440 1.00 40.49 275 VAL C CA 1
ATOM 8727 C C . VAL C 1 276 ? 107.581 171.530 127.096 1.00 40.49 275 VAL C C 1
ATOM 8728 O O . VAL C 1 276 ? 106.662 172.015 126.425 1.00 40.49 275 VAL C O 1
ATOM 8732 N N . ALA C 1 277 ? 107.671 171.726 128.413 1.00 41.58 276 ALA C N 1
ATOM 8733 C CA . ALA C 1 277 ? 106.704 172.592 129.078 1.00 41.58 276 ALA C CA 1
ATOM 8734 C C . ALA C 1 277 ? 106.729 173.989 128.479 1.00 41.58 276 ALA C C 1
ATOM 8735 O O . ALA C 1 277 ? 105.676 174.595 128.245 1.00 41.58 276 ALA C O 1
ATOM 8737 N N . ALA C 1 278 ? 107.924 174.519 128.219 1.00 42.17 277 ALA C N 1
ATOM 8738 C CA . ALA C 1 278 ? 108.025 175.806 127.546 1.00 42.17 277 ALA C CA 1
ATOM 8739 C C . ALA C 1 278 ? 107.345 175.744 126.188 1.00 42.17 277 ALA C C 1
ATOM 8740 O O . ALA C 1 278 ? 106.297 176.355 125.987 1.00 42.17 277 ALA C O 1
ATOM 8742 N N . LEU C 1 279 ? 107.884 174.939 125.270 1.00 45.18 278 LEU C N 1
ATOM 8743 C CA . LEU C 1 279 ? 107.321 174.860 123.926 1.00 45.18 278 LEU C CA 1
ATOM 8744 C C . LEU C 1 279 ? 105.807 174.717 123.945 1.00 45.18 278 LEU C C 1
ATOM 8745 O O . LEU C 1 279 ? 105.136 175.098 122.980 1.00 45.18 278 LEU C O 1
ATOM 8750 N N . LYS C 1 280 ? 105.246 174.167 125.023 1.00 47.73 279 LYS C N 1
ATOM 8751 C CA . LYS C 1 280 ? 103.793 174.144 125.148 1.00 47.73 279 LYS C CA 1
ATOM 8752 C C . LYS C 1 280 ? 103.244 175.513 125.534 1.00 47.73 279 LYS C C 1
ATOM 8753 O O . LYS C 1 280 ? 102.346 176.037 124.866 1.00 47.73 279 LYS C O 1
ATOM 8759 N N . VAL C 1 281 ? 103.770 176.108 126.607 1.00 48.30 280 VAL C N 1
ATOM 8760 C CA . VAL C 1 281 ? 103.247 177.394 127.068 1.00 48.30 280 VAL C CA 1
ATOM 8761 C C . VAL C 1 281 ? 103.451 178.478 126.019 1.00 48.30 280 VAL C C 1
ATOM 8762 O O . VAL C 1 281 ? 102.704 179.461 125.975 1.00 48.30 280 VAL C O 1
ATOM 8766 N N . ALA C 1 282 ? 104.463 178.327 125.175 1.00 51.43 281 ALA C N 1
ATOM 8767 C CA . ALA C 1 282 ? 104.803 179.293 124.140 1.00 51.43 281 ALA C CA 1
ATOM 8768 C C . ALA C 1 282 ? 103.787 179.325 123.015 1.00 51.43 281 ALA C C 1
ATOM 8769 O O . ALA C 1 282 ? 104.005 180.024 122.020 1.00 51.43 281 ALA C O 1
ATOM 8771 N N . GLU C 1 283 ? 102.690 178.581 123.142 1.00 56.10 282 GLU C N 1
ATOM 8772 C CA . GLU C 1 283 ? 101.606 178.641 122.171 1.00 56.10 282 GLU C CA 1
ATOM 8773 C C . GLU C 1 283 ? 100.523 179.624 122.593 1.00 56.10 282 GLU C C 1
ATOM 8774 O O . GLU C 1 283 ? 100.058 180.424 121.777 1.00 56.10 282 GLU C O 1
ATOM 8780 N N . GLU C 1 284 ? 100.120 179.584 123.861 1.00 61.77 283 GLU C N 1
ATOM 8781 C CA . GLU C 1 284 ? 99.133 180.526 124.369 1.00 61.77 283 GLU C CA 1
ATOM 8782 C C . GLU C 1 284 ? 99.705 181.921 124.561 1.00 61.77 283 GLU C C 1
ATOM 8783 O O . GLU C 1 284 ? 98.971 182.824 124.974 1.00 61.77 283 GLU C O 1
ATOM 8789 N N . ALA C 1 285 ? 100.992 182.110 124.292 1.00 60.18 284 ALA C N 1
ATOM 8790 C CA . ALA C 1 285 ? 101.626 183.424 124.284 1.00 60.18 284 ALA C CA 1
ATOM 8791 C C . ALA C 1 285 ? 102.079 183.686 122.853 1.00 60.18 284 ALA C C 1
ATOM 8792 O O . ALA C 1 285 ? 103.099 183.150 122.409 1.00 60.18 284 ALA C O 1
ATOM 8794 N N . GLY C 1 286 ? 101.320 184.507 122.134 1.00 65.84 285 GLY C N 1
ATOM 8795 C CA . GLY C 1 286 ? 101.614 184.790 120.752 1.00 65.84 285 GLY C CA 1
ATOM 8796 C C . GLY C 1 286 ? 102.936 185.507 120.594 1.00 65.84 285 GLY C C 1
ATOM 8797 O O . GLY C 1 286 ? 103.754 185.557 121.517 1.00 65.84 285 GLY C O 1
ATOM 8798 N N . PRO C 1 287 ? 103.177 186.071 119.413 1.00 68.52 286 PRO C N 1
ATOM 8799 C CA . PRO C 1 287 ? 104.441 186.779 119.178 1.00 68.52 286 PRO C CA 1
ATOM 8800 C C . PRO C 1 287 ? 104.752 187.786 120.272 1.00 68.52 286 PRO C C 1
ATOM 8801 O O . PRO C 1 287 ? 103.853 188.226 120.995 1.00 68.52 286 PRO C O 1
ATOM 8805 N N . ASP C 1 288 ? 106.026 188.149 120.401 1.00 69.79 287 ASP C N 1
ATOM 8806 C CA . ASP C 1 288 ? 106.539 189.069 121.412 1.00 69.79 287 ASP C CA 1
ATOM 8807 C C . ASP C 1 288 ? 106.651 188.426 122.787 1.00 69.79 287 ASP C C 1
ATOM 8808 O O . ASP C 1 288 ? 106.776 189.147 123.786 1.00 69.79 287 ASP C O 1
ATOM 8813 N N . ALA C 1 289 ? 106.611 187.102 122.878 1.00 62.77 288 ALA C N 1
ATOM 8814 C CA . ALA C 1 289 ? 106.793 186.405 124.141 1.00 62.77 288 ALA C CA 1
ATOM 8815 C C . ALA C 1 289 ? 108.248 185.988 124.291 1.00 62.77 288 ALA C C 1
ATOM 8816 O O . ALA C 1 289 ? 108.905 185.621 123.312 1.00 62.77 288 ALA C O 1
ATOM 8818 N N . LEU C 1 290 ? 108.751 186.054 125.520 1.00 56.61 289 LEU C N 1
ATOM 8819 C CA . LEU C 1 290 ? 110.140 185.716 125.822 1.00 56.61 289 LEU C CA 1
ATOM 8820 C C . LEU C 1 290 ? 110.138 184.750 127.002 1.00 56.61 289 LEU C C 1
ATOM 8821 O O . LEU C 1 290 ? 110.125 185.172 128.162 1.00 56.61 289 LEU C O 1
ATOM 8826 N N . ILE C 1 291 ? 110.150 183.457 126.700 1.00 49.29 290 ILE C N 1
ATOM 8827 C CA . ILE C 1 291 ? 110.106 182.411 127.714 1.00 49.29 290 ILE C CA 1
ATOM 8828 C C . ILE C 1 291 ? 111.532 181.968 127.996 1.00 49.29 290 ILE C C 1
ATOM 8829 O O . ILE C 1 291 ? 112.218 181.463 127.102 1.00 49.29 290 ILE C O 1
ATOM 8834 N N . VAL C 1 292 ? 111.981 182.143 129.232 1.00 43.39 291 VAL C N 1
ATOM 8835 C CA . VAL C 1 292 ? 113.333 181.767 129.628 1.00 43.39 291 VAL C CA 1
ATOM 8836 C C . VAL C 1 292 ? 113.232 180.465 130.413 1.00 43.39 291 VAL C C 1
ATOM 8837 O O . VAL C 1 292 ? 112.959 180.456 131.617 1.00 43.39 291 VAL C O 1
ATOM 8841 N N . VAL C 1 293 ? 113.465 179.358 129.721 1.00 38.74 292 VAL C N 1
ATOM 8842 C CA . VAL C 1 293 ? 113.509 178.058 130.373 1.00 38.74 292 VAL C CA 1
ATOM 8843 C C . VAL C 1 293 ? 114.794 177.943 131.178 1.00 38.74 292 VAL C C 1
ATOM 8844 O O . VAL C 1 293 ? 115.785 178.632 130.916 1.00 38.74 292 VAL C O 1
ATOM 8848 N N . LEU C 1 294 ? 114.784 177.057 132.167 1.00 38.49 293 LEU C N 1
ATOM 8849 C CA . LEU C 1 294 ? 115.936 176.841 133.037 1.00 38.49 293 LEU C CA 1
ATOM 8850 C C . LEU C 1 294 ? 116.393 175.394 132.878 1.00 38.49 293 LEU C C 1
ATOM 8851 O O . LEU C 1 294 ? 115.931 174.503 133.593 1.00 38.49 293 LEU C O 1
ATOM 8856 N N . LEU C 1 295 ? 117.307 175.166 131.935 1.00 38.62 294 LEU C N 1
ATOM 8857 C CA . LEU C 1 295 ? 117.899 173.850 131.739 1.00 38.62 294 LEU C CA 1
ATOM 8858 C C . LEU C 1 295 ? 118.915 173.616 132.844 1.00 38.62 294 LEU C C 1
ATOM 8859 O O . LEU C 1 295 ? 120.015 174.176 132.794 1.00 38.62 294 LEU C O 1
ATOM 8864 N N . PRO C 1 296 ? 118.601 172.797 133.857 1.00 41.28 295 PRO C N 1
ATOM 8865 C CA . PRO C 1 296 ? 119.407 172.778 135.090 1.00 41.28 295 PRO C CA 1
ATOM 8866 C C . PRO C 1 296 ? 120.479 171.698 135.173 1.00 41.28 295 PRO C C 1
ATOM 8867 O O . PRO C 1 296 ? 121.073 171.553 136.246 1.00 41.28 295 PRO C O 1
ATOM 8871 N N . ASP C 1 297 ? 120.749 170.948 134.109 1.00 44.47 296 ASP C N 1
ATOM 8872 C CA . ASP C 1 297 ? 121.711 169.858 134.187 1.00 44.47 296 ASP C CA 1
ATOM 8873 C C . ASP C 1 297 ? 122.466 169.723 132.875 1.00 44.47 296 ASP C C 1
ATOM 8874 O O . ASP C 1 297 ? 122.075 170.275 131.844 1.00 44.47 296 ASP C O 1
ATOM 8879 N N . GLY C 1 298 ? 123.567 168.979 132.932 1.00 44.84 297 GLY C N 1
ATOM 8880 C CA . GLY C 1 298 ? 124.364 168.663 131.762 1.00 44.84 297 GLY C CA 1
ATOM 8881 C C . GLY C 1 298 ? 124.254 167.183 131.433 1.00 44.84 297 GLY C C 1
ATOM 8882 O O . GLY C 1 298 ? 124.485 166.329 132.290 1.00 44.84 297 GLY C O 1
ATOM 8883 N N . GLY C 1 299 ? 123.904 166.896 130.185 1.00 42.58 298 GLY C N 1
ATOM 8884 C CA . GLY C 1 299 ? 123.615 165.534 129.785 1.00 42.58 298 GLY C CA 1
ATOM 8885 C C . GLY C 1 299 ? 124.827 164.681 129.486 1.00 42.58 298 GLY C C 1
ATOM 8886 O O . GLY C 1 299 ? 124.861 163.980 128.472 1.00 42.58 298 GLY C O 1
ATOM 8887 N N . ARG C 1 300 ? 125.832 164.726 130.355 1.00 43.68 299 ARG C N 1
ATOM 8888 C CA . ARG C 1 300 ? 126.983 163.847 130.209 1.00 43.68 299 ARG C CA 1
ATOM 8889 C C . ARG C 1 300 ? 126.900 162.625 131.108 1.00 43.68 299 ARG C C 1
ATOM 8890 O O . ARG C 1 300 ? 127.460 161.579 130.766 1.00 43.68 299 ARG C O 1
ATOM 8898 N N . GLY C 1 301 ? 126.215 162.732 132.245 1.00 46.21 300 GLY C N 1
ATOM 8899 C CA . GLY C 1 301 ? 126.051 161.584 133.116 1.00 46.21 300 GLY C CA 1
ATOM 8900 C C . GLY C 1 301 ? 125.048 160.581 132.582 1.00 46.21 300 GLY C C 1
ATOM 8901 O O . GLY C 1 301 ? 125.183 159.376 132.811 1.00 46.21 300 GLY C O 1
ATOM 8902 N N . TYR C 1 302 ? 124.034 161.059 131.867 1.00 43.93 301 TYR C N 1
ATOM 8903 C CA . TYR C 1 302 ? 123.022 160.186 131.295 1.00 43.93 301 TYR C CA 1
ATOM 8904 C C . TYR C 1 302 ? 123.466 159.560 129.985 1.00 43.93 301 TYR C C 1
ATOM 8905 O O . TYR C 1 302 ? 122.677 158.845 129.361 1.00 43.93 301 TYR C O 1
ATOM 8914 N N . MET C 1 303 ? 124.705 159.805 129.557 1.00 45.56 302 MET C N 1
ATOM 8915 C CA . MET C 1 303 ? 125.151 159.359 128.243 1.00 45.56 302 MET C CA 1
ATOM 8916 C C . MET C 1 303 ? 124.862 157.888 127.992 1.00 45.56 302 MET C C 1
ATOM 8917 O O . MET C 1 303 ? 124.757 157.480 126.831 1.00 45.56 302 MET C O 1
ATOM 8922 N N . SER C 1 304 ? 124.734 157.082 129.043 1.00 45.97 303 SER C N 1
ATOM 8923 C CA . SER C 1 304 ? 124.352 155.683 128.905 1.00 45.97 303 SER C CA 1
ATOM 8924 C C . SER C 1 304 ? 122.987 155.400 129.515 1.00 45.97 303 SER C C 1
ATOM 8925 O O . SER C 1 304 ? 122.665 154.238 129.782 1.00 45.97 303 SER C O 1
ATOM 8928 N N . LYS C 1 305 ? 122.178 156.429 129.748 1.00 41.97 304 LYS C N 1
ATOM 8929 C CA . LYS C 1 305 ? 120.889 156.239 130.397 1.00 41.97 304 LYS C CA 1
ATOM 8930 C C . LYS C 1 305 ? 119.730 156.688 129.518 1.00 41.97 304 LYS C C 1
ATOM 8931 O O . LYS C 1 305 ? 118.691 156.029 129.496 1.00 41.97 304 LYS C O 1
ATOM 8937 N N . ILE C 1 306 ? 119.870 157.793 128.790 1.00 38.24 305 ILE C N 1
ATOM 8938 C CA . ILE C 1 306 ? 118.817 158.208 127.868 1.00 38.24 305 ILE C CA 1
ATOM 8939 C C . ILE C 1 306 ? 119.296 158.335 126.431 1.00 38.24 305 ILE C C 1
ATOM 8940 O O . ILE C 1 306 ? 118.459 158.361 125.516 1.00 38.24 305 ILE C O 1
ATOM 8945 N N . PHE C 1 307 ? 120.599 158.416 126.190 1.00 39.48 306 PHE C N 1
ATOM 8946 C CA . PHE C 1 307 ? 121.132 158.407 124.836 1.00 39.48 306 PHE C CA 1
ATOM 8947 C C . PHE C 1 307 ? 121.478 157.007 124.364 1.00 39.48 306 PHE C C 1
ATOM 8948 O O . PHE C 1 307 ? 122.054 156.854 123.285 1.00 39.48 306 PHE C O 1
ATOM 8956 N N . ASN C 1 308 ? 121.145 155.988 125.149 1.00 43.41 307 ASN C N 1
ATOM 8957 C CA . ASN C 1 308 ? 121.448 154.602 124.816 1.00 43.41 307 ASN C CA 1
ATOM 8958 C C . ASN C 1 308 ? 120.177 153.939 124.302 1.00 43.41 307 ASN C C 1
ATOM 8959 O O . ASN C 1 308 ? 119.216 153.759 125.054 1.00 43.41 307 ASN C O 1
ATOM 8964 N N . ASP C 1 309 ? 120.176 153.565 123.022 1.00 47.41 308 ASP C N 1
ATOM 8965 C CA . ASP C 1 309 ? 118.972 153.000 122.423 1.00 47.41 308 ASP C CA 1
ATOM 8966 C C . ASP C 1 309 ? 118.517 151.737 123.139 1.00 47.41 308 ASP C C 1
ATOM 8967 O O . ASP C 1 309 ? 117.327 151.410 123.111 1.00 47.41 308 ASP C O 1
ATOM 8972 N N . ALA C 1 310 ? 119.437 151.014 123.777 1.00 43.28 309 ALA C N 1
ATOM 8973 C CA . ALA C 1 310 ? 119.056 149.803 124.496 1.00 43.28 309 ALA C CA 1
ATOM 8974 C C . ALA C 1 310 ? 118.184 150.137 125.699 1.00 43.28 309 ALA C C 1
ATOM 8975 O O . ALA C 1 310 ? 117.031 149.702 125.791 1.00 43.28 309 ALA C O 1
ATOM 8977 N N . TRP C 1 311 ? 118.723 150.918 126.636 1.00 39.72 310 TRP C N 1
ATOM 8978 C CA . TRP C 1 311 ? 117.953 151.327 127.805 1.00 39.72 310 TRP C CA 1
ATOM 8979 C C . TRP C 1 311 ? 116.669 152.028 127.392 1.00 39.72 310 TRP C C 1
ATOM 8980 O O . TRP C 1 311 ? 115.574 151.666 127.834 1.00 39.72 310 TRP C O 1
ATOM 8991 N N . MET C 1 312 ? 116.785 153.024 126.514 1.00 39.44 311 MET C N 1
ATOM 8992 C CA . MET C 1 312 ? 115.620 153.789 126.093 1.00 39.44 311 MET C CA 1
ATOM 8993 C C . MET C 1 312 ? 114.579 152.913 125.418 1.00 39.44 311 MET C C 1
ATOM 8994 O O . MET C 1 312 ? 113.435 153.344 125.258 1.00 39.44 311 MET C O 1
ATOM 8999 N N . SER C 1 313 ? 114.944 151.701 125.008 1.00 41.68 312 SER C N 1
ATOM 9000 C CA . SER C 1 313 ? 113.983 150.781 124.416 1.00 41.68 312 SER C CA 1
ATOM 9001 C C . SER C 1 313 ? 113.411 149.787 125.414 1.00 41.68 312 SER C C 1
ATOM 9002 O O . SER C 1 313 ? 112.312 149.272 125.192 1.00 41.68 312 SER C O 1
ATOM 9005 N N . SER C 1 314 ? 114.126 149.498 126.502 1.00 40.04 313 SER C N 1
ATOM 9006 C CA . SER C 1 314 ? 113.594 148.583 127.505 1.00 40.04 313 SER C CA 1
ATOM 9007 C C . SER C 1 314 ? 112.349 149.155 128.168 1.00 40.04 313 SER C C 1
ATOM 9008 O O . SER C 1 314 ? 111.392 148.423 128.438 1.00 40.04 313 SER C O 1
ATOM 9011 N N . TYR C 1 315 ? 112.344 150.456 128.443 1.00 39.22 314 TYR C N 1
ATOM 9012 C CA . TYR C 1 315 ? 111.197 151.111 129.067 1.00 39.22 314 TYR C CA 1
ATOM 9013 C C . TYR C 1 315 ? 110.189 151.616 128.042 1.00 39.22 314 TYR C C 1
ATOM 9014 O O . TYR C 1 315 ? 109.764 152.768 128.122 1.00 39.22 314 TYR C O 1
ATOM 9023 N N . GLY C 1 316 ? 109.768 150.772 127.105 1.00 40.19 315 GLY C N 1
ATOM 9024 C CA . GLY C 1 316 ? 108.788 151.174 126.112 1.00 40.19 315 GLY C CA 1
ATOM 9025 C C . GLY C 1 316 ? 108.926 152.603 125.623 1.00 40.19 315 GLY C C 1
ATOM 9026 O O . GLY C 1 316 ? 107.984 153.391 125.734 1.00 40.19 315 GLY C O 1
ATOM 9027 N N . PHE C 1 317 ? 110.081 152.935 125.060 1.00 40.62 316 PHE C N 1
ATOM 9028 C CA . PHE C 1 317 ? 110.428 154.299 124.660 1.00 40.62 316 PHE C CA 1
ATOM 9029 C C . PHE C 1 317 ? 111.110 154.211 123.300 1.00 40.62 316 PHE C C 1
ATOM 9030 O O . PHE C 1 317 ? 110.940 153.242 122.552 1.00 40.62 316 PHE C O 1
ATOM 9038 N N . LEU C 1 318 ? 111.877 155.242 122.956 1.00 45.66 317 LEU C N 1
ATOM 9039 C CA . LEU C 1 318 ? 112.709 155.190 121.761 1.00 45.66 317 LEU C CA 1
ATOM 9040 C C . LEU C 1 318 ? 111.903 155.202 120.470 1.00 45.66 317 LEU C C 1
ATOM 9041 O O . LEU C 1 318 ? 111.971 154.254 119.682 1.00 45.66 317 LEU C O 1
ATOM 9046 N N . ARG C 1 319 ? 111.122 156.264 120.260 1.00 49.01 318 ARG C N 1
ATOM 9047 C CA . ARG C 1 319 ? 110.465 156.483 118.976 1.00 49.01 318 ARG C CA 1
ATOM 9048 C C . ARG C 1 319 ? 111.376 156.123 117.809 1.00 49.01 318 ARG C C 1
ATOM 9049 O O . ARG C 1 319 ? 110.989 155.370 116.910 1.00 49.01 318 ARG C O 1
ATOM 9057 N N . SER C 1 320 ? 112.595 156.658 117.808 1.00 53.45 319 SER C N 1
ATOM 9058 C CA . SER C 1 320 ? 113.546 156.411 116.736 1.00 53.45 319 SER C CA 1
ATOM 9059 C C . SER C 1 320 ? 114.935 156.240 117.331 1.00 53.45 319 SER C C 1
ATOM 9060 O O . SER C 1 320 ? 115.163 156.490 118.516 1.00 53.45 319 SER C O 1
ATOM 9063 N N . ARG C 1 321 ? 115.867 155.814 116.488 1.00 62.54 320 ARG C N 1
ATOM 9064 C CA . ARG C 1 321 ? 117.246 155.617 116.902 1.00 62.54 320 ARG C CA 1
ATOM 9065 C C . ARG C 1 321 ? 118.063 156.873 116.620 1.00 62.54 320 ARG C C 1
ATOM 9066 O O . ARG C 1 321 ? 117.726 157.680 115.751 1.00 62.54 320 ARG C O 1
ATOM 9074 N N . LEU C 1 322 ? 119.152 157.034 117.374 1.00 53.45 321 LEU C N 1
ATOM 9075 C CA . LEU C 1 322 ? 119.936 158.262 117.281 1.00 53.45 321 LEU C CA 1
ATOM 9076 C C . LEU C 1 322 ? 120.471 158.481 115.874 1.00 53.45 321 LEU C C 1
ATOM 9077 O O . LEU C 1 322 ? 120.432 159.600 115.351 1.00 53.45 321 LEU C O 1
ATOM 9082 N N . ASP C 1 323 ? 120.979 157.425 115.243 1.00 67.13 322 ASP C N 1
ATOM 9083 C CA . ASP C 1 323 ? 121.770 157.599 114.033 1.00 67.13 322 ASP C CA 1
ATOM 9084 C C . ASP C 1 323 ? 120.924 157.712 112.770 1.00 67.13 322 ASP C C 1
ATOM 9085 O O . ASP C 1 323 ? 121.290 158.460 111.857 1.00 67.13 322 ASP C O 1
ATOM 9090 N N . GLY C 1 324 ? 119.804 156.998 112.684 1.00 69.42 323 GLY C N 1
ATOM 9091 C CA . GLY C 1 324 ? 119.097 156.943 111.418 1.00 69.42 323 GLY C CA 1
ATOM 9092 C C . GLY C 1 324 ? 117.953 155.955 111.328 1.00 69.42 323 GLY C C 1
ATOM 9093 O O . GLY C 1 324 ? 117.042 155.971 112.160 1.00 69.42 323 GLY C O 1
ATOM 9094 N N . SER C 1 325 ? 117.984 155.102 110.302 1.00 81.58 324 SER C N 1
ATOM 9095 C CA . SER C 1 325 ? 116.863 154.227 109.975 1.00 81.58 324 SER C CA 1
ATOM 9096 C C . SER C 1 325 ? 116.372 153.473 111.203 1.00 81.58 324 SER C C 1
ATOM 9097 O O . SER C 1 325 ? 117.110 153.290 112.176 1.00 81.58 324 SER C O 1
ATOM 9100 N N . THR C 1 326 ? 115.114 153.034 111.152 1.00 83.52 325 THR C N 1
ATOM 9101 C CA . THR C 1 326 ? 114.401 152.657 112.369 1.00 83.52 325 THR C CA 1
ATOM 9102 C C . THR C 1 326 ? 114.732 151.243 112.845 1.00 83.52 325 THR C C 1
ATOM 9103 O O . THR C 1 326 ? 115.321 151.063 113.915 1.00 83.52 325 THR C O 1
ATOM 9107 N N . GLU C 1 327 ? 114.352 150.225 112.073 1.00 82.91 326 GLU C N 1
ATOM 9108 C CA . GLU C 1 327 ? 114.298 148.856 112.591 1.00 82.91 326 GLU C CA 1
ATOM 9109 C C . GLU C 1 327 ? 114.895 147.857 111.603 1.00 82.91 326 GLU C C 1
ATOM 9110 O O . GLU C 1 327 ? 114.264 146.867 111.229 1.00 82.91 326 GLU C O 1
ATOM 9116 N N . GLN C 1 328 ? 116.127 148.113 111.162 1.00 84.78 327 GLN C N 1
ATOM 9117 C CA . GLN C 1 328 ? 116.789 147.222 110.213 1.00 84.78 327 GLN C CA 1
ATOM 9118 C C . GLN C 1 328 ? 116.788 145.760 110.672 1.00 84.78 327 GLN C C 1
ATOM 9119 O O . GLN C 1 328 ? 116.795 144.845 109.843 1.00 84.78 327 GLN C O 1
ATOM 9125 N N . SER C 1 329 ? 116.910 145.533 111.969 1.00 76.93 328 SER C N 1
ATOM 9126 C CA . SER C 1 329 ? 116.849 144.162 112.433 1.00 76.93 328 SER C CA 1
ATOM 9127 C C . SER C 1 329 ? 115.441 143.615 112.254 1.00 76.93 328 SER C C 1
ATOM 9128 O O . SER C 1 329 ? 114.447 144.293 112.491 1.00 76.93 328 SER C O 1
ATOM 9131 N N . THR C 1 330 ? 115.387 142.383 111.798 1.00 75.65 329 THR C N 1
ATOM 9132 C CA . THR C 1 330 ? 114.290 141.508 111.411 1.00 75.65 329 THR C CA 1
ATOM 9133 C C . THR C 1 330 ? 114.216 140.367 112.418 1.00 75.65 329 THR C C 1
ATOM 9134 O O . THR C 1 330 ? 115.166 140.110 113.171 1.00 75.65 329 THR C O 1
ATOM 9138 N N . VAL C 1 331 ? 113.071 139.681 112.440 1.00 72.21 330 VAL C N 1
ATOM 9139 C CA . VAL C 1 331 ? 112.798 138.704 113.490 1.00 72.21 330 VAL C CA 1
ATOM 9140 C C . VAL C 1 331 ? 113.823 137.578 113.476 1.00 72.21 330 VAL C C 1
ATOM 9141 O O . VAL C 1 331 ? 114.168 137.029 114.527 1.00 72.21 330 VAL C O 1
ATOM 9145 N N . GLY C 1 332 ? 114.315 137.207 112.295 1.00 73.76 331 GLY C N 1
ATOM 9146 C CA . GLY C 1 332 ? 115.301 136.143 112.227 1.00 73.76 331 GLY C CA 1
ATOM 9147 C C . GLY C 1 332 ? 116.523 136.416 113.081 1.00 73.76 331 GLY C C 1
ATOM 9148 O O . GLY C 1 332 ? 117.119 135.491 113.638 1.00 73.76 331 GLY C O 1
ATOM 9149 N N . ASP C 1 333 ? 116.911 137.687 113.208 1.00 75.68 332 ASP C N 1
ATOM 9150 C CA . ASP C 1 333 ? 118.087 138.009 114.010 1.00 75.68 332 ASP C CA 1
ATOM 9151 C C . ASP C 1 333 ? 117.856 137.718 115.484 1.00 75.68 332 ASP C C 1
ATOM 9152 O O . ASP C 1 333 ? 118.812 137.470 116.226 1.00 75.68 332 ASP C O 1
ATOM 9157 N N . VAL C 1 334 ? 116.599 137.745 115.931 1.00 70.53 333 VAL C N 1
ATOM 9158 C CA . VAL C 1 334 ? 116.300 137.340 117.297 1.00 70.53 333 VAL C CA 1
ATOM 9159 C C . VAL C 1 334 ? 116.755 135.911 117.539 1.00 70.53 333 VAL C C 1
ATOM 9160 O O . VAL C 1 334 ? 117.090 135.544 118.671 1.00 70.53 333 VAL C O 1
ATOM 9164 N N . LEU C 1 335 ? 116.773 135.085 116.493 1.00 75.82 334 LEU C N 1
ATOM 9165 C CA . LEU C 1 335 ? 117.237 133.710 116.604 1.00 75.82 334 LEU C CA 1
ATOM 9166 C C . LEU C 1 335 ? 118.752 133.585 116.530 1.00 75.82 334 LEU C C 1
ATOM 9167 O O . LEU C 1 335 ? 119.285 132.516 116.845 1.00 75.82 334 LEU C O 1
ATOM 9172 N N . ARG C 1 336 ? 119.459 134.643 116.141 1.00 80.54 335 ARG C N 1
ATOM 9173 C CA . ARG C 1 336 ? 120.894 134.565 115.889 1.00 80.54 335 ARG C CA 1
ATOM 9174 C C . ARG C 1 336 ? 121.715 134.860 117.137 1.00 80.54 335 ARG C C 1
ATOM 9175 O O . ARG C 1 336 ? 122.834 135.376 117.038 1.00 80.54 335 ARG C O 1
ATOM 9183 N N . ARG C 1 337 ? 121.179 134.549 118.320 1.00 82.33 336 ARG C N 1
ATOM 9184 C CA . ARG C 1 337 ? 121.929 134.737 119.557 1.00 82.33 336 ARG C CA 1
ATOM 9185 C C . ARG C 1 337 ? 123.231 133.952 119.555 1.00 82.33 336 ARG C C 1
ATOM 9186 O O . ARG C 1 337 ? 124.167 134.311 120.278 1.00 82.33 336 ARG C O 1
ATOM 9194 N N . LYS C 1 338 ? 123.313 132.893 118.750 1.00 90.01 337 LYS C N 1
ATOM 9195 C CA . LYS C 1 338 ? 124.526 132.102 118.602 1.00 90.01 337 LYS C CA 1
ATOM 9196 C C . LYS C 1 338 ? 125.316 132.532 117.375 1.00 90.01 337 LYS C C 1
ATOM 9197 O O . LYS C 1 338 ? 125.920 131.694 116.696 1.00 90.01 337 LYS C O 1
ATOM 9203 N N . SER C 1 339 ? 125.306 133.831 117.077 1.00 90.79 338 SER C N 1
ATOM 9204 C CA . SER C 1 339 ? 126.031 134.391 115.941 1.00 90.79 338 SER C CA 1
ATOM 9205 C C . SER C 1 339 ? 125.493 133.849 114.615 1.00 90.79 338 SER C C 1
ATOM 9206 O O . SER C 1 339 ? 126.211 133.204 113.851 1.00 90.79 338 SER C O 1
ATOM 9209 N N . GLY C 1 340 ? 124.216 134.120 114.349 1.00 91.72 339 GLY C N 1
ATOM 9210 C CA . GLY C 1 340 ? 123.600 133.685 113.108 1.00 91.72 339 GLY C CA 1
ATOM 9211 C C . GLY C 1 340 ? 123.635 132.180 112.957 1.00 91.72 339 GLY C C 1
ATOM 9212 O O . GLY C 1 340 ? 124.022 131.655 111.909 1.00 91.72 339 GLY C O 1
ATOM 9213 N N . ALA C 1 341 ? 123.231 131.477 114.010 1.00 90.64 340 ALA C N 1
ATOM 9214 C CA . ALA C 1 341 ? 123.435 130.039 114.138 1.00 90.64 340 ALA C CA 1
ATOM 9215 C C . ALA C 1 341 ? 122.145 129.351 114.567 1.00 90.64 340 ALA C C 1
ATOM 9216 O O . ALA C 1 341 ? 122.126 128.652 115.583 1.00 90.64 340 ALA C O 1
ATOM 9218 N N . LEU C 1 342 ? 121.052 129.634 113.853 1.00 88.23 341 LEU C N 1
ATOM 9219 C CA . LEU C 1 342 ? 119.737 129.063 114.243 1.00 88.23 341 LEU C CA 1
ATOM 9220 C C . LEU C 1 342 ? 119.926 127.575 114.537 1.00 88.23 341 LEU C C 1
ATOM 9221 O O . LEU C 1 342 ? 120.143 126.810 113.580 1.00 88.23 341 LEU C O 1
ATOM 9226 N N . PRO C 1 343 ? 119.855 127.130 115.810 1.00 84.03 342 PRO C N 1
ATOM 9227 C CA . PRO C 1 343 ? 120.117 125.729 116.145 1.00 84.03 342 PRO C CA 1
ATOM 9228 C C . PRO C 1 343 ? 118.994 124.818 115.633 1.00 84.03 342 PRO C C 1
ATOM 9229 O O . PRO C 1 343 ? 117.924 125.321 115.338 1.00 84.03 342 PRO C O 1
ATOM 9233 N N . ALA C 1 344 ? 119.261 123.513 115.539 1.00 75.93 343 ALA C N 1
ATOM 9234 C CA . ALA C 1 344 ? 118.220 122.556 115.097 1.00 75.93 343 ALA C CA 1
ATOM 9235 C C . ALA C 1 344 ? 116.926 122.835 115.864 1.00 75.93 343 ALA C C 1
ATOM 9236 O O . ALA C 1 344 ? 116.969 122.846 117.107 1.00 75.93 343 ALA C O 1
ATOM 9238 N N . LEU C 1 345 ? 115.827 123.063 115.145 1.00 69.28 344 LEU C N 1
ATOM 9239 C CA . LEU C 1 345 ? 114.530 123.353 115.806 1.00 69.28 344 LEU C CA 1
ATOM 9240 C C . LEU C 1 345 ? 114.274 122.282 116.868 1.00 69.28 344 LEU C C 1
ATOM 9241 O O . LEU C 1 345 ? 113.840 121.182 116.489 1.00 69.28 344 LEU C O 1
ATOM 9246 N N . VAL C 1 346 ? 114.554 122.582 118.140 1.00 59.00 345 VAL C N 1
ATOM 9247 C CA . VAL C 1 346 ? 114.223 121.610 119.220 1.00 59.00 345 VAL C CA 1
ATOM 9248 C C . VAL C 1 346 ? 112.843 121.045 118.883 1.00 59.00 345 VAL C C 1
ATOM 9249 O O . VAL C 1 346 ? 111.875 121.829 118.881 1.00 59.00 345 VAL C O 1
ATOM 9253 N N . HIS C 1 347 ? 112.758 119.754 118.555 1.00 62.07 346 HIS C N 1
ATOM 9254 C CA . HIS C 1 347 ? 111.453 119.204 118.105 1.00 62.07 346 HIS C CA 1
ATOM 9255 C C . HIS C 1 347 ? 111.183 117.821 118.691 1.00 62.07 346 HIS C C 1
ATOM 9256 O O . HIS C 1 347 ? 112.153 117.110 118.999 1.00 62.07 346 HIS C O 1
ATOM 9263 N N . THR C 1 348 ? 109.908 117.469 118.832 1.00 58.65 347 THR C N 1
ATOM 9264 C CA . THR C 1 348 ? 109.494 116.171 119.336 1.00 58.65 347 THR C CA 1
ATOM 9265 C C . THR C 1 348 ? 108.474 115.589 118.373 1.00 58.65 347 THR C C 1
ATOM 9266 O O . THR C 1 348 ? 107.886 116.312 117.565 1.00 58.65 347 THR C O 1
ATOM 9270 N N . HIS C 1 349 ? 108.262 114.286 118.460 1.00 59.02 348 HIS C N 1
ATOM 9271 C CA . HIS C 1 349 ? 107.418 113.596 117.502 1.00 59.02 348 HIS C CA 1
ATOM 9272 C C . HIS C 1 349 ? 106.173 113.037 118.169 1.00 59.02 348 HIS C C 1
ATOM 9273 O O . HIS C 1 349 ? 106.147 112.818 119.384 1.00 59.02 348 HIS C O 1
ATOM 9280 N N . PRO C 1 350 ? 105.117 112.781 117.394 1.00 56.65 349 PRO C N 1
ATOM 9281 C CA . PRO C 1 350 ? 103.857 112.312 117.985 1.00 56.65 349 PRO C CA 1
ATOM 9282 C C . PRO C 1 350 ? 103.950 110.948 118.646 1.00 56.65 349 PRO C C 1
ATOM 9283 O O . PRO C 1 350 ? 102.926 110.447 119.124 1.00 56.65 349 PRO C O 1
ATOM 9287 N N . SER C 1 351 ? 105.128 110.325 118.696 1.00 55.17 350 SER C N 1
ATOM 9288 C CA . SER C 1 351 ? 105.282 109.039 119.361 1.00 55.17 350 SER C CA 1
ATOM 9289 C C . SER C 1 351 ? 106.152 109.090 120.606 1.00 55.17 350 SER C C 1
ATOM 9290 O O . SER C 1 351 ? 106.062 108.179 121.433 1.00 55.17 350 SER C O 1
ATOM 9293 N N . GLU C 1 352 ? 106.986 110.115 120.763 1.00 53.41 351 GLU C N 1
ATOM 9294 C CA . GLU C 1 352 ? 107.829 110.209 121.942 1.00 53.41 351 GLU C CA 1
ATOM 9295 C C . GLU C 1 352 ? 106.976 110.277 123.204 1.00 53.41 351 GLU C C 1
ATOM 9296 O O . GLU C 1 352 ? 105.756 110.444 123.161 1.00 53.41 351 GLU C O 1
ATOM 9302 N N . THR C 1 353 ? 107.641 110.137 124.343 1.00 45.34 352 THR C N 1
ATOM 9303 C CA . THR C 1 353 ? 106.975 110.087 125.634 1.00 45.34 352 THR C CA 1
ATOM 9304 C C . THR C 1 353 ? 106.913 111.476 126.249 1.00 45.34 352 THR C C 1
ATOM 9305 O O . THR C 1 353 ? 107.846 112.271 126.108 1.00 45.34 352 THR C O 1
ATOM 9309 N N . VAL C 1 354 ? 105.807 111.761 126.939 1.00 42.30 353 VAL C N 1
ATOM 9310 C CA . VAL C 1 354 ? 105.659 113.046 127.617 1.00 42.30 353 VAL C CA 1
ATOM 9311 C C . VAL C 1 354 ? 106.888 113.335 128.463 1.00 42.30 353 VAL C C 1
ATOM 9312 O O . VAL C 1 354 ? 107.366 114.475 128.526 1.00 42.30 353 VAL C O 1
ATOM 9316 N N . ARG C 1 355 ? 107.420 112.307 129.125 1.00 39.95 354 ARG C N 1
ATOM 9317 C CA . ARG C 1 355 ? 108.639 112.496 129.900 1.00 39.95 354 ARG C CA 1
ATOM 9318 C C . ARG C 1 355 ? 109.781 112.956 129.010 1.00 39.95 354 ARG C C 1
ATOM 9319 O O . ARG C 1 355 ? 110.558 113.836 129.391 1.00 39.95 354 ARG C O 1
ATOM 9327 N N . ASP C 1 356 ? 109.890 112.386 127.812 1.00 43.53 355 ASP C N 1
ATOM 9328 C CA . ASP C 1 356 ? 110.957 112.790 126.905 1.00 43.53 355 ASP C CA 1
ATOM 9329 C C . ASP C 1 356 ? 110.748 114.204 126.375 1.00 43.53 355 ASP C C 1
ATOM 9330 O O . ASP C 1 356 ? 111.723 114.934 126.158 1.00 43.53 355 ASP C O 1
ATOM 9335 N N . ALA C 1 357 ? 109.499 114.608 126.143 1.00 41.24 356 ALA C N 1
ATOM 9336 C CA . ALA C 1 357 ? 109.242 115.982 125.726 1.00 41.24 356 ALA C CA 1
ATOM 9337 C C . ALA C 1 357 ? 109.640 116.964 126.820 1.00 41.24 356 ALA C C 1
ATOM 9338 O O . ALA C 1 357 ? 110.306 117.974 126.555 1.00 41.24 356 ALA C O 1
ATOM 9340 N N . ILE C 1 358 ? 109.245 116.680 128.061 1.00 37.75 357 ILE C N 1
ATOM 9341 C CA . ILE C 1 358 ? 109.672 117.526 129.169 1.00 37.75 357 ILE C CA 1
ATOM 9342 C C . ILE C 1 358 ? 111.188 117.531 129.268 1.00 37.75 357 ILE C C 1
ATOM 9343 O O . ILE C 1 358 ? 111.800 118.555 129.589 1.00 37.75 357 ILE C O 1
ATOM 9348 N N . GLY C 1 359 ? 111.816 116.391 129.006 1.00 40.21 358 GLY C N 1
ATOM 9349 C CA . GLY C 1 359 ? 113.260 116.305 129.028 1.00 40.21 358 GLY C CA 1
ATOM 9350 C C . GLY C 1 359 ? 113.921 117.222 128.023 1.00 40.21 358 GLY C C 1
ATOM 9351 O O . GLY C 1 359 ? 114.843 117.958 128.374 1.00 40.21 358 GLY C O 1
ATOM 9352 N N . ILE C 1 360 ? 113.468 117.188 126.770 1.00 43.10 359 ILE C N 1
ATOM 9353 C CA . ILE C 1 360 ? 114.051 118.072 125.761 1.00 43.10 359 ILE C CA 1
ATOM 9354 C C . ILE C 1 360 ? 113.821 119.530 126.138 1.00 43.10 359 ILE C C 1
ATOM 9355 O O . ILE C 1 360 ? 114.733 120.367 126.048 1.00 43.10 359 ILE C O 1
ATOM 9360 N N . LEU C 1 361 ? 112.605 119.856 126.583 1.00 41.91 360 LEU C N 1
ATOM 9361 C CA . LEU C 1 361 ? 112.313 121.225 126.996 1.00 41.91 360 LEU C CA 1
ATOM 9362 C C . LEU C 1 361 ? 113.280 121.690 128.076 1.00 41.91 360 LEU C C 1
ATOM 9363 O O . LEU C 1 361 ? 113.871 122.770 127.976 1.00 41.91 360 LEU C O 1
ATOM 9368 N N . ARG C 1 362 ? 113.457 120.883 129.122 1.00 45.00 361 ARG C N 1
ATOM 9369 C CA . ARG C 1 362 ? 114.374 121.259 130.191 1.00 45.00 361 ARG C CA 1
ATOM 9370 C C . ARG C 1 362 ? 115.805 121.368 129.681 1.00 45.00 361 ARG C C 1
ATOM 9371 O O . ARG C 1 362 ? 116.534 122.294 130.052 1.00 45.00 361 ARG C O 1
ATOM 9379 N N . GLU C 1 363 ? 116.225 120.433 128.828 1.00 46.98 362 GLU C N 1
ATOM 9380 C CA . GLU C 1 363 ? 117.627 120.359 128.437 1.00 46.98 362 GLU C CA 1
ATOM 9381 C C . GLU C 1 363 ? 118.033 121.501 127.520 1.00 46.98 362 GLU C C 1
ATOM 9382 O O . GLU C 1 363 ? 119.200 121.903 127.526 1.00 46.98 362 GLU C O 1
ATOM 9388 N N . TYR C 1 364 ? 117.110 122.028 126.720 1.00 46.72 363 TYR C N 1
ATOM 9389 C CA . TYR C 1 364 ? 117.459 123.093 125.789 1.00 46.72 363 TYR C CA 1
ATOM 9390 C C . TYR C 1 364 ? 116.980 124.467 126.240 1.00 46.72 363 TYR C C 1
ATOM 9391 O O . TYR C 1 364 ? 117.147 125.441 125.500 1.00 46.72 363 TYR C O 1
ATOM 9400 N N . GLY C 1 365 ? 116.392 124.573 127.426 1.00 44.04 364 GLY C N 1
ATOM 9401 C CA . GLY C 1 365 ? 116.011 125.865 127.961 1.00 44.04 364 GLY C CA 1
ATOM 9402 C C . GLY C 1 365 ? 114.741 126.427 127.361 1.00 44.04 364 GLY C C 1
ATOM 9403 O O . GLY C 1 365 ? 114.010 127.168 128.023 1.00 44.04 364 GLY C O 1
ATOM 9404 N N . VAL C 1 366 ? 114.466 126.081 126.101 1.00 42.67 365 VAL C N 1
ATOM 9405 C CA . VAL C 1 366 ? 113.277 126.595 125.438 1.00 42.67 365 VAL C CA 1
ATOM 9406 C C . VAL C 1 366 ? 112.024 126.159 126.195 1.00 42.67 365 VAL C C 1
ATOM 9407 O O . VAL C 1 366 ? 112.024 125.179 126.949 1.00 42.67 365 VAL C O 1
ATOM 9411 N N . SER C 1 367 ? 110.941 126.909 125.991 1.00 42.70 366 SER C N 1
ATOM 9412 C CA . SER C 1 367 ? 109.678 126.641 126.663 1.00 42.70 366 SER C CA 1
ATOM 9413 C C . SER C 1 367 ? 108.556 126.225 125.723 1.00 42.70 366 SER C C 1
ATOM 9414 O O . SER C 1 367 ? 107.434 126.008 126.190 1.00 42.70 366 SER C O 1
ATOM 9417 N N . GLN C 1 368 ? 108.813 126.118 124.424 1.00 45.41 367 GLN C N 1
ATOM 9418 C CA . GLN C 1 368 ? 107.814 125.648 123.479 1.00 45.41 367 GLN C CA 1
ATOM 9419 C C . GLN C 1 368 ? 108.515 124.887 122.367 1.00 45.41 367 GLN C C 1
ATOM 9420 O O . GLN C 1 368 ? 109.658 125.190 122.017 1.00 45.41 367 GLN C O 1
ATOM 9426 N N . MET C 1 369 ? 107.822 123.899 121.805 1.00 49.98 368 MET C N 1
ATOM 9427 C CA . MET C 1 369 ? 108.469 123.087 120.799 1.00 49.98 368 MET C CA 1
ATOM 9428 C C . MET C 1 369 ? 107.444 122.501 119.842 1.00 49.98 368 MET C C 1
ATOM 9429 O O . MET C 1 369 ? 106.424 121.966 120.296 1.00 49.98 368 MET C O 1
ATOM 9434 N N . PRO C 1 370 ? 107.678 122.576 118.532 1.00 52.24 369 PRO C N 1
ATOM 9435 C CA . PRO C 1 370 ? 106.717 122.019 117.571 1.00 52.24 369 PRO C CA 1
ATOM 9436 C C . PRO C 1 370 ? 106.941 120.527 117.384 1.00 52.24 369 PRO C C 1
ATOM 9437 O O . PRO C 1 370 ? 108.019 120.099 116.967 1.00 52.24 369 PRO C O 1
ATOM 9441 N N . VAL C 1 371 ? 105.918 119.734 117.689 1.00 55.95 370 VAL C N 1
ATOM 9442 C CA . VAL C 1 371 ? 105.957 118.309 117.387 1.00 55.95 370 VAL C CA 1
ATOM 9443 C C . VAL C 1 371 ? 105.780 118.134 115.886 1.00 55.95 370 VAL C C 1
ATOM 9444 O O . VAL C 1 371 ? 104.732 118.478 115.324 1.00 55.95 370 VAL C O 1
ATOM 9448 N N . VAL C 1 372 ? 106.814 117.601 115.234 1.00 61.99 371 VAL C N 1
ATOM 9449 C CA . VAL C 1 372 ? 106.893 117.498 113.784 1.00 61.99 371 VAL C CA 1
ATOM 9450 C C . VAL C 1 372 ? 107.087 116.036 113.411 1.00 61.99 371 VAL C C 1
ATOM 9451 O O . VAL C 1 372 ? 107.842 115.307 114.059 1.00 61.99 371 VAL C O 1
ATOM 9455 N N . GLY C 1 373 ? 106.407 115.613 112.350 1.00 66.81 372 GLY C N 1
ATOM 9456 C CA . GLY C 1 373 ? 106.351 114.206 111.999 1.00 66.81 372 GLY C CA 1
ATOM 9457 C C . GLY C 1 373 ? 107.567 113.645 111.291 1.00 66.81 372 GLY C C 1
ATOM 9458 O O . GLY C 1 373 ? 107.470 112.617 110.617 1.00 66.81 372 GLY C O 1
ATOM 9459 N N . ALA C 1 374 ? 108.718 114.299 111.432 1.00 68.54 373 ALA C N 1
ATOM 9460 C CA . ALA C 1 374 ? 109.950 113.792 110.830 1.00 68.54 373 ALA C CA 1
ATOM 9461 C C . ALA C 1 374 ? 111.135 114.436 111.533 1.00 68.54 373 ALA C C 1
ATOM 9462 O O . ALA C 1 374 ? 111.312 115.656 111.451 1.00 68.54 373 ALA C O 1
ATOM 9464 N N . GLU C 1 375 ? 111.946 113.620 112.205 1.00 70.26 374 GLU C N 1
ATOM 9465 C CA . GLU C 1 375 ? 113.131 114.143 112.881 1.00 70.26 374 GLU C CA 1
ATOM 9466 C C . GLU C 1 375 ? 113.973 115.014 111.964 1.00 70.26 374 GLU C C 1
ATOM 9467 O O . GLU C 1 375 ? 114.502 116.033 112.440 1.00 70.26 374 GLU C O 1
ATOM 9473 N N . PRO C 1 376 ? 114.153 114.685 110.689 1.00 78.56 375 PRO C N 1
ATOM 9474 C CA . PRO C 1 376 ? 114.785 115.624 109.766 1.00 78.56 375 PRO C CA 1
ATOM 9475 C C . PRO C 1 376 ? 114.127 116.988 109.861 1.00 78.56 375 PRO C C 1
ATOM 9476 O O . PRO C 1 376 ? 112.939 117.143 109.540 1.00 78.56 375 PRO C O 1
ATOM 9480 N N . PRO C 1 377 ? 114.863 117.999 110.312 1.00 80.66 376 PRO C N 1
ATOM 9481 C CA . PRO C 1 377 ? 114.293 119.347 110.435 1.00 80.66 376 PRO C CA 1
ATOM 9482 C C . PRO C 1 377 ? 114.120 120.034 109.086 1.00 80.66 376 PRO C C 1
ATOM 9483 O O . PRO C 1 377 ? 114.737 121.066 108.807 1.00 80.66 376 PRO C O 1
ATOM 9487 N N . VAL C 1 378 ? 113.277 119.453 108.233 1.00 82.65 377 VAL C N 1
ATOM 9488 C CA . VAL C 1 378 ? 113.028 119.998 106.905 1.00 82.65 377 VAL C CA 1
ATOM 9489 C C . VAL C 1 378 ? 111.538 120.074 106.609 1.00 82.65 377 VAL C C 1
ATOM 9490 O O . VAL C 1 378 ? 111.143 120.263 105.455 1.00 82.65 377 VAL C O 1
ATOM 9494 N N . MET C 1 379 ? 110.704 119.939 107.637 1.00 79.74 378 MET C N 1
ATOM 9495 C CA . MET C 1 379 ? 109.263 119.911 107.433 1.00 79.74 378 MET C CA 1
ATOM 9496 C C . MET C 1 379 ? 108.790 121.178 106.728 1.00 79.74 378 MET C C 1
ATOM 9497 O O . MET C 1 379 ? 109.285 122.280 106.982 1.00 79.74 378 MET C O 1
ATOM 9502 N N . ALA C 1 380 ? 107.827 121.010 105.825 1.00 78.30 379 ALA C N 1
ATOM 9503 C CA . ALA C 1 380 ? 107.251 122.119 105.068 1.00 78.30 379 ALA C CA 1
ATOM 9504 C C . ALA C 1 380 ? 105.933 122.539 105.717 1.00 78.30 379 ALA C C 1
ATOM 9505 O O . ALA C 1 380 ? 104.845 122.256 105.213 1.00 78.30 379 ALA C O 1
ATOM 9507 N N . GLY C 1 381 ? 106.044 123.224 106.852 1.00 75.30 380 GLY C N 1
ATOM 9508 C CA . GLY C 1 381 ? 104.879 123.787 107.508 1.00 75.30 380 GLY C CA 1
ATOM 9509 C C . GLY C 1 381 ? 103.793 122.788 107.837 1.00 75.30 380 GLY C C 1
ATOM 9510 O O . GLY C 1 381 ? 102.624 123.168 107.953 1.00 75.30 380 GLY C O 1
ATOM 9511 N N . GLU C 1 382 ? 104.147 121.512 107.995 1.00 74.69 381 GLU C N 1
ATOM 9512 C CA . GLU C 1 382 ? 103.186 120.469 108.333 1.00 74.69 381 GLU C CA 1
ATOM 9513 C C . GLU C 1 382 ? 103.489 119.847 109.692 1.00 74.69 381 GLU C C 1
ATOM 9514 O O . GLU C 1 382 ? 103.328 118.639 109.883 1.00 74.69 381 GLU C O 1
ATOM 9520 N N . VAL C 1 383 ? 103.939 120.667 110.642 1.00 64.04 382 VAL C N 1
ATOM 9521 C CA . VAL C 1 383 ? 104.200 120.185 111.991 1.00 64.04 382 VAL C CA 1
ATOM 9522 C C . VAL C 1 383 ? 102.898 119.708 112.617 1.00 64.04 382 VAL C C 1
ATOM 9523 O O . VAL C 1 383 ? 101.859 120.373 112.523 1.00 64.04 382 VAL C O 1
ATOM 9527 N N . ALA C 1 384 ? 102.951 118.543 113.263 1.00 59.36 383 ALA C N 1
ATOM 9528 C CA . ALA C 1 384 ? 101.732 117.923 113.770 1.00 59.36 383 ALA C CA 1
ATOM 9529 C C . ALA C 1 384 ? 101.107 118.727 114.903 1.00 59.36 383 ALA C C 1
ATOM 9530 O O . ALA C 1 384 ? 99.877 118.807 114.996 1.00 59.36 383 ALA C O 1
ATOM 9532 N N . GLY C 1 385 ? 101.915 119.316 115.774 1.00 58.04 384 GLY C N 1
ATOM 9533 C CA . GLY C 1 385 ? 101.342 120.052 116.884 1.00 58.04 384 GLY C CA 1
ATOM 9534 C C . GLY C 1 385 ? 102.376 120.894 117.592 1.00 58.04 384 GLY C C 1
ATOM 9535 O O . GLY C 1 385 ? 103.486 121.084 117.100 1.00 58.04 384 GLY C O 1
ATOM 9536 N N . SER C 1 386 ? 102.003 121.391 118.768 1.00 53.90 385 SER C N 1
ATOM 9537 C CA . SER C 1 386 ? 102.917 122.162 119.598 1.00 53.90 385 SER C CA 1
ATOM 9538 C C . SER C 1 386 ? 102.804 121.705 121.041 1.00 53.90 385 SER C C 1
ATOM 9539 O O . SER C 1 386 ? 101.698 121.493 121.545 1.00 53.90 385 SER C O 1
ATOM 9542 N N . VAL C 1 387 ? 103.948 121.575 121.706 1.00 48.41 386 VAL C N 1
ATOM 9543 C CA . VAL C 1 387 ? 104.026 121.183 123.106 1.00 48.41 386 VAL C CA 1
ATOM 9544 C C . VAL C 1 387 ? 104.636 122.335 123.886 1.00 48.41 386 VAL C C 1
ATOM 9545 O O . VAL C 1 387 ? 105.710 122.836 123.531 1.00 48.41 386 VAL C O 1
ATOM 9549 N N . SER C 1 388 ? 103.953 122.753 124.945 1.00 48.08 387 SER C N 1
ATOM 9550 C CA . SER C 1 388 ? 104.399 123.847 125.796 1.00 48.08 387 SER C CA 1
ATOM 9551 C C . SER C 1 388 ? 104.702 123.291 127.177 1.00 48.08 387 SER C C 1
ATOM 9552 O O . SER C 1 388 ? 103.838 122.662 127.797 1.00 48.08 387 SER C O 1
ATOM 9555 N N . GLU C 1 389 ? 105.923 123.528 127.657 1.00 47.41 388 GLU C N 1
ATOM 9556 C CA . GLU C 1 389 ? 106.369 122.929 128.909 1.00 47.41 388 GLU C CA 1
ATOM 9557 C C . GLU C 1 389 ? 105.367 123.159 130.029 1.00 47.41 388 GLU C C 1
ATOM 9558 O O . GLU C 1 389 ? 105.091 122.255 130.824 1.00 47.41 388 GLU C O 1
ATOM 9564 N N . ARG C 1 390 ? 104.823 124.372 130.118 1.00 48.32 389 ARG C N 1
ATOM 9565 C CA . ARG C 1 390 ? 103.828 124.652 131.147 1.00 48.32 389 ARG C CA 1
ATOM 9566 C C . ARG C 1 390 ? 102.636 123.714 131.023 1.00 48.32 389 ARG C C 1
ATOM 9567 O O . ARG C 1 390 ? 102.188 123.124 132.013 1.00 48.32 389 ARG C O 1
ATOM 9575 N N . GLU C 1 391 ? 102.105 123.568 129.808 1.00 48.64 390 GLU C N 1
ATOM 9576 C CA . GLU C 1 391 ? 100.929 122.727 129.614 1.00 48.64 390 GLU C CA 1
ATOM 9577 C C . GLU C 1 391 ? 101.226 121.280 129.976 1.00 48.64 390 GLU C C 1
ATOM 9578 O O . GLU C 1 391 ? 100.410 120.609 130.620 1.00 48.64 390 GLU C O 1
ATOM 9584 N N . LEU C 1 392 ? 102.388 120.776 129.564 1.00 44.99 391 LEU C N 1
ATOM 9585 C CA . LEU C 1 392 ? 102.775 119.421 129.927 1.00 44.99 391 LEU C CA 1
ATOM 9586 C C . LEU C 1 392 ? 102.818 119.270 131.437 1.00 44.99 391 LEU C C 1
ATOM 9587 O O . LEU C 1 392 ? 102.075 118.460 131.993 1.00 44.99 391 LEU C O 1
ATOM 9592 N N . LEU C 1 393 ? 103.655 120.064 132.110 1.00 44.34 392 LEU C N 1
ATOM 9593 C CA . LEU C 1 393 ? 103.780 119.962 133.558 1.00 44.34 392 LEU C CA 1
ATOM 9594 C C . LEU C 1 393 ? 102.423 120.030 134.238 1.00 44.34 392 LEU C C 1
ATOM 9595 O O . LEU C 1 393 ? 102.196 119.334 135.234 1.00 44.34 392 LEU C O 1
ATOM 9600 N N . SER C 1 394 ? 101.509 120.849 133.715 1.00 46.92 393 SER C N 1
ATOM 9601 C CA . SER C 1 394 ? 100.167 120.902 134.281 1.00 46.92 393 SER C CA 1
ATOM 9602 C C . SER C 1 394 ? 99.441 119.575 134.103 1.00 46.92 393 SER C C 1
ATOM 9603 O O . SER C 1 394 ? 98.891 119.023 135.061 1.00 46.92 393 SER C O 1
ATOM 9606 N N . ALA C 1 395 ? 99.432 119.044 132.880 1.00 48.36 394 ALA C N 1
ATOM 9607 C CA . ALA C 1 395 ? 98.737 117.786 132.628 1.00 48.36 394 ALA C CA 1
ATOM 9608 C C . ALA C 1 395 ? 99.421 116.600 133.291 1.00 48.36 394 ALA C C 1
ATOM 9609 O O . ALA C 1 395 ? 98.835 115.514 133.345 1.00 48.36 394 ALA C O 1
ATOM 9611 N N . VAL C 1 396 ? 100.644 116.778 133.776 1.00 47.16 395 VAL C N 1
ATOM 9612 C CA . VAL C 1 396 ? 101.387 115.705 134.420 1.00 47.16 395 VAL C CA 1
ATOM 9613 C C . VAL C 1 396 ? 101.209 115.731 135.930 1.00 47.16 395 VAL C C 1
ATOM 9614 O O . VAL C 1 396 ? 101.161 114.676 136.565 1.00 47.16 395 VAL C O 1
ATOM 9618 N N . PHE C 1 397 ? 101.121 116.919 136.522 1.00 48.58 396 PHE C N 1
ATOM 9619 C CA . PHE C 1 397 ? 100.899 117.036 137.955 1.00 48.58 396 PHE C CA 1
ATOM 9620 C C . PHE C 1 397 ? 99.427 117.056 138.330 1.00 48.58 396 PHE C C 1
ATOM 9621 O O . PHE C 1 397 ? 99.109 117.091 139.522 1.00 48.58 396 PHE C O 1
ATOM 9629 N N . GLU C 1 398 ? 98.526 117.036 137.352 1.00 52.20 397 GLU C N 1
ATOM 9630 C CA . GLU C 1 398 ? 97.099 116.927 137.612 1.00 52.20 397 GLU C CA 1
ATOM 9631 C C . GLU C 1 398 ? 96.530 115.586 137.164 1.00 52.20 397 GLU C C 1
ATOM 9632 O O . GLU C 1 398 ? 95.329 115.484 136.895 1.00 52.20 397 GLU C O 1
ATOM 9638 N N . GLY C 1 399 ? 97.371 114.560 137.073 1.00 53.78 398 GLY C N 1
ATOM 9639 C CA . GLY C 1 399 ? 96.911 113.216 136.781 1.00 53.78 398 GLY C CA 1
ATOM 9640 C C . GLY C 1 399 ? 96.244 113.044 135.436 1.00 53.78 398 GLY C C 1
ATOM 9641 O O . GLY C 1 399 ? 95.768 111.949 135.121 1.00 53.78 398 GLY C O 1
ATOM 9642 N N . ARG C 1 400 ? 96.201 114.097 134.626 1.00 55.49 399 ARG C N 1
ATOM 9643 C CA . ARG C 1 400 ? 95.565 114.027 133.322 1.00 55.49 399 ARG C CA 1
ATOM 9644 C C . ARG C 1 400 ? 96.469 113.428 132.258 1.00 55.49 399 ARG C C 1
ATOM 9645 O O . ARG C 1 400 ? 96.033 113.270 131.114 1.00 55.49 399 ARG C O 1
ATOM 9653 N N . ALA C 1 401 ? 97.709 113.088 132.600 1.00 52.49 400 ALA C N 1
ATOM 9654 C CA . ALA C 1 401 ? 98.618 112.470 131.638 1.00 52.49 400 ALA C CA 1
ATOM 9655 C C . ALA C 1 401 ? 99.730 111.773 132.401 1.00 52.49 400 ALA C C 1
ATOM 9656 O O . ALA C 1 401 ? 100.494 112.429 133.113 1.00 52.49 400 ALA C O 1
ATOM 9658 N N . LYS C 1 402 ? 99.819 110.455 132.262 1.00 51.07 401 LYS C N 1
ATOM 9659 C CA . LYS C 1 402 ? 100.933 109.726 132.847 1.00 51.07 401 LYS C CA 1
ATOM 9660 C C . LYS C 1 402 ? 102.233 110.182 132.203 1.00 51.07 401 LYS C C 1
ATOM 9661 O O . LYS C 1 402 ? 102.262 110.572 131.033 1.00 51.07 401 LYS C O 1
ATOM 9667 N N . LEU C 1 403 ? 103.318 110.138 132.977 1.00 46.40 402 LEU C N 1
ATOM 9668 C CA . LEU C 1 403 ? 104.615 110.514 132.431 1.00 46.40 402 LEU C CA 1
ATOM 9669 C C . LEU C 1 403 ? 104.950 109.711 131.185 1.00 46.40 402 LEU C C 1
ATOM 9670 O O . LEU C 1 403 ? 105.607 110.224 130.274 1.00 46.40 402 LEU C O 1
ATOM 9675 N N . ALA C 1 404 ? 104.506 108.458 131.121 1.00 46.37 403 ALA C N 1
ATOM 9676 C CA . ALA C 1 404 ? 104.863 107.577 130.020 1.00 46.37 403 ALA C CA 1
ATOM 9677 C C . ALA C 1 404 ? 103.912 107.667 128.834 1.00 46.37 403 ALA C C 1
ATOM 9678 O O . ALA C 1 404 ? 104.232 107.134 127.767 1.00 46.37 403 ALA C O 1
ATOM 9680 N N . ASP C 1 405 ? 102.765 108.324 128.985 1.00 50.28 404 ASP C N 1
ATOM 9681 C CA . ASP C 1 405 ? 101.806 108.398 127.893 1.00 50.28 404 ASP C CA 1
ATOM 9682 C C . ASP C 1 405 ? 102.437 109.056 126.673 1.00 50.28 404 ASP C C 1
ATOM 9683 O O . ASP C 1 405 ? 103.315 109.913 126.782 1.00 50.28 404 ASP C O 1
ATOM 9688 N N . ALA C 1 406 ? 101.982 108.640 125.496 1.00 52.20 405 ALA C N 1
ATOM 9689 C CA . ALA C 1 406 ? 102.482 109.230 124.264 1.00 52.20 405 ALA C CA 1
ATOM 9690 C C . ALA C 1 406 ? 102.117 110.706 124.204 1.00 52.20 405 ALA C C 1
ATOM 9691 O O . ALA C 1 406 ? 101.052 111.122 124.666 1.00 52.20 405 ALA C O 1
ATOM 9693 N N . VAL C 1 407 ? 103.019 111.507 123.633 1.00 51.72 406 VAL C N 1
ATOM 9694 C CA . VAL C 1 407 ? 102.808 112.950 123.604 1.00 51.72 406 VAL C CA 1
ATOM 9695 C C . VAL C 1 407 ? 101.630 113.313 122.714 1.00 51.72 406 VAL C C 1
ATOM 9696 O O . VAL C 1 407 ? 100.994 114.354 122.911 1.00 51.72 406 VAL C O 1
ATOM 9700 N N . SER C 1 408 ? 101.313 112.473 121.728 1.00 52.29 407 SER C N 1
ATOM 9701 C CA . SER C 1 408 ? 100.277 112.826 120.764 1.00 52.29 407 SER C CA 1
ATOM 9702 C C . SER C 1 408 ? 98.911 112.984 121.414 1.00 52.29 407 SER C C 1
ATOM 9703 O O . SER C 1 408 ? 98.009 113.564 120.802 1.00 52.29 407 SER C O 1
ATOM 9706 N N . ALA C 1 409 ? 98.730 112.478 122.629 1.00 51.59 408 ALA C N 1
ATOM 9707 C CA . ALA C 1 409 ? 97.449 112.581 123.313 1.00 51.59 408 ALA C CA 1
ATOM 9708 C C . ALA C 1 409 ? 97.333 113.827 124.179 1.00 51.59 408 ALA C C 1
ATOM 9709 O O . ALA C 1 409 ? 96.268 114.059 124.759 1.00 51.59 408 ALA C O 1
ATOM 9711 N N . HIS C 1 410 ? 98.391 114.635 124.283 1.00 52.87 409 HIS C N 1
ATOM 9712 C CA . HIS C 1 410 ? 98.367 115.811 125.144 1.00 52.87 409 HIS C CA 1
ATOM 9713 C C . HIS C 1 410 ? 99.064 116.999 124.496 1.00 52.87 409 HIS C C 1
ATOM 9714 O O . HIS C 1 410 ? 99.612 117.858 125.194 1.00 52.87 409 HIS C O 1
ATOM 9721 N N . MET C 1 411 ? 99.057 117.071 123.170 1.00 56.57 410 MET C N 1
ATOM 9722 C CA . MET C 1 411 ? 99.703 118.157 122.448 1.00 56.57 410 MET C CA 1
ATOM 9723 C C . MET C 1 411 ? 98.654 119.161 121.992 1.00 56.57 410 MET C C 1
ATOM 9724 O O . MET C 1 411 ? 97.582 118.776 121.516 1.00 56.57 410 MET C O 1
ATOM 9729 N N . SER C 1 412 ? 98.969 120.442 122.140 1.00 57.85 411 SER C N 1
ATOM 9730 C CA . SER C 1 412 ? 98.041 121.510 121.809 1.00 57.85 411 SER C CA 1
ATOM 9731 C C . SER C 1 412 ? 98.074 121.804 120.316 1.00 57.85 411 SER C C 1
ATOM 9732 O O . SER C 1 412 ? 98.932 121.302 119.588 1.00 57.85 411 SER C O 1
ATOM 9735 N N . PRO C 1 413 ? 97.149 122.625 119.832 1.00 57.91 412 PRO C N 1
ATOM 9736 C CA . PRO C 1 413 ? 97.121 122.962 118.409 1.00 57.91 412 PRO C CA 1
ATOM 9737 C C . PRO C 1 413 ? 98.396 123.673 117.999 1.00 57.91 412 PRO C C 1
ATOM 9738 O O . PRO C 1 413 ? 99.090 124.257 118.844 1.00 57.91 412 PRO C O 1
ATOM 9742 N N . PRO C 1 414 ? 98.742 123.644 116.714 1.00 58.91 413 PRO C N 1
ATOM 9743 C CA . PRO C 1 414 ? 99.972 124.303 116.267 1.00 58.91 413 PRO C CA 1
ATOM 9744 C C . PRO C 1 414 ? 99.941 125.792 116.569 1.00 58.91 413 PRO C C 1
ATOM 9745 O O . PRO C 1 414 ? 98.882 126.414 116.664 1.00 58.91 413 PRO C O 1
ATOM 9749 N N . LEU C 1 415 ? 101.130 126.360 116.738 1.00 58.13 414 LEU C N 1
ATOM 9750 C CA . LEU C 1 415 ? 101.278 127.784 116.987 1.00 58.13 414 LEU C CA 1
ATOM 9751 C C . LEU C 1 415 ? 101.510 128.518 115.673 1.00 58.13 414 LEU C C 1
ATOM 9752 O O . LEU C 1 415 ? 102.199 128.020 114.780 1.00 58.13 414 LEU C O 1
ATOM 9757 N N . ARG C 1 416 ? 100.922 129.707 115.563 1.00 62.67 415 ARG C N 1
ATOM 9758 C CA . ARG C 1 416 ? 100.919 130.444 114.310 1.00 62.67 415 ARG C CA 1
ATOM 9759 C C . ARG C 1 416 ? 102.346 130.713 113.838 1.00 62.67 415 ARG C C 1
ATOM 9760 O O . ARG C 1 416 ? 103.321 130.527 114.567 1.00 62.67 415 ARG C O 1
ATOM 9768 N N . MET C 1 417 ? 102.459 131.163 112.591 1.00 65.39 416 MET C N 1
ATOM 9769 C CA . MET C 1 417 ? 103.752 131.346 111.952 1.00 65.39 416 MET C CA 1
ATOM 9770 C C . MET C 1 417 ? 103.912 132.779 111.466 1.00 65.39 416 MET C C 1
ATOM 9771 O O . MET C 1 417 ? 102.943 133.443 111.091 1.00 65.39 416 MET C O 1
ATOM 9776 N N . ILE C 1 418 ? 105.158 133.248 111.484 1.00 65.75 417 ILE C N 1
ATOM 9777 C CA . ILE C 1 418 ? 105.523 134.542 110.924 1.00 65.75 417 ILE C CA 1
ATOM 9778 C C . ILE C 1 418 ? 106.830 134.374 110.168 1.00 65.75 417 ILE C C 1
ATOM 9779 O O . ILE C 1 418 ? 107.667 133.537 110.519 1.00 65.75 417 ILE C O 1
ATOM 9784 N N . GLY C 1 419 ? 107.010 135.183 109.131 1.00 68.53 418 GLY C N 1
ATOM 9785 C CA . GLY C 1 419 ? 108.217 135.099 108.334 1.00 68.53 418 GLY C CA 1
ATOM 9786 C C . GLY C 1 419 ? 109.460 135.396 109.147 1.00 68.53 418 GLY C C 1
ATOM 9787 O O . GLY C 1 419 ? 109.406 135.948 110.245 1.00 68.53 418 GLY C O 1
ATOM 9788 N N . ALA C 1 420 ? 110.607 135.008 108.594 1.00 72.00 419 ALA C N 1
ATOM 9789 C CA . ALA C 1 420 ? 111.885 135.240 109.247 1.00 72.00 419 ALA C CA 1
ATOM 9790 C C . ALA C 1 420 ? 112.572 136.514 108.782 1.00 72.00 419 ALA C C 1
ATOM 9791 O O . ALA C 1 420 ? 113.488 136.988 109.462 1.00 72.00 419 ALA C O 1
ATOM 9793 N N . GLY C 1 421 ? 112.160 137.071 107.649 1.00 74.23 420 GLY C N 1
ATOM 9794 C CA . GLY C 1 421 ? 112.741 138.298 107.147 1.00 74.23 420 GLY C CA 1
ATOM 9795 C C . GLY C 1 421 ? 111.870 139.505 107.419 1.00 74.23 420 GLY C C 1
ATOM 9796 O O . GLY C 1 421 ? 111.964 140.519 106.721 1.00 74.23 420 GLY C O 1
ATOM 9797 N N . GLU C 1 422 ? 111.014 139.407 108.430 1.00 76.21 421 GLU C N 1
ATOM 9798 C CA . GLU C 1 422 ? 110.097 140.481 108.775 1.00 76.21 421 GLU C CA 1
ATOM 9799 C C . GLU C 1 422 ? 110.614 141.253 109.982 1.00 76.21 421 GLU C C 1
ATOM 9800 O O . GLU C 1 422 ? 111.301 140.701 110.846 1.00 76.21 421 GLU C O 1
ATOM 9806 N N . LEU C 1 423 ? 110.282 142.540 110.030 1.00 75.85 422 LEU C N 1
ATOM 9807 C CA . LEU C 1 423 ? 110.851 143.430 111.031 1.00 75.85 422 LEU C CA 1
ATOM 9808 C C . LEU C 1 423 ? 110.326 143.106 112.426 1.00 75.85 422 LEU C C 1
ATOM 9809 O O . LEU C 1 423 ? 109.208 142.613 112.598 1.00 75.85 422 LEU C O 1
ATOM 9814 N N . VAL C 1 424 ? 111.150 143.408 113.431 1.00 67.98 423 VAL C N 1
ATOM 9815 C CA . VAL C 1 424 ? 110.817 143.082 114.813 1.00 67.98 423 VAL C CA 1
ATOM 9816 C C . VAL C 1 424 ? 109.547 143.790 115.261 1.00 67.98 423 VAL C C 1
ATOM 9817 O O . VAL C 1 424 ? 108.833 143.292 116.138 1.00 67.98 423 VAL C O 1
ATOM 9821 N N . SER C 1 425 ? 109.246 144.956 114.687 1.00 69.52 424 SER C N 1
ATOM 9822 C CA . SER C 1 425 ? 107.998 145.628 115.030 1.00 69.52 424 SER C CA 1
ATOM 9823 C C . SER C 1 425 ? 106.801 144.770 114.644 1.00 69.52 424 SER C C 1
ATOM 9824 O O . SER C 1 425 ? 105.814 144.687 115.385 1.00 69.52 424 SER C O 1
ATOM 9827 N N . ALA C 1 426 ? 106.870 144.125 113.478 1.00 67.65 425 ALA C N 1
ATOM 9828 C CA . ALA C 1 426 ? 105.821 143.189 113.095 1.00 67.65 425 ALA C CA 1
ATOM 9829 C C . ALA C 1 426 ? 105.734 142.036 114.085 1.00 67.65 425 ALA C C 1
ATOM 9830 O O . ALA C 1 426 ? 104.637 141.567 114.409 1.00 67.65 425 ALA C O 1
ATOM 9832 N N . ALA C 1 427 ? 106.881 141.560 114.573 1.00 66.58 426 ALA C N 1
ATOM 9833 C CA . ALA C 1 427 ? 106.868 140.488 115.562 1.00 66.58 426 ALA C CA 1
ATOM 9834 C C . ALA C 1 427 ? 106.169 140.930 116.839 1.00 66.58 426 ALA C C 1
ATOM 9835 O O . ALA C 1 427 ? 105.417 140.157 117.442 1.00 66.58 426 ALA C O 1
ATOM 9837 N N . GLY C 1 428 ? 106.418 142.162 117.280 1.00 64.50 427 GLY C N 1
ATOM 9838 C CA . GLY C 1 428 ? 105.700 142.670 118.437 1.00 64.50 427 GLY C CA 1
ATOM 9839 C C . GLY C 1 428 ? 104.207 142.756 118.187 1.00 64.50 427 GLY C C 1
ATOM 9840 O O . GLY C 1 428 ? 103.396 142.315 119.008 1.00 64.50 427 GLY C O 1
ATOM 9841 N N . LYS C 1 429 ? 103.825 143.308 117.033 1.00 66.40 428 LYS C N 1
ATOM 9842 C CA . LYS C 1 429 ? 102.410 143.398 116.693 1.00 66.40 428 LYS C CA 1
ATOM 9843 C C . LYS C 1 429 ? 101.754 142.025 116.715 1.00 66.40 428 LYS C C 1
ATOM 9844 O O . LYS C 1 429 ? 100.618 141.878 117.177 1.00 66.40 428 LYS C O 1
ATOM 9850 N N . ALA C 1 430 ? 102.459 141.006 116.220 1.00 63.53 429 ALA C N 1
ATOM 9851 C CA . ALA C 1 430 ? 101.907 139.657 116.191 1.00 63.53 429 ALA C CA 1
ATOM 9852 C C . ALA C 1 430 ? 101.803 139.074 117.595 1.00 63.53 429 ALA C C 1
ATOM 9853 O O . ALA C 1 430 ? 100.716 138.697 118.045 1.00 63.53 429 ALA C O 1
ATOM 9855 N N . LEU C 1 431 ? 102.929 138.997 118.308 1.00 58.76 430 LEU C N 1
ATOM 9856 C CA . LEU C 1 431 ? 102.920 138.457 119.661 1.00 58.76 430 LEU C CA 1
ATOM 9857 C C . LEU C 1 431 ? 101.969 139.205 120.580 1.00 58.76 430 LEU C C 1
ATOM 9858 O O . LEU C 1 431 ? 101.663 138.706 121.667 1.00 58.76 430 LEU C O 1
ATOM 9863 N N . ARG C 1 432 ? 101.497 140.385 120.178 1.00 66.66 431 ARG C N 1
ATOM 9864 C CA . ARG C 1 432 ? 100.500 141.081 120.980 1.00 66.66 431 ARG C CA 1
ATOM 9865 C C . ARG C 1 432 ? 99.247 140.249 121.218 1.00 66.66 431 ARG C C 1
ATOM 9866 O O . ARG C 1 432 ? 98.455 140.588 122.102 1.00 66.66 431 ARG C O 1
ATOM 9874 N N . ASP C 1 433 ? 99.043 139.171 120.463 1.00 65.89 432 ASP C N 1
ATOM 9875 C CA . ASP C 1 433 ? 97.808 138.406 120.555 1.00 65.89 432 ASP C CA 1
ATOM 9876 C C . ASP C 1 433 ? 98.001 136.938 120.913 1.00 65.89 432 ASP C C 1
ATOM 9877 O O . ASP C 1 433 ? 97.052 136.313 121.398 1.00 65.89 432 ASP C O 1
ATOM 9882 N N . TRP C 1 434 ? 99.182 136.369 120.694 1.00 62.17 433 TRP C N 1
ATOM 9883 C CA . TRP C 1 434 ? 99.446 134.978 121.039 1.00 62.17 433 TRP C CA 1
ATOM 9884 C C . TRP C 1 434 ? 100.580 134.920 122.055 1.00 62.17 433 TRP C C 1
ATOM 9885 O O . TRP C 1 434 ? 101.090 135.946 122.509 1.00 62.17 433 TRP C O 1
ATOM 9896 N N . ASP C 1 435 ? 100.975 133.701 122.414 1.00 54.37 434 ASP C N 1
ATOM 9897 C CA . ASP C 1 435 ? 102.011 133.499 123.417 1.00 54.37 434 ASP C CA 1
ATOM 9898 C C . ASP C 1 435 ? 103.394 133.311 122.812 1.00 54.37 434 ASP C C 1
ATOM 9899 O O . ASP C 1 435 ? 104.389 133.671 123.449 1.00 54.37 434 ASP C O 1
ATOM 9904 N N . ALA C 1 436 ? 103.480 132.756 121.608 1.00 52.15 435 ALA C N 1
ATOM 9905 C CA . ALA C 1 436 ? 104.738 132.593 120.894 1.00 52.15 435 ALA C CA 1
ATOM 9906 C C . ALA C 1 436 ? 104.410 132.017 119.527 1.00 52.15 435 ALA C C 1
ATOM 9907 O O . ALA C 1 436 ? 103.347 131.422 119.334 1.00 52.15 435 ALA C O 1
ATOM 9909 N N . LEU C 1 437 ? 105.327 132.194 118.581 1.00 55.20 436 LEU C N 1
ATOM 9910 C CA . LEU C 1 437 ? 105.037 131.761 117.222 1.00 55.20 436 LEU C CA 1
ATOM 9911 C C . LEU C 1 437 ? 106.321 131.346 116.524 1.00 55.20 436 LEU C C 1
ATOM 9912 O O . LEU C 1 437 ? 107.389 131.898 116.790 1.00 55.20 436 LEU C O 1
ATOM 9917 N N . MET C 1 438 ? 106.201 130.366 115.632 1.00 61.59 437 MET C N 1
ATOM 9918 C CA . MET C 1 438 ? 107.348 129.810 114.931 1.00 61.59 437 MET C CA 1
ATOM 9919 C C . MET C 1 438 ? 107.616 130.593 113.656 1.00 61.59 437 MET C C 1
ATOM 9920 O O . MET C 1 438 ? 106.688 130.967 112.935 1.00 61.59 437 MET C O 1
ATOM 9925 N N . VAL C 1 439 ? 108.894 130.828 113.381 1.00 64.51 438 VAL C N 1
ATOM 9926 C CA . VAL C 1 439 ? 109.316 131.612 112.228 1.00 64.51 438 VAL C CA 1
ATOM 9927 C C . VAL C 1 439 ? 109.580 130.652 111.073 1.00 64.51 438 VAL C C 1
ATOM 9928 O O . VAL C 1 439 ? 110.552 129.892 111.090 1.00 64.51 438 VAL C O 1
ATOM 9932 N N . VAL C 1 440 ? 108.710 130.683 110.068 1.00 69.33 439 VAL C N 1
ATOM 9933 C CA . VAL C 1 440 ? 108.821 129.812 108.904 1.00 69.33 439 VAL C CA 1
ATOM 9934 C C . VAL C 1 440 ? 109.688 130.533 107.879 1.00 69.33 439 VAL C C 1
ATOM 9935 O O . VAL C 1 440 ? 109.229 131.446 107.188 1.00 69.33 439 VAL C O 1
ATOM 9939 N N . GLU C 1 441 ? 110.947 130.118 107.772 1.00 76.63 440 GLU C N 1
ATOM 9940 C CA . GLU C 1 441 ? 111.925 130.774 106.910 1.00 76.63 440 GLU C CA 1
ATOM 9941 C C . GLU C 1 441 ? 111.929 130.077 105.553 1.00 76.63 440 GLU C C 1
ATOM 9942 O O . GLU C 1 441 ? 112.473 128.978 105.411 1.00 76.63 440 GLU C O 1
ATOM 9948 N N . GLU C 1 442 ? 111.324 130.723 104.561 1.00 79.51 441 GLU C N 1
ATOM 9949 C CA . GLU C 1 442 ? 111.202 130.198 103.201 1.00 79.51 441 GLU C CA 1
ATOM 9950 C C . GLU C 1 442 ? 110.743 128.738 103.214 1.00 79.51 441 GLU C C 1
ATOM 9951 O O . GLU C 1 442 ? 111.447 127.823 102.788 1.00 79.51 441 GLU C O 1
ATOM 9957 N N . GLY C 1 443 ? 109.531 128.544 103.720 1.00 76.83 442 GLY C N 1
ATOM 9958 C CA . GLY C 1 443 ? 108.894 127.237 103.748 1.00 76.83 442 GLY C CA 1
ATOM 9959 C C . GLY C 1 443 ? 109.075 126.433 105.019 1.00 76.83 442 GLY C C 1
ATOM 9960 O O . GLY C 1 443 ? 108.094 125.979 105.610 1.00 76.83 442 GLY C O 1
ATOM 9961 N N . LYS C 1 444 ? 110.317 126.246 105.451 1.00 77.16 443 LYS C N 1
ATOM 9962 C CA . LYS C 1 444 ? 110.545 125.396 106.611 1.00 77.16 443 LYS C CA 1
ATOM 9963 C C . LYS C 1 444 ? 110.602 126.219 107.895 1.00 77.16 443 LYS C C 1
ATOM 9964 O O . LYS C 1 444 ? 111.001 127.386 107.871 1.00 77.16 443 LYS C O 1
ATOM 9970 N N . PRO C 1 445 ? 110.201 125.636 109.023 1.00 71.41 444 PRO C N 1
ATOM 9971 C CA . PRO C 1 445 ? 110.352 126.329 110.306 1.00 71.41 444 PRO C CA 1
ATOM 9972 C C . PRO C 1 445 ? 111.788 126.262 110.800 1.00 71.41 444 PRO C C 1
ATOM 9973 O O . PRO C 1 445 ? 112.517 125.305 110.533 1.00 71.41 444 PRO C O 1
ATOM 9977 N N . VAL C 1 446 ? 112.193 127.299 111.532 1.00 70.32 445 VAL C N 1
ATOM 9978 C CA . VAL C 1 446 ? 113.567 127.381 112.014 1.00 70.32 445 VAL C CA 1
ATOM 9979 C C . VAL C 1 446 ? 113.620 127.754 113.490 1.00 70.32 445 VAL C C 1
ATOM 9980 O O . VAL C 1 446 ? 114.689 128.085 114.014 1.00 70.32 445 VAL C O 1
ATOM 9984 N N . GLY C 1 447 ? 112.488 127.704 114.169 1.00 63.36 446 GLY C N 1
ATOM 9985 C CA . GLY C 1 447 ? 112.458 127.971 115.592 1.00 63.36 446 GLY C CA 1
ATOM 9986 C C . GLY C 1 447 ? 111.174 128.673 115.982 1.00 63.36 446 GLY C C 1
ATOM 9987 O O . GLY C 1 447 ? 110.259 128.830 115.179 1.00 63.36 446 GLY C O 1
ATOM 9988 N N . VAL C 1 448 ? 111.127 129.085 117.246 1.00 54.76 447 VAL C N 1
ATOM 9989 C CA . VAL C 1 448 ? 109.964 129.759 117.806 1.00 54.76 447 VAL C CA 1
ATOM 9990 C C . VAL C 1 448 ? 110.431 130.996 118.557 1.00 54.76 447 VAL C C 1
ATOM 9991 O O . VAL C 1 448 ? 111.267 130.901 119.462 1.00 54.76 447 VAL C O 1
ATOM 9995 N N . ILE C 1 449 ? 109.900 132.152 118.181 1.00 53.95 448 ILE C N 1
ATOM 9996 C CA . ILE C 1 449 ? 110.143 133.390 118.908 1.00 53.95 448 ILE C CA 1
ATOM 9997 C C . ILE C 1 449 ? 108.996 133.606 119.881 1.00 53.95 448 ILE C C 1
ATOM 9998 O O . ILE C 1 449 ? 107.821 133.433 119.530 1.00 53.95 448 ILE C O 1
ATOM 10003 N N . THR C 1 450 ? 109.333 133.980 121.111 1.00 51.34 449 THR C N 1
ATOM 10004 C CA . THR C 1 450 ? 108.357 134.069 122.184 1.00 51.34 449 THR C CA 1
ATOM 10005 C C . THR C 1 450 ? 108.462 135.425 122.864 1.00 51.34 449 THR C C 1
ATOM 10006 O O . THR C 1 450 ? 109.508 136.076 122.821 1.00 51.34 449 THR C O 1
ATOM 10010 N N . ARG C 1 451 ? 107.362 135.841 123.497 1.00 50.55 450 ARG C N 1
ATOM 10011 C CA . ARG C 1 451 ? 107.312 137.149 124.142 1.00 50.55 450 ARG C CA 1
ATOM 10012 C C . ARG C 1 451 ? 108.560 137.404 124.974 1.00 50.55 450 ARG C C 1
ATOM 10013 O O . ARG C 1 451 ? 109.192 138.461 124.873 1.00 50.55 450 ARG C O 1
ATOM 10021 N N . TYR C 1 452 ? 108.924 136.437 125.810 1.00 50.49 451 TYR C N 1
ATOM 10022 C CA . TYR C 1 452 ? 110.077 136.598 126.684 1.00 50.49 451 TYR C CA 1
ATOM 10023 C C . TYR C 1 452 ? 111.342 136.838 125.874 1.00 50.49 451 TYR C C 1
ATOM 10024 O O . TYR C 1 452 ? 112.149 137.710 126.211 1.00 50.49 451 TYR C O 1
ATOM 10033 N N . ASP C 1 453 ? 111.511 136.100 124.779 1.00 52.67 452 ASP C N 1
ATOM 10034 C CA . ASP C 1 453 ? 112.702 136.251 123.952 1.00 52.67 452 ASP C CA 1
ATOM 10035 C C . ASP C 1 453 ? 112.727 137.593 123.230 1.00 52.67 452 ASP C C 1
ATOM 10036 O O . ASP C 1 453 ? 113.772 138.246 123.171 1.00 52.67 452 ASP C O 1
ATOM 10041 N N . LEU C 1 454 ? 111.597 138.020 122.665 1.00 48.18 453 LEU C N 1
ATOM 10042 C CA . LEU C 1 454 ? 111.573 139.303 121.972 1.00 48.18 453 LEU C CA 1
ATOM 10043 C C . LEU C 1 454 ? 111.855 140.449 122.934 1.00 48.18 453 LEU C C 1
ATOM 10044 O O . LEU C 1 454 ? 112.659 141.342 122.638 1.00 48.18 453 LEU C O 1
ATOM 10049 N N . LEU C 1 455 ? 111.204 140.436 124.098 1.00 47.40 454 LEU C N 1
ATOM 10050 C CA . LEU C 1 455 ? 111.414 141.500 125.069 1.00 47.40 454 LEU C CA 1
ATOM 10051 C C . LEU C 1 455 ? 112.786 141.418 125.719 1.00 47.40 454 LEU C C 1
ATOM 10052 O O . LEU C 1 455 ? 113.248 142.411 126.290 1.00 47.40 454 LEU C O 1
ATOM 10057 N N . GLY C 1 456 ? 113.442 140.259 125.662 1.00 52.03 455 GLY C N 1
ATOM 10058 C CA . GLY C 1 456 ? 114.822 140.177 126.098 1.00 52.03 455 GLY C CA 1
ATOM 10059 C C . GLY C 1 456 ? 115.792 140.686 125.056 1.00 52.03 455 GLY C C 1
ATOM 10060 O O . GLY C 1 456 ? 116.854 141.214 125.396 1.00 52.03 455 GLY C O 1
ATOM 10061 N N . PHE C 1 457 ? 115.447 140.532 123.777 1.00 54.11 456 PHE C N 1
ATOM 10062 C CA . PHE C 1 457 ? 116.304 141.053 122.719 1.00 54.11 456 PHE C CA 1
ATOM 10063 C C . PHE C 1 457 ? 116.213 142.569 122.625 1.00 54.11 456 PHE C C 1
ATOM 10064 O O . PHE C 1 457 ? 117.232 143.245 122.453 1.00 54.11 456 PHE C O 1
ATOM 10072 N N . LEU C 1 458 ? 115.003 143.122 122.728 1.00 50.37 457 LEU C N 1
ATOM 10073 C CA . LEU C 1 458 ? 114.858 144.573 122.642 1.00 50.37 457 LEU C CA 1
ATOM 10074 C C . LEU C 1 458 ? 115.718 145.277 123.681 1.00 50.37 457 LEU C C 1
ATOM 10075 O O . LEU C 1 458 ? 116.262 146.356 123.422 1.00 50.37 457 LEU C O 1
ATOM 10080 N N . SER C 1 459 ? 115.864 144.677 124.857 1.00 53.29 458 SER C N 1
ATOM 10081 C CA . SER C 1 459 ? 116.562 145.299 125.972 1.00 53.29 458 SER C CA 1
ATOM 10082 C C . SER C 1 459 ? 118.076 145.173 125.884 1.00 53.29 458 SER C C 1
ATOM 10083 O O . SER C 1 459 ? 118.766 145.580 126.824 1.00 53.29 458 SER C O 1
ATOM 10086 N N . GLU C 1 460 ? 118.611 144.622 124.800 1.00 57.74 459 GLU C N 1
ATOM 10087 C CA . GLU C 1 460 ? 120.057 144.505 124.658 1.00 57.74 459 GLU C CA 1
ATOM 10088 C C . GLU C 1 460 ? 120.577 145.016 123.325 1.00 57.74 459 GLU C C 1
ATOM 10089 O O . GLU C 1 460 ? 121.747 145.400 123.239 1.00 57.74 459 GLU C O 1
ATOM 10095 N N . GLY C 1 461 ? 119.748 145.033 122.288 1.00 61.90 460 GLY C N 1
ATOM 10096 C CA . GLY C 1 461 ? 120.178 145.483 120.978 1.00 61.90 460 GLY C CA 1
ATOM 10097 C C . GLY C 1 461 ? 119.191 146.421 120.314 1.00 61.90 460 GLY C C 1
ATOM 10098 O O . GLY C 1 461 ? 118.128 146.717 120.858 1.00 61.90 460 GLY C O 1
ATOM 10099 N N . ILE D 1 4 ? 135.196 68.891 125.220 1.00 48.99 3 ILE D N 1
ATOM 10100 C CA . ILE D 1 4 ? 135.677 70.192 124.774 1.00 48.99 3 ILE D CA 1
ATOM 10101 C C . ILE D 1 4 ? 134.858 70.693 123.598 1.00 48.99 3 ILE D C 1
ATOM 10102 O O . ILE D 1 4 ? 135.007 70.207 122.481 1.00 48.99 3 ILE D O 1
ATOM 10107 N N . ALA D 1 5 ? 133.995 71.674 123.852 1.00 49.36 4 ALA D N 1
ATOM 10108 C CA . ALA D 1 5 ? 133.197 72.254 122.785 1.00 49.36 4 ALA D CA 1
ATOM 10109 C C . ALA D 1 5 ? 134.105 72.777 121.681 1.00 49.36 4 ALA D C 1
ATOM 10110 O O . ALA D 1 5 ? 135.267 73.117 121.914 1.00 49.36 4 ALA D O 1
ATOM 10112 N N . GLN D 1 6 ? 133.572 72.830 120.463 1.00 52.71 5 GLN D N 1
ATOM 10113 C CA . GLN D 1 6 ? 134.355 73.269 119.317 1.00 52.71 5 GLN D CA 1
ATOM 10114 C C . GLN D 1 6 ? 134.313 74.777 119.121 1.00 52.71 5 GLN D C 1
ATOM 10115 O O . GLN D 1 6 ? 135.321 75.372 118.727 1.00 52.71 5 GLN D O 1
ATOM 10121 N N . HIS D 1 7 ? 133.169 75.401 119.378 1.00 50.02 6 HIS D N 1
ATOM 10122 C CA . HIS D 1 7 ? 133.022 76.845 119.317 1.00 50.02 6 HIS D CA 1
ATOM 10123 C C . HIS D 1 7 ? 132.180 77.283 120.505 1.00 50.02 6 HIS D C 1
ATOM 10124 O O . HIS D 1 7 ? 131.534 76.467 121.166 1.00 50.02 6 HIS D O 1
ATOM 10131 N N . ILE D 1 8 ? 132.199 78.587 120.787 1.00 47.30 7 ILE D N 1
ATOM 10132 C CA . ILE D 1 8 ? 131.397 79.100 121.890 1.00 47.30 7 ILE D CA 1
ATOM 10133 C C . ILE D 1 8 ? 129.909 79.044 121.593 1.00 47.30 7 ILE D C 1
ATOM 10134 O O . ILE D 1 8 ? 129.099 79.082 122.524 1.00 47.30 7 ILE D O 1
ATOM 10139 N N . SER D 1 9 ? 129.522 78.952 120.323 1.00 50.56 8 SER D N 1
ATOM 10140 C CA . SER D 1 9 ? 128.118 78.881 119.947 1.00 50.56 8 SER D CA 1
ATOM 10141 C C . SER D 1 9 ? 127.593 77.454 119.904 1.00 50.56 8 SER D C 1
ATOM 10142 O O . SER D 1 9 ? 126.538 77.214 119.308 1.00 50.56 8 SER D O 1
ATOM 10145 N N . GLU D 1 10 ? 128.306 76.502 120.499 1.00 52.68 9 GLU D N 1
ATOM 10146 C CA . GLU D 1 10 ? 127.798 75.148 120.657 1.00 52.68 9 GLU D CA 1
ATOM 10147 C C . GLU D 1 10 ? 127.117 74.931 121.996 1.00 52.68 9 GLU D C 1
ATOM 10148 O O . GLU D 1 10 ? 126.377 73.954 122.149 1.00 52.68 9 GLU D O 1
ATOM 10154 N N . LEU D 1 11 ? 127.348 75.815 122.961 1.00 47.14 10 LEU D N 1
ATOM 10155 C CA . LEU D 1 11 ? 126.763 75.711 124.287 1.00 47.14 10 LEU D CA 1
ATOM 10156 C C . LEU D 1 11 ? 125.408 76.395 124.380 1.00 47.14 10 LEU D C 1
ATOM 10157 O O . LEU D 1 11 ? 124.903 76.597 125.490 1.00 47.14 10 LEU D O 1
ATOM 10162 N N . ILE D 1 12 ? 124.814 76.761 123.246 1.00 46.23 11 ILE D N 1
ATOM 10163 C CA . ILE D 1 12 ? 123.534 77.462 123.226 1.00 46.23 11 ILE D CA 1
ATOM 10164 C C . ILE D 1 12 ? 122.424 76.427 123.363 1.00 46.23 11 ILE D C 1
ATOM 10165 O O . ILE D 1 12 ? 122.079 75.746 122.395 1.00 46.23 11 ILE D O 1
ATOM 10170 N N . GLY D 1 13 ? 121.859 76.310 124.556 1.00 48.69 12 GLY D N 1
ATOM 10171 C CA . GLY D 1 13 ? 120.746 75.412 124.787 1.00 48.69 12 GLY D CA 1
ATOM 10172 C C . GLY D 1 13 ? 120.857 74.709 126.122 1.00 48.69 12 GLY D C 1
ATOM 10173 O O . GLY D 1 13 ? 121.828 74.865 126.863 1.00 48.69 12 GLY D O 1
ATOM 10174 N N . GLY D 1 14 ? 119.832 73.918 126.425 1.00 49.05 13 GLY D N 1
ATOM 10175 C CA . GLY D 1 14 ? 119.812 73.168 127.669 1.00 49.05 13 GLY D CA 1
ATOM 10176 C C . GLY D 1 14 ? 119.913 74.036 128.902 1.00 49.05 13 GLY D C 1
ATOM 10177 O O . GLY D 1 14 ? 120.428 73.586 129.932 1.00 49.05 13 GLY D O 1
ATOM 10178 N N . THR D 1 15 ? 119.431 75.271 128.825 1.00 47.32 14 THR D N 1
ATOM 10179 C CA . THR D 1 15 ? 119.522 76.172 129.959 1.00 47.32 14 THR D CA 1
ATOM 10180 C C . THR D 1 15 ? 118.716 75.622 131.132 1.00 47.32 14 THR D C 1
ATOM 10181 O O . THR D 1 15 ? 117.653 75.024 130.938 1.00 47.32 14 THR D O 1
ATOM 10185 N N . PRO D 1 16 ? 119.191 75.814 132.357 1.00 44.57 15 PRO D N 1
ATOM 10186 C CA . PRO D 1 16 ? 118.561 75.164 133.512 1.00 44.57 15 PRO D CA 1
ATOM 10187 C C . PRO D 1 16 ? 117.133 75.628 133.735 1.00 44.57 15 PRO D C 1
ATOM 10188 O O . PRO D 1 16 ? 116.636 76.527 133.053 1.00 44.57 15 PRO D O 1
ATOM 10192 N N . LEU D 1 17 ? 116.467 75.006 134.708 1.00 44.55 16 LEU D N 1
ATOM 10193 C CA . LEU D 1 17 ? 115.073 75.298 135.043 1.00 44.55 16 LEU D CA 1
ATOM 10194 C C . LEU D 1 17 ? 114.982 75.395 136.563 1.00 44.55 16 LEU D C 1
ATOM 10195 O O . LEU D 1 17 ? 114.742 74.396 137.244 1.00 44.55 16 LEU D O 1
ATOM 10200 N N . VAL D 1 18 ? 115.171 76.597 137.086 1.00 43.86 17 VAL D N 1
ATOM 10201 C CA . VAL D 1 18 ? 115.132 76.830 138.519 1.00 43.86 17 VAL D CA 1
ATOM 10202 C C . VAL D 1 18 ? 113.742 77.315 138.903 1.00 43.86 17 VAL D C 1
ATOM 10203 O O . VAL D 1 18 ? 112.975 77.806 138.072 1.00 43.86 17 VAL D O 1
ATOM 10207 N N . ARG D 1 19 ? 113.409 77.177 140.181 1.00 46.74 18 ARG D N 1
ATOM 10208 C CA . ARG D 1 19 ? 112.088 77.517 140.684 1.00 46.74 18 ARG D CA 1
ATOM 10209 C C . ARG D 1 19 ? 112.150 78.755 141.567 1.00 46.74 18 ARG D C 1
ATOM 10210 O O . ARG D 1 19 ? 113.148 79.000 142.250 1.00 46.74 18 ARG D O 1
ATOM 10218 N N . LEU D 1 20 ? 111.070 79.530 141.548 1.00 44.67 19 LEU D N 1
ATOM 10219 C CA . LEU D 1 20 ? 110.920 80.693 142.408 1.00 44.67 19 LEU D CA 1
ATOM 10220 C C . LEU D 1 20 ? 110.186 80.276 143.675 1.00 44.67 19 LEU D C 1
ATOM 10221 O O . LEU D 1 20 ? 109.101 79.692 143.604 1.00 44.67 19 LEU D O 1
ATOM 10226 N N . ASN D 1 21 ? 110.774 80.575 144.831 1.00 50.60 20 ASN D N 1
ATOM 10227 C CA . ASN D 1 21 ? 110.224 80.106 146.093 1.00 50.60 20 ASN D CA 1
ATOM 10228 C C . ASN D 1 21 ? 109.953 81.209 147.105 1.00 50.60 20 ASN D C 1
ATOM 10229 O O . ASN D 1 21 ? 109.630 80.898 148.256 1.00 50.60 20 ASN D O 1
ATOM 10234 N N . SER D 1 22 ? 110.067 82.479 146.722 1.00 51.59 21 SER D N 1
ATOM 10235 C CA . SER D 1 22 ? 109.804 83.569 147.647 1.00 51.59 21 SER D CA 1
ATOM 10236 C C . SER D 1 22 ? 108.884 84.645 147.093 1.00 51.59 21 SER D C 1
ATOM 10237 O O . SER D 1 22 ? 108.400 85.472 147.872 1.00 51.59 21 SER D O 1
ATOM 10240 N N . VAL D 1 23 ? 108.627 84.668 145.789 1.00 51.20 22 VAL D N 1
ATOM 10241 C CA . VAL D 1 23 ? 107.735 85.661 145.203 1.00 51.20 22 VAL D CA 1
ATOM 10242 C C . VAL D 1 23 ? 106.308 85.139 145.102 1.00 51.20 22 VAL D C 1
ATOM 10243 O O . VAL D 1 23 ? 105.354 85.879 145.346 1.00 51.20 22 VAL D O 1
ATOM 10247 N N . VAL D 1 24 ? 106.139 83.873 144.745 1.00 54.66 23 VAL D N 1
ATOM 10248 C CA . VAL D 1 24 ? 104.790 83.298 144.671 1.00 54.66 23 VAL D CA 1
ATOM 10249 C C . VAL D 1 24 ? 104.212 83.196 146.076 1.00 54.66 23 VAL D C 1
ATOM 10250 O O . VAL D 1 24 ? 104.930 82.792 147.009 1.00 54.66 23 VAL D O 1
ATOM 10254 N N . PRO D 1 25 ? 102.944 83.539 146.284 1.00 62.45 24 PRO D N 1
ATOM 10255 C CA . PRO D 1 25 ? 102.381 83.488 147.636 1.00 62.45 24 PRO D CA 1
ATOM 10256 C C . PRO D 1 25 ? 102.282 82.063 148.150 1.00 62.45 24 PRO D C 1
ATOM 10257 O O . PRO D 1 25 ? 102.573 81.097 147.441 1.00 62.45 24 PRO D O 1
ATOM 10261 N N . ASP D 1 26 ? 101.865 81.935 149.406 1.00 70.67 25 ASP D N 1
ATOM 10262 C CA . ASP D 1 26 ? 101.681 80.623 150.004 1.00 70.67 25 ASP D CA 1
ATOM 10263 C C . ASP D 1 26 ? 100.352 80.024 149.561 1.00 70.67 25 ASP D C 1
ATOM 10264 O O . ASP D 1 26 ? 99.390 80.739 149.266 1.00 70.67 25 ASP D O 1
ATOM 10269 N N . GLY D 1 27 ? 100.306 78.696 149.512 1.00 70.34 26 GLY D N 1
ATOM 10270 C CA . GLY D 1 27 ? 99.102 78.007 149.083 1.00 70.34 26 GLY D CA 1
ATOM 10271 C C . GLY D 1 27 ? 98.840 78.076 147.596 1.00 70.34 26 GLY D C 1
ATOM 10272 O O . GLY D 1 27 ? 97.677 78.102 147.179 1.00 70.34 26 GLY D O 1
ATOM 10273 N N . ALA D 1 28 ? 99.891 78.108 146.782 1.00 69.46 27 ALA D N 1
ATOM 10274 C CA . ALA D 1 28 ? 99.763 78.154 145.335 1.00 69.46 27 ALA D CA 1
ATOM 10275 C C . ALA D 1 28 ? 100.698 77.128 144.712 1.00 69.46 27 ALA D C 1
ATOM 10276 O O . ALA D 1 28 ? 101.631 76.637 145.353 1.00 69.46 27 ALA D O 1
ATOM 10278 N N . GLY D 1 29 ? 100.435 76.810 143.448 1.00 61.56 28 GLY D N 1
ATOM 10279 C CA . GLY D 1 29 ? 101.212 75.809 142.745 1.00 61.56 28 GLY D CA 1
ATOM 10280 C C . GLY D 1 29 ? 102.684 76.152 142.662 1.00 61.56 28 GLY D C 1
ATOM 10281 O O . GLY D 1 29 ? 103.137 77.180 143.171 1.00 61.56 28 GLY D O 1
ATOM 10282 N N . THR D 1 30 ? 103.447 75.277 142.017 1.00 54.80 29 THR D N 1
ATOM 10283 C CA . THR D 1 30 ? 104.878 75.481 141.853 1.00 54.80 29 THR D CA 1
ATOM 10284 C C . THR D 1 30 ? 105.141 76.361 140.639 1.00 54.80 29 THR D C 1
ATOM 10285 O O . THR D 1 30 ? 104.492 76.212 139.599 1.00 54.80 29 THR D O 1
ATOM 10289 N N . VAL D 1 31 ? 106.084 77.285 140.781 1.00 47.31 30 VAL D N 1
ATOM 10290 C CA . VAL D 1 31 ? 106.485 78.173 139.699 1.00 47.31 30 VAL D CA 1
ATOM 10291 C C . VAL D 1 31 ? 107.954 77.898 139.410 1.00 47.31 30 VAL D C 1
ATOM 10292 O O . VAL D 1 31 ? 108.831 78.257 140.201 1.00 47.31 30 VAL D O 1
ATOM 10296 N N . ALA D 1 32 ? 108.222 77.259 138.280 1.00 43.48 31 ALA D N 1
ATOM 10297 C CA . ALA D 1 32 ? 109.579 77.025 137.814 1.00 43.48 31 ALA D CA 1
ATOM 10298 C C . ALA D 1 32 ? 109.903 78.064 136.750 1.00 43.48 31 ALA D C 1
ATOM 10299 O O . ALA D 1 32 ? 109.188 78.176 135.750 1.00 43.48 31 ALA D O 1
ATOM 10301 N N . ALA D 1 33 ? 110.964 78.827 136.971 1.00 42.13 32 ALA D N 1
ATOM 10302 C CA . ALA D 1 33 ? 111.379 79.874 136.049 1.00 42.13 32 ALA D CA 1
ATOM 10303 C C . ALA D 1 33 ? 112.542 79.349 135.221 1.00 42.13 32 ALA D C 1
ATOM 10304 O O . ALA D 1 33 ? 113.648 79.174 135.740 1.00 42.13 32 ALA D O 1
ATOM 10306 N N . LYS D 1 34 ? 112.295 79.099 133.938 1.00 40.81 33 LYS D N 1
ATOM 10307 C CA . LYS D 1 34 ? 113.336 78.568 133.063 1.00 40.81 33 LYS D CA 1
ATOM 10308 C C . LYS D 1 34 ? 114.321 79.687 132.752 1.00 40.81 33 LYS D C 1
ATOM 10309 O O . LYS D 1 34 ? 114.259 80.349 131.714 1.00 40.81 33 LYS D O 1
ATOM 10315 N N . VAL D 1 35 ? 115.252 79.898 133.680 1.00 41.95 34 VAL D N 1
ATOM 10316 C CA . VAL D 1 35 ? 116.291 80.905 133.511 1.00 41.95 34 VAL D CA 1
ATOM 10317 C C . VAL D 1 35 ? 116.969 80.686 132.171 1.00 41.95 34 VAL D C 1
ATOM 10318 O O . VAL D 1 35 ? 117.541 79.621 131.918 1.00 41.95 34 VAL D O 1
ATOM 10322 N N . GLU D 1 36 ? 116.916 81.694 131.306 1.00 45.09 35 GLU D N 1
ATOM 10323 C CA . GLU D 1 36 ? 117.432 81.563 129.952 1.00 45.09 35 GLU D CA 1
ATOM 10324 C C . GLU D 1 36 ? 118.503 82.593 129.627 1.00 45.09 35 GLU D C 1
ATOM 10325 O O . GLU D 1 36 ? 118.847 82.760 128.455 1.00 45.09 35 GLU D O 1
ATOM 10331 N N . TYR D 1 37 ? 119.039 83.284 130.628 1.00 40.36 36 TYR D N 1
ATOM 10332 C CA . TYR D 1 37 ? 120.115 84.236 130.405 1.00 40.36 36 TYR D CA 1
ATOM 10333 C C . TYR D 1 37 ? 121.487 83.612 130.597 1.00 40.36 36 TYR D C 1
ATOM 10334 O O . TYR D 1 37 ? 122.486 84.335 130.614 1.00 40.36 36 TYR D O 1
ATOM 10343 N N . LEU D 1 38 ? 121.557 82.291 130.744 1.00 39.35 37 LEU D N 1
ATOM 10344 C CA . LEU D 1 38 ? 122.818 81.574 130.852 1.00 39.35 37 LEU D CA 1
ATOM 10345 C C . LEU D 1 38 ? 123.374 81.144 129.501 1.00 39.35 37 LEU D C 1
ATOM 10346 O O . LEU D 1 38 ? 124.444 80.531 129.454 1.00 39.35 37 LEU D O 1
ATOM 10351 N N . ASN D 1 39 ? 122.679 81.436 128.409 1.00 44.00 38 ASN D N 1
ATOM 10352 C CA . ASN D 1 39 ? 123.219 81.137 127.097 1.00 44.00 38 ASN D CA 1
ATOM 10353 C C . ASN D 1 39 ? 124.486 81.951 126.872 1.00 44.00 38 ASN D C 1
ATOM 10354 O O . ASN D 1 39 ? 124.644 83.042 127.424 1.00 44.00 38 ASN D O 1
ATOM 10359 N N . PRO D 1 40 ? 125.414 81.444 126.062 1.00 43.52 39 PRO D N 1
ATOM 10360 C CA . PRO D 1 40 ? 126.647 82.202 125.818 1.00 43.52 39 PRO D CA 1
ATOM 10361 C C . PRO D 1 40 ? 126.392 83.588 125.257 1.00 43.52 39 PRO D C 1
ATOM 10362 O O . PRO D 1 40 ? 127.166 84.510 125.540 1.00 43.52 39 PRO D O 1
ATOM 10366 N N . GLY D 1 41 ? 125.333 83.764 124.475 1.00 45.59 40 GLY D N 1
ATOM 10367 C CA . GLY D 1 41 ? 125.003 85.062 123.930 1.00 45.59 40 GLY D CA 1
ATOM 10368 C C . GLY D 1 41 ? 124.259 85.988 124.860 1.00 45.59 40 GLY D C 1
ATOM 10369 O O . GLY D 1 41 ? 123.976 87.128 124.484 1.00 45.59 40 GLY D O 1
ATOM 10370 N N . GLY D 1 42 ? 123.919 85.532 126.061 1.00 44.39 41 GLY D N 1
ATOM 10371 C CA . GLY D 1 42 ? 123.286 86.374 127.051 1.00 44.39 41 GLY D CA 1
ATOM 10372 C C . GLY D 1 42 ? 121.775 86.293 127.122 1.00 44.39 41 GLY D C 1
ATOM 10373 O O . GLY D 1 42 ? 121.216 86.423 128.213 1.00 44.39 41 GLY D O 1
ATOM 10374 N N . SER D 1 43 ? 121.095 86.083 125.999 1.00 46.34 42 SER D N 1
ATOM 10375 C CA . SER D 1 43 ? 119.639 86.096 125.973 1.00 46.34 42 SER D CA 1
ATOM 10376 C C . SER D 1 43 ? 119.112 84.788 125.399 1.00 46.34 42 SER D C 1
ATOM 10377 O O . SER D 1 43 ? 119.866 83.861 125.099 1.00 46.34 42 SER D O 1
ATOM 10380 N N . SER D 1 44 ? 117.792 84.726 125.240 1.00 47.56 43 SER D N 1
ATOM 10381 C CA . SER D 1 44 ? 117.147 83.570 124.634 1.00 47.56 43 SER D CA 1
ATOM 10382 C C . SER D 1 44 ? 117.237 83.581 123.116 1.00 47.56 43 SER D C 1
ATOM 10383 O O . SER D 1 44 ? 117.142 82.517 122.491 1.00 47.56 43 SER D O 1
ATOM 10386 N N . LYS D 1 45 ? 117.446 84.749 122.510 1.00 48.06 44 LYS D N 1
ATOM 10387 C CA . LYS D 1 45 ? 117.425 84.852 121.058 1.00 48.06 44 LYS D CA 1
ATOM 10388 C C . LYS D 1 45 ? 118.466 83.966 120.409 1.00 48.06 44 LYS D C 1
ATOM 10389 O O . LYS D 1 45 ? 118.300 83.589 119.242 1.00 48.06 44 LYS D O 1
ATOM 10395 N N . ASP D 1 46 ? 119.504 83.585 121.149 1.00 49.68 45 ASP D N 1
ATOM 10396 C CA . ASP D 1 46 ? 120.507 82.695 120.594 1.00 49.68 45 ASP D CA 1
ATOM 10397 C C . ASP D 1 46 ? 119.862 81.484 119.956 1.00 49.68 45 ASP D C 1
ATOM 10398 O O . ASP D 1 46 ? 120.199 81.139 118.818 1.00 49.68 45 ASP D O 1
ATOM 10403 N N . ARG D 1 47 ? 118.901 80.862 120.645 1.00 48.25 46 ARG D N 1
ATOM 10404 C CA . ARG D 1 47 ? 118.251 79.687 120.079 1.00 48.25 46 ARG D CA 1
ATOM 10405 C C . ARG D 1 47 ? 117.846 79.946 118.635 1.00 48.25 46 ARG D C 1
ATOM 10406 O O . ARG D 1 47 ? 118.404 79.346 117.707 1.00 48.25 46 ARG D O 1
ATOM 10414 N N . ILE D 1 48 ? 116.948 80.911 118.417 1.00 51.02 47 ILE D N 1
ATOM 10415 C CA . ILE D 1 48 ? 116.478 81.169 117.060 1.00 51.02 47 ILE D CA 1
ATOM 10416 C C . ILE D 1 48 ? 117.659 81.453 116.148 1.00 51.02 47 ILE D C 1
ATOM 10417 O O . ILE D 1 48 ? 117.779 80.872 115.063 1.00 51.02 47 ILE D O 1
ATOM 10422 N N . ALA D 1 49 ? 118.576 82.313 116.601 1.00 52.38 48 ALA D N 1
ATOM 10423 C CA . ALA D 1 49 ? 119.735 82.665 115.794 1.00 52.38 48 ALA D CA 1
ATOM 10424 C C . ALA D 1 49 ? 120.335 81.424 115.156 1.00 52.38 48 ALA D C 1
ATOM 10425 O O . ALA D 1 49 ? 120.348 81.284 113.927 1.00 52.38 48 ALA D O 1
ATOM 10427 N N . VAL D 1 50 ? 120.780 80.482 115.990 1.00 53.26 49 VAL D N 1
ATOM 10428 C CA . VAL D 1 50 ? 121.417 79.282 115.458 1.00 53.26 49 VAL D CA 1
ATOM 10429 C C . VAL D 1 50 ? 120.558 78.702 114.348 1.00 53.26 49 VAL D C 1
ATOM 10430 O O . VAL D 1 50 ? 120.973 78.623 113.184 1.00 53.26 49 VAL D O 1
ATOM 10434 N N . LYS D 1 51 ? 119.312 78.369 114.682 1.00 54.01 50 LYS D N 1
ATOM 10435 C CA . LYS D 1 51 ? 118.440 77.731 113.708 1.00 54.01 50 LYS D CA 1
ATOM 10436 C C . LYS D 1 51 ? 118.414 78.528 112.414 1.00 54.01 50 LYS D C 1
ATOM 10437 O O . LYS D 1 51 ? 118.664 77.987 111.331 1.00 54.01 50 LYS D O 1
ATOM 10443 N N . MET D 1 52 ? 118.174 79.838 112.515 1.00 57.62 51 MET D N 1
ATOM 10444 C CA . MET D 1 52 ? 118.061 80.639 111.304 1.00 57.62 51 MET D CA 1
ATOM 10445 C C . MET D 1 52 ? 119.299 80.475 110.437 1.00 57.62 51 MET D C 1
ATOM 10446 O O . MET D 1 52 ? 119.200 80.163 109.244 1.00 57.62 51 MET D O 1
ATOM 10451 N N . ILE D 1 53 ? 120.483 80.620 111.035 1.00 57.15 52 ILE D N 1
ATOM 10452 C CA . ILE D 1 53 ? 121.704 80.514 110.244 1.00 57.15 52 ILE D CA 1
ATOM 10453 C C . ILE D 1 53 ? 121.750 79.166 109.545 1.00 57.15 52 ILE D C 1
ATOM 10454 O O . ILE D 1 53 ? 122.044 79.079 108.346 1.00 57.15 52 ILE D O 1
ATOM 10459 N N . GLU D 1 54 ? 121.415 78.098 110.272 1.00 61.91 53 GLU D N 1
ATOM 10460 C CA . GLU D 1 54 ? 121.437 76.769 109.673 1.00 61.91 53 GLU D CA 1
ATOM 10461 C C . GLU D 1 54 ? 120.618 76.742 108.392 1.00 61.91 53 GLU D C 1
ATOM 10462 O O . GLU D 1 54 ? 121.063 76.210 107.369 1.00 61.91 53 GLU D O 1
ATOM 10468 N N . ALA D 1 55 ? 119.425 77.339 108.421 1.00 61.52 54 ALA D N 1
ATOM 10469 C CA . ALA D 1 55 ? 118.594 77.349 107.225 1.00 61.52 54 ALA D CA 1
ATOM 10470 C C . ALA D 1 55 ? 119.343 77.966 106.055 1.00 61.52 54 ALA D C 1
ATOM 10471 O O . ALA D 1 55 ? 119.421 77.374 104.972 1.00 61.52 54 ALA D O 1
ATOM 10473 N N . ALA D 1 56 ? 119.957 79.130 106.274 1.00 63.45 55 ALA D N 1
ATOM 10474 C CA . ALA D 1 56 ? 120.644 79.814 105.188 1.00 63.45 55 ALA D CA 1
ATOM 10475 C C . ALA D 1 56 ? 121.777 78.982 104.615 1.00 63.45 55 ALA D C 1
ATOM 10476 O O . ALA D 1 56 ? 122.241 79.269 103.506 1.00 63.45 55 ALA D O 1
ATOM 10478 N N . GLU D 1 57 ? 122.236 77.966 105.340 1.00 63.91 56 GLU D N 1
ATOM 10479 C CA . GLU D 1 57 ? 123.262 77.069 104.832 1.00 63.91 56 GLU D CA 1
ATOM 10480 C C . GLU D 1 57 ? 122.686 75.835 104.157 1.00 63.91 56 GLU D C 1
ATOM 10481 O O . GLU D 1 57 ? 123.294 75.318 103.214 1.00 63.91 56 GLU D O 1
ATOM 10487 N N . ALA D 1 58 ? 121.528 75.354 104.611 1.00 63.71 57 ALA D N 1
ATOM 10488 C CA . ALA D 1 58 ? 120.914 74.197 103.969 1.00 63.71 57 ALA D CA 1
ATOM 10489 C C . ALA D 1 58 ? 120.146 74.614 102.723 1.00 63.71 57 ALA D C 1
ATOM 10490 O O . ALA D 1 58 ? 120.309 74.020 101.652 1.00 63.71 57 ALA D O 1
ATOM 10492 N N . SER D 1 59 ? 119.310 75.642 102.844 1.00 65.68 58 SER D N 1
ATOM 10493 C CA . SER D 1 59 ? 118.574 76.179 101.708 1.00 65.68 58 SER D CA 1
ATOM 10494 C C . SER D 1 59 ? 119.473 76.857 100.687 1.00 65.68 58 SER D C 1
ATOM 10495 O O . SER D 1 59 ? 118.967 77.329 99.665 1.00 65.68 58 SER D O 1
ATOM 10498 N N . GLY D 1 60 ? 120.778 76.931 100.938 1.00 65.74 59 GLY D N 1
ATOM 10499 C CA . GLY D 1 60 ? 121.675 77.566 99.993 1.00 65.74 59 GLY D CA 1
ATOM 10500 C C . GLY D 1 60 ? 121.363 79.017 99.729 1.00 65.74 59 GLY D C 1
ATOM 10501 O O . GLY D 1 60 ? 121.828 79.573 98.731 1.00 65.74 59 GLY D O 1
ATOM 10502 N N . GLN D 1 61 ? 120.585 79.652 100.602 1.00 65.61 60 GLN D N 1
ATOM 10503 C CA . GLN D 1 61 ? 120.164 81.031 100.409 1.00 65.61 60 GLN D CA 1
ATOM 10504 C C . GLN D 1 61 ? 121.173 82.038 100.938 1.00 65.61 60 GLN D C 1
ATOM 10505 O O . GLN D 1 61 ? 120.973 83.243 100.758 1.00 65.61 60 GLN D O 1
ATOM 10511 N N . LEU D 1 62 ? 122.247 81.581 101.580 1.00 66.22 61 LEU D N 1
ATOM 10512 C CA . LEU D 1 62 ? 123.301 82.451 102.103 1.00 66.22 61 LEU D CA 1
ATOM 10513 C C . LEU D 1 62 ? 124.632 81.875 101.631 1.00 66.22 61 LEU D C 1
ATOM 10514 O O . LEU D 1 62 ? 125.230 81.032 102.305 1.00 66.22 61 LEU D O 1
ATOM 10519 N N . LYS D 1 63 ? 125.092 82.334 100.474 1.00 69.79 62 LYS D N 1
ATOM 10520 C CA . LYS D 1 63 ? 126.319 81.804 99.901 1.00 69.79 62 LYS D CA 1
ATOM 10521 C C . LYS D 1 63 ? 127.497 82.122 100.817 1.00 69.79 62 LYS D C 1
ATOM 10522 O O . LYS D 1 63 ? 127.533 83.197 101.427 1.00 69.79 62 LYS D O 1
ATOM 10528 N N . PRO D 1 64 ? 128.472 81.224 100.937 1.00 68.13 63 PRO D N 1
ATOM 10529 C CA . PRO D 1 64 ? 129.600 81.477 101.839 1.00 68.13 63 PRO D CA 1
ATOM 10530 C C . PRO D 1 64 ? 130.297 82.785 101.498 1.00 68.13 63 PRO D C 1
ATOM 10531 O O . PRO D 1 64 ? 130.453 83.144 100.330 1.00 68.13 63 PRO D O 1
ATOM 10535 N N . GLY D 1 65 ? 130.716 83.500 102.538 1.00 66.85 64 GLY D N 1
ATOM 10536 C CA . GLY D 1 65 ? 131.270 84.825 102.383 1.00 66.85 64 GLY D CA 1
ATOM 10537 C C . GLY D 1 65 ? 130.244 85.931 102.296 1.00 66.85 64 GLY D C 1
ATOM 10538 O O . GLY D 1 65 ? 130.627 87.103 102.198 1.00 66.85 64 GLY D O 1
ATOM 10539 N N . GLY D 1 66 ? 128.957 85.601 102.327 1.00 66.66 65 GLY D N 1
ATOM 10540 C CA . GLY D 1 66 ? 127.928 86.611 102.255 1.00 66.66 65 GLY D CA 1
ATOM 10541 C C . GLY D 1 66 ? 127.770 87.372 103.555 1.00 66.66 65 GLY D C 1
ATOM 10542 O O . GLY D 1 66 ? 128.250 86.974 104.616 1.00 66.66 65 GLY D O 1
ATOM 10543 N N . THR D 1 67 ? 127.073 88.497 103.460 1.00 67.67 66 THR D N 1
ATOM 10544 C CA . THR D 1 67 ? 126.859 89.384 104.590 1.00 67.67 66 THR D CA 1
ATOM 10545 C C . THR D 1 67 ? 125.436 89.237 105.105 1.00 67.67 66 THR D C 1
ATOM 10546 O O . THR D 1 67 ? 124.492 89.085 104.325 1.00 67.67 66 THR D O 1
ATOM 10550 N N . ILE D 1 68 ? 125.288 89.283 106.424 1.00 61.61 67 ILE D N 1
ATOM 10551 C CA . ILE D 1 68 ? 123.983 89.243 107.070 1.00 61.61 67 ILE D CA 1
ATOM 10552 C C . ILE D 1 68 ? 123.559 90.670 107.372 1.00 61.61 67 ILE D C 1
ATOM 10553 O O . ILE D 1 68 ? 124.261 91.400 108.082 1.00 61.61 67 ILE D O 1
ATOM 10558 N N . VAL D 1 69 ? 122.417 91.073 106.829 1.00 65.73 68 VAL D N 1
ATOM 10559 C CA . VAL D 1 69 ? 121.843 92.388 107.077 1.00 65.73 68 VAL D CA 1
ATOM 10560 C C . VAL D 1 69 ? 120.590 92.203 107.914 1.00 65.73 68 VAL D C 1
ATOM 10561 O O . VAL D 1 69 ? 119.810 91.273 107.682 1.00 65.73 68 VAL D O 1
ATOM 10565 N N . GLU D 1 70 ? 120.401 93.079 108.891 1.00 66.77 69 GLU D N 1
ATOM 10566 C CA . GLU D 1 70 ? 119.272 92.909 109.792 1.00 66.77 69 GLU D CA 1
ATOM 10567 C C . GLU D 1 70 ? 118.984 94.189 110.562 1.00 66.77 69 GLU D C 1
ATOM 10568 O O . GLU D 1 70 ? 119.897 94.775 111.156 1.00 66.77 69 GLU D O 1
ATOM 10574 N N . PRO D 1 71 ? 117.739 94.659 110.573 1.00 70.50 70 PRO D N 1
ATOM 10575 C CA . PRO D 1 71 ? 117.373 95.737 111.498 1.00 70.50 70 PRO D CA 1
ATOM 10576 C C . PRO D 1 71 ? 117.251 95.175 112.902 1.00 70.50 70 PRO D C 1
ATOM 10577 O O . PRO D 1 71 ? 116.267 94.509 113.236 1.00 70.50 70 PRO D O 1
ATOM 10581 N N . THR D 1 72 ? 118.247 95.452 113.734 1.00 68.87 71 THR D N 1
ATOM 10582 C CA . THR D 1 72 ? 118.380 94.740 114.992 1.00 68.87 71 THR D CA 1
ATOM 10583 C C . THR D 1 72 ? 117.558 95.394 116.090 1.00 68.87 71 THR D C 1
ATOM 10584 O O . THR D 1 72 ? 117.133 96.547 115.987 1.00 68.87 71 THR D O 1
ATOM 10588 N N . SER D 1 73 ? 117.343 94.633 117.159 1.00 71.23 72 SER D N 1
ATOM 10589 C CA . SER D 1 73 ? 116.757 95.161 118.381 1.00 71.23 72 SER D CA 1
ATOM 10590 C C . SER D 1 73 ? 117.778 95.329 119.497 1.00 71.23 72 SER D C 1
ATOM 10591 O O . SER D 1 73 ? 117.663 96.271 120.289 1.00 71.23 72 SER D O 1
ATOM 10594 N N . GLY D 1 74 ? 118.785 94.463 119.565 1.00 60.07 73 GLY D N 1
ATOM 10595 C CA . GLY D 1 74 ? 119.776 94.545 120.617 1.00 60.07 73 GLY D CA 1
ATOM 10596 C C . GLY D 1 74 ? 120.151 93.188 121.170 1.00 60.07 73 GLY D C 1
ATOM 10597 O O . GLY D 1 74 ? 121.281 92.984 121.622 1.00 60.07 73 GLY D O 1
ATOM 10598 N N . ASN D 1 75 ? 119.206 92.252 121.149 1.00 50.04 74 ASN D N 1
ATOM 10599 C CA . ASN D 1 75 ? 119.468 90.880 121.561 1.00 50.04 74 ASN D CA 1
ATOM 10600 C C . ASN D 1 75 ? 119.659 89.936 120.388 1.00 50.04 74 ASN D C 1
ATOM 10601 O O . ASN D 1 75 ? 120.606 89.145 120.389 1.00 50.04 74 ASN D O 1
ATOM 10606 N N . THR D 1 76 ? 118.785 90.001 119.383 1.00 50.03 75 THR D N 1
ATOM 10607 C CA . THR D 1 76 ? 118.985 89.183 118.195 1.00 50.03 75 THR D CA 1
ATOM 10608 C C . THR D 1 76 ? 120.327 89.485 117.549 1.00 50.03 75 THR D C 1
ATOM 10609 O O . THR D 1 76 ? 120.976 88.587 117.001 1.00 50.03 75 THR D O 1
ATOM 10613 N N . GLY D 1 77 ? 120.759 90.743 117.604 1.00 49.92 76 GLY D N 1
ATOM 10614 C CA . GLY D 1 77 ? 122.069 91.084 117.086 1.00 49.92 76 GLY D CA 1
ATOM 10615 C C . GLY D 1 77 ? 123.186 90.347 117.794 1.00 49.92 76 GLY D C 1
ATOM 10616 O O . GLY D 1 77 ? 124.131 89.881 117.157 1.00 49.92 76 GLY D O 1
ATOM 10617 N N . VAL D 1 78 ? 123.092 90.222 119.118 1.00 49.62 77 VAL D N 1
ATOM 10618 C CA . VAL D 1 78 ? 124.147 89.552 119.872 1.00 49.62 77 VAL D CA 1
ATOM 10619 C C . VAL D 1 78 ? 124.292 88.108 119.412 1.00 49.62 77 VAL D C 1
ATOM 10620 O O . VAL D 1 78 ? 125.395 87.648 119.103 1.00 49.62 77 VAL D O 1
ATOM 10624 N N . GLY D 1 79 ? 123.180 87.375 119.342 1.00 46.98 78 GLY D N 1
ATOM 10625 C CA . GLY D 1 79 ? 123.255 85.985 118.919 1.00 46.98 78 GLY D CA 1
ATOM 10626 C C . GLY D 1 79 ? 123.683 85.834 117.472 1.00 46.98 78 GLY D C 1
ATOM 10627 O O . GLY D 1 79 ? 124.515 84.979 117.140 1.00 46.98 78 GLY D O 1
ATOM 10628 N N . LEU D 1 80 ? 123.123 86.662 116.588 1.00 46.10 79 LEU D N 1
ATOM 10629 C CA . LEU D 1 80 ? 123.500 86.584 115.183 1.00 46.10 79 LEU D CA 1
ATOM 10630 C C . LEU D 1 80 ? 124.990 86.825 115.006 1.00 46.10 79 LEU D C 1
ATOM 10631 O O . LEU D 1 80 ? 125.654 86.108 114.252 1.00 46.10 79 LEU D O 1
ATOM 10636 N N . ALA D 1 81 ? 125.537 87.833 115.686 1.00 45.76 80 ALA D N 1
ATOM 10637 C CA . ALA D 1 81 ? 126.973 88.067 115.617 1.00 45.76 80 ALA D CA 1
ATOM 10638 C C . ALA D 1 81 ? 127.740 86.884 116.188 1.00 45.76 80 ALA D C 1
ATOM 10639 O O . ALA D 1 81 ? 128.682 86.381 115.568 1.00 45.76 80 ALA D O 1
ATOM 10641 N N . LEU D 1 82 ? 127.324 86.403 117.361 1.00 45.49 81 LEU D N 1
ATOM 10642 C CA . LEU D 1 82 ? 128.040 85.323 118.026 1.00 45.49 81 LEU D CA 1
ATOM 10643 C C . LEU D 1 82 ? 128.140 84.083 117.151 1.00 45.49 81 LEU D C 1
ATOM 10644 O O . LEU D 1 82 ? 129.113 83.329 117.258 1.00 45.49 81 LEU D O 1
ATOM 10649 N N . VAL D 1 83 ? 127.152 83.844 116.294 1.00 47.10 82 VAL D N 1
ATOM 10650 C CA . VAL D 1 83 ? 127.163 82.639 115.460 1.00 47.10 82 VAL D CA 1
ATOM 10651 C C . VAL D 1 83 ? 127.798 82.899 114.096 1.00 47.10 82 VAL D C 1
ATOM 10652 O O . VAL D 1 83 ? 128.683 82.157 113.647 1.00 47.10 82 VAL D O 1
ATOM 10656 N N . ALA D 1 84 ? 127.357 83.950 113.405 1.00 48.68 83 ALA D N 1
ATOM 10657 C CA . ALA D 1 84 ? 127.942 84.277 112.115 1.00 48.68 83 ALA D CA 1
ATOM 10658 C C . ALA D 1 84 ? 129.432 84.545 112.228 1.00 48.68 83 ALA D C 1
ATOM 10659 O O . ALA D 1 84 ? 130.142 84.464 111.222 1.00 48.68 83 ALA D O 1
ATOM 10661 N N . GLN D 1 85 ? 129.923 84.865 113.424 1.00 48.74 84 GLN D N 1
ATOM 10662 C CA . GLN D 1 85 ? 131.357 84.978 113.629 1.00 48.74 84 GLN D CA 1
ATOM 10663 C C . GLN D 1 85 ? 132.028 83.615 113.679 1.00 48.74 84 GLN D C 1
ATOM 10664 O O . GLN D 1 85 ? 133.208 83.497 113.332 1.00 48.74 84 GLN D O 1
ATOM 10670 N N . ARG D 1 86 ? 131.307 82.577 114.107 1.00 51.40 85 ARG D N 1
ATOM 10671 C CA . ARG D 1 86 ? 131.852 81.230 113.995 1.00 51.40 85 ARG D CA 1
ATOM 10672 C C . ARG D 1 86 ? 131.932 80.806 112.540 1.00 51.40 85 ARG D C 1
ATOM 10673 O O . ARG D 1 86 ? 132.960 80.286 112.091 1.00 51.40 85 ARG D O 1
ATOM 10681 N N . ARG D 1 87 ? 130.855 81.010 111.784 1.00 57.80 86 ARG D N 1
ATOM 10682 C CA . ARG D 1 87 ? 130.923 80.640 110.374 1.00 57.80 86 ARG D CA 1
ATOM 10683 C C . ARG D 1 87 ? 131.873 81.542 109.598 1.00 57.80 86 ARG D C 1
ATOM 10684 O O . ARG D 1 87 ? 132.519 81.086 108.647 1.00 57.80 86 ARG D O 1
ATOM 10692 N N . GLY D 1 88 ? 131.984 82.803 109.989 1.00 56.88 87 GLY D N 1
ATOM 10693 C CA . GLY D 1 88 ? 132.805 83.760 109.287 1.00 56.88 87 GLY D CA 1
ATOM 10694 C C . GLY D 1 88 ? 132.060 84.690 108.357 1.00 56.88 87 GLY D C 1
ATOM 10695 O O . GLY D 1 88 ? 132.682 85.256 107.451 1.00 56.88 87 GLY D O 1
ATOM 10696 N N . TYR D 1 89 ? 130.756 84.866 108.545 1.00 60.11 88 TYR D N 1
ATOM 10697 C CA . TYR D 1 89 ? 129.952 85.711 107.673 1.00 60.11 88 TYR D CA 1
ATOM 10698 C C . TYR D 1 89 ? 129.963 87.136 108.208 1.00 60.11 88 TYR D C 1
ATOM 10699 O O . TYR D 1 89 ? 129.598 87.372 109.364 1.00 60.11 88 TYR D O 1
ATOM 10708 N N . LYS D 1 90 ? 130.378 88.082 107.372 1.00 63.84 89 LYS D N 1
ATOM 10709 C CA . LYS D 1 90 ? 130.342 89.482 107.765 1.00 63.84 89 LYS D CA 1
ATOM 10710 C C . LYS D 1 90 ? 128.913 89.883 108.099 1.00 63.84 89 LYS D C 1
ATOM 10711 O O . LYS D 1 90 ? 127.982 89.584 107.348 1.00 63.84 89 LYS D O 1
ATOM 10717 N N . CYS D 1 91 ? 128.741 90.557 109.232 1.00 58.61 90 CYS D N 1
ATOM 10718 C CA . CYS D 1 91 ? 127.425 90.926 109.733 1.00 58.61 90 CYS D CA 1
ATOM 10719 C C . CYS D 1 91 ? 127.324 92.440 109.832 1.00 58.61 90 CYS D C 1
ATOM 10720 O O . CYS D 1 91 ? 128.221 93.089 110.379 1.00 58.61 90 CYS D O 1
ATOM 10723 N N . VAL D 1 92 ? 126.236 92.997 109.304 1.00 59.07 91 VAL D N 1
ATOM 10724 C CA . VAL D 1 92 ? 126.011 94.438 109.306 1.00 59.07 91 VAL D CA 1
ATOM 10725 C C . VAL D 1 92 ? 124.581 94.709 109.749 1.00 59.07 91 VAL D C 1
ATOM 10726 O O . VAL D 1 92 ? 123.632 94.250 109.107 1.00 59.07 91 VAL D O 1
ATOM 10730 N N . PHE D 1 93 ? 124.426 95.469 110.827 1.00 59.06 92 PHE D N 1
ATOM 10731 C CA . PHE D 1 93 ? 123.125 95.822 111.373 1.00 59.06 92 PHE D CA 1
ATOM 10732 C C . PHE D 1 93 ? 122.769 97.261 111.023 1.00 59.06 92 PHE D C 1
ATOM 10733 O O . PHE D 1 93 ? 123.626 98.075 110.674 1.00 59.06 92 PHE D O 1
ATOM 10741 N N . VAL D 1 94 ? 121.479 97.569 111.127 1.00 72.96 93 VAL D N 1
ATOM 10742 C CA . VAL D 1 94 ? 120.979 98.928 110.955 1.00 72.96 93 VAL D CA 1
ATOM 10743 C C . VAL D 1 94 ? 120.082 99.235 112.145 1.00 72.96 93 VAL D C 1
ATOM 10744 O O . VAL D 1 94 ? 118.959 98.728 112.233 1.00 72.96 93 VAL D O 1
ATOM 10748 N N . CYS D 1 95 ? 120.567 100.072 113.055 1.00 87.58 94 CYS D N 1
ATOM 10749 C CA . CYS D 1 95 ? 119.926 100.185 114.350 1.00 87.58 94 CYS D CA 1
ATOM 10750 C C . CYS D 1 95 ? 119.287 101.554 114.538 1.00 87.58 94 CYS D C 1
ATOM 10751 O O . CYS D 1 95 ? 119.838 102.568 114.097 1.00 87.58 94 CYS D O 1
ATOM 10754 N N . PRO D 1 96 ? 118.125 101.613 115.183 1.00 93.77 95 PRO D N 1
ATOM 10755 C CA . PRO D 1 96 ? 117.550 102.910 115.545 1.00 93.77 95 PRO D CA 1
ATOM 10756 C C . PRO D 1 96 ? 118.387 103.592 116.614 1.00 93.77 95 PRO D C 1
ATOM 10757 O O . PRO D 1 96 ? 118.884 102.955 117.545 1.00 93.77 95 PRO D O 1
ATOM 10761 N N . ASP D 1 97 ? 118.529 104.912 116.480 1.00 95.69 96 ASP D N 1
ATOM 10762 C CA . ASP D 1 97 ? 119.307 105.667 117.456 1.00 95.69 96 ASP D CA 1
ATOM 10763 C C . ASP D 1 97 ? 118.730 105.578 118.862 1.00 95.69 96 ASP D C 1
ATOM 10764 O O . ASP D 1 97 ? 119.367 106.056 119.807 1.00 95.69 96 ASP D O 1
ATOM 10769 N N . LYS D 1 98 ? 117.546 104.988 119.024 1.00 91.95 97 LYS D N 1
ATOM 10770 C CA . LYS D 1 98 ? 116.976 104.825 120.354 1.00 91.95 97 LYS D CA 1
ATOM 10771 C C . LYS D 1 98 ? 117.830 103.916 121.229 1.00 91.95 97 LYS D C 1
ATOM 10772 O O . LYS D 1 98 ? 117.762 104.009 122.459 1.00 91.95 97 LYS D O 1
ATOM 10778 N N . VAL D 1 99 ? 118.635 103.042 120.624 1.00 82.61 98 VAL D N 1
ATOM 10779 C CA . VAL D 1 99 ? 119.464 102.122 121.393 1.00 82.61 98 VAL D CA 1
ATOM 10780 C C . VAL D 1 99 ? 120.643 102.871 121.998 1.00 82.61 98 VAL D C 1
ATOM 10781 O O . VAL D 1 99 ? 121.258 103.729 121.352 1.00 82.61 98 VAL D O 1
ATOM 10785 N N . SER D 1 100 ? 120.969 102.539 123.244 1.00 71.91 99 SER D N 1
ATOM 10786 C CA . SER D 1 100 ? 122.022 103.236 123.967 1.00 71.91 99 SER D CA 1
ATOM 10787 C C . SER D 1 100 ? 123.381 102.958 123.339 1.00 71.91 99 SER D C 1
ATOM 10788 O O . SER D 1 100 ? 123.502 102.199 122.374 1.00 71.91 99 SER D O 1
ATOM 10791 N N . GLU D 1 101 ? 124.419 103.586 123.893 1.00 68.21 100 GLU D N 1
ATOM 10792 C CA . GLU D 1 101 ? 125.762 103.391 123.362 1.00 68.21 100 GLU D CA 1
ATOM 10793 C C . GLU D 1 101 ? 126.342 102.051 123.793 1.00 68.21 100 GLU D C 1
ATOM 10794 O O . GLU D 1 101 ? 127.060 101.406 123.024 1.00 68.21 100 GLU D O 1
ATOM 10800 N N . ASP D 1 102 ? 126.052 101.616 125.021 1.00 66.81 101 ASP D N 1
ATOM 10801 C CA . ASP D 1 102 ? 126.596 100.346 125.491 1.00 66.81 101 ASP D CA 1
ATOM 10802 C C . ASP D 1 102 ? 126.072 99.174 124.670 1.00 66.81 101 ASP D C 1
ATOM 10803 O O . ASP D 1 102 ? 126.830 98.255 124.343 1.00 66.81 101 ASP D O 1
ATOM 10808 N N . LYS D 1 103 ? 124.783 99.185 124.329 1.00 62.59 102 LYS D N 1
ATOM 10809 C CA . LYS D 1 103 ? 124.206 98.059 123.602 1.00 62.59 102 LYS D CA 1
ATOM 10810 C C . LYS D 1 103 ? 124.868 97.882 122.240 1.00 62.59 102 LYS D C 1
ATOM 10811 O O . LYS D 1 103 ? 125.377 96.803 121.917 1.00 62.59 102 LYS D O 1
ATOM 10817 N N . ARG D 1 104 ? 124.886 98.938 121.426 1.00 61.56 103 ARG D N 1
ATOM 10818 C CA . ARG D 1 104 ? 125.503 98.803 120.114 1.00 61.56 103 ARG D CA 1
ATOM 10819 C C . ARG D 1 104 ? 127.017 98.709 120.206 1.00 61.56 103 ARG D C 1
ATOM 10820 O O . ARG D 1 104 ? 127.649 98.168 119.296 1.00 61.56 103 ARG D O 1
ATOM 10828 N N . ASN D 1 105 ? 127.614 99.193 121.292 1.00 53.18 104 ASN D N 1
ATOM 10829 C CA . ASN D 1 105 ? 129.041 98.980 121.491 1.00 53.18 104 ASN D CA 1
ATOM 10830 C C . ASN D 1 105 ? 129.343 97.502 121.688 1.00 53.18 104 ASN D C 1
ATOM 10831 O O . ASN D 1 105 ? 130.314 96.979 121.130 1.00 53.18 104 ASN D O 1
ATOM 10836 N N . VAL D 1 106 ? 128.519 96.812 122.476 1.00 51.11 105 VAL D N 1
ATOM 10837 C CA . VAL D 1 106 ? 128.607 95.356 122.549 1.00 51.11 105 VAL D CA 1
ATOM 10838 C C . VAL D 1 106 ? 128.411 94.755 121.167 1.00 51.11 105 VAL D C 1
ATOM 10839 O O . VAL D 1 106 ? 129.197 93.916 120.711 1.00 51.11 105 VAL D O 1
ATOM 10843 N N . LEU D 1 107 ? 127.361 95.193 120.475 1.00 50.18 106 LEU D N 1
ATOM 10844 C CA . LEU D 1 107 ? 127.053 94.663 119.153 1.00 50.18 106 LEU D CA 1
ATOM 10845 C C . LEU D 1 107 ? 128.233 94.798 118.201 1.00 50.18 106 LEU D C 1
ATOM 10846 O O . LEU D 1 107 ? 128.398 93.967 117.303 1.00 50.18 106 LEU D O 1
ATOM 10851 N N . ILE D 1 108 ? 129.043 95.838 118.370 1.00 47.64 107 ILE D N 1
ATOM 10852 C CA . ILE D 1 108 ? 130.250 96.004 117.568 1.00 47.64 107 ILE D CA 1
ATOM 10853 C C . ILE D 1 108 ? 131.361 95.089 118.057 1.00 47.64 107 ILE D C 1
ATOM 10854 O O . ILE D 1 108 ? 132.043 94.439 117.259 1.00 47.64 107 ILE D O 1
ATOM 10859 N N . ALA D 1 109 ? 131.559 95.021 119.376 1.00 42.57 108 ALA D N 1
ATOM 10860 C CA . ALA D 1 109 ? 132.685 94.267 119.915 1.00 42.57 108 ALA D CA 1
ATOM 10861 C C . ALA D 1 109 ? 132.686 92.835 119.411 1.00 42.57 108 ALA D C 1
ATOM 10862 O O . ALA D 1 109 ? 133.749 92.223 119.270 1.00 42.57 108 ALA D O 1
ATOM 10864 N N . TYR D 1 110 ? 131.508 92.285 119.132 1.00 42.12 109 TYR D N 1
ATOM 10865 C CA . TYR D 1 110 ? 131.411 90.945 118.574 1.00 42.12 109 TYR D CA 1
ATOM 10866 C C . TYR D 1 110 ? 131.812 90.884 117.110 1.00 42.12 109 TYR D C 1
ATOM 10867 O O . TYR D 1 110 ? 131.829 89.790 116.537 1.00 42.12 109 TYR D O 1
ATOM 10876 N N . GLY D 1 111 ? 132.119 92.016 116.491 1.00 45.59 110 GLY D N 1
ATOM 10877 C CA . GLY D 1 111 ? 132.508 92.038 115.099 1.00 45.59 110 GLY D CA 1
ATOM 10878 C C . GLY D 1 111 ? 131.386 92.350 114.136 1.00 45.59 110 GLY D C 1
ATOM 10879 O O . GLY D 1 111 ? 131.420 91.885 112.993 1.00 45.59 110 GLY D O 1
ATOM 10880 N N . ALA D 1 112 ? 130.395 93.122 114.564 1.00 50.03 111 ALA D N 1
ATOM 10881 C CA . ALA D 1 112 ? 129.271 93.498 113.723 1.00 50.03 111 ALA D CA 1
ATOM 10882 C C . ALA D 1 112 ? 129.396 94.963 113.339 1.00 50.03 111 ALA D C 1
ATOM 10883 O O . ALA D 1 112 ? 129.825 95.793 114.145 1.00 50.03 111 ALA D O 1
ATOM 10885 N N . GLU D 1 113 ? 129.035 95.274 112.100 1.00 58.39 112 GLU D N 1
ATOM 10886 C CA . GLU D 1 113 ? 129.068 96.641 111.602 1.00 58.39 112 GLU D CA 1
ATOM 10887 C C . GLU D 1 113 ? 127.680 97.247 111.750 1.00 58.39 112 GLU D C 1
ATOM 10888 O O . GLU D 1 113 ? 126.734 96.815 111.084 1.00 58.39 112 GLU D O 1
ATOM 10894 N N . VAL D 1 114 ? 127.555 98.237 112.626 1.00 58.43 113 VAL D N 1
ATOM 10895 C CA . VAL D 1 114 ? 126.272 98.849 112.947 1.00 58.43 113 VAL D CA 1
ATOM 10896 C C . VAL D 1 114 ? 126.224 100.222 112.294 1.00 58.43 113 VAL D C 1
ATOM 10897 O O . VAL D 1 114 ? 127.017 101.109 112.632 1.00 58.43 113 VAL D O 1
ATOM 10901 N N . VAL D 1 115 ? 125.294 100.399 111.360 1.00 67.59 114 VAL D N 1
ATOM 10902 C CA . VAL D 1 115 ? 125.043 101.684 110.719 1.00 67.59 114 VAL D CA 1
ATOM 10903 C C . VAL D 1 115 ? 123.737 102.225 111.279 1.00 67.59 114 VAL D C 1
ATOM 10904 O O . VAL D 1 115 ? 122.689 101.577 111.173 1.00 67.59 114 VAL D O 1
ATOM 10908 N N . VAL D 1 116 ? 123.798 103.403 111.880 1.00 83.20 115 VAL D N 1
ATOM 10909 C CA . VAL D 1 116 ? 122.664 103.972 112.597 1.00 83.20 115 VAL D CA 1
ATOM 10910 C C . VAL D 1 116 ? 121.891 104.907 111.680 1.00 83.20 115 VAL D C 1
ATOM 10911 O O . VAL D 1 116 ? 122.450 105.547 110.782 1.00 83.20 115 VAL D O 1
ATOM 10915 N N . CYS D 1 117 ? 120.587 104.982 111.911 1.00 97.60 116 CYS D N 1
ATOM 10916 C CA . CYS D 1 117 ? 119.689 105.868 111.191 1.00 97.60 116 CYS D CA 1
ATOM 10917 C C . CYS D 1 117 ? 118.736 106.512 112.187 1.00 97.60 116 CYS D C 1
ATOM 10918 O O . CYS D 1 117 ? 118.486 105.956 113.261 1.00 97.60 116 CYS D O 1
ATOM 10921 N N . PRO D 1 118 ? 118.194 107.683 111.857 1.00 103.45 117 PRO D N 1
ATOM 10922 C CA . PRO D 1 118 ? 117.247 108.339 112.766 1.00 103.45 117 PRO D CA 1
ATOM 10923 C C . PRO D 1 118 ? 116.037 107.459 113.041 1.00 103.45 117 PRO D C 1
ATOM 10924 O O . PRO D 1 118 ? 115.737 106.517 112.304 1.00 103.45 117 PRO D O 1
ATOM 10928 N N . THR D 1 119 ? 115.337 107.776 114.127 1.00 104.33 118 THR D N 1
ATOM 10929 C CA . THR D 1 119 ? 114.209 106.983 114.590 1.00 104.33 118 THR D CA 1
ATOM 10930 C C . THR D 1 119 ? 112.976 107.870 114.722 1.00 104.33 118 THR D C 1
ATOM 10931 O O . THR D 1 119 ? 113.025 109.083 114.499 1.00 104.33 118 THR D O 1
ATOM 10935 N N . ALA D 1 120 ? 111.855 107.242 115.078 1.00 104.68 119 ALA D N 1
ATOM 10936 C CA . ALA D 1 120 ? 110.577 107.920 115.265 1.00 104.68 119 ALA D CA 1
ATOM 10937 C C . ALA D 1 120 ? 109.953 108.304 113.931 1.00 104.68 119 ALA D C 1
ATOM 10938 O O . ALA D 1 120 ? 108.813 108.778 113.891 1.00 104.68 119 ALA D O 1
ATOM 10940 N N . VAL D 1 121 ? 110.680 108.106 112.837 1.00 114.87 120 VAL D N 1
ATOM 10941 C CA . VAL D 1 121 ? 110.164 108.345 111.493 1.00 114.87 120 VAL D CA 1
ATOM 10942 C C . VAL D 1 121 ? 109.329 107.131 111.103 1.00 114.87 120 VAL D C 1
ATOM 10943 O O . VAL D 1 121 ? 109.559 106.034 111.631 1.00 114.87 120 VAL D O 1
ATOM 10947 N N . PRO D 1 122 ? 108.355 107.271 110.209 1.00 123.07 121 PRO D N 1
ATOM 10948 C CA . PRO D 1 122 ? 107.527 106.122 109.824 1.00 123.07 121 PRO D CA 1
ATOM 10949 C C . PRO D 1 122 ? 108.379 104.976 109.309 1.00 123.07 121 PRO D C 1
ATOM 10950 O O . PRO D 1 122 ? 109.390 105.193 108.625 1.00 123.07 121 PRO D O 1
ATOM 10954 N N . PRO D 1 123 ? 108.008 103.734 109.626 1.00 122.69 122 PRO D N 1
ATOM 10955 C CA . PRO D 1 123 ? 108.831 102.595 109.190 1.00 122.69 122 PRO D CA 1
ATOM 10956 C C . PRO D 1 123 ? 108.914 102.452 107.681 1.00 122.69 122 PRO D C 1
ATOM 10957 O O . PRO D 1 123 ? 109.907 101.925 107.167 1.00 122.69 122 PRO D O 1
ATOM 10961 N N . HIS D 1 124 ? 107.895 102.904 106.956 1.00 126.74 123 HIS D N 1
ATOM 10962 C CA . HIS D 1 124 ? 107.793 102.684 105.519 1.00 126.74 123 HIS D CA 1
ATOM 10963 C C . HIS D 1 124 ? 108.515 103.735 104.688 1.00 126.74 123 HIS D C 1
ATOM 10964 O O . HIS D 1 124 ? 108.483 103.647 103.456 1.00 126.74 123 HIS D O 1
ATOM 10971 N N . ASP D 1 125 ? 109.153 104.719 105.305 1.00 121.94 124 ASP D N 1
ATOM 10972 C CA . ASP D 1 125 ? 109.842 105.772 104.578 1.00 121.94 124 ASP D CA 1
ATOM 10973 C C . ASP D 1 125 ? 111.344 105.533 104.565 1.00 121.94 124 ASP D C 1
ATOM 10974 O O . ASP D 1 125 ? 111.865 104.696 105.309 1.00 121.94 124 ASP D O 1
ATOM 10979 N N . PRO D 1 126 ? 112.081 106.269 103.728 1.00 120.51 125 PRO D N 1
ATOM 10980 C CA . PRO D 1 126 ? 113.523 106.015 103.586 1.00 120.51 125 PRO D CA 1
ATOM 10981 C C . PRO D 1 126 ? 114.344 106.358 104.818 1.00 120.51 125 PRO D C 1
ATOM 10982 O O . PRO D 1 126 ? 115.544 106.058 104.838 1.00 120.51 125 PRO D O 1
ATOM 10986 N N . ALA D 1 127 ? 113.750 106.978 105.839 1.00 120.17 126 ALA D N 1
ATOM 10987 C CA . ALA D 1 127 ? 114.501 107.351 107.031 1.00 120.17 126 ALA D CA 1
ATOM 10988 C C . ALA D 1 127 ? 114.546 106.233 108.065 1.00 120.17 126 ALA D C 1
ATOM 10989 O O . ALA D 1 127 ? 115.614 105.953 108.619 1.00 120.17 126 ALA D O 1
ATOM 10991 N N . SER D 1 128 ? 113.414 105.584 108.327 1.00 116.63 127 SER D N 1
ATOM 10992 C CA . SER D 1 128 ? 113.389 104.485 109.278 1.00 116.63 127 SER D CA 1
ATOM 10993 C C . SER D 1 128 ? 114.288 103.352 108.791 1.00 116.63 127 SER D C 1
ATOM 10994 O O . SER D 1 128 ? 114.659 103.277 107.617 1.00 116.63 127 SER D O 1
ATOM 10997 N N . TYR D 1 129 ? 114.637 102.453 109.712 1.00 102.39 128 TYR D N 1
ATOM 10998 C CA . TYR D 1 129 ? 115.667 101.469 109.404 1.00 102.39 128 TYR D CA 1
ATOM 10999 C C . TYR D 1 129 ? 115.165 100.296 108.571 1.00 102.39 128 TYR D C 1
ATOM 11000 O O . TYR D 1 129 ? 115.987 99.547 108.038 1.00 102.39 128 TYR D O 1
ATOM 11009 N N . TYR D 1 130 ? 113.852 100.118 108.425 1.00 103.50 129 TYR D N 1
ATOM 11010 C CA . TYR D 1 130 ? 113.358 99.037 107.574 1.00 103.50 129 TYR D CA 1
ATOM 11011 C C . TYR D 1 130 ? 113.718 99.281 106.111 1.00 103.50 129 TYR D C 1
ATOM 11012 O O . TYR D 1 130 ? 114.273 98.403 105.434 1.00 103.50 129 TYR D O 1
ATOM 11021 N N . SER D 1 131 ? 113.417 100.480 105.607 1.00 103.23 130 SER D N 1
ATOM 11022 C CA . SER D 1 131 ? 113.726 100.798 104.217 1.00 103.23 130 SER D CA 1
ATOM 11023 C C . SER D 1 131 ? 115.229 100.794 103.970 1.00 103.23 130 SER D C 1
ATOM 11024 O O . SER D 1 131 ? 115.689 100.334 102.919 1.00 103.23 130 SER D O 1
ATOM 11027 N N . VAL D 1 132 ? 116.010 101.310 104.920 1.00 96.81 131 VAL D N 1
ATOM 11028 C CA . VAL D 1 132 ? 117.460 101.321 104.753 1.00 96.81 131 VAL D CA 1
ATOM 11029 C C . VAL D 1 132 ? 118.010 99.902 104.772 1.00 96.81 131 VAL D C 1
ATOM 11030 O O . VAL D 1 132 ? 118.960 99.579 104.050 1.00 96.81 131 VAL D O 1
ATOM 11034 N N . SER D 1 133 ? 117.430 99.032 105.600 1.00 95.68 132 SER D N 1
ATOM 11035 C CA . SER D 1 133 ? 117.832 97.630 105.589 1.00 95.68 132 SER D CA 1
ATOM 11036 C C . SER D 1 133 ? 117.546 96.997 104.236 1.00 95.68 132 SER D C 1
ATOM 11037 O O . SER D 1 133 ? 118.371 96.248 103.701 1.00 95.68 132 SER D O 1
ATOM 11040 N N . ASP D 1 134 ? 116.379 97.291 103.661 1.00 96.20 133 ASP D N 1
ATOM 11041 C CA . ASP D 1 134 ? 116.076 96.780 102.326 1.00 96.20 133 ASP D CA 1
ATOM 11042 C C . ASP D 1 134 ? 117.064 97.314 101.292 1.00 96.20 133 ASP D C 1
ATOM 11043 O O . ASP D 1 134 ? 117.515 96.576 100.407 1.00 96.20 133 ASP D O 1
ATOM 11048 N N . ARG D 1 135 ? 117.412 98.598 101.391 1.00 96.15 134 ARG D N 1
ATOM 11049 C CA . ARG D 1 135 ? 118.373 99.180 100.460 1.00 96.15 134 ARG D CA 1
ATOM 11050 C C . ARG D 1 135 ? 119.731 98.499 100.574 1.00 96.15 134 ARG D C 1
ATOM 11051 O O . ARG D 1 135 ? 120.381 98.218 99.560 1.00 96.15 134 ARG D O 1
ATOM 11059 N N . LEU D 1 136 ? 120.179 98.233 101.802 1.00 91.78 135 LEU D N 1
ATOM 11060 C CA . LEU D 1 136 ? 121.425 97.497 101.987 1.00 91.78 135 LEU D CA 1
ATOM 11061 C C . LEU D 1 136 ? 121.323 96.098 101.398 1.00 91.78 135 LEU D C 1
ATOM 11062 O O . LEU D 1 136 ? 122.269 95.608 100.771 1.00 91.78 135 LEU D O 1
ATOM 11067 N N . VAL D 1 137 ? 120.178 95.440 101.586 1.00 91.28 136 VAL D N 1
ATOM 11068 C CA . VAL D 1 137 ? 119.979 94.123 100.990 1.00 91.28 136 VAL D CA 1
ATOM 11069 C C . VAL D 1 137 ? 120.158 94.201 99.482 1.00 91.28 136 VAL D C 1
ATOM 11070 O O . VAL D 1 137 ? 120.744 93.306 98.861 1.00 91.28 136 VAL D O 1
ATOM 11074 N N . ARG D 1 138 ? 119.646 95.266 98.867 1.00 95.31 137 ARG D N 1
ATOM 11075 C CA . ARG D 1 138 ? 119.798 95.424 97.424 1.00 95.31 137 ARG D CA 1
ATOM 11076 C C . ARG D 1 138 ? 121.259 95.645 97.041 1.00 95.31 137 ARG D C 1
ATOM 11077 O O . ARG D 1 138 ? 121.822 94.895 96.236 1.00 95.31 137 ARG D O 1
ATOM 11085 N N . ASP D 1 139 ? 121.893 96.668 97.617 1.00 94.81 138 ASP D N 1
ATOM 11086 C CA . ASP D 1 139 ? 123.240 97.045 97.196 1.00 94.81 138 ASP D CA 1
ATOM 11087 C C . ASP D 1 139 ? 124.233 95.909 97.414 1.00 94.81 138 ASP D C 1
ATOM 11088 O O . ASP D 1 139 ? 124.813 95.383 96.457 1.00 94.81 138 ASP D O 1
ATOM 11093 N N . ILE D 1 140 ? 124.444 95.522 98.673 1.00 88.64 139 ILE D N 1
ATOM 11094 C CA . ILE D 1 140 ? 125.435 94.499 98.976 1.00 88.64 139 ILE D CA 1
ATOM 11095 C C . ILE D 1 140 ? 125.100 93.216 98.220 1.00 88.64 139 ILE D C 1
ATOM 11096 O O . ILE D 1 140 ? 123.952 92.967 97.836 1.00 88.64 139 ILE D O 1
ATOM 11101 N N . ASP D 1 141 ? 126.122 92.398 97.996 1.00 85.74 140 ASP D N 1
ATOM 11102 C CA . ASP D 1 141 ? 125.949 91.112 97.338 1.00 85.74 140 ASP D CA 1
ATOM 11103 C C . ASP D 1 141 ? 125.915 89.992 98.369 1.00 85.74 140 ASP D C 1
ATOM 11104 O O . ASP D 1 141 ? 126.510 90.087 99.444 1.00 85.74 140 ASP D O 1
ATOM 11109 N N . GLY D 1 142 ? 125.201 88.922 98.030 1.00 76.44 141 GLY D N 1
ATOM 11110 C CA . GLY D 1 142 ? 125.075 87.795 98.932 1.00 76.44 141 GLY D CA 1
ATOM 11111 C C . GLY D 1 142 ? 124.385 88.130 100.234 1.00 76.44 141 GLY D C 1
ATOM 11112 O O . GLY D 1 142 ? 124.499 87.379 101.206 1.00 76.44 141 GLY D O 1
ATOM 11113 N N . ALA D 1 143 ? 123.662 89.245 100.275 1.00 71.22 142 ALA D N 1
ATOM 11114 C CA . ALA D 1 143 ? 122.957 89.640 101.483 1.00 71.22 142 ALA D CA 1
ATOM 11115 C C . ALA D 1 143 ? 121.839 88.653 101.794 1.00 71.22 142 ALA D C 1
ATOM 11116 O O . ALA D 1 143 ? 121.286 87.998 100.908 1.00 71.22 142 ALA D O 1
ATOM 11118 N N . TRP D 1 144 ? 121.510 88.549 103.079 1.00 66.09 143 TRP D N 1
ATOM 11119 C CA . TRP D 1 144 ? 120.443 87.654 103.521 1.00 66.09 143 TRP D CA 1
ATOM 11120 C C . TRP D 1 144 ? 119.787 88.276 104.747 1.00 66.09 143 TRP D C 1
ATOM 11121 O O . TRP D 1 144 ? 120.280 88.125 105.867 1.00 66.09 143 TRP D O 1
ATOM 11132 N N . LYS D 1 145 ? 118.675 88.969 104.528 1.00 71.01 144 LYS D N 1
ATOM 11133 C CA . LYS D 1 145 ? 117.936 89.592 105.615 1.00 71.01 144 LYS D CA 1
ATOM 11134 C C . LYS D 1 145 ? 117.147 88.519 106.348 1.00 71.01 144 LYS D C 1
ATOM 11135 O O . LYS D 1 145 ? 116.109 88.070 105.842 1.00 71.01 144 LYS D O 1
ATOM 11141 N N . PRO D 1 146 ? 117.588 88.081 107.529 1.00 65.26 145 PRO D N 1
ATOM 11142 C CA . PRO D 1 146 ? 116.895 86.971 108.199 1.00 65.26 145 PRO D CA 1
ATOM 11143 C C . PRO D 1 146 ? 115.432 87.253 108.470 1.00 65.26 145 PRO D C 1
ATOM 11144 O O . PRO D 1 146 ? 114.624 86.317 108.467 1.00 65.26 145 PRO D O 1
ATOM 11148 N N . ASP D 1 147 ? 115.062 88.510 108.700 1.00 66.75 146 ASP D N 1
ATOM 11149 C CA . ASP D 1 147 ? 113.665 88.897 108.876 1.00 66.75 146 ASP D CA 1
ATOM 11150 C C . ASP D 1 147 ? 113.025 88.107 110.021 1.00 66.75 146 ASP D C 1
ATOM 11151 O O . ASP D 1 147 ? 112.118 87.297 109.838 1.00 66.75 146 ASP D O 1
ATOM 11156 N N . GLN D 1 148 ? 113.536 88.375 111.222 1.00 62.77 147 GLN D N 1
ATOM 11157 C CA . GLN D 1 148 ? 113.131 87.627 112.406 1.00 62.77 147 GLN D CA 1
ATOM 11158 C C . GLN D 1 148 ? 111.636 87.712 112.687 1.00 62.77 147 GLN D C 1
ATOM 11159 O O . GLN D 1 148 ? 111.145 87.008 113.576 1.00 62.77 147 GLN D O 1
ATOM 11165 N N . TYR D 1 149 ? 110.902 88.551 111.960 1.00 61.25 148 TYR D N 1
ATOM 11166 C CA . TYR D 1 149 ? 109.480 88.730 112.216 1.00 61.25 148 TYR D CA 1
ATOM 11167 C C . TYR D 1 149 ? 108.586 87.886 111.321 1.00 61.25 148 TYR D C 1
ATOM 11168 O O . TYR D 1 149 ? 107.429 87.648 111.680 1.00 61.25 148 TYR D O 1
ATOM 11177 N N . ALA D 1 150 ? 109.080 87.430 110.176 1.00 60.05 149 ALA D N 1
ATOM 11178 C CA . ALA D 1 150 ? 108.298 86.612 109.256 1.00 60.05 149 ALA D CA 1
ATOM 11179 C C . ALA D 1 150 ? 109.111 85.408 108.806 1.00 60.05 149 ALA D C 1
ATOM 11180 O O . ALA D 1 150 ? 109.171 85.068 107.624 1.00 60.05 149 ALA D O 1
ATOM 11182 N N . ASN D 1 151 ? 109.753 84.744 109.761 1.00 59.13 150 ASN D N 1
ATOM 11183 C CA . ASN D 1 151 ? 110.630 83.614 109.471 1.00 59.13 150 ASN D CA 1
ATOM 11184 C C . ASN D 1 151 ? 110.138 82.389 110.228 1.00 59.13 150 ASN D C 1
ATOM 11185 O O . ASN D 1 151 ? 110.242 82.349 111.469 1.00 59.13 150 ASN D O 1
ATOM 11190 N N . PRO D 1 152 ? 109.600 81.375 109.545 1.00 56.45 151 PRO D N 1
ATOM 11191 C CA . PRO D 1 152 ? 109.113 80.189 110.268 1.00 56.45 151 PRO D CA 1
ATOM 11192 C C . PRO D 1 152 ? 110.191 79.505 111.082 1.00 56.45 151 PRO D C 1
ATOM 11193 O O . PRO D 1 152 ? 109.892 78.914 112.130 1.00 56.45 151 PRO D O 1
ATOM 11197 N N . GLU D 1 153 ? 111.444 79.566 110.628 1.00 56.84 152 GLU D N 1
ATOM 11198 C CA . GLU D 1 153 ? 112.524 78.933 111.373 1.00 56.84 152 GLU D CA 1
ATOM 11199 C C . GLU D 1 153 ? 112.626 79.494 112.783 1.00 56.84 152 GLU D C 1
ATOM 11200 O O . GLU D 1 153 ? 113.043 78.783 113.702 1.00 56.84 152 GLU D O 1
ATOM 11206 N N . GLY D 1 154 ? 112.239 80.751 112.978 1.00 56.46 153 GLY D N 1
ATOM 11207 C CA . GLY D 1 154 ? 112.227 81.345 114.292 1.00 56.46 153 GLY D CA 1
ATOM 11208 C C . GLY D 1 154 ? 111.468 80.495 115.288 1.00 56.46 153 GLY D C 1
ATOM 11209 O O . GLY D 1 154 ? 112.044 79.925 116.219 1.00 56.46 153 GLY D O 1
ATOM 11210 N N . PRO D 1 155 ? 110.149 80.391 115.109 1.00 52.40 154 PRO D N 1
ATOM 11211 C CA . PRO D 1 155 ? 109.362 79.536 116.008 1.00 52.40 154 PRO D CA 1
ATOM 11212 C C . PRO D 1 155 ? 109.721 78.065 115.909 1.00 52.40 154 PRO D C 1
ATOM 11213 O O . PRO D 1 155 ? 109.581 77.340 116.903 1.00 52.40 154 PRO D O 1
ATOM 11217 N N . ALA D 1 156 ? 110.175 77.593 114.746 1.00 53.17 155 ALA D N 1
ATOM 11218 C CA . ALA D 1 156 ? 110.546 76.187 114.633 1.00 53.17 155 ALA D CA 1
ATOM 11219 C C . ALA D 1 156 ? 111.705 75.848 115.562 1.00 53.17 155 ALA D C 1
ATOM 11220 O O . ALA D 1 156 ? 111.761 74.748 116.125 1.00 53.17 155 ALA D O 1
ATOM 11222 N N . SER D 1 157 ? 112.647 76.777 115.729 1.00 53.13 156 SER D N 1
ATOM 11223 C CA . SER D 1 157 ? 113.789 76.516 116.597 1.00 53.13 156 SER D CA 1
ATOM 11224 C C . SER D 1 157 ? 113.348 76.306 118.039 1.00 53.13 156 SER D C 1
ATOM 11225 O O . SER D 1 157 ? 113.839 75.400 118.720 1.00 53.13 156 SER D O 1
ATOM 11228 N N . HIS D 1 158 ? 112.428 77.139 118.526 1.00 51.42 157 HIS D N 1
ATOM 11229 C CA . HIS D 1 158 ? 111.888 76.921 119.862 1.00 51.42 157 HIS D CA 1
ATOM 11230 C C . HIS D 1 158 ? 111.065 75.645 119.925 1.00 51.42 157 HIS D C 1
ATOM 11231 O O . HIS D 1 158 ? 111.058 74.963 120.955 1.00 51.42 157 HIS D O 1
ATOM 11238 N N . TYR D 1 159 ? 110.364 75.309 118.842 1.00 53.63 158 TYR D N 1
ATOM 11239 C CA . TYR D 1 159 ? 109.632 74.049 118.800 1.00 53.63 158 TYR D CA 1
ATOM 11240 C C . TYR D 1 159 ? 110.570 72.861 118.945 1.00 53.63 158 TYR D C 1
ATOM 11241 O O . TYR D 1 159 ? 110.190 71.831 119.511 1.00 53.63 158 TYR D O 1
ATOM 11250 N N . VAL D 1 160 ? 111.791 72.986 118.439 1.00 53.84 159 VAL D N 1
ATOM 11251 C CA . VAL D 1 160 ? 112.732 71.872 118.479 1.00 53.84 159 VAL D CA 1
ATOM 11252 C C . VAL D 1 160 ? 113.492 71.825 119.800 1.00 53.84 159 VAL D C 1
ATOM 11253 O O . VAL D 1 160 ? 113.710 70.746 120.357 1.00 53.84 159 VAL D O 1
ATOM 11257 N N . THR D 1 161 ? 113.915 72.979 120.325 1.00 52.36 160 THR D N 1
ATOM 11258 C CA . THR D 1 161 ? 114.869 72.996 121.430 1.00 52.36 160 THR D CA 1
ATOM 11259 C C . THR D 1 161 ? 114.445 73.897 122.585 1.00 52.36 160 THR D C 1
ATOM 11260 O O . THR D 1 161 ? 115.303 74.360 123.342 1.00 52.36 160 THR D O 1
ATOM 11264 N N . THR D 1 162 ? 113.152 74.165 122.743 1.00 52.40 161 THR D N 1
ATOM 11265 C CA . THR D 1 162 ? 112.670 74.858 123.931 1.00 52.40 161 THR D CA 1
ATOM 11266 C C . THR D 1 162 ? 111.494 74.150 124.581 1.00 52.40 161 THR D C 1
ATOM 11267 O O . THR D 1 162 ? 111.295 74.278 125.792 1.00 52.40 161 THR D O 1
ATOM 11271 N N . GLY D 1 163 ? 110.708 73.417 123.802 1.00 55.59 162 GLY D N 1
ATOM 11272 C CA . GLY D 1 163 ? 109.649 72.601 124.336 1.00 55.59 162 GLY D CA 1
ATOM 11273 C C . GLY D 1 163 ? 110.196 71.328 124.945 1.00 55.59 162 GLY D C 1
ATOM 11274 O O . GLY D 1 163 ? 109.863 70.960 126.075 1.00 55.59 162 GLY D O 1
ATOM 11275 N N . PRO D 1 164 ? 111.057 70.628 124.204 1.00 56.39 163 PRO D N 1
ATOM 11276 C CA . PRO D 1 164 ? 111.656 69.405 124.759 1.00 56.39 163 PRO D CA 1
ATOM 11277 C C . PRO D 1 164 ? 112.356 69.625 126.088 1.00 56.39 163 PRO D C 1
ATOM 11278 O O . PRO D 1 164 ? 112.253 68.772 126.975 1.00 56.39 163 PRO D O 1
ATOM 11282 N N . GLU D 1 165 ? 113.063 70.743 126.260 1.00 55.19 164 GLU D N 1
ATOM 11283 C CA . GLU D 1 165 ? 113.668 71.029 127.556 1.00 55.19 164 GLU D CA 1
ATOM 11284 C C . GLU D 1 165 ? 112.601 71.225 128.624 1.00 55.19 164 GLU D C 1
ATOM 11285 O O . GLU D 1 165 ? 112.704 70.681 129.729 1.00 55.19 164 GLU D O 1
ATOM 11291 N N . ILE D 1 166 ? 111.561 71.998 128.307 1.00 50.35 165 ILE D N 1
ATOM 11292 C CA . ILE D 1 166 ? 110.489 72.226 129.271 1.00 50.35 165 ILE D CA 1
ATOM 11293 C C . ILE D 1 166 ? 109.790 70.919 129.607 1.00 50.35 165 ILE D C 1
ATOM 11294 O O . ILE D 1 166 ? 109.397 70.684 130.755 1.00 50.35 165 ILE D O 1
ATOM 11299 N N . TRP D 1 167 ? 109.616 70.051 128.611 1.00 56.65 166 TRP D N 1
ATOM 11300 C CA . TRP D 1 167 ? 108.891 68.806 128.826 1.00 56.65 166 TRP D CA 1
ATOM 11301 C C . TRP D 1 167 ? 109.734 67.755 129.535 1.00 56.65 166 TRP D C 1
ATOM 11302 O O . TRP D 1 167 ? 109.180 66.866 130.189 1.00 56.65 166 TRP D O 1
ATOM 11313 N N . ALA D 1 168 ? 111.057 67.828 129.417 1.00 57.16 167 ALA D N 1
ATOM 11314 C CA . ALA D 1 168 ? 111.926 66.822 130.012 1.00 57.16 167 ALA D CA 1
ATOM 11315 C C . ALA D 1 168 ? 112.391 67.207 131.409 1.00 57.16 167 ALA D C 1
ATOM 11316 O O . ALA D 1 168 ? 112.444 66.353 132.298 1.00 57.16 167 ALA D O 1
ATOM 11318 N N . ASP D 1 169 ? 112.729 68.479 131.626 1.00 58.40 168 ASP D N 1
ATOM 11319 C CA . ASP D 1 169 ? 113.175 68.903 132.947 1.00 58.40 168 ASP D CA 1
ATOM 11320 C C . ASP D 1 169 ? 112.092 68.729 134.000 1.00 58.40 168 ASP D C 1
ATOM 11321 O O . ASP D 1 169 ? 112.408 68.674 135.193 1.00 58.40 168 ASP D O 1
ATOM 11326 N N . THR D 1 170 ? 110.828 68.643 133.592 1.00 58.18 169 THR D N 1
ATOM 11327 C CA . THR D 1 170 ? 109.724 68.443 134.516 1.00 58.18 169 THR D CA 1
ATOM 11328 C C . THR D 1 170 ? 109.112 67.054 134.422 1.00 58.18 169 THR D C 1
ATOM 11329 O O . THR D 1 170 ? 108.222 66.732 135.215 1.00 58.18 169 THR D O 1
ATOM 11333 N N . GLU D 1 171 ? 109.560 66.226 133.480 1.00 58.72 170 GLU D N 1
ATOM 11334 C CA . GLU D 1 171 ? 109.071 64.857 133.337 1.00 58.72 170 GLU D CA 1
ATOM 11335 C C . GLU D 1 171 ? 107.587 64.836 132.963 1.00 58.72 170 GLU D C 1
ATOM 11336 O O . GLU D 1 171 ? 106.753 64.228 133.634 1.00 58.72 170 GLU D O 1
ATOM 11342 N N . GLY D 1 172 ? 107.271 65.530 131.872 1.00 59.74 171 GLY D N 1
ATOM 11343 C CA . GLY D 1 172 ? 105.935 65.494 131.307 1.00 59.74 171 GLY D CA 1
ATOM 11344 C C . GLY D 1 172 ? 104.841 65.957 132.241 1.00 59.74 171 GLY D C 1
ATOM 11345 O O . GLY D 1 172 ? 103.672 65.620 132.035 1.00 59.74 171 GLY D O 1
ATOM 11346 N N . LYS D 1 173 ? 105.189 66.730 133.266 1.00 59.65 172 LYS D N 1
ATOM 11347 C CA . LYS D 1 173 ? 104.238 67.200 134.273 1.00 59.65 172 LYS D CA 1
ATOM 11348 C C . LYS D 1 173 ? 104.332 68.720 134.355 1.00 59.65 172 LYS D C 1
ATOM 11349 O O . LYS D 1 173 ? 105.062 69.267 135.184 1.00 59.65 172 LYS D O 1
ATOM 11355 N N . VAL D 1 174 ? 103.583 69.403 133.491 1.00 58.05 173 VAL D N 1
ATOM 11356 C CA . VAL D 1 174 ? 103.539 70.861 133.472 1.00 58.05 173 VAL D CA 1
ATOM 11357 C C . VAL D 1 174 ? 102.116 71.292 133.155 1.00 58.05 173 VAL D C 1
ATOM 11358 O O . VAL D 1 174 ? 101.618 71.045 132.051 1.00 58.05 173 VAL D O 1
ATOM 11362 N N . THR D 1 175 ? 101.458 71.937 134.117 1.00 55.42 174 THR D N 1
ATOM 11363 C CA . THR D 1 175 ? 100.072 72.345 133.920 1.00 55.42 174 THR D CA 1
ATOM 11364 C C . THR D 1 175 ? 99.965 73.509 132.943 1.00 55.42 174 THR D C 1
ATOM 11365 O O . THR D 1 175 ? 99.102 73.509 132.059 1.00 55.42 174 THR D O 1
ATOM 11369 N N . HIS D 1 176 ? 100.835 74.506 133.079 1.00 53.98 175 HIS D N 1
ATOM 11370 C CA . HIS D 1 176 ? 100.792 75.699 132.248 1.00 53.98 175 HIS D CA 1
ATOM 11371 C C . HIS D 1 176 ? 102.184 76.032 131.731 1.00 53.98 175 HIS D C 1
ATOM 11372 O O . HIS D 1 176 ? 103.187 75.444 132.141 1.00 53.98 175 HIS D O 1
ATOM 11379 N N . PHE D 1 177 ? 102.232 76.991 130.808 1.00 47.26 176 PHE D N 1
ATOM 11380 C CA . PHE D 1 177 ? 103.499 77.516 130.305 1.00 47.26 176 PHE D CA 1
ATOM 11381 C C . PHE D 1 177 ? 103.269 78.972 129.915 1.00 47.26 176 PHE D C 1
ATOM 11382 O O . PHE D 1 177 ? 102.810 79.253 128.805 1.00 47.26 176 PHE D O 1
ATOM 11390 N N . VAL D 1 178 ? 103.590 79.882 130.823 1.00 44.83 177 VAL D N 1
ATOM 11391 C CA . VAL D 1 178 ? 103.441 81.308 130.579 1.00 44.83 177 VAL D CA 1
ATOM 11392 C C . VAL D 1 178 ? 104.761 81.851 130.059 1.00 44.83 177 VAL D C 1
ATOM 11393 O O . VAL D 1 178 ? 105.838 81.492 130.541 1.00 44.83 177 VAL D O 1
ATOM 11397 N N . ALA D 1 179 ? 104.682 82.730 129.065 1.00 45.46 178 ALA D N 1
ATOM 11398 C CA . ALA D 1 179 ? 105.887 83.252 128.439 1.00 45.46 178 ALA D CA 1
ATOM 11399 C C . ALA D 1 179 ? 105.580 84.574 127.757 1.00 45.46 178 ALA D C 1
ATOM 11400 O O . ALA D 1 179 ? 104.541 84.719 127.109 1.00 45.46 178 ALA D O 1
ATOM 11402 N N . GLY D 1 180 ? 106.489 85.534 127.903 1.00 49.16 179 GLY D N 1
ATOM 11403 C CA . GLY D 1 180 ? 106.306 86.820 127.262 1.00 49.16 179 GLY D CA 1
ATOM 11404 C C . GLY D 1 180 ? 106.166 86.677 125.761 1.00 49.16 179 GLY D C 1
ATOM 11405 O O . GLY D 1 180 ? 106.908 85.933 125.117 1.00 49.16 179 GLY D O 1
ATOM 11406 N N . ILE D 1 181 ? 105.196 87.389 125.195 1.00 52.37 180 ILE D N 1
ATOM 11407 C CA . ILE D 1 181 ? 104.893 87.305 123.770 1.00 52.37 180 ILE D CA 1
ATOM 11408 C C . ILE D 1 181 ? 105.263 88.648 123.154 1.00 52.37 180 ILE D C 1
ATOM 11409 O O . ILE D 1 181 ? 104.519 89.626 123.261 1.00 52.37 180 ILE D O 1
ATOM 11414 N N . GLY D 1 182 ? 106.422 88.698 122.507 1.00 57.36 181 GLY D N 1
ATOM 11415 C CA . GLY D 1 182 ? 106.873 89.895 121.829 1.00 57.36 181 GLY D CA 1
ATOM 11416 C C . GLY D 1 182 ? 106.679 89.799 120.335 1.00 57.36 181 GLY D C 1
ATOM 11417 O O . GLY D 1 182 ? 105.564 89.998 119.840 1.00 57.36 181 GLY D O 1
ATOM 11418 N N . THR D 1 183 ? 107.762 89.503 119.609 1.00 55.65 182 THR D N 1
ATOM 11419 C CA . THR D 1 183 ? 107.657 89.272 118.173 1.00 55.65 182 THR D CA 1
ATOM 11420 C C . THR D 1 183 ? 106.912 87.982 117.867 1.00 55.65 182 THR D C 1
ATOM 11421 O O . THR D 1 183 ? 106.504 87.753 116.718 1.00 55.65 182 THR D O 1
ATOM 11425 N N . GLY D 1 184 ? 106.713 87.137 118.880 1.00 51.29 183 GLY D N 1
ATOM 11426 C CA . GLY D 1 184 ? 105.960 85.916 118.681 1.00 51.29 183 GLY D CA 1
ATOM 11427 C C . GLY D 1 184 ? 106.710 84.731 118.098 1.00 51.29 183 GLY D C 1
ATOM 11428 O O . GLY D 1 184 ? 106.377 84.254 117.002 1.00 51.29 183 GLY D O 1
ATOM 11429 N N . GLY D 1 185 ? 107.744 84.268 118.813 1.00 51.40 184 GLY D N 1
ATOM 11430 C CA . GLY D 1 185 ? 108.243 82.934 118.582 1.00 51.40 184 GLY D CA 1
ATOM 11431 C C . GLY D 1 185 ? 108.237 82.050 119.822 1.00 51.40 184 GLY D C 1
ATOM 11432 O O . GLY D 1 185 ? 107.915 80.862 119.716 1.00 51.40 184 GLY D O 1
ATOM 11433 N N . THR D 1 186 ? 108.493 82.600 121.017 1.00 49.57 185 THR D N 1
ATOM 11434 C CA . THR D 1 186 ? 108.679 81.718 122.168 1.00 49.57 185 THR D CA 1
ATOM 11435 C C . THR D 1 186 ? 107.398 80.993 122.541 1.00 49.57 185 THR D C 1
ATOM 11436 O O . THR D 1 186 ? 107.417 79.777 122.767 1.00 49.57 185 THR D O 1
ATOM 11440 N N . ILE D 1 187 ? 106.277 81.706 122.575 1.00 49.72 186 ILE D N 1
ATOM 11441 C CA . ILE D 1 187 ? 105.001 81.098 122.923 1.00 49.72 186 ILE D CA 1
ATOM 11442 C C . ILE D 1 187 ? 104.519 80.165 121.824 1.00 49.72 186 ILE D C 1
ATOM 11443 O O . ILE D 1 187 ? 104.068 79.055 122.110 1.00 49.72 186 ILE D O 1
ATOM 11448 N N . THR D 1 188 ? 104.626 80.576 120.562 1.00 51.76 187 THR D N 1
ATOM 11449 C CA . THR D 1 188 ? 104.129 79.738 119.479 1.00 51.76 187 THR D CA 1
ATOM 11450 C C . THR D 1 188 ? 104.893 78.423 119.417 1.00 51.76 187 THR D C 1
ATOM 11451 O O . THR D 1 188 ? 104.314 77.342 119.577 1.00 51.76 187 THR D O 1
ATOM 11455 N N . GLY D 1 189 ? 106.206 78.501 119.199 1.00 52.25 188 GLY D N 1
ATOM 11456 C CA . GLY D 1 189 ? 107.006 77.302 119.028 1.00 52.25 188 GLY D CA 1
ATOM 11457 C C . GLY D 1 189 ? 107.099 76.428 120.260 1.00 52.25 188 GLY D C 1
ATOM 11458 O O . GLY D 1 189 ? 107.439 75.247 120.144 1.00 52.25 188 GLY D O 1
ATOM 11459 N N . ALA D 1 190 ? 106.824 76.977 121.441 1.00 53.76 189 ALA D N 1
ATOM 11460 C CA . ALA D 1 190 ? 106.833 76.170 122.653 1.00 53.76 189 ALA D CA 1
ATOM 11461 C C . ALA D 1 190 ? 105.471 75.564 122.960 1.00 53.76 189 ALA D C 1
ATOM 11462 O O . ALA D 1 190 ? 105.376 74.362 123.226 1.00 53.76 189 ALA D O 1
ATOM 11464 N N . GLY D 1 191 ? 104.411 76.372 122.931 1.00 54.65 190 GLY D N 1
ATOM 11465 C CA . GLY D 1 191 ? 103.087 75.854 123.211 1.00 54.65 190 GLY D CA 1
ATOM 11466 C C . GLY D 1 191 ? 102.615 74.861 122.171 1.00 54.65 190 GLY D C 1
ATOM 11467 O O . GLY D 1 191 ? 101.924 73.894 122.502 1.00 54.65 190 GLY D O 1
ATOM 11468 N N . ARG D 1 192 ? 102.974 75.075 120.903 1.00 56.04 191 ARG D N 1
ATOM 11469 C CA . ARG D 1 192 ? 102.590 74.111 119.882 1.00 56.04 191 ARG D CA 1
ATOM 11470 C C . ARG D 1 192 ? 103.091 72.720 120.242 1.00 56.04 191 ARG D C 1
ATOM 11471 O O . ARG D 1 192 ? 102.338 71.742 120.176 1.00 56.04 191 ARG D O 1
ATOM 11479 N N . TYR D 1 193 ? 104.355 72.615 120.654 1.00 54.58 192 TYR D N 1
ATOM 11480 C CA . TYR D 1 193 ? 104.902 71.318 121.037 1.00 54.58 192 TYR D CA 1
ATOM 11481 C C . TYR D 1 193 ? 104.304 70.819 122.346 1.00 54.58 192 TYR D C 1
ATOM 11482 O O . TYR D 1 193 ? 103.997 69.629 122.475 1.00 54.58 192 TYR D O 1
ATOM 11491 N N . LEU D 1 194 ? 104.164 71.696 123.342 1.00 54.40 193 LEU D N 1
ATOM 11492 C CA . LEU D 1 194 ? 103.573 71.260 124.602 1.00 54.40 193 LEU D CA 1
ATOM 11493 C C . LEU D 1 194 ? 102.188 70.665 124.386 1.00 54.40 193 LEU D C 1
ATOM 11494 O O . LEU D 1 194 ? 101.814 69.702 125.065 1.00 54.40 193 LEU D O 1
ATOM 11499 N N . LYS D 1 195 ? 101.427 71.207 123.437 1.00 57.06 194 LYS D N 1
ATOM 11500 C CA . LYS D 1 195 ? 100.117 70.663 123.107 1.00 57.06 194 LYS D CA 1
ATOM 11501 C C . LYS D 1 195 ? 100.206 69.394 122.270 1.00 57.06 194 LYS D C 1
ATOM 11502 O O . LYS D 1 195 ? 99.477 68.431 122.528 1.00 57.06 194 LYS D O 1
ATOM 11508 N N . GLU D 1 196 ? 101.089 69.365 121.269 1.00 61.06 195 GLU D N 1
ATOM 11509 C CA . GLU D 1 196 ? 101.237 68.156 120.465 1.00 61.06 195 GLU D CA 1
ATOM 11510 C C . GLU D 1 196 ? 101.628 66.966 121.328 1.00 61.06 195 GLU D C 1
ATOM 11511 O O . GLU D 1 196 ? 101.263 65.825 121.027 1.00 61.06 195 GLU D O 1
ATOM 11517 N N . VAL D 1 197 ? 102.373 67.210 122.406 1.00 56.83 196 VAL D N 1
ATOM 11518 C CA . VAL D 1 197 ? 102.881 66.127 123.238 1.00 56.83 196 VAL D CA 1
ATOM 11519 C C . VAL D 1 197 ? 102.054 65.927 124.501 1.00 56.83 196 VAL D C 1
ATOM 11520 O O . VAL D 1 197 ? 102.329 65.007 125.279 1.00 56.83 196 VAL D O 1
ATOM 11524 N N . SER D 1 198 ? 101.043 66.764 124.728 1.00 60.88 197 SER D N 1
ATOM 11525 C CA . SER D 1 198 ? 100.194 66.578 125.898 1.00 60.88 197 SER D CA 1
ATOM 11526 C C . SER D 1 198 ? 98.716 66.684 125.551 1.00 60.88 197 SER D C 1
ATOM 11527 O O . SER D 1 198 ? 97.911 67.102 126.389 1.00 60.88 197 SER D O 1
ATOM 11530 N N . GLY D 1 199 ? 98.335 66.309 124.334 1.00 66.00 198 GLY D N 1
ATOM 11531 C CA . GLY D 1 199 ? 96.955 66.481 123.937 1.00 66.00 198 GLY D CA 1
ATOM 11532 C C . GLY D 1 199 ? 96.572 67.943 124.002 1.00 66.00 198 GLY D C 1
ATOM 11533 O O . GLY D 1 199 ? 96.964 68.734 123.140 1.00 66.00 198 GLY D O 1
ATOM 11534 N N . GLY D 1 200 ? 95.800 68.315 125.017 1.00 66.35 199 GLY D N 1
ATOM 11535 C CA . GLY D 1 200 ? 95.480 69.711 125.237 1.00 66.35 199 GLY D CA 1
ATOM 11536 C C . GLY D 1 200 ? 95.567 70.102 126.696 1.00 66.35 199 GLY D C 1
ATOM 11537 O O . GLY D 1 200 ? 94.919 71.060 127.129 1.00 66.35 199 GLY D O 1
ATOM 11538 N N . ARG D 1 201 ? 96.372 69.371 127.467 1.00 64.53 200 ARG D N 1
ATOM 11539 C CA . ARG D 1 201 ? 96.404 69.584 128.910 1.00 64.53 200 ARG D CA 1
ATOM 11540 C C . ARG D 1 201 ? 97.035 70.923 129.263 1.00 64.53 200 ARG D C 1
ATOM 11541 O O . ARG D 1 201 ? 96.380 71.803 129.832 1.00 64.53 200 ARG D O 1
ATOM 11549 N N . VAL D 1 202 ? 98.312 71.097 128.930 1.00 58.10 201 VAL D N 1
ATOM 11550 C CA . VAL D 1 202 ? 99.051 72.265 129.394 1.00 58.10 201 VAL D CA 1
ATOM 11551 C C . VAL D 1 202 ? 98.526 73.495 128.665 1.00 58.10 201 VAL D C 1
ATOM 11552 O O . VAL D 1 202 ? 98.753 73.667 127.463 1.00 58.10 201 VAL D O 1
ATOM 11556 N N . ARG D 1 203 ? 97.821 74.356 129.392 1.00 57.63 202 ARG D N 1
ATOM 11557 C CA . ARG D 1 203 ? 97.221 75.546 128.805 1.00 57.63 202 ARG D CA 1
ATOM 11558 C C . ARG D 1 203 ? 98.291 76.617 128.648 1.00 57.63 202 ARG D C 1
ATOM 11559 O O . ARG D 1 203 ? 98.845 77.102 129.638 1.00 57.63 202 ARG D O 1
ATOM 11567 N N . ILE D 1 204 ? 98.578 76.986 127.403 1.00 53.11 203 ILE D N 1
ATOM 11568 C CA . ILE D 1 204 ? 99.575 78.010 127.122 1.00 53.11 203 ILE D CA 1
ATOM 11569 C C . ILE D 1 204 ? 99.001 79.379 127.451 1.00 53.11 203 ILE D C 1
ATOM 11570 O O . ILE D 1 204 ? 97.875 79.709 127.061 1.00 53.11 203 ILE D O 1
ATOM 11575 N N . VAL D 1 205 ? 99.777 80.184 128.167 1.00 50.10 204 VAL D N 1
ATOM 11576 C CA . VAL D 1 205 ? 99.402 81.551 128.494 1.00 50.10 204 VAL D CA 1
ATOM 11577 C C . VAL D 1 205 ? 100.498 82.479 127.993 1.00 50.10 204 VAL D C 1
ATOM 11578 O O . VAL D 1 205 ? 101.680 82.127 127.982 1.00 50.10 204 VAL D O 1
ATOM 11582 N N . GLY D 1 206 ? 100.099 83.671 127.569 1.00 49.48 205 GLY D N 1
ATOM 11583 C CA . GLY D 1 206 ? 101.064 84.627 127.066 1.00 49.48 205 GLY D CA 1
ATOM 11584 C C . GLY D 1 206 ? 100.879 86.023 127.621 1.00 49.48 205 GLY D C 1
ATOM 11585 O O . GLY D 1 206 ? 99.820 86.629 127.446 1.00 49.48 205 GLY D O 1
ATOM 11586 N N . ALA D 1 207 ? 101.904 86.545 128.287 1.00 49.93 206 ALA D N 1
ATOM 11587 C CA . ALA D 1 207 ? 101.849 87.884 128.853 1.00 49.93 206 ALA D CA 1
ATOM 11588 C C . ALA D 1 207 ? 102.225 88.916 127.801 1.00 49.93 206 ALA D C 1
ATOM 11589 O O . ALA D 1 207 ? 103.116 88.689 126.980 1.00 49.93 206 ALA D O 1
ATOM 11591 N N . ASP D 1 208 ? 101.543 90.058 127.836 1.00 53.12 207 ASP D N 1
ATOM 11592 C CA . ASP D 1 208 ? 101.756 91.119 126.874 1.00 53.12 207 ASP D CA 1
ATOM 11593 C C . ASP D 1 208 ? 101.694 92.457 127.593 1.00 53.12 207 ASP D C 1
ATOM 11594 O O . ASP D 1 208 ? 100.819 92.654 128.449 1.00 53.12 207 ASP D O 1
ATOM 11599 N N . PRO D 1 209 ? 102.587 93.391 127.272 1.00 54.10 208 PRO D N 1
ATOM 11600 C CA . PRO D 1 209 ? 102.545 94.697 127.937 1.00 54.10 208 PRO D CA 1
ATOM 11601 C C . PRO D 1 209 ? 101.198 95.368 127.732 1.00 54.10 208 PRO D C 1
ATOM 11602 O O . PRO D 1 209 ? 100.592 95.275 126.663 1.00 54.10 208 PRO D O 1
ATOM 11606 N N . GLU D 1 210 ? 100.734 96.052 128.774 1.00 60.01 209 GLU D N 1
ATOM 11607 C CA . GLU D 1 210 ? 99.406 96.649 128.757 1.00 60.01 209 GLU D CA 1
ATOM 11608 C C . GLU D 1 210 ? 99.243 97.575 127.561 1.00 60.01 209 GLU D C 1
ATOM 11609 O O . GLU D 1 210 ? 100.050 98.481 127.345 1.00 60.01 209 GLU D O 1
ATOM 11615 N N . GLY D 1 211 ? 98.185 97.348 126.791 1.00 59.45 210 GLY D N 1
ATOM 11616 C CA . GLY D 1 211 ? 97.871 98.207 125.668 1.00 59.45 210 GLY D CA 1
ATOM 11617 C C . GLY D 1 211 ? 98.658 97.927 124.407 1.00 59.45 210 GLY D C 1
ATOM 11618 O O . GLY D 1 211 ? 99.133 98.862 123.757 1.00 59.45 210 GLY D O 1
ATOM 11619 N N . SER D 1 212 ? 98.809 96.660 124.040 1.00 58.49 211 SER D N 1
ATOM 11620 C CA . SER D 1 212 ? 99.475 96.282 122.805 1.00 58.49 211 SER D CA 1
ATOM 11621 C C . SER D 1 212 ? 98.469 95.650 121.852 1.00 58.49 211 SER D C 1
ATOM 11622 O O . SER D 1 212 ? 97.279 95.542 122.150 1.00 58.49 211 SER D O 1
ATOM 11625 N N . VAL D 1 213 ? 98.961 95.231 120.685 1.00 59.96 212 VAL D N 1
ATOM 11626 C CA . VAL D 1 213 ? 98.077 94.635 119.689 1.00 59.96 212 VAL D CA 1
ATOM 11627 C C . VAL D 1 213 ? 97.509 93.320 120.200 1.00 59.96 212 VAL D C 1
ATOM 11628 O O . VAL D 1 213 ? 96.303 93.066 120.108 1.00 59.96 212 VAL D O 1
ATOM 11632 N N . TYR D 1 214 ? 98.371 92.463 120.747 1.00 59.27 213 TYR D N 1
ATOM 11633 C CA . TYR D 1 214 ? 97.922 91.150 121.196 1.00 59.27 213 TYR D CA 1
ATOM 11634 C C . TYR D 1 214 ? 96.902 91.274 122.319 1.00 59.27 213 TYR D C 1
ATOM 11635 O O . TYR D 1 214 ? 95.893 90.561 122.334 1.00 59.27 213 TYR D O 1
ATOM 11644 N N . SER D 1 215 ? 97.145 92.176 123.265 1.00 61.04 214 SER D N 1
ATOM 11645 C CA . SER D 1 215 ? 96.226 92.369 124.377 1.00 61.04 214 SER D CA 1
ATOM 11646 C C . SER D 1 215 ? 94.927 93.042 123.965 1.00 61.04 214 SER D C 1
ATOM 11647 O O . SER D 1 215 ? 94.122 93.371 124.842 1.00 61.04 214 SER D O 1
ATOM 11650 N N . GLY D 1 216 ? 94.703 93.262 122.672 1.00 59.28 215 GLY D N 1
ATOM 11651 C CA . GLY D 1 216 ? 93.457 93.816 122.190 1.00 59.28 215 GLY D CA 1
ATOM 11652 C C . GLY D 1 216 ? 93.414 95.322 122.074 1.00 59.28 215 GLY D C 1
ATOM 11653 O O . GLY D 1 216 ? 92.479 95.852 121.465 1.00 59.28 215 GLY D O 1
ATOM 11654 N N . GLY D 1 217 ? 94.392 96.031 122.629 1.00 58.74 216 GLY D N 1
ATOM 11655 C CA . GLY D 1 217 ? 94.429 97.472 122.566 1.00 58.74 216 GLY D CA 1
ATOM 11656 C C . GLY D 1 217 ? 95.041 97.976 121.274 1.00 58.74 216 GLY D C 1
ATOM 11657 O O . GLY D 1 217 ? 95.274 97.226 120.322 1.00 58.74 216 GLY D O 1
ATOM 11658 N N . ALA D 1 218 ? 95.296 99.279 121.244 1.00 60.19 217 ALA D N 1
ATOM 11659 C CA . ALA D 1 218 ? 95.936 99.929 120.114 1.00 60.19 217 ALA D CA 1
ATOM 11660 C C . ALA D 1 218 ? 97.414 100.150 120.415 1.00 60.19 217 ALA D C 1
ATOM 11661 O O . ALA D 1 218 ? 97.934 99.720 121.447 1.00 60.19 217 ALA D O 1
ATOM 11663 N N . GLY D 1 219 ? 98.094 100.837 119.507 1.00 58.57 218 GLY D N 1
ATOM 11664 C CA . GLY D 1 219 ? 99.508 101.104 119.674 1.00 58.57 218 GLY D CA 1
ATOM 11665 C C . GLY D 1 219 ? 99.810 101.821 120.975 1.00 58.57 218 GLY D C 1
ATOM 11666 O O . GLY D 1 219 ? 98.925 102.293 121.690 1.00 58.57 218 GLY D O 1
ATOM 11667 N N . ARG D 1 220 ? 101.098 101.894 121.289 1.00 58.77 219 ARG D N 1
ATOM 11668 C CA . ARG D 1 220 ? 101.554 102.536 122.513 1.00 58.77 219 ARG D CA 1
ATOM 11669 C C . ARG D 1 220 ? 103.070 102.678 122.492 1.00 58.77 219 ARG D C 1
ATOM 11670 O O . ARG D 1 220 ? 103.762 101.836 121.907 1.00 58.77 219 ARG D O 1
ATOM 11678 N N . PRO D 1 221 ? 103.624 103.721 123.106 1.00 56.08 220 PRO D N 1
ATOM 11679 C CA . PRO D 1 221 ? 105.078 103.778 123.293 1.00 56.08 220 PRO D CA 1
ATOM 11680 C C . PRO D 1 221 ? 105.510 102.752 124.329 1.00 56.08 220 PRO D C 1
ATOM 11681 O O . PRO D 1 221 ? 105.054 102.770 125.473 1.00 56.08 220 PRO D O 1
ATOM 11685 N N . TYR D 1 222 ? 106.398 101.852 123.919 1.00 58.07 221 TYR D N 1
ATOM 11686 C CA . TYR D 1 222 ? 106.789 100.709 124.729 1.00 58.07 221 TYR D CA 1
ATOM 11687 C C . TYR D 1 222 ? 108.118 100.972 125.421 1.00 58.07 221 TYR D C 1
ATOM 11688 O O . TYR D 1 222 ? 109.057 101.491 124.811 1.00 58.07 221 TYR D O 1
ATOM 11697 N N . LEU D 1 223 ? 108.191 100.605 126.697 1.00 51.02 222 LEU D N 1
ATOM 11698 C CA . LEU D 1 223 ? 109.402 100.751 127.495 1.00 51.02 222 LEU D CA 1
ATOM 11699 C C . LEU D 1 223 ? 110.122 99.439 127.747 1.00 51.02 222 LEU D C 1
ATOM 11700 O O . LEU D 1 223 ? 111.351 99.396 127.673 1.00 51.02 222 LEU D O 1
ATOM 11705 N N . VAL D 1 224 ? 109.394 98.368 128.048 1.00 53.14 223 VAL D N 1
ATOM 11706 C CA . VAL D 1 224 ? 110.020 97.072 128.282 1.00 53.14 223 VAL D CA 1
ATOM 11707 C C . VAL D 1 224 ? 110.626 96.599 126.966 1.00 53.14 223 VAL D C 1
ATOM 11708 O O . VAL D 1 224 ? 109.905 96.226 126.037 1.00 53.14 223 VAL D O 1
ATOM 11712 N N . GLU D 1 225 ? 111.953 96.611 126.880 1.00 56.24 224 GLU D N 1
ATOM 11713 C CA . GLU D 1 225 ? 112.614 96.232 125.641 1.00 56.24 224 GLU D CA 1
ATOM 11714 C C . GLU D 1 225 ? 112.303 94.784 125.297 1.00 56.24 224 GLU D C 1
ATOM 11715 O O . GLU D 1 225 ? 112.350 93.902 126.157 1.00 56.24 224 GLU D O 1
ATOM 11721 N N . GLY D 1 226 ? 111.988 94.540 124.029 1.00 55.59 225 GLY D N 1
ATOM 11722 C CA . GLY D 1 226 ? 111.543 93.227 123.612 1.00 55.59 225 GLY D CA 1
ATOM 11723 C C . GLY D 1 226 ? 110.049 93.148 123.374 1.00 55.59 225 GLY D C 1
ATOM 11724 O O . GLY D 1 226 ? 109.559 93.544 122.314 1.00 55.59 225 GLY D O 1
ATOM 11725 N N . VAL D 1 227 ? 109.320 92.633 124.362 1.00 53.74 226 VAL D N 1
ATOM 11726 C CA . VAL D 1 227 ? 107.889 92.370 124.251 1.00 53.74 226 VAL D CA 1
ATOM 11727 C C . VAL D 1 227 ? 107.141 93.597 123.752 1.00 53.74 226 VAL D C 1
ATOM 11728 O O . VAL D 1 227 ? 107.551 94.735 123.998 1.00 53.74 226 VAL D O 1
ATOM 11732 N N . GLY D 1 228 ? 106.045 93.369 123.049 1.00 57.92 227 GLY D N 1
ATOM 11733 C CA . GLY D 1 228 ? 105.182 94.417 122.550 1.00 57.92 227 GLY D CA 1
ATOM 11734 C C . GLY D 1 228 ? 105.320 94.598 121.050 1.00 57.92 227 GLY D C 1
ATOM 11735 O O . GLY D 1 228 ? 106.388 94.390 120.462 1.00 57.92 227 GLY D O 1
ATOM 11736 N N . GLU D 1 229 ? 104.219 94.994 120.418 1.00 61.40 228 GLU D N 1
ATOM 11737 C CA . GLU D 1 229 ? 104.212 95.219 118.980 1.00 61.40 228 GLU D CA 1
ATOM 11738 C C . GLU D 1 229 ? 103.058 96.140 118.615 1.00 61.40 228 GLU D C 1
ATOM 11739 O O . GLU D 1 229 ? 102.136 96.360 119.404 1.00 61.40 228 GLU D O 1
ATOM 11745 N N . ASP D 1 230 ? 103.129 96.680 117.399 1.00 65.11 229 ASP D N 1
ATOM 11746 C CA . ASP D 1 230 ? 102.077 97.515 116.838 1.00 65.11 229 ASP D CA 1
ATOM 11747 C C . ASP D 1 230 ? 101.384 96.867 115.650 1.00 65.11 229 ASP D C 1
ATOM 11748 O O . ASP D 1 230 ? 100.442 97.451 115.103 1.00 65.11 229 ASP D O 1
ATOM 11753 N N . PHE D 1 231 ? 101.825 95.685 115.233 1.00 64.97 230 PHE D N 1
ATOM 11754 C CA . PHE D 1 231 ? 101.215 94.967 114.126 1.00 64.97 230 PHE D CA 1
ATOM 11755 C C . PHE D 1 231 ? 101.308 93.480 114.422 1.00 64.97 230 PHE D C 1
ATOM 11756 O O . PHE D 1 231 ? 101.986 93.056 115.360 1.00 64.97 230 PHE D O 1
ATOM 11764 N N . TRP D 1 232 ? 100.617 92.683 113.612 1.00 62.72 231 TRP D N 1
ATOM 11765 C CA . TRP D 1 232 ? 100.629 91.240 113.795 1.00 62.72 231 TRP D CA 1
ATOM 11766 C C . TRP D 1 232 ? 101.802 90.653 113.025 1.00 62.72 231 TRP D C 1
ATOM 11767 O O . TRP D 1 232 ? 101.781 90.665 111.785 1.00 62.72 231 TRP D O 1
ATOM 11778 N N . PRO D 1 233 ? 102.826 90.134 113.695 1.00 60.22 232 PRO D N 1
ATOM 11779 C CA . PRO D 1 233 ? 103.947 89.535 112.969 1.00 60.22 232 PRO D CA 1
ATOM 11780 C C . PRO D 1 233 ? 103.482 88.352 112.139 1.00 60.22 232 PRO D C 1
ATOM 11781 O O . PRO D 1 233 ? 102.548 87.635 112.503 1.00 60.22 232 PRO D O 1
ATOM 11785 N N . ALA D 1 234 ? 104.148 88.152 111.009 1.00 58.21 233 ALA D N 1
ATOM 11786 C CA . ALA D 1 234 ? 103.803 87.036 110.143 1.00 58.21 233 ALA D CA 1
ATOM 11787 C C . ALA D 1 234 ? 104.191 85.691 110.731 1.00 58.21 233 ALA D C 1
ATOM 11788 O O . ALA D 1 234 ? 103.910 84.664 110.106 1.00 58.21 233 ALA D O 1
ATOM 11790 N N . ALA D 1 235 ? 104.818 85.660 111.904 1.00 55.27 234 ALA D N 1
ATOM 11791 C CA . ALA D 1 235 ? 105.306 84.423 112.499 1.00 55.27 234 ALA D CA 1
ATOM 11792 C C . ALA D 1 235 ? 104.751 84.220 113.903 1.00 55.27 234 ALA D C 1
ATOM 11793 O O . ALA D 1 235 ? 105.434 83.693 114.781 1.00 55.27 234 ALA D O 1
ATOM 11795 N N . TYR D 1 236 ? 103.509 84.636 114.135 1.00 57.84 235 TYR D N 1
ATOM 11796 C CA . TYR D 1 236 ? 102.835 84.397 115.410 1.00 57.84 235 TYR D CA 1
ATOM 11797 C C . TYR D 1 236 ? 101.427 83.899 115.099 1.00 57.84 235 TYR D C 1
ATOM 11798 O O . TYR D 1 236 ? 100.543 84.695 114.772 1.00 57.84 235 TYR D O 1
ATOM 11807 N N . ASP D 1 237 ? 101.227 82.591 115.203 1.00 60.98 236 ASP D N 1
ATOM 11808 C CA . ASP D 1 237 ? 99.915 82.016 114.942 1.00 60.98 236 ASP D CA 1
ATOM 11809 C C . ASP D 1 237 ? 99.021 82.245 116.152 1.00 60.98 236 ASP D C 1
ATOM 11810 O O . ASP D 1 237 ? 99.147 81.542 117.162 1.00 60.98 236 ASP D O 1
ATOM 11815 N N . PRO D 1 238 ? 98.096 83.206 116.083 1.00 57.06 237 PRO D N 1
ATOM 11816 C CA . PRO D 1 238 ? 97.314 83.570 117.273 1.00 57.06 237 PRO D CA 1
ATOM 11817 C C . PRO D 1 238 ? 96.420 82.460 117.793 1.00 57.06 237 PRO D C 1
ATOM 11818 O O . PRO D 1 238 ? 95.698 82.684 118.771 1.00 57.06 237 PRO D O 1
ATOM 11822 N N . SER D 1 239 ? 96.432 81.280 117.174 1.00 58.26 238 SER D N 1
ATOM 11823 C CA . SER D 1 239 ? 95.589 80.189 117.642 1.00 58.26 238 SER D CA 1
ATOM 11824 C C . SER D 1 239 ? 96.199 79.430 118.812 1.00 58.26 238 SER D C 1
ATOM 11825 O O . SER D 1 239 ? 95.479 78.695 119.495 1.00 58.26 238 SER D O 1
ATOM 11828 N N . VAL D 1 240 ? 97.496 79.582 119.057 1.00 55.86 239 VAL D N 1
ATOM 11829 C CA . VAL D 1 240 ? 98.185 78.776 120.063 1.00 55.86 239 VAL D CA 1
ATOM 11830 C C . VAL D 1 240 ? 97.862 79.271 121.468 1.00 55.86 239 VAL D C 1
ATOM 11831 O O . VAL D 1 240 ? 97.304 78.512 122.273 1.00 55.86 239 VAL D O 1
ATOM 11835 N N . PRO D 1 241 ? 98.188 80.515 121.811 1.00 54.91 240 PRO D N 1
ATOM 11836 C CA . PRO D 1 241 ? 97.969 80.974 123.189 1.00 54.91 240 PRO D CA 1
ATOM 11837 C C . PRO D 1 241 ? 96.502 80.891 123.577 1.00 54.91 240 PRO D C 1
ATOM 11838 O O . PRO D 1 241 ? 95.611 81.206 122.786 1.00 54.91 240 PRO D O 1
ATOM 11842 N N . ASP D 1 242 ? 96.257 80.468 124.816 1.00 55.56 241 ASP D N 1
ATOM 11843 C CA . ASP D 1 242 ? 94.901 80.285 125.313 1.00 55.56 241 ASP D CA 1
ATOM 11844 C C . ASP D 1 242 ? 94.423 81.440 126.179 1.00 55.56 241 ASP D C 1
ATOM 11845 O O . ASP D 1 242 ? 93.218 81.553 126.425 1.00 55.56 241 ASP D O 1
ATOM 11850 N N . GLU D 1 243 ? 95.329 82.288 126.655 1.00 57.35 242 GLU D N 1
ATOM 11851 C CA . GLU D 1 243 ? 94.932 83.471 127.413 1.00 57.35 242 GLU D CA 1
ATOM 11852 C C . GLU D 1 243 ? 96.097 84.454 127.408 1.00 57.35 242 GLU D C 1
ATOM 11853 O O . GLU D 1 243 ? 97.154 84.178 127.981 1.00 57.35 242 GLU D O 1
ATOM 11859 N N . ILE D 1 244 ? 95.901 85.592 126.754 1.00 53.50 243 ILE D N 1
ATOM 11860 C CA . ILE D 1 244 ? 96.897 86.657 126.740 1.00 53.50 243 ILE D CA 1
ATOM 11861 C C . ILE D 1 244 ? 96.582 87.590 127.902 1.00 53.50 243 ILE D C 1
ATOM 11862 O O . ILE D 1 244 ? 95.767 88.507 127.781 1.00 53.50 243 ILE D O 1
ATOM 11867 N N . ILE D 1 245 ? 97.229 87.352 129.040 1.00 51.00 244 ILE D N 1
ATOM 11868 C CA . ILE D 1 245 ? 97.027 88.146 130.247 1.00 51.00 244 ILE D CA 1
ATOM 11869 C C . ILE D 1 245 ? 97.962 89.347 130.183 1.00 51.00 244 ILE D C 1
ATOM 11870 O O . ILE D 1 245 ? 99.164 89.225 130.440 1.00 51.00 244 ILE D O 1
ATOM 11875 N N . ALA D 1 246 ? 97.412 90.509 129.844 1.00 50.72 245 ALA D N 1
ATOM 11876 C CA . ALA D 1 246 ? 98.198 91.728 129.727 1.00 50.72 245 ALA D CA 1
ATOM 11877 C C . ALA D 1 246 ? 98.580 92.258 131.104 1.00 50.72 245 ALA D C 1
ATOM 11878 O O . ALA D 1 246 ? 97.825 92.131 132.071 1.00 50.72 245 ALA D O 1
ATOM 11880 N N . VAL D 1 247 ? 99.763 92.861 131.183 1.00 51.43 246 VAL D N 1
ATOM 11881 C CA . VAL D 1 247 ? 100.285 93.401 132.432 1.00 51.43 246 VAL D CA 1
ATOM 11882 C C . VAL D 1 247 ? 100.864 94.783 132.172 1.00 51.43 246 VAL D C 1
ATOM 11883 O O . VAL D 1 247 ? 101.387 95.061 131.089 1.00 51.43 246 VAL D O 1
ATOM 11887 N N . SER D 1 248 ? 100.781 95.645 133.180 1.00 51.63 247 SER D N 1
ATOM 11888 C CA . SER D 1 248 ? 101.205 97.030 133.044 1.00 51.63 247 SER D CA 1
ATOM 11889 C C . SER D 1 248 ? 102.729 97.116 132.985 1.00 51.63 247 SER D C 1
ATOM 11890 O O . SER D 1 248 ? 103.441 96.109 132.986 1.00 51.63 247 SER D O 1
ATOM 11893 N N . ASP D 1 249 ? 103.238 98.348 132.930 1.00 51.12 248 ASP D N 1
ATOM 11894 C CA . ASP D 1 249 ? 104.678 98.572 132.885 1.00 51.12 248 ASP D CA 1
ATOM 11895 C C . ASP D 1 249 ? 105.268 98.732 134.280 1.00 51.12 248 ASP D C 1
ATOM 11896 O O . ASP D 1 249 ? 106.292 98.119 134.601 1.00 51.12 248 ASP D O 1
ATOM 11901 N N . SER D 1 250 ? 104.643 99.560 135.116 1.00 48.32 249 SER D N 1
ATOM 11902 C CA . SER D 1 250 ? 105.130 99.718 136.480 1.00 48.32 249 SER D CA 1
ATOM 11903 C C . SER D 1 250 ? 105.145 98.380 137.201 1.00 48.32 249 SER D C 1
ATOM 11904 O O . SER D 1 250 ? 106.095 98.064 137.926 1.00 48.32 249 SER D O 1
ATOM 11907 N N . ASP D 1 251 ? 104.097 97.578 137.011 1.00 48.17 250 ASP D N 1
ATOM 11908 C CA . ASP D 1 251 ? 104.053 96.264 137.640 1.00 48.17 250 ASP D CA 1
ATOM 11909 C C . ASP D 1 251 ? 105.215 95.396 137.182 1.00 48.17 250 ASP D C 1
ATOM 11910 O O . ASP D 1 251 ? 105.863 94.736 137.999 1.00 48.17 250 ASP D O 1
ATOM 11915 N N . SER D 1 252 ? 105.496 95.380 135.879 1.00 45.42 251 SER D N 1
ATOM 11916 C CA . SER D 1 252 ? 106.572 94.532 135.380 1.00 45.42 251 SER D CA 1
ATOM 11917 C C . SER D 1 252 ? 107.926 94.987 135.910 1.00 45.42 251 SER D C 1
ATOM 11918 O O . SER D 1 252 ? 108.750 94.162 136.318 1.00 45.42 251 SER D O 1
ATOM 11921 N N . PHE D 1 253 ? 108.179 96.296 135.911 1.00 42.59 252 PHE D N 1
ATOM 11922 C CA . PHE D 1 253 ? 109.457 96.782 136.424 1.00 42.59 252 PHE D CA 1
ATOM 11923 C C . PHE D 1 253 ? 109.612 96.469 137.906 1.00 42.59 252 PHE D C 1
ATOM 11924 O O . PHE D 1 253 ? 110.681 96.022 138.348 1.00 42.59 252 PHE D O 1
ATOM 11932 N N . ASP D 1 254 ? 108.557 96.692 138.691 1.00 45.53 253 ASP D N 1
ATOM 11933 C CA . ASP D 1 254 ? 108.635 96.384 140.112 1.00 45.53 253 ASP D CA 1
ATOM 11934 C C . ASP D 1 254 ? 108.842 94.896 140.339 1.00 45.53 253 ASP D C 1
ATOM 11935 O O . ASP D 1 254 ? 109.584 94.498 141.242 1.00 45.53 253 ASP D O 1
ATOM 11940 N N . MET D 1 255 ? 108.180 94.056 139.543 1.00 45.52 254 MET D N 1
ATOM 11941 C CA . MET D 1 255 ? 108.370 92.620 139.686 1.00 45.52 254 MET D CA 1
ATOM 11942 C C . MET D 1 255 ? 109.795 92.222 139.343 1.00 45.52 254 MET D C 1
ATOM 11943 O O . MET D 1 255 ? 110.371 91.360 140.005 1.00 45.52 254 MET D O 1
ATOM 11948 N N . THR D 1 256 ? 110.383 92.835 138.315 1.00 42.03 255 THR D N 1
ATOM 11949 C CA . THR D 1 256 ? 111.777 92.544 137.991 1.00 42.03 255 THR D CA 1
ATOM 11950 C C . THR D 1 256 ? 112.692 92.904 139.151 1.00 42.03 255 THR D C 1
ATOM 11951 O O . THR D 1 256 ? 113.581 92.128 139.528 1.00 42.03 255 THR D O 1
ATOM 11955 N N . ARG D 1 257 ? 112.495 94.089 139.728 1.00 43.14 256 ARG D N 1
ATOM 11956 C CA . ARG D 1 257 ? 113.347 94.511 140.834 1.00 43.14 256 ARG D CA 1
ATOM 11957 C C . ARG D 1 257 ? 113.184 93.586 142.036 1.00 43.14 256 ARG D C 1
ATOM 11958 O O . ARG D 1 257 ? 114.171 93.120 142.621 1.00 43.14 256 ARG D O 1
ATOM 11966 N N . ARG D 1 258 ? 111.937 93.295 142.411 1.00 43.76 257 ARG D N 1
ATOM 11967 C CA . ARG D 1 258 ? 111.685 92.418 143.548 1.00 43.76 257 ARG D CA 1
ATOM 11968 C C . ARG D 1 258 ? 112.178 91.003 143.285 1.00 43.76 257 ARG D C 1
ATOM 11969 O O . ARG D 1 258 ? 112.564 90.298 144.222 1.00 43.76 257 ARG D O 1
ATOM 11977 N N . LEU D 1 259 ? 112.164 90.568 142.027 1.00 41.16 258 LEU D N 1
ATOM 11978 C CA . LEU D 1 259 ? 112.690 89.256 141.680 1.00 41.16 258 LEU D CA 1
ATOM 11979 C C . LEU D 1 259 ? 114.195 89.214 141.877 1.00 41.16 258 LEU D C 1
ATOM 11980 O O . LEU D 1 259 ? 114.728 88.286 142.495 1.00 41.16 258 LEU D O 1
ATOM 11985 N N . ALA D 1 260 ? 114.899 90.223 141.363 1.00 43.14 259 ALA D N 1
ATOM 11986 C CA . ALA D 1 260 ? 116.340 90.284 141.573 1.00 43.14 259 ALA D CA 1
ATOM 11987 C C . ALA D 1 260 ? 116.685 90.385 143.050 1.00 43.14 259 ALA D C 1
ATOM 11988 O O . ALA D 1 260 ? 117.754 89.932 143.467 1.00 43.14 259 ALA D O 1
ATOM 11990 N N . ARG D 1 261 ? 115.805 90.973 143.857 1.00 46.98 260 ARG D N 1
ATOM 11991 C CA . ARG D 1 261 ? 116.127 91.136 145.270 1.00 46.98 260 ARG D CA 1
ATOM 11992 C C . ARG D 1 261 ? 115.751 89.936 146.130 1.00 46.98 260 ARG D C 1
ATOM 11993 O O . ARG D 1 261 ? 116.398 89.701 147.157 1.00 46.98 260 ARG D O 1
ATOM 12001 N N . GLU D 1 262 ? 114.727 89.170 145.753 1.00 47.77 261 GLU D N 1
ATOM 12002 C CA . GLU D 1 262 ? 114.233 88.081 146.585 1.00 47.77 261 GLU D CA 1
ATOM 12003 C C . GLU D 1 262 ? 114.408 86.702 145.967 1.00 47.77 261 GLU D C 1
ATOM 12004 O O . GLU D 1 262 ? 113.952 85.718 146.556 1.00 47.77 261 GLU D O 1
ATOM 12010 N N . GLU D 1 263 ? 115.043 86.597 144.800 1.00 46.71 262 GLU D N 1
ATOM 12011 C CA . GLU D 1 263 ? 115.289 85.301 144.186 1.00 46.71 262 GLU D CA 1
ATOM 12012 C C . GLU D 1 263 ? 116.680 85.173 143.584 1.00 46.71 262 GLU D C 1
ATOM 12013 O O . GLU D 1 263 ? 117.001 84.117 143.034 1.00 46.71 262 GLU D O 1
ATOM 12019 N N . ALA D 1 264 ? 117.511 86.206 143.665 1.00 44.23 263 ALA D N 1
ATOM 12020 C CA . ALA D 1 264 ? 118.871 86.149 143.145 1.00 44.23 263 ALA D CA 1
ATOM 12021 C C . ALA D 1 264 ? 118.874 85.880 141.641 1.00 44.23 263 ALA D C 1
ATOM 12022 O O . ALA D 1 264 ? 119.561 84.989 141.142 1.00 44.23 263 ALA D O 1
ATOM 12024 N N . MET D 1 265 ? 118.083 86.666 140.916 1.00 40.79 264 MET D N 1
ATOM 12025 C CA . MET D 1 265 ? 118.052 86.609 139.459 1.00 40.79 264 MET D CA 1
ATOM 12026 C C . MET D 1 265 ? 118.039 88.029 138.920 1.00 40.79 264 MET D C 1
ATOM 12027 O O . MET D 1 265 ? 117.148 88.811 139.261 1.00 40.79 264 MET D O 1
ATOM 12032 N N . LEU D 1 266 ? 119.013 88.359 138.073 1.00 39.72 265 LEU D N 1
ATOM 12033 C CA . LEU D 1 266 ? 119.040 89.659 137.406 1.00 39.72 265 LEU D CA 1
ATOM 12034 C C . LEU D 1 266 ? 118.362 89.523 136.047 1.00 39.72 265 LEU D C 1
ATOM 12035 O O . LEU D 1 266 ? 118.997 89.470 134.993 1.00 39.72 265 LEU D O 1
ATOM 12040 N N . VAL D 1 267 ? 117.038 89.458 136.086 1.00 40.36 266 VAL D N 1
ATOM 12041 C CA . VAL D 1 267 ? 116.232 89.386 134.884 1.00 40.36 266 VAL D CA 1
ATOM 12042 C C . VAL D 1 267 ? 115.883 90.801 134.438 1.00 40.36 266 VAL D C 1
ATOM 12043 O O . VAL D 1 267 ? 116.010 91.762 135.193 1.00 40.36 266 VAL D O 1
ATOM 12047 N N . GLY D 1 268 ? 115.442 90.937 133.191 1.00 43.09 267 GLY D N 1
ATOM 12048 C CA . GLY D 1 268 ? 115.163 92.247 132.634 1.00 43.09 267 GLY D CA 1
ATOM 12049 C C . GLY D 1 268 ? 113.755 92.745 132.882 1.00 43.09 267 GLY D C 1
ATOM 12050 O O . GLY D 1 268 ? 113.214 92.577 133.977 1.00 43.09 267 GLY D O 1
ATOM 12051 N N . GLY D 1 269 ? 113.153 93.371 131.875 1.00 42.73 268 GLY D N 1
ATOM 12052 C CA . GLY D 1 269 ? 111.793 93.856 131.993 1.00 42.73 268 GLY D CA 1
ATOM 12053 C C . GLY D 1 269 ? 110.781 92.818 131.562 1.00 42.73 268 GLY D C 1
ATOM 12054 O O . GLY D 1 269 ? 109.833 92.516 132.293 1.00 42.73 268 GLY D O 1
ATOM 12055 N N . SER D 1 270 ? 110.978 92.261 130.367 1.00 44.16 269 SER D N 1
ATOM 12056 C CA . SER D 1 270 ? 110.104 91.191 129.908 1.00 44.16 269 SER D CA 1
ATOM 12057 C C . SER D 1 270 ? 110.089 90.029 130.889 1.00 44.16 269 SER D C 1
ATOM 12058 O O . SER D 1 270 ? 109.067 89.352 131.034 1.00 44.16 269 SER D O 1
ATOM 12061 N N . CYS D 1 271 ? 111.207 89.781 131.570 1.00 43.59 270 CYS D N 1
ATOM 12062 C CA . CYS D 1 271 ? 111.231 88.728 132.579 1.00 43.59 270 CYS D CA 1
ATOM 12063 C C . CYS D 1 271 ? 110.258 89.038 133.707 1.00 43.59 270 CYS D C 1
ATOM 12064 O O . CYS D 1 271 ? 109.496 88.168 134.143 1.00 43.59 270 CYS D O 1
ATOM 12067 N N . GLY D 1 272 ? 110.270 90.277 134.193 1.00 42.58 271 GLY D N 1
ATOM 12068 C CA . GLY D 1 272 ? 109.322 90.658 135.225 1.00 42.58 271 GLY D CA 1
ATOM 12069 C C . GLY D 1 272 ? 107.888 90.579 134.745 1.00 42.58 271 GLY D C 1
ATOM 12070 O O . GLY D 1 272 ? 106.997 90.161 135.486 1.00 42.58 271 GLY D O 1
ATOM 12071 N N . MET D 1 273 ? 107.646 90.980 133.498 1.00 43.69 272 MET D N 1
ATOM 12072 C CA . MET D 1 273 ? 106.299 90.882 132.946 1.00 43.69 272 MET D CA 1
ATOM 12073 C C . MET D 1 273 ? 105.827 89.434 132.919 1.00 43.69 272 MET D C 1
ATOM 12074 O O . MET D 1 273 ? 104.702 89.122 133.328 1.00 43.69 272 MET D O 1
ATOM 12079 N N . ALA D 1 274 ? 106.683 88.529 132.446 1.00 41.01 273 ALA D N 1
ATOM 12080 C CA . ALA D 1 274 ? 106.317 87.119 132.409 1.00 41.01 273 ALA D CA 1
ATOM 12081 C C . ALA D 1 274 ? 106.085 86.576 133.811 1.00 41.01 273 ALA D C 1
ATOM 12082 O O . ALA D 1 274 ? 105.149 85.801 134.036 1.00 41.01 273 ALA D O 1
ATOM 12084 N N . VAL D 1 275 ? 106.925 86.968 134.769 1.00 41.15 274 VAL D N 1
ATOM 12085 C CA . VAL D 1 275 ? 106.776 86.452 136.125 1.00 41.15 274 VAL D CA 1
ATOM 12086 C C . VAL D 1 275 ? 105.483 86.950 136.754 1.00 41.15 274 VAL D C 1
ATOM 12087 O O . VAL D 1 275 ? 104.828 86.220 137.504 1.00 41.15 274 VAL D O 1
ATOM 12091 N N . VAL D 1 276 ? 105.106 88.202 136.490 1.00 41.59 275 VAL D N 1
ATOM 12092 C CA . VAL D 1 276 ? 103.850 88.706 137.039 1.00 41.59 275 VAL D CA 1
ATOM 12093 C C . VAL D 1 276 ? 102.668 88.006 136.387 1.00 41.59 275 VAL D C 1
ATOM 12094 O O . VAL D 1 276 ? 101.699 87.634 137.060 1.00 41.59 275 VAL D O 1
ATOM 12098 N N . ALA D 1 277 ? 102.730 87.799 135.070 1.00 44.17 276 ALA D N 1
ATOM 12099 C CA . ALA D 1 277 ? 101.667 87.054 134.408 1.00 44.17 276 ALA D CA 1
ATOM 12100 C C . ALA D 1 277 ? 101.527 85.664 135.009 1.00 44.17 276 ALA D C 1
ATOM 12101 O O . ALA D 1 277 ? 100.410 85.188 135.246 1.00 44.17 276 ALA D O 1
ATOM 12103 N N . ALA D 1 278 ? 102.651 84.997 135.266 1.00 44.56 277 ALA D N 1
ATOM 12104 C CA . ALA D 1 278 ? 102.600 83.707 135.940 1.00 44.56 277 ALA D CA 1
ATOM 12105 C C . ALA D 1 278 ? 101.936 83.850 137.299 1.00 44.56 277 ALA D C 1
ATOM 12106 O O . ALA D 1 278 ? 100.823 83.368 137.503 1.00 44.56 277 ALA D O 1
ATOM 12108 N N . LEU D 1 279 ? 102.569 84.586 138.215 1.00 46.58 278 LEU D N 1
ATOM 12109 C CA . LEU D 1 279 ? 102.022 84.732 139.561 1.00 46.58 278 LEU D CA 1
ATOM 12110 C C . LEU D 1 279 ? 100.535 85.054 139.545 1.00 46.58 278 LEU D C 1
ATOM 12111 O O . LEU D 1 279 ? 99.827 84.756 140.512 1.00 46.58 278 LEU D O 1
ATOM 12116 N N . LYS D 1 280 ? 100.042 85.665 138.468 1.00 49.38 279 LYS D N 1
ATOM 12117 C CA . LYS D 1 280 ? 98.601 85.861 138.346 1.00 49.38 279 LYS D CA 1
ATOM 12118 C C . LYS D 1 280 ? 97.893 84.566 137.963 1.00 49.38 279 LYS D C 1
ATOM 12119 O O . LYS D 1 280 ? 96.941 84.153 138.633 1.00 49.38 279 LYS D O 1
ATOM 12125 N N . VAL D 1 281 ? 98.341 83.912 136.889 1.00 50.43 280 VAL D N 1
ATOM 12126 C CA . VAL D 1 281 ? 97.669 82.697 136.430 1.00 50.43 280 VAL D CA 1
ATOM 12127 C C . VAL D 1 281 ? 97.746 81.597 137.480 1.00 50.43 280 VAL D C 1
ATOM 12128 O O . VAL D 1 281 ? 96.887 80.710 137.527 1.00 50.43 280 VAL D O 1
ATOM 12132 N N . ALA D 1 282 ? 98.770 81.628 138.322 1.00 53.56 281 ALA D N 1
ATOM 12133 C CA . ALA D 1 282 ? 98.996 80.629 139.357 1.00 53.56 281 ALA D CA 1
ATOM 12134 C C . ALA D 1 282 ? 97.985 80.718 140.484 1.00 53.56 281 ALA D C 1
ATOM 12135 O O . ALA D 1 282 ? 98.122 79.999 141.479 1.00 53.56 281 ALA D O 1
ATOM 12137 N N . GLU D 1 283 ? 96.984 81.587 140.359 1.00 58.10 282 GLU D N 1
ATOM 12138 C CA . GLU D 1 283 ? 95.903 81.657 141.333 1.00 58.10 282 GLU D CA 1
ATOM 12139 C C . GLU D 1 283 ? 94.711 80.809 140.914 1.00 58.10 282 GLU D C 1
ATOM 12140 O O . GLU D 1 283 ? 94.155 80.070 141.732 1.00 58.10 282 GLU D O 1
ATOM 12146 N N . GLU D 1 284 ? 94.312 80.895 139.646 1.00 63.31 283 GLU D N 1
ATOM 12147 C CA . GLU D 1 284 ? 93.219 80.076 139.143 1.00 63.31 283 GLU D CA 1
ATOM 12148 C C . GLU D 1 284 ? 93.622 78.624 138.950 1.00 63.31 283 GLU D C 1
ATOM 12149 O O . GLU D 1 284 ? 92.784 77.814 138.539 1.00 63.31 283 GLU D O 1
ATOM 12155 N N . ALA D 1 285 ? 94.878 78.283 139.217 1.00 63.87 284 ALA D N 1
ATOM 12156 C CA . ALA D 1 285 ? 95.351 76.903 139.224 1.00 63.87 284 ALA D CA 1
ATOM 12157 C C . ALA D 1 285 ? 95.773 76.591 140.654 1.00 63.87 284 ALA D C 1
ATOM 12158 O O . ALA D 1 285 ? 96.850 77.002 141.096 1.00 63.87 284 ALA D O 1
ATOM 12160 N N . GLY D 1 286 ? 94.924 75.866 141.376 1.00 71.62 285 GLY D N 1
ATOM 12161 C CA . GLY D 1 286 ? 95.185 75.551 142.758 1.00 71.62 285 GLY D CA 1
ATOM 12162 C C . GLY D 1 286 ? 96.414 74.683 142.913 1.00 71.62 285 GLY D C 1
ATOM 12163 O O . GLY D 1 286 ? 97.218 74.535 141.988 1.00 71.62 285 GLY D O 1
ATOM 12164 N N . PRO D 1 287 ? 96.589 74.095 144.094 1.00 72.71 286 PRO D N 1
ATOM 12165 C CA . PRO D 1 287 ? 97.761 73.243 144.328 1.00 72.71 286 PRO D CA 1
ATOM 12166 C C . PRO D 1 287 ? 97.948 72.205 143.234 1.00 72.71 286 PRO D C 1
ATOM 12167 O O . PRO D 1 287 ? 97.001 71.873 142.513 1.00 72.71 286 PRO D O 1
ATOM 12171 N N . ASP D 1 288 ? 99.169 71.693 143.102 1.00 72.22 287 ASP D N 1
ATOM 12172 C CA . ASP D 1 288 ? 99.567 70.718 142.090 1.00 72.22 287 ASP D CA 1
ATOM 12173 C C . ASP D 1 288 ? 99.751 71.342 140.715 1.00 72.22 287 ASP D C 1
ATOM 12174 O O . ASP D 1 288 ? 99.787 70.611 139.716 1.00 72.22 287 ASP D O 1
ATOM 12179 N N . ALA D 1 289 ? 99.869 72.661 140.623 1.00 63.72 288 ALA D N 1
ATOM 12180 C CA . ALA D 1 289 ? 100.128 73.332 139.359 1.00 63.72 288 ALA D CA 1
ATOM 12181 C C . ALA D 1 289 ? 101.623 73.572 139.205 1.00 63.72 288 ALA D C 1
ATOM 12182 O O . ALA D 1 289 ? 102.321 73.859 140.182 1.00 63.72 288 ALA D O 1
ATOM 12184 N N . LEU D 1 290 ? 102.111 73.447 137.974 1.00 56.45 289 LEU D N 1
ATOM 12185 C CA . LEU D 1 290 ? 103.530 73.617 137.669 1.00 56.45 289 LEU D CA 1
ATOM 12186 C C . LEU D 1 290 ? 103.640 74.576 136.488 1.00 56.45 289 LEU D C 1
ATOM 12187 O O . LEU D 1 290 ? 103.573 74.158 135.329 1.00 56.45 289 LEU D O 1
ATOM 12192 N N . ILE D 1 291 ? 103.805 75.859 136.789 1.00 50.59 290 ILE D N 1
ATOM 12193 C CA . ILE D 1 291 ? 103.884 76.902 135.774 1.00 50.59 290 ILE D CA 1
ATOM 12194 C C . ILE D 1 291 ? 105.351 77.173 135.489 1.00 50.59 290 ILE D C 1
ATOM 12195 O O . ILE D 1 291 ? 106.094 77.593 136.381 1.00 50.59 290 ILE D O 1
ATOM 12200 N N . VAL D 1 292 ? 105.773 76.945 134.251 1.00 46.10 291 VAL D N 1
ATOM 12201 C CA . VAL D 1 292 ? 107.159 77.157 133.852 1.00 46.10 291 VAL D CA 1
ATOM 12202 C C . VAL D 1 292 ? 107.211 78.461 133.067 1.00 46.10 291 VAL D C 1
ATOM 12203 O O . VAL D 1 292 ? 106.939 78.502 131.863 1.00 46.10 291 VAL D O 1
ATOM 12207 N N . VAL D 1 293 ? 107.575 79.533 133.757 1.00 41.60 292 VAL D N 1
ATOM 12208 C CA . VAL D 1 293 ? 107.772 80.819 133.103 1.00 41.60 292 VAL D CA 1
ATOM 12209 C C . VAL D 1 293 ? 109.060 80.780 132.295 1.00 41.60 292 VAL D C 1
ATOM 12210 O O . VAL D 1 293 ? 109.963 79.979 132.556 1.00 41.60 292 VAL D O 1
ATOM 12214 N N . LEU D 1 294 ? 109.152 81.660 131.305 1.00 39.79 293 LEU D N 1
ATOM 12215 C CA . LEU D 1 294 ? 110.320 81.738 130.433 1.00 39.79 293 LEU D CA 1
ATOM 12216 C C . LEU D 1 294 ? 110.946 83.120 130.589 1.00 39.79 293 LEU D C 1
ATOM 12217 O O . LEU D 1 294 ? 110.591 84.059 129.874 1.00 39.79 293 LEU D O 1
ATOM 12222 N N . LEU D 1 295 ? 111.883 83.238 131.530 1.00 40.44 294 LEU D N 1
ATOM 12223 C CA . LEU D 1 295 ? 112.626 84.475 131.723 1.00 40.44 294 LEU D CA 1
ATOM 12224 C C . LEU D 1 295 ? 113.661 84.587 130.616 1.00 40.44 294 LEU D C 1
ATOM 12225 O O . LEU D 1 295 ? 114.687 83.900 130.663 1.00 40.44 294 LEU D O 1
ATOM 12230 N N . PRO D 1 296 ? 113.443 85.436 129.603 1.00 41.36 295 PRO D N 1
ATOM 12231 C CA . PRO D 1 296 ? 114.243 85.359 128.367 1.00 41.36 295 PRO D CA 1
ATOM 12232 C C . PRO D 1 296 ? 115.436 86.304 128.280 1.00 41.36 295 PRO D C 1
ATOM 12233 O O . PRO D 1 296 ? 116.040 86.377 127.206 1.00 41.36 295 PRO D O 1
ATOM 12237 N N . ASP D 1 297 ? 115.795 87.017 129.344 1.00 45.05 296 ASP D N 1
ATOM 12238 C CA . ASP D 1 297 ? 116.879 87.985 129.262 1.00 45.05 296 ASP D CA 1
ATOM 12239 C C . ASP D 1 297 ? 117.648 88.032 130.573 1.00 45.05 296 ASP D C 1
ATOM 12240 O O . ASP D 1 297 ? 117.197 87.530 131.604 1.00 45.05 296 ASP D O 1
ATOM 12245 N N . GLY D 1 298 ? 118.829 88.639 130.512 1.00 45.04 297 GLY D N 1
ATOM 12246 C CA . GLY D 1 298 ? 119.661 88.860 131.680 1.00 45.04 297 GLY D CA 1
ATOM 12247 C C . GLY D 1 298 ? 119.728 90.343 132.008 1.00 45.04 297 GLY D C 1
ATOM 12248 O O . GLY D 1 298 ? 120.056 91.162 131.150 1.00 45.04 297 GLY D O 1
ATOM 12249 N N . GLY D 1 299 ? 119.418 90.670 133.256 1.00 44.37 298 GLY D N 1
ATOM 12250 C CA . GLY D 1 299 ? 119.293 92.057 133.656 1.00 44.37 298 GLY D CA 1
ATOM 12251 C C . GLY D 1 299 ? 120.598 92.760 133.951 1.00 44.37 298 GLY D C 1
ATOM 12252 O O . GLY D 1 299 ? 120.718 93.453 134.964 1.00 44.37 298 GLY D O 1
ATOM 12253 N N . ARG D 1 300 ? 121.589 92.595 133.080 1.00 44.28 299 ARG D N 1
ATOM 12254 C CA . ARG D 1 300 ? 122.836 93.332 133.223 1.00 44.28 299 ARG D CA 1
ATOM 12255 C C . ARG D 1 300 ? 122.897 94.555 132.322 1.00 44.28 299 ARG D C 1
ATOM 12256 O O . ARG D 1 300 ? 123.577 95.527 132.662 1.00 44.28 299 ARG D O 1
ATOM 12264 N N . GLY D 1 301 ? 122.201 94.529 131.187 1.00 44.83 300 GLY D N 1
ATOM 12265 C CA . GLY D 1 301 ? 122.172 95.688 130.316 1.00 44.83 300 GLY D CA 1
ATOM 12266 C C . GLY D 1 301 ? 121.297 96.803 130.850 1.00 44.83 300 GLY D C 1
ATOM 12267 O O . GLY D 1 301 ? 121.573 97.983 130.620 1.00 44.83 300 GLY D O 1
ATOM 12268 N N . TYR D 1 302 ? 120.235 96.449 131.568 1.00 45.16 301 TYR D N 1
ATOM 12269 C CA . TYR D 1 302 ? 119.334 97.437 132.142 1.00 45.16 301 TYR D CA 1
ATOM 12270 C C . TYR D 1 302 ? 119.852 98.006 133.450 1.00 45.16 301 TYR D C 1
ATOM 12271 O O . TYR D 1 302 ? 119.155 98.810 134.075 1.00 45.16 301 TYR D O 1
ATOM 12280 N N . MET D 1 303 ? 121.055 97.616 133.875 1.00 46.74 302 MET D N 1
ATOM 12281 C CA . MET D 1 303 ? 121.554 98.007 135.188 1.00 46.74 302 MET D CA 1
ATOM 12282 C C . MET D 1 303 ? 121.442 99.502 135.439 1.00 46.74 302 MET D C 1
ATOM 12283 O O . MET D 1 303 ? 121.389 99.921 136.599 1.00 46.74 302 MET D O 1
ATOM 12288 N N . SER D 1 304 ? 121.408 100.317 134.386 1.00 46.28 303 SER D N 1
ATOM 12289 C CA . SER D 1 304 ? 121.194 101.751 134.524 1.00 46.28 303 SER D CA 1
ATOM 12290 C C . SER D 1 304 ? 119.872 102.194 133.916 1.00 46.28 303 SER D C 1
ATOM 12291 O O . SER D 1 304 ? 119.689 103.385 133.650 1.00 46.28 303 SER D O 1
ATOM 12294 N N . LYS D 1 305 ? 118.945 101.268 133.686 1.00 45.33 304 LYS D N 1
ATOM 12295 C CA . LYS D 1 305 ? 117.687 101.609 133.040 1.00 45.33 304 LYS D CA 1
ATOM 12296 C C . LYS D 1 305 ? 116.484 101.301 133.923 1.00 45.33 304 LYS D C 1
ATOM 12297 O O . LYS D 1 305 ? 115.531 102.078 133.946 1.00 45.33 304 LYS D O 1
ATOM 12303 N N . ILE D 1 306 ? 116.494 100.187 134.651 1.00 41.46 305 ILE D N 1
ATOM 12304 C CA . ILE D 1 306 ? 115.402 99.901 135.576 1.00 41.46 305 ILE D CA 1
ATOM 12305 C C . ILE D 1 306 ? 115.865 99.720 137.012 1.00 41.46 305 ILE D C 1
ATOM 12306 O O . ILE D 1 306 ? 115.034 99.794 137.929 1.00 41.46 305 ILE D O 1
ATOM 12311 N N . PHE D 1 307 ? 117.150 99.485 137.251 1.00 42.76 306 PHE D N 1
ATOM 12312 C CA . PHE D 1 307 ? 117.684 99.431 138.602 1.00 42.76 306 PHE D CA 1
ATOM 12313 C C . PHE D 1 307 ? 118.194 100.781 139.072 1.00 42.76 306 PHE D C 1
ATOM 12314 O O . PHE D 1 307 ? 118.787 100.865 140.151 1.00 42.76 306 PHE D O 1
ATOM 12322 N N . ASN D 1 308 ? 117.983 101.832 138.288 1.00 45.94 307 ASN D N 1
ATOM 12323 C CA . ASN D 1 308 ? 118.448 103.172 138.618 1.00 45.94 307 ASN D CA 1
ATOM 12324 C C . ASN D 1 308 ? 117.267 103.981 139.135 1.00 45.94 307 ASN D C 1
ATOM 12325 O O . ASN D 1 308 ? 116.332 104.274 138.384 1.00 45.94 307 ASN D O 1
ATOM 12330 N N . ASP D 1 309 ? 117.312 104.354 140.414 1.00 49.51 308 ASP D N 1
ATOM 12331 C CA . ASP D 1 309 ? 116.186 105.058 141.016 1.00 49.51 308 ASP D CA 1
ATOM 12332 C C . ASP D 1 309 ? 115.882 106.365 140.299 1.00 49.51 308 ASP D C 1
ATOM 12333 O O . ASP D 1 309 ? 114.739 106.831 140.330 1.00 49.51 308 ASP D O 1
ATOM 12338 N N . ALA D 1 310 ? 116.880 106.974 139.658 1.00 46.48 309 ALA D N 1
ATOM 12339 C CA . ALA D 1 310 ? 116.643 108.221 138.939 1.00 46.48 309 ALA D CA 1
ATOM 12340 C C . ALA D 1 310 ? 115.735 107.991 137.738 1.00 46.48 309 ALA D C 1
ATOM 12341 O O . ALA D 1 310 ? 114.642 108.560 137.649 1.00 46.48 309 ALA D O 1
ATOM 12343 N N . TRP D 1 311 ? 116.175 107.152 136.801 1.00 41.60 310 TRP D N 1
ATOM 12344 C CA . TRP D 1 311 ? 115.360 106.836 135.634 1.00 41.60 310 TRP D CA 1
ATOM 12345 C C . TRP D 1 311 ? 114.002 106.292 136.051 1.00 41.60 310 TRP D C 1
ATOM 12346 O O . TRP D 1 311 ? 112.957 106.782 135.611 1.00 41.60 310 TRP D O 1
ATOM 12357 N N . MET D 1 312 ? 114.001 105.290 136.929 1.00 42.00 311 MET D N 1
ATOM 12358 C CA . MET D 1 312 ? 112.755 104.670 137.354 1.00 42.00 311 MET D CA 1
ATOM 12359 C C . MET D 1 312 ? 111.827 105.663 138.030 1.00 42.00 311 MET D C 1
ATOM 12360 O O . MET D 1 312 ? 110.641 105.371 138.193 1.00 42.00 311 MET D O 1
ATOM 12365 N N . SER D 1 313 ? 112.334 106.824 138.439 1.00 42.41 312 SER D N 1
ATOM 12366 C CA . SER D 1 313 ? 111.490 107.851 139.031 1.00 42.41 312 SER D CA 1
ATOM 12367 C C . SER D 1 313 ? 111.038 108.905 138.033 1.00 42.41 312 SER D C 1
ATOM 12368 O O . SER D 1 313 ? 110.008 109.547 138.258 1.00 42.41 312 SER D O 1
ATOM 12371 N N . SER D 1 314 ? 111.780 109.107 136.944 1.00 41.46 313 SER D N 1
ATOM 12372 C CA . SER D 1 314 ? 111.357 110.078 135.941 1.00 41.46 313 SER D CA 1
ATOM 12373 C C . SER D 1 314 ? 110.052 109.657 135.282 1.00 41.46 313 SER D C 1
ATOM 12374 O O . SER D 1 314 ? 109.188 110.497 135.013 1.00 41.46 313 SER D O 1
ATOM 12377 N N . TYR D 1 315 ? 109.892 108.366 135.008 1.00 40.59 314 TYR D N 1
ATOM 12378 C CA . TYR D 1 315 ? 108.673 107.851 134.387 1.00 40.59 314 TYR D CA 1
ATOM 12379 C C . TYR D 1 315 ? 107.615 107.469 135.415 1.00 40.59 314 TYR D C 1
ATOM 12380 O O . TYR D 1 315 ? 107.057 106.376 135.337 1.00 40.59 314 TYR D O 1
ATOM 12389 N N . GLY D 1 316 ? 107.300 108.358 136.352 1.00 39.57 315 GLY D N 1
ATOM 12390 C CA . GLY D 1 316 ? 106.281 108.076 137.347 1.00 39.57 315 GLY D CA 1
ATOM 12391 C C . GLY D 1 316 ? 106.250 106.641 137.837 1.00 39.57 315 GLY D C 1
ATOM 12392 O O . GLY D 1 316 ? 105.221 105.970 137.730 1.00 39.57 315 GLY D O 1
ATOM 12393 N N . PHE D 1 317 ? 107.359 106.174 138.399 1.00 42.18 316 PHE D N 1
ATOM 12394 C CA . PHE D 1 317 ? 107.542 104.779 138.799 1.00 42.18 316 PHE D CA 1
ATOM 12395 C C . PHE D 1 317 ? 108.233 104.787 140.158 1.00 42.18 316 PHE D C 1
ATOM 12396 O O . PHE D 1 317 ? 108.182 105.769 140.904 1.00 42.18 316 PHE D O 1
ATOM 12404 N N . LEU D 1 318 ? 108.874 103.672 140.501 1.00 48.15 317 LEU D N 1
ATOM 12405 C CA . LEU D 1 318 ? 109.708 103.626 141.694 1.00 48.15 317 LEU D CA 1
ATOM 12406 C C . LEU D 1 318 ? 108.910 103.711 142.987 1.00 48.15 317 LEU D C 1
ATOM 12407 O O . LEU D 1 318 ? 109.092 104.645 143.773 1.00 48.15 317 LEU D O 1
ATOM 12412 N N . ARG D 1 319 ? 108.009 102.749 143.199 1.00 53.60 318 ARG D N 1
ATOM 12413 C CA . ARG D 1 319 ? 107.334 102.611 144.485 1.00 53.60 318 ARG D CA 1
ATOM 12414 C C . ARG D 1 319 ? 108.284 102.861 145.650 1.00 53.60 318 ARG D C 1
ATOM 12415 O O . ARG D 1 319 ? 107.991 103.655 146.549 1.00 53.60 318 ARG D O 1
ATOM 12423 N N . SER D 1 320 ? 109.431 102.185 145.649 1.00 55.37 319 SER D N 1
ATOM 12424 C CA . SER D 1 320 ? 110.408 102.319 146.718 1.00 55.37 319 SER D CA 1
ATOM 12425 C C . SER D 1 320 ? 111.805 102.324 146.120 1.00 55.37 319 SER D C 1
ATOM 12426 O O . SER D 1 320 ? 111.999 102.048 144.934 1.00 55.37 319 SER D O 1
ATOM 12429 N N . ARG D 1 321 ? 112.783 102.636 146.960 1.00 64.67 320 ARG D N 1
ATOM 12430 C CA . ARG D 1 321 ? 114.174 102.668 146.543 1.00 64.67 320 ARG D CA 1
ATOM 12431 C C . ARG D 1 321 ? 114.838 101.324 146.824 1.00 64.67 320 ARG D C 1
ATOM 12432 O O . ARG D 1 321 ? 114.409 100.564 147.695 1.00 64.67 320 ARG D O 1
ATOM 12440 N N . LEU D 1 322 ? 115.899 101.035 146.068 1.00 54.61 321 LEU D N 1
ATOM 12441 C CA . LEU D 1 322 ? 116.531 99.723 146.160 1.00 54.61 321 LEU D CA 1
ATOM 12442 C C . LEU D 1 322 ? 117.040 99.443 147.567 1.00 54.61 321 LEU D C 1
ATOM 12443 O O . LEU D 1 322 ? 116.870 98.336 148.091 1.00 54.61 321 LEU D O 1
ATOM 12448 N N . ASP D 1 323 ? 117.671 100.432 148.195 1.00 65.46 322 ASP D N 1
ATOM 12449 C CA . ASP D 1 323 ? 118.439 100.166 149.404 1.00 65.46 322 ASP D CA 1
ATOM 12450 C C . ASP D 1 323 ? 117.589 100.155 150.668 1.00 65.46 322 ASP D C 1
ATOM 12451 O O . ASP D 1 323 ? 117.865 99.370 151.581 1.00 65.46 322 ASP D O 1
ATOM 12456 N N . GLY D 1 324 ? 116.561 100.997 150.756 1.00 67.68 323 GLY D N 1
ATOM 12457 C CA . GLY D 1 324 ? 115.869 101.136 152.024 1.00 67.68 323 GLY D CA 1
ATOM 12458 C C . GLY D 1 324 ? 114.850 102.253 152.116 1.00 67.68 323 GLY D C 1
ATOM 12459 O O . GLY D 1 324 ? 113.941 102.344 151.286 1.00 67.68 323 GLY D O 1
ATOM 12460 N N . SER D 1 325 ? 114.985 103.097 153.141 1.00 78.49 324 SER D N 1
ATOM 12461 C CA . SER D 1 325 ? 113.976 104.099 153.469 1.00 78.49 324 SER D CA 1
ATOM 12462 C C . SER D 1 325 ? 113.575 104.905 152.242 1.00 78.49 324 SER D C 1
ATOM 12463 O O . SER D 1 325 ? 114.327 104.998 151.267 1.00 78.49 324 SER D O 1
ATOM 12466 N N . THR D 1 326 ? 112.377 105.490 152.296 1.00 83.78 325 THR D N 1
ATOM 12467 C CA . THR D 1 326 ? 111.711 105.948 151.079 1.00 83.78 325 THR D CA 1
ATOM 12468 C C . THR D 1 326 ? 112.206 107.312 150.601 1.00 83.78 325 THR D C 1
ATOM 12469 O O . THR D 1 326 ? 112.810 107.420 149.530 1.00 83.78 325 THR D O 1
ATOM 12473 N N . GLU D 1 327 ? 111.952 108.368 151.373 1.00 85.26 326 GLU D N 1
ATOM 12474 C CA . GLU D 1 327 ? 112.059 109.734 150.854 1.00 85.26 326 GLU D CA 1
ATOM 12475 C C . GLU D 1 327 ? 112.773 110.656 151.840 1.00 85.26 326 GLU D C 1
ATOM 12476 O O . GLU D 1 327 ? 112.264 111.714 152.214 1.00 85.26 326 GLU D O 1
ATOM 12482 N N . GLN D 1 328 ? 113.989 110.273 152.231 1.00 83.30 327 GLN D N 1
ATOM 12483 C CA . GLN D 1 328 ? 114.792 111.170 153.102 1.00 83.30 327 GLN D CA 1
ATOM 12484 C C . GLN D 1 328 ? 115.212 112.379 152.259 1.00 83.30 327 GLN D C 1
ATOM 12485 O O . GLN D 1 328 ? 116.306 112.919 152.510 1.00 83.30 327 GLN D O 1
ATOM 12491 N N . SER D 1 329 ? 114.372 112.782 151.299 1.00 78.60 328 SER D N 1
ATOM 12492 C CA . SER D 1 329 ? 114.722 113.897 150.378 1.00 78.60 328 SER D CA 1
ATOM 12493 C C . SER D 1 329 ? 114.464 115.255 151.040 1.00 78.60 328 SER D C 1
ATOM 12494 O O . SER D 1 329 ? 115.452 115.980 151.241 1.00 78.60 328 SER D O 1
ATOM 12497 N N . THR D 1 330 ? 113.198 115.585 151.328 1.00 76.76 329 THR D N 1
ATOM 12498 C CA . THR D 1 330 ? 112.826 116.897 151.939 1.00 76.76 329 THR D CA 1
ATOM 12499 C C . THR D 1 330 ? 112.794 117.980 150.852 1.00 76.76 329 THR D C 1
ATOM 12500 O O . THR D 1 330 ? 113.589 117.874 149.898 1.00 76.76 329 THR D O 1
ATOM 12504 N N . VAL D 1 331 ? 111.929 118.990 150.998 1.00 70.74 330 VAL D N 1
ATOM 12505 C CA . VAL D 1 331 ? 111.771 119.992 149.948 1.00 70.74 330 VAL D CA 1
ATOM 12506 C C . VAL D 1 331 ? 112.922 120.989 149.959 1.00 70.74 330 VAL D C 1
ATOM 12507 O O . VAL D 1 331 ? 113.328 121.491 148.906 1.00 70.74 330 VAL D O 1
ATOM 12511 N N . GLY D 1 332 ? 113.458 121.300 151.138 1.00 73.17 331 GLY D N 1
ATOM 12512 C CA . GLY D 1 332 ? 114.563 122.239 151.203 1.00 73.17 331 GLY D CA 1
ATOM 12513 C C . GLY D 1 332 ? 115.742 121.822 150.346 1.00 73.17 331 GLY D C 1
ATOM 12514 O O . GLY D 1 332 ? 116.442 122.670 149.787 1.00 73.17 331 GLY D O 1
ATOM 12515 N N . ASP D 1 333 ? 115.977 120.514 150.220 1.00 75.72 332 ASP D N 1
ATOM 12516 C CA . ASP D 1 333 ? 117.104 120.054 149.415 1.00 75.72 332 ASP D CA 1
ATOM 12517 C C . ASP D 1 333 ? 116.905 120.370 147.941 1.00 75.72 332 ASP D C 1
ATOM 12518 O O . ASP D 1 333 ? 117.883 120.502 147.197 1.00 75.72 332 ASP D O 1
ATOM 12523 N N . VAL D 1 334 ? 115.653 120.491 147.498 1.00 69.78 333 VAL D N 1
ATOM 12524 C CA . VAL D 1 334 ? 115.402 120.928 146.132 1.00 69.78 333 VAL D CA 1
ATOM 12525 C C . VAL D 1 334 ? 116.022 122.293 145.887 1.00 69.78 333 VAL D C 1
ATOM 12526 O O . VAL D 1 334 ? 116.396 122.617 144.754 1.00 69.78 333 VAL D O 1
ATOM 12530 N N . LEU D 1 335 ? 116.140 123.111 146.932 1.00 74.92 334 LEU D N 1
ATOM 12531 C CA . LEU D 1 335 ? 116.763 124.422 146.819 1.00 74.92 334 LEU D CA 1
ATOM 12532 C C . LEU D 1 335 ? 118.283 124.367 146.889 1.00 74.92 334 LEU D C 1
ATOM 12533 O O . LEU D 1 335 ? 118.938 125.365 146.572 1.00 74.92 334 LEU D O 1
ATOM 12538 N N . ARG D 1 336 ? 118.861 123.232 147.278 1.00 78.33 335 ARG D N 1
ATOM 12539 C CA . ARG D 1 336 ? 120.295 123.140 147.527 1.00 78.33 335 ARG D CA 1
ATOM 12540 C C . ARG D 1 336 ? 121.073 122.749 146.277 1.00 78.33 335 ARG D C 1
ATOM 12541 O O . ARG D 1 336 ? 122.123 122.104 146.373 1.00 78.33 335 ARG D O 1
ATOM 12549 N N . ARG D 1 337 ? 120.574 123.120 145.095 1.00 82.25 336 ARG D N 1
ATOM 12550 C CA . ARG D 1 337 ? 121.293 122.844 143.856 1.00 82.25 336 ARG D CA 1
ATOM 12551 C C . ARG D 1 337 ? 122.680 123.469 143.854 1.00 82.25 336 ARG D C 1
ATOM 12552 O O . ARG D 1 337 ? 123.564 123.001 143.129 1.00 82.25 336 ARG D O 1
ATOM 12560 N N . LYS D 1 338 ? 122.888 124.512 144.658 1.00 90.17 337 LYS D N 1
ATOM 12561 C CA . LYS D 1 338 ? 124.187 125.153 144.803 1.00 90.17 337 LYS D CA 1
ATOM 12562 C C . LYS D 1 338 ? 124.923 124.634 146.029 1.00 90.17 337 LYS D C 1
ATOM 12563 O O . LYS D 1 338 ? 125.624 125.394 146.705 1.00 90.17 337 LYS D O 1
ATOM 12569 N N . SER D 1 339 ? 124.760 123.345 146.328 1.00 92.92 338 SER D N 1
ATOM 12570 C CA . SER D 1 339 ? 125.416 122.704 147.463 1.00 92.92 338 SER D CA 1
ATOM 12571 C C . SER D 1 339 ? 124.950 123.306 148.789 1.00 92.92 338 SER D C 1
ATOM 12572 O O . SER D 1 339 ? 125.741 123.863 149.552 1.00 92.92 338 SER D O 1
ATOM 12575 N N . GLY D 1 340 ? 123.650 123.189 149.059 1.00 89.66 339 GLY D N 1
ATOM 12576 C CA . GLY D 1 340 ? 123.093 123.695 150.300 1.00 89.66 339 GLY D CA 1
ATOM 12577 C C . GLY D 1 340 ? 123.306 125.186 150.450 1.00 89.66 339 GLY D C 1
ATOM 12578 O O . GLY D 1 340 ? 123.755 125.661 151.497 1.00 89.66 339 GLY D O 1
ATOM 12579 N N . ALA D 1 341 ? 122.986 125.931 149.397 1.00 88.86 340 ALA D N 1
ATOM 12580 C CA . ALA D 1 341 ? 123.359 127.334 149.267 1.00 88.86 340 ALA D CA 1
ATOM 12581 C C . ALA D 1 341 ? 122.159 128.169 148.840 1.00 88.86 340 ALA D C 1
ATOM 12582 O O . ALA D 1 341 ? 122.220 128.866 147.824 1.00 88.86 340 ALA D O 1
ATOM 12584 N N . LEU D 1 342 ? 121.074 128.122 149.620 1.00 79.49 341 LEU D N 1
ATOM 12585 C CA . LEU D 1 342 ? 119.866 128.936 149.307 1.00 79.49 341 LEU D CA 1
ATOM 12586 C C . LEU D 1 342 ? 120.301 130.271 148.690 1.00 79.49 341 LEU D C 1
ATOM 12587 O O . LEU D 1 342 ? 121.160 130.944 149.293 1.00 79.49 341 LEU D O 1
ATOM 12592 N N . PRO D 1 343 ? 119.732 130.706 147.544 1.00 78.30 342 PRO D N 1
ATOM 12593 C CA . PRO D 1 343 ? 120.212 131.915 146.843 1.00 78.30 342 PRO D CA 1
ATOM 12594 C C . PRO D 1 343 ? 119.664 133.291 147.260 1.00 78.30 342 PRO D C 1
ATOM 12595 O O . PRO D 1 343 ? 119.299 134.038 146.371 1.00 78.30 342 PRO D O 1
ATOM 12599 N N . ALA D 1 344 ? 119.605 133.599 148.560 1.00 70.60 343 ALA D N 1
ATOM 12600 C CA . ALA D 1 344 ? 119.214 134.956 149.031 1.00 70.60 343 ALA D CA 1
ATOM 12601 C C . ALA D 1 344 ? 117.778 135.348 148.650 1.00 70.60 343 ALA D C 1
ATOM 12602 O O . ALA D 1 344 ? 117.369 136.455 149.049 1.00 70.60 343 ALA D O 1
ATOM 12604 N N . LEU D 1 345 ? 117.055 134.513 147.900 1.00 64.00 344 LEU D N 1
ATOM 12605 C CA . LEU D 1 345 ? 115.624 134.784 147.577 1.00 64.00 344 LEU D CA 1
ATOM 12606 C C . LEU D 1 345 ? 115.468 135.998 146.658 1.00 64.00 344 LEU D C 1
ATOM 12607 O O . LEU D 1 345 ? 115.210 137.098 147.180 1.00 64.00 344 LEU D O 1
ATOM 12612 N N . VAL D 1 346 ? 115.620 135.813 145.347 1.00 57.79 345 VAL D N 1
ATOM 12613 C CA . VAL D 1 346 ? 115.353 136.875 144.384 1.00 57.79 345 VAL D CA 1
ATOM 12614 C C . VAL D 1 346 ? 113.983 137.471 144.667 1.00 57.79 345 VAL D C 1
ATOM 12615 O O . VAL D 1 346 ? 112.992 136.744 144.788 1.00 57.79 345 VAL D O 1
ATOM 12619 N N . HIS D 1 347 ? 113.919 138.795 144.780 1.00 59.85 346 HIS D N 1
ATOM 12620 C CA . HIS D 1 347 ? 112.686 139.462 145.164 1.00 59.85 346 HIS D CA 1
ATOM 12621 C C . HIS D 1 347 ? 112.578 140.803 144.456 1.00 59.85 346 HIS D C 1
ATOM 12622 O O . HIS D 1 347 ? 113.517 141.272 143.811 1.00 59.85 346 HIS D O 1
ATOM 12629 N N . THR D 1 348 ? 111.407 141.416 144.592 1.00 57.45 347 THR D N 1
ATOM 12630 C CA . THR D 1 348 ? 111.148 142.753 144.086 1.00 57.45 347 THR D CA 1
ATOM 12631 C C . THR D 1 348 ? 110.206 143.453 145.052 1.00 57.45 347 THR D C 1
ATOM 12632 O O . THR D 1 348 ? 109.538 142.805 145.862 1.00 57.45 347 THR D O 1
ATOM 12636 N N . HIS D 1 349 ? 110.150 144.772 144.963 1.00 56.16 348 HIS D N 1
ATOM 12637 C CA . HIS D 1 349 ? 109.396 145.558 145.923 1.00 56.16 348 HIS D CA 1
ATOM 12638 C C . HIS D 1 349 ? 108.225 146.260 145.258 1.00 56.16 348 HIS D C 1
ATOM 12639 O O . HIS D 1 349 ? 108.222 146.479 144.043 1.00 56.16 348 HIS D O 1
ATOM 12646 N N . PRO D 1 350 ? 107.208 146.639 146.035 1.00 54.97 349 PRO D N 1
ATOM 12647 C CA . PRO D 1 350 ? 106.012 147.254 145.447 1.00 54.97 349 PRO D CA 1
ATOM 12648 C C . PRO D 1 350 ? 106.264 148.597 144.784 1.00 54.97 349 PRO D C 1
ATOM 12649 O O . PRO D 1 350 ? 105.305 149.215 144.308 1.00 54.97 349 PRO D O 1
ATOM 12653 N N . SER D 1 351 ? 107.507 149.076 144.730 1.00 55.14 350 SER D N 1
ATOM 12654 C CA . SER D 1 351 ? 107.812 150.334 144.065 1.00 55.14 350 SER D CA 1
ATOM 12655 C C . SER D 1 351 ? 108.666 150.179 142.818 1.00 55.14 350 SER D C 1
ATOM 12656 O O . SER D 1 351 ? 108.683 151.094 141.990 1.00 55.14 350 SER D O 1
ATOM 12659 N N . GLU D 1 352 ? 109.372 149.063 142.660 1.00 51.71 351 GLU D N 1
ATOM 12660 C CA . GLU D 1 352 ? 110.196 148.869 141.478 1.00 51.71 351 GLU D CA 1
ATOM 12661 C C . GLU D 1 352 ? 109.338 148.902 140.218 1.00 51.71 351 GLU D C 1
ATOM 12662 O O . GLU D 1 352 ? 108.106 148.881 140.265 1.00 51.71 351 GLU D O 1
ATOM 12668 N N . THR D 1 353 ? 110.012 148.960 139.078 1.00 46.80 352 THR D N 1
ATOM 12669 C CA . THR D 1 353 ? 109.353 149.088 137.789 1.00 46.80 352 THR D CA 1
ATOM 12670 C C . THR D 1 353 ? 109.125 147.716 137.175 1.00 46.80 352 THR D C 1
ATOM 12671 O O . THR D 1 353 ? 109.958 146.816 137.314 1.00 46.80 352 THR D O 1
ATOM 12675 N N . VAL D 1 354 ? 107.992 147.563 136.487 1.00 42.56 353 VAL D N 1
ATOM 12676 C CA . VAL D 1 354 ? 107.691 146.305 135.811 1.00 42.56 353 VAL D CA 1
ATOM 12677 C C . VAL D 1 354 ? 108.875 145.871 134.963 1.00 42.56 353 VAL D C 1
ATOM 12678 O O . VAL D 1 354 ? 109.215 144.683 134.900 1.00 42.56 353 VAL D O 1
ATOM 12682 N N . ARG D 1 355 ? 109.523 146.828 134.298 1.00 41.31 354 ARG D N 1
ATOM 12683 C CA . ARG D 1 355 ? 110.709 146.496 133.521 1.00 41.31 354 ARG D CA 1
ATOM 12684 C C . ARG D 1 355 ? 111.791 145.905 134.409 1.00 41.31 354 ARG D C 1
ATOM 12685 O O . ARG D 1 355 ? 112.458 144.939 134.028 1.00 41.31 354 ARG D O 1
ATOM 12693 N N . ASP D 1 356 ? 111.970 146.458 135.607 1.00 44.05 355 ASP D N 1
ATOM 12694 C CA . ASP D 1 356 ? 112.983 145.931 136.511 1.00 44.05 355 ASP D CA 1
ATOM 12695 C C . ASP D 1 356 ? 112.610 144.552 137.043 1.00 44.05 355 ASP D C 1
ATOM 12696 O O . ASP D 1 356 ? 113.492 143.713 137.258 1.00 44.05 355 ASP D O 1
ATOM 12701 N N . ALA D 1 357 ? 111.322 144.300 137.278 1.00 42.40 356 ALA D N 1
ATOM 12702 C CA . ALA D 1 357 ? 110.905 142.966 137.697 1.00 42.40 356 ALA D CA 1
ATOM 12703 C C . ALA D 1 357 ? 111.181 141.943 136.604 1.00 42.40 356 ALA D C 1
ATOM 12704 O O . ALA D 1 357 ? 111.724 140.861 136.868 1.00 42.40 356 ALA D O 1
ATOM 12706 N N . ILE D 1 358 ? 110.820 142.271 135.363 1.00 38.63 357 ILE D N 1
ATOM 12707 C CA . ILE D 1 358 ? 111.141 141.380 134.254 1.00 38.63 357 ILE D CA 1
ATOM 12708 C C . ILE D 1 358 ? 112.645 141.194 134.152 1.00 38.63 357 ILE D C 1
ATOM 12709 O O . ILE D 1 358 ? 113.131 140.105 133.831 1.00 38.63 357 ILE D O 1
ATOM 12714 N N . GLY D 1 359 ? 113.405 142.253 134.412 1.00 40.98 358 GLY D N 1
ATOM 12715 C CA . GLY D 1 359 ? 114.848 142.167 134.387 1.00 40.98 358 GLY D CA 1
ATOM 12716 C C . GLY D 1 359 ? 115.399 141.179 135.390 1.00 40.98 358 GLY D C 1
ATOM 12717 O O . GLY D 1 359 ? 116.226 140.338 135.038 1.00 40.98 358 GLY D O 1
ATOM 12718 N N . ILE D 1 360 ? 114.956 141.266 136.645 1.00 43.56 359 ILE D N 1
ATOM 12719 C CA . ILE D 1 360 ? 115.432 140.320 137.653 1.00 43.56 359 ILE D CA 1
ATOM 12720 C C . ILE D 1 360 ? 115.030 138.900 137.278 1.00 43.56 359 ILE D C 1
ATOM 12721 O O . ILE D 1 360 ? 115.837 137.961 137.367 1.00 43.56 359 ILE D O 1
ATOM 12726 N N . LEU D 1 361 ? 113.783 138.720 136.837 1.00 42.01 360 LEU D N 1
ATOM 12727 C CA . LEU D 1 361 ? 113.329 137.395 136.425 1.00 42.01 360 LEU D CA 1
ATOM 12728 C C . LEU D 1 361 ? 114.233 136.818 135.344 1.00 42.01 360 LEU D C 1
ATOM 12729 O O . LEU D 1 361 ? 114.691 135.675 135.444 1.00 42.01 360 LEU D O 1
ATOM 12734 N N . ARG D 1 362 ? 114.501 137.598 134.297 1.00 45.27 361 ARG D N 1
ATOM 12735 C CA . ARG D 1 362 ? 115.365 137.114 133.226 1.00 45.27 361 ARG D CA 1
ATOM 12736 C C . ARG D 1 362 ? 116.773 136.837 133.733 1.00 45.27 361 ARG D C 1
ATOM 12737 O O . ARG D 1 362 ? 117.387 135.831 133.361 1.00 45.27 361 ARG D O 1
ATOM 12745 N N . GLU D 1 363 ? 117.304 137.717 134.584 1.00 48.17 362 GLU D N 1
ATOM 12746 C CA . GLU D 1 363 ? 118.705 137.624 134.971 1.00 48.17 362 GLU D CA 1
ATOM 12747 C C . GLU D 1 363 ? 118.975 136.442 135.888 1.00 48.17 362 GLU D C 1
ATOM 12748 O O . GLU D 1 363 ? 120.087 135.905 135.880 1.00 48.17 362 GLU D O 1
ATOM 12754 N N . TYR D 1 364 ? 117.999 136.029 136.692 1.00 48.02 363 TYR D N 1
ATOM 12755 C CA . TYR D 1 364 ? 118.221 134.931 137.623 1.00 48.02 363 TYR D CA 1
ATOM 12756 C C . TYR D 1 364 ? 117.582 133.623 137.174 1.00 48.02 363 TYR D C 1
ATOM 12757 O O . TYR D 1 364 ? 117.633 132.637 137.915 1.00 48.02 363 TYR D O 1
ATOM 12766 N N . GLY D 1 365 ? 116.983 133.587 135.989 1.00 47.03 364 GLY D N 1
ATOM 12767 C CA . GLY D 1 365 ? 116.450 132.349 135.457 1.00 47.03 364 GLY D CA 1
ATOM 12768 C C . GLY D 1 365 ? 115.123 131.941 136.061 1.00 47.03 364 GLY D C 1
ATOM 12769 O O . GLY D 1 365 ? 114.308 131.292 135.400 1.00 47.03 364 GLY D O 1
ATOM 12770 N N . VAL D 1 366 ? 114.894 132.319 137.320 1.00 43.21 365 VAL D N 1
ATOM 12771 C CA . VAL D 1 366 ? 113.655 131.950 137.987 1.00 43.21 365 VAL D CA 1
ATOM 12772 C C . VAL D 1 366 ? 112.460 132.531 137.232 1.00 43.21 365 VAL D C 1
ATOM 12773 O O . VAL D 1 366 ? 112.574 133.503 136.477 1.00 43.21 365 VAL D O 1
ATOM 12777 N N . SER D 1 367 ? 111.296 131.915 137.439 1.00 42.64 366 SER D N 1
ATOM 12778 C CA . SER D 1 367 ? 110.072 132.329 136.770 1.00 42.64 366 SER D CA 1
ATOM 12779 C C . SER D 1 367 ? 109.010 132.877 137.712 1.00 42.64 366 SER D C 1
ATOM 12780 O O . SER D 1 367 ? 107.920 133.225 137.247 1.00 42.64 366 SER D O 1
ATOM 12783 N N . GLN D 1 368 ? 109.281 132.953 139.010 1.00 43.46 367 GLN D N 1
ATOM 12784 C CA . GLN D 1 368 ? 108.346 133.540 139.957 1.00 43.46 367 GLN D CA 1
ATOM 12785 C C . GLN D 1 368 ? 109.136 134.212 141.067 1.00 43.46 367 GLN D C 1
ATOM 12786 O O . GLN D 1 368 ? 110.235 133.777 141.414 1.00 43.46 367 GLN D O 1
ATOM 12792 N N . MET D 1 369 ? 108.566 135.276 141.629 1.00 49.76 368 MET D N 1
ATOM 12793 C CA . MET D 1 369 ? 109.307 136.006 142.633 1.00 49.76 368 MET D CA 1
ATOM 12794 C C . MET D 1 369 ? 108.360 136.710 143.592 1.00 49.76 368 MET D C 1
ATOM 12795 O O . MET D 1 369 ? 107.410 137.362 143.140 1.00 49.76 368 MET D O 1
ATOM 12800 N N . PRO D 1 370 ? 108.587 136.609 144.902 1.00 52.45 369 PRO D N 1
ATOM 12801 C CA . PRO D 1 370 ? 107.701 137.277 145.863 1.00 52.45 369 PRO D CA 1
ATOM 12802 C C . PRO D 1 370 ? 108.102 138.732 146.049 1.00 52.45 369 PRO D C 1
ATOM 12803 O O . PRO D 1 370 ? 109.223 139.029 146.463 1.00 52.45 369 PRO D O 1
ATOM 12807 N N . VAL D 1 371 ? 107.178 139.641 145.745 1.00 54.23 370 VAL D N 1
ATOM 12808 C CA . VAL D 1 371 ? 107.387 141.051 146.046 1.00 54.23 370 VAL D CA 1
ATOM 12809 C C . VAL D 1 371 ? 107.236 141.247 147.547 1.00 54.23 370 VAL D C 1
ATOM 12810 O O . VAL D 1 371 ? 106.156 141.030 148.112 1.00 54.23 370 VAL D O 1
ATOM 12814 N N . VAL D 1 372 ? 108.327 141.654 148.196 1.00 60.23 371 VAL D N 1
ATOM 12815 C CA . VAL D 1 372 ? 108.422 141.748 149.646 1.00 60.23 371 VAL D CA 1
ATOM 12816 C C . VAL D 1 372 ? 108.788 143.177 150.017 1.00 60.23 371 VAL D C 1
ATOM 12817 O O . VAL D 1 372 ? 109.623 143.810 149.366 1.00 60.23 371 VAL D O 1
ATOM 12821 N N . GLY D 1 373 ? 108.166 143.679 151.079 1.00 67.05 372 GLY D N 1
ATOM 12822 C CA . GLY D 1 373 ? 108.277 145.082 151.428 1.00 67.05 372 GLY D CA 1
ATOM 12823 C C . GLY D 1 373 ? 109.553 145.496 152.133 1.00 67.05 372 GLY D C 1
ATOM 12824 O O . GLY D 1 373 ? 109.580 146.529 152.807 1.00 67.05 372 GLY D O 1
ATOM 12825 N N . ALA D 1 374 ? 110.618 144.710 151.991 1.00 68.71 373 ALA D N 1
ATOM 12826 C CA . ALA D 1 374 ? 111.903 145.067 152.589 1.00 68.71 373 ALA D CA 1
ATOM 12827 C C . ALA D 1 374 ? 113.001 144.287 151.884 1.00 68.71 373 ALA D C 1
ATOM 12828 O O . ALA D 1 374 ? 113.033 143.055 151.967 1.00 68.71 373 ALA D O 1
ATOM 12830 N N . GLU D 1 375 ? 113.902 145.000 151.209 1.00 70.66 374 GLU D N 1
ATOM 12831 C CA . GLU D 1 375 ? 115.015 144.340 150.532 1.00 70.66 374 GLU D CA 1
ATOM 12832 C C . GLU D 1 375 ? 115.750 143.377 151.447 1.00 70.66 374 GLU D C 1
ATOM 12833 O O . GLU D 1 375 ? 116.153 142.301 150.972 1.00 70.66 374 GLU D O 1
ATOM 12839 N N . PRO D 1 376 ? 115.971 143.683 152.722 1.00 80.04 375 PRO D N 1
ATOM 12840 C CA . PRO D 1 376 ? 116.489 142.676 153.644 1.00 80.04 375 PRO D CA 1
ATOM 12841 C C . PRO D 1 376 ? 115.674 141.399 153.552 1.00 80.04 375 PRO D C 1
ATOM 12842 O O . PRO D 1 376 ? 114.477 141.387 153.876 1.00 80.04 375 PRO D O 1
ATOM 12846 N N . PRO D 1 377 ? 116.284 140.308 153.101 1.00 82.01 376 PRO D N 1
ATOM 12847 C CA . PRO D 1 377 ? 115.557 139.037 152.980 1.00 82.01 376 PRO D CA 1
ATOM 12848 C C . PRO D 1 377 ? 115.308 138.377 154.331 1.00 82.01 376 PRO D C 1
ATOM 12849 O O . PRO D 1 377 ? 115.798 137.279 154.608 1.00 82.01 376 PRO D O 1
ATOM 12853 N N . VAL D 1 378 ? 114.541 139.054 155.184 1.00 84.50 377 VAL D N 1
ATOM 12854 C CA . VAL D 1 378 ? 114.233 138.543 156.514 1.00 84.50 377 VAL D CA 1
ATOM 12855 C C . VAL D 1 378 ? 112.745 138.644 156.813 1.00 84.50 377 VAL D C 1
ATOM 12856 O O . VAL D 1 378 ? 112.333 138.505 157.968 1.00 84.50 377 VAL D O 1
ATOM 12860 N N . MET D 1 379 ? 111.930 138.877 155.787 1.00 79.08 378 MET D N 1
ATOM 12861 C CA . MET D 1 379 ? 110.503 139.075 155.994 1.00 79.08 378 MET D CA 1
ATOM 12862 C C . MET D 1 379 ? 109.885 137.874 156.701 1.00 79.08 378 MET D C 1
ATOM 12863 O O . MET D 1 379 ? 110.246 136.721 156.448 1.00 79.08 378 MET D O 1
ATOM 12868 N N . ALA D 1 380 ? 108.951 138.156 157.607 1.00 80.10 379 ALA D N 1
ATOM 12869 C CA . ALA D 1 380 ? 108.250 137.123 158.366 1.00 80.10 379 ALA D CA 1
ATOM 12870 C C . ALA D 1 380 ? 106.890 136.862 157.720 1.00 80.10 379 ALA D C 1
ATOM 12871 O O . ALA D 1 380 ? 105.844 137.273 158.226 1.00 80.10 379 ALA D O 1
ATOM 12873 N N . GLY D 1 381 ? 106.916 136.168 156.586 1.00 76.95 380 GLY D N 1
ATOM 12874 C CA . GLY D 1 381 ? 105.690 135.747 155.933 1.00 76.95 380 GLY D CA 1
ATOM 12875 C C . GLY D 1 381 ? 104.730 136.868 155.605 1.00 76.95 380 GLY D C 1
ATOM 12876 O O . GLY D 1 381 ? 103.524 136.628 155.493 1.00 76.95 380 GLY D O 1
ATOM 12877 N N . GLU D 1 382 ? 105.232 138.092 155.445 1.00 75.13 381 GLU D N 1
ATOM 12878 C CA . GLU D 1 382 ? 104.401 139.241 155.108 1.00 75.13 381 GLU D CA 1
ATOM 12879 C C . GLU D 1 382 ? 104.773 139.822 153.748 1.00 75.13 381 GLU D C 1
ATOM 12880 O O . GLU D 1 382 ? 104.755 141.041 153.557 1.00 75.13 381 GLU D O 1
ATOM 12886 N N . VAL D 1 383 ? 105.120 138.954 152.798 1.00 65.44 382 VAL D N 1
ATOM 12887 C CA . VAL D 1 383 ? 105.433 139.400 151.448 1.00 65.44 382 VAL D CA 1
ATOM 12888 C C . VAL D 1 383 ? 104.196 140.028 150.825 1.00 65.44 382 VAL D C 1
ATOM 12889 O O . VAL D 1 383 ? 103.085 139.491 150.921 1.00 65.44 382 VAL D O 1
ATOM 12893 N N . ALA D 1 384 ? 104.385 141.178 150.177 1.00 59.26 383 ALA D N 1
ATOM 12894 C CA . ALA D 1 384 ? 103.246 141.938 149.672 1.00 59.26 383 ALA D CA 1
ATOM 12895 C C . ALA D 1 384 ? 102.528 141.213 148.541 1.00 59.26 383 ALA D C 1
ATOM 12896 O O . ALA D 1 384 ? 101.297 141.279 148.451 1.00 59.26 383 ALA D O 1
ATOM 12898 N N . GLY D 1 385 ? 103.259 140.531 147.669 1.00 57.28 384 GLY D N 1
ATOM 12899 C CA . GLY D 1 385 ? 102.599 139.868 146.561 1.00 57.28 384 GLY D CA 1
ATOM 12900 C C . GLY D 1 385 ? 103.524 138.908 145.852 1.00 57.28 384 GLY D C 1
ATOM 12901 O O . GLY D 1 385 ? 104.605 138.589 146.341 1.00 57.28 384 GLY D O 1
ATOM 12902 N N . SER D 1 386 ? 103.092 138.458 144.677 1.00 50.33 385 SER D N 1
ATOM 12903 C CA . SER D 1 386 ? 103.906 137.584 143.846 1.00 50.33 385 SER D CA 1
ATOM 12904 C C . SER D 1 386 ? 103.845 138.050 142.402 1.00 50.33 385 SER D C 1
ATOM 12905 O O . SER D 1 386 ? 102.771 138.392 141.901 1.00 50.33 385 SER D O 1
ATOM 12908 N N . VAL D 1 387 ? 104.995 138.043 141.734 1.00 44.51 386 VAL D N 1
ATOM 12909 C CA . VAL D 1 387 ? 105.115 138.422 140.335 1.00 44.51 386 VAL D CA 1
ATOM 12910 C C . VAL D 1 387 ? 105.583 137.205 139.554 1.00 44.51 386 VAL D C 1
ATOM 12911 O O . VAL D 1 387 ? 106.591 136.581 139.907 1.00 44.51 386 VAL D O 1
ATOM 12915 N N . SER D 1 388 ? 104.852 136.870 138.497 1.00 44.90 387 SER D N 1
ATOM 12916 C CA . SER D 1 388 ? 105.164 135.730 137.646 1.00 44.90 387 SER D CA 1
ATOM 12917 C C . SER D 1 388 ? 105.527 136.246 136.264 1.00 44.90 387 SER D C 1
ATOM 12918 O O . SER D 1 388 ? 104.742 136.972 135.645 1.00 44.90 387 SER D O 1
ATOM 12921 N N . GLU D 1 389 ? 106.710 135.866 135.781 1.00 47.18 388 GLU D N 1
ATOM 12922 C CA . GLU D 1 389 ? 107.221 136.407 134.528 1.00 47.18 388 GLU D CA 1
ATOM 12923 C C . GLU D 1 389 ? 106.196 136.296 133.410 1.00 47.18 388 GLU D C 1
ATOM 12924 O O . GLU D 1 389 ? 106.028 137.225 132.615 1.00 47.18 388 GLU D O 1
ATOM 12930 N N . ARG D 1 390 ? 105.512 135.156 133.323 1.00 48.37 389 ARG D N 1
ATOM 12931 C CA . ARG D 1 390 ? 104.489 134.995 132.298 1.00 48.37 389 ARG D CA 1
ATOM 12932 C C . ARG D 1 390 ? 103.417 136.068 132.423 1.00 48.37 389 ARG D C 1
ATOM 12933 O O . ARG D 1 390 ? 103.039 136.706 131.433 1.00 48.37 389 ARG D O 1
ATOM 12941 N N . GLU D 1 391 ? 102.909 136.277 133.639 1.00 47.65 390 GLU D N 1
ATOM 12942 C CA . GLU D 1 391 ? 101.842 137.251 133.835 1.00 47.65 390 GLU D CA 1
ATOM 12943 C C . GLU D 1 391 ? 102.308 138.653 133.471 1.00 47.65 390 GLU D C 1
ATOM 12944 O O . GLU D 1 391 ? 101.575 139.415 132.828 1.00 47.65 390 GLU D O 1
ATOM 12950 N N . LEU D 1 392 ? 103.522 139.015 133.879 1.00 41.79 391 LEU D N 1
ATOM 12951 C CA . LEU D 1 392 ? 104.066 140.315 133.514 1.00 41.79 391 LEU D CA 1
ATOM 12952 C C . LEU D 1 392 ? 104.123 140.458 132.004 1.00 41.79 391 LEU D C 1
ATOM 12953 O O . LEU D 1 392 ? 103.480 141.350 131.449 1.00 41.79 391 LEU D O 1
ATOM 12958 N N . LEU D 1 393 ? 104.858 139.570 131.330 1.00 43.26 392 LEU D N 1
ATOM 12959 C CA . LEU D 1 393 ? 104.991 139.656 129.881 1.00 43.26 392 LEU D CA 1
ATOM 12960 C C . LEU D 1 393 ? 103.634 139.749 129.205 1.00 43.26 392 LEU D C 1
ATOM 12961 O O . LEU D 1 393 ? 103.489 140.466 128.209 1.00 43.26 392 LEU D O 1
ATOM 12966 N N . SER D 1 394 ? 102.631 139.045 129.731 1.00 47.09 393 SER D N 1
ATOM 12967 C CA . SER D 1 394 ? 101.291 139.150 129.168 1.00 47.09 393 SER D CA 1
ATOM 12968 C C . SER D 1 394 ? 100.727 140.554 129.346 1.00 47.09 393 SER D C 1
ATOM 12969 O O . SER D 1 394 ? 100.244 141.167 128.389 1.00 47.09 393 SER D O 1
ATOM 12972 N N . ALA D 1 395 ? 100.784 141.084 130.568 1.00 48.09 394 ALA D N 1
ATOM 12973 C CA . ALA D 1 395 ? 100.244 142.415 130.821 1.00 48.09 394 ALA D CA 1
ATOM 12974 C C . ALA D 1 395 ? 101.062 143.512 130.155 1.00 48.09 394 ALA D C 1
ATOM 12975 O O . ALA D 1 395 ? 100.609 144.659 130.101 1.00 48.09 394 ALA D O 1
ATOM 12977 N N . VAL D 1 396 ? 102.255 143.189 129.667 1.00 46.51 395 VAL D N 1
ATOM 12978 C CA . VAL D 1 396 ? 103.117 144.166 129.021 1.00 46.51 395 VAL D CA 1
ATOM 12979 C C . VAL D 1 396 ? 102.935 144.160 127.511 1.00 46.51 395 VAL D C 1
ATOM 12980 O O . VAL D 1 396 ? 103.010 145.213 126.875 1.00 46.51 395 VAL D O 1
ATOM 12984 N N . PHE D 1 397 ? 102.704 142.990 126.921 1.00 50.40 396 PHE D N 1
ATOM 12985 C CA . PHE D 1 397 ? 102.467 142.900 125.488 1.00 50.40 396 PHE D CA 1
ATOM 12986 C C . PHE D 1 397 ? 101.002 143.054 125.116 1.00 50.40 396 PHE D C 1
ATOM 12987 O O . PHE D 1 397 ? 100.679 143.056 123.925 1.00 50.40 396 PHE D O 1
ATOM 12995 N N . GLU D 1 398 ? 100.113 143.181 126.097 1.00 54.29 397 GLU D N 1
ATOM 12996 C CA . GLU D 1 398 ? 98.707 143.459 125.839 1.00 54.29 397 GLU D CA 1
ATOM 12997 C C . GLU D 1 398 ? 98.302 144.858 126.287 1.00 54.29 397 GLU D C 1
ATOM 12998 O O . GLU D 1 398 ? 97.123 145.102 126.559 1.00 54.29 397 GLU D O 1
ATOM 13004 N N . GLY D 1 399 ? 99.259 145.777 126.376 1.00 54.00 398 GLY D N 1
ATOM 13005 C CA . GLY D 1 399 ? 98.962 147.167 126.667 1.00 54.00 398 GLY D CA 1
ATOM 13006 C C . GLY D 1 399 ? 98.324 147.417 128.014 1.00 54.00 398 GLY D C 1
ATOM 13007 O O . GLY D 1 399 ? 97.982 148.561 128.329 1.00 54.00 398 GLY D O 1
ATOM 13008 N N . ARG D 1 400 ? 98.159 146.378 128.824 1.00 52.42 399 ARG D N 1
ATOM 13009 C CA . ARG D 1 400 ? 97.538 146.523 130.131 1.00 52.42 399 ARG D CA 1
ATOM 13010 C C . ARG D 1 400 ? 98.510 147.012 131.192 1.00 52.42 399 ARG D C 1
ATOM 13011 O O . ARG D 1 400 ? 98.098 147.221 132.337 1.00 52.42 399 ARG D O 1
ATOM 13019 N N . ALA D 1 401 ? 99.780 147.202 130.847 1.00 49.60 400 ALA D N 1
ATOM 13020 C CA . ALA D 1 401 ? 100.758 147.708 131.805 1.00 49.60 400 ALA D CA 1
ATOM 13021 C C . ALA D 1 401 ? 101.943 148.269 131.040 1.00 49.60 400 ALA D C 1
ATOM 13022 O O . ALA D 1 401 ? 102.622 147.526 130.327 1.00 49.60 400 ALA D O 1
ATOM 13024 N N . LYS D 1 402 ? 102.189 149.567 131.177 1.00 47.63 401 LYS D N 1
ATOM 13025 C CA . LYS D 1 402 ? 103.379 150.158 130.589 1.00 47.63 401 LYS D CA 1
ATOM 13026 C C . LYS D 1 402 ? 104.618 149.552 131.231 1.00 47.63 401 LYS D C 1
ATOM 13027 O O . LYS D 1 402 ? 104.604 149.162 132.401 1.00 47.63 401 LYS D O 1
ATOM 13033 N N . LEU D 1 403 ? 105.698 149.466 130.453 1.00 45.10 402 LEU D N 1
ATOM 13034 C CA . LEU D 1 403 ? 106.943 148.939 130.997 1.00 45.10 402 LEU D CA 1
ATOM 13035 C C . LEU D 1 403 ? 107.374 149.698 132.241 1.00 45.10 402 LEU D C 1
ATOM 13036 O O . LEU D 1 403 ? 107.968 149.111 133.151 1.00 45.10 402 LEU D O 1
ATOM 13041 N N . ALA D 1 404 ? 107.081 150.994 132.305 1.00 45.93 403 ALA D N 1
ATOM 13042 C CA . ALA D 1 404 ? 107.543 151.828 133.405 1.00 45.93 403 ALA D CA 1
ATOM 13043 C C . ALA D 1 404 ? 106.591 151.852 134.593 1.00 45.93 403 ALA D C 1
ATOM 13044 O O . ALA D 1 404 ? 106.975 152.344 135.659 1.00 45.93 403 ALA D O 1
ATOM 13046 N N . ASP D 1 405 ? 105.374 151.336 134.446 1.00 48.26 404 ASP D N 1
ATOM 13047 C CA . ASP D 1 405 ? 104.416 151.377 135.539 1.00 48.26 404 ASP D CA 1
ATOM 13048 C C . ASP D 1 405 ? 104.966 150.649 136.759 1.00 48.26 404 ASP D C 1
ATOM 13049 O O . ASP D 1 405 ? 105.737 149.694 136.649 1.00 48.26 404 ASP D O 1
ATOM 13054 N N . ALA D 1 406 ? 104.568 151.117 137.936 1.00 47.88 405 ALA D N 1
ATOM 13055 C CA . ALA D 1 406 ? 104.997 150.473 139.167 1.00 47.88 405 ALA D CA 1
ATOM 13056 C C . ALA D 1 406 ? 104.459 149.050 139.230 1.00 47.88 405 ALA D C 1
ATOM 13057 O O . ALA D 1 406 ? 103.351 148.764 138.770 1.00 47.88 405 ALA D O 1
ATOM 13059 N N . VAL D 1 407 ? 105.262 148.149 139.799 1.00 49.30 406 VAL D N 1
ATOM 13060 C CA . VAL D 1 407 ? 104.881 146.741 139.831 1.00 49.30 406 VAL D CA 1
ATOM 13061 C C . VAL D 1 407 ? 103.670 146.521 140.724 1.00 49.30 406 VAL D C 1
ATOM 13062 O O . VAL D 1 407 ? 102.915 145.563 140.529 1.00 49.30 406 VAL D O 1
ATOM 13066 N N . SER D 1 408 ? 103.458 147.393 141.710 1.00 50.59 407 SER D N 1
ATOM 13067 C CA . SER D 1 408 ? 102.389 147.167 142.676 1.00 50.59 407 SER D CA 1
ATOM 13068 C C . SER D 1 408 ? 101.012 147.171 142.030 1.00 50.59 407 SER D C 1
ATOM 13069 O O . SER D 1 408 ? 100.049 146.702 142.644 1.00 50.59 407 SER D O 1
ATOM 13072 N N . ALA D 1 409 ? 100.890 147.694 140.815 1.00 51.95 408 ALA D N 1
ATOM 13073 C CA . ALA D 1 409 ? 99.605 147.743 140.133 1.00 51.95 408 ALA D CA 1
ATOM 13074 C C . ALA D 1 409 ? 99.339 146.518 139.269 1.00 51.95 408 ALA D C 1
ATOM 13075 O O . ALA D 1 409 ? 98.253 146.414 138.691 1.00 51.95 408 ALA D O 1
ATOM 13077 N N . HIS D 1 410 ? 100.294 145.591 139.164 1.00 52.29 409 HIS D N 1
ATOM 13078 C CA . HIS D 1 410 ? 100.128 144.426 138.303 1.00 52.29 409 HIS D CA 1
ATOM 13079 C C . HIS D 1 410 ? 100.681 143.163 138.951 1.00 52.29 409 HIS D C 1
ATOM 13080 O O . HIS D 1 410 ? 101.122 142.245 138.253 1.00 52.29 409 HIS D O 1
ATOM 13087 N N . MET D 1 411 ? 100.669 143.094 140.278 1.00 54.10 410 MET D N 1
ATOM 13088 C CA . MET D 1 411 ? 101.184 141.940 140.999 1.00 54.10 410 MET D CA 1
ATOM 13089 C C . MET D 1 411 ? 100.024 141.068 141.458 1.00 54.10 410 MET D C 1
ATOM 13090 O O . MET D 1 411 ? 99.006 141.577 141.936 1.00 54.10 410 MET D O 1
ATOM 13095 N N . SER D 1 412 ? 100.184 139.758 141.311 1.00 57.67 411 SER D N 1
ATOM 13096 C CA . SER D 1 412 ? 99.137 138.808 141.645 1.00 57.67 411 SER D CA 1
ATOM 13097 C C . SER D 1 412 ? 99.139 138.513 143.139 1.00 57.67 411 SER D C 1
ATOM 13098 O O . SER D 1 412 ? 100.052 138.911 143.864 1.00 57.67 411 SER D O 1
ATOM 13101 N N . PRO D 1 413 ? 98.123 137.808 143.625 1.00 58.93 412 PRO D N 1
ATOM 13102 C CA . PRO D 1 413 ? 98.060 137.477 145.049 1.00 58.93 412 PRO D CA 1
ATOM 13103 C C . PRO D 1 413 ? 99.242 136.621 145.457 1.00 58.93 412 PRO D C 1
ATOM 13104 O O . PRO D 1 413 ? 99.860 135.958 144.610 1.00 58.93 412 PRO D O 1
ATOM 13108 N N . PRO D 1 414 ? 99.592 136.609 146.741 1.00 59.37 413 PRO D N 1
ATOM 13109 C CA . PRO D 1 414 ? 100.737 135.810 147.185 1.00 59.37 413 PRO D CA 1
ATOM 13110 C C . PRO D 1 414 ? 100.529 134.335 146.885 1.00 59.37 413 PRO D C 1
ATOM 13111 O O . PRO D 1 414 ? 99.403 133.842 146.793 1.00 59.37 413 PRO D O 1
ATOM 13115 N N . LEU D 1 415 ? 101.641 133.630 146.714 1.00 59.92 414 LEU D N 1
ATOM 13116 C CA . LEU D 1 415 ? 101.619 132.198 146.466 1.00 59.92 414 LEU D CA 1
ATOM 13117 C C . LEU D 1 415 ? 101.765 131.442 147.780 1.00 59.92 414 LEU D C 1
ATOM 13118 O O . LEU D 1 415 ? 102.511 131.856 148.671 1.00 59.92 414 LEU D O 1
ATOM 13123 N N . ARG D 1 416 ? 101.041 130.331 147.893 1.00 65.13 415 ARG D N 1
ATOM 13124 C CA . ARG D 1 416 ? 100.953 129.601 149.146 1.00 65.13 415 ARG D CA 1
ATOM 13125 C C . ARG D 1 416 ? 102.340 129.165 149.616 1.00 65.13 415 ARG D C 1
ATOM 13126 O O . ARG D 1 416 ? 103.328 129.234 148.885 1.00 65.13 415 ARG D O 1
ATOM 13134 N N . MET D 1 417 ? 102.402 128.706 150.863 1.00 67.40 416 MET D N 1
ATOM 13135 C CA . MET D 1 417 ? 103.665 128.371 151.499 1.00 67.40 416 MET D CA 1
ATOM 13136 C C . MET D 1 417 ? 103.655 126.930 151.986 1.00 67.40 416 MET D C 1
ATOM 13137 O O . MET D 1 417 ? 102.615 126.386 152.364 1.00 67.40 416 MET D O 1
ATOM 13142 N N . ILE D 1 418 ? 104.837 126.317 151.966 1.00 68.32 417 ILE D N 1
ATOM 13143 C CA . ILE D 1 418 ? 105.047 124.989 152.526 1.00 68.32 417 ILE D CA 1
ATOM 13144 C C . ILE D 1 418 ? 106.367 125.001 153.279 1.00 68.32 417 ILE D C 1
ATOM 13145 O O . ILE D 1 418 ? 107.296 125.732 152.926 1.00 68.32 417 ILE D O 1
ATOM 13150 N N . GLY D 1 419 ? 106.452 124.177 154.317 1.00 74.54 418 GLY D N 1
ATOM 13151 C CA . GLY D 1 419 ? 107.662 124.119 155.111 1.00 74.54 418 GLY D CA 1
ATOM 13152 C C . GLY D 1 419 ? 108.859 123.675 154.296 1.00 74.54 418 GLY D C 1
ATOM 13153 O O . GLY D 1 419 ? 108.738 123.133 153.197 1.00 74.54 418 GLY D O 1
ATOM 13154 N N . ALA D 1 420 ? 110.045 123.925 154.846 1.00 73.35 419 ALA D N 1
ATOM 13155 C CA . ALA D 1 420 ? 111.286 123.543 154.189 1.00 73.35 419 ALA D CA 1
ATOM 13156 C C . ALA D 1 420 ? 111.818 122.197 154.654 1.00 73.35 419 ALA D C 1
ATOM 13157 O O . ALA D 1 420 ? 112.669 121.617 153.973 1.00 73.35 419 ALA D O 1
ATOM 13159 N N . GLY D 1 421 ? 111.345 121.693 155.789 1.00 75.44 420 GLY D N 1
ATOM 13160 C CA . GLY D 1 421 ? 111.778 120.406 156.291 1.00 75.44 420 GLY D CA 1
ATOM 13161 C C . GLY D 1 421 ? 110.769 119.311 156.022 1.00 75.44 420 GLY D C 1
ATOM 13162 O O . GLY D 1 421 ? 110.744 118.294 156.720 1.00 75.44 420 GLY D O 1
ATOM 13163 N N . GLU D 1 422 ? 109.929 119.509 155.013 1.00 77.45 421 GLU D N 1
ATOM 13164 C CA . GLU D 1 422 ? 108.889 118.551 154.671 1.00 77.45 421 GLU D CA 1
ATOM 13165 C C . GLU D 1 422 ? 109.309 117.722 153.463 1.00 77.45 421 GLU D C 1
ATOM 13166 O O . GLU D 1 422 ? 110.054 118.188 152.597 1.00 77.45 421 GLU D O 1
ATOM 13172 N N . LEU D 1 423 ? 108.826 116.484 153.417 1.00 75.22 422 LEU D N 1
ATOM 13173 C CA . LEU D 1 423 ? 109.283 115.532 152.416 1.00 75.22 422 LEU D CA 1
ATOM 13174 C C . LEU D 1 423 ? 108.797 115.915 151.022 1.00 75.22 422 LEU D C 1
ATOM 13175 O O . LEU D 1 423 ? 107.746 116.537 150.852 1.00 75.22 422 LEU D O 1
ATOM 13180 N N . VAL D 1 424 ? 109.577 115.516 150.016 1.00 68.58 423 VAL D N 1
ATOM 13181 C CA . VAL D 1 424 ? 109.282 115.878 148.634 1.00 68.58 423 VAL D CA 1
ATOM 13182 C C . VAL D 1 424 ? 107.936 115.326 148.189 1.00 68.58 423 VAL D C 1
ATOM 13183 O O . VAL D 1 424 ? 107.284 115.904 147.313 1.00 68.58 423 VAL D O 1
ATOM 13187 N N . SER D 1 425 ? 107.501 114.204 148.765 1.00 71.84 424 SER D N 1
ATOM 13188 C CA . SER D 1 425 ? 106.180 113.684 148.426 1.00 71.84 424 SER D CA 1
ATOM 13189 C C . SER D 1 425 ? 105.095 114.679 148.814 1.00 71.84 424 SER D C 1
ATOM 13190 O O . SER D 1 425 ? 104.123 114.878 148.075 1.00 71.84 424 SER D O 1
ATOM 13193 N N . ALA D 1 426 ? 105.242 115.312 149.978 1.00 70.47 425 ALA D N 1
ATOM 13194 C CA . ALA D 1 426 ? 104.313 116.366 150.363 1.00 70.47 425 ALA D CA 1
ATOM 13195 C C . ALA D 1 426 ? 104.361 117.521 149.372 1.00 70.47 425 ALA D C 1
ATOM 13196 O O . ALA D 1 426 ? 103.327 118.116 149.050 1.00 70.47 425 ALA D O 1
ATOM 13198 N N . ALA D 1 427 ? 105.555 117.856 148.881 1.00 68.53 426 ALA D N 1
ATOM 13199 C CA . ALA D 1 427 ? 105.667 118.921 147.891 1.00 68.53 426 ALA D CA 1
ATOM 13200 C C . ALA D 1 427 ? 104.917 118.565 146.616 1.00 68.53 426 ALA D C 1
ATOM 13201 O O . ALA D 1 427 ? 104.261 119.421 146.014 1.00 68.53 426 ALA D O 1
ATOM 13203 N N . GLY D 1 428 ? 105.017 117.312 146.176 1.00 66.21 427 GLY D N 1
ATOM 13204 C CA . GLY D 1 428 ? 104.241 116.892 145.021 1.00 66.21 427 GLY D CA 1
ATOM 13205 C C . GLY D 1 428 ? 102.750 116.984 145.274 1.00 66.21 427 GLY D C 1
ATOM 13206 O O . GLY D 1 428 ? 101.995 117.516 144.455 1.00 66.21 427 GLY D O 1
ATOM 13207 N N . LYS D 1 429 ? 102.308 116.481 146.429 1.00 68.85 428 LYS D N 1
ATOM 13208 C CA . LYS D 1 429 ? 100.892 116.560 146.773 1.00 68.85 428 LYS D CA 1
ATOM 13209 C C . LYS D 1 429 ? 100.404 118.001 146.752 1.00 68.85 428 LYS D C 1
ATOM 13210 O O . LYS D 1 429 ? 99.292 118.282 146.292 1.00 68.85 428 LYS D O 1
ATOM 13216 N N . ALA D 1 430 ? 101.226 118.929 147.244 1.00 65.68 429 ALA D N 1
ATOM 13217 C CA . ALA D 1 430 ? 100.837 120.335 147.273 1.00 65.68 429 ALA D CA 1
ATOM 13218 C C . ALA D 1 430 ? 100.801 120.925 145.868 1.00 65.68 429 ALA D C 1
ATOM 13219 O O . ALA D 1 430 ? 99.765 121.428 145.420 1.00 65.68 429 ALA D O 1
ATOM 13221 N N . LEU D 1 431 ? 101.926 120.867 145.153 1.00 60.06 430 LEU D N 1
ATOM 13222 C CA . LEU D 1 431 ? 101.977 121.404 143.799 1.00 60.06 430 LEU D CA 1
ATOM 13223 C C . LEU D 1 431 ? 100.942 120.773 142.883 1.00 60.06 430 LEU D C 1
ATOM 13224 O O . LEU D 1 431 ? 100.695 121.303 141.796 1.00 60.06 430 LEU D O 1
ATOM 13229 N N . ARG D 1 432 ? 100.335 119.658 143.287 1.00 66.87 431 ARG D N 1
ATOM 13230 C CA . ARG D 1 432 ? 99.261 119.084 142.488 1.00 66.87 431 ARG D CA 1
ATOM 13231 C C . ARG D 1 432 ? 98.114 120.059 142.252 1.00 66.87 431 ARG D C 1
ATOM 13232 O O . ARG D 1 432 ? 97.285 119.815 141.370 1.00 66.87 431 ARG D O 1
ATOM 13240 N N . ASP D 1 433 ? 98.041 121.153 143.007 1.00 67.04 432 ASP D N 1
ATOM 13241 C CA . ASP D 1 433 ? 96.906 122.059 142.916 1.00 67.04 432 ASP D CA 1
ATOM 13242 C C . ASP D 1 433 ? 97.270 123.494 142.557 1.00 67.04 432 ASP D C 1
ATOM 13243 O O . ASP D 1 433 ? 96.401 124.226 142.073 1.00 67.04 432 ASP D O 1
ATOM 13248 N N . TRP D 1 434 ? 98.512 123.919 142.772 1.00 62.71 433 TRP D N 1
ATOM 13249 C CA . TRP D 1 434 ? 98.937 125.269 142.426 1.00 62.71 433 TRP D CA 1
ATOM 13250 C C . TRP D 1 434 ? 100.068 125.191 141.407 1.00 62.71 433 TRP D C 1
ATOM 13251 O O . TRP D 1 434 ? 100.451 124.111 140.953 1.00 62.71 433 TRP D O 1
ATOM 13262 N N . ASP D 1 435 ? 100.604 126.355 141.046 1.00 54.06 434 ASP D N 1
ATOM 13263 C CA . ASP D 1 435 ? 101.654 126.432 140.040 1.00 54.06 434 ASP D CA 1
ATOM 13264 C C . ASP D 1 435 ? 103.051 126.454 140.642 1.00 54.06 434 ASP D C 1
ATOM 13265 O O . ASP D 1 435 ? 103.995 125.979 140.003 1.00 54.06 434 ASP D O 1
ATOM 13270 N N . ALA D 1 436 ? 103.205 126.997 141.845 1.00 52.38 435 ALA D N 1
ATOM 13271 C CA . ALA D 1 436 ? 104.475 127.010 142.556 1.00 52.38 435 ALA D CA 1
ATOM 13272 C C . ALA D 1 436 ? 104.221 127.621 143.923 1.00 52.38 435 ALA D C 1
ATOM 13273 O O . ALA D 1 436 ? 103.236 128.338 144.118 1.00 52.38 435 ALA D O 1
ATOM 13275 N N . LEU D 1 437 ? 105.113 127.337 144.868 1.00 55.70 436 LEU D N 1
ATOM 13276 C CA . LEU D 1 437 ? 104.879 127.803 146.226 1.00 55.70 436 LEU D CA 1
ATOM 13277 C C . LEU D 1 437 ? 106.205 128.063 146.921 1.00 55.70 436 LEU D C 1
ATOM 13278 O O . LEU D 1 437 ? 107.200 127.389 146.653 1.00 55.70 436 LEU D O 1
ATOM 13283 N N . MET D 1 438 ? 106.204 129.051 147.812 1.00 61.56 437 MET D N 1
ATOM 13284 C CA . MET D 1 438 ? 107.411 129.468 148.510 1.00 61.56 437 MET D CA 1
ATOM 13285 C C . MET D 1 438 ? 107.587 128.660 149.785 1.00 61.56 437 MET D C 1
ATOM 13286 O O . MET D 1 438 ? 106.623 128.399 150.509 1.00 61.56 437 MET D O 1
ATOM 13291 N N . VAL D 1 439 ? 108.829 128.275 150.058 1.00 66.71 438 VAL D N 1
ATOM 13292 C CA . VAL D 1 439 ? 109.158 127.447 151.211 1.00 66.71 438 VAL D CA 1
ATOM 13293 C C . VAL D 1 439 ? 109.537 128.370 152.364 1.00 66.71 438 VAL D C 1
ATOM 13294 O O . VAL D 1 439 ? 110.592 129.009 152.345 1.00 66.71 438 VAL D O 1
ATOM 13298 N N . VAL D 1 440 ? 108.671 128.443 153.371 1.00 73.20 439 VAL D N 1
ATOM 13299 C CA . VAL D 1 440 ? 108.887 129.296 154.534 1.00 73.20 439 VAL D CA 1
ATOM 13300 C C . VAL D 1 440 ? 109.665 128.477 155.558 1.00 73.20 439 VAL D C 1
ATOM 13301 O O . VAL D 1 440 ? 109.103 127.626 156.250 1.00 73.20 439 VAL D O 1
ATOM 13305 N N . GLU D 1 441 ? 110.964 128.741 155.661 1.00 81.91 440 GLU D N 1
ATOM 13306 C CA . GLU D 1 441 ? 111.860 127.974 156.522 1.00 81.91 440 GLU D CA 1
ATOM 13307 C C . GLU D 1 441 ? 111.950 128.667 157.878 1.00 81.91 440 GLU D C 1
ATOM 13308 O O . GLU D 1 441 ? 112.620 129.694 158.018 1.00 81.91 440 GLU D O 1
ATOM 13314 N N . GLU D 1 442 ? 111.275 128.097 158.873 1.00 84.19 441 GLU D N 1
ATOM 13315 C CA . GLU D 1 442 ? 111.219 128.634 160.232 1.00 84.19 441 GLU D CA 1
ATOM 13316 C C . GLU D 1 442 ? 110.937 130.138 160.219 1.00 84.19 441 GLU D C 1
ATOM 13317 O O . GLU D 1 442 ? 111.745 130.964 160.642 1.00 84.19 441 GLU D O 1
ATOM 13323 N N . GLY D 1 443 ? 109.755 130.475 159.715 1.00 81.21 442 GLY D N 1
ATOM 13324 C CA . GLY D 1 443 ? 109.277 131.847 159.687 1.00 81.21 442 GLY D CA 1
ATOM 13325 C C . GLY D 1 443 ? 109.549 132.624 158.415 1.00 81.21 442 GLY D C 1
ATOM 13326 O O . GLY D 1 443 ? 108.627 133.191 157.826 1.00 81.21 442 GLY D O 1
ATOM 13327 N N . LYS D 1 444 ? 110.803 132.662 157.980 1.00 80.67 443 LYS D N 1
ATOM 13328 C CA . LYS D 1 444 ? 111.128 133.478 156.819 1.00 80.67 443 LYS D CA 1
ATOM 13329 C C . LYS D 1 444 ? 111.084 132.654 155.536 1.00 80.67 443 LYS D C 1
ATOM 13330 O O . LYS D 1 444 ? 111.342 131.447 155.560 1.00 80.67 443 LYS D O 1
ATOM 13336 N N . PRO D 1 445 ? 110.753 133.278 154.407 1.00 72.94 444 PRO D N 1
ATOM 13337 C CA . PRO D 1 445 ? 110.817 132.572 153.125 1.00 72.94 444 PRO D CA 1
ATOM 13338 C C . PRO D 1 445 ? 112.249 132.467 152.628 1.00 72.94 444 PRO D C 1
ATOM 13339 O O . PRO D 1 445 ? 113.087 133.331 152.892 1.00 72.94 444 PRO D O 1
ATOM 13343 N N . VAL D 1 446 ? 112.527 131.390 151.896 1.00 71.03 445 VAL D N 1
ATOM 13344 C CA . VAL D 1 446 ? 113.880 131.144 151.411 1.00 71.03 445 VAL D CA 1
ATOM 13345 C C . VAL D 1 446 ? 113.886 130.767 149.935 1.00 71.03 445 VAL D C 1
ATOM 13346 O O . VAL D 1 446 ? 114.906 130.311 149.409 1.00 71.03 445 VAL D O 1
ATOM 13350 N N . GLY D 1 447 ? 112.766 130.951 149.259 1.00 63.74 446 GLY D N 1
ATOM 13351 C CA . GLY D 1 447 ? 112.701 130.688 147.836 1.00 63.74 446 GLY D CA 1
ATOM 13352 C C . GLY D 1 447 ? 111.342 130.143 147.450 1.00 63.74 446 GLY D C 1
ATOM 13353 O O . GLY D 1 447 ? 110.417 130.096 148.255 1.00 63.74 446 GLY D O 1
ATOM 13354 N N . VAL D 1 448 ? 111.243 129.739 146.186 1.00 57.77 447 VAL D N 1
ATOM 13355 C CA . VAL D 1 448 ? 110.007 129.206 145.630 1.00 57.77 447 VAL D CA 1
ATOM 13356 C C . VAL D 1 448 ? 110.323 127.922 144.879 1.00 57.77 447 VAL D C 1
ATOM 13357 O O . VAL D 1 448 ? 111.162 127.916 143.971 1.00 57.77 447 VAL D O 1
ATOM 13361 N N . ILE D 1 449 ? 109.659 126.837 145.257 1.00 54.61 448 ILE D N 1
ATOM 13362 C CA . ILE D 1 449 ? 109.753 125.579 144.531 1.00 54.61 448 ILE D CA 1
ATOM 13363 C C . ILE D 1 449 ? 108.586 125.499 143.560 1.00 54.61 448 ILE D C 1
ATOM 13364 O O . ILE D 1 449 ? 107.440 125.811 143.914 1.00 54.61 448 ILE D O 1
ATOM 13369 N N . THR D 1 450 ? 108.872 125.087 142.330 1.00 51.52 449 THR D N 1
ATOM 13370 C CA . THR D 1 450 ? 107.891 125.114 141.259 1.00 51.52 449 THR D CA 1
ATOM 13371 C C . THR D 1 450 ? 107.832 123.755 140.581 1.00 51.52 449 THR D C 1
ATOM 13372 O O . THR D 1 450 ? 108.794 122.984 140.622 1.00 51.52 449 THR D O 1
ATOM 13376 N N . ARG D 1 451 ? 106.690 123.471 139.950 1.00 49.85 450 ARG D N 1
ATOM 13377 C CA . ARG D 1 451 ? 106.483 122.178 139.307 1.00 49.85 450 ARG D CA 1
ATOM 13378 C C . ARG D 1 451 ? 107.690 121.776 138.472 1.00 49.85 450 ARG D C 1
ATOM 13379 O O . ARG D 1 451 ? 108.193 120.653 138.573 1.00 49.85 450 ARG D O 1
ATOM 13387 N N . TYR D 1 452 ? 108.165 122.693 137.635 1.00 48.95 451 TYR D N 1
ATOM 13388 C CA . TYR D 1 452 ? 109.287 122.395 136.758 1.00 48.95 451 TYR D CA 1
ATOM 13389 C C . TYR D 1 452 ? 110.518 122.008 137.566 1.00 48.95 451 TYR D C 1
ATOM 13390 O O . TYR D 1 452 ? 111.215 121.046 137.228 1.00 48.95 451 TYR D O 1
ATOM 13399 N N . ASP D 1 453 ? 110.775 122.722 138.660 1.00 52.71 452 ASP D N 1
ATOM 13400 C CA . ASP D 1 453 ? 111.942 122.431 139.484 1.00 52.71 452 ASP D CA 1
ATOM 13401 C C . ASP D 1 453 ? 111.809 121.096 140.207 1.00 52.71 452 ASP D C 1
ATOM 13402 O O . ASP D 1 453 ? 112.770 120.324 140.265 1.00 52.71 452 ASP D O 1
ATOM 13407 N N . LEU D 1 454 ? 110.638 120.807 140.775 1.00 49.34 453 LEU D N 1
ATOM 13408 C CA . LEU D 1 454 ? 110.464 119.536 141.469 1.00 49.34 453 LEU D CA 1
ATOM 13409 C C . LEU D 1 454 ? 110.605 118.364 140.508 1.00 49.34 453 LEU D C 1
ATOM 13410 O O . LEU D 1 454 ? 111.299 117.382 140.803 1.00 49.34 453 LEU D O 1
ATOM 13415 N N . LEU D 1 455 ? 109.959 118.453 139.345 1.00 46.86 454 LEU D N 1
ATOM 13416 C CA . LEU D 1 455 ? 110.038 117.371 138.375 1.00 46.86 454 LEU D CA 1
ATOM 13417 C C . LEU D 1 455 ? 111.409 117.289 137.721 1.00 46.86 454 LEU D C 1
ATOM 13418 O O . LEU D 1 455 ? 111.748 116.248 137.151 1.00 46.86 454 LEU D O 1
ATOM 13423 N N . GLY D 1 456 ? 112.198 118.362 137.776 1.00 50.67 455 GLY D N 1
ATOM 13424 C CA . GLY D 1 456 ? 113.577 118.280 137.337 1.00 50.67 455 GLY D CA 1
ATOM 13425 C C . GLY D 1 456 ? 114.482 117.660 138.378 1.00 50.67 455 GLY D C 1
ATOM 13426 O O . GLY D 1 456 ? 115.473 117.010 138.035 1.00 50.67 455 GLY D O 1
ATOM 13427 N N . PHE D 1 457 ? 114.161 117.855 139.656 1.00 53.37 456 PHE D N 1
ATOM 13428 C CA . PHE D 1 457 ? 114.952 117.237 140.714 1.00 53.37 456 PHE D CA 1
ATOM 13429 C C . PHE D 1 457 ? 114.683 115.743 140.809 1.00 53.37 456 PHE D C 1
ATOM 13430 O O . PHE D 1 457 ? 115.615 114.950 140.980 1.00 53.37 456 PHE D O 1
ATOM 13438 N N . LEU D 1 458 ? 113.415 115.336 140.710 1.00 48.34 457 LEU D N 1
ATOM 13439 C CA . LEU D 1 458 ? 113.100 113.913 140.797 1.00 48.34 457 LEU D CA 1
ATOM 13440 C C . LEU D 1 458 ? 113.868 113.111 139.757 1.00 48.34 457 LEU D C 1
ATOM 13441 O O . LEU D 1 458 ? 114.281 111.976 140.016 1.00 48.34 457 LEU D O 1
ATOM 13446 N N . SER D 1 459 ? 114.081 113.689 138.580 1.00 52.29 458 SER D N 1
ATOM 13447 C CA . SER D 1 459 ? 114.698 112.987 137.464 1.00 52.29 458 SER D CA 1
ATOM 13448 C C . SER D 1 459 ? 116.216 112.934 137.548 1.00 52.29 458 SER D C 1
ATOM 13449 O O . SER D 1 459 ? 116.850 112.447 136.608 1.00 52.29 458 SER D O 1
ATOM 13452 N N . GLU D 1 460 ? 116.815 113.418 138.631 1.00 56.03 459 GLU D N 1
ATOM 13453 C CA . GLU D 1 460 ? 118.265 113.362 138.769 1.00 56.03 459 GLU D CA 1
ATOM 13454 C C . GLU D 1 460 ? 118.724 112.794 140.102 1.00 56.03 459 GLU D C 1
ATOM 13455 O O . GLU D 1 460 ? 119.840 112.275 140.186 1.00 56.03 459 GLU D O 1
ATOM 13461 N N . GLY D 1 461 ? 117.901 112.877 141.140 1.00 56.60 460 GLY D N 1
ATOM 13462 C CA . GLY D 1 461 ? 118.278 112.380 142.450 1.00 56.60 460 GLY D CA 1
ATOM 13463 C C . GLY D 1 461 ? 117.188 111.566 143.118 1.00 56.60 460 GLY D C 1
ATOM 13464 O O . GLY D 1 461 ? 116.096 111.398 142.576 1.00 56.60 460 GLY D O 1
#

InterPro domains:
  IPR000644 CBS domain [PF00571] (343-396)
  IPR000644 CBS domain [PF00571] (407-458)
  IPR000644 CBS domain [PS51371] (340-402)
  IPR000644 CBS domain [SM00116] (343-396)
  IPR000644 CBS domain [SM00116] (413-458)
  IPR001926 Tryptophan synthase beta chain-like, PALP domain [PF00291] (7-296)
  IPR005857 Cystathionine beta-synthase [TIGR01137] (3-458)
  IPR036052 Tryptophan synthase beta chain-like, PALP domain superfamily [G3DSA:3.40.50.1100] (9-303)
  IPR036052 Tryptophan synthase beta chain-like, PALP domain superfamily [G3DSA:3.40.50.1100] (45-149)
  IPR036052 Tryptophan synthase beta chain-like, PALP domain superfamily [SSF53686] (1-317)
  IPR046342 CBS domain superfamily [G3DSA:3.10.580.10] (313-461)
  IPR046342 CBS domain superfamily [SSF54631] (329-459)
  IPR046353 Cystathionine beta-synthase, C-terminal domain [cd04608] (334-456)
  IPR050214 Cysteine synthase/Cystathionine beta-synthase [PTHR10314] (3-311)

Nearest PDB structures (foldseek):
  7xoy-assembly1_A  TM=9.909E-01  e=1.690E-86  Mycobacterium tuberculosis H37Rv
  5mms-assembly4_E  TM=9.561E-01  e=2.055E-37  Homo sapiens
  6vju-assembly1_B  TM=9.554E-01  e=2.055E-37  Legionella pneumophila
  5d87-assembly1_A-2  TM=9.322E-01  e=6.508E-31  Staphylococcus aureus subsp. aureus str. Newman
  5d84-assembly1_A  TM=9.307E-01  e=3.607E-30  Staphylococcus aureus subsp. aureus str. Newman

Secondary structure (DSSP, 8-state):
-BSSGGGS-S----EEE-SSS-TT--EEEE---TTSTTSSSHHHHHHHHHHHHHHSS-S-TT--EEE---SSHHHHHHHHHHHHT--EEEEEETTS-HHHHHHHHHTTEEEEEE--SS-TTSSSSHHHHHHHHHHHSSS-----TTS-THHHHHHHHHTHHHHHHHTTS--SEEEEE-SSSSHHHHHHHHHHHTSTT-SEEEEEEETTSTTTT-------SSSS--SS--TT--TTS-SB--EE-HHHHHHHHHHHHHHSS----HHHHHHHHHHHHHTTSS-TT-EEEEB----TTGGGGTTS-HHHHHHTT--SS-SSS-S---BHHHHTGGGTS-------B-TTSBHHHHHHHHHHH--SEEEE-S-SSS---S---EEEEHHHHHHHHHTSSS-TTSBGGGSPBPPPPEEESSSBHHHHHHHHTTSSEEEEEETTEEEEEEEHHHHHHHHTT-/-BSSGGGS-S----EEE-SSS-TT--EEEE---TTSTTSSSHHHHHHHHHHHHHHSS-S-TT--EEE---SSHHHHHHHHHHHHT--EEEEEETTS-HHHHHHHHHTTEEEEEE--SS-TTSSSSHHHHHHHHHHHSSS-----TTS-THHHHHHHHHTHHHHHHHTTS--SEEEEE-SSSSHHHHHHHHHHHTSTT-SEEEEEEETTSTTTT-------SSSS--SS--TT--TTS-SB--EE-HHHHHHHHHHHHHHSS----HHHHHHHHHHHHHTTSS-TT-EEEEB----TTGGGGTTS-HHHHHHTT--SS-SSS-S---BHHHHTGGGTS-------B-TTSBHHHHHHHHHHH--SEEEE-S-SSS---S---EEEEHHHHHHHHHTSSS-TTSBGGGSPBPPPPEEESSSBHHHHHHHHTTSSEEEEEETTEEEEEEEHHHHHHHHTT-/-BSSGGGS-S----EEE-SSS-TT--EEEE---TTSTTSSSHHHHHHHHHHHHHHSS-S-TT--EEE---SSHHHHHHHHHHHHT--EEEEEETTS-HHHHHHHHHTTEEEEEE--SS-TTSSSSHHHHHHHHHHHSSS-----TTS-THHHHHHHHHTHHHHHHHTTS--SEEEEE-SSSSHHHHHHHHHHHTSTT-SEEEEEEETTSTTTT-------SSSS--SS--TT--TTS-SB--EE-HHHHHHHHHHHHHHSS----HHHHHHHHHHHHHTTSS-TT-EEEEB----TTGGGGTTS-HHHHHHTT--SS-SSS-S---BHHHHTGGGTS-------B-TTSBHHHHHHHHHHH--SEEEE-S-SSS---S---EEEEHHHHHHHHHTSSS-TTSBGGGSPBPPPPEEESSSBHHHHHHHHTTSSEEEEEETTEEEEEEEHHHHHHHHTT-/-BSSGGGS-S----EEE-SSS-TT--EEEE---TTSTTSSSHHHHHHHHHHHHHHSS-S-TT--EEE---SSHHHHHHHHHHHHT--EEEEEETTS-HHHHHHHHHTTEEEEEE--SS-TTSSSSHHHHHHHHHHHSSS-----TTS-THHHHHHHHHTHHHHHHHTTS--SEEEEE-SSSSHHHHHHHHHHHTSTT-SEEEEEEETTSTTTT-------SSSS--SS--TT--TTS-SB--EE-HHHHHHHHHHHHHHSS----HHHHHHHHHHHHHTTSS-TT-EEEEB----TTGGGGTTS-HHHHHHTT--SS-SSS-S-TT-SGGGGGGGTS-------B-TTSBHHHHHHHHHHH--SEEEE-S-SSS---S---EEEEHHHHHHHHHTSSS-TTSBGGGSPBPPPPEEESSS-HHHHHHHHTTSSEEEEEETTEEEEEEEHHHHHHHHTT-

B-factor: mean 58.32, std 15.75, range [30.0, 126.74]